Protein 2Z86 (pdb70)

Structure (mmCIF, N/CA/C/O backbone):
data_2Z86
#
_entry.id   2Z86
#
_cell.length_a   84.092
_cell.length_b   219.829
_cell.length_c   85.856
_cell.angle_alpha   90.00
_cell.angle_beta   103.07
_cell.angle_gamma   90.00
#
_symmetry.space_group_name_H-M   'P 1 21 1'
#
loop_
_entity.id
_entity.type
_entity.pdbx_description
1 polymer 'Chondroitin synthase'
2 non-polymer "URIDINE-5'-DIPHOSPHATE-GLUCURONIC ACID"
3 non-polymer 'MANGANESE (II) ION'
4 non-polymer "URIDINE-5'-DIPHOSPHATE"
5 water water
#
loop_
_atom_site.group_PDB
_atom_site.id
_atom_site.type_symbol
_atom_site.label_atom_id
_atom_site.label_alt_id
_atom_site.label_comp_id
_atom_site.label_asym_id
_atom_site.label_entity_id
_atom_site.label_seq_id
_atom_site.pdbx_PDB_ins_code
_atom_site.Cartn_x
_atom_site.Cartn_y
_atom_site.Cartn_z
_atom_site.occupancy
_atom_site.B_iso_or_equiv
_atom_site.auth_seq_id
_atom_site.auth_comp_id
_atom_site.auth_asym_id
_atom_site.auth_atom_id
_atom_site.pdbx_PDB_model_num
ATOM 1 N N . ILE A 1 4 ? -38.561 9.292 -8.785 1.00 78.16 61 ILE A N 1
ATOM 2 C CA . ILE A 1 4 ? -37.326 9.984 -9.253 1.00 78.30 61 ILE A CA 1
ATOM 3 C C . ILE A 1 4 ? -37.589 10.575 -10.633 1.00 77.14 61 ILE A C 1
ATOM 4 O O . ILE A 1 4 ? -36.726 11.221 -11.223 1.00 77.30 61 ILE A O 1
ATOM 9 N N . ASP A 1 5 ? -38.797 10.350 -11.134 1.00 75.45 62 ASP A N 1
ATOM 10 C CA . ASP A 1 5 ? -39.193 10.826 -12.452 1.00 75.05 62 ASP A CA 1
ATOM 11 C C . ASP A 1 5 ? -39.499 12.328 -12.459 1.00 73.04 62 ASP A C 1
ATOM 12 O O . ASP A 1 5 ? -39.590 12.952 -11.401 1.00 73.80 62 ASP A O 1
ATOM 17 N N . ILE A 1 6 ? -39.641 12.903 -13.655 1.00 68.91 63 ILE A N 1
ATOM 18 C CA . ILE A 1 6 ? -39.965 14.323 -13.799 1.00 64.70 63 ILE A CA 1
ATOM 19 C C . ILE A 1 6 ? -41.424 14.450 -14.215 1.00 62.48 63 ILE A C 1
ATOM 20 O O . ILE A 1 6 ? -42.046 13.463 -14.616 1.00 62.21 63 ILE A O 1
ATOM 25 N N . ASP A 1 7 ? -41.959 15.665 -14.128 1.00 59.40 64 ASP A N 1
ATOM 26 C CA . ASP A 1 7 ? -43.354 15.923 -14.477 1.00 56.70 64 ASP A CA 1
ATOM 27 C C . ASP A 1 7 ? -43.679 15.533 -15.910 1.00 53.45 64 ASP A C 1
ATOM 28 O O . ASP A 1 7 ? -42.805 15.527 -16.770 1.00 52.35 64 ASP A O 1
ATOM 33 N N . ALA A 1 8 ? -44.948 15.209 -16.151 1.00 52.27 65 ALA A N 1
ATOM 34 C CA . ALA A 1 8 ? -45.419 14.791 -17.469 1.00 49.84 65 ALA A CA 1
ATOM 35 C C . ALA A 1 8 ? -45.147 15.815 -18.558 1.00 48.28 65 ALA A C 1
ATOM 36 O O . ALA A 1 8 ? -44.601 15.480 -19.606 1.00 46.82 65 ALA A O 1
ATOM 38 N N . ALA A 1 9 ? -45.530 17.062 -18.303 1.00 47.82 66 ALA A N 1
ATOM 39 C CA . ALA A 1 9 ? -45.347 18.131 -19.278 1.00 49.06 66 ALA A CA 1
ATOM 40 C C . ALA A 1 9 ? -43.924 18.200 -19.815 1.00 49.57 66 ALA A C 1
ATOM 41 O O . ALA A 1 9 ? -43.680 17.943 -20.998 1.00 50.57 66 ALA A O 1
ATOM 43 N N . THR A 1 10 ? -42.987 18.547 -18.942 1.00 48.49 67 THR A N 1
ATOM 44 C CA . THR A 1 10 ? -41.593 18.675 -19.338 1.00 49.34 67 THR A CA 1
ATOM 45 C C . THR A 1 10 ? -41.121 17.467 -20.162 1.00 47.82 67 THR A C 1
ATOM 46 O O . THR A 1 10 ? -40.335 17.602 -21.100 1.00 45.66 67 THR A O 1
ATOM 50 N N . LYS A 1 11 ? -41.626 16.287 -19.828 1.00 49.72 68 LYS A N 1
ATOM 51 C CA . LYS A 1 11 ? -41.243 15.077 -20.545 1.00 50.43 68 LYS A CA 1
ATOM 52 C C . LYS A 1 11 ? -41.772 15.128 -21.976 1.00 48.45 68 LYS A C 1
ATOM 53 O O . LYS A 1 11 ? -41.059 14.814 -22.933 1.00 48.18 68 LYS A O 1
ATOM 59 N N . ILE A 1 12 ? -43.030 15.533 -22.111 1.00 47.72 69 ILE A N 1
ATOM 60 C CA . ILE A 1 12 ? -43.669 15.640 -23.417 1.00 46.71 69 ILE A CA 1
ATOM 61 C C . ILE A 1 12 ? -42.902 16.623 -24.290 1.00 46.28 69 ILE A C 1
ATOM 62 O O . ILE A 1 12 ? -42.499 16.295 -25.402 1.00 48.42 69 ILE A O 1
ATOM 67 N N . MET A 1 13 ? -42.697 17.828 -23.769 1.00 46.43 70 MET A N 1
ATOM 68 C CA . MET A 1 13 ? -41.997 18.877 -24.502 1.00 45.50 70 MET A CA 1
ATOM 69 C C . MET A 1 13 ? -40.648 18.429 -25.044 1.00 45.15 70 MET A C 1
ATOM 70 O O . MET A 1 13 ? -40.296 18.761 -26.175 1.00 43.90 70 MET A O 1
ATOM 75 N N . CYS A 1 14 ? -39.896 17.679 -24.241 1.00 47.11 71 CYS A N 1
ATOM 76 C CA . CYS A 1 14 ? -38.588 17.181 -24.671 1.00 49.67 71 CYS A CA 1
ATOM 77 C C . CYS A 1 14 ? -38.770 16.232 -25.853 1.00 51.44 71 CYS A C 1
ATOM 78 O O . CYS A 1 14 ? -38.040 16.304 -26.844 1.00 53.68 71 CYS A O 1
ATOM 81 N N . SER A 1 15 ? -39.756 15.349 -25.751 1.00 51.87 72 SER A N 1
ATOM 82 C CA . SER A 1 15 ? -40.022 14.399 -26.821 1.00 53.33 72 SER A CA 1
ATOM 83 C C . SER A 1 15 ? -40.386 15.144 -28.107 1.00 52.54 72 SER A C 1
ATOM 84 O O . SER A 1 15 ? -39.854 14.847 -29.176 1.00 49.58 72 SER A O 1
ATOM 87 N N . ASN A 1 16 ? -41.301 16.106 -27.992 1.00 53.08 73 ASN A N 1
ATOM 88 C CA . ASN A 1 16 ? -41.725 16.905 -29.137 1.00 52.59 73 ASN A CA 1
ATOM 89 C C . ASN A 1 16 ? -40.496 17.440 -29.855 1.00 52.46 73 ASN A C 1
ATOM 90 O O . ASN A 1 16 ? -40.390 17.358 -31.078 1.00 52.47 73 ASN A O 1
ATOM 95 N N . ALA A 1 17 ? -39.569 17.995 -29.081 1.00 54.04 74 ALA A N 1
ATOM 96 C CA . ALA A 1 17 ? -38.341 18.555 -29.632 1.00 57.00 74 ALA A CA 1
ATOM 97 C C . ALA A 1 17 ? -37.382 17.448 -30.049 1.00 59.31 74 ALA A C 1
ATOM 98 O O . ALA A 1 17 ? -36.244 17.711 -30.442 1.00 60.36 74 ALA A O 1
ATOM 100 N N . LYS A 1 18 ? -37.855 16.209 -29.962 1.00 61.05 75 LYS A N 1
ATOM 101 C CA . LYS A 1 18 ? -37.063 15.043 -30.332 1.00 61.20 75 LYS A CA 1
ATOM 102 C C . LYS A 1 18 ? -35.685 15.020 -29.701 1.00 60.46 75 LYS A C 1
ATOM 103 O O . LYS A 1 18 ? -34.678 14.979 -30.403 1.00 58.65 75 LYS A O 1
ATOM 109 N N . ALA A 1 19 ? -35.655 15.041 -28.370 1.00 60.19 76 ALA A N 1
ATOM 110 C CA . ALA A 1 19 ? -34.407 15.013 -27.616 1.00 61.88 76 ALA A CA 1
ATOM 111 C C . ALA A 1 19 ? -34.415 13.816 -26.675 1.00 64.66 76 ALA A C 1
ATOM 112 O O . ALA A 1 19 ? -33.476 13.607 -25.908 1.00 66.35 76 ALA A O 1
ATOM 114 N N . ILE A 1 20 ? -35.499 13.050 -26.731 1.00 66.06 77 ILE A N 1
ATOM 115 C CA . ILE A 1 20 ? -35.666 11.834 -25.935 1.00 67.12 77 ILE A CA 1
ATOM 116 C C . ILE A 1 20 ? -36.646 10.966 -26.720 1.00 68.21 77 ILE A C 1
ATOM 117 O O . ILE A 1 20 ? -37.640 11.467 -27.247 1.00 70.11 77 ILE A O 1
ATOM 122 N N . SER A 1 21 ? -36.374 9.673 -26.818 1.00 67.80 78 SER A N 1
ATOM 123 C CA . SER A 1 21 ? -37.269 8.816 -27.575 1.00 67.82 78 SER A CA 1
ATOM 124 C C . SER A 1 21 ? -38.497 8.370 -26.799 1.00 66.67 78 SER A C 1
ATOM 125 O O . SER A 1 21 ? -38.405 7.962 -25.645 1.00 67.09 78 SER A O 1
ATOM 128 N N . LEU A 1 22 ? -39.647 8.458 -27.455 1.00 66.69 79 LEU A N 1
ATOM 129 C CA . LEU A 1 22 ? -40.921 8.050 -26.880 1.00 66.82 79 LEU A CA 1
ATOM 130 C C . LEU A 1 22 ? -41.844 7.606 -28.011 1.00 68.43 79 LEU A C 1
ATOM 131 O O . LEU A 1 22 ? -42.210 8.416 -28.865 1.00 68.61 79 LEU A O 1
ATOM 136 N N . ASN A 1 23 ? -42.217 6.328 -28.028 1.00 69.32 80 ASN A N 1
ATOM 137 C CA . ASN A 1 23 ? -43.099 5.830 -29.078 1.00 69.97 80 ASN A CA 1
ATOM 138 C C . ASN A 1 23 ? -44.506 6.372 -28.900 1.00 70.48 80 ASN A C 1
ATOM 139 O O . ASN A 1 23 ? -44.910 6.717 -27.792 1.00 71.04 80 ASN A O 1
ATOM 144 N N . GLU A 1 24 ? -45.244 6.447 -30.001 1.00 72.49 81 GLU A N 1
ATOM 145 C CA . GLU A 1 24 ? -46.606 6.966 -29.986 1.00 75.97 81 GLU A CA 1
ATOM 146 C C . GLU A 1 24 ? -47.487 6.401 -28.875 1.00 75.68 81 GLU A C 1
ATOM 147 O O . GLU A 1 24 ? -48.531 6.967 -28.577 1.00 77.29 81 GLU A O 1
ATOM 153 N N . VAL A 1 25 ? -47.075 5.300 -28.252 1.00 74.66 82 VAL A N 1
ATOM 154 C CA . VAL A 1 25 ? -47.877 4.726 -27.177 1.00 73.39 82 VAL A CA 1
ATOM 155 C C . VAL A 1 25 ? -47.540 5.375 -25.845 1.00 73.87 82 VAL A C 1
ATOM 156 O O . VAL A 1 25 ? -48.432 5.671 -25.052 1.00 73.06 82 VAL A O 1
ATOM 160 N N . GLU A 1 26 ? -46.252 5.583 -25.592 1.00 75.04 83 GLU A N 1
ATOM 161 C CA . GLU A 1 26 ? -45.830 6.210 -24.348 1.00 77.46 83 GLU A CA 1
ATOM 162 C C . GLU A 1 26 ? -46.081 7.706 -24.441 1.00 75.77 83 GLU A C 1
ATOM 163 O O . GLU A 1 26 ? -46.572 8.324 -23.497 1.00 76.18 83 GLU A O 1
ATOM 169 N N . LYS A 1 27 ? -45.737 8.279 -25.586 1.00 74.12 84 LYS A N 1
ATOM 170 C CA . LYS A 1 27 ? -45.941 9.700 -25.820 1.00 73.98 84 LYS A CA 1
ATOM 171 C C . LYS A 1 27 ? -47.341 10.092 -25.363 1.00 74.52 84 LYS A C 1
ATOM 172 O O . LYS A 1 27 ? -47.516 11.044 -24.598 1.00 76.74 84 LYS A O 1
ATOM 178 N N . ASN A 1 28 ? -48.338 9.343 -25.822 1.00 73.70 85 ASN A N 1
ATOM 179 C CA . ASN A 1 28 ? -49.716 9.642 -25.459 1.00 72.64 85 ASN A CA 1
ATOM 180 C C . ASN A 1 28 ? -50.219 8.996 -24.168 1.00 68.15 85 ASN A C 1
ATOM 181 O O . ASN A 1 28 ? -51.374 9.182 -23.793 1.00 67.83 85 ASN A O 1
ATOM 186 N N . GLU A 1 29 ? -49.372 8.232 -23.488 1.00 63.71 86 GLU A N 1
ATOM 187 C CA . GLU A 1 29 ? -49.793 7.661 -22.219 1.00 61.14 86 GLU A CA 1
ATOM 188 C C . GLU A 1 29 ? -49.353 8.699 -21.205 1.00 59.00 86 GLU A C 1
ATOM 189 O O . GLU A 1 29 ? -49.927 8.834 -20.127 1.00 59.66 86 GLU A O 1
ATOM 195 N N . ILE A 1 30 ? -48.318 9.437 -21.578 1.00 57.56 87 ILE A N 1
ATOM 196 C CA . ILE A 1 30 ? -47.787 10.497 -20.744 1.00 57.58 87 ILE A CA 1
ATOM 197 C C . ILE A 1 30 ? -48.649 11.731 -20.959 1.00 56.01 87 ILE A C 1
ATOM 198 O O . ILE A 1 30 ? -48.873 12.502 -20.032 1.00 59.11 87 ILE A O 1
ATOM 203 N N . ILE A 1 31 ? -49.136 11.911 -22.183 1.00 52.60 88 ILE A N 1
ATOM 204 C CA . ILE A 1 31 ? -49.999 13.044 -22.492 1.00 49.62 88 ILE A CA 1
ATOM 205 C C . ILE A 1 31 ? -51.315 12.884 -21.736 1.00 49.94 88 ILE A C 1
ATOM 206 O O . ILE A 1 31 ? -51.833 13.829 -21.142 1.00 46.79 88 ILE A O 1
ATOM 211 N N . SER A 1 32 ? -51.852 11.672 -21.763 1.00 51.67 89 SER A N 1
ATOM 212 C CA . SER A 1 32 ? -53.099 11.387 -21.075 1.00 53.61 89 SER A CA 1
ATOM 213 C C . SER A 1 32 ? -52.913 11.683 -19.590 1.00 53.09 89 SER A C 1
ATOM 214 O O . SER A 1 32 ? -53.772 12.306 -18.960 1.00 54.76 89 SER A O 1
ATOM 217 N N . LYS A 1 33 ? -51.784 11.239 -19.043 1.00 52.95 90 LYS A N 1
ATOM 218 C CA . LYS A 1 33 ? -51.468 11.446 -17.632 1.00 54.58 90 LYS A CA 1
ATOM 219 C C . LYS A 1 33 ? -51.362 12.935 -17.295 1.00 52.25 90 LYS A C 1
ATOM 220 O O . LYS A 1 33 ? -51.787 13.359 -16.220 1.00 49.01 90 LYS A O 1
ATOM 226 N N . TYR A 1 34 ? -50.797 13.723 -18.214 1.00 49.99 91 TYR A N 1
ATOM 227 C CA . TYR A 1 34 ? -50.653 15.167 -18.008 1.00 47.76 91 TYR A CA 1
ATOM 228 C C . TYR A 1 34 ? -52.015 15.860 -17.984 1.00 47.24 91 TYR A C 1
ATOM 229 O O . TYR A 1 34 ? -52.223 16.829 -17.256 1.00 46.35 91 TYR A O 1
ATOM 238 N N . ARG A 1 35 ? -52.929 15.357 -18.801 1.00 48.88 92 ARG A N 1
ATOM 239 C CA . ARG A 1 35 ? -54.279 15.882 -18.885 1.00 50.01 92 ARG A CA 1
ATOM 240 C C . ARG A 1 35 ? -55.059 15.666 -17.589 1.00 48.75 92 ARG A C 1
ATOM 241 O O . ARG A 1 35 ? -55.670 16.596 -17.058 1.00 48.20 92 ARG A O 1
ATOM 249 N N . GLU A 1 36 ? -55.042 14.448 -17.064 1.00 47.24 93 GLU A N 1
ATOM 250 C CA . GLU A 1 36 ? -55.800 14.196 -15.848 1.00 48.55 93 GLU A CA 1
ATOM 251 C C . GLU A 1 36 ? -55.271 15.004 -14.673 1.00 46.77 93 GLU A C 1
ATOM 252 O O . GLU A 1 36 ? -56.039 15.507 -13.864 1.00 43.47 93 GLU A O 1
ATOM 258 N N . ILE A 1 37 ? -53.953 15.143 -14.603 1.00 48.95 94 ILE A N 1
ATOM 259 C CA . ILE A 1 37 ? -53.291 15.864 -13.514 1.00 48.53 94 ILE A CA 1
ATOM 260 C C . ILE A 1 37 ? -53.474 17.383 -13.523 1.00 44.20 94 ILE A C 1
ATOM 261 O O . ILE A 1 37 ? -53.207 18.042 -12.527 1.00 43.27 94 ILE A O 1
ATOM 266 N N . THR A 1 38 ? -53.922 17.946 -14.638 1.00 41.48 95 THR A N 1
ATOM 267 C CA . THR A 1 38 ? -54.137 19.388 -14.700 1.00 40.95 95 THR A CA 1
ATOM 268 C C . THR A 1 38 ? -55.592 19.691 -15.019 1.00 42.69 95 THR A C 1
ATOM 269 O O . THR A 1 38 ? -55.938 20.806 -15.403 1.00 40.92 95 THR A O 1
ATOM 273 N N . ALA A 1 39 ? -56.442 18.690 -14.820 1.00 43.82 96 ALA A N 1
ATOM 274 C CA . ALA A 1 39 ? -57.861 18.802 -15.112 1.00 42.40 96 ALA A CA 1
ATOM 275 C C . ALA A 1 39 ? -58.699 19.581 -14.112 1.00 42.97 96 ALA A C 1
ATOM 276 O O . ALA A 1 39 ? -59.622 20.284 -14.511 1.00 41.05 96 ALA A O 1
ATOM 278 N N . LYS A 1 40 ? -58.400 19.467 -12.818 1.00 46.87 97 LYS A N 1
ATOM 279 C CA . LYS A 1 40 ? -59.200 20.185 -11.833 0.50 46.72 97 LYS A CA 1
ATOM 280 C C . LYS A 1 40 ? -59.139 21.685 -12.020 1.00 48.83 97 LYS A C 1
ATOM 281 O O . LYS A 1 40 ? -58.072 22.268 -12.197 1.00 48.64 97 LYS A O 1
ATOM 287 N N . LYS A 1 41 ? -60.304 22.314 -11.980 1.00 51.71 98 LYS A N 1
ATOM 288 C CA . LYS A 1 41 ? -60.384 23.754 -12.136 1.00 51.11 98 LYS A CA 1
ATOM 289 C C . LYS A 1 41 ? -60.454 24.398 -10.762 1.00 50.07 98 LYS A C 1
ATOM 290 O O . LYS A 1 41 ? -60.651 23.713 -9.754 1.00 50.48 98 LYS A O 1
ATOM 296 N N . SER A 1 42 ? -60.257 25.708 -10.708 1.00 48.51 99 SER A N 1
ATOM 297 C CA . SER A 1 42 ? -60.296 26.394 -9.433 1.00 45.49 99 SER A CA 1
ATOM 298 C C . SER A 1 42 ? -61.710 26.648 -8.953 1.00 46.55 99 SER A C 1
ATOM 299 O O . SER A 1 42 ? -62.621 26.901 -9.740 1.00 45.37 99 SER A O 1
ATOM 302 N N . GLU A 1 43 ? -61.876 26.552 -7.643 1.00 46.93 100 GLU A N 1
ATOM 303 C CA . GLU A 1 43 ? -63.151 26.790 -6.998 1.00 52.80 100 GLU A CA 1
ATOM 304 C C . GLU A 1 43 ? -63.283 28.307 -6.798 1.00 55.58 100 GLU A C 1
ATOM 305 O O . GLU A 1 43 ? -62.317 28.983 -6.428 1.00 56.93 100 GLU A O 1
ATOM 311 N N . ARG A 1 44 ? -64.463 28.850 -7.069 1.00 55.39 101 ARG A N 1
ATOM 312 C CA . ARG A 1 44 ? -64.654 30.273 -6.886 1.00 56.88 101 ARG A CA 1
ATOM 313 C C . ARG A 1 44 ? -64.936 30.566 -5.429 1.00 56.76 101 ARG A C 1
ATOM 314 O O . ARG A 1 44 ? -65.681 29.836 -4.770 1.00 57.48 101 ARG A O 1
ATOM 322 N N . ALA A 1 45 ? -64.302 31.620 -4.925 1.00 57.62 102 ALA A N 1
ATOM 323 C CA . ALA A 1 45 ? -64.464 32.042 -3.540 1.00 57.55 102 ALA A CA 1
ATOM 324 C C . ALA A 1 45 ? -65.804 32.728 -3.425 1.00 59.05 102 ALA A C 1
ATOM 325 O O . ALA A 1 45 ? -66.541 32.811 -4.407 1.00 58.21 102 ALA A O 1
ATOM 327 N N . GLU A 1 46 ? -66.133 33.220 -2.236 1.00 62.60 103 GLU A N 1
ATOM 328 C CA . GLU A 1 46 ? -67.407 33.910 -2.075 1.00 64.77 103 GLU A CA 1
ATOM 329 C C . GLU A 1 46 ? -67.226 35.419 -1.998 1.00 62.85 103 GLU A C 1
ATOM 330 O O . GLU A 1 46 ? -66.244 35.908 -1.440 1.00 60.98 103 GLU A O 1
ATOM 336 N N . LEU A 1 47 ? -68.182 36.146 -2.570 1.00 63.72 104 LEU A N 1
ATOM 337 C CA . LEU A 1 47 ? -68.142 37.604 -2.606 1.00 63.50 104 LEU A CA 1
ATOM 338 C C . LEU A 1 47 ? -69.077 38.232 -1.580 1.00 63.55 104 LEU A C 1
ATOM 339 O O . LEU A 1 47 ? -69.824 37.531 -0.900 1.00 62.73 104 LEU A O 1
ATOM 344 N N . LYS A 1 48 ? -69.027 39.557 -1.479 1.00 64.63 105 LYS A N 1
ATOM 345 C CA . LYS A 1 48 ? -69.876 40.292 -0.551 1.00 68.94 105 LYS A CA 1
ATOM 346 C C . LYS A 1 48 ? -69.978 41.750 -0.984 1.00 71.67 105 LYS A C 1
ATOM 347 O O . LYS A 1 48 ? -69.151 42.215 -1.771 1.00 72.90 105 LYS A O 1
ATOM 353 N N . GLU A 1 49 ? -70.990 42.460 -0.478 1.00 74.03 106 GLU A N 1
ATOM 354 C CA . GLU A 1 49 ? -71.214 43.874 -0.822 1.00 75.30 106 GLU A CA 1
ATOM 355 C C . GLU A 1 49 ? -70.132 44.796 -0.275 1.00 73.48 106 GLU A C 1
ATOM 356 O O . GLU A 1 49 ? -70.386 45.560 0.662 1.00 74.16 106 GLU A O 1
ATOM 362 N N . VAL A 1 50 ? -68.938 44.748 -0.850 1.00 69.90 107 VAL A N 1
ATOM 363 C CA . VAL A 1 50 ? -67.872 45.609 -0.368 1.00 68.66 107 VAL A CA 1
ATOM 364 C C . VAL A 1 50 ? -67.864 46.927 -1.118 1.00 69.09 107 VAL A C 1
ATOM 365 O O . VAL A 1 50 ? -68.413 47.037 -2.215 1.00 68.26 107 VAL A O 1
ATOM 369 N N . GLU A 1 51 ? -67.247 47.928 -0.507 1.00 69.61 108 GLU A N 1
ATOM 370 C CA . GLU A 1 51 ? -67.139 49.242 -1.107 1.00 70.95 108 GLU A CA 1
ATOM 371 C C . GLU A 1 51 ? -65.672 49.349 -1.517 1.00 71.90 108 GLU A C 1
ATOM 372 O O . GLU A 1 51 ? -64.783 48.995 -0.745 1.00 70.43 108 GLU A O 1
ATOM 378 N N . PRO A 1 52 ? -65.399 49.814 -2.748 1.00 73.92 109 PRO A N 1
ATOM 379 C CA . PRO A 1 52 ? -64.018 49.953 -3.234 1.00 75.24 109 PRO A CA 1
ATOM 380 C C . PRO A 1 52 ? -63.103 50.675 -2.238 1.00 74.96 109 PRO A C 1
ATOM 381 O O . PRO A 1 52 ? -62.269 50.052 -1.572 1.00 73.58 109 PRO A O 1
ATOM 385 N N . ILE A 1 53 ? -63.268 51.992 -2.151 1.00 74.10 110 ILE A N 1
ATOM 386 C CA . ILE A 1 53 ? -62.478 52.806 -1.238 1.00 73.19 110 ILE A CA 1
ATOM 387 C C . ILE A 1 53 ? -62.998 52.653 0.186 1.00 72.57 110 ILE A C 1
ATOM 388 O O . ILE A 1 53 ? -64.201 52.747 0.432 1.00 71.98 110 ILE A O 1
ATOM 393 N N . PRO A 1 54 ? -62.092 52.415 1.147 1.00 71.82 111 PRO A N 1
ATOM 394 C CA . PRO A 1 54 ? -62.520 52.261 2.537 1.00 72.17 111 PRO A CA 1
ATOM 395 C C . PRO A 1 54 ? -63.378 53.459 2.928 1.00 73.48 111 PRO A C 1
ATOM 396 O O . PRO A 1 54 ? -63.272 54.525 2.321 1.00 73.23 111 PRO A O 1
ATOM 400 N N . LEU A 1 55 ? -64.228 53.288 3.933 1.00 74.78 112 LEU A N 1
ATOM 401 C CA . LEU A 1 55 ? -65.081 54.382 4.370 1.00 76.05 112 LEU A CA 1
ATOM 402 C C . LEU A 1 55 ? -64.288 55.515 5.013 1.00 75.31 112 LEU A C 1
ATOM 403 O O . LEU A 1 55 ? -64.405 56.668 4.606 1.00 75.64 112 LEU A O 1
ATOM 408 N N . ASP A 1 56 ? -63.469 55.185 6.005 1.00 75.14 113 ASP A N 1
ATOM 409 C CA . ASP A 1 56 ? -62.687 56.200 6.697 1.00 75.32 113 ASP A CA 1
ATOM 410 C C . ASP A 1 56 ? -61.434 56.654 5.957 1.00 75.26 113 ASP A C 1
ATOM 411 O O . ASP A 1 56 ? -60.437 57.023 6.580 1.00 76.45 113 ASP A O 1
ATOM 416 N N . TRP A 1 57 ? -61.486 56.635 4.629 1.00 73.72 114 TRP A N 1
ATOM 417 C CA . TRP A 1 57 ? -60.351 57.081 3.826 1.00 72.78 114 TRP A CA 1
ATOM 418 C C . TRP A 1 57 ? -60.368 58.606 3.814 1.00 72.58 114 TRP A C 1
ATOM 419 O O . TRP A 1 57 ? -61.367 59.217 3.438 1.00 72.21 114 TRP A O 1
ATOM 430 N N . PRO A 1 58 ? -59.264 59.238 4.238 1.00 72.47 115 PRO A N 1
ATOM 431 C CA . PRO A 1 58 ? -59.158 60.697 4.276 1.00 73.31 115 PRO A CA 1
ATOM 432 C C . PRO A 1 58 ? -59.732 61.371 3.030 1.00 75.03 115 PRO A C 1
ATOM 433 O O . PRO A 1 58 ? -59.277 61.126 1.911 1.00 74.94 115 PRO A O 1
ATOM 437 N N . SER A 1 59 ? -60.732 62.224 3.246 1.00 76.65 116 SER A N 1
ATOM 438 C CA . SER A 1 59 ? -61.420 62.942 2.170 1.00 78.39 116 SER A CA 1
ATOM 439 C C . SER A 1 59 ? -60.568 63.906 1.347 1.00 76.52 116 SER A C 1
ATOM 440 O O . SER A 1 59 ? -60.935 64.241 0.222 1.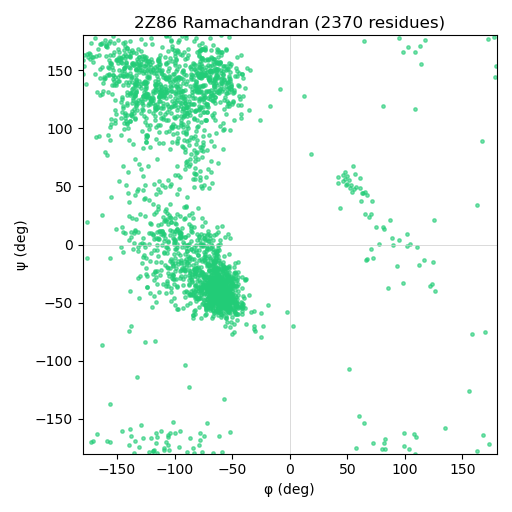00 74.84 116 SER A O 1
ATOM 443 N N . ASP A 1 60 ? -59.441 64.348 1.903 1.00 76.80 117 ASP A N 1
ATOM 444 C CA . ASP A 1 60 ? -58.548 65.278 1.207 1.00 77.16 117 ASP A CA 1
ATOM 445 C C . ASP A 1 60 ? -57.234 64.626 0.770 1.00 76.80 117 ASP A C 1
ATOM 446 O O . ASP A 1 60 ? -56.427 65.240 0.063 1.00 77.70 117 ASP A O 1
ATOM 451 N N . LEU A 1 61 ? -57.027 63.382 1.194 1.00 74.87 118 LEU A N 1
ATOM 452 C CA . LEU A 1 61 ? -55.822 62.636 0.852 1.00 73.07 118 LEU A CA 1
ATOM 453 C C . LEU A 1 61 ? -55.992 62.022 -0.538 1.00 70.18 118 LEU A C 1
ATOM 454 O O . LEU A 1 61 ? -56.967 61.319 -0.793 1.00 68.60 118 LEU A O 1
ATOM 459 N N . THR A 1 62 ? -55.048 62.296 -1.433 1.00 69.45 119 THR A N 1
ATOM 460 C CA . THR A 1 62 ? -55.124 61.779 -2.799 1.00 70.19 119 THR A CA 1
ATOM 461 C C . THR A 1 62 ? -53.881 61.033 -3.284 1.00 69.89 119 THR A C 1
ATOM 462 O O . THR A 1 62 ? -52.801 61.610 -3.434 1.00 71.00 119 THR A O 1
ATOM 466 N N . LEU A 1 63 ? -54.058 59.746 -3.553 1.00 67.61 120 LEU A N 1
ATOM 467 C CA . LEU A 1 63 ? -52.982 58.890 -4.022 1.00 62.99 120 LEU A CA 1
ATOM 468 C C . LEU A 1 63 ? -52.495 59.334 -5.385 1.00 61.07 120 LEU A C 1
ATOM 469 O O . LEU A 1 63 ? -53.285 59.491 -6.311 1.00 62.51 120 LEU A O 1
ATOM 474 N N . PRO A 1 64 ? -51.180 59.550 -5.526 1.00 59.89 121 PRO A N 1
ATOM 475 C CA . PRO A 1 64 ? -50.611 59.974 -6.806 1.00 58.36 121 PRO A CA 1
ATOM 476 C C . PRO A 1 64 ? -51.024 59.048 -7.945 1.00 58.09 121 PRO A C 1
ATOM 477 O O . PRO A 1 64 ? -50.732 57.853 -7.921 1.00 59.15 121 PRO A O 1
ATOM 481 N N . PRO A 1 65 ? -51.723 59.593 -8.954 1.00 58.22 122 PRO A N 1
ATOM 482 C CA . PRO A 1 65 ? -52.195 58.845 -10.125 1.00 57.58 122 PRO A CA 1
ATOM 483 C C . PRO A 1 65 ? -51.175 57.853 -10.690 1.00 58.60 122 PRO A C 1
ATOM 484 O O . PRO A 1 65 ? -49.968 58.090 -10.629 1.00 61.36 122 PRO A O 1
ATOM 488 N N . LEU A 1 66 ? -51.667 56.739 -11.227 1.00 57.86 123 LEU A N 1
ATOM 489 C CA . LEU A 1 66 ? -50.803 55.717 -11.819 1.00 56.23 123 LEU A CA 1
ATOM 490 C C . LEU A 1 66 ? -50.459 56.197 -13.223 1.00 55.34 123 LEU A C 1
ATOM 491 O O . LEU A 1 66 ? -50.918 57.249 -13.637 1.00 56.06 123 LEU A O 1
ATOM 496 N N . PRO A 1 67 ? -49.627 55.448 -13.967 1.00 55.60 124 PRO A N 1
ATOM 497 C CA . PRO A 1 67 ? -49.314 55.915 -15.324 1.00 54.68 124 PRO A CA 1
ATOM 498 C C . PRO A 1 67 ? -50.515 55.666 -16.224 1.00 53.78 124 PRO A C 1
ATOM 499 O O . PRO A 1 67 ? -51.436 54.957 -15.836 1.00 51.75 124 PRO A O 1
ATOM 503 N N . GLU A 1 68 ? -50.508 56.244 -17.420 1.00 56.17 125 GLU A N 1
ATOM 504 C CA . GLU A 1 68 ? -51.621 56.069 -18.349 1.00 56.65 125 GLU A CA 1
ATOM 505 C C . GLU A 1 68 ? -51.498 54.695 -19.017 1.00 56.51 125 GLU A C 1
ATOM 506 O O . GLU A 1 68 ? -52.480 54.130 -19.506 1.00 56.47 125 GLU A O 1
ATOM 512 N N . SER A 1 69 ? -50.278 54.166 -19.032 1.00 55.07 126 SER A N 1
ATOM 513 C CA . SER A 1 69 ? -49.999 52.859 -19.617 1.00 51.29 126 SER A CA 1
ATOM 514 C C . SER A 1 69 ? -48.625 52.418 -19.130 1.00 50.54 126 SER A C 1
ATOM 515 O O . SER A 1 69 ? -47.913 53.190 -18.497 1.00 50.67 126 SER A O 1
ATOM 518 N N . THR A 1 70 ? -48.249 51.181 -19.427 1.00 50.29 127 THR A N 1
ATOM 519 C CA . THR A 1 70 ? -46.950 50.666 -19.007 1.00 46.44 127 THR A CA 1
ATOM 520 C C . THR A 1 70 ? -45.817 51.566 -19.489 1.00 45.03 127 THR A C 1
ATOM 521 O O . THR A 1 70 ? -44.742 51.606 -18.891 1.00 42.24 127 THR A O 1
ATOM 525 N N . ASN A 1 71 ? -46.069 52.310 -20.559 1.00 44.44 128 ASN A N 1
ATOM 526 C CA . ASN A 1 71 ? -45.052 53.185 -21.116 1.00 44.11 128 ASN A CA 1
ATOM 527 C C . ASN A 1 71 ? -45.362 54.680 -21.029 1.00 45.90 128 ASN A C 1
ATOM 528 O O . ASN A 1 71 ? -45.211 55.394 -22.016 1.00 50.39 128 ASN A O 1
ATOM 533 N N . ASP A 1 72 ? -45.778 55.163 -19.860 1.00 46.07 129 ASP A N 1
ATOM 534 C CA . ASP A 1 72 ? -46.094 56.585 -19.697 1.00 44.56 129 ASP A CA 1
ATOM 535 C C . ASP A 1 72 ? -44.874 57.371 -19.197 1.00 44.58 129 ASP A C 1
ATOM 536 O O . ASP A 1 72 ? -44.747 57.606 -17.998 1.00 40.79 129 ASP A O 1
ATOM 541 N N . TYR A 1 73 ? -43.987 57.785 -20.105 1.00 45.51 130 TYR A N 1
ATOM 542 C CA . TYR A 1 73 ? -42.798 58.542 -19.705 1.00 46.70 130 TYR A CA 1
ATOM 543 C C . TYR A 1 73 ? -43.137 59.869 -19.047 1.00 47.17 130 TYR A C 1
ATOM 544 O O . TYR A 1 73 ? -42.348 60.398 -18.257 1.00 48.04 130 TYR A O 1
ATOM 553 N N . VAL A 1 74 ? -44.304 60.414 -19.368 1.00 46.77 131 VAL A N 1
ATOM 554 C CA . VAL A 1 74 ? -44.716 61.663 -18.746 1.00 47.09 131 VAL A CA 1
ATOM 555 C C . VAL A 1 74 ? -44.916 61.337 -17.280 1.00 47.06 131 VAL A C 1
ATOM 556 O O . VAL A 1 74 ? -44.389 62.022 -16.407 1.00 48.78 131 VAL A O 1
ATOM 560 N N . TRP A 1 75 ? -45.682 60.283 -17.017 1.00 48.16 132 TRP A N 1
ATOM 561 C CA . TRP A 1 75 ? -45.926 59.851 -15.645 1.00 49.27 132 TRP A CA 1
ATOM 562 C C . TRP A 1 75 ? -44.587 59.566 -14.976 1.00 49.35 132 TRP A C 1
ATOM 563 O O . TRP A 1 75 ? -44.397 59.855 -13.797 1.00 51.69 132 TRP A O 1
ATOM 574 N N . ALA A 1 76 ? -43.666 58.985 -15.738 1.00 50.72 133 ALA A N 1
ATOM 575 C CA . ALA A 1 76 ? -42.336 58.673 -15.230 1.00 52.29 133 ALA A CA 1
ATOM 576 C C . ALA A 1 76 ? -41.663 59.975 -14.812 1.00 54.30 133 ALA A C 1
ATOM 577 O O . ALA A 1 76 ? -41.058 60.056 -13.742 1.00 53.00 133 ALA A O 1
ATOM 579 N N . GLY A 1 77 ? -41.779 60.993 -15.659 1.00 56.25 134 GLY A N 1
ATOM 580 C CA . GLY A 1 77 ? -41.188 62.282 -15.344 1.00 59.03 134 GLY A CA 1
ATOM 581 C C . GLY A 1 77 ? -41.592 62.823 -13.981 1.00 59.56 134 GLY A C 1
ATOM 582 O O . GLY A 1 77 ? -40.729 63.111 -13.153 1.00 58.46 134 GLY A O 1
ATOM 583 N N . LYS A 1 78 ? -42.898 62.948 -13.742 1.00 62.68 135 LYS A N 1
ATOM 584 C CA . LYS A 1 78 ? -43.419 63.477 -12.479 1.00 65.22 135 LYS A CA 1
ATOM 585 C C . LYS A 1 78 ? -43.159 62.592 -11.255 1.00 66.08 135 LYS A C 1
ATOM 586 O O . LYS A 1 78 ? -43.609 62.890 -10.147 1.00 65.12 135 LYS A O 1
ATOM 592 N N . ARG A 1 79 ? -42.426 61.506 -11.460 1.00 68.50 136 ARG A N 1
ATOM 593 C CA . ARG A 1 79 ? -42.079 60.593 -10.378 1.00 71.25 136 ARG A CA 1
ATOM 594 C C . ARG A 1 79 ? -40.699 61.076 -9.923 1.00 74.13 136 ARG A C 1
ATOM 595 O O . ARG A 1 79 ? -39.892 61.504 -10.752 1.00 72.87 136 ARG A O 1
ATOM 603 N N . LYS A 1 80 ? -40.421 61.030 -8.622 1.00 77.64 137 LYS A N 1
ATOM 604 C CA . LYS A 1 80 ? -39.129 61.515 -8.116 1.00 80.58 137 LYS A CA 1
ATOM 605 C C . LYS A 1 80 ? -38.782 60.889 -6.761 1.00 82.80 137 LYS A C 1
ATOM 606 O O . LYS A 1 80 ? -39.610 60.180 -6.175 1.00 83.39 137 LYS A O 1
ATOM 612 N N . GLU A 1 81 ? -37.561 61.154 -6.278 1.00 83.53 138 GLU A N 1
ATOM 613 C CA . GLU A 1 81 ? -37.112 60.665 -4.967 1.00 84.16 138 GLU A CA 1
ATOM 614 C C . GLU A 1 81 ? -35.631 60.819 -4.618 1.00 83.53 138 GLU A C 1
ATOM 615 O O . GLU A 1 81 ? -35.255 61.672 -3.806 1.00 86.57 138 GLU A O 1
ATOM 621 N N . LEU A 1 82 ? -34.803 59.968 -5.225 1.00 78.63 139 LEU A N 1
ATOM 622 C CA . LEU A 1 82 ? -33.351 59.919 -4.965 1.00 73.82 139 LEU A CA 1
ATOM 623 C C . LEU A 1 82 ? -33.085 59.674 -3.476 1.00 70.72 139 LEU A C 1
ATOM 624 O O . LEU A 1 82 ? -33.820 58.906 -2.810 1.00 66.00 139 LEU A O 1
ATOM 629 N N . LEU A 1 90 ? -24.309 62.271 -13.958 1.00 90.42 147 LEU A N 1
ATOM 630 C CA . LEU A 1 90 ? -25.252 63.298 -14.386 1.00 90.72 147 LEU A CA 1
ATOM 631 C C . LEU A 1 90 ? -24.592 64.277 -15.359 1.00 89.41 147 LEU A C 1
ATOM 632 O O . LEU A 1 90 ? -24.912 65.468 -15.372 1.00 89.62 147 LEU A O 1
ATOM 637 N N . ILE A 1 91 ? -23.675 63.772 -16.180 1.00 86.99 148 ILE A N 1
ATOM 638 C CA . ILE A 1 91 ? -22.979 64.628 -17.137 1.00 83.54 148 ILE A CA 1
ATOM 639 C C . ILE A 1 91 ? -23.292 64.323 -18.597 1.00 79.25 148 ILE A C 1
ATOM 640 O O . ILE A 1 91 ? -23.170 63.186 -19.057 1.00 78.32 148 ILE A O 1
ATOM 645 N N . ILE A 1 92 ? -23.689 65.368 -19.316 1.00 74.25 149 ILE A N 1
ATOM 646 C CA . ILE A 1 92 ? -24.031 65.268 -20.726 1.00 70.23 149 ILE A CA 1
ATOM 647 C C . ILE A 1 92 ? -22.831 65.696 -21.567 1.00 67.29 149 ILE A C 1
ATOM 648 O O . ILE A 1 92 ? -22.711 66.863 -21.938 1.00 67.68 149 ILE A O 1
ATOM 653 N N . ASP A 1 93 ? -21.952 64.745 -21.866 1.00 63.78 150 ASP A N 1
ATOM 654 C CA . ASP A 1 93 ? -20.742 65.006 -22.644 1.00 60.35 150 ASP A CA 1
ATOM 655 C C . ASP A 1 93 ? -20.942 65.023 -24.162 1.00 57.28 150 ASP A C 1
ATOM 656 O O . ASP A 1 93 ? -20.364 65.850 -24.866 1.00 57.66 150 ASP A O 1
ATOM 661 N N . GLY A 1 94 ? -21.760 64.106 -24.661 1.00 54.53 151 GLY A N 1
ATOM 662 C CA . GLY A 1 94 ? -22.015 64.040 -26.085 1.00 50.86 151 GLY A CA 1
ATOM 663 C C . GLY A 1 94 ? -22.848 62.833 -26.479 1.00 51.21 151 GLY A C 1
ATOM 664 O O . GLY A 1 94 ? -23.374 62.098 -25.632 1.00 49.20 151 GLY A O 1
ATOM 665 N N . LEU A 1 95 ? -22.967 62.636 -27.787 1.00 50.63 152 LEU A N 1
ATOM 666 C CA . LEU A 1 95 ? -23.719 61.520 -28.352 1.00 48.05 152 LEU A CA 1
ATOM 667 C C . LEU A 1 95 ? -22.771 60.746 -29.269 1.00 46.09 152 LEU A C 1
ATOM 668 O O . LEU A 1 95 ? -22.090 61.334 -30.108 1.00 47.11 152 LEU A O 1
ATOM 673 N N . SER A 1 96 ? -22.700 59.433 -29.085 1.00 46.84 153 SER A N 1
ATOM 674 C CA . SER A 1 96 ? -21.854 58.598 -29.935 1.00 45.64 153 SER A CA 1
ATOM 675 C C . SER A 1 96 ? -22.756 58.014 -31.021 1.00 46.05 153 SER A C 1
ATOM 676 O O . SER A 1 96 ? -23.699 57.279 -30.734 1.00 46.87 153 SER A O 1
ATOM 679 N N . ILE A 1 97 ? -22.462 58.349 -32.270 1.00 46.85 154 ILE A N 1
ATOM 680 C CA . ILE A 1 97 ? -23.274 57.904 -33.391 1.00 47.27 154 ILE A CA 1
ATOM 681 C C . ILE A 1 97 ? -22.694 56.710 -34.135 1.00 47.46 154 ILE A C 1
ATOM 682 O O . ILE A 1 97 ? -21.778 56.849 -34.946 1.00 49.40 154 ILE A O 1
ATOM 687 N N . VAL A 1 98 ? -23.251 55.536 -33.857 1.00 45.78 155 VAL A N 1
ATOM 688 C CA . VAL A 1 98 ? -22.811 54.289 -34.470 1.00 45.33 155 VAL A CA 1
ATOM 689 C C . VAL A 1 98 ? -23.525 54.081 -35.805 1.00 47.02 155 VAL A C 1
ATOM 690 O O . VAL A 1 98 ? -24.753 54.020 -35.865 1.00 49.99 155 VAL A O 1
ATOM 694 N N . ILE A 1 99 ? -22.748 53.974 -36.877 1.00 46.35 156 ILE A N 1
ATOM 695 C CA . ILE A 1 99 ? -23.311 53.803 -38.208 1.00 44.93 156 ILE A CA 1
ATOM 696 C C . ILE A 1 99 ? -22.941 52.464 -38.854 1.00 45.22 156 ILE A C 1
ATOM 697 O O . ILE A 1 99 ? -21.911 52.346 -39.523 1.00 42.06 156 ILE A O 1
ATOM 702 N N . PRO A 1 100 ? -23.784 51.435 -38.651 1.00 45.57 157 PRO A N 1
ATOM 703 C CA . PRO A 1 100 ? -23.567 50.098 -39.206 1.00 47.15 157 PRO A CA 1
ATOM 704 C C . PRO A 1 100 ? -23.546 50.262 -40.708 1.00 49.34 157 PRO A C 1
ATOM 705 O O . PRO A 1 100 ? -24.506 50.762 -41.291 1.00 50.54 157 PRO A O 1
ATOM 709 N N . THR A 1 101 ? -22.456 49.847 -41.338 1.00 51.22 158 THR A N 1
ATOM 710 C CA . THR A 1 101 ? -22.330 50.002 -42.776 1.00 52.70 158 THR A CA 1
ATOM 711 C C . THR A 1 101 ? -21.840 48.763 -43.508 1.00 55.24 158 THR A C 1
ATOM 712 O O . THR A 1 101 ? -20.850 48.144 -43.110 1.00 57.34 158 THR A O 1
ATOM 716 N N . TYR A 1 102 ? -22.544 48.396 -44.573 1.00 55.60 159 TYR A N 1
ATOM 717 C CA . TYR A 1 102 ? -22.130 47.271 -45.393 1.00 56.73 159 TYR A CA 1
ATOM 718 C C . TYR A 1 102 ? -22.035 47.854 -46.781 1.00 56.96 159 TYR A C 1
ATOM 719 O O . TYR A 1 102 ? -23.013 47.891 -47.523 1.00 55.91 159 TYR A O 1
ATOM 728 N N . ASN A 1 103 ? -20.830 48.314 -47.093 1.00 58.09 160 ASN A N 1
ATOM 729 C CA . ASN A 1 103 ? -20.454 48.965 -48.345 1.00 57.74 160 ASN A CA 1
ATOM 730 C C . ASN A 1 103 ? -21.487 49.565 -49.287 1.00 57.68 160 ASN A C 1
ATOM 731 O O . ASN A 1 103 ? -21.831 48.981 -50.312 1.00 60.56 160 ASN A O 1
ATOM 736 N N . ARG A 1 104 ? -21.965 50.748 -48.927 1.00 55.88 161 ARG A N 1
ATOM 737 C CA . ARG A 1 104 ? -22.895 51.495 -49.754 1.00 56.92 161 ARG A CA 1
ATOM 738 C C . ARG A 1 104 ? -22.258 52.868 -49.748 1.00 57.00 161 ARG A C 1
ATOM 739 O O . ARG A 1 104 ? -22.904 53.887 -49.504 1.00 58.72 161 ARG A O 1
ATOM 747 N N . ALA A 1 105 ? -20.951 52.841 -50.002 1.00 56.01 162 ALA A N 1
ATOM 748 C CA . ALA A 1 105 ? -20.059 53.999 -50.042 1.00 55.55 162 ALA A CA 1
ATOM 749 C C . ALA A 1 105 ? -20.668 55.360 -50.345 1.00 54.91 162 ALA A C 1
ATOM 750 O O . ALA A 1 105 ? -20.882 56.163 -49.438 1.00 54.85 162 ALA A O 1
ATOM 752 N N . LYS A 1 106 ? -20.925 55.627 -51.620 1.00 55.26 163 LYS A N 1
ATOM 753 C CA . LYS A 1 106 ? -21.491 56.908 -52.025 1.00 56.50 163 LYS A CA 1
ATOM 754 C C . LYS A 1 106 ? -22.652 57.345 -51.133 1.00 56.75 163 LYS A C 1
ATOM 755 O O . LYS A 1 106 ? -22.726 58.512 -50.736 1.00 55.71 163 LYS A O 1
ATOM 761 N N . ILE A 1 107 ? -23.544 56.406 -50.811 1.00 57.80 164 ILE A N 1
ATOM 762 C CA . ILE A 1 107 ? -24.696 56.686 -49.944 1.00 56.60 164 ILE A CA 1
ATOM 763 C C . ILE A 1 107 ? -24.231 57.022 -48.528 1.00 54.12 164 ILE A C 1
ATOM 764 O O . ILE A 1 107 ? -24.766 57.925 -47.891 1.00 52.44 164 ILE A O 1
ATOM 769 N N . LEU A 1 108 ? -23.242 56.284 -48.036 1.00 52.22 165 LEU A N 1
ATOM 770 C CA . LEU A 1 108 ? -22.714 56.545 -46.706 1.00 53.00 165 LEU A CA 1
ATOM 771 C C . LEU A 1 108 ? -22.224 57.983 -46.658 1.00 53.19 165 LEU A C 1
ATOM 772 O O . LEU A 1 108 ? -22.595 58.750 -45.766 1.00 53.40 165 LEU A O 1
ATOM 777 N N . ALA A 1 109 ? -21.394 58.344 -47.632 1.00 52.13 166 ALA A N 1
ATOM 778 C CA . ALA A 1 109 ? -20.840 59.690 -47.707 1.00 53.87 166 ALA A CA 1
ATOM 779 C C . ALA A 1 109 ? -21.942 60.733 -47.598 1.00 55.15 166 ALA A C 1
ATOM 780 O O . ALA A 1 109 ? -21.751 61.800 -47.009 1.00 54.99 166 ALA A O 1
ATOM 782 N N . ILE A 1 110 ? -23.097 60.409 -48.171 1.00 56.32 167 ILE A N 1
ATOM 783 C CA . ILE A 1 110 ? -24.244 61.304 -48.168 1.00 57.05 167 ILE A CA 1
ATOM 784 C C . ILE A 1 110 ? -24.766 61.534 -46.766 1.00 55.77 167 ILE A C 1
ATOM 785 O O . ILE A 1 110 ? -25.051 62.671 -46.382 1.00 55.39 167 ILE A O 1
ATOM 790 N N . THR A 1 111 ? -24.897 60.453 -46.004 1.00 55.99 168 THR A N 1
ATOM 791 C CA . THR A 1 111 ? -25.369 60.552 -44.630 1.00 54.95 168 THR A CA 1
ATOM 792 C C . THR A 1 111 ? -24.331 61.354 -43.843 1.00 55.45 168 THR A C 1
ATOM 793 O O . THR A 1 111 ? -24.672 62.303 -43.125 1.00 54.95 168 THR A O 1
ATOM 797 N N . LEU A 1 112 ? -23.063 60.963 -43.989 1.00 55.46 169 LEU A N 1
ATOM 798 C CA . LEU A 1 112 ? -21.963 61.645 -43.318 1.00 56.43 169 LEU A CA 1
ATOM 799 C C . LEU A 1 112 ? -22.071 63.124 -43.633 1.00 58.34 169 LEU A C 1
ATOM 800 O O . LEU A 1 112 ? -21.981 63.967 -42.743 1.00 57.79 169 LEU A O 1
ATOM 805 N N . ALA A 1 113 ? -22.275 63.435 -44.907 1.00 59.94 170 ALA A N 1
ATOM 806 C CA . ALA A 1 113 ? -22.418 64.817 -45.325 1.00 62.54 170 ALA A CA 1
ATOM 807 C C . ALA A 1 113 ? -23.511 65.468 -44.473 1.00 64.06 170 ALA A C 1
ATOM 808 O O . ALA A 1 113 ? -23.278 66.483 -43.815 1.00 61.76 170 ALA A O 1
ATOM 810 N N . CYS A 1 114 ? -24.698 64.864 -44.471 1.00 65.92 171 CYS A N 1
ATOM 811 C CA . CYS A 1 114 ? -25.822 65.389 -43.700 1.00 67.14 171 CYS A CA 1
ATOM 812 C C . CYS A 1 114 ? -25.503 65.540 -42.226 1.00 67.14 171 CYS A C 1
ATOM 813 O O . CYS A 1 114 ? -26.154 66.318 -41.527 1.00 69.49 171 CYS A O 1
ATOM 816 N N . LEU A 1 115 ? -24.513 64.795 -41.746 1.00 65.04 172 LEU A N 1
ATOM 817 C CA . LEU A 1 115 ? -24.132 64.883 -40.341 1.00 63.79 172 LEU A CA 1
ATOM 818 C C . LEU A 1 115 ? -23.269 66.107 -40.062 1.00 63.74 172 LEU A C 1
ATOM 819 O O . LEU A 1 115 ? -23.259 66.624 -38.943 1.00 63.43 172 LEU A O 1
ATOM 824 N N . CYS A 1 116 ? -22.550 66.574 -41.079 1.00 62.75 173 CYS A N 1
ATOM 825 C CA . CYS A 1 116 ? -21.700 67.749 -40.923 1.00 63.67 173 CYS A CA 1
ATOM 826 C C . CYS A 1 116 ? -22.566 68.982 -40.701 1.00 64.01 173 CYS A C 1
ATOM 827 O O . CYS A 1 116 ? -22.183 69.904 -39.984 1.00 61.62 173 CYS A O 1
ATOM 830 N N . ASN A 1 117 ? -23.745 68.977 -41.316 1.00 66.26 174 ASN A N 1
ATOM 831 C CA . ASN A 1 117 ? -24.670 70.103 -41.241 1.00 68.79 174 ASN A CA 1
ATOM 832 C C . ASN A 1 117 ? -25.611 70.071 -40.044 1.00 68.56 174 ASN A C 1
ATOM 833 O O . ASN A 1 117 ? -26.694 70.658 -40.076 1.00 70.20 174 ASN A O 1
ATOM 838 N N . GLN A 1 118 ? -25.199 69.397 -38.983 1.00 67.75 175 GLN A N 1
ATOM 839 C CA . GLN A 1 118 ? -26.035 69.318 -37.801 1.00 67.66 175 GLN A CA 1
ATOM 840 C C . GLN A 1 118 ? -26.057 70.634 -37.049 1.00 67.14 175 GLN A C 1
ATOM 841 O O . GLN A 1 118 ? -25.028 71.285 -36.891 1.00 67.93 175 GLN A O 1
ATOM 847 N N . LYS A 1 119 ? -27.241 71.028 -36.597 1.00 66.45 176 LYS A N 1
ATOM 848 C CA . LYS A 1 119 ? -27.391 72.268 -35.850 1.00 66.32 176 LYS A CA 1
ATOM 849 C C . LYS A 1 119 ? -27.709 71.910 -34.418 1.00 65.37 176 LYS A C 1
ATOM 850 O O . LYS A 1 119 ? -28.876 71.814 -34.037 1.00 66.91 176 LYS A O 1
ATOM 856 N N . THR A 1 120 ? -26.667 71.711 -33.622 1.00 65.14 177 THR A N 1
ATOM 857 C CA . THR A 1 120 ? -26.845 71.344 -32.223 1.00 62.66 177 THR A CA 1
ATOM 858 C C . THR A 1 120 ? -25.842 72.026 -31.309 1.00 61.51 177 THR A C 1
ATOM 859 O O . THR A 1 120 ? -24.869 72.629 -31.763 1.00 61.76 177 THR A O 1
ATOM 863 N N . ILE A 1 121 ? -26.092 71.915 -30.011 1.00 61.10 178 ILE A N 1
ATOM 864 C CA . ILE A 1 121 ? -25.228 72.503 -29.001 1.00 61.46 178 ILE A CA 1
ATOM 865 C C . ILE A 1 121 ? -24.376 71.415 -28.351 1.00 62.56 178 ILE A C 1
ATOM 866 O O . ILE A 1 121 ? -23.400 71.716 -27.662 1.00 62.98 178 ILE A O 1
ATOM 871 N N . TYR A 1 122 ? -24.747 70.153 -28.578 1.00 61.81 179 TYR A N 1
ATOM 872 C CA . TYR A 1 122 ? -24.013 69.024 -28.006 1.00 60.46 179 TYR A CA 1
ATOM 873 C C . TYR A 1 122 ? -22.930 68.466 -28.934 1.00 58.86 179 TYR A C 1
ATOM 874 O O . TYR A 1 122 ? -23.058 68.506 -30.157 1.00 57.23 179 TYR A O 1
ATOM 883 N N . ASP A 1 123 ? -21.867 67.939 -28.338 1.00 58.36 180 ASP A N 1
ATOM 884 C CA . ASP A 1 123 ? -20.786 67.347 -29.110 1.00 60.12 180 ASP A CA 1
ATOM 885 C C . ASP A 1 123 ? -21.295 65.997 -29.577 1.00 58.49 180 ASP A C 1
ATOM 886 O O . ASP A 1 123 ? -22.227 65.444 -28.993 1.00 56.69 180 ASP A O 1
ATOM 891 N N . TYR A 1 124 ? -20.687 65.461 -30.626 1.00 56.85 181 TYR A N 1
ATOM 892 C CA . TYR A 1 124 ? -21.101 64.162 -31.119 1.00 55.78 181 TYR A CA 1
ATOM 893 C C . TYR A 1 124 ? -20.056 63.567 -32.023 1.00 54.75 181 TYR A C 1
ATOM 894 O O . TYR A 1 124 ? -19.577 64.220 -32.950 1.00 55.28 181 TYR A O 1
ATOM 903 N N . GLU A 1 125 ? -19.691 62.324 -31.746 1.00 53.47 182 GLU A N 1
ATOM 904 C CA . GLU A 1 125 ? -18.709 61.647 -32.577 1.00 52.09 182 GLU A CA 1
ATOM 905 C C . GLU A 1 125 ? -19.451 60.744 -33.545 1.00 49.51 182 GLU A C 1
ATOM 906 O O . GLU A 1 125 ? -20.638 60.461 -33.366 1.00 48.42 182 GLU A O 1
ATOM 912 N N . VAL A 1 126 ? -18.744 60.297 -34.571 1.00 45.71 183 VAL A N 1
ATOM 913 C CA . VAL A 1 126 ? -19.341 59.431 -35.556 1.00 44.40 183 VAL A CA 1
ATOM 914 C C . VAL A 1 126 ? -18.473 58.204 -35.736 1.00 42.57 183 VAL A C 1
ATOM 915 O O . VAL A 1 126 ? -17.320 58.306 -36.151 1.00 40.74 183 VAL A O 1
ATOM 919 N N . ILE A 1 127 ? -19.030 57.048 -35.394 1.00 39.70 184 ILE A N 1
ATOM 920 C CA . ILE A 1 127 ? -18.323 55.790 -35.540 1.00 40.75 184 ILE A CA 1
ATOM 921 C C . ILE A 1 127 ? -18.948 55.011 -36.685 1.00 41.81 184 ILE A C 1
ATOM 922 O O . ILE A 1 127 ? -20.091 54.577 -36.594 1.00 42.97 184 ILE A O 1
ATOM 927 N N . VAL A 1 128 ? -18.206 54.850 -37.772 1.00 42.76 185 VAL A N 1
ATOM 928 C CA . VAL A 1 128 ? -18.708 54.101 -38.906 1.00 43.10 185 VAL A CA 1
ATOM 929 C C . VAL A 1 128 ? -18.393 52.641 -38.616 1.00 43.68 185 VAL A C 1
ATOM 930 O O . VAL A 1 128 ? -17.229 52.255 -38.503 1.00 41.72 185 VAL A O 1
ATOM 934 N N . ALA A 1 129 ? -19.445 51.844 -38.468 1.00 44.28 186 ALA A N 1
ATOM 935 C CA . ALA A 1 129 ? -19.305 50.431 -38.157 1.00 44.81 186 ALA A CA 1
ATOM 936 C C . ALA A 1 129 ? -19.390 49.583 -39.410 1.00 45.68 186 ALA A C 1
ATOM 937 O O . ALA A 1 129 ? -20.467 49.159 -39.817 1.00 45.54 186 ALA A O 1
ATOM 939 N N . ASP A 1 130 ? -18.235 49.324 -39.998 1.00 44.58 187 ASP A N 1
ATOM 940 C CA . ASP A 1 130 ? -18.129 48.546 -41.217 1.00 48.18 187 ASP A CA 1
ATOM 941 C C . ASP A 1 130 ? -18.133 47.023 -40.960 1.00 50.77 187 ASP A C 1
ATOM 942 O O . ASP A 1 130 ? -17.158 46.461 -40.435 1.00 50.00 187 ASP A O 1
ATOM 947 N N . ASP A 1 131 ? -19.232 46.365 -41.342 1.00 49.45 188 ASP A N 1
ATOM 948 C CA . ASP A 1 131 ? -19.376 44.917 -41.178 1.00 51.54 188 ASP A CA 1
ATOM 949 C C . ASP A 1 131 ? -18.692 44.142 -42.304 1.00 53.40 188 ASP A C 1
ATOM 950 O O . ASP A 1 131 ? -19.346 43.406 -43.045 1.00 55.49 188 ASP A O 1
ATOM 955 N N . GLY A 1 132 ? -17.376 44.312 -42.429 1.00 53.49 189 GLY A N 1
ATOM 956 C CA . GLY A 1 132 ? -16.628 43.620 -43.467 1.00 53.04 189 GLY A CA 1
ATOM 957 C C . GLY A 1 132 ? -16.992 43.959 -44.907 1.00 52.56 189 GLY A C 1
ATOM 958 O O . GLY A 1 132 ? -17.110 43.063 -45.746 1.00 50.68 189 GLY A O 1
ATOM 959 N N . SER A 1 133 ? -17.153 45.247 -45.201 1.00 52.14 190 SER A N 1
ATOM 960 C CA . SER A 1 133 ? -17.504 45.702 -46.548 1.00 52.63 190 SER A CA 1
ATOM 961 C C . SER A 1 133 ? -16.416 45.360 -47.558 1.00 53.16 190 SER A C 1
ATOM 962 O O . SER A 1 133 ? -15.245 45.283 -47.200 1.00 53.48 190 SER A O 1
ATOM 965 N N . LYS A 1 134 ? -16.794 45.153 -48.817 1.00 55.00 191 LYS A N 1
ATOM 966 C CA . LYS A 1 134 ? -15.797 44.835 -49.831 1.00 56.99 191 LYS A CA 1
ATOM 967 C C . LYS A 1 134 ? -15.348 46.137 -50.495 1.00 57.91 191 LYS A C 1
ATOM 968 O O . LYS A 1 134 ? -14.211 46.251 -50.954 1.00 57.34 191 LYS A O 1
ATOM 974 N N . GLU A 1 135 ? -16.247 47.116 -50.543 1.00 57.86 192 GLU A N 1
ATOM 975 C CA . GLU A 1 135 ? -15.922 48.417 -51.110 1.00 59.66 192 GLU A CA 1
ATOM 976 C C . GLU A 1 135 ? -15.048 49.103 -50.067 1.00 63.06 192 GLU A C 1
ATOM 977 O O . GLU A 1 135 ? -15.252 48.903 -48.867 1.00 65.76 192 GLU A O 1
ATOM 983 N N . ASN A 1 136 ? -14.086 49.913 -50.500 1.00 62.54 193 ASN A N 1
ATOM 984 C CA . ASN A 1 136 ? -13.217 50.572 -49.537 1.00 61.88 193 ASN A CA 1
ATOM 985 C C . ASN A 1 136 ? -13.899 51.732 -48.812 1.00 59.79 193 ASN A C 1
ATOM 986 O O . ASN A 1 136 ? -13.892 52.868 -49.282 1.00 57.05 193 ASN A O 1
ATOM 991 N N . ILE A 1 137 ? -14.476 51.419 -47.653 1.00 58.26 194 ILE A N 1
ATOM 992 C CA . ILE A 1 137 ? -15.184 52.388 -46.820 1.00 56.90 194 ILE A CA 1
ATOM 993 C C . ILE A 1 137 ? -14.230 53.312 -46.075 1.00 58.89 194 ILE A C 1
ATOM 994 O O . ILE A 1 137 ? -14.527 54.487 -45.860 1.00 56.56 194 ILE A O 1
ATOM 999 N N . GLU A 1 138 ? -13.089 52.768 -45.669 1.00 60.74 195 GLU A N 1
ATOM 1000 C CA . GLU A 1 138 ? -12.089 53.551 -44.958 1.00 63.75 195 GLU A CA 1
ATOM 1001 C C . GLU A 1 138 ? -11.764 54.803 -45.763 1.00 63.73 195 GLU A C 1
ATOM 1002 O O . GLU A 1 138 ? -11.540 55.885 -45.215 1.00 61.57 195 GLU A O 1
ATOM 1008 N N . GLU A 1 139 ? -11.757 54.633 -47.079 1.00 63.96 196 GLU A N 1
ATOM 1009 C CA . GLU A 1 139 ? -11.442 55.700 -48.009 1.00 63.43 196 GLU A CA 1
ATOM 1010 C C . GLU A 1 139 ? -12.277 56.971 -47.894 1.00 63.19 196 GLU A C 1
ATOM 1011 O O . GLU A 1 139 ? -11.732 58.075 -47.905 1.00 62.74 196 GLU A O 1
ATOM 1017 N N . ILE A 1 140 ? -13.594 56.829 -47.793 1.00 62.76 197 ILE A N 1
ATOM 1018 C CA . ILE A 1 140 ? -14.448 58.006 -47.702 1.00 61.23 197 ILE A CA 1
ATOM 1019 C C . ILE A 1 140 ? -14.538 58.589 -46.309 1.00 60.76 197 ILE A C 1
ATOM 1020 O O . ILE A 1 140 ? -14.985 59.720 -46.145 1.00 61.49 197 ILE A O 1
ATOM 1025 N N . VAL A 1 141 ? -14.134 57.821 -45.302 1.00 61.24 198 VAL A N 1
ATOM 1026 C CA . VAL A 1 141 ? -14.166 58.325 -43.934 1.00 60.44 198 VAL A CA 1
ATOM 1027 C C . VAL A 1 141 ? -13.030 59.334 -43.797 1.00 61.55 198 VAL A C 1
ATOM 1028 O O . VAL A 1 141 ? -13.191 60.397 -43.196 1.00 62.56 198 VAL A O 1
ATOM 1032 N N . ARG A 1 142 ? -11.881 59.001 -44.372 1.00 61.96 199 ARG A N 1
ATOM 1033 C CA . ARG A 1 142 ? -10.737 59.895 -44.319 1.00 63.32 199 ARG A CA 1
ATOM 1034 C C . ARG A 1 142 ? -11.134 61.171 -45.053 1.00 64.18 199 ARG A C 1
ATOM 1035 O O . ARG A 1 142 ? -10.723 62.276 -44.686 1.00 63.31 199 ARG A O 1
ATOM 1043 N N . GLU A 1 143 ? -11.965 61.003 -46.076 1.00 65.03 200 GLU A N 1
ATOM 1044 C CA . GLU A 1 143 ? -12.455 62.114 -46.883 1.00 67.81 200 GLU A CA 1
ATOM 1045 C C . GLU A 1 143 ? -13.261 63.115 -46.041 1.00 67.73 200 GLU A C 1
ATOM 1046 O O . GLU A 1 143 ? -13.674 64.155 -46.541 1.00 68.17 200 GLU A O 1
ATOM 1052 N N . PHE A 1 144 ? -13.475 62.802 -44.765 1.00 68.50 201 PHE A N 1
ATOM 1053 C CA . PHE A 1 144 ? -14.236 63.679 -43.873 1.00 70.25 201 PHE A CA 1
ATOM 1054 C C . PHE A 1 144 ? -13.502 64.049 -42.582 1.00 70.71 201 PHE A C 1
ATOM 1055 O O . PHE A 1 144 ? -13.963 64.909 -41.829 1.00 70.25 201 PHE A O 1
ATOM 1063 N N . GLU A 1 145 ? -12.372 63.406 -42.317 1.00 70.65 202 GLU A N 1
ATOM 1064 C CA . GLU A 1 145 ? -11.639 63.658 -41.081 1.00 70.74 202 GLU A CA 1
ATOM 1065 C C . GLU A 1 145 ? -11.594 65.100 -40.573 1.00 70.83 202 GLU A C 1
ATOM 1066 O O . GLU A 1 145 ? -11.517 65.324 -39.363 1.00 70.51 202 GLU A O 1
ATOM 1072 N N . SER A 1 146 ? -11.649 66.076 -41.474 1.00 71.41 203 SER A N 1
ATOM 1073 C CA . SER A 1 146 ? -11.598 67.480 -41.054 1.00 71.44 203 SER A CA 1
ATOM 1074 C C . SER A 1 146 ? -12.964 68.042 -40.665 1.00 70.09 203 SER A C 1
ATOM 1075 O O . SER A 1 146 ? -13.074 68.904 -39.783 1.00 69.61 203 SER A O 1
ATOM 1078 N N . LEU A 1 147 ? -14.004 67.545 -41.323 1.00 66.34 204 LEU A N 1
ATOM 1079 C CA . LEU A 1 147 ? -15.359 68.005 -41.065 1.00 63.20 204 LEU A CA 1
ATOM 1080 C C . LEU A 1 147 ? -16.047 67.324 -39.891 1.00 61.53 204 LEU A C 1
ATOM 1081 O O . LEU A 1 147 ? -17.043 67.831 -39.378 1.00 62.76 204 LEU A O 1
ATOM 1086 N N . LEU A 1 148 ? -15.531 66.181 -39.458 1.00 59.90 205 LEU A N 1
ATOM 1087 C CA . LEU A 1 148 ? -16.172 65.468 -38.363 1.00 57.88 205 LEU A CA 1
ATOM 1088 C C . LEU A 1 148 ? -15.270 64.777 -37.368 1.00 56.18 205 LEU A C 1
ATOM 1089 O O . LEU A 1 148 ? -14.151 64.380 -37.684 1.00 56.12 205 LEU A O 1
ATOM 1094 N N . ASN A 1 149 ? -15.774 64.644 -36.147 1.00 54.13 206 ASN A N 1
ATOM 1095 C CA . ASN A 1 149 ? -15.049 63.929 -35.116 1.00 53.59 206 ASN A CA 1
ATOM 1096 C C . ASN A 1 149 ? -15.399 62.478 -35.436 1.00 51.65 206 ASN A C 1
ATOM 1097 O O . ASN A 1 149 ? -16.078 61.799 -34.672 1.00 54.94 206 ASN A O 1
ATOM 1102 N N . ILE A 1 150 ? -14.933 62.018 -36.589 1.00 47.37 207 ILE A N 1
ATOM 1103 C CA . ILE A 1 150 ? -15.236 60.681 -37.052 1.00 46.11 207 ILE A CA 1
ATOM 1104 C C . ILE A 1 150 ? -14.179 59.620 -36.768 1.00 45.88 207 ILE A C 1
ATOM 1105 O O . ILE A 1 150 ? -12.981 59.822 -36.954 1.00 46.34 207 ILE A O 1
ATOM 1110 N N . LYS A 1 151 ? -14.656 58.481 -36.295 1.00 45.96 208 LYS A N 1
ATOM 1111 C CA . LYS A 1 151 ? -13.806 57.353 -35.990 1.00 45.12 208 LYS A CA 1
ATOM 1112 C C . LYS A 1 151 ? -14.211 56.258 -36.971 1.00 44.93 208 LYS A C 1
ATOM 1113 O O . LYS A 1 151 ? -15.313 56.290 -37.514 1.00 45.45 208 LYS A O 1
ATOM 1119 N N . TYR A 1 152 ? -13.323 55.301 -37.214 1.00 45.05 209 TYR A N 1
ATOM 1120 C CA . TYR A 1 152 ? -13.630 54.214 -38.131 1.00 42.84 209 TYR A CA 1
ATOM 1121 C C . TYR A 1 152 ? -13.399 52.863 -37.468 1.00 43.44 209 TYR A C 1
ATOM 1122 O O . TYR A 1 152 ? -12.330 52.596 -36.911 1.00 43.82 209 TYR A O 1
ATOM 1131 N N . VAL A 1 153 ? -14.412 52.009 -37.539 1.00 41.89 210 VAL A N 1
ATOM 1132 C CA . VAL A 1 153 ? -14.334 50.694 -36.940 1.00 40.68 210 VAL A CA 1
ATOM 1133 C C . VAL A 1 153 ? -14.737 49.625 -37.950 1.00 40.91 210 VAL A C 1
ATOM 1134 O O . VAL A 1 153 ? -15.704 49.786 -38.683 1.00 39.04 210 VAL A O 1
ATOM 1138 N N . ARG A 1 154 ? -13.999 48.523 -37.977 1.00 41.95 211 ARG A N 1
ATOM 1139 C CA . ARG A 1 154 ? -14.272 47.458 -38.928 1.00 42.88 211 ARG A CA 1
ATOM 1140 C C . ARG A 1 154 ? -14.003 46.054 -38.397 1.00 44.24 211 ARG A C 1
ATOM 1141 O O . ARG A 1 154 ? -13.088 45.835 -37.599 1.00 44.58 211 ARG A O 1
ATOM 1149 N N . GLN A 1 155 ? -14.814 45.104 -38.850 1.00 46.24 212 GLN A N 1
ATOM 1150 C CA . GLN A 1 155 ? -14.653 43.702 -38.475 1.00 48.41 212 GLN A CA 1
ATOM 1151 C C . GLN A 1 155 ? -14.682 42.903 -39.776 1.00 48.34 212 GLN A C 1
ATOM 1152 O O . GLN A 1 155 ? -15.258 43.356 -40.767 1.00 47.11 212 GLN A O 1
ATOM 1158 N N . LYS A 1 156 ? -14.059 41.728 -39.779 1.00 50.38 213 LYS A N 1
ATOM 1159 C CA . LYS A 1 156 ? -14.018 40.910 -40.985 1.00 53.74 213 LYS A CA 1
ATOM 1160 C C . LYS A 1 156 ? -15.422 40.517 -41.422 1.00 55.01 213 LYS A C 1
ATOM 1161 O O . LYS A 1 156 ? -16.379 40.647 -40.660 1.00 53.90 213 LYS A O 1
ATOM 1167 N N . ASP A 1 157 ? -15.533 40.037 -42.657 1.00 57.94 214 ASP A N 1
ATOM 1168 C CA . ASP A 1 157 ? -16.812 39.624 -43.221 1.00 59.69 214 ASP A CA 1
ATOM 1169 C C . ASP A 1 157 ? -17.106 38.157 -42.956 1.00 59.84 214 ASP A C 1
ATOM 1170 O O . ASP A 1 157 ? -16.391 37.273 -43.426 1.00 61.72 214 ASP A O 1
ATOM 1175 N N . TYR A 1 158 ? -18.154 37.894 -42.191 1.00 57.96 215 TYR A N 1
ATOM 1176 C CA . TYR A 1 158 ? -18.517 36.518 -41.904 1.00 57.19 215 TYR A CA 1
ATOM 1177 C C . TYR A 1 158 ? -20.023 36.354 -41.948 1.00 57.85 215 TYR A C 1
ATOM 1178 O O . TYR A 1 158 ? -20.607 35.608 -41.160 1.00 59.21 215 TYR A O 1
ATOM 1187 N N . GLY A 1 159 ? -20.644 37.069 -42.879 1.00 56.50 216 GLY A N 1
ATOM 1188 C CA . GLY A 1 159 ? -22.077 36.982 -43.035 1.00 57.11 216 GLY A CA 1
ATOM 1189 C C . GLY A 1 159 ? -22.817 38.228 -42.607 1.00 58.79 216 GLY A C 1
ATOM 1190 O O . GLY A 1 159 ? -22.227 39.296 -42.427 1.00 61.49 216 GLY A O 1
ATOM 1191 N N . TYR A 1 160 ? -24.127 38.086 -42.450 1.00 58.90 217 TYR A N 1
ATOM 1192 C CA . TYR A 1 160 ? -24.972 39.195 -42.046 1.00 58.93 217 TYR A CA 1
ATOM 1193 C C . TYR A 1 160 ? -24.766 39.402 -40.557 1.00 55.78 217 TYR A C 1
ATOM 1194 O O . TYR A 1 160 ? -25.537 38.902 -39.742 1.00 58.86 217 TYR A O 1
ATOM 1203 N N . GLN A 1 161 ? -23.726 40.139 -40.200 1.00 49.77 218 GLN A N 1
ATOM 1204 C CA . GLN A 1 161 ? -23.438 40.370 -38.801 1.00 48.25 218 GLN A CA 1
ATOM 1205 C C . GLN A 1 161 ? -23.812 41.755 -38.322 1.00 48.08 218 GLN A C 1
ATOM 1206 O O . GLN A 1 161 ? -23.009 42.444 -37.697 1.00 48.45 218 GLN A O 1
ATOM 1212 N N . LEU A 1 162 ? -25.046 42.152 -38.608 1.00 47.17 219 LEU A N 1
ATOM 1213 C CA . LEU A 1 162 ? -25.544 43.461 -38.216 1.00 45.14 219 LEU A CA 1
ATOM 1214 C C . LEU A 1 162 ? -25.391 43.667 -36.711 1.00 46.87 219 LEU A C 1
ATOM 1215 O O . LEU A 1 162 ? -24.976 44.737 -36.254 1.00 48.42 219 LEU A O 1
ATOM 1220 N N . CYS A 1 163 ? -25.729 42.635 -35.943 1.00 45.78 220 CYS A N 1
ATOM 1221 C CA . CYS A 1 163 ? -25.654 42.706 -34.488 1.00 46.57 220 CYS A CA 1
ATOM 1222 C C . CYS A 1 163 ? -24.244 42.828 -33.950 1.00 44.05 220 CYS A C 1
ATOM 1223 O O . CYS A 1 163 ? -23.977 43.622 -33.057 1.00 43.98 220 CYS A O 1
ATOM 1226 N N . ALA A 1 164 ? -23.345 42.026 -34.493 1.00 42.09 221 ALA A N 1
ATOM 1227 C CA . ALA A 1 164 ? -21.966 42.055 -34.067 1.00 40.19 221 ALA A CA 1
ATOM 1228 C C . ALA A 1 164 ? -21.383 43.452 -34.238 1.00 39.50 221 ALA A C 1
ATOM 1229 O O . ALA A 1 164 ? -20.793 43.992 -33.313 1.00 38.34 221 ALA A O 1
ATOM 1231 N N . VAL A 1 165 ? -21.565 44.034 -35.421 1.00 41.77 222 VAL A N 1
ATOM 1232 C CA . VAL A 1 165 ? -21.019 45.359 -35.726 1.00 44.27 222 VAL A CA 1
ATOM 1233 C C . VAL A 1 165 ? -21.610 46.463 -34.841 1.00 44.98 222 VAL A C 1
ATOM 1234 O O . VAL A 1 165 ? -20.876 47.297 -34.310 1.00 45.10 222 VAL A O 1
ATOM 1238 N N . ARG A 1 166 ? -22.926 46.468 -34.673 1.00 44.82 223 ARG A N 1
ATOM 1239 C CA . ARG A 1 166 ? -23.553 47.464 -33.820 1.00 46.63 223 ARG A CA 1
ATOM 1240 C C . ARG A 1 166 ? -22.914 47.444 -32.427 1.00 45.67 223 ARG A C 1
ATOM 1241 O O . ARG A 1 166 ? -22.720 48.499 -31.807 1.00 46.38 223 ARG A O 1
ATOM 1249 N N . ASN A 1 167 ? -22.587 46.245 -31.943 1.00 43.13 224 ASN A N 1
ATOM 1250 C CA . ASN A 1 167 ? -21.988 46.086 -30.619 1.00 41.31 224 ASN A CA 1
ATOM 1251 C C . ASN A 1 167 ? -20.524 46.519 -30.569 1.00 40.67 224 ASN A C 1
ATOM 1252 O O . ASN A 1 167 ? -20.020 46.913 -29.513 1.00 39.04 224 ASN A O 1
ATOM 1257 N N . LEU A 1 168 ? -19.851 46.441 -31.713 1.00 39.36 225 LEU A N 1
ATOM 1258 C CA . LEU A 1 168 ? -18.447 46.839 -31.831 1.00 41.64 225 LEU A CA 1
ATOM 1259 C C . LEU A 1 168 ? -18.401 48.366 -31.759 1.00 40.60 225 LEU A C 1
ATOM 1260 O O . LEU A 1 168 ? -17.628 48.954 -31.002 0.00 40.81 225 LEU A O 1
ATOM 1265 N N . GLY A 1 169 ? -19.253 48.985 -32.571 1.00 40.53 226 GLY A N 1
ATOM 1266 C CA . GLY A 1 169 ? -19.347 50.426 -32.615 1.00 40.24 226 GLY A CA 1
ATOM 1267 C C . GLY A 1 169 ? -19.808 50.960 -31.283 1.00 41.47 226 GLY A C 1
ATOM 1268 O O . GLY A 1 169 ? -19.328 51.999 -30.831 1.00 42.75 226 GLY A O 1
ATOM 1269 N N . LEU A 1 170 ? -20.745 50.256 -30.652 1.00 40.14 227 LEU A N 1
ATOM 1270 C CA . LEU A 1 170 ? -21.244 50.675 -29.350 1.00 39.75 227 LEU A CA 1
ATOM 1271 C C . LEU A 1 170 ? -20.154 50.536 -28.283 1.00 39.87 227 LEU A C 1
ATOM 1272 O O . LEU A 1 170 ? -20.090 51.334 -27.349 1.00 42.93 227 LEU A O 1
ATOM 1277 N N . ARG A 1 171 ? -19.296 49.529 -28.415 1.00 40.06 228 ARG A N 1
ATOM 1278 C CA . ARG A 1 171 ? -18.195 49.351 -27.472 1.00 37.68 228 ARG A CA 1
ATOM 1279 C C . ARG A 1 171 ? -17.211 50.499 -27.668 1.00 38.62 228 ARG A C 1
ATOM 1280 O O . ARG A 1 171 ? -16.663 51.031 -26.704 1.00 37.81 228 ARG A O 1
ATOM 1288 N N . ALA A 1 172 ? -16.997 50.870 -28.931 1.00 36.90 229 ALA A N 1
ATOM 1289 C CA . ALA A 1 172 ? -16.082 51.947 -29.295 1.00 36.93 229 ALA A CA 1
ATOM 1290 C C . ALA A 1 172 ? -16.550 53.332 -28.816 1.00 39.13 229 ALA A C 1
ATOM 1291 O O . ALA A 1 172 ? -15.724 54.212 -28.532 1.00 35.48 229 ALA A O 1
ATOM 1293 N N . ALA A 1 173 ? -17.870 53.511 -28.730 1.00 36.59 230 ALA A N 1
ATOM 1294 C CA . ALA A 1 173 ? -18.473 54.769 -28.305 1.00 38.54 230 ALA A CA 1
ATOM 1295 C C . ALA A 1 173 ? -17.884 55.264 -26.992 1.00 40.84 230 ALA A C 1
ATOM 1296 O O . ALA A 1 173 ? -17.749 54.495 -26.039 1.00 41.41 230 ALA A O 1
ATOM 1298 N N . LYS A 1 174 ? -17.546 56.551 -26.932 1.00 44.27 231 LYS A N 1
ATOM 1299 C CA . LYS A 1 174 ? -16.942 57.118 -25.721 1.00 46.53 231 LYS A CA 1
ATOM 1300 C C . LYS A 1 174 ? -17.854 57.936 -24.811 1.00 45.41 231 LYS A C 1
ATOM 1301 O O . LYS A 1 174 ? -17.507 58.184 -23.659 1.00 47.22 231 LYS A O 1
ATOM 1307 N N . TYR A 1 175 ? -19.015 58.344 -25.309 1.00 44.40 232 TYR A N 1
ATOM 1308 C CA . TYR A 1 175 ? -19.936 59.157 -24.514 1.00 44.72 232 TYR A CA 1
ATOM 1309 C C . TYR A 1 175 ? -21.029 58.352 -23.790 1.00 45.66 232 TYR A C 1
ATOM 1310 O O . TYR A 1 175 ? -21.281 57.197 -24.126 1.00 46.76 232 TYR A O 1
ATOM 1319 N N . ASN A 1 176 ? -21.679 58.966 -22.800 1.00 46.13 233 ASN A N 1
ATOM 1320 C CA . ASN A 1 176 ? -22.731 58.303 -22.019 1.00 46.43 233 ASN A CA 1
ATOM 1321 C C . ASN A 1 176 ? -24.037 58.079 -22.788 1.00 46.43 233 ASN A C 1
ATOM 1322 O O . ASN A 1 176 ? -24.991 57.477 -22.278 1.00 45.86 233 ASN A O 1
ATOM 1327 N N . TYR A 1 177 ? -24.077 58.571 -24.018 1.00 46.26 234 TYR A N 1
ATOM 1328 C CA . TYR A 1 177 ? -25.265 58.451 -24.849 1.00 45.76 234 TYR A CA 1
ATOM 1329 C C . TYR A 1 177 ? -24.885 57.982 -26.243 1.00 44.10 234 TYR A C 1
ATOM 1330 O O . TYR A 1 177 ? -23.911 58.453 -26.830 1.00 46.55 234 TYR A O 1
ATOM 1339 N N . VAL A 1 178 ? -25.670 57.057 -26.774 1.00 44.25 235 VAL A N 1
ATOM 1340 C CA . VAL A 1 178 ? -25.412 56.498 -28.094 1.00 42.26 235 VAL A CA 1
ATOM 1341 C C . VAL A 1 178 ? -26.643 56.587 -28.989 1.00 40.21 235 VAL A C 1
ATOM 1342 O O . VAL A 1 178 ? -27.764 56.738 -28.511 1.00 44.39 235 VAL A O 1
ATOM 1346 N N . ALA A 1 179 ? -26.425 56.508 -30.293 1.00 41.21 236 ALA A N 1
ATOM 1347 C CA . ALA A 1 179 ? -27.515 56.547 -31.259 1.00 42.59 236 ALA A CA 1
ATOM 1348 C C . ALA A 1 179 ? -27.114 55.619 -32.387 1.00 43.28 236 ALA A C 1
ATOM 1349 O O . ALA A 1 179 ? -25.956 55.609 -32.797 1.00 43.76 236 ALA A O 1
ATOM 1351 N N . ILE A 1 180 ? -28.054 54.813 -32.862 1.00 46.58 237 ILE A N 1
ATOM 1352 C CA . ILE A 1 180 ? -27.764 53.894 -33.959 1.00 49.85 237 ILE A CA 1
ATOM 1353 C C . ILE A 1 180 ? -28.388 54.513 -35.193 1.00 50.57 237 ILE A C 1
ATOM 1354 O O . ILE A 1 180 ? -29.512 55.011 -35.144 1.00 52.14 237 ILE A O 1
ATOM 1359 N N . LEU A 1 181 ? -27.650 54.484 -36.296 1.00 53.55 238 LEU A N 1
ATOM 1360 C CA . LEU A 1 181 ? -28.107 55.082 -37.545 1.00 54.14 238 LEU A CA 1
ATOM 1361 C C . LEU A 1 181 ? -27.512 54.381 -38.768 1.00 54.92 238 LEU A C 1
ATOM 1362 O O . LEU A 1 181 ? -26.325 54.535 -39.056 1.00 58.21 238 LEU A O 1
ATOM 1367 N N . ASP A 1 182 ? -28.328 53.617 -39.487 1.00 54.16 239 ASP A N 1
ATOM 1368 C CA . ASP A 1 182 ? -27.849 52.918 -40.678 1.00 54.17 239 ASP A CA 1
ATOM 1369 C C . ASP A 1 182 ? -27.146 53.890 -41.619 1.00 54.60 239 ASP A C 1
ATOM 1370 O O . ASP A 1 182 ? -27.442 55.091 -41.616 1.00 54.57 239 ASP A O 1
ATOM 1375 N N . CYS A 1 183 ? -26.223 53.365 -42.424 1.00 54.78 240 CYS A N 1
ATOM 1376 C CA . CYS A 1 183 ? -25.451 54.169 -43.375 1.00 54.71 240 CYS A CA 1
ATOM 1377 C C . CYS A 1 183 ? -26.318 54.828 -44.434 1.00 54.87 240 CYS A C 1
ATOM 1378 O O . CYS A 1 183 ? -25.921 55.825 -45.041 1.00 51.93 240 CYS A O 1
ATOM 1381 N N . ASP A 1 184 ? -27.500 54.262 -44.654 1.00 54.65 241 ASP A N 1
ATOM 1382 C CA . ASP A 1 184 ? -28.430 54.778 -45.652 1.00 55.91 241 ASP A CA 1
ATOM 1383 C C . ASP A 1 184 ? -29.459 55.719 -45.046 1.00 55.97 241 ASP A C 1
ATOM 1384 O O . ASP A 1 184 ? -30.384 56.153 -45.727 1.00 57.19 241 ASP A O 1
ATOM 1389 N N . MET A 1 185 ? -29.297 56.035 -43.769 1.00 56.18 242 MET A N 1
ATOM 1390 C CA . MET A 1 185 ? -30.243 56.896 -43.081 1.00 57.18 242 MET A CA 1
ATOM 1391 C C . MET A 1 185 ? -29.737 58.318 -42.908 1.00 56.19 242 MET A C 1
ATOM 1392 O O . MET A 1 185 ? -29.125 58.656 -41.894 1.00 54.92 242 MET A O 1
ATOM 1397 N N . ALA A 1 186 ? -30.007 59.153 -43.904 1.00 55.91 243 ALA A N 1
ATOM 1398 C CA . ALA A 1 186 ? -29.574 60.543 -43.871 1.00 54.37 243 ALA A CA 1
ATOM 1399 C C . ALA A 1 186 ? -30.394 61.330 -42.862 1.00 52.90 243 ALA A C 1
ATOM 1400 O O . ALA A 1 186 ? -31.614 61.442 -42.988 1.00 52.92 243 ALA A O 1
ATOM 1402 N N . PRO A 1 187 ? -29.727 61.887 -41.840 1.00 51.81 244 PRO A N 1
ATOM 1403 C CA . PRO A 1 187 ? -30.380 62.671 -40.787 1.00 52.57 244 PRO A CA 1
ATOM 1404 C C . PRO A 1 187 ? -30.645 64.125 -41.155 1.00 54.29 244 PRO A C 1
ATOM 1405 O O . PRO A 1 187 ? -29.861 64.742 -41.881 1.00 54.18 244 PRO A O 1
ATOM 1409 N N . ASN A 1 188 ? -31.752 64.669 -40.657 1.00 54.81 245 ASN A N 1
ATOM 1410 C CA . ASN A 1 188 ? -32.072 66.062 -40.926 1.00 59.82 245 ASN A CA 1
ATOM 1411 C C . ASN A 1 188 ? -31.157 66.881 -40.014 1.00 63.32 245 ASN A C 1
ATOM 1412 O O . ASN A 1 188 ? -30.513 66.326 -39.125 1.00 67.05 245 ASN A O 1
ATOM 1417 N N . PRO A 1 189 ? -31.082 68.205 -40.228 1.00 63.01 246 PRO A N 1
ATOM 1418 C CA . PRO A 1 189 ? -30.252 69.136 -39.453 1.00 62.02 246 PRO A CA 1
ATOM 1419 C C . PRO A 1 189 ? -30.506 69.274 -37.944 1.00 62.27 246 PRO A C 1
ATOM 1420 O O . PRO A 1 189 ? -29.667 69.822 -37.218 1.00 60.24 246 PRO A O 1
ATOM 1424 N N . LEU A 1 190 ? -31.649 68.796 -37.465 1.00 62.82 247 LEU A N 1
ATOM 1425 C CA . LEU A 1 190 ? -31.944 68.890 -36.037 1.00 62.85 247 LEU A CA 1
ATOM 1426 C C . LEU A 1 190 ? -32.103 67.517 -35.386 1.00 62.59 247 LEU A C 1
ATOM 1427 O O . LEU A 1 190 ? -32.772 67.365 -34.361 1.00 62.19 247 LEU A O 1
ATOM 1432 N N . TRP A 1 191 ? -31.454 66.527 -35.991 1.00 62.22 248 TRP A N 1
ATOM 1433 C CA . TRP A 1 191 ? -31.482 65.144 -35.529 1.00 61.50 248 TRP A CA 1
ATOM 1434 C C . TRP A 1 191 ? -30.761 65.011 -34.182 1.00 60.16 248 TRP A C 1
ATOM 1435 O O . TRP A 1 191 ? -31.366 64.655 -33.171 1.00 58.85 248 TRP A O 1
ATOM 1446 N N . VAL A 1 192 ? -29.465 65.307 -34.182 1.00 60.08 249 VAL A N 1
ATOM 1447 C CA . VAL A 1 192 ? -28.641 65.237 -32.977 1.00 56.29 249 VAL A CA 1
ATOM 1448 C C . VAL A 1 192 ? -29.271 66.020 -31.832 1.00 54.27 249 VAL A C 1
ATOM 1449 O O . VAL A 1 192 ? -29.393 65.526 -30.704 1.00 52.40 249 VAL A O 1
ATOM 1453 N N . GLN A 1 193 ? -29.667 67.249 -32.143 1.00 53.30 250 GLN A N 1
ATOM 1454 C CA . GLN A 1 193 ? -30.279 68.143 -31.172 1.00 50.26 250 GLN A CA 1
ATOM 1455 C C . GLN A 1 193 ? -31.561 67.590 -30.585 1.00 48.73 250 GLN A C 1
ATOM 1456 O O . GLN A 1 193 ? -31.778 67.650 -29.377 1.00 48.86 250 GLN A O 1
ATOM 1462 N N . SER A 1 194 ? -32.421 67.059 -31.441 1.00 50.50 251 SER A N 1
ATOM 1463 C CA . SER A 1 194 ? -33.682 66.508 -30.968 1.00 53.82 251 SER A CA 1
ATOM 1464 C C . SER A 1 194 ? -33.492 65.339 -29.999 1.00 54.79 251 SER A C 1
ATOM 1465 O O . SER A 1 194 ? -34.315 65.135 -29.105 1.00 57.00 251 SER A O 1
ATOM 1468 N N . TYR A 1 195 ? -32.417 64.570 -30.162 1.00 53.82 252 TYR A N 1
ATOM 1469 C CA . TYR A 1 195 ? -32.169 63.460 -29.246 1.00 53.09 252 TYR A CA 1
ATOM 1470 C C . TYR A 1 195 ? -31.611 63.959 -27.921 1.00 53.82 252 TYR A C 1
ATOM 1471 O O . TYR A 1 195 ? -32.244 63.810 -26.877 1.00 53.68 252 TYR A O 1
ATOM 1480 N N . MET A 1 196 ? -30.427 64.562 -27.963 1.00 54.74 253 MET A N 1
ATOM 1481 C CA . MET A 1 196 ? -29.799 65.070 -26.748 1.00 54.86 253 MET A CA 1
ATOM 1482 C C . MET A 1 196 ? -30.721 65.976 -25.941 1.00 56.41 253 MET A C 1
ATOM 1483 O O . MET A 1 196 ? -30.624 66.038 -24.713 1.00 58.40 253 MET A O 1
ATOM 1488 N N . GLU A 1 197 ? -31.612 66.686 -26.621 1.00 55.64 254 GLU A N 1
ATOM 1489 C CA . GLU A 1 197 ? -32.538 67.561 -25.922 1.00 56.77 254 GLU A CA 1
ATOM 1490 C C . GLU A 1 197 ? -33.366 66.751 -24.936 1.00 55.06 254 GLU A C 1
ATOM 1491 O O . GLU A 1 197 ? -33.578 67.170 -23.795 1.00 54.51 254 GLU A O 1
ATOM 1497 N N . LEU A 1 198 ? -33.823 65.586 -25.392 1.00 52.95 255 LEU A N 1
ATOM 1498 C CA . LEU A 1 198 ? -34.658 64.683 -24.598 1.00 50.34 255 LEU A CA 1
ATOM 1499 C C . LEU A 1 198 ? -33.908 63.812 -23.598 1.00 49.13 255 LEU A C 1
ATOM 1500 O O . LEU A 1 198 ? -34.321 63.679 -22.447 1.00 45.39 255 LEU A O 1
ATOM 1505 N N . LEU A 1 199 ? -32.817 63.204 -24.044 1.00 48.56 256 LEU A N 1
ATOM 1506 C CA . LEU A 1 199 ? -32.038 62.336 -23.174 1.00 49.29 256 LEU A CA 1
ATOM 1507 C C . LEU A 1 199 ? -31.525 63.135 -21.987 1.00 50.31 256 LEU A C 1
ATOM 1508 O O . LEU A 1 199 ? -31.400 62.619 -20.874 1.00 50.12 256 LEU A O 1
ATOM 1513 N N . ALA A 1 200 ? -31.238 64.408 -22.231 1.00 52.89 257 ALA A N 1
ATOM 1514 C CA . ALA A 1 200 ? -30.741 65.285 -21.178 1.00 54.84 257 ALA A CA 1
ATOM 1515 C C . ALA A 1 200 ? -31.746 65.371 -20.044 1.00 52.55 257 ALA A C 1
ATOM 1516 O O . ALA A 1 200 ? -31.374 65.406 -18.878 1.00 52.63 257 ALA A O 1
ATOM 1518 N N . VAL A 1 201 ? -33.026 65.390 -20.388 1.00 54.75 258 VAL A N 1
ATOM 1519 C CA . VAL A 1 201 ? -34.066 65.483 -19.369 1.00 58.75 258 VAL A CA 1
ATOM 1520 C C . VAL A 1 201 ? -34.329 64.156 -18.653 1.00 59.23 258 VAL A C 1
ATOM 1521 O O . VAL A 1 201 ? -34.620 64.143 -17.459 1.00 60.62 258 VAL A O 1
ATOM 1525 N N . ASP A 1 202 ? -34.229 63.044 -19.379 1.00 59.49 259 ASP A N 1
ATOM 1526 C CA . ASP A 1 202 ? -34.470 61.728 -18.789 1.00 60.02 259 ASP A CA 1
ATOM 1527 C C . ASP A 1 202 ? -33.749 60.635 -19.548 1.00 57.69 259 ASP A C 1
ATOM 1528 O O . ASP A 1 202 ? -34.147 60.271 -20.654 1.00 57.46 259 ASP A O 1
ATOM 1533 N N . ASP A 1 203 ? -32.700 60.098 -18.946 1.00 55.03 260 ASP A N 1
ATOM 1534 C CA . ASP A 1 203 ? -31.943 59.043 -19.592 1.00 54.57 260 ASP A CA 1
ATOM 1535 C C . ASP A 1 203 ? -32.612 57.687 -19.350 1.00 51.00 260 ASP A C 1
ATOM 1536 O O . ASP A 1 203 ? -31.998 56.644 -19.566 1.00 50.54 260 ASP A O 1
ATOM 1541 N N . ASN A 1 204 ? -33.867 57.715 -18.899 1.00 46.81 261 ASN A N 1
ATOM 1542 C CA . ASN A 1 204 ? -34.630 56.498 -18.632 1.00 43.20 261 ASN A CA 1
ATOM 1543 C C . ASN A 1 204 ? -35.626 56.162 -19.732 1.00 43.16 261 ASN A C 1
ATOM 1544 O O . ASN A 1 204 ? -36.420 55.230 -19.602 1.00 41.69 261 ASN A O 1
ATOM 1549 N N . VAL A 1 205 ? -35.591 56.923 -20.815 1.00 45.52 262 VAL A N 1
ATOM 1550 C CA . VAL A 1 205 ? -36.495 56.678 -21.927 1.00 48.25 262 VAL A CA 1
ATOM 1551 C C . VAL A 1 205 ? -35.725 56.593 -23.248 1.00 49.16 262 VAL A C 1
ATOM 1552 O O . VAL A 1 205 ? -34.959 57.489 -23.587 1.00 52.41 262 VAL A O 1
ATOM 1556 N N . ALA A 1 206 ? -35.911 55.490 -23.973 1.00 48.51 263 ALA A N 1
ATOM 1557 C CA . ALA A 1 206 ? -35.253 55.294 -25.260 1.00 45.88 263 ALA A CA 1
ATOM 1558 C C . ALA A 1 206 ? -36.000 56.137 -26.272 1.00 47.17 263 ALA A C 1
ATOM 1559 O O . ALA A 1 206 ? -37.209 56.326 -26.149 1.00 46.57 263 ALA A O 1
ATOM 1561 N N . LEU A 1 207 ? -35.292 56.631 -27.283 1.00 47.97 264 LEU A N 1
ATOM 1562 C CA . LEU A 1 207 ? -35.924 57.479 -28.283 1.00 47.41 264 LEU A CA 1
ATOM 1563 C C . LEU A 1 207 ? -35.912 56.882 -29.690 1.00 48.17 264 LEU A C 1
ATOM 1564 O O . LEU A 1 207 ? -34.888 56.378 -30.158 1.00 48.65 264 LEU A O 1
ATOM 1569 N N . ILE A 1 208 ? -37.070 56.944 -30.349 1.00 48.62 265 ILE A N 1
ATOM 1570 C CA . ILE A 1 208 ? -37.254 56.410 -31.702 1.00 48.72 265 ILE A CA 1
ATOM 1571 C C . ILE A 1 208 ? -37.483 57.515 -32.736 1.00 50.20 265 ILE A C 1
ATOM 1572 O O . ILE A 1 208 ? -38.316 58.400 -32.537 1.00 49.36 265 ILE A O 1
ATOM 1577 N N . GLY A 1 209 ? -36.744 57.451 -33.841 1.00 52.78 266 GLY A N 1
ATOM 1578 C CA . GLY A 1 209 ? -36.873 58.453 -34.886 1.00 53.31 266 GLY A CA 1
ATOM 1579 C C . GLY A 1 209 ? -37.601 57.963 -36.128 1.00 55.51 266 GLY A C 1
ATOM 1580 O O . GLY A 1 209 ? -37.292 56.890 -36.640 1.00 52.89 266 GLY A O 1
ATOM 1581 N N . PRO A 1 210 ? -38.571 58.741 -36.647 1.00 58.84 267 PRO A N 1
ATOM 1582 C CA . PRO A 1 210 ? -39.340 58.376 -37.838 1.00 57.85 267 PRO A CA 1
ATOM 1583 C C . PRO A 1 210 ? -38.462 58.468 -39.070 1.00 58.13 267 PRO A C 1
ATOM 1584 O O . PRO A 1 210 ? -37.445 59.158 -39.064 1.00 55.03 267 PRO A O 1
ATOM 1588 N N . ARG A 1 211 ? -38.862 57.775 -40.125 1.00 59.73 268 ARG A N 1
ATOM 1589 C CA . ARG A 1 211 ? -38.106 57.791 -41.359 1.00 63.81 268 ARG A CA 1
ATOM 1590 C C . ARG A 1 211 ? -39.015 58.116 -42.529 1.00 67.42 268 ARG A C 1
ATOM 1591 O O . ARG A 1 211 ? -40.233 57.944 -42.453 1.00 69.48 268 ARG A O 1
ATOM 1599 N N . LYS A 1 212 ? -38.408 58.601 -43.606 1.00 70.81 269 LYS A N 1
ATOM 1600 C CA . LYS A 1 212 ? -39.120 58.920 -44.838 1.00 72.56 269 LYS A CA 1
ATOM 1601 C C . LYS A 1 212 ? -38.332 58.220 -45.934 1.00 73.00 269 LYS A C 1
ATOM 1602 O O . LYS A 1 212 ? -37.299 57.614 -45.660 1.00 72.82 269 LYS A O 1
ATOM 1608 N N . TYR A 1 213 ? -38.810 58.291 -47.167 1.00 74.48 270 TYR A N 1
ATOM 1609 C CA . TYR A 1 213 ? -38.108 57.638 -48.258 1.00 76.72 270 TYR A CA 1
ATOM 1610 C C . TYR A 1 213 ? -37.739 58.637 -49.345 1.00 76.90 270 TYR A C 1
ATOM 1611 O O . TYR A 1 213 ? -38.493 59.571 -49.622 1.00 76.91 270 TYR A O 1
ATOM 1620 N N . ILE A 1 214 ? -36.565 58.443 -49.942 1.00 76.94 271 ILE A N 1
ATOM 1621 C CA . ILE A 1 214 ? -36.068 59.338 -50.982 1.00 76.63 271 ILE A CA 1
ATOM 1622 C C . ILE A 1 214 ? -35.062 58.653 -51.908 1.00 77.79 271 ILE A C 1
ATOM 1623 O O . ILE A 1 214 ? -34.428 57.660 -51.539 1.00 77.78 271 ILE A O 1
ATOM 1628 N N . ASP A 1 215 ? -34.932 59.190 -53.119 1.00 78.52 272 ASP A N 1
ATOM 1629 C CA . ASP A 1 215 ? -33.983 58.677 -54.099 1.00 78.36 272 ASP A CA 1
ATOM 1630 C C . ASP A 1 215 ? -32.848 59.680 -54.119 1.00 79.06 272 ASP A C 1
ATOM 1631 O O . ASP A 1 215 ? -33.035 60.843 -54.482 1.00 78.18 272 ASP A O 1
ATOM 1636 N N . THR A 1 216 ? -31.669 59.229 -53.723 1.00 80.74 273 THR A N 1
ATOM 1637 C CA . THR A 1 216 ? -30.515 60.105 -53.683 1.00 82.51 273 THR A CA 1
ATOM 1638 C C . THR A 1 216 ? -29.629 59.885 -54.917 1.00 83.23 273 THR A C 1
ATOM 1639 O O . THR A 1 216 ? -28.527 60.427 -55.011 1.00 83.77 273 THR A O 1
ATOM 1643 N N . SER A 1 217 ? -30.131 59.101 -55.868 1.00 82.85 274 SER A N 1
ATOM 1644 C CA . SER A 1 217 ? -29.397 58.789 -57.091 1.00 82.54 274 SER A CA 1
ATOM 1645 C C . SER A 1 217 ? -28.863 59.993 -57.846 1.00 84.29 274 SER A C 1
ATOM 1646 O O . SER A 1 217 ? -27.743 59.964 -58.355 1.00 83.88 274 SER A O 1
ATOM 1649 N N . LYS A 1 218 ? -29.662 61.051 -57.921 1.00 86.96 275 LYS A N 1
ATOM 1650 C CA . LYS A 1 218 ? -29.258 62.249 -58.647 1.00 89.88 275 LYS A CA 1
ATOM 1651 C C . LYS A 1 218 ? -28.528 63.260 -57.771 1.00 90.31 275 LYS A C 1
ATOM 1652 O O . LYS A 1 218 ? -28.627 64.470 -57.985 1.00 91.66 275 LYS A O 1
ATOM 1658 N N . HIS A 1 219 ? -27.783 62.760 -56.791 1.00 89.37 276 HIS A N 1
ATOM 1659 C CA . HIS A 1 219 ? -27.039 63.626 -55.887 1.00 87.86 276 HIS A CA 1
ATOM 1660 C C . HIS A 1 219 ? -25.829 62.914 -55.306 1.00 85.86 276 HIS A C 1
ATOM 1661 O O . HIS A 1 219 ? -25.936 61.799 -54.796 1.00 85.23 276 HIS A O 1
ATOM 1668 N N . THR A 1 220 ? -24.671 63.555 -55.397 1.00 84.49 277 THR A N 1
ATOM 1669 C CA . THR A 1 220 ? -23.454 62.987 -54.843 1.00 82.83 277 THR A CA 1
ATOM 1670 C C . THR A 1 220 ? -23.386 63.605 -53.460 1.00 81.76 277 THR A C 1
ATOM 1671 O O . THR A 1 220 ? -24.253 64.396 -53.093 1.00 81.20 277 THR A O 1
ATOM 1675 N N . TYR A 1 221 ? -22.365 63.266 -52.690 1.00 81.02 278 TYR A N 1
ATOM 1676 C CA . TYR A 1 221 ? -22.266 63.832 -51.360 1.00 80.37 278 TYR A CA 1
ATOM 1677 C C . TYR A 1 221 ? -21.966 65.330 -51.432 1.00 81.38 278 TYR A C 1
ATOM 1678 O O . TYR A 1 221 ? -22.396 66.105 -50.568 1.00 79.95 278 TYR A O 1
ATOM 1687 N N . LEU A 1 222 ? -21.251 65.728 -52.484 1.00 81.33 279 LEU A N 1
ATOM 1688 C CA . LEU A 1 222 ? -20.875 67.127 -52.695 1.00 82.17 279 LEU A CA 1
ATOM 1689 C C . LEU A 1 222 ? -22.083 68.058 -52.668 1.00 81.56 279 LEU A C 1
ATOM 1690 O O . LEU A 1 222 ? -22.009 69.177 -52.160 1.00 80.23 279 LEU A O 1
ATOM 1695 N N . ASP A 1 223 ? -23.194 67.582 -53.219 1.00 82.89 280 ASP A N 1
ATOM 1696 C CA . ASP A 1 223 ? -24.429 68.357 -53.287 1.00 84.44 280 ASP A CA 1
ATOM 1697 C C . ASP A 1 223 ? -24.941 68.763 -51.905 1.00 84.85 280 ASP A C 1
ATOM 1698 O O . ASP A 1 223 ? -25.267 69.927 -51.663 1.00 85.32 280 ASP A O 1
ATOM 1703 N N . PHE A 1 224 ? -25.008 67.790 -51.004 1.00 84.48 281 PHE A N 1
ATOM 1704 C CA . PHE A 1 224 ? -25.508 68.015 -49.657 1.00 84.01 281 PHE A CA 1
ATOM 1705 C C . PHE A 1 224 ? -24.606 68.868 -48.784 1.00 85.11 281 PHE A C 1
ATOM 1706 O O . PHE A 1 224 ? -25.080 69.560 -47.880 1.00 85.78 281 PHE A O 1
ATOM 1714 N N . LEU A 1 225 ? -23.309 68.828 -49.057 1.00 85.65 282 LEU A N 1
ATOM 1715 C CA . LEU A 1 225 ? -22.355 69.600 -48.274 1.00 85.91 282 LEU A CA 1
ATOM 1716 C C . LEU A 1 225 ? -22.509 71.118 -48.407 1.00 86.18 282 LEU A C 1
ATOM 1717 O O . LEU A 1 225 ? -22.452 71.836 -47.407 1.00 85.85 282 LEU A O 1
ATOM 1722 N N . SER A 1 226 ? -22.708 71.608 -49.629 1.00 86.67 283 SER A N 1
ATOM 1723 C CA . SER A 1 226 ? -22.853 73.047 -49.851 1.00 86.42 283 SER A CA 1
ATOM 1724 C C . SER A 1 226 ? -24.295 73.515 -49.674 1.00 85.35 283 SER A C 1
ATOM 1725 O O . SER A 1 226 ? -24.549 74.690 -49.409 1.00 83.71 283 SER A O 1
ATOM 1728 N N . GLN A 1 227 ? -25.234 72.588 -49.823 1.00 85.21 284 GLN A N 1
ATOM 1729 C CA . GLN A 1 227 ? -26.650 72.899 -49.689 1.00 85.32 284 GLN A CA 1
ATOM 1730 C C . GLN A 1 227 ? -27.212 72.145 -48.493 1.00 85.60 284 GLN A C 1
ATOM 1731 O O . GLN A 1 227 ? -27.945 71.167 -48.646 1.00 85.33 284 GLN A O 1
ATOM 1737 N N . LYS A 1 228 ? -26.862 72.611 -47.300 1.00 85.94 285 LYS A N 1
ATOM 1738 C CA . LYS A 1 228 ? -27.308 71.978 -46.067 1.00 85.93 285 LYS A CA 1
ATOM 1739 C C . LYS A 1 228 ? -28.785 72.176 -45.766 1.00 85.65 285 LYS A C 1
ATOM 1740 O O . LYS A 1 228 ? -29.150 72.813 -44.774 1.00 86.94 285 LYS A O 1
ATOM 1746 N N . SER A 1 229 ? -29.626 71.609 -46.626 1.00 84.48 286 SER A N 1
ATOM 1747 C CA . SER A 1 229 ? -31.074 71.690 -46.481 1.00 82.44 286 SER A CA 1
ATOM 1748 C C . SER A 1 229 ? -31.707 70.863 -47.583 1.00 79.99 286 SER A C 1
ATOM 1749 O O . SER A 1 229 ? -32.908 70.590 -47.565 0.00 79.96 286 SER A O 1
ATOM 1752 N N . LEU A 1 230 ? -30.883 70.470 -48.546 1.00 77.44 287 LEU A N 1
ATOM 1753 C CA . LEU A 1 230 ? -31.346 69.674 -49.669 1.00 76.44 287 LEU A CA 1
ATOM 1754 C C . LEU A 1 230 ? -32.062 68.411 -49.201 1.00 76.42 287 LEU A C 1
ATOM 1755 O O . LEU A 1 230 ? -32.893 67.859 -49.923 1.00 76.45 287 LEU A O 1
ATOM 1760 N N . ILE A 1 231 ? -31.744 67.971 -47.986 1.00 75.98 288 ILE A N 1
ATOM 1761 C CA . ILE A 1 231 ? -32.335 66.760 -47.414 1.00 75.41 288 ILE A CA 1
ATOM 1762 C C . ILE A 1 231 ? -33.814 66.936 -47.060 1.00 76.90 288 ILE A C 1
ATOM 1763 O O . ILE A 1 231 ? -34.610 66.004 -47.182 1.00 76.92 288 ILE A O 1
ATOM 1768 N N . ASN A 1 232 ? -34.179 68.137 -46.627 1.00 78.73 289 ASN A N 1
ATOM 1769 C CA . ASN A 1 232 ? -35.557 68.422 -46.257 1.00 80.73 289 ASN A CA 1
ATOM 1770 C C . ASN A 1 232 ? -36.372 68.811 -47.481 1.00 82.18 289 ASN A C 1
ATOM 1771 O O . ASN A 1 232 ? -37.510 69.265 -47.350 1.00 82.77 289 ASN A O 1
ATOM 1776 N N . GLU A 1 233 ? -35.800 68.619 -48.668 1.00 83.88 290 GLU A N 1
ATOM 1777 C CA . GLU A 1 233 ? -36.480 69.004 -49.903 1.00 85.33 290 GLU A CA 1
ATOM 1778 C C . GLU A 1 233 ? -36.848 67.896 -50.891 1.00 84.84 290 GLU A C 1
ATOM 1779 O O . GLU A 1 233 ? -37.991 67.837 -51.351 1.00 85.41 290 GLU A O 1
ATOM 1785 N N . ILE A 1 234 ? -35.893 67.031 -51.227 1.00 83.09 291 ILE A N 1
ATOM 1786 C CA . ILE A 1 234 ? -36.152 65.938 -52.165 1.00 82.90 291 ILE A CA 1
ATOM 1787 C C . ILE A 1 234 ? -37.478 65.235 -51.832 1.00 84.37 291 ILE A C 1
ATOM 1788 O O . ILE A 1 234 ? -37.783 64.981 -50.666 1.00 84.43 291 ILE A O 1
ATOM 1793 N N . PRO A 1 235 ? -38.283 64.916 -52.859 1.00 85.41 292 PRO A N 1
ATOM 1794 C CA . PRO A 1 235 ? -39.587 64.246 -52.722 1.00 86.28 292 PRO A CA 1
ATOM 1795 C C . PRO A 1 235 ? -39.570 62.898 -51.997 1.00 85.14 292 PRO A C 1
ATOM 1796 O O . PRO A 1 235 ? -38.980 62.777 -50.925 1.00 85.37 292 PRO A O 1
ATOM 1800 N N . GLU A 1 236 ? -40.237 61.899 -52.578 1.00 83.58 293 GLU A N 1
ATOM 1801 C CA . GLU A 1 236 ? -40.298 60.555 -51.998 1.00 83.31 293 GLU A CA 1
ATOM 1802 C C . GLU A 1 236 ? -40.587 59.473 -53.037 1.00 80.59 293 GLU A C 1
ATOM 1803 O O . GLU A 1 236 ? -39.965 58.409 -53.034 1.00 76.81 293 GLU A O 1
ATOM 1809 N N . SER A 1 252 ? -44.695 55.764 -50.375 1.00 82.03 309 SER A N 1
ATOM 1810 C CA . SER A 1 252 ? -44.123 55.000 -49.271 1.00 82.20 309 SER A CA 1
ATOM 1811 C C . SER A 1 252 ? -44.044 55.816 -47.981 1.00 82.16 309 SER A C 1
ATOM 1812 O O . SER A 1 252 ? -43.375 56.855 -47.916 1.00 81.15 309 SER A O 1
ATOM 1815 N N . VAL A 1 253 ? -44.736 55.333 -46.954 1.00 81.66 310 VAL A N 1
ATOM 1816 C CA . VAL A 1 253 ? -44.754 55.995 -45.657 1.00 81.24 310 VAL A CA 1
ATOM 1817 C C . VAL A 1 253 ? -44.330 55.043 -44.542 1.00 80.95 310 VAL A C 1
ATOM 1818 O O . VAL A 1 253 ? -44.716 53.872 -44.536 1.00 80.42 310 VAL A O 1
ATOM 1822 N N . ASP A 1 254 ? -43.525 55.556 -43.611 1.00 80.52 311 ASP A N 1
ATOM 1823 C CA . ASP A 1 254 ? -43.040 54.776 -42.473 1.00 78.39 311 ASP A CA 1
ATOM 1824 C C . ASP A 1 254 ? -44.260 54.272 -41.704 1.00 77.46 311 ASP A C 1
ATOM 1825 O O . ASP A 1 254 ? -44.849 55.003 -40.902 1.00 77.98 311 ASP A O 1
ATOM 1830 N N . TRP A 1 255 ? -44.632 53.021 -41.951 1.00 73.36 312 TRP A N 1
ATOM 1831 C CA . TRP A 1 255 ? -45.806 52.432 -41.323 1.00 70.56 312 TRP A CA 1
ATOM 1832 C C . TRP A 1 255 ? -46.022 52.809 -39.864 1.00 68.11 312 TRP A C 1
ATOM 1833 O O . TRP A 1 255 ? -47.159 52.880 -39.396 1.00 68.77 312 TRP A O 1
ATOM 1844 N N . ARG A 1 256 ? -44.935 53.056 -39.146 1.00 65.29 313 ARG A N 1
ATOM 1845 C CA . ARG A 1 256 ? -45.028 53.412 -37.738 1.00 63.34 313 ARG A CA 1
ATOM 1846 C C . ARG A 1 256 ? -45.609 54.798 -37.488 1.00 63.87 313 ARG A C 1
ATOM 1847 O O . ARG A 1 256 ? -46.357 54.992 -36.533 1.00 64.32 313 ARG A O 1
ATOM 1855 N N . ILE A 1 257 ? -45.265 55.759 -38.340 1.00 64.64 314 ILE A N 1
ATOM 1856 C CA . ILE A 1 257 ? -45.723 57.138 -38.166 1.00 66.86 314 ILE A CA 1
ATOM 1857 C C . ILE A 1 257 ? -47.168 57.334 -37.714 1.00 68.60 314 ILE A C 1
ATOM 1858 O O . ILE A 1 257 ? -47.433 58.146 -36.832 1.00 68.06 314 ILE A O 1
ATOM 1863 N N . GLU A 1 258 ? -48.110 56.607 -38.298 1.00 72.70 315 GLU A N 1
ATOM 1864 C CA . GLU A 1 258 ? -49.488 56.771 -37.864 1.00 75.69 315 GLU A CA 1
ATOM 1865 C C . GLU A 1 258 ? -49.594 56.252 -36.434 1.00 76.11 315 GLU A C 1
ATOM 1866 O O . GLU A 1 258 ? -50.039 56.968 -35.538 1.00 78.42 315 GLU A O 1
ATOM 1872 N N . HIS A 1 259 ? -49.168 55.013 -36.218 1.00 75.84 316 HIS A N 1
ATOM 1873 C CA . HIS A 1 259 ? -49.199 54.427 -34.883 1.00 75.44 316 HIS A CA 1
ATOM 1874 C C . HIS A 1 259 ? -48.637 55.415 -33.861 1.00 73.40 316 HIS A C 1
ATOM 1875 O O . HIS A 1 259 ? -49.061 55.428 -32.709 1.00 71.83 316 HIS A O 1
ATOM 1882 N N . PHE A 1 260 ? -47.689 56.247 -34.294 1.00 74.10 317 PHE A N 1
ATOM 1883 C CA . PHE A 1 260 ? -47.048 57.227 -33.416 1.00 73.97 317 PHE A CA 1
ATOM 1884 C C . PHE A 1 260 ? -47.932 58.348 -32.898 1.00 73.16 317 PHE A C 1
ATOM 1885 O O . PHE A 1 260 ? -48.027 58.545 -31.687 1.00 73.90 317 PHE A O 1
ATOM 1893 N N . LYS A 1 261 ? -48.567 59.094 -33.795 1.00 71.55 318 LYS A N 1
ATOM 1894 C CA . LYS A 1 261 ? -49.419 60.198 -33.361 1.00 73.46 318 LYS A CA 1
ATOM 1895 C C . LYS A 1 261 ? -50.672 59.730 -32.618 1.00 73.77 318 LYS A C 1
ATOM 1896 O O . LYS A 1 261 ? -51.157 60.426 -31.721 1.00 73.00 318 LYS A O 1
ATOM 1902 N N . ASN A 1 262 ? -51.185 58.554 -32.979 1.00 72.33 319 ASN A N 1
ATOM 1903 C CA . ASN A 1 262 ? -52.379 58.006 -32.332 1.00 70.94 319 ASN A CA 1
ATOM 1904 C C . ASN A 1 262 ? -52.150 57.592 -30.884 1.00 69.15 319 ASN A C 1
ATOM 1905 O O . ASN A 1 262 ? -53.091 57.516 -30.095 1.00 67.59 319 ASN A O 1
ATOM 1910 N N . THR A 1 263 ? -50.899 57.318 -30.541 1.00 67.69 320 THR A N 1
ATOM 1911 C CA . THR A 1 263 ? -50.554 56.909 -29.189 1.00 64.79 320 THR A CA 1
ATOM 1912 C C . THR A 1 263 ? -49.765 58.003 -28.472 1.00 64.01 320 THR A C 1
ATOM 1913 O O . THR A 1 263 ? -49.028 57.722 -27.531 1.00 65.94 320 THR A O 1
ATOM 1917 N N . ASP A 1 264 ? -49.927 59.246 -28.919 1.00 60.68 321 ASP A N 1
ATOM 1918 C CA . ASP A 1 264 ? -49.232 60.383 -28.325 1.00 56.74 321 ASP A CA 1
ATOM 1919 C C . ASP A 1 264 ? -47.749 60.093 -28.204 1.00 56.98 321 ASP A C 1
ATOM 1920 O O . ASP A 1 264 ? -47.160 60.241 -27.130 1.00 53.80 321 ASP A O 1
ATOM 1925 N N . ASN A 1 265 ? -47.155 59.673 -29.318 1.00 60.31 322 ASN A N 1
ATOM 1926 C CA . ASN A 1 265 ? -45.735 59.347 -29.381 1.00 61.70 322 ASN A CA 1
ATOM 1927 C C . ASN A 1 265 ? -45.382 58.204 -28.427 1.00 61.77 322 ASN A C 1
ATOM 1928 O O . ASN A 1 265 ? -44.528 58.352 -27.544 1.00 63.57 322 ASN A O 1
ATOM 1933 N N . LEU A 1 266 ? -46.067 57.075 -28.619 1.00 58.47 323 LEU A N 1
ATOM 1934 C CA . LEU A 1 266 ? -45.883 55.854 -27.832 1.00 56.06 323 LEU A CA 1
ATOM 1935 C C . LEU A 1 266 ? -46.300 55.940 -26.363 1.00 56.21 323 LEU A C 1
ATOM 1936 O O . LEU A 1 266 ? -46.420 54.922 -25.673 1.00 58.12 323 LEU A O 1
ATOM 1941 N N . ARG A 1 267 ? -46.539 57.153 -25.889 1.00 53.90 324 ARG A N 1
ATOM 1942 C CA . ARG A 1 267 ? -46.932 57.365 -24.504 1.00 53.13 324 ARG A CA 1
ATOM 1943 C C . ARG A 1 267 ? -48.053 56.438 -24.033 1.00 53.17 324 ARG A C 1
ATOM 1944 O O . ARG A 1 267 ? -48.196 56.186 -22.838 1.00 53.12 324 ARG A O 1
ATOM 1952 N N . LEU A 1 268 ? -48.850 55.939 -24.972 1.00 54.04 325 LEU A N 1
ATOM 1953 C CA . LEU A 1 268 ? -49.974 55.070 -24.642 1.00 55.13 325 LEU A CA 1
ATOM 1954 C C . LEU A 1 268 ? -49.776 53.673 -25.184 1.00 56.46 325 LEU A C 1
ATOM 1955 O O . LEU A 1 268 ? -50.723 52.896 -25.278 1.00 55.39 325 LEU A O 1
ATOM 1960 N N . CYS A 1 269 ? -48.542 53.354 -25.544 1.00 57.63 326 CYS A N 1
ATOM 1961 C CA . CYS A 1 269 ? -48.237 52.039 -26.088 1.00 58.32 326 CYS A CA 1
ATOM 1962 C C . CYS A 1 269 ? -47.792 51.092 -24.973 1.00 58.47 326 CYS A C 1
ATOM 1963 O O . CYS A 1 269 ? -47.112 51.512 -24.032 1.00 62.05 326 CYS A O 1
ATOM 1966 N N . ASN A 1 270 ? -48.200 49.828 -25.062 1.00 55.17 327 ASN A N 1
ATOM 1967 C CA . ASN A 1 270 ? -47.809 48.821 -24.076 1.00 52.35 327 ASN A CA 1
ATOM 1968 C C . ASN A 1 270 ? -46.855 47.828 -24.755 1.00 51.46 327 ASN A C 1
ATOM 1969 O O . ASN A 1 270 ? -46.364 46.878 -24.142 1.00 50.50 327 ASN A O 1
ATOM 1974 N N . THR A 1 271 ? -46.591 48.070 -26.034 1.00 50.13 328 THR A N 1
ATOM 1975 C CA . THR A 1 271 ? -45.698 47.217 -26.796 1.00 49.81 328 THR A CA 1
ATOM 1976 C C . THR A 1 271 ? -44.720 48.054 -27.623 1.00 49.86 328 THR A C 1
ATOM 1977 O O . THR A 1 271 ? -44.434 47.713 -28.771 1.00 52.48 328 THR A O 1
ATOM 1981 N N . PRO A 1 272 ? -44.153 49.128 -27.028 1.00 48.88 329 PRO A N 1
ATOM 1982 C CA . PRO A 1 272 ? -43.206 50.053 -27.666 1.00 49.59 329 PRO A CA 1
ATOM 1983 C C . PRO A 1 272 ? -42.010 49.461 -28.425 1.00 48.75 329 PRO A C 1
ATOM 1984 O O . PRO A 1 272 ? -41.506 50.078 -29.368 1.00 48.72 329 PRO A O 1
ATOM 1988 N N . PHE A 1 273 ? -41.554 48.281 -28.018 1.00 48.57 330 PHE A N 1
ATOM 1989 C CA . PHE A 1 273 ? -40.429 47.634 -28.689 1.00 47.98 330 PHE A CA 1
ATOM 1990 C C . PHE A 1 273 ? -40.780 47.216 -30.127 1.00 48.39 330 PHE A C 1
ATOM 1991 O O . PHE A 1 273 ? -39.897 46.939 -30.950 1.00 45.62 330 PHE A O 1
ATOM 1999 N N . ARG A 1 274 ? -42.070 47.161 -30.431 1.00 49.80 331 ARG A N 1
ATOM 2000 C CA . ARG A 1 274 ? -42.489 46.793 -31.775 1.00 52.87 331 ARG A CA 1
ATOM 2001 C C . ARG A 1 274 ? -42.157 47.902 -32.758 1.00 53.09 331 ARG A C 1
ATOM 2002 O O . ARG A 1 274 ? -42.119 47.673 -33.968 1.00 52.43 331 ARG A O 1
ATOM 2010 N N . PHE A 1 275 ? -41.920 49.101 -32.229 1.00 53.62 332 PHE A N 1
ATOM 2011 C CA . PHE A 1 275 ? -41.602 50.268 -33.048 1.00 54.83 332 PHE A CA 1
ATOM 2012 C C . PHE A 1 275 ? -40.146 50.738 -32.917 1.00 55.34 332 PHE A C 1
ATOM 2013 O O . PHE A 1 275 ? -39.784 51.808 -33.411 1.00 52.94 332 PHE A O 1
ATOM 2021 N N . PHE A 1 276 ? -39.317 49.925 -32.263 1.00 55.35 333 PHE A N 1
ATOM 2022 C CA . PHE A 1 276 ? -37.905 50.248 -32.061 1.00 55.55 333 PHE A CA 1
ATOM 2023 C C . PHE A 1 276 ? -37.031 49.798 -33.229 1.00 55.04 333 PHE A C 1
ATOM 2024 O O . PHE A 1 276 ? -36.234 48.872 -33.095 1.00 54.60 333 PHE A O 1
ATOM 2032 N N . SER A 1 277 ? -37.182 50.449 -34.376 1.00 56.51 334 SER A N 1
ATOM 2033 C CA . SER A 1 277 ? -36.376 50.109 -35.541 1.00 58.02 334 SER A CA 1
ATOM 2034 C C . SER A 1 277 ? -34.916 50.498 -35.307 1.00 58.06 334 SER A C 1
ATOM 2035 O O . SER A 1 277 ? -34.611 51.626 -34.915 1.00 54.99 334 SER A O 1
ATOM 2038 N N . GLY A 1 278 ? -34.019 49.553 -35.568 1.00 59.02 335 GLY A N 1
ATOM 2039 C CA . GLY A 1 278 ? -32.604 49.781 -35.341 1.00 60.72 335 GLY A CA 1
ATOM 2040 C C . GLY A 1 278 ? -31.865 50.664 -36.317 1.00 60.30 335 GLY A C 1
ATOM 2041 O O . GLY A 1 278 ? -30.642 50.763 -36.248 1.00 61.94 335 GLY A O 1
ATOM 2042 N N . GLY A 1 279 ? -32.593 51.313 -37.218 1.00 60.83 336 GLY A N 1
ATOM 2043 C CA . GLY A 1 279 ? -31.951 52.172 -38.201 1.00 58.52 336 GLY A CA 1
ATOM 2044 C C . GLY A 1 279 ? -31.783 53.605 -37.739 1.00 56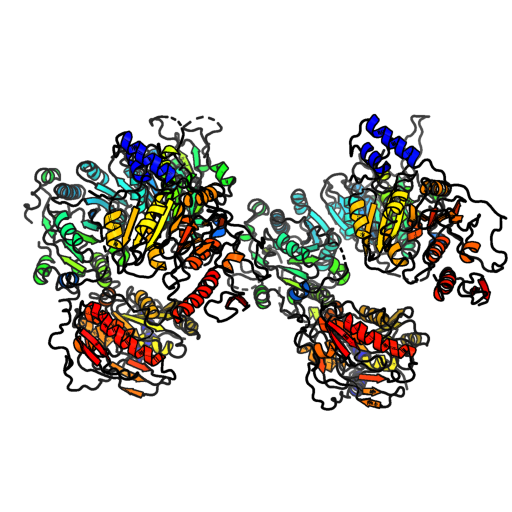.01 336 GLY A C 1
ATOM 2045 O O . GLY A 1 279 ? -31.009 54.370 -38.321 1.00 55.95 336 GLY A O 1
ATOM 2046 N N . ASN A 1 280 ? -32.508 53.962 -36.683 1.00 53.79 337 ASN A N 1
ATOM 2047 C CA . ASN A 1 280 ? -32.459 55.307 -36.142 1.00 50.41 337 ASN A CA 1
ATOM 2048 C C . ASN A 1 280 ? -33.088 55.384 -34.763 1.00 50.65 337 ASN A C 1
ATOM 2049 O O . ASN A 1 280 ? -34.294 55.560 -34.636 1.00 51.62 337 ASN A O 1
ATOM 2054 N N . VAL A 1 281 ? -32.260 55.236 -33.733 1.00 50.43 338 VAL A N 1
ATOM 2055 C CA . VAL A 1 281 ? -32.708 55.315 -32.342 1.00 50.74 338 VAL A CA 1
ATOM 2056 C C . VAL A 1 281 ? -31.566 55.853 -31.476 1.00 51.97 338 VAL A C 1
ATOM 2057 O O . VAL A 1 281 ? -30.394 55.789 -31.866 1.00 52.11 338 VAL A O 1
ATOM 2061 N N . ALA A 1 282 ? -31.912 56.396 -30.311 1.00 51.66 339 ALA A N 1
ATOM 2062 C CA . ALA A 1 282 ? -30.918 56.951 -29.389 1.00 50.98 339 ALA A CA 1
ATOM 2063 C C . ALA A 1 282 ? -31.293 56.565 -27.974 1.00 49.82 339 ALA A C 1
ATOM 2064 O O . ALA A 1 282 ? -32.478 56.442 -27.662 1.00 53.15 339 ALA A O 1
ATOM 2066 N N . PHE A 1 283 ? -30.289 56.368 -27.122 1.00 47.39 340 PHE A N 1
ATOM 2067 C CA . PHE A 1 283 ? -30.542 56.004 -25.730 1.00 44.47 340 PHE A CA 1
ATOM 2068 C C . PHE A 1 283 ? -29.302 56.097 -24.853 1.00 43.54 340 PHE A C 1
ATOM 2069 O O . PHE A 1 283 ? -28.183 56.150 -25.353 1.00 44.75 340 PHE A O 1
ATOM 2077 N N . ALA A 1 284 ? -29.519 56.144 -23.541 1.00 43.69 341 ALA A N 1
ATOM 2078 C CA . ALA A 1 284 ? -28.432 56.224 -22.568 1.00 44.34 341 ALA A CA 1
ATOM 2079 C C . ALA A 1 284 ? -27.640 54.913 -22.568 1.00 45.31 341 ALA A C 1
ATOM 2080 O O . ALA A 1 284 ? -28.223 53.829 -22.436 1.00 42.78 341 ALA A O 1
ATOM 2082 N N . LYS A 1 285 ? -26.316 55.018 -22.700 1.00 45.82 342 LYS A N 1
ATOM 2083 C CA . LYS A 1 285 ? -25.453 53.836 -22.743 1.00 47.90 342 LYS A CA 1
ATOM 2084 C C . LYS A 1 285 ? -25.551 52.932 -21.522 1.00 47.67 342 LYS A C 1
ATOM 2085 O O . LYS A 1 285 ? -25.146 51.774 -21.577 1.00 50.98 342 LYS A O 1
ATOM 2091 N N . LYS A 1 286 ? -26.096 53.446 -20.427 1.00 48.44 343 LYS A N 1
ATOM 2092 C CA . LYS A 1 286 ? -26.240 52.650 -19.206 1.00 49.59 343 LYS A CA 1
ATOM 2093 C C . LYS A 1 286 ? -27.207 51.465 -19.388 1.00 48.35 343 LYS A C 1
ATOM 2094 O O . LYS A 1 286 ? -27.199 50.516 -18.604 0.00 48.81 343 LYS A O 1
ATOM 2100 N N . TRP A 1 287 ? -28.031 51.540 -20.431 1.00 48.79 344 TRP A N 1
ATOM 2101 C CA . TRP A 1 287 ? -29.014 50.506 -20.734 1.00 48.77 344 TRP A CA 1
ATOM 2102 C C . TRP A 1 287 ? -28.417 49.262 -21.379 1.00 47.65 344 TRP A C 1
ATOM 2103 O O . TRP A 1 287 ? -28.987 48.168 -21.297 1.00 44.34 344 TRP A O 1
ATOM 2114 N N . LEU A 1 288 ? -27.280 49.431 -22.041 1.00 46.56 345 LEU A N 1
ATOM 2115 C CA . LEU A 1 288 ? -26.627 48.305 -22.676 1.00 45.32 345 LEU A CA 1
ATOM 2116 C C . LEU A 1 288 ? -26.210 47.344 -21.575 1.00 47.37 345 LEU A C 1
ATOM 2117 O O . LEU A 1 288 ? -26.351 46.128 -21.697 1.00 46.54 345 LEU A O 1
ATOM 2122 N N . PHE A 1 289 ? -25.716 47.902 -20.480 1.00 45.58 346 PHE A N 1
ATOM 2123 C CA . PHE A 1 289 ? -25.264 47.082 -19.379 1.00 46.12 346 PHE A CA 1
ATOM 2124 C C . PHE A 1 289 ? -26.399 46.553 -18.513 1.00 45.00 346 PHE A C 1
ATOM 2125 O O . PHE A 1 289 ? -26.299 45.459 -17.971 1.00 44.84 346 PHE A O 1
ATOM 2133 N N . ARG A 1 290 ? -27.493 47.302 -18.415 1.00 44.67 347 ARG A N 1
ATOM 2134 C CA . ARG A 1 290 ? -28.646 46.865 -17.632 1.00 44.08 347 ARG A CA 1
ATOM 2135 C C . ARG A 1 290 ? -29.460 45.800 -18.369 1.00 43.40 347 ARG A C 1
ATOM 2136 O O . ARG A 1 290 ? -29.949 44.848 -17.762 1.00 41.63 347 ARG A O 1
ATOM 2144 N N . ALA A 1 291 ? -29.604 45.970 -19.679 1.00 41.18 348 ALA A N 1
ATOM 2145 C CA . ALA A 1 291 ? -30.394 45.051 -20.490 1.00 41.64 348 ALA A CA 1
ATOM 2146 C C . ALA A 1 291 ? -29.600 44.149 -21.426 1.00 41.85 348 ALA A C 1
ATOM 2147 O O . ALA A 1 291 ? -30.124 43.152 -21.922 1.00 43.69 348 ALA A O 1
ATOM 2149 N N . GLY A 1 292 ? -28.349 44.494 -21.689 1.00 40.97 349 GLY A N 1
ATOM 2150 C CA . GLY A 1 292 ? -27.563 43.670 -22.585 1.00 39.78 349 GLY A CA 1
ATOM 2151 C C . GLY A 1 292 ? -27.422 44.302 -23.952 1.00 41.91 349 GLY A C 1
ATOM 2152 O O . GLY A 1 292 ? -27.891 45.423 -24.181 1.00 41.62 349 GLY A O 1
ATOM 2153 N N . TRP A 1 293 ? -26.788 43.575 -24.868 1.00 41.37 350 TRP A N 1
ATOM 2154 C CA . TRP A 1 293 ? -26.558 44.077 -26.210 1.00 40.00 350 TRP A CA 1
ATOM 2155 C C . TRP A 1 293 ? -27.407 43.352 -27.236 1.00 41.79 350 TRP A C 1
ATOM 2156 O O . TRP A 1 293 ? -28.229 42.506 -26.881 1.00 43.03 350 TRP A O 1
ATOM 2167 N N . PHE A 1 294 ? -27.212 43.700 -28.507 1.00 39.88 351 PHE A N 1
ATOM 2168 C CA . PHE A 1 294 ? -27.953 43.085 -29.595 1.00 39.82 351 PHE A CA 1
ATOM 2169 C C . PHE A 1 294 ? -27.578 41.626 -29.701 1.00 42.71 351 PHE A C 1
ATOM 2170 O O . PHE A 1 294 ? -26.394 41.287 -29.729 1.00 41.07 351 PHE A O 1
ATOM 2178 N N . ASP A 1 295 ? -28.598 40.773 -29.775 1.00 44.35 352 ASP A N 1
ATOM 2179 C CA . ASP A 1 295 ? -28.410 39.332 -29.864 1.00 44.21 352 ASP A CA 1
ATOM 2180 C C . ASP A 1 295 ? -27.711 38.929 -31.153 1.00 46.31 352 ASP A C 1
ATOM 2181 O O . ASP A 1 295 ? -28.308 38.959 -32.228 1.00 46.98 352 ASP A O 1
ATOM 2186 N N . GLU A 1 296 ? -26.445 38.535 -31.042 1.00 49.22 353 GLU A N 1
ATOM 2187 C CA . GLU A 1 296 ? -25.673 38.140 -32.218 1.00 50.54 353 GLU A CA 1
ATOM 2188 C C . GLU A 1 296 ? -26.112 36.830 -32.871 1.00 50.39 353 GLU A C 1
ATOM 2189 O O . GLU A 1 296 ? -25.459 36.329 -33.792 1.00 50.25 353 GLU A O 1
ATOM 2195 N N . GLU A 1 297 ? -27.234 36.289 -32.407 1.00 49.48 354 GLU A N 1
ATOM 2196 C CA . GLU A 1 297 ? -27.763 35.064 -32.979 1.00 50.37 354 GLU A CA 1
ATOM 2197 C C . GLU A 1 297 ? -28.639 35.407 -34.179 1.00 50.89 354 GLU A C 1
ATOM 2198 O O . GLU A 1 297 ? -28.833 34.576 -35.066 1.00 49.38 354 GLU A O 1
ATOM 2204 N N . PHE A 1 298 ? -29.166 36.633 -34.194 1.00 50.99 355 PHE A N 1
ATOM 2205 C CA . PHE A 1 298 ? -30.039 37.102 -35.268 1.00 50.36 355 PHE A CA 1
ATOM 2206 C C . PHE A 1 298 ? -29.310 37.272 -36.600 1.00 53.99 355 PHE A C 1
ATOM 2207 O O . PHE A 1 298 ? -29.228 38.375 -37.152 1.00 55.42 355 PHE A O 1
ATOM 2215 N N . THR A 1 299 ? -28.791 36.165 -37.122 1.00 55.75 356 THR A N 1
ATOM 2216 C CA . THR A 1 299 ? -28.071 36.179 -38.388 1.00 58.27 356 THR A CA 1
ATOM 2217 C C . THR A 1 299 ? -29.013 36.112 -39.605 1.00 58.69 356 THR A C 1
ATOM 2218 O O . THR A 1 299 ? -28.992 37.000 -40.452 1.00 59.45 356 THR A O 1
ATOM 2222 N N . HIS A 1 300 ? -29.848 35.083 -39.693 1.00 58.29 357 HIS A N 1
ATOM 2223 C CA . HIS A 1 300 ? -30.762 34.976 -40.827 1.00 59.91 357 HIS A CA 1
ATOM 2224 C C . HIS A 1 300 ? -32.163 35.482 -40.502 1.00 62.22 357 HIS A C 1
ATOM 2225 O O . HIS A 1 300 ? -33.132 35.051 -41.137 1.00 62.65 357 HIS A O 1
ATOM 2232 N N . TRP A 1 301 ? -32.300 36.390 -39.541 1.00 61.31 358 TRP A N 1
ATOM 2233 C CA . TRP A 1 301 ? -33.645 36.819 -39.209 1.00 62.33 358 TRP A CA 1
ATOM 2234 C C . TRP A 1 301 ? -34.008 38.280 -39.214 1.00 62.34 358 TRP A C 1
ATOM 2235 O O . TRP A 1 301 ? -34.548 38.791 -40.193 1.00 64.82 358 TRP A O 1
ATOM 2246 N N . GLY A 1 302 ? -33.725 38.949 -38.111 1.00 60.44 359 GLY A N 1
ATOM 2247 C CA . GLY A 1 302 ? -34.098 40.341 -37.991 1.00 57.90 359 GLY A CA 1
ATOM 2248 C C . GLY A 1 302 ? -35.064 40.310 -36.827 1.00 56.60 359 GLY A C 1
ATOM 2249 O O . GLY A 1 302 ? -35.378 39.232 -36.332 1.00 55.63 359 GLY A O 1
ATOM 2250 N N . GLY A 1 303 ? -35.554 41.460 -36.389 1.00 56.11 360 GLY A N 1
ATOM 2251 C CA . GLY A 1 303 ? -36.449 41.449 -35.250 1.00 54.67 360 GLY A CA 1
ATOM 2252 C C . GLY A 1 303 ? -35.567 41.584 -34.028 1.00 55.45 360 GLY A C 1
ATOM 2253 O O . GLY A 1 303 ? -36.036 41.607 -32.885 1.00 52.07 360 GLY A O 1
ATOM 2254 N N . GLU A 1 304 ? -34.263 41.659 -34.286 1.00 56.38 361 GLU A N 1
ATOM 2255 C CA . GLU A 1 304 ? -33.286 41.833 -33.230 1.00 57.58 361 GLU A CA 1
ATOM 2256 C C . GLU A 1 304 ? -33.550 43.189 -32.568 1.00 60.23 361 GLU A C 1
ATOM 2257 O O . GLU A 1 304 ? -33.147 43.422 -31.423 1.00 62.85 361 GLU A O 1
ATOM 2263 N N . ASP A 1 305 ? -34.238 44.074 -33.292 1.00 60.12 362 ASP A N 1
ATOM 2264 C CA . ASP A 1 305 ? -34.594 45.395 -32.779 1.00 61.08 362 ASP A CA 1
ATOM 2265 C C . ASP A 1 305 ? -35.651 45.200 -31.727 1.00 58.99 362 ASP A C 1
ATOM 2266 O O . ASP A 1 305 ? -35.546 45.681 -30.602 1.00 60.59 362 ASP A O 1
ATOM 2271 N N . ASN A 1 306 ? -36.699 44.504 -32.136 1.00 57.25 363 ASN A N 1
ATOM 2272 C CA . ASN A 1 306 ? -37.815 44.230 -31.264 1.00 56.28 363 ASN A CA 1
ATOM 2273 C C . ASN A 1 306 ? -37.372 43.381 -30.087 1.00 53.83 363 ASN A C 1
ATOM 2274 O O . ASN A 1 306 ? -37.964 43.463 -29.013 1.00 56.05 363 ASN A O 1
ATOM 2279 N N . GLU A 1 307 ? -36.327 42.577 -30.278 1.00 50.03 364 GLU A N 1
ATOM 2280 C CA . GLU A 1 307 ? -35.842 41.732 -29.193 1.00 47.91 364 GLU A CA 1
ATOM 2281 C C . GLU A 1 307 ? -34.959 42.543 -28.249 1.00 46.45 364 GLU A C 1
ATOM 2282 O O . GLU A 1 307 ? -35.046 42.403 -27.026 1.00 42.62 364 GLU A O 1
ATOM 2288 N N . PHE A 1 308 ? -34.110 43.396 -28.815 1.00 46.52 365 PHE A N 1
ATOM 2289 C CA . PHE A 1 308 ? -33.251 44.230 -27.992 1.00 44.83 365 PHE A CA 1
ATOM 2290 C C . PHE A 1 308 ? -34.131 45.176 -27.195 1.00 44.93 365 PHE A C 1
ATOM 2291 O O . PHE A 1 308 ? -33.943 45.349 -25.989 1.00 49.42 365 PHE A O 1
ATOM 2299 N N . GLY A 1 309 ? -35.095 45.788 -27.873 1.00 43.39 366 GLY A N 1
ATOM 2300 C CA . GLY A 1 309 ? -35.993 46.712 -27.203 1.00 42.11 366 GLY A CA 1
ATOM 2301 C C . GLY A 1 309 ? -36.945 46.010 -26.255 1.00 41.54 366 GLY A C 1
ATOM 2302 O O . GLY A 1 309 ? -37.498 46.634 -25.342 1.00 40.79 366 GLY A O 1
ATOM 2303 N N . TYR A 1 310 ? -37.158 44.713 -26.476 1.00 40.57 367 TYR A N 1
ATOM 2304 C CA . TYR A 1 310 ? -38.044 43.950 -25.607 1.00 40.05 367 TYR A CA 1
ATOM 2305 C C . TYR A 1 310 ? -37.331 43.788 -24.282 1.00 39.75 367 TYR A C 1
ATOM 2306 O O . TYR A 1 310 ? -37.955 43.749 -23.226 1.00 40.47 367 TYR A O 1
ATOM 2315 N N . ARG A 1 311 ? -36.012 43.677 -24.349 1.00 40.34 368 ARG A N 1
ATOM 2316 C CA . ARG A 1 311 ? -35.222 43.522 -23.142 1.00 42.54 368 ARG A CA 1
ATOM 2317 C C . ARG A 1 311 ? -35.121 44.850 -22.387 1.00 42.46 368 ARG A C 1
ATOM 2318 O O . ARG A 1 311 ? -35.151 44.871 -21.154 1.00 38.94 368 ARG A O 1
ATOM 2326 N N . LEU A 1 312 ? -35.026 45.957 -23.125 1.00 44.61 369 LEU A N 1
ATOM 2327 C CA . LEU A 1 312 ? -34.977 47.274 -22.496 1.00 45.08 369 LEU A CA 1
ATOM 2328 C C . LEU A 1 312 ? -36.318 47.450 -21.806 1.00 47.76 369 LEU A C 1
ATOM 2329 O O . LEU A 1 312 ? -36.400 47.918 -20.661 1.00 49.40 369 LEU A O 1
ATOM 2334 N N . TYR A 1 313 ? -37.375 47.067 -22.516 1.00 46.13 370 TYR A N 1
ATOM 2335 C CA . TYR A 1 313 ? -38.715 47.178 -21.978 1.00 43.84 370 TYR A CA 1
ATOM 2336 C C . TYR A 1 313 ? -38.818 46.456 -20.642 1.00 43.12 370 TYR A C 1
ATOM 2337 O O . TYR A 1 313 ? -39.042 47.085 -19.609 1.00 42.81 370 TYR A O 1
ATOM 2346 N N . ARG A 1 314 ? -38.630 45.143 -20.638 1.00 42.93 371 ARG A N 1
ATOM 2347 C CA . ARG A 1 314 ? -38.760 44.436 -19.378 1.00 44.89 371 ARG A CA 1
ATOM 2348 C C . ARG A 1 314 ? -37.828 44.924 -18.277 1.00 43.68 371 ARG A C 1
ATOM 2349 O O . ARG A 1 314 ? -38.142 44.771 -17.106 1.00 41.85 371 ARG A O 1
ATOM 2357 N N . GLU A 1 315 ? -36.698 45.531 -18.627 1.00 44.03 372 GLU A N 1
ATOM 2358 C CA . GLU A 1 315 ? -35.790 46.002 -17.582 1.00 44.52 372 GLU A CA 1
ATOM 2359 C C . GLU A 1 315 ? -36.140 47.399 -17.070 1.00 41.62 372 GLU A C 1
ATOM 2360 O O . GLU A 1 315 ? -35.360 48.024 -16.350 0.00 42.40 372 GLU A O 1
ATOM 2366 N N . GLY A 1 316 ? -37.321 47.876 -17.451 1.00 41.87 373 GLY A N 1
ATOM 2367 C CA . GLY A 1 316 ? -37.784 49.178 -17.004 1.00 43.50 373 GLY A CA 1
ATOM 2368 C C . GLY A 1 316 ? -37.533 50.370 -17.914 1.00 44.69 373 GLY A C 1
ATOM 2369 O O . GLY A 1 316 ? -37.839 51.502 -17.544 1.00 48.47 373 GLY A O 1
ATOM 2370 N N . CYS A 1 317 ? -36.982 50.140 -19.098 1.00 43.69 374 CYS A N 1
ATOM 2371 C CA . CYS A 1 317 ? -36.718 51.242 -20.007 1.00 43.37 374 CYS A CA 1
ATOM 2372 C C . CYS A 1 317 ? -38.007 51.692 -20.663 1.00 41.67 374 CYS A C 1
ATOM 2373 O O . CYS A 1 317 ? -38.948 50.915 -20.797 1.00 39.51 374 CYS A O 1
ATOM 2376 N N . TYR A 1 318 ? -38.034 52.957 -21.064 1.00 43.05 375 TYR A N 1
ATOM 2377 C CA . TYR A 1 318 ? -39.198 53.555 -21.714 1.00 44.79 375 TYR A CA 1
ATOM 2378 C C . TYR A 1 318 ? -38.930 53.861 -23.177 1.00 45.54 375 TYR A C 1
ATOM 2379 O O . TYR A 1 318 ? -37.797 53.797 -23.638 1.00 46.74 375 TYR A O 1
ATOM 2388 N N . PHE A 1 319 ? -39.984 54.210 -23.901 1.00 48.15 376 PHE A N 1
ATOM 2389 C CA . PHE A 1 319 ? -39.866 54.526 -25.315 1.00 49.37 376 PHE A CA 1
ATOM 2390 C C . PHE A 1 319 ? -40.678 55.769 -25.665 1.00 52.12 376 PHE A C 1
ATOM 2391 O O . PHE A 1 319 ? -41.827 55.922 -25.239 1.00 50.74 376 PHE A O 1
ATOM 2399 N N . ARG A 1 320 ? -40.053 56.662 -26.431 1.00 54.02 377 ARG A N 1
ATOM 2400 C CA . ARG A 1 320 ? -40.674 57.908 -26.883 1.00 53.71 377 ARG A CA 1
ATOM 2401 C C . ARG A 1 320 ? -40.286 58.158 -28.341 1.00 55.69 377 ARG A C 1
ATOM 2402 O O . ARG A 1 320 ? -39.103 58.098 -28.683 1.00 57.31 377 ARG A O 1
ATOM 2410 N N . SER A 1 321 ? -41.269 58.416 -29.203 1.00 57.05 378 SER A N 1
ATOM 2411 C CA . SER A 1 321 ? -40.972 58.682 -30.612 1.00 60.48 378 SER A CA 1
ATOM 2412 C C . SER A 1 321 ? -40.635 60.165 -30.774 1.00 62.18 378 SER A C 1
ATOM 2413 O O . SER A 1 321 ? -41.362 61.036 -30.286 1.00 62.72 378 SER A O 1
ATOM 2416 N N . VAL A 1 322 ? -39.529 60.447 -31.457 1.00 63.20 379 VAL A N 1
ATOM 2417 C CA . VAL A 1 322 ? -39.076 61.821 -31.650 1.00 63.26 379 VAL A CA 1
ATOM 2418 C C . VAL A 1 322 ? -39.358 62.388 -33.032 1.00 64.27 379 VAL A C 1
ATOM 2419 O O . VAL A 1 322 ? -38.851 61.888 -34.036 1.00 63.27 379 VAL A O 1
ATOM 2423 N N . GLU A 1 323 ? -40.152 63.453 -33.067 1.00 66.58 380 GLU A N 1
ATOM 2424 C CA . GLU A 1 323 ? -40.522 64.112 -34.315 1.00 68.43 380 GLU A CA 1
ATOM 2425 C C . GLU A 1 323 ? -39.288 64.686 -35.026 1.00 65.87 380 GLU A C 1
ATOM 2426 O O . GLU A 1 323 ? -39.029 64.370 -36.191 1.00 63.75 380 GLU A O 1
ATOM 2432 N N . GLY A 1 324 ? -38.524 65.514 -34.319 1.00 63.21 381 GLY A N 1
ATOM 2433 C CA . GLY A 1 324 ? -37.336 66.109 -34.903 1.00 63.74 381 GLY A CA 1
ATOM 2434 C C . GLY A 1 324 ? -36.215 65.131 -35.225 1.00 65.30 381 GLY A C 1
ATOM 2435 O O . GLY A 1 324 ? -35.187 65.518 -35.793 1.00 64.20 381 GLY A O 1
ATOM 2436 N N . ALA A 1 325 ? -36.405 63.863 -34.865 1.00 66.24 382 ALA A N 1
ATOM 2437 C CA . ALA A 1 325 ? -35.402 62.829 -35.113 1.00 65.82 382 ALA A CA 1
ATOM 2438 C C . ALA A 1 325 ? -35.589 62.216 -36.488 1.00 65.78 382 ALA A C 1
ATOM 2439 O O . ALA A 1 325 ? -35.077 61.131 -36.765 1.00 66.14 382 ALA A O 1
ATOM 2441 N N . MET A 1 326 ? -36.324 62.921 -37.342 1.00 66.12 383 MET A N 1
ATOM 2442 C CA . MET A 1 326 ? -36.608 62.472 -38.703 1.00 64.75 383 MET A CA 1
ATOM 2443 C C . MET A 1 326 ? -35.364 62.236 -39.556 1.00 62.65 383 MET A C 1
ATOM 2444 O O . MET A 1 326 ? -34.465 63.074 -39.617 1.00 62.01 383 MET A O 1
ATOM 2449 N N . ALA A 1 327 ? -35.332 61.085 -40.217 1.00 60.02 384 ALA A N 1
ATOM 2450 C CA . ALA A 1 327 ? -34.228 60.717 -41.086 1.00 60.04 384 ALA A CA 1
ATOM 2451 C C . ALA A 1 327 ? -34.816 60.208 -42.400 1.00 60.61 384 ALA A C 1
ATOM 2452 O O . ALA A 1 327 ? -35.980 59.815 -42.449 1.00 58.51 384 ALA A O 1
ATOM 2454 N N . TYR A 1 328 ? -34.009 60.217 -43.459 1.00 62.05 385 TYR A N 1
ATOM 2455 C CA . TYR A 1 328 ? -34.460 59.785 -44.780 1.00 63.52 385 TYR A CA 1
ATOM 2456 C C . TYR A 1 328 ? -33.761 58.526 -45.267 1.00 64.12 385 TYR A C 1
ATOM 2457 O O . TYR A 1 328 ? -32.547 58.508 -45.459 1.00 65.61 385 TYR A O 1
ATOM 2466 N N . HIS A 1 329 ? -34.550 57.480 -45.478 1.00 63.36 386 HIS A N 1
ATOM 2467 C CA . HIS A 1 329 ? -34.049 56.190 -45.928 1.00 65.13 386 HIS A CA 1
ATOM 2468 C C . HIS A 1 329 ? -33.803 56.187 -47.431 1.00 67.85 386 HIS A C 1
ATOM 2469 O O . HIS A 1 329 ? -34.738 56.071 -48.226 1.00 67.60 386 HIS A O 1
ATOM 2476 N N . GLN A 1 330 ? -32.534 56.319 -47.807 1.00 71.89 387 GLN A N 1
ATOM 2477 C CA . GLN A 1 330 ? -32.119 56.330 -49.208 1.00 76.70 387 GLN A CA 1
ATOM 2478 C C . GLN A 1 330 ? -32.282 54.932 -49.807 1.00 81.44 387 GLN A C 1
ATOM 2479 O O . GLN A 1 330 ? -31.853 53.945 -49.211 1.00 83.32 387 GLN A O 1
ATOM 2485 N N . GLU A 1 331 ? -32.893 54.838 -50.984 1.00 85.80 388 GLU A N 1
ATOM 2486 C CA . GLU A 1 331 ? -33.086 53.532 -51.606 1.00 89.62 388 GLU A CA 1
ATOM 2487 C C . GLU A 1 331 ? -31.783 52.852 -52.025 1.00 93.65 388 GLU A C 1
ATOM 2488 O O . GLU A 1 331 ? -30.848 53.502 -52.502 1.00 94.06 388 GLU A O 1
ATOM 2494 N N . PRO A 1 332 ? -31.712 51.521 -51.846 1.00 96.67 389 PRO A N 1
ATOM 2495 C CA . PRO A 1 332 ? -30.557 50.680 -52.175 1.00 99.42 389 PRO A CA 1
ATOM 2496 C C . PRO A 1 332 ? -30.262 50.518 -53.671 1.00 102.79 389 PRO A C 1
ATOM 2497 O O . PRO A 1 332 ? -31.126 50.102 -54.451 1.00 103.75 389 PRO A O 1
ATOM 2501 N N . PRO A 1 333 ? -29.025 50.839 -54.086 1.00 104.47 390 PRO A N 1
ATOM 2502 C CA . PRO A 1 333 ? -28.609 50.728 -55.488 1.00 104.78 390 PRO A CA 1
ATOM 2503 C C . PRO A 1 333 ? -28.614 49.286 -55.997 1.00 104.54 390 PRO A C 1
ATOM 2504 O O . PRO A 1 333 ? -29.153 48.997 -57.066 1.00 103.70 390 PRO A O 1
ATOM 2508 N N . GLN A 1 350 ? -39.890 33.815 -38.058 1.00 74.35 407 GLN A N 1
ATOM 2509 C CA . GLN A 1 350 ? -40.067 34.894 -37.086 1.00 73.83 407 GLN A CA 1
ATOM 2510 C C . GLN A 1 350 ? -39.778 34.352 -35.691 1.00 71.38 407 GLN A C 1
ATOM 2511 O O . GLN A 1 350 ? -40.645 34.345 -34.820 1.00 69.96 407 GLN A O 1
ATOM 2517 N N . LEU A 1 351 ? -38.542 33.907 -35.490 1.00 70.45 408 LEU A N 1
ATOM 2518 C CA . LEU A 1 351 ? -38.121 33.332 -34.221 1.00 67.90 408 LEU A CA 1
ATOM 2519 C C . LEU A 1 351 ? -37.836 34.319 -33.070 1.00 68.39 408 LEU A C 1
ATOM 2520 O O . LEU A 1 351 ? -36.781 34.292 -32.424 1.00 68.13 408 LEU A O 1
ATOM 2525 N N . LEU A 1 352 ? -38.798 35.212 -32.852 1.00 65.49 409 LEU A N 1
ATOM 2526 C CA . LEU A 1 352 ? -38.766 36.150 -31.744 1.00 60.76 409 LEU A CA 1
ATOM 2527 C C . LEU A 1 352 ? -39.550 35.273 -30.779 1.00 59.71 409 LEU A C 1
ATOM 2528 O O . LEU A 1 352 ? -39.509 35.444 -29.561 1.00 61.24 409 LEU A O 1
ATOM 2533 N N . GLN A 1 353 ? -40.283 34.335 -31.379 1.00 56.20 410 GLN A N 1
ATOM 2534 C CA . GLN A 1 353 ? -41.096 33.358 -30.668 1.00 53.74 410 GLN A CA 1
ATOM 2535 C C . GLN A 1 353 ? -40.253 32.726 -29.579 1.00 52.07 410 GLN A C 1
ATOM 2536 O O . GLN A 1 353 ? -40.745 32.398 -28.497 1.00 52.42 410 GLN A O 1
ATOM 2542 N N . GLN A 1 354 ? -38.975 32.549 -29.896 1.00 49.69 411 GLN A N 1
ATOM 2543 C CA . GLN A 1 354 ? -38.022 31.960 -28.981 1.00 47.60 411 GLN A CA 1
ATOM 2544 C C . GLN A 1 354 ? -37.494 32.944 -27.941 1.00 46.15 411 GLN A C 1
ATOM 2545 O O . GLN A 1 354 ? -37.146 32.538 -26.839 1.00 46.40 411 GLN A O 1
ATOM 2551 N N . LYS A 1 355 ? -37.456 34.234 -28.256 1.00 44.12 412 LYS A N 1
ATOM 2552 C CA . LYS A 1 355 ? -36.901 35.172 -27.288 1.00 43.81 412 LYS A CA 1
ATOM 2553 C C . LYS A 1 355 ? -37.760 36.262 -26.655 1.00 44.40 412 LYS A C 1
ATOM 2554 O O . LYS A 1 355 ? -37.360 36.852 -25.650 1.00 44.38 412 LYS A O 1
ATOM 2560 N N . VAL A 1 356 ? -38.933 36.528 -27.215 1.00 44.92 413 VAL A N 1
ATOM 2561 C CA . VAL A 1 356 ? -39.811 37.553 -26.654 1.00 45.72 413 VAL A CA 1
ATOM 2562 C C . VAL A 1 356 ? -41.146 36.912 -26.284 1.00 47.06 413 VAL A C 1
ATOM 2563 O O . VAL A 1 356 ? -41.976 36.645 -27.150 1.00 51.04 413 VAL A O 1
ATOM 2567 N N . PRO A 1 357 ? -41.369 36.656 -24.989 1.00 45.76 414 PRO A N 1
ATOM 2568 C CA . PRO A 1 357 ? -42.627 36.038 -24.578 1.00 48.89 414 PRO A CA 1
ATOM 2569 C C . PRO A 1 357 ? -43.795 37.013 -24.441 1.00 52.62 414 PRO A C 1
ATOM 2570 O O . PRO A 1 357 ? -44.926 36.693 -24.797 1.00 53.16 414 PRO A O 1
ATOM 2574 N N . TYR A 1 358 ? -43.507 38.205 -23.932 1.00 55.82 415 TYR A N 1
ATOM 2575 C CA . TYR A 1 358 ? -44.526 39.217 -23.689 1.00 58.65 415 TYR A CA 1
ATOM 2576 C C . TYR A 1 358 ? -45.642 39.448 -24.700 1.00 60.69 415 TYR A C 1
ATOM 2577 O O . TYR A 1 358 ? -46.812 39.457 -24.315 1.00 65.64 415 TYR A O 1
ATOM 2586 N N . PHE A 1 359 ? -45.322 39.634 -25.974 1.00 57.41 416 PHE A N 1
ATOM 2587 C CA . PHE A 1 359 ? -46.386 39.924 -26.931 1.00 58.17 416 PHE A CA 1
ATOM 2588 C C . PHE A 1 359 ? -46.487 38.995 -28.131 1.00 59.68 416 PHE A C 1
ATOM 2589 O O . PHE A 1 359 ? -47.584 38.673 -28.587 1.00 58.74 416 PHE A O 1
ATOM 2597 N N . TYR A 1 360 ? -45.337 38.565 -28.633 1.00 60.51 417 TYR A N 1
ATOM 2598 C CA . TYR A 1 360 ? -45.280 37.713 -29.810 1.00 61.88 417 TYR A CA 1
ATOM 2599 C C . TYR A 1 360 ? -45.699 36.271 -29.607 1.00 63.26 417 TYR A C 1
ATOM 2600 O O . TYR A 1 360 ? -46.644 35.793 -30.232 1.00 65.09 417 TYR A O 1
ATOM 2609 N N . ARG A 1 361 ? -44.985 35.575 -28.735 1.00 63.22 418 ARG A N 1
ATOM 2610 C CA . ARG A 1 361 ? -45.256 34.170 -28.496 1.00 62.60 418 ARG A CA 1
ATOM 2611 C C . ARG A 1 361 ? -46.722 33.813 -28.345 1.00 63.65 418 ARG A C 1
ATOM 2612 O O . ARG A 1 361 ? -47.421 34.316 -27.458 1.00 62.54 418 ARG A O 1
ATOM 2620 N N . LYS A 1 362 ? -47.176 32.941 -29.239 1.00 64.58 419 LYS A N 1
ATOM 2621 C CA . LYS A 1 362 ? -48.545 32.450 -29.232 1.00 66.09 419 LYS A CA 1
ATOM 2622 C C . LYS A 1 362 ? -48.522 31.073 -28.553 1.00 65.07 419 LYS A C 1
ATOM 2623 O O . LYS A 1 362 ? -47.628 30.259 -28.808 1.00 62.81 419 LYS A O 1
ATOM 2629 N N . LYS A 1 363 ? -49.490 30.827 -27.675 1.00 64.74 420 LYS A N 1
ATOM 2630 C CA . LYS A 1 363 ? -49.565 29.556 -26.961 1.00 67.96 420 LYS A CA 1
ATOM 2631 C C . LYS A 1 363 ? -49.702 28.353 -27.902 1.00 67.58 420 LYS A C 1
ATOM 2632 O O . LYS A 1 363 ? -50.475 28.376 -28.863 1.00 67.00 420 LYS A O 1
ATOM 2638 N N . GLU A 1 364 ? -48.946 27.301 -27.611 0.00 67.15 421 GLU A N 1
ATOM 2639 C CA . GLU A 1 364 ? -48.965 26.091 -28.423 1.00 66.40 421 GLU A CA 1
ATOM 2640 C C . GLU A 1 364 ? -49.507 24.893 -27.655 1.00 66.27 421 GLU A C 1
ATOM 2641 O O . GLU A 1 364 ? -49.367 24.813 -26.437 1.00 66.02 421 GLU A O 1
ATOM 2647 N N . LYS A 1 365 ? -50.127 23.960 -28.370 1.00 65.50 422 LYS A N 1
ATOM 2648 C CA . LYS A 1 365 ? -50.666 22.757 -27.745 1.00 63.49 422 LYS A CA 1
ATOM 2649 C C . LYS A 1 365 ? -49.530 21.960 -27.121 1.00 60.05 422 LYS A C 1
ATOM 2650 O O . LYS A 1 365 ? -48.369 22.150 -27.468 0.00 60.75 422 LYS A O 1
ATOM 2656 N N . ILE A 1 366 ? -49.875 21.071 -26.200 1.00 59.18 423 ILE A N 1
ATOM 2657 C CA . ILE A 1 366 ? -48.889 20.257 -25.503 1.00 58.45 423 ILE A CA 1
ATOM 2658 C C . ILE A 1 366 ? -48.165 19.315 -26.454 1.00 59.57 423 ILE A C 1
ATOM 2659 O O . ILE A 1 366 ? -46.938 19.224 -26.439 0.00 59.80 423 ILE A O 1
ATOM 2664 N N . GLU A 1 367 ? -48.935 18.616 -27.282 1.00 61.61 424 GLU A N 1
ATOM 2665 C CA . GLU A 1 367 ? -48.377 17.675 -28.247 1.00 62.65 424 GLU A CA 1
ATOM 2666 C C . GLU A 1 367 ? -47.516 18.374 -29.274 1.00 62.16 424 GLU A C 1
ATOM 2667 O O . GLU A 1 367 ? -46.846 17.725 -30.073 1.00 64.00 424 GLU A O 1
ATOM 2673 N N . SER A 1 368 ? -47.547 19.701 -29.259 1.00 62.02 425 SER A N 1
ATOM 2674 C CA . SER A 1 368 ? -46.750 20.498 -30.185 1.00 61.24 425 SER A CA 1
ATOM 2675 C C . SER A 1 368 ? -45.761 21.320 -29.374 1.00 59.94 425 SER A C 1
ATOM 2676 O O . SER A 1 368 ? -44.715 21.728 -29.875 1.00 60.50 425 SER A O 1
ATOM 2679 N N . ALA A 1 369 ? -46.112 21.551 -28.112 1.00 57.98 426 ALA A N 1
ATOM 2680 C CA . ALA A 1 369 ? -45.301 22.340 -27.195 1.00 54.87 426 ALA A CA 1
ATOM 2681 C C . ALA A 1 369 ? -43.872 21.863 -27.051 1.00 53.56 426 ALA A C 1
ATOM 2682 O O . ALA A 1 369 ? -43.593 20.668 -26.966 1.00 53.85 426 ALA A O 1
ATOM 2684 N N . THR A 1 370 ? -42.970 22.830 -27.010 1.00 52.32 427 THR A N 1
ATOM 2685 C CA . THR A 1 370 ? -41.554 22.567 -26.873 1.00 53.30 427 THR A CA 1
ATOM 2686 C C . THR A 1 370 ? -40.993 23.688 -25.998 1.00 52.77 427 THR A C 1
ATOM 2687 O O . THR A 1 370 ? -41.473 24.823 -26.060 1.00 52.79 427 THR A O 1
ATOM 2691 N N . LEU A 1 371 ? -40.003 23.372 -25.168 1.00 51.64 428 LEU A N 1
ATOM 2692 C CA . LEU A 1 371 ? -39.423 24.378 -24.281 1.00 51.71 428 LEU A CA 1
ATOM 2693 C C . LEU A 1 371 ? -38.991 25.588 -25.078 1.00 53.46 428 LEU A C 1
ATOM 2694 O O . LEU A 1 371 ? -38.655 25.479 -26.261 1.00 51.46 428 LEU A O 1
ATOM 2699 N N . LYS A 1 372 ? -39.012 26.745 -24.429 1.00 54.60 429 LYS A N 1
ATOM 2700 C CA . LYS A 1 372 ? -38.623 27.976 -25.090 1.00 55.58 429 LYS A CA 1
ATOM 2701 C C . LYS A 1 372 ? -37.329 28.503 -24.513 1.00 56.71 429 LYS A C 1
ATOM 2702 O O . LYS A 1 372 ? -37.027 28.287 -23.334 1.00 56.53 429 LYS A O 1
ATOM 2708 N N . ARG A 1 373 ? -36.560 29.180 -25.361 1.00 56.29 430 ARG A N 1
ATOM 2709 C CA . ARG A 1 373 ? -35.283 29.750 -24.957 1.00 57.98 430 ARG A CA 1
ATOM 2710 C C . ARG A 1 373 ? -35.508 30.647 -23.741 1.00 57.16 430 ARG A C 1
ATOM 2711 O O . ARG A 1 373 ? -34.836 30.515 -22.712 1.00 56.05 430 ARG A O 1
ATOM 2719 N N . VAL A 1 374 ? -36.468 31.559 -23.880 1.00 54.05 431 VAL A N 1
ATOM 2720 C CA . VAL A 1 374 ? -36.837 32.482 -22.821 1.00 48.30 431 VAL A CA 1
ATOM 2721 C C . VAL A 1 374 ? -38.276 32.135 -22.491 1.00 50.10 431 VAL A C 1
ATOM 2722 O O . VAL A 1 374 ? -39.172 32.371 -23.292 1.00 52.23 431 VAL A O 1
ATOM 2726 N N . PRO A 1 375 ? -38.520 31.556 -21.310 1.00 49.42 432 PRO A N 1
ATOM 2727 C CA . PRO A 1 375 ? -39.884 31.190 -20.921 1.00 49.60 432 PRO A CA 1
ATOM 2728 C C . PRO A 1 375 ? -40.818 32.382 -20.721 1.00 47.89 432 PRO A C 1
ATOM 2729 O O . PRO A 1 375 ? -40.378 33.509 -20.507 1.00 50.00 432 PRO A O 1
ATOM 2733 N N . LEU A 1 376 ? -42.115 32.111 -20.783 1.00 45.98 433 LEU A N 1
ATOM 2734 C CA . LEU A 1 376 ? -43.143 33.127 -20.612 1.00 42.62 433 LEU A CA 1
ATOM 2735 C C . LEU A 1 376 ? -43.393 33.421 -19.126 1.00 45.04 433 LEU A C 1
ATOM 2736 O O . LEU A 1 376 ? -43.414 34.581 -18.705 1.00 44.30 433 LEU A O 1
ATOM 2741 N N . VAL A 1 377 ? -43.567 32.359 -18.338 1.00 43.10 434 VAL A N 1
ATOM 2742 C CA . VAL A 1 377 ? -43.822 32.471 -16.907 1.00 36.88 434 VAL A CA 1
ATOM 2743 C C . VAL A 1 377 ? -42.643 31.987 -16.065 1.00 37.57 434 VAL A C 1
ATOM 2744 O O . VAL A 1 377 ? -41.963 31.034 -16.428 1.00 36.84 434 VAL A O 1
ATOM 2748 N N . SER A 1 378 ? -42.418 32.650 -14.933 1.00 37.37 435 SER A N 1
ATOM 2749 C CA . SER A 1 378 ? -41.337 32.299 -14.016 1.00 34.11 435 SER A CA 1
ATOM 2750 C C . SER A 1 378 ? -41.874 32.371 -12.605 1.00 34.59 435 SER A C 1
ATOM 2751 O O . SER A 1 378 ? -42.245 33.447 -12.142 1.00 31.88 435 SER A O 1
ATOM 2754 N N . ILE A 1 379 ? -41.920 31.230 -11.924 1.00 35.04 436 ILE A N 1
ATOM 2755 C CA . ILE A 1 379 ? -42.398 31.186 -10.545 1.00 39.78 436 ILE A CA 1
ATOM 2756 C C . ILE A 1 379 ? -41.173 31.283 -9.640 1.00 42.05 436 ILE A C 1
ATOM 2757 O O . ILE A 1 379 ? -40.285 30.433 -9.711 1.00 44.13 436 ILE A O 1
ATOM 2762 N N . TYR A 1 380 ? -41.114 32.322 -8.810 1.00 42.85 437 TYR A N 1
ATOM 2763 C CA . TYR A 1 380 ? -39.977 32.496 -7.919 1.00 41.80 437 TYR A CA 1
ATOM 2764 C C . TYR A 1 380 ? -40.285 31.914 -6.548 1.00 44.48 437 TYR A C 1
ATOM 2765 O O . TYR A 1 380 ? -41.349 32.178 -5.972 1.00 46.64 437 TYR A O 1
ATOM 2774 N N . ILE A 1 381 ? -39.362 31.109 -6.027 1.00 44.44 438 ILE A N 1
ATOM 2775 C CA . ILE A 1 381 ? -39.558 30.512 -4.713 1.00 43.90 438 ILE A CA 1
ATOM 2776 C C . ILE A 1 381 ? -38.411 30.819 -3.755 1.00 44.92 438 ILE A C 1
ATOM 2777 O O . ILE A 1 381 ? -37.240 30.603 -4.092 1.00 44.86 438 ILE A O 1
ATOM 2782 N N . PRO A 1 382 ? -38.737 31.356 -2.563 1.00 44.25 439 PRO A N 1
ATOM 2783 C CA . PRO A 1 382 ? -37.809 31.713 -1.477 1.00 44.92 439 PRO A CA 1
ATOM 2784 C C . PRO A 1 382 ? -37.920 30.594 -0.422 1.00 42.64 439 PRO A C 1
ATOM 2785 O O . PRO A 1 382 ? -38.852 30.575 0.376 0.00 43.52 439 PRO A O 1
ATOM 2789 N N . ALA A 1 383 ? -36.966 29.671 -0.430 1.00 43.82 440 ALA A N 1
ATOM 2790 C CA . ALA A 1 383 ? -37.006 28.536 0.487 1.00 45.77 440 ALA A CA 1
ATOM 2791 C C . ALA A 1 383 ? -35.994 28.503 1.634 1.00 46.96 440 ALA A C 1
ATOM 2792 O O . ALA A 1 383 ? -34.809 28.784 1.461 1.00 50.99 440 ALA A O 1
ATOM 2794 N N . TYR A 1 384 ? -36.488 28.140 2.810 1.00 46.98 441 TYR A N 1
ATOM 2795 C CA . TYR A 1 384 ? -35.665 28.018 3.999 1.00 48.19 441 TYR A CA 1
ATOM 2796 C C . TYR A 1 384 ? -36.309 26.974 4.898 1.00 47.26 441 TYR A C 1
ATOM 2797 O O . TYR A 1 384 ? -37.484 27.092 5.248 1.00 43.97 441 TYR A O 1
ATOM 2806 N N . ASN A 1 385 ? -35.538 25.951 5.258 1.00 46.77 442 ASN A N 1
ATOM 2807 C CA . ASN A 1 385 ? -36.038 24.880 6.113 1.00 46.59 442 ASN A CA 1
ATOM 2808 C C . ASN A 1 385 ? -37.415 24.411 5.638 1.00 46.37 442 ASN A C 1
ATOM 2809 O O . ASN A 1 385 ? -38.402 24.473 6.375 1.00 44.82 442 ASN A O 1
ATOM 2814 N N . CYS A 1 386 ? -37.464 23.945 4.395 1.00 47.12 443 CYS A N 1
ATOM 2815 C CA . CYS A 1 386 ? -38.702 23.476 3.788 1.00 49.46 443 CYS A CA 1
ATOM 2816 C C . CYS A 1 386 ? -38.510 22.077 3.234 1.00 48.97 443 CYS A C 1
ATOM 2817 O O . CYS A 1 386 ? -39.007 21.741 2.169 1.00 49.90 443 CYS A O 1
ATOM 2820 N N . SER A 1 387 ? -37.775 21.268 3.981 1.00 52.26 444 SER A N 1
ATOM 2821 C CA . SER A 1 387 ? -37.486 19.895 3.613 1.00 53.39 444 SER A CA 1
ATOM 2822 C C . SER A 1 387 ? -38.706 19.088 3.177 1.00 52.92 444 SER A C 1
ATOM 2823 O O . SER A 1 387 ? -38.751 18.554 2.071 1.00 51.09 444 SER A O 1
ATOM 2826 N N . LYS A 1 388 ? -39.697 18.998 4.050 1.00 53.25 445 LYS A N 1
ATOM 2827 C CA . LYS A 1 388 ? -40.881 18.208 3.747 1.00 54.04 445 LYS A CA 1
ATOM 2828 C C . LYS A 1 388 ? -41.879 18.773 2.745 1.00 51.92 445 LYS A C 1
ATOM 2829 O O . LYS A 1 388 ? -42.761 18.055 2.285 1.00 54.05 445 LYS A O 1
ATOM 2835 N N . TYR A 1 389 ? -41.742 20.037 2.372 1.00 50.04 446 TYR A N 1
ATOM 2836 C CA . TYR A 1 389 ? -42.724 20.625 1.471 1.00 46.02 446 TYR A CA 1
ATOM 2837 C C . TYR A 1 389 ? -42.248 21.061 0.084 1.00 44.95 446 TYR A C 1
ATOM 2838 O O . TYR A 1 389 ? -43.050 21.154 -0.848 1.00 47.35 446 TYR A O 1
ATOM 2847 N N . ILE A 1 390 ? -40.955 21.316 -0.070 1.00 42.33 447 ILE A N 1
ATOM 2848 C CA . ILE A 1 390 ? -40.447 21.822 -1.341 1.00 40.03 447 ILE A CA 1
ATOM 2849 C C . ILE A 1 390 ? -40.865 21.062 -2.598 1.00 40.00 447 ILE A C 1
ATOM 2850 O O . ILE A 1 390 ? -41.243 21.673 -3.588 1.00 41.04 447 ILE A O 1
ATOM 2855 N N . VAL A 1 391 ? -40.816 19.738 -2.565 1.00 41.51 448 VAL A N 1
ATOM 2856 C CA . VAL A 1 391 ? -41.194 18.950 -3.733 1.00 38.97 448 VAL A CA 1
ATOM 2857 C C . VAL A 1 391 ? -42.652 19.183 -4.126 1.00 36.91 448 VAL A C 1
ATOM 2858 O O . VAL A 1 391 ? -42.941 19.558 -5.258 1.00 35.33 448 VAL A O 1
ATOM 2862 N N . ARG A 1 392 ? -43.569 18.949 -3.195 1.00 34.95 449 ARG A N 1
ATOM 2863 C CA . ARG A 1 392 ? -44.982 19.156 -3.474 1.00 35.72 449 ARG A CA 1
ATOM 2864 C C . ARG A 1 392 ? -45.132 20.568 -4.033 1.00 40.75 449 ARG A C 1
ATOM 2865 O O . ARG A 1 392 ? -45.872 20.796 -5.001 1.00 42.56 449 ARG A O 1
ATOM 2873 N N . CYS A 1 393 ? -44.389 21.504 -3.441 1.00 42.77 450 CYS A N 1
ATOM 2874 C CA . CYS A 1 393 ? -44.430 22.904 -3.854 1.00 42.55 450 CYS A CA 1
ATOM 2875 C C . CYS A 1 393 ? -44.026 23.104 -5.304 1.00 40.41 450 CYS A C 1
ATOM 2876 O O . CYS A 1 393 ? -44.781 23.653 -6.099 1.00 41.21 450 CYS A O 1
ATOM 2879 N N . VAL A 1 394 ? -42.826 22.656 -5.644 1.00 39.75 451 VAL A N 1
ATOM 2880 C CA . VAL A 1 394 ? -42.315 22.812 -6.998 1.00 37.20 451 VAL A CA 1
ATOM 2881 C C . VAL A 1 394 ? -43.129 22.028 -8.020 1.00 38.82 451 VAL A C 1
ATOM 2882 O O . VAL A 1 394 ? -43.365 22.507 -9.136 1.00 40.08 451 VAL A O 1
ATOM 2886 N N . GLU A 1 395 ? -43.568 20.831 -7.647 1.00 37.84 452 GLU A N 1
ATOM 2887 C CA . GLU A 1 395 ? -44.355 20.018 -8.567 1.00 40.40 452 GLU A CA 1
ATOM 2888 C C . GLU A 1 395 ? -45.709 20.674 -8.828 1.00 39.44 452 GLU A C 1
ATOM 2889 O O . GLU A 1 395 ? -46.225 20.612 -9.936 1.00 40.44 452 GLU A O 1
ATOM 2895 N N . SER A 1 396 ? -46.282 21.317 -7.818 1.00 39.74 453 SER A N 1
ATOM 2896 C CA . SER A 1 396 ? -47.569 21.965 -8.015 1.00 43.06 453 SER A CA 1
ATOM 2897 C C . SER A 1 396 ? -47.440 23.051 -9.073 1.00 44.39 453 SER A C 1
ATOM 2898 O O . SER A 1 396 ? -48.434 23.468 -9.659 1.00 44.73 453 SER A O 1
ATOM 2901 N N . ALA A 1 397 ? -46.209 23.498 -9.311 1.00 44.67 454 ALA A N 1
ATOM 2902 C CA . ALA A 1 397 ? -45.938 24.536 -10.296 1.00 45.56 454 ALA A CA 1
ATOM 2903 C C . ALA A 1 397 ? -45.625 23.951 -11.679 1.00 45.93 454 ALA A C 1
ATOM 2904 O O . ALA A 1 397 ? -46.063 24.483 -12.710 1.00 44.92 454 ALA A O 1
ATOM 2906 N N . LEU A 1 398 ? -44.858 22.868 -11.713 1.00 43.14 455 LEU A N 1
ATOM 2907 C CA . LEU A 1 398 ? -44.527 22.262 -12.992 1.00 42.50 455 LEU A CA 1
ATOM 2908 C C . LEU A 1 398 ? -45.766 21.648 -13.627 1.00 40.91 455 LEU A C 1
ATOM 2909 O O . LEU A 1 398 ? -45.856 21.522 -14.847 1.00 42.57 455 LEU A O 1
ATOM 2914 N N . ASN A 1 399 ? -46.726 21.276 -12.793 1.00 40.12 456 ASN A N 1
ATOM 2915 C CA . ASN A 1 399 ? -47.956 20.673 -13.277 1.00 38.68 456 ASN A CA 1
ATOM 2916 C C . ASN A 1 399 ? -49.048 21.698 -13.452 1.00 37.81 456 ASN A C 1
ATOM 2917 O O . ASN A 1 399 ? -50.121 21.591 -12.865 1.00 37.04 456 ASN A O 1
ATOM 2922 N N . GLN A 1 400 ? -48.766 22.699 -14.270 1.00 41.09 457 GLN A N 1
ATOM 2923 C CA . GLN A 1 400 ? -49.732 23.754 -14.533 1.00 43.01 457 GLN A CA 1
ATOM 2924 C C . GLN A 1 400 ? -50.289 23.635 -15.942 1.00 43.89 457 GLN A C 1
ATOM 2925 O O . GLN A 1 400 ? -49.719 22.982 -16.816 1.00 42.53 457 GLN A O 1
ATOM 2931 N N . THR A 1 401 ? -51.426 24.280 -16.141 1.00 46.34 458 THR A N 1
ATOM 2932 C CA . THR A 1 401 ? -52.076 24.322 -17.428 1.00 43.78 458 THR A CA 1
ATOM 2933 C C . THR A 1 401 ? -51.078 24.969 -18.380 1.00 43.53 458 THR A C 1
ATOM 2934 O O . THR A 1 401 ? -50.946 24.566 -19.530 1.00 42.64 458 THR A O 1
ATOM 2938 N N . ILE A 1 402 ? -50.372 25.982 -17.894 1.00 40.75 459 ILE A N 1
ATOM 2939 C CA . ILE A 1 402 ? -49.376 26.644 -18.719 1.00 40.16 459 ILE A CA 1
ATOM 2940 C C . ILE A 1 402 ? -48.049 25.936 -18.503 1.00 39.88 459 ILE A C 1
ATOM 2941 O O . ILE A 1 402 ? -47.528 25.913 -17.396 1.00 43.10 459 ILE A O 1
ATOM 2946 N N . THR A 1 403 ? -47.496 25.361 -19.559 1.00 40.02 460 THR A N 1
ATOM 2947 C CA . THR A 1 403 ? -46.228 24.652 -19.449 1.00 38.05 460 THR A CA 1
ATOM 2948 C C . THR A 1 403 ? -45.042 25.498 -19.892 1.00 38.56 460 THR A C 1
ATOM 2949 O O . THR A 1 403 ? -43.894 25.064 -19.804 1.00 38.48 460 THR A O 1
ATOM 2953 N N . ASP A 1 404 ? -45.331 26.700 -20.379 1.00 38.92 461 ASP A N 1
ATOM 2954 C CA . ASP A 1 404 ? -44.297 27.613 -20.824 1.00 40.40 461 ASP A CA 1
ATOM 2955 C C . ASP A 1 404 ? -43.882 28.459 -19.631 1.00 42.30 461 ASP A C 1
ATOM 2956 O O . ASP A 1 404 ? -44.200 29.648 -19.555 1.00 46.57 461 ASP A O 1
ATOM 2961 N N . LEU A 1 405 ? -43.190 27.835 -18.684 1.00 42.16 462 LEU A N 1
ATOM 2962 C CA . LEU A 1 405 ? -42.734 28.540 -17.498 1.00 39.83 462 LEU A CA 1
ATOM 2963 C C . LEU A 1 405 ? -41.529 27.839 -16.906 1.00 41.33 462 LEU A C 1
ATOM 2964 O O . LEU A 1 405 ? -41.121 26.771 -17.377 1.00 39.38 462 LEU A O 1
ATOM 2969 N N . GLU A 1 406 ? -40.965 28.457 -15.872 1.00 41.54 463 GLU A N 1
ATOM 2970 C CA . GLU A 1 406 ? -39.808 27.917 -15.176 1.00 42.25 463 GLU A CA 1
ATOM 2971 C C . GLU A 1 406 ? -39.953 28.226 -13.687 1.00 41.74 463 GLU A C 1
ATOM 2972 O O . GLU A 1 406 ? -40.731 29.101 -13.295 1.00 42.13 463 GLU A O 1
ATOM 2978 N N . VAL A 1 407 ? -39.216 27.486 -12.863 1.00 42.51 464 VAL A N 1
ATOM 2979 C CA . VAL A 1 407 ? -39.243 27.679 -11.422 1.00 42.42 464 VAL A CA 1
ATOM 2980 C C . VAL A 1 407 ? -37.837 27.995 -10.954 1.00 43.00 464 VAL A C 1
ATOM 2981 O O . VAL A 1 407 ? -36.898 27.254 -11.237 1.00 45.25 464 VAL A O 1
ATOM 2985 N N . CYS A 1 408 ? -37.700 29.102 -10.237 1.00 43.20 465 CYS A N 1
ATOM 2986 C CA . CYS A 1 408 ? -36.410 29.535 -9.736 1.00 43.06 465 CYS A CA 1
ATOM 2987 C C . CYS A 1 408 ? -36.452 29.580 -8.230 1.00 43.97 465 CYS A C 1
ATOM 2988 O O . CYS A 1 408 ? -37.290 30.260 -7.642 1.00 48.32 465 CYS A O 1
ATOM 2991 N N . ILE A 1 409 ? -35.538 28.868 -7.591 1.00 45.74 466 ILE A N 1
ATOM 2992 C CA . ILE A 1 409 ? -35.540 28.833 -6.136 1.00 47.06 466 ILE A CA 1
ATOM 2993 C C . ILE A 1 409 ? -34.266 29.373 -5.511 1.00 44.63 466 ILE A C 1
ATOM 2994 O O . ILE A 1 409 ? -33.191 29.297 -6.098 1.00 43.25 466 ILE A O 1
ATOM 2999 N N . CYS A 1 410 ? -34.398 29.931 -4.316 1.00 44.43 467 CYS A N 1
ATOM 3000 C CA . CYS A 1 410 ? -33.243 30.438 -3.599 1.00 45.82 467 CYS A CA 1
ATOM 3001 C C . CYS A 1 410 ? -33.143 29.754 -2.251 1.00 46.65 467 CYS A C 1
ATOM 3002 O O . CYS A 1 410 ? -34.030 29.920 -1.404 1.00 46.54 467 CYS A O 1
ATOM 3005 N N . ASP A 1 411 ? -32.079 28.976 -2.055 1.00 47.24 468 ASP A N 1
ATOM 3006 C CA . ASP A 1 411 ? -31.868 28.312 -0.772 1.00 49.70 468 ASP A CA 1
ATOM 3007 C C . ASP A 1 411 ? -31.227 29.330 0.170 1.00 51.34 468 ASP A C 1
ATOM 3008 O O . ASP A 1 411 ? -30.010 29.550 0.147 1.00 51.33 468 ASP A O 1
ATOM 3013 N N . ASP A 1 412 ? -32.070 29.945 0.994 1.00 50.58 469 ASP A N 1
ATOM 3014 C CA . ASP A 1 412 ? -31.664 30.976 1.933 1.00 49.17 469 ASP A CA 1
ATOM 3015 C C . ASP A 1 412 ? -30.915 30.451 3.163 1.00 49.74 469 ASP A C 1
ATOM 3016 O O . ASP A 1 412 ? -31.254 30.778 4.293 1.00 49.70 469 ASP A O 1
ATOM 3021 N N . GLY A 1 413 ? -29.881 29.651 2.936 1.00 50.71 470 GLY A N 1
ATOM 3022 C CA . GLY A 1 413 ? -29.115 29.107 4.036 0.00 52.88 470 GLY A CA 1
ATOM 3023 C C . GLY A 1 413 ? -29.948 28.164 4.875 1.00 53.86 470 GLY A C 1
ATOM 3024 O O . GLY A 1 413 ? -29.921 28.226 6.103 1.00 55.54 470 GLY A O 1
ATOM 3025 N N . SER A 1 414 ? -30.696 27.283 4.221 1.00 55.58 471 SER A N 1
ATOM 3026 C CA . SER A 1 414 ? -31.528 26.324 4.941 1.00 54.98 471 SER A CA 1
ATOM 3027 C C . SER A 1 414 ? -30.677 25.452 5.860 1.00 55.40 471 SER A C 1
ATOM 3028 O O . SER A 1 414 ? -29.587 25.021 5.481 1.00 54.53 471 SER A O 1
ATOM 3031 N N . THR A 1 415 ? -31.171 25.188 7.065 1.00 54.63 472 THR A N 1
ATOM 3032 C CA . THR A 1 415 ? -30.419 24.367 8.001 1.00 56.02 472 THR A CA 1
ATOM 3033 C C . THR A 1 415 ? -30.708 22.893 7.811 1.00 56.65 472 THR A C 1
ATOM 3034 O O . THR A 1 415 ? -29.829 22.066 8.015 1.00 58.15 472 THR A O 1
ATOM 3038 N N . ASP A 1 416 ? -31.937 22.553 7.438 1.00 58.91 473 ASP A N 1
ATOM 3039 C CA . ASP A 1 416 ? -32.262 21.147 7.209 1.00 59.49 473 ASP A CA 1
ATOM 3040 C C . ASP A 1 416 ? -31.693 20.787 5.842 1.00 60.14 473 ASP A C 1
ATOM 3041 O O . ASP A 1 416 ? -30.917 21.556 5.272 1.00 60.83 473 ASP A O 1
ATOM 3046 N N . ASP A 1 417 ? -32.069 19.637 5.301 1.00 59.97 474 ASP A N 1
ATOM 3047 C CA . ASP A 1 417 ? -31.504 19.245 4.026 1.00 58.98 474 ASP A CA 1
ATOM 3048 C C . ASP A 1 417 ? -32.342 19.576 2.810 1.00 57.77 474 ASP A C 1
ATOM 3049 O O . ASP A 1 417 ? -32.552 18.750 1.925 1.00 59.33 474 ASP A O 1
ATOM 3054 N N . THR A 1 418 ? -32.801 20.820 2.776 1.00 55.51 475 THR A N 1
ATOM 3055 C CA . THR A 1 418 ? -33.581 21.333 1.665 1.00 51.07 475 THR A CA 1
ATOM 3056 C C . THR A 1 418 ? -32.709 21.264 0.414 1.00 49.85 475 THR A C 1
ATOM 3057 O O . THR A 1 418 ? -33.100 20.706 -0.604 1.00 50.78 475 THR A O 1
ATOM 3061 N N . LEU A 1 419 ? -31.512 21.828 0.509 1.00 47.09 476 LEU A N 1
ATOM 3062 C CA . LEU A 1 419 ? -30.595 21.847 -0.611 1.00 47.16 476 LEU A CA 1
ATOM 3063 C C . LEU A 1 419 ? -30.311 20.473 -1.213 1.00 47.83 476 LEU A C 1
ATOM 3064 O O . LEU A 1 419 ? -30.139 20.349 -2.425 1.00 47.84 476 LEU A O 1
ATOM 3069 N N . ARG A 1 420 ? -30.253 19.444 -0.370 1.00 51.49 477 ARG A N 1
ATOM 3070 C CA . ARG A 1 420 ? -29.982 18.081 -0.838 1.00 52.61 477 ARG A CA 1
ATOM 3071 C C . ARG A 1 420 ? -31.170 17.554 -1.638 1.00 53.81 477 ARG A C 1
ATOM 3072 O O . ARG A 1 420 ? -30.998 16.903 -2.678 1.00 50.58 477 ARG A O 1
ATOM 3080 N N . ILE A 1 421 ? -32.372 17.834 -1.130 1.00 52.78 478 ILE A N 1
ATOM 3081 C CA . ILE A 1 421 ? -33.612 17.441 -1.787 1.00 51.14 478 ILE A CA 1
ATOM 3082 C C . ILE A 1 421 ? -33.623 18.148 -3.145 1.00 50.91 478 ILE A C 1
ATOM 3083 O O . ILE A 1 421 ? -33.818 17.518 -4.186 1.00 50.12 478 ILE A O 1
ATOM 3088 N N . LEU A 1 422 ? -33.400 19.462 -3.120 1.00 48.27 479 LEU A N 1
ATOM 3089 C CA . LEU A 1 422 ? -33.370 20.267 -4.337 1.00 48.87 479 LEU A CA 1
ATOM 3090 C C . LEU A 1 422 ? -32.390 19.722 -5.358 1.00 48.85 479 LEU A C 1
ATOM 3091 O O . LEU A 1 422 ? -32.666 19.741 -6.554 1.00 49.70 479 LEU A O 1
ATOM 3096 N N . GLN A 1 423 ? -31.243 19.248 -4.881 1.00 51.03 480 GLN A N 1
ATOM 3097 C CA . GLN A 1 423 ? -30.207 18.702 -5.759 1.00 52.93 480 GLN A CA 1
ATOM 3098 C C . GLN A 1 423 ? -30.548 17.349 -6.372 1.00 52.98 480 GLN A C 1
ATOM 3099 O O . GLN A 1 423 ? -30.363 17.150 -7.572 1.00 50.45 480 GLN A O 1
ATOM 3105 N N . GLU A 1 424 ? -31.041 16.414 -5.562 1.00 54.23 481 GLU A N 1
ATOM 3106 C CA . GLU A 1 424 ? -31.366 15.100 -6.098 1.00 56.12 481 GLU A CA 1
ATOM 3107 C C . GLU A 1 424 ? -32.700 15.046 -6.835 1.00 56.55 481 GLU A C 1
ATOM 3108 O O . GLU A 1 424 ? -33.010 14.053 -7.489 1.00 57.08 481 GLU A O 1
ATOM 3114 N N . HIS A 1 425 ? -33.478 16.121 -6.749 1.00 55.69 482 HIS A N 1
ATOM 3115 C CA . HIS A 1 425 ? -34.769 16.182 -7.430 1.00 55.11 482 HIS A CA 1
ATOM 3116 C C . HIS A 1 425 ? -34.731 17.043 -8.698 1.00 56.27 482 HIS A C 1
ATOM 3117 O O . HIS A 1 425 ? -35.191 16.615 -9.760 1.00 55.06 482 HIS A O 1
ATOM 3124 N N . TYR A 1 426 ? -34.166 18.246 -8.579 1.00 55.77 483 TYR A N 1
ATOM 3125 C CA . TYR A 1 426 ? -34.121 19.196 -9.686 1.00 55.23 483 TYR A CA 1
ATOM 3126 C C . TYR A 1 426 ? -32.765 19.636 -10.211 1.00 57.29 483 TYR A C 1
ATOM 3127 O O . TYR A 1 426 ? -32.699 20.557 -11.027 1.00 58.38 483 TYR A O 1
ATOM 3136 N N . ALA A 1 427 ? -31.684 19.009 -9.763 1.00 58.77 484 ALA A N 1
ATOM 3137 C CA . ALA A 1 427 ? -30.369 19.419 -10.244 1.00 60.21 484 ALA A CA 1
ATOM 3138 C C . ALA A 1 427 ? -30.358 19.541 -11.769 1.00 62.22 484 ALA A C 1
ATOM 3139 O O . ALA A 1 427 ? -30.275 20.649 -12.309 1.00 62.77 484 ALA A O 1
ATOM 3141 N N . ASN A 1 428 ? -30.468 18.406 -12.457 1.00 62.30 485 ASN A N 1
ATOM 3142 C CA . ASN A 1 428 ? -30.455 18.380 -13.921 1.00 64.45 485 ASN A CA 1
ATOM 3143 C C . ASN A 1 428 ? -31.819 18.515 -14.583 1.00 63.14 485 ASN A C 1
ATOM 3144 O O . ASN A 1 428 ? -32.048 17.929 -15.641 1.00 61.94 485 ASN A O 1
ATOM 3149 N N . HIS A 1 429 ? -32.717 19.279 -13.964 1.00 61.71 4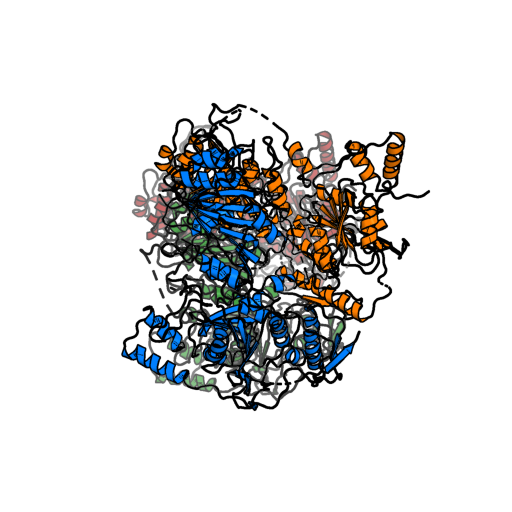86 HIS A N 1
ATOM 3150 C CA . HIS A 1 429 ? -34.057 19.493 -14.509 1.00 57.70 486 HIS A CA 1
ATOM 3151 C C . HIS A 1 429 ? -33.995 20.740 -15.394 1.00 56.90 486 HIS A C 1
ATOM 3152 O O . HIS A 1 429 ? -33.435 21.763 -14.988 1.00 60.15 486 HIS A O 1
ATOM 3159 N N . PRO A 1 430 ? -34.562 20.668 -16.617 1.00 54.04 487 PRO A N 1
ATOM 3160 C CA . PRO A 1 430 ? -34.575 21.779 -17.578 1.00 51.95 487 PRO A CA 1
ATOM 3161 C C . PRO A 1 430 ? -35.522 22.960 -17.329 1.00 51.38 487 PRO A C 1
ATOM 3162 O O . PRO A 1 430 ? -35.380 24.004 -17.973 1.00 51.59 487 PRO A O 1
ATOM 3166 N N . ARG A 1 431 ? -36.472 22.808 -16.406 1.00 48.83 488 ARG A N 1
ATOM 3167 C CA . ARG A 1 431 ? -37.420 23.880 -16.110 1.00 46.97 488 ARG A CA 1
ATOM 3168 C C . ARG A 1 431 ? -37.364 24.387 -14.676 1.00 48.85 488 ARG A C 1
ATOM 3169 O O . ARG A 1 431 ? -38.227 25.172 -14.269 1.00 49.60 488 ARG A O 1
ATOM 3177 N N . VAL A 1 432 ? -36.372 23.932 -13.909 1.00 49.75 489 VAL A N 1
ATOM 3178 C CA . VAL A 1 432 ? -36.214 24.349 -12.506 1.00 48.69 489 VAL A CA 1
ATOM 3179 C C . VAL A 1 432 ? -34.772 24.729 -12.208 1.00 49.20 489 VAL A C 1
ATOM 3180 O O . VAL A 1 432 ? -33.851 23.994 -12.564 1.00 49.36 489 VAL A O 1
ATOM 3184 N N . ARG A 1 433 ? -34.582 25.871 -11.546 1.00 51.78 490 ARG A N 1
ATOM 3185 C CA . ARG A 1 433 ? -33.244 26.357 -11.198 1.00 50.55 490 ARG A CA 1
ATOM 3186 C C . ARG A 1 433 ? -33.197 26.904 -9.775 1.00 48.83 490 ARG A C 1
ATOM 3187 O O . ARG A 1 433 ? -34.069 27.672 -9.361 1.00 46.07 490 ARG A O 1
ATOM 3195 N N . PHE A 1 434 ? -32.173 26.504 -9.029 1.00 47.72 491 PHE A N 1
ATOM 3196 C CA . PHE A 1 434 ? -32.001 26.977 -7.660 1.00 47.57 491 PHE A CA 1
ATOM 3197 C C . PHE A 1 434 ? -30.594 27.513 -7.457 1.00 46.30 491 PHE A C 1
ATOM 3198 O O . PHE A 1 434 ? -29.695 27.231 -8.242 1.00 50.49 491 PHE A O 1
ATOM 3206 N N . ILE A 1 435 ? -30.414 28.297 -6.406 1.00 46.03 492 ILE A N 1
ATOM 3207 C CA . ILE A 1 435 ? -29.120 28.883 -6.084 1.00 49.99 492 ILE A CA 1
ATOM 3208 C C . ILE A 1 435 ? -29.114 29.038 -4.580 1.00 50.68 492 ILE A C 1
ATOM 3209 O O . ILE A 1 435 ? -30.120 29.460 -4.002 1.00 53.96 492 ILE A O 1
ATOM 3214 N N . SER A 1 436 ? -28.000 28.705 -3.938 1.00 49.09 493 SER A N 1
ATOM 3215 C CA . SER A 1 436 ? -27.946 28.815 -2.488 1.00 49.76 493 SER A CA 1
ATOM 3216 C C . SER A 1 436 ? -27.185 30.044 -2.002 1.00 48.91 493 SER A C 1
ATOM 3217 O O . SER A 1 436 ? -26.373 30.613 -2.727 1.00 49.47 493 SER A O 1
ATOM 3220 N N . GLN A 1 437 ? -27.470 30.457 -0.774 1.00 48.09 494 GLN A N 1
ATOM 3221 C CA . GLN A 1 437 ? -26.812 31.612 -0.174 1.00 50.36 494 GLN A CA 1
ATOM 3222 C C . GLN A 1 437 ? -26.989 31.524 1.335 1.00 52.33 494 GLN A C 1
ATOM 3223 O O . GLN A 1 437 ? -27.671 30.632 1.828 1.00 53.85 494 GLN A O 1
ATOM 3229 N N . LYS A 1 438 ? -26.375 32.451 2.062 1.00 55.68 495 LYS A N 1
ATOM 3230 C CA . LYS A 1 438 ? -26.489 32.475 3.513 1.00 57.42 495 LYS A CA 1
ATOM 3231 C C . LYS A 1 438 ? -27.844 33.063 3.863 1.00 57.63 495 LYS A C 1
ATOM 3232 O O . LYS A 1 438 ? -28.327 33.961 3.176 1.00 59.06 495 LYS A O 1
ATOM 3238 N N . ASN A 1 439 ? -28.459 32.570 4.929 1.00 56.47 496 ASN A N 1
ATOM 3239 C CA . ASN A 1 439 ? -29.764 33.083 5.318 1.00 58.51 496 ASN A CA 1
ATOM 3240 C C . ASN A 1 439 ? -29.704 34.587 5.561 1.00 58.85 496 ASN A C 1
ATOM 3241 O O . ASN A 1 439 ? -29.264 35.036 6.617 1.00 59.61 496 ASN A O 1
ATOM 3246 N N . LYS A 1 440 ? -30.135 35.364 4.573 1.00 59.24 497 LYS A N 1
ATOM 3247 C CA . LYS A 1 440 ? -30.147 36.816 4.703 1.00 59.99 497 LYS A CA 1
ATOM 3248 C C . LYS A 1 440 ? -31.578 37.294 4.945 1.00 59.11 497 LYS A C 1
ATOM 3249 O O . LYS A 1 440 ? -31.860 38.494 4.941 1.00 61.07 497 LYS A O 1
ATOM 3255 N N . GLY A 1 441 ? -32.486 36.351 5.157 1.00 57.62 498 GLY A N 1
ATOM 3256 C CA . GLY A 1 441 ? -33.864 36.725 5.394 1.00 55.76 498 GLY A CA 1
ATOM 3257 C C . GLY A 1 441 ? -34.719 36.507 4.166 1.00 55.93 498 GLY A C 1
ATOM 3258 O O . GLY A 1 441 ? -34.214 36.244 3.070 1.00 54.22 498 GLY A O 1
ATOM 3259 N N . ILE A 1 442 ? -36.024 36.634 4.360 1.00 54.43 499 ILE A N 1
ATOM 3260 C CA . ILE A 1 442 ? -37.012 36.440 3.310 1.00 53.94 499 ILE A CA 1
ATOM 3261 C C . ILE A 1 442 ? -36.918 37.430 2.132 1.00 54.88 499 ILE A C 1
ATOM 3262 O O . ILE A 1 442 ? -36.943 37.017 0.966 1.00 56.08 499 ILE A O 1
ATOM 3267 N N . GLY A 1 443 ? -36.794 38.724 2.423 1.00 53.93 500 GLY A N 1
ATOM 3268 C CA . GLY A 1 443 ? -36.687 39.710 1.355 1.00 49.11 500 GLY A CA 1
ATOM 3269 C C . GLY A 1 443 ? -35.533 39.399 0.417 1.00 48.40 500 GLY A C 1
ATOM 3270 O O . GLY A 1 443 ? -35.702 39.358 -0.805 1.00 48.05 500 GLY A O 1
ATOM 3271 N N . SER A 1 444 ? -34.355 39.184 0.998 1.00 47.22 501 SER A N 1
ATOM 3272 C CA . SER A 1 444 ? -33.144 38.857 0.247 1.00 45.09 501 SER A CA 1
ATOM 3273 C C . SER A 1 444 ? -33.312 37.582 -0.580 1.00 44.60 501 SER A C 1
ATOM 3274 O O . SER A 1 444 ? -32.881 37.510 -1.729 1.00 44.97 501 SER A O 1
ATOM 3277 N N . ALA A 1 445 ? -33.928 36.569 0.013 1.00 44.58 502 ALA A N 1
ATOM 3278 C CA . ALA A 1 445 ? -34.153 35.314 -0.692 1.00 45.34 502 ALA A CA 1
ATOM 3279 C C . ALA A 1 445 ? -35.000 35.598 -1.931 1.00 43.61 502 ALA A C 1
ATOM 3280 O O . ALA A 1 445 ? -34.736 35.071 -3.022 1.00 42.41 502 ALA A O 1
ATOM 3282 N N . SER A 1 446 ? -36.016 36.441 -1.744 1.00 42.17 503 SER A N 1
ATOM 3283 C CA . SER A 1 446 ? -36.915 36.834 -2.822 1.00 40.52 503 SER A CA 1
ATOM 3284 C C . SER A 1 446 ? -36.167 37.529 -3.954 1.00 40.72 503 SER A C 1
ATOM 3285 O O . SER A 1 446 ? -36.294 37.128 -5.108 1.00 41.42 503 SER A O 1
ATOM 3288 N N . ASN A 1 447 ? -35.392 38.564 -3.632 1.00 40.12 504 ASN A N 1
ATOM 3289 C CA . ASN A 1 447 ? -34.636 39.275 -4.653 1.00 40.29 504 ASN A CA 1
ATOM 3290 C C . ASN A 1 447 ? -33.770 38.309 -5.441 1.00 42.44 504 ASN A C 1
ATOM 3291 O O . ASN A 1 447 ? -33.811 38.284 -6.669 1.00 46.13 504 ASN A O 1
ATOM 3296 N N . THR A 1 448 ? -32.980 37.512 -4.734 1.00 45.38 505 THR A N 1
ATOM 3297 C CA . THR A 1 448 ? -32.113 36.538 -5.390 1.00 46.19 505 THR A CA 1
ATOM 3298 C C . THR A 1 448 ? -32.972 35.639 -6.281 1.00 46.25 505 THR A C 1
ATOM 3299 O O . THR A 1 448 ? -32.582 35.281 -7.399 1.00 43.54 505 THR A O 1
ATOM 3303 N N . ALA A 1 449 ? -34.149 35.285 -5.767 1.00 45.76 506 ALA A N 1
ATOM 3304 C CA . ALA A 1 449 ? -35.087 34.418 -6.477 1.00 45.55 506 ALA A CA 1
ATOM 3305 C C . ALA A 1 449 ? -35.620 35.056 -7.754 1.00 44.03 506 ALA A C 1
ATOM 3306 O O . ALA A 1 449 ? -35.722 34.401 -8.798 1.00 37.71 506 ALA A O 1
ATOM 3308 N N . VAL A 1 450 ? -35.957 36.339 -7.657 1.00 43.99 507 VAL A N 1
ATOM 3309 C CA . VAL A 1 450 ? -36.491 37.081 -8.788 1.00 44.49 507 VAL A CA 1
ATOM 3310 C C . VAL A 1 450 ? -35.444 37.518 -9.813 1.00 47.37 507 VAL A C 1
ATOM 3311 O O . VAL A 1 450 ? -35.744 37.580 -11.005 1.00 51.42 507 VAL A O 1
ATOM 3315 N N . ARG A 1 451 ? -34.222 37.814 -9.376 1.00 49.22 508 ARG A N 1
ATOM 3316 C CA . ARG A 1 451 ? -33.193 38.229 -10.332 1.00 51.74 508 ARG A CA 1
ATOM 3317 C C . ARG A 1 451 ? -32.704 37.031 -11.137 1.00 51.52 508 ARG A C 1
ATOM 3318 O O . ARG A 1 451 ? -32.057 37.173 -12.180 1.00 50.79 508 ARG A O 1
ATOM 3326 N N . LEU A 1 452 ? -33.040 35.847 -10.637 1.00 53.29 509 LEU A N 1
ATOM 3327 C CA . LEU A 1 452 ? -32.665 34.578 -11.253 1.00 52.02 509 LEU A CA 1
ATOM 3328 C C . LEU A 1 452 ? -33.654 34.244 -12.378 1.00 51.14 509 LEU A C 1
ATOM 3329 O O . LEU A 1 452 ? -33.315 33.550 -13.342 1.00 48.93 509 LEU A O 1
ATOM 3334 N N . CYS A 1 453 ? -34.874 34.762 -12.242 1.00 50.75 510 CYS A N 1
ATOM 3335 C CA . CYS A 1 453 ? -35.928 34.542 -13.222 1.00 50.72 510 CYS A CA 1
ATOM 3336 C C . CYS A 1 453 ? -35.529 35.136 -14.547 1.00 49.37 510 CYS A C 1
ATOM 3337 O O . CYS A 1 453 ? -34.819 36.139 -14.594 1.00 51.71 510 CYS A O 1
ATOM 3340 N N . ARG A 1 454 ? -36.004 34.513 -15.620 1.00 47.74 511 ARG A N 1
ATOM 3341 C CA . ARG A 1 454 ? -35.715 34.960 -16.972 1.00 43.98 511 ARG A CA 1
ATOM 3342 C C . ARG A 1 454 ? -36.994 35.351 -17.705 1.00 42.63 511 ARG A C 1
ATOM 3343 O O . ARG A 1 454 ? -36.959 36.159 -18.632 1.00 43.25 511 ARG A O 1
ATOM 3351 N N . GLY A 1 455 ? -38.117 34.778 -17.285 1.00 42.28 512 GLY A N 1
ATOM 3352 C CA . GLY A 1 455 ? -39.389 35.069 -17.926 1.00 43.99 512 GLY A CA 1
ATOM 3353 C C . GLY A 1 455 ? -39.901 36.488 -17.752 1.00 41.84 512 GLY A C 1
ATOM 3354 O O . GLY A 1 455 ? -39.258 37.320 -17.110 1.00 42.35 512 GLY A O 1
ATOM 3355 N N . PHE A 1 456 ? -41.064 36.770 -18.328 1.00 41.03 513 PHE A N 1
ATOM 3356 C CA . PHE A 1 456 ? -41.649 38.102 -18.223 1.00 42.97 513 PHE A CA 1
ATOM 3357 C C . PHE A 1 456 ? -42.700 38.202 -17.120 1.00 42.16 513 PHE A C 1
ATOM 3358 O O . PHE A 1 456 ? -42.828 39.234 -16.458 1.00 46.05 513 PHE A O 1
ATOM 3366 N N . TYR A 1 457 ? -43.470 37.141 -16.938 1.00 39.00 514 TYR A N 1
ATOM 3367 C CA . TYR A 1 457 ? -44.487 37.134 -15.904 1.00 38.71 514 TYR A CA 1
ATOM 3368 C C . TYR A 1 457 ? -43.968 36.319 -14.722 1.00 39.29 514 TYR A C 1
ATOM 3369 O O . TYR A 1 457 ? -43.669 35.133 -14.862 1.00 39.34 514 TYR A O 1
ATOM 3378 N N . ILE A 1 458 ? -43.853 36.959 -13.565 1.00 36.29 515 ILE A N 1
ATOM 3379 C CA . ILE A 1 458 ? -43.349 36.285 -12.387 1.00 35.49 515 ILE A CA 1
ATOM 3380 C C . ILE A 1 458 ? -44.464 35.959 -11.415 1.00 37.56 515 ILE A C 1
ATOM 3381 O O . ILE A 1 458 ? -45.376 36.757 -11.212 1.00 39.42 515 ILE A O 1
ATOM 3386 N N . GLY A 1 459 ? -44.367 34.783 -10.803 1.00 37.00 516 GLY A N 1
ATOM 3387 C CA . GLY A 1 459 ? -45.346 34.359 -9.830 1.00 34.59 516 GLY A CA 1
ATOM 3388 C C . GLY A 1 459 ? -44.629 34.058 -8.531 1.00 36.30 516 GLY A C 1
ATOM 3389 O O . GLY A 1 459 ? -43.457 33.679 -8.539 1.00 37.84 516 GLY A O 1
ATOM 3390 N N . GLN A 1 460 ? -45.325 34.236 -7.414 1.00 34.64 517 GLN A N 1
ATOM 3391 C CA . GLN A 1 460 ? -44.751 33.970 -6.103 1.00 35.76 517 GLN A CA 1
ATOM 3392 C C . GLN A 1 460 ? -45.353 32.696 -5.502 1.00 36.16 517 GLN A C 1
ATOM 3393 O O . GLN A 1 460 ? -46.573 32.554 -5.390 1.00 34.35 517 GLN A O 1
ATOM 3399 N N . LEU A 1 461 ? -44.490 31.774 -5.111 1.00 34.30 518 LEU A N 1
ATOM 3400 C CA . LEU A 1 461 ? -44.949 30.534 -4.519 1.00 37.43 518 LEU A CA 1
ATOM 3401 C C . LEU A 1 461 ? -44.005 30.249 -3.355 1.00 36.81 518 LEU A C 1
ATOM 3402 O O . LEU A 1 461 ? -42.857 29.873 -3.568 1.00 39.35 518 LEU A O 1
ATOM 3407 N N . ASP A 1 462 ? -44.458 30.442 -2.127 1.00 34.51 519 ASP A N 1
ATOM 3408 C CA . ASP A 1 462 ? -43.566 30.166 -1.014 1.00 38.96 519 ASP A CA 1
ATOM 3409 C C . ASP A 1 462 ? -43.314 28.662 -0.862 1.00 41.62 519 ASP A C 1
ATOM 3410 O O . ASP A 1 462 ? -44.202 27.831 -1.093 1.00 41.00 519 ASP A O 1
ATOM 3415 N N . SER A 1 463 ? -42.090 28.327 -0.465 1.00 42.82 520 SER A N 1
ATOM 3416 C CA . SER A 1 463 ? -41.650 26.937 -0.336 1.00 43.71 520 SER A CA 1
ATOM 3417 C C . SER A 1 463 ? -42.488 25.984 0.504 1.00 44.49 520 SER A C 1
ATOM 3418 O O . SER A 1 463 ? -42.235 24.781 0.498 1.00 45.42 520 SER A O 1
ATOM 3421 N N . ASP A 1 464 ? -43.479 26.493 1.219 1.00 45.66 521 ASP A N 1
ATOM 3422 C CA . ASP A 1 464 ? -44.282 25.619 2.063 1.00 47.63 521 ASP A CA 1
ATOM 3423 C C . ASP A 1 464 ? -45.742 25.512 1.643 1.00 47.84 521 ASP A C 1
ATOM 3424 O O . ASP A 1 464 ? -46.508 24.744 2.233 1.00 49.73 521 ASP A O 1
ATOM 3429 N N . ASP A 1 465 ? -46.120 26.290 0.632 1.00 46.50 522 ASP A N 1
ATOM 3430 C CA . ASP A 1 465 ? -47.487 26.297 0.113 1.00 45.00 522 ASP A CA 1
ATOM 3431 C C . ASP A 1 465 ? -47.477 25.585 -1.258 1.00 46.95 522 ASP A C 1
ATOM 3432 O O . ASP A 1 465 ? -46.428 25.124 -1.721 1.00 48.36 522 ASP A O 1
ATOM 3437 N N . PHE A 1 466 ? -48.634 25.479 -1.907 1.00 44.84 523 PHE A N 1
ATOM 3438 C CA . PHE A 1 466 ? -48.671 24.863 -3.235 1.00 43.62 523 PHE A CA 1
ATOM 3439 C C . PHE A 1 466 ? -49.843 25.388 -4.074 1.00 42.22 523 PHE A C 1
ATOM 3440 O O . PHE A 1 466 ? -50.881 25.784 -3.528 1.00 43.04 523 PHE A O 1
ATOM 3448 N N . LEU A 1 467 ? -49.648 25.408 -5.395 1.00 38.60 524 LEU A N 1
ATOM 3449 C CA . LEU A 1 467 ? -50.646 25.898 -6.350 1.00 36.35 524 LEU A CA 1
ATOM 3450 C C . LEU A 1 467 ? -51.645 24.872 -6.862 1.00 35.75 524 LEU A C 1
ATOM 3451 O O . LEU A 1 467 ? -51.490 23.669 -6.656 1.00 33.44 524 LEU A O 1
ATOM 3456 N N . GLU A 1 468 ? -52.677 25.381 -7.530 1.00 38.06 525 GLU A N 1
ATOM 3457 C CA . GLU A 1 468 ? -53.717 24.559 -8.152 1.00 38.73 525 GLU A CA 1
ATOM 3458 C C . GLU A 1 468 ? -53.306 24.499 -9.631 1.00 38.19 525 GLU A C 1
ATOM 3459 O O . GLU A 1 468 ? -52.721 25.448 -10.148 1.00 37.88 525 GLU A O 1
ATOM 3465 N N . PRO A 1 469 ? -53.624 23.396 -10.333 1.00 38.15 526 PRO A N 1
ATOM 3466 C CA . PRO A 1 469 ? -53.281 23.196 -11.749 1.00 37.62 526 PRO A CA 1
ATOM 3467 C C . PRO A 1 469 ? -53.729 24.215 -12.800 1.00 38.87 526 PRO A C 1
ATOM 3468 O O . PRO A 1 469 ? -53.543 23.988 -13.996 0.00 39.53 526 PRO A O 1
ATOM 3472 N N . ASP A 1 470 ? -54.312 25.328 -12.372 1.00 42.44 527 ASP A N 1
ATOM 3473 C CA . ASP A 1 470 ? -54.758 26.336 -13.331 1.00 45.19 527 ASP A CA 1
ATOM 3474 C C . ASP A 1 470 ? -54.625 27.770 -12.835 1.00 45.59 527 ASP A C 1
ATOM 3475 O O . ASP A 1 470 ? -55.201 28.686 -13.419 1.00 46.04 527 ASP A O 1
ATOM 3480 N N . ALA A 1 471 ? -53.852 27.956 -11.767 1.00 46.58 528 ALA A N 1
ATOM 3481 C CA . ALA A 1 471 ? -53.621 29.279 -11.187 1.00 45.77 528 ALA A CA 1
ATOM 3482 C C . ALA A 1 471 ? -52.884 30.188 -12.157 1.00 44.06 528 ALA A C 1
ATOM 3483 O O . ALA A 1 471 ? -53.321 31.300 -12.416 1.00 43.73 528 ALA A O 1
ATOM 3485 N N . VAL A 1 472 ? -51.764 29.716 -12.689 1.00 43.13 529 VAL A N 1
ATOM 3486 C CA . VAL A 1 472 ? -50.986 30.511 -13.633 1.00 43.85 529 VAL A CA 1
ATOM 3487 C C . VAL A 1 472 ? -51.848 30.941 -14.814 1.00 46.63 529 VAL A C 1
ATOM 3488 O O . VAL A 1 472 ? -51.833 32.108 -15.223 1.00 45.44 529 VAL A O 1
ATOM 3492 N N . GLU A 1 473 ? -52.593 29.983 -15.357 1.00 47.50 530 GLU A N 1
ATOM 3493 C CA . GLU A 1 473 ? -53.463 30.233 -16.492 1.00 46.45 530 GLU A CA 1
ATOM 3494 C C . GLU A 1 473 ? -54.478 31.334 -16.221 1.00 45.64 530 GLU A C 1
ATOM 3495 O O . GLU A 1 473 ? -54.640 32.243 -17.037 1.00 44.40 530 GLU A O 1
ATOM 3501 N N . LEU A 1 474 ? -55.158 31.258 -15.083 1.00 42.55 531 LEU A N 1
ATOM 3502 C CA . LEU A 1 474 ? -56.151 32.267 -14.742 1.00 45.04 531 LEU A CA 1
ATOM 3503 C C . LEU A 1 474 ? -55.539 33.671 -14.719 1.00 45.56 531 LEU A C 1
ATOM 3504 O O . LEU A 1 474 ? -56.044 34.582 -15.372 1.00 49.99 531 LEU A O 1
ATOM 3509 N N . CYS A 1 475 ? -54.446 33.842 -13.983 1.00 44.31 532 CYS A N 1
ATOM 3510 C CA . CYS A 1 475 ? -53.778 35.134 -13.898 1.00 43.13 532 CYS A CA 1
ATOM 3511 C C . CYS A 1 475 ? -53.317 35.592 -15.276 1.00 48.08 532 CYS A C 1
ATOM 3512 O O . CYS A 1 475 ? -53.384 36.776 -15.611 1.00 50.84 532 CYS A O 1
ATOM 3515 N N . LEU A 1 476 ? -52.837 34.644 -16.071 1.00 48.18 533 LEU A N 1
ATOM 3516 C CA . LEU A 1 476 ? -52.355 34.938 -17.413 1.00 47.20 533 LEU A CA 1
ATOM 3517 C C . LEU A 1 476 ? -53.468 35.544 -18.248 1.00 48.43 533 LEU A C 1
ATOM 3518 O O . LEU A 1 476 ? -53.248 36.474 -19.033 1.00 46.64 533 LEU A O 1
ATOM 3523 N N . ASP A 1 477 ? -54.670 35.009 -18.073 1.00 50.15 534 ASP A N 1
ATOM 3524 C CA . ASP A 1 477 ? -55.811 35.491 -18.820 1.00 50.52 534 ASP A CA 1
ATOM 3525 C C . ASP A 1 477 ? -56.074 36.966 -18.530 1.00 51.48 534 ASP A C 1
ATOM 3526 O O . ASP A 1 477 ? -56.346 37.736 -19.449 1.00 53.75 534 ASP A O 1
ATOM 3531 N N . GLU A 1 478 ? -55.986 37.369 -17.267 1.00 49.33 535 GLU A N 1
ATOM 3532 C CA . GLU A 1 478 ? -56.220 38.769 -16.936 1.00 47.81 535 GLU A CA 1
ATOM 3533 C C . GLU A 1 478 ? -55.128 39.651 -17.525 1.00 47.40 535 GLU A C 1
ATOM 3534 O O . GLU A 1 478 ? -55.402 40.761 -17.970 1.00 48.43 535 GLU A O 1
ATOM 3540 N N . PHE A 1 479 ? -53.897 39.148 -17.542 1.00 47.46 536 PHE A N 1
ATOM 3541 C CA . PHE A 1 479 ? -52.760 39.895 -18.084 1.00 49.75 536 PHE A CA 1
ATOM 3542 C C . PHE A 1 479 ? -52.905 40.121 -19.579 1.00 50.72 536 PHE A C 1
ATOM 3543 O O . PHE A 1 479 ? -52.620 41.203 -20.088 1.00 50.31 536 PHE A O 1
ATOM 3551 N N . ARG A 1 480 ? -53.326 39.078 -20.283 1.00 52.39 537 ARG A N 1
ATOM 3552 C CA . ARG A 1 480 ? -53.517 39.167 -21.719 1.00 53.74 537 ARG A CA 1
ATOM 3553 C C . ARG A 1 480 ? -54.690 40.103 -22.034 1.00 55.45 537 ARG A C 1
ATOM 3554 O O . ARG A 1 480 ? -54.780 40.630 -23.138 1.00 56.21 537 ARG A O 1
ATOM 3562 N N . LYS A 1 481 ? -55.573 40.322 -21.058 1.00 55.70 538 LYS A N 1
ATOM 3563 C CA . LYS A 1 481 ? -56.739 41.182 -21.262 1.00 55.51 538 LYS A CA 1
ATOM 3564 C C . LYS A 1 481 ? -56.504 42.678 -21.029 1.00 55.93 538 LYS A C 1
ATOM 3565 O O . LYS A 1 481 ? -57.174 43.513 -21.633 1.00 55.72 538 LYS A O 1
ATOM 3571 N N . ASP A 1 482 ? -55.574 43.015 -20.144 1.00 56.36 539 ASP A N 1
ATOM 3572 C CA . ASP A 1 482 ? -55.248 44.413 -19.877 1.00 56.09 539 ASP A CA 1
ATOM 3573 C C . ASP A 1 482 ? -53.739 44.515 -19.823 1.00 54.32 539 ASP A C 1
ATOM 3574 O O . ASP A 1 482 ? -53.147 44.420 -18.753 1.00 53.73 539 ASP A O 1
ATOM 3579 N N . LEU A 1 483 ? -53.118 44.699 -20.981 1.00 51.87 540 LEU A N 1
ATOM 3580 C CA . LEU A 1 483 ? -51.671 44.790 -21.047 1.00 51.03 540 LEU A CA 1
ATOM 3581 C C . LEU A 1 483 ? -51.089 45.964 -20.270 1.00 49.82 540 LEU A C 1
ATOM 3582 O O . LEU A 1 483 ? -49.907 46.264 -20.401 1.00 51.04 540 LEU A O 1
ATOM 3587 N N . SER A 1 484 ? -51.919 46.614 -19.457 1.00 47.70 541 SER A N 1
ATOM 3588 C CA . SER A 1 484 ? -51.489 47.747 -18.643 1.00 46.06 541 SER A CA 1
ATOM 3589 C C . SER A 1 484 ? -51.203 47.263 -17.219 1.00 43.82 541 SER A C 1
ATOM 3590 O O . SER A 1 484 ? -50.487 47.911 -16.456 1.00 44.76 541 SER A O 1
ATOM 3593 N N . LEU A 1 485 ? -51.770 46.108 -16.883 1.00 41.07 542 LEU A N 1
ATOM 3594 C CA . LEU A 1 485 ? -51.624 45.482 -15.570 1.00 37.70 542 LEU A CA 1
ATOM 3595 C C . LEU A 1 485 ? -50.192 45.214 -15.080 1.00 38.47 542 LEU A C 1
ATOM 3596 O O . LEU A 1 485 ? -49.334 44.720 -15.823 1.00 35.31 542 LEU A O 1
ATOM 3601 N N . ALA A 1 486 ? -49.974 45.533 -13.805 1.00 37.59 543 ALA A N 1
ATOM 3602 C CA . ALA A 1 486 ? -48.699 45.334 -13.128 1.00 39.97 543 ALA A CA 1
ATOM 3603 C C . ALA A 1 486 ? -48.790 44.079 -12.262 1.00 41.47 543 ALA A C 1
ATOM 3604 O O . ALA A 1 486 ? -47.780 43.425 -11.989 1.00 41.47 543 ALA A O 1
ATOM 3606 N N . CYS A 1 487 ? -50.008 43.746 -11.837 1.00 43.12 544 CYS A N 1
ATOM 3607 C CA . CYS A 1 487 ? -50.229 42.579 -10.990 1.00 44.21 544 CYS A CA 1
ATOM 3608 C C . CYS A 1 487 ? -51.661 42.062 -10.962 1.00 43.13 544 CYS A C 1
ATOM 3609 O O . CYS A 1 487 ? -52.619 42.832 -11.012 1.00 42.12 544 CYS A O 1
ATOM 3612 N N . VAL A 1 488 ? -51.797 40.742 -10.893 1.00 41.21 545 VAL A N 1
ATOM 3613 C CA . VAL A 1 488 ? -53.106 40.126 -10.791 1.00 39.30 545 VAL A CA 1
ATOM 3614 C C . VAL A 1 488 ? -52.931 39.040 -9.746 1.00 40.79 545 VAL A C 1
ATOM 3615 O O . VAL A 1 488 ? -51.979 38.258 -9.791 1.00 40.35 545 VAL A O 1
ATOM 3619 N N . TYR A 1 489 ? -53.841 39.013 -8.785 1.00 40.96 546 TYR A N 1
ATOM 3620 C CA . TYR A 1 489 ? -53.768 38.041 -7.718 1.00 42.63 546 TYR A CA 1
ATOM 3621 C C . TYR A 1 489 ? -55.110 37.341 -7.513 1.00 45.34 546 TYR A C 1
ATOM 3622 O O . TYR A 1 489 ? -56.169 37.928 -7.747 1.00 44.65 546 TYR A O 1
ATOM 3631 N N . THR A 1 490 ? -55.054 36.077 -7.101 1.00 44.64 547 THR A N 1
ATOM 3632 C CA . THR A 1 490 ? -56.258 35.300 -6.855 1.00 45.30 547 THR A CA 1
ATOM 3633 C C . THR A 1 490 ? -56.403 35.249 -5.348 1.00 48.38 547 THR A C 1
ATOM 3634 O O . THR A 1 490 ? -55.815 36.074 -4.639 1.00 47.52 547 THR A O 1
ATOM 3638 N N . THR A 1 491 ? -57.199 34.302 -4.856 1.00 49.52 548 THR A N 1
ATOM 3639 C CA . THR A 1 491 ? -57.347 34.141 -3.417 1.00 48.27 548 THR A CA 1
ATOM 3640 C C . THR A 1 491 ? -56.772 32.762 -3.110 1.00 46.77 548 THR A C 1
ATOM 3641 O O . THR A 1 491 ? -56.113 32.162 -3.966 1.00 43.62 548 THR A O 1
ATOM 3645 N N . ASN A 1 492 ? -57.054 32.241 -1.922 1.00 45.15 549 ASN A N 1
ATOM 3646 C CA . ASN A 1 492 ? -56.474 30.974 -1.504 1.00 43.91 549 ASN A CA 1
ATOM 3647 C C . ASN A 1 492 ? -57.313 30.278 -0.448 1.00 44.08 549 ASN A C 1
ATOM 3648 O O . ASN A 1 492 ? -58.427 30.686 -0.146 1.00 45.10 549 ASN A O 1
ATOM 3653 N N . ARG A 1 493 ? -56.753 29.223 0.126 1.00 42.69 550 ARG A N 1
ATOM 3654 C CA . ARG A 1 493 ? -57.425 28.515 1.202 1.00 44.05 550 ARG A CA 1
ATOM 3655 C C . ARG A 1 493 ? -56.352 28.220 2.252 1.00 41.50 550 ARG A C 1
ATOM 3656 O O . ARG A 1 493 ? -55.163 28.180 1.932 1.00 35.65 550 ARG A O 1
ATOM 3664 N N . ASN A 1 494 ? -56.765 28.053 3.503 1.00 40.71 551 ASN A N 1
ATOM 3665 C CA . ASN A 1 494 ? -55.818 27.773 4.571 1.00 43.29 551 ASN A CA 1
ATOM 3666 C C . ASN A 1 494 ? -55.666 26.285 4.772 1.00 46.34 551 ASN A C 1
ATOM 3667 O O . ASN A 1 494 ? -56.649 25.570 4.982 1.00 48.19 551 ASN A O 1
ATOM 3672 N N . ILE A 1 495 ? -54.415 25.841 4.720 1.00 48.66 552 ILE A N 1
ATOM 3673 C CA . ILE A 1 495 ? -54.062 24.444 4.865 1.00 50.54 552 ILE A CA 1
ATOM 3674 C C . ILE A 1 495 ? -53.262 24.119 6.115 1.00 53.89 552 ILE A C 1
ATOM 3675 O O . ILE A 1 495 ? -52.616 24.971 6.711 1.00 54.83 552 ILE A O 1
ATOM 3680 N N . ASP A 1 496 ? -53.335 22.851 6.491 1.00 58.30 553 ASP A N 1
ATOM 3681 C CA . ASP A 1 496 ? -52.659 22.280 7.642 1.00 58.94 553 ASP A CA 1
ATOM 3682 C C . ASP A 1 496 ? -51.230 21.907 7.233 1.00 59.03 553 ASP A C 1
ATOM 3683 O O . ASP A 1 496 ? -50.957 21.686 6.049 1.00 54.65 553 ASP A O 1
ATOM 3688 N N . ARG A 1 497 ? -50.321 21.832 8.204 1.00 60.05 554 ARG A N 1
ATOM 3689 C CA . ARG A 1 497 ? -48.937 21.454 7.910 1.00 62.09 554 ARG A CA 1
ATOM 3690 C C . ARG A 1 497 ? -48.902 19.964 7.573 1.00 62.26 554 ARG A C 1
ATOM 3691 O O . ARG A 1 497 ? -47.852 19.414 7.246 1.00 62.07 554 ARG A O 1
ATOM 3699 N N . GLU A 1 498 ? -50.067 19.324 7.663 1.00 64.24 555 GLU A N 1
ATOM 3700 C CA . GLU A 1 498 ? -50.220 17.902 7.360 1.00 64.66 555 GLU A CA 1
ATOM 3701 C C . GLU A 1 498 ? -51.065 17.744 6.089 1.00 62.02 555 GLU A C 1
ATOM 3702 O O . GLU A 1 498 ? -51.101 16.674 5.485 1.00 61.69 555 GLU A O 1
ATOM 3708 N N . GLY A 1 499 ? -51.745 18.816 5.691 1.00 60.99 556 GLY A N 1
ATOM 3709 C CA . GLY A 1 499 ? -52.575 18.771 4.498 1.00 57.43 556 GLY A CA 1
ATOM 3710 C C . GLY A 1 499 ? -54.028 19.113 4.774 1.00 54.58 556 GLY A C 1
ATOM 3711 O O . GLY A 1 499 ? -54.691 19.741 3.949 1.00 54.93 556 GLY A O 1
ATOM 3712 N N . ASN A 1 500 ? -54.515 18.700 5.941 1.00 51.53 557 ASN A N 1
ATOM 3713 C CA . ASN A 1 500 ? -55.895 18.939 6.368 1.00 49.19 557 ASN A CA 1
ATOM 3714 C C . ASN A 1 500 ? -56.399 20.356 6.021 1.00 48.80 557 ASN A C 1
ATOM 3715 O O . ASN A 1 500 ? -55.637 21.320 6.032 1.00 49.77 557 ASN A O 1
ATOM 3720 N N . LEU A 1 501 ? -57.688 20.486 5.725 1.00 44.85 558 LEU A N 1
ATOM 3721 C CA . LEU A 1 501 ? -58.246 21.789 5.391 1.00 40.65 558 LEU A CA 1
ATOM 3722 C C . LEU A 1 501 ? -58.599 22.611 6.632 1.00 40.32 558 LEU A C 1
ATOM 3723 O O . LEU A 1 501 ? -59.408 22.189 7.456 1.00 41.66 558 LEU A O 1
ATOM 3728 N N . ILE A 1 502 ? -57.996 23.786 6.776 1.00 40.05 559 ILE A N 1
ATOM 3729 C CA . ILE A 1 502 ? -58.317 24.625 7.928 1.00 39.06 559 ILE A CA 1
ATOM 3730 C C . ILE A 1 502 ? -59.485 25.569 7.640 1.00 38.80 559 ILE A C 1
ATOM 3731 O O . ILE A 1 502 ? -60.447 25.610 8.393 1.00 40.26 559 ILE A O 1
ATOM 3736 N N . SER A 1 503 ? -59.404 26.324 6.548 1.00 41.03 560 SER A N 1
ATOM 3737 C CA . SER A 1 503 ? -60.462 27.277 6.218 1.00 39.47 560 SER A CA 1
ATOM 3738 C C . SER A 1 503 ? -60.177 28.007 4.907 1.00 41.93 560 SER A C 1
ATOM 3739 O O . SER A 1 503 ? -59.044 28.017 4.429 1.00 42.84 560 SER A O 1
ATOM 3742 N N . ASN A 1 504 ? -61.199 28.628 4.325 1.00 44.19 561 ASN A N 1
ATOM 3743 C CA . ASN A 1 504 ? -60.972 29.382 3.098 1.00 45.67 561 ASN A CA 1
ATOM 3744 C C . ASN A 1 504 ? -60.227 30.633 3.504 1.00 46.08 561 ASN A C 1
ATOM 3745 O O . ASN A 1 504 ? -60.355 31.090 4.636 1.00 48.02 561 ASN A O 1
ATOM 3750 N N . GLY A 1 505 ? -59.440 31.180 2.585 1.00 48.47 562 GLY A N 1
ATOM 3751 C CA . GLY A 1 505 ? -58.682 32.376 2.891 1.00 44.14 562 GLY A CA 1
ATOM 3752 C C . GLY A 1 505 ? -59.514 33.643 2.878 1.00 44.29 562 GLY A C 1
ATOM 3753 O O . GLY A 1 505 ? -60.669 33.662 2.435 1.00 41.06 562 GLY A O 1
ATOM 3754 N N . TYR A 1 506 ? -58.910 34.706 3.394 1.00 46.11 563 TYR A N 1
ATOM 3755 C CA . TYR A 1 506 ? -59.530 36.021 3.451 1.00 45.37 563 TYR A CA 1
ATOM 3756 C C . TYR A 1 506 ? -59.692 36.470 2.008 1.00 43.69 563 TYR A C 1
ATOM 3757 O O . TYR A 1 506 ? -58.797 36.278 1.192 1.00 44.45 563 TYR A O 1
ATOM 3766 N N . ASN A 1 507 ? -60.834 37.049 1.677 1.00 41.63 564 ASN A N 1
ATOM 3767 C CA . ASN A 1 507 ? -61.027 37.486 0.313 1.00 41.38 564 ASN A CA 1
ATOM 3768 C C . ASN A 1 507 ? -61.763 38.807 0.185 1.00 42.04 564 ASN A C 1
ATOM 3769 O O . ASN A 1 507 ? -62.940 38.910 0.505 1.00 43.35 564 ASN A O 1
ATOM 3774 N N . TRP A 1 508 ? -61.051 39.829 -0.266 1.00 44.29 565 TRP A N 1
ATOM 3775 C CA . TRP A 1 508 ? -61.669 41.126 -0.492 1.00 43.82 565 TRP A CA 1
ATOM 3776 C C . TRP A 1 508 ? -61.876 41.123 -2.003 1.00 44.66 565 TRP A C 1
ATOM 3777 O O . TRP A 1 508 ? -60.917 41.176 -2.765 1.00 41.39 565 TRP A O 1
ATOM 3788 N N . PRO A 1 509 ? -63.145 41.033 -2.445 1.00 48.07 566 PRO A N 1
ATOM 3789 C CA . PRO A 1 509 ? -63.637 40.992 -3.832 1.00 48.55 566 PRO A CA 1
ATOM 3790 C C . PRO A 1 509 ? -63.100 41.963 -4.898 1.00 47.89 566 PRO A C 1
ATOM 3791 O O . PRO A 1 509 ? -62.775 41.540 -6.005 1.00 46.20 566 PRO A O 1
ATOM 3795 N N . ILE A 1 510 ? -63.015 43.252 -4.578 1.00 48.81 567 ILE A N 1
ATOM 3796 C CA . ILE A 1 510 ? -62.566 44.250 -5.552 1.00 49.91 567 ILE A CA 1
ATOM 3797 C C . ILE A 1 510 ? -61.294 44.969 -5.130 1.00 47.93 567 ILE A C 1
ATOM 3798 O O . ILE A 1 510 ? -61.207 45.478 -4.018 1.00 49.37 567 ILE A O 1
ATOM 3803 N N . TYR A 1 511 ? -60.314 45.036 -6.018 0.00 47.29 568 TYR A N 1
ATOM 3804 C CA . TYR A 1 511 ? -59.080 45.717 -5.675 1.00 45.65 568 TYR A CA 1
ATOM 3805 C C . TYR A 1 511 ? -59.175 47.232 -5.830 1.00 46.80 568 TYR A C 1
ATOM 3806 O O . TYR A 1 511 ? -59.913 47.741 -6.673 0.00 46.50 568 TYR A O 1
ATOM 3815 N N . SER A 1 512 ? -58.413 47.941 -5.000 1.00 46.74 569 SER A N 1
ATOM 3816 C CA . SER A 1 512 ? -58.334 49.400 -5.050 1.00 49.32 569 SER A CA 1
ATOM 3817 C C . SER A 1 512 ? -57.060 49.807 -4.316 1.00 49.90 569 SER A C 1
ATOM 3818 O O . SER A 1 512 ? -56.684 49.178 -3.324 1.00 50.98 569 SER A O 1
ATOM 3821 N N . ARG A 1 513 ? -56.381 50.836 -4.817 1.00 49.89 570 ARG A N 1
ATOM 3822 C CA . ARG A 1 513 ? -55.150 51.299 -4.193 1.00 48.00 570 ARG A CA 1
ATOM 3823 C C . ARG A 1 513 ? -55.428 51.748 -2.773 1.00 48.83 570 ARG A C 1
ATOM 3824 O O . ARG A 1 513 ? -54.614 51.539 -1.874 1.00 49.88 570 ARG A O 1
ATOM 3832 N N . GLU A 1 514 ? -56.588 52.361 -2.572 1.00 49.85 571 GLU A N 1
ATOM 3833 C CA . GLU A 1 514 ? -56.965 52.837 -1.250 1.00 52.93 571 GLU A CA 1
ATOM 3834 C C . GLU A 1 514 ? -57.238 51.691 -0.266 1.00 54.60 571 GLU A C 1
ATOM 3835 O O . GLU A 1 514 ? -56.975 51.814 0.934 1.00 55.18 571 GLU A O 1
ATOM 3841 N N . LYS A 1 515 ? -57.761 50.573 -0.757 1.00 55.12 572 LYS A N 1
ATOM 3842 C CA . LYS A 1 515 ? -58.035 49.451 0.136 1.00 54.32 572 LYS A CA 1
ATOM 3843 C C . LYS A 1 515 ? -56.734 48.739 0.515 1.00 53.52 572 LYS A C 1
ATOM 3844 O O . LYS A 1 515 ? -56.601 48.249 1.630 1.00 53.28 572 LYS A O 1
ATOM 3850 N N . LEU A 1 516 ? -55.774 48.694 -0.405 1.00 52.81 573 LEU A N 1
ATOM 3851 C CA . LEU A 1 516 ? -54.496 48.043 -0.128 1.00 53.34 573 LEU A CA 1
ATOM 3852 C C . LEU A 1 516 ? -53.682 48.888 0.845 1.00 55.71 573 LEU A C 1
ATOM 3853 O O . LEU A 1 516 ? -52.984 48.350 1.709 1.00 55.35 573 LEU A O 1
ATOM 3858 N N . THR A 1 517 ? -53.772 50.210 0.706 1.00 57.25 574 THR A N 1
ATOM 3859 C CA . THR A 1 517 ? -53.036 51.106 1.595 1.00 59.78 574 THR A CA 1
ATOM 3860 C C . THR A 1 517 ? -53.676 51.134 2.985 1.00 59.35 574 THR A C 1
ATOM 3861 O O . THR A 1 517 ? -53.237 51.868 3.872 1.00 61.38 574 THR A O 1
ATOM 3865 N N . SER A 1 518 ? -54.706 50.313 3.173 1.00 58.12 575 SER A N 1
ATOM 3866 C CA . SER A 1 518 ? -55.403 50.232 4.450 1.00 56.71 575 SER A CA 1
ATOM 3867 C C . SER A 1 518 ? -55.238 48.860 5.086 1.00 57.00 575 SER A C 1
ATOM 3868 O O . SER A 1 518 ? -55.188 48.734 6.306 1.00 58.80 575 SER A O 1
ATOM 3871 N N . ALA A 1 519 ? -55.165 47.831 4.251 1.00 56.72 576 ALA A N 1
ATOM 3872 C CA . ALA A 1 519 ? -55.026 46.459 4.734 1.00 55.55 576 ALA A CA 1
ATOM 3873 C C . ALA A 1 519 ? -54.519 45.542 3.625 1.00 53.70 576 ALA A C 1
ATOM 3874 O O . ALA A 1 519 ? -54.866 45.719 2.456 1.00 51.36 576 ALA A O 1
ATOM 3876 N N . MET A 1 520 ? -53.695 44.565 3.995 1.00 51.75 577 MET A N 1
ATOM 3877 C CA . MET A 1 520 ? -53.148 43.635 3.020 1.00 51.28 577 MET A CA 1
ATOM 3878 C C . MET A 1 520 ? -54.272 42.833 2.404 1.00 49.22 577 MET A C 1
ATOM 3879 O O . MET A 1 520 ? -54.700 41.831 2.964 1.00 51.22 577 MET A O 1
ATOM 3884 N N . ILE A 1 521 ? -54.749 43.277 1.248 1.00 48.21 578 ILE A N 1
ATOM 3885 C CA . ILE A 1 521 ? -55.846 42.604 0.561 1.00 49.05 578 ILE A CA 1
ATOM 3886 C C . ILE A 1 521 ? -55.348 41.843 -0.664 1.00 50.56 578 ILE A C 1
ATOM 3887 O O . ILE A 1 521 ? -56.116 41.188 -1.368 1.00 49.31 578 ILE A O 1
ATOM 3892 N N . CYS A 1 522 ? -54.055 41.945 -0.920 1.00 51.38 579 CYS A N 1
ATOM 3893 C CA . CYS A 1 522 ? -53.468 41.256 -2.046 1.00 53.64 579 CYS A CA 1
ATOM 3894 C C . CYS A 1 522 ? -53.199 39.810 -1.613 1.00 53.14 579 CYS A C 1
ATOM 3895 O O . CYS A 1 522 ? -52.055 39.419 -1.346 1.00 51.23 579 CYS A O 1
ATOM 3898 N N . HIS A 1 523 ? -54.281 39.039 -1.537 1.00 51.57 580 HIS A N 1
ATOM 3899 C CA . HIS A 1 523 ? -54.254 37.634 -1.141 1.00 49.34 580 HIS A CA 1
ATOM 3900 C C . HIS A 1 523 ? -53.291 36.880 -2.030 1.00 47.32 580 HIS A C 1
ATOM 3901 O O . HIS A 1 523 ? -52.854 37.410 -3.048 1.00 43.40 580 HIS A O 1
ATOM 3908 N N . HIS A 1 524 ? -52.958 35.641 -1.678 1.00 47.74 581 HIS A N 1
ATOM 3909 C CA . HIS A 1 524 ? -52.014 34.945 -2.543 1.00 48.55 581 HIS A CA 1
ATOM 3910 C C . HIS A 1 524 ? -52.632 34.176 -3.518 1.00 48.35 581 HIS A C 1
ATOM 3911 O O . HIS A 1 524 ? -53.488 33.829 -3.221 1.00 47.68 581 HIS A O 1
ATOM 3918 N N . PHE A 1 525 ? -52.346 34.010 -4.749 1.00 48.18 582 PHE A N 1
ATOM 3919 C CA . PHE A 1 525 ? -51.189 33.772 -5.405 1.00 48.81 582 PHE A CA 1
ATOM 3920 C C . PHE A 1 525 ? -50.919 35.054 -6.177 1.00 48.03 582 PHE A C 1
ATOM 3921 O O . PHE A 1 525 ? -51.773 35.425 -6.807 1.00 45.34 582 PHE A O 1
ATOM 3929 N N . ARG A 1 526 ? -49.743 35.692 -6.109 1.00 46.88 583 ARG A N 1
ATOM 3930 C CA . ARG A 1 526 ? -49.652 36.914 -6.844 1.00 47.37 583 ARG A CA 1
ATOM 3931 C C . ARG A 1 526 ? -48.798 36.588 -8.042 1.00 50.11 583 ARG A C 1
ATOM 3932 O O . ARG A 1 526 ? -47.929 35.719 -7.977 1.00 47.78 583 ARG A O 1
ATOM 3940 N N . MET A 1 527 ? -49.070 37.285 -9.134 1.00 53.15 584 MET A N 1
ATOM 3941 C CA . MET A 1 527 ? -48.341 37.118 -10.369 1.00 52.91 584 MET A CA 1
ATOM 3942 C C . MET A 1 527 ? -48.150 38.550 -10.861 1.00 54.48 584 MET A C 1
ATOM 3943 O O . MET A 1 527 ? -49.117 39.235 -11.192 1.00 57.92 584 MET A O 1
ATOM 3948 N N . PHE A 1 528 ? -46.908 39.019 -10.856 1.00 52.36 585 PHE A N 1
ATOM 3949 C CA . PHE A 1 528 ? -46.624 40.376 -11.294 1.00 48.53 585 PHE A CA 1
ATOM 3950 C C . PHE A 1 528 ? -45.654 40.368 -12.451 1.00 48.65 585 PHE A C 1
ATOM 3951 O O . PHE A 1 528 ? -44.797 39.489 -12.567 1.00 48.56 585 PHE A O 1
ATOM 3959 N N . THR A 1 529 ? -45.799 41.370 -13.305 1.00 46.16 586 THR A N 1
ATOM 3960 C CA . THR A 1 529 ? -44.973 41.506 -14.480 1.00 47.38 586 THR A CA 1
ATOM 3961 C C . THR A 1 529 ? -43.531 41.877 -14.140 1.00 47.36 586 THR A C 1
ATOM 3962 O O . THR A 1 529 ? -43.276 42.656 -13.216 1.00 45.83 586 THR A O 1
ATOM 3966 N N . ALA A 1 530 ? -42.591 41.319 -14.896 1.00 44.93 587 ALA A N 1
ATOM 3967 C CA . ALA A 1 530 ? -41.179 41.599 -14.673 1.00 47.14 587 ALA A CA 1
ATOM 3968 C C . ALA A 1 530 ? -40.900 43.101 -14.737 1.00 46.33 587 ALA A C 1
ATOM 3969 O O . ALA A 1 530 ? -40.247 43.651 -13.849 1.00 43.72 587 ALA A O 1
ATOM 3971 N N . ARG A 1 531 ? -41.404 43.755 -15.782 1.00 44.95 588 ARG A N 1
ATOM 3972 C CA . ARG A 1 531 ? -41.206 45.190 -15.958 1.00 45.46 588 ARG A CA 1
ATOM 3973 C C . ARG A 1 531 ? -41.634 46.015 -14.741 1.00 46.55 588 ARG A C 1
ATOM 3974 O O . ARG A 1 531 ? -40.885 46.874 -14.275 1.00 48.72 588 ARG A O 1
ATOM 3982 N N . ALA A 1 532 ? -42.831 45.753 -14.226 1.00 48.62 589 ALA A N 1
ATOM 3983 C CA . ALA A 1 532 ? -43.343 46.490 -13.068 1.00 51.10 589 ALA A CA 1
ATOM 3984 C C . ALA A 1 532 ? -42.377 46.409 -11.894 1.00 51.85 589 ALA A C 1
ATOM 3985 O O . ALA A 1 532 ? -42.097 47.407 -11.223 1.00 51.06 589 ALA A O 1
ATOM 3987 N N . TRP A 1 533 ? -41.881 45.203 -11.648 1.00 51.76 590 TRP A N 1
ATOM 3988 C CA . TRP A 1 533 ? -40.945 44.955 -10.565 1.00 49.56 590 TRP A CA 1
ATOM 3989 C C . TRP A 1 533 ? -39.689 45.805 -10.754 1.00 48.19 590 TRP A C 1
ATOM 3990 O O . TRP A 1 533 ? -39.198 46.412 -9.802 1.00 49.28 590 TRP A O 1
ATOM 4001 N N . ASN A 1 534 ? -39.181 45.853 -11.983 1.00 46.16 591 ASN A N 1
ATOM 4002 C CA . ASN A 1 534 ? -37.979 46.632 -12.278 1.00 48.61 591 ASN A CA 1
ATOM 4003 C C . ASN A 1 534 ? -38.192 48.146 -12.214 1.00 48.64 591 ASN A C 1
ATOM 4004 O O . ASN A 1 534 ? -37.285 48.928 -12.507 1.00 51.34 591 ASN A O 1
ATOM 4009 N N . LEU A 1 535 ? -39.396 48.557 -11.846 1.00 47.62 592 LEU A N 1
ATOM 4010 C CA . LEU A 1 535 ? -39.689 49.969 -11.714 1.00 46.35 592 LEU A CA 1
ATOM 4011 C C . LEU A 1 535 ? -39.753 50.260 -10.230 1.00 47.43 592 LEU A C 1
ATOM 4012 O O . LEU A 1 535 ? -40.031 51.380 -9.819 1.00 52.71 592 LEU A O 1
ATOM 4017 N N . THR A 1 536 ? -39.488 49.237 -9.428 0.00 47.34 593 THR A N 1
ATOM 4018 C CA . THR A 1 536 ? -39.507 49.390 -7.984 1.00 44.94 593 THR A CA 1
ATOM 4019 C C . THR A 1 536 ? -38.133 49.092 -7.411 1.00 46.74 593 THR A C 1
ATOM 4020 O O . THR A 1 536 ? -37.198 48.800 -8.142 1.00 46.73 593 THR A O 1
ATOM 4024 N N . GLU A 1 537 ? -38.029 49.149 -6.091 1.00 50.58 594 GLU A N 1
ATOM 4025 C CA . GLU A 1 537 ? -36.775 48.907 -5.382 1.00 53.41 594 GLU A CA 1
ATOM 4026 C C . GLU A 1 537 ? -36.644 47.461 -4.906 1.00 52.26 594 GLU A C 1
ATOM 4027 O O . GLU A 1 537 ? -35.929 47.171 -3.942 1.00 52.38 594 GLU A O 1
ATOM 4033 N N . GLY A 1 538 ? -37.350 46.558 -5.579 1.00 52.28 595 GLY A N 1
ATOM 4034 C CA . GLY A 1 538 ? -37.292 45.153 -5.221 1.00 48.65 595 GLY A CA 1
ATOM 4035 C C . GLY A 1 538 ? -37.843 44.870 -3.840 1.00 49.24 595 GLY A C 1
ATOM 4036 O O . GLY A 1 538 ? -38.697 45.604 -3.343 1.00 48.38 595 GLY A O 1
ATOM 4037 N N . PHE A 1 539 ? -37.362 43.792 -3.222 1.00 47.84 596 PHE A N 1
ATOM 4038 C CA . PHE A 1 539 ? -37.812 43.410 -1.890 1.00 44.42 596 PHE A CA 1
ATOM 4039 C C . PHE A 1 539 ? -37.013 44.101 -0.800 1.00 44.62 596 PHE A C 1
ATOM 4040 O O . PHE A 1 539 ? -35.854 44.465 -0.993 1.00 46.99 596 PHE A O 1
ATOM 4048 N N . ASN A 1 540 ? -37.660 44.279 0.346 1.00 48.31 597 ASN A N 1
ATOM 4049 C CA . ASN A 1 540 ? -37.063 44.902 1.523 1.00 48.34 597 ASN A CA 1
ATOM 4050 C C . ASN A 1 540 ? -36.254 43.828 2.247 1.00 48.26 597 ASN A C 1
ATOM 4051 O O . ASN A 1 540 ? -36.800 42.843 2.753 1.00 43.57 597 ASN A O 1
ATOM 4056 N N . GLU A 1 541 ? -34.946 44.019 2.291 1.00 49.55 598 GLU A N 1
ATOM 4057 C CA . GLU A 1 541 ? -34.082 43.052 2.944 1.00 53.71 598 GLU A CA 1
ATOM 4058 C C . GLU A 1 541 ? -33.781 43.380 4.412 1.00 54.87 598 GLU A C 1
ATOM 4059 O O . GLU A 1 541 ? -32.884 42.789 5.018 1.00 55.69 598 GLU A O 1
ATOM 4065 N N . SER A 1 542 ? -34.542 44.303 4.992 1.00 54.37 599 SER A N 1
ATOM 4066 C CA . SER A 1 542 ? -34.315 44.672 6.380 1.00 55.97 599 SER A CA 1
ATOM 4067 C C . SER A 1 542 ? -35.447 44.280 7.334 1.00 56.12 599 SER A C 1
ATOM 4068 O O . SER A 1 542 ? -35.203 44.076 8.518 1.00 56.10 599 SER A O 1
ATOM 4071 N N . ILE A 1 543 ? -36.676 44.170 6.830 1.00 56.90 600 ILE A N 1
ATOM 4072 C CA . ILE A 1 543 ? -37.816 43.793 7.676 1.00 56.59 600 ILE A CA 1
ATOM 4073 C C . ILE A 1 543 ? -37.944 42.268 7.805 1.00 57.68 600 ILE A C 1
ATOM 4074 O O . ILE A 1 543 ? -37.678 41.534 6.853 1.00 58.70 600 ILE A O 1
ATOM 4079 N N . SER A 1 544 ? -38.350 41.795 8.981 1.00 57.58 601 SER A N 1
ATOM 4080 C CA . SER A 1 544 ? -38.490 40.360 9.218 1.00 59.60 601 SER A CA 1
ATOM 4081 C C . SER A 1 544 ? -39.829 39.761 8.795 1.00 59.02 601 SER A C 1
ATOM 4082 O O . SER A 1 544 ? -40.043 38.548 8.880 1.00 57.57 601 SER A O 1
ATOM 4085 N N . ASN A 1 545 ? -40.726 40.626 8.348 1.00 57.55 602 ASN A N 1
ATOM 4086 C CA . ASN A 1 545 ? -42.037 40.222 7.878 1.00 54.09 602 ASN A CA 1
ATOM 4087 C C . ASN A 1 545 ? -42.742 41.468 7.365 1.00 53.42 602 ASN A C 1
ATOM 4088 O O . ASN A 1 545 ? -42.334 42.595 7.667 1.00 52.22 602 ASN A O 1
ATOM 4093 N N . ALA A 1 546 ? -43.799 41.239 6.595 1.00 51.32 603 ALA A N 1
ATOM 4094 C CA . ALA A 1 546 ? -44.592 42.267 5.931 1.00 49.94 603 ALA A CA 1
ATOM 4095 C C . ALA A 1 546 ? -43.878 42.459 4.591 1.00 48.17 603 ALA A C 1
ATOM 4096 O O . ALA A 1 546 ? -44.222 43.339 3.807 1.00 48.88 603 ALA A O 1
ATOM 4098 N N . VAL A 1 547 ? -42.878 41.611 4.344 1.00 46.17 604 VAL A N 1
ATOM 4099 C CA . VAL A 1 547 ? -42.099 41.662 3.114 1.00 46.98 604 VAL A CA 1
ATOM 4100 C C . VAL A 1 547 ? -43.004 41.595 1.898 1.00 48.64 604 VAL A C 1
ATOM 4101 O O . VAL A 1 547 ? -42.691 42.169 0.855 1.00 50.67 604 VAL A O 1
ATOM 4105 N N . ASP A 1 548 ? -44.126 40.896 2.032 1.00 48.30 605 ASP A N 1
ATOM 4106 C CA . ASP A 1 548 ? -45.076 40.782 0.931 1.00 51.25 605 ASP A CA 1
ATOM 4107 C C . ASP A 1 548 ? -45.963 42.032 0.811 1.00 49.06 605 ASP A C 1
ATOM 4108 O O . ASP A 1 548 ? -46.152 42.569 -0.281 1.00 48.72 605 ASP A O 1
ATOM 4113 N N . TYR A 1 549 ? -46.499 42.486 1.938 1.00 48.32 606 TYR A N 1
ATOM 4114 C CA . TYR A 1 549 ? -47.343 43.672 1.968 1.00 49.46 606 TYR A CA 1
ATOM 4115 C C . TYR A 1 549 ? -46.520 44.844 1.434 1.00 51.30 606 TYR A C 1
ATOM 4116 O O . TYR A 1 549 ? -47.047 45.748 0.785 1.00 52.70 606 TYR A O 1
ATOM 4125 N N . ASP A 1 550 ? -45.218 44.803 1.701 1.00 52.02 607 ASP A N 1
ATOM 4126 C CA . ASP A 1 550 ? -44.282 45.835 1.257 1.00 50.69 607 ASP A CA 1
ATOM 4127 C C . ASP A 1 550 ? -44.081 45.845 -0.261 1.00 48.78 607 ASP A C 1
ATOM 4128 O O . ASP A 1 550 ? -44.109 46.904 -0.896 1.00 50.42 607 ASP A O 1
ATOM 4133 N N . MET A 1 551 ? -43.869 44.663 -0.834 1.00 44.94 608 MET A N 1
ATOM 4134 C CA . MET A 1 551 ? -43.657 44.518 -2.273 1.00 44.43 608 MET A CA 1
ATOM 4135 C C . MET A 1 551 ? -44.834 45.009 -3.109 1.00 41.29 608 MET A C 1
ATOM 4136 O O . MET A 1 551 ? -44.689 45.884 -3.962 0.00 43.31 608 MET A O 1
ATOM 4141 N N . TYR A 1 552 ? -45.998 44.428 -2.848 1.00 45.75 609 TYR A N 1
ATOM 4142 C CA . TYR A 1 552 ? -47.221 44.773 -3.558 1.00 47.65 609 TYR A CA 1
ATOM 4143 C C . TYR A 1 552 ? -47.636 46.212 -3.300 1.00 46.25 609 TYR A C 1
ATOM 4144 O O . TYR A 1 552 ? -48.467 46.770 -4.014 1.00 45.30 609 TYR A O 1
ATOM 4153 N N . LEU A 1 553 ? -47.046 46.815 -2.279 1.00 46.87 610 LEU A N 1
ATOM 4154 C CA . LEU A 1 553 ? -47.315 48.214 -1.989 1.00 46.19 610 LEU A CA 1
ATOM 4155 C C . LEU A 1 553 ? -46.438 48.977 -3.003 1.00 45.80 610 LEU A C 1
ATOM 4156 O O . LEU A 1 553 ? -46.911 49.895 -3.677 1.00 44.41 610 LEU A O 1
ATOM 4161 N N . LYS A 1 554 ? -45.177 48.559 -3.144 1.00 44.85 611 LYS A N 1
ATOM 4162 C CA . LYS A 1 554 ? -44.262 49.189 -4.108 1.00 46.50 611 LYS A CA 1
ATOM 4163 C C . LYS A 1 554 ? -44.756 48.959 -5.539 1.00 47.20 611 LYS A C 1
ATOM 4164 O O . LYS A 1 554 ? -44.522 49.778 -6.427 1.00 44.59 611 LYS A O 1
ATOM 4170 N N . LEU A 1 555 ? -45.430 47.831 -5.754 1.00 48.63 612 LEU A N 1
ATOM 4171 C CA . LEU A 1 555 ? -45.951 47.496 -7.073 1.00 49.19 612 LEU A CA 1
ATOM 4172 C C . LEU A 1 555 ? -47.295 48.155 -7.385 1.00 48.79 612 LEU A C 1
ATOM 4173 O O . LEU A 1 555 ? -47.665 48.296 -8.557 1.00 48.13 612 LEU A O 1
ATOM 4178 N N . SER A 1 556 ? -48.013 48.555 -6.339 1.00 47.18 613 SER A N 1
ATOM 4179 C CA . SER A 1 556 ? -49.319 49.197 -6.483 1.00 47.15 613 SER A CA 1
ATOM 4180 C C . SER A 1 556 ? -49.202 50.674 -6.865 1.00 45.47 613 SER A C 1
ATOM 4181 O O . SER A 1 556 ? -50.200 51.353 -7.110 1.00 40.67 613 SER A O 1
ATOM 4184 N N . GLU A 1 557 ? -47.971 51.159 -6.910 1.00 45.57 614 GLU A N 1
ATOM 4185 C CA . GLU A 1 557 ? -47.699 52.543 -7.257 1.00 48.52 614 GLU A CA 1
ATOM 4186 C C . GLU A 1 557 ? -47.371 52.670 -8.741 1.00 50.88 614 GLU A C 1
ATOM 4187 O O . GLU A 1 557 ? -47.617 53.714 -9.365 1.00 50.96 614 GLU A O 1
ATOM 4193 N N . VAL A 1 558 ? -46.814 51.593 -9.295 1.00 49.81 615 VAL A N 1
ATOM 4194 C CA . VAL A 1 558 ? -46.395 51.550 -10.689 1.00 44.18 615 VAL A CA 1
ATOM 4195 C C . VAL A 1 558 ? -47.493 51.184 -11.668 1.00 42.75 615 VAL A C 1
ATOM 4196 O O . VAL A 1 558 ? -47.452 51.589 -12.829 1.00 40.60 615 VAL A O 1
ATOM 4200 N N . GLY A 1 559 ? -48.474 50.418 -11.209 1.00 41.45 616 GLY A N 1
ATOM 4201 C CA . GLY A 1 559 ? -49.541 50.031 -12.109 1.00 44.44 616 GLY A CA 1
ATOM 4202 C C . GLY A 1 559 ? -50.803 49.430 -11.509 1.00 45.87 616 GLY A C 1
ATOM 4203 O O . GLY A 1 559 ? -50.858 49.075 -10.325 1.00 46.21 616 GLY A O 1
ATOM 4204 N N . PRO A 1 560 ? -51.851 49.304 -12.333 1.00 44.29 617 PRO A N 1
ATOM 4205 C CA . PRO A 1 560 ? -53.151 48.752 -11.947 1.00 44.97 617 PRO A CA 1
ATOM 4206 C C . PRO A 1 560 ? -53.146 47.246 -11.690 1.00 45.67 617 PRO A C 1
ATOM 4207 O O . PRO A 1 560 ? -52.628 46.474 -12.489 1.00 47.02 617 PRO A O 1
ATOM 4211 N N . PHE A 1 561 ? -53.735 46.839 -10.572 1.00 46.95 618 PHE A N 1
ATOM 4212 C CA . PHE A 1 561 ? -53.824 45.424 -10.200 1.00 48.40 618 PHE A CA 1
ATOM 4213 C C . PHE A 1 561 ? -55.199 44.894 -10.582 1.00 48.75 618 PHE A C 1
ATOM 4214 O O . PHE A 1 561 ? -56.137 45.670 -10.760 1.00 51.36 618 PHE A O 1
ATOM 4222 N N . LYS A 1 562 ? -55.317 43.575 -10.703 1.00 48.21 619 LYS A N 1
ATOM 4223 C CA . LYS A 1 562 ? -56.597 42.952 -11.024 1.00 46.56 619 LYS A CA 1
ATOM 4224 C C . LYS A 1 562 ? -56.802 41.744 -10.131 1.00 44.54 619 LYS A C 1
ATOM 4225 O O . LYS A 1 562 ? -55.947 40.867 -10.068 1.00 44.59 619 LYS A O 1
ATOM 4231 N N . HIS A 1 563 ? -57.931 41.700 -9.437 1.00 41.98 620 HIS A N 1
ATOM 4232 C CA . HIS A 1 563 ? -58.213 40.576 -8.567 1.00 43.82 620 HIS A CA 1
ATOM 4233 C C . HIS A 1 563 ? -59.133 39.553 -9.237 1.00 43.61 620 HIS A C 1
ATOM 4234 O O . HIS A 1 563 ? -60.035 39.909 -9.997 1.00 41.97 620 HIS A O 1
ATOM 4241 N N . ILE A 1 564 ? -58.870 38.282 -8.947 1.00 44.72 621 ILE A N 1
ATOM 4242 C CA . ILE A 1 564 ? -59.634 37.146 -9.453 0.00 44.89 621 ILE A CA 1
ATOM 4243 C C . ILE A 1 564 ? -60.181 36.427 -8.234 1.00 44.14 621 ILE A C 1
ATOM 4244 O O . ILE A 1 564 ? -59.421 36.012 -7.362 1.00 42.48 621 ILE A O 1
ATOM 4249 N N . ASN A 1 565 ? -61.495 36.258 -8.174 1.00 44.60 622 ASN A N 1
ATOM 4250 C CA . ASN A 1 565 ? -62.092 35.615 -7.021 1.00 43.21 622 ASN A CA 1
ATOM 4251 C C . ASN A 1 565 ? -62.197 34.121 -7.124 1.00 43.19 622 ASN A C 1
ATOM 4252 O O . ASN A 1 565 ? -63.280 33.573 -7.282 1.00 43.36 622 ASN A O 1
ATOM 4257 N N . LYS A 1 566 ? -61.051 33.466 -7.027 1.00 43.85 623 LYS A N 1
ATOM 4258 C CA . LYS A 1 566 ? -60.989 32.016 -7.080 1.00 44.86 623 LYS A CA 1
ATOM 4259 C C . LYS A 1 566 ? -59.833 31.542 -6.205 1.00 43.99 623 LYS A C 1
ATOM 4260 O O . LYS A 1 566 ? -58.835 32.254 -6.037 1.00 43.35 623 LYS A O 1
ATOM 4266 N N . ILE A 1 567 ? -59.986 30.343 -5.643 1.00 42.65 624 ILE A N 1
ATOM 4267 C CA . ILE A 1 567 ? -58.978 29.745 -4.774 1.00 38.91 624 ILE A CA 1
ATOM 4268 C C . ILE A 1 567 ? -57.989 28.944 -5.613 1.00 39.80 624 ILE A C 1
ATOM 4269 O O . ILE A 1 567 ? -58.282 27.832 -6.050 1.00 39.77 624 ILE A O 1
ATOM 4274 N N . CYS A 1 568 ? -56.817 29.521 -5.844 1.00 37.94 625 CYS A N 1
ATOM 4275 C CA . CYS A 1 568 ? -55.807 28.871 -6.658 1.00 38.97 625 CYS A CA 1
ATOM 4276 C C . CYS A 1 568 ? -54.566 28.542 -5.852 1.00 41.93 625 CYS A C 1
ATOM 4277 O O . CYS A 1 568 ? -53.604 27.970 -6.373 1.00 43.64 625 CYS A O 1
ATOM 4280 N N . TYR A 1 569 ? -54.603 28.892 -4.572 1.00 44.28 626 TYR A N 1
ATOM 4281 C CA . TYR A 1 569 ? -53.463 28.711 -3.686 1.00 42.82 626 TYR A CA 1
ATOM 4282 C C . TYR A 1 569 ? -53.852 28.012 -2.383 1.00 42.39 626 TYR A C 1
ATOM 4283 O O . TYR A 1 569 ? -54.988 28.098 -1.917 0.00 43.04 626 TYR A O 1
ATOM 4292 N N . ASN A 1 570 ? -52.870 27.320 -1.817 1.00 44.28 627 ASN A N 1
ATOM 4293 C CA . ASN A 1 570 ? -53.013 26.575 -0.577 1.00 43.24 627 ASN A CA 1
ATOM 4294 C C . ASN A 1 570 ? -51.904 27.048 0.340 1.00 43.45 627 ASN A C 1
ATOM 4295 O O . ASN A 1 570 ? -50.743 26.769 0.075 1.00 43.71 627 ASN A O 1
ATOM 4300 N N . ARG A 1 571 ? -52.256 27.770 1.402 1.00 45.59 628 ARG A N 1
ATOM 4301 C CA . ARG A 1 571 ? -51.261 28.274 2.344 1.00 49.13 628 ARG A CA 1
ATOM 4302 C C . ARG A 1 571 ? -51.301 27.588 3.704 1.00 48.89 628 ARG A C 1
ATOM 4303 O O . ARG A 1 571 ? -52.345 27.526 4.355 1.00 46.70 628 ARG A O 1
ATOM 4311 N N . VAL A 1 572 ? -50.144 27.091 4.130 1.00 50.21 629 VAL A N 1
ATOM 4312 C CA . VAL A 1 572 ? -50.024 26.404 5.409 1.00 51.93 629 VAL A CA 1
ATOM 4313 C C . VAL A 1 572 ? -49.820 27.408 6.547 1.00 53.21 629 VAL A C 1
ATOM 4314 O O . VAL A 1 572 ? -49.130 28.423 6.389 1.00 52.43 629 VAL A O 1
ATOM 4318 N N . LEU A 1 573 ? -50.438 27.113 7.686 1.00 55.17 630 LEU A N 1
ATOM 4319 C CA . LEU A 1 573 ? -50.335 27.941 8.882 1.00 57.71 630 LEU A CA 1
ATOM 4320 C C . LEU A 1 573 ? -49.730 27.054 9.963 1.00 61.60 630 LEU A C 1
ATOM 4321 O O . LEU A 1 573 ? -49.825 25.826 9.881 1.00 62.56 630 LEU A O 1
ATOM 4326 N N . HIS A 1 574 ? -49.104 27.667 10.968 1.00 66.00 631 HIS A N 1
ATOM 4327 C CA . HIS A 1 574 ? -48.483 26.902 12.052 1.00 70.18 631 HIS A CA 1
ATOM 4328 C C . HIS A 1 574 ? -48.857 27.464 13.429 1.00 71.32 631 HIS A C 1
ATOM 4329 O O . HIS A 1 574 ? -48.599 26.841 14.463 1.00 70.25 631 HIS A O 1
ATOM 4336 N N . SER A 1 579 ? -44.572 31.196 19.683 1.00 91.84 636 SER A N 1
ATOM 4337 C CA . SER A 1 579 ? -44.561 31.242 21.140 1.00 93.65 636 SER A CA 1
ATOM 4338 C C . SER A 1 579 ? -44.054 32.572 21.700 1.00 92.17 636 SER A C 1
ATOM 4339 O O . SER A 1 579 ? -43.765 32.676 22.899 1.00 91.78 636 SER A O 1
ATOM 4342 N N . ILE A 1 580 ? -43.945 33.588 20.851 1.00 90.51 637 ILE A N 1
ATOM 4343 C CA . ILE A 1 580 ? -43.461 34.881 21.329 1.00 89.50 637 ILE A CA 1
ATOM 4344 C C . ILE A 1 580 ? -44.584 35.897 21.520 1.00 89.16 637 ILE A C 1
ATOM 4345 O O . ILE A 1 580 ? -45.750 35.619 21.229 1.00 89.17 637 ILE A O 1
ATOM 4350 N N . LYS A 1 581 ? -44.214 37.063 22.040 1.00 88.42 638 LYS A N 1
ATOM 4351 C CA . LYS A 1 581 ? -45.139 38.164 22.281 1.00 87.03 638 LYS A CA 1
ATOM 4352 C C . LYS A 1 581 ? -44.376 39.455 22.014 1.00 85.80 638 LYS A C 1
ATOM 4353 O O . LYS A 1 581 ? -44.944 40.547 22.029 1.00 84.55 638 LYS A O 1
ATOM 4359 N N . LYS A 1 582 ? -43.075 39.299 21.775 1.00 85.54 639 LYS A N 1
ATOM 4360 C CA . LYS A 1 582 ? -42.184 40.409 21.451 1.00 85.28 639 LYS A CA 1
ATOM 4361 C C . LYS A 1 582 ? -41.983 40.351 19.934 1.00 85.55 639 LYS A C 1
ATOM 4362 O O . LYS A 1 582 ? -41.754 41.376 19.277 1.00 84.34 639 LYS A O 1
ATOM 4368 N N . LEU A 1 583 ? -42.068 39.136 19.390 1.00 85.61 640 LEU A N 1
ATOM 4369 C CA . LEU A 1 583 ? -41.919 38.924 17.954 1.00 84.93 640 LEU A CA 1
ATOM 4370 C C . LEU A 1 583 ? -43.205 39.353 17.268 1.00 84.08 640 LEU A C 1
ATOM 4371 O O . LEU A 1 583 ? -43.206 39.689 16.084 1.00 84.85 640 LEU A O 1
ATOM 4376 N N . ASP A 1 584 ? -44.297 39.344 18.023 1.00 82.37 641 ASP A N 1
ATOM 4377 C CA . ASP A 1 584 ? -45.585 39.762 17.492 1.00 82.68 641 ASP A CA 1
ATOM 4378 C C . ASP A 1 584 ? -45.625 41.277 17.597 1.00 82.51 641 ASP A C 1
ATOM 4379 O O . ASP A 1 584 ? -46.391 41.949 16.904 1.00 82.82 641 ASP A O 1
ATOM 4384 N N . ILE A 1 585 ? -44.793 41.805 18.486 1.00 81.73 642 ILE A N 1
ATOM 4385 C CA . ILE A 1 585 ? -44.696 43.241 18.674 1.00 80.93 642 ILE A CA 1
ATOM 4386 C C . ILE A 1 585 ? -44.110 43.806 17.378 1.00 80.05 642 ILE A C 1
ATOM 4387 O O . ILE A 1 585 ? -44.730 44.648 16.724 1.00 79.29 642 ILE A O 1
ATOM 4392 N N . GLN A 1 586 ? -42.927 43.317 17.003 1.00 79.52 643 GLN A N 1
ATOM 4393 C CA . GLN A 1 586 ? -42.252 43.766 15.789 1.00 77.95 643 GLN A CA 1
ATOM 4394 C C . GLN A 1 586 ? -43.071 43.453 14.541 1.00 76.88 643 GLN A C 1
ATOM 4395 O O . GLN A 1 586 ? -42.868 44.066 13.494 1.00 76.67 643 GLN A O 1
ATOM 4401 N N . LYS A 1 587 ? -43.991 42.497 14.654 1.00 75.69 644 LYS A N 1
ATOM 4402 C CA . LYS A 1 587 ? -44.849 42.119 13.531 1.00 74.46 644 LYS A CA 1
ATOM 4403 C C . LYS A 1 587 ? -45.843 43.232 13.198 1.00 74.89 644 LYS A C 1
ATOM 4404 O O . LYS A 1 587 ? -46.030 43.571 12.032 1.00 73.82 644 LYS A O 1
ATOM 4410 N N . GLU A 1 588 ? -46.481 43.801 14.217 1.00 76.67 645 GLU A N 1
ATOM 4411 C CA . GLU A 1 588 ? -47.426 44.888 13.986 1.00 78.68 645 GLU A CA 1
ATOM 4412 C C . GLU A 1 588 ? -46.666 46.176 13.693 1.00 79.69 645 GLU A C 1
ATOM 4413 O O . GLU A 1 588 ? -47.240 47.153 13.215 1.00 80.57 645 GLU A O 1
ATOM 4419 N N . ASN A 1 589 ? -45.370 46.173 13.987 1.00 80.40 646 ASN A N 1
ATOM 4420 C CA . ASN A 1 589 ? -44.528 47.335 13.735 1.00 80.08 646 ASN A CA 1
ATOM 4421 C C . ASN A 1 589 ? -44.315 47.422 12.231 1.00 78.47 646 ASN A C 1
ATOM 4422 O O . ASN A 1 589 ? -44.605 48.441 11.602 1.00 79.14 646 ASN A O 1
ATOM 4427 N N . HIS A 1 590 ? -43.813 46.327 11.668 1.00 75.42 647 HIS A N 1
ATOM 4428 C CA . HIS A 1 590 ? -43.538 46.227 10.240 1.00 72.66 647 HIS A CA 1
ATOM 4429 C C . HIS A 1 590 ? -44.768 46.479 9.374 1.00 69.16 647 HIS A C 1
ATOM 4430 O O . HIS A 1 590 ? -44.667 47.080 8.302 1.00 68.57 647 HIS A O 1
ATOM 4437 N N . PHE A 1 591 ? -45.926 46.015 9.830 1.00 65.54 648 PHE A N 1
ATOM 4438 C CA . PHE A 1 591 ? -47.157 46.215 9.079 1.00 65.28 648 PHE A CA 1
ATOM 4439 C C . PHE A 1 591 ? -47.378 47.714 8.901 1.00 64.96 648 PHE A C 1
ATOM 4440 O O . PHE A 1 591 ? -47.769 48.176 7.827 1.00 65.89 648 PHE A O 1
ATOM 4448 N N . LYS A 1 592 ? -47.125 48.463 9.972 1.00 63.01 649 LYS A N 1
ATOM 4449 C CA . LYS A 1 592 ? -47.279 49.913 9.976 1.00 58.48 649 LYS A CA 1
ATOM 4450 C C . LYS A 1 592 ? -46.154 50.604 9.218 1.00 56.38 649 LYS A C 1
ATOM 4451 O O . LYS A 1 592 ? -46.409 51.476 8.391 1.00 56.48 649 LYS A O 1
ATOM 4457 N N . VAL A 1 593 ? -44.916 50.209 9.501 1.00 53.50 650 VAL A N 1
ATOM 4458 C CA . VAL A 1 593 ? -43.755 50.784 8.834 1.00 52.88 650 VAL A CA 1
ATOM 4459 C C . VAL A 1 593 ? -43.966 50.750 7.327 1.00 54.54 650 VAL A C 1
ATOM 4460 O O . VAL A 1 593 ? -43.890 51.776 6.650 1.00 56.93 650 VAL A O 1
ATOM 4464 N N . VAL A 1 594 ? -44.238 49.554 6.818 1.00 54.83 651 VAL A N 1
ATOM 4465 C CA . VAL A 1 594 ? -44.470 49.315 5.395 1.00 53.89 651 VAL A CA 1
ATOM 4466 C C . VAL A 1 594 ? -45.490 50.254 4.749 1.00 52.52 651 VAL A C 1
ATOM 4467 O O . VAL A 1 594 ? -45.262 50.790 3.663 1.00 49.35 651 VAL A O 1
ATOM 4471 N N . ASN A 1 595 ? -46.620 50.440 5.417 1.00 52.84 652 ASN A N 1
ATOM 4472 C CA . ASN A 1 595 ? -47.667 51.290 4.891 1.00 55.05 652 ASN A CA 1
ATOM 4473 C C . ASN A 1 595 ? -47.256 52.753 4.745 1.00 56.88 652 ASN A C 1
ATOM 4474 O O . ASN A 1 595 ? -47.704 53.426 3.823 1.00 55.18 652 ASN A O 1
ATOM 4479 N N . GLU A 1 596 ? -46.421 53.258 5.648 1.00 58.20 653 GLU A N 1
ATOM 4480 C CA . GLU A 1 596 ? -45.989 54.649 5.540 1.00 59.57 653 GLU A CA 1
ATOM 4481 C C . GLU A 1 596 ? -44.722 54.801 4.701 1.00 61.65 653 GLU A C 1
ATOM 4482 O O . GLU A 1 596 ? -44.424 55.899 4.230 1.00 59.95 653 GLU A O 1
ATOM 4488 N N . SER A 1 597 ? -43.965 53.715 4.528 1.00 62.34 654 SER A N 1
ATOM 4489 C CA . SER A 1 597 ? -42.772 53.777 3.689 1.00 62.54 654 SER A CA 1
ATOM 4490 C C . SER A 1 597 ? -43.353 54.068 2.322 1.00 61.96 654 SER A C 1
ATOM 4491 O O . SER A 1 597 ? -42.707 54.646 1.456 1.00 61.12 654 SER A O 1
ATOM 4494 N N . LEU A 1 598 ? -44.603 53.654 2.156 1.00 64.18 655 LEU A N 1
ATOM 4495 C CA . LEU A 1 598 ? -45.342 53.854 0.921 1.00 67.33 655 LEU A CA 1
ATOM 4496 C C . LEU A 1 598 ? -45.507 55.353 0.687 1.00 67.06 655 LEU A C 1
ATOM 4497 O O . LEU A 1 598 ? -45.978 55.780 -0.366 1.00 64.02 655 LEU A O 1
ATOM 4502 N N . SER A 1 599 ? -45.120 56.138 1.692 1.00 68.79 656 SER A N 1
ATOM 4503 C CA . SER A 1 599 ? -45.179 57.594 1.625 1.00 67.45 656 SER A CA 1
ATOM 4504 C C . SER A 1 599 ? -44.259 58.049 0.505 1.00 67.51 656 SER A C 1
ATOM 4505 O O . SER A 1 599 ? -44.258 59.227 0.155 1.00 70.86 656 SER A O 1
ATOM 4508 N N . ARG A 1 600 ? -43.460 57.122 -0.031 1.00 63.57 657 ARG A N 1
ATOM 4509 C CA . ARG A 1 600 ? -42.541 57.424 -1.125 1.00 60.58 657 ARG A CA 1
ATOM 4510 C C . ARG A 1 600 ? -43.342 57.957 -2.307 1.00 59.66 657 ARG A C 1
ATOM 4511 O O . ARG A 1 600 ? -42.866 58.007 -3.438 1.00 58.99 657 ARG A O 1
ATOM 4519 N N . LEU A 1 601 ? -44.575 58.343 -2.018 1.00 58.43 658 LEU A N 1
ATOM 4520 C CA . LEU A 1 601 ? -45.476 58.907 -2.999 1.00 61.19 658 LEU A CA 1
ATOM 4521 C C . LEU A 1 601 ? -45.616 60.393 -2.670 1.00 63.32 658 LEU A C 1
ATOM 4522 O O . LEU A 1 601 ? -46.589 61.043 -3.061 1.00 64.51 658 LEU A O 1
ATOM 4527 N N . GLY A 1 602 ? -44.641 60.918 -1.934 1.00 63.55 659 GLY A N 1
ATOM 4528 C CA . GLY A 1 602 ? -44.662 62.321 -1.562 1.00 66.00 659 GLY A CA 1
ATOM 4529 C C . GLY A 1 602 ? -45.840 62.758 -0.702 1.00 68.11 659 GLY A C 1
ATOM 4530 O O . GLY A 1 602 ? -46.359 63.866 -0.874 1.00 68.27 659 GLY A O 1
ATOM 4531 N N . ILE A 1 603 ? -46.269 61.905 0.226 1.00 67.74 660 ILE A N 1
ATOM 4532 C CA . ILE A 1 603 ? -47.383 62.251 1.102 1.00 67.86 660 ILE A CA 1
ATOM 4533 C C . ILE A 1 603 ? -46.890 62.469 2.533 1.00 68.75 660 ILE A C 1
ATOM 4534 O O . ILE A 1 603 ? -46.371 61.548 3.169 1.00 69.06 660 ILE A O 1
ATOM 4539 N N . LYS A 1 604 ? -47.050 63.690 3.041 1.00 68.96 661 LYS A N 1
ATOM 4540 C CA . LYS A 1 604 ? -46.601 64.010 4.396 1.00 68.50 661 LYS A CA 1
ATOM 4541 C C . LYS A 1 604 ? -47.732 64.386 5.354 1.00 66.94 661 LYS A C 1
ATOM 4542 O O . LYS A 1 604 ? -47.614 64.173 6.560 1.00 65.03 661 LYS A O 1
ATOM 4548 N N . LYS A 1 605 ? -48.825 64.928 4.823 1.00 66.44 662 LYS A N 1
ATOM 4549 C CA . LYS A 1 605 ? -49.946 65.350 5.662 1.00 65.75 662 LYS A CA 1
ATOM 4550 C C . LYS A 1 605 ? -50.653 64.251 6.436 1.00 65.34 662 LYS A C 1
ATOM 4551 O O . LYS A 1 605 ? -51.530 64.549 7.243 1.00 64.53 662 LYS A O 1
ATOM 4557 N N . TYR A 1 606 ? -50.284 62.993 6.202 1.00 63.90 663 TYR A N 1
ATOM 4558 C CA . TYR A 1 606 ? -50.915 61.889 6.921 1.00 64.25 663 TYR A CA 1
ATOM 4559 C C . TYR A 1 606 ? -49.981 60.792 7.417 1.00 64.56 663 TYR A C 1
ATOM 4560 O O . TYR A 1 606 ? -48.888 60.587 6.890 1.00 62.33 663 TYR A O 1
ATOM 4569 N N . LYS A 1 607 ? -50.441 60.087 8.445 1.00 66.02 664 LYS A N 1
ATOM 4570 C CA . LYS A 1 607 ? -49.689 59.000 9.056 1.00 68.43 664 LYS A CA 1
ATOM 4571 C C . LYS A 1 607 ? -50.652 57.845 9.305 1.00 69.22 664 LYS A C 1
ATOM 4572 O O . LYS A 1 607 ? -51.681 58.024 9.955 1.00 70.67 664 LYS A O 1
ATOM 4578 N N . TYR A 1 608 ? -50.328 56.670 8.777 1.00 69.13 665 TYR A N 1
ATOM 4579 C CA . TYR A 1 608 ? -51.169 55.495 8.961 1.00 69.14 665 TYR A CA 1
ATOM 4580 C C . TYR A 1 608 ? -50.816 54.921 10.335 1.00 70.07 665 TYR A C 1
ATOM 4581 O O . TYR A 1 608 ? -49.973 54.036 10.459 1.00 73.31 665 TYR A O 1
ATOM 4590 N N . SER A 1 609 ? -51.470 55.442 11.369 1.00 70.28 666 SER A N 1
ATOM 4591 C CA . SER A 1 609 ? -51.201 55.027 12.743 1.00 71.30 666 SER A CA 1
ATOM 4592 C C . SER A 1 609 ? -52.144 53.986 13.326 1.00 72.89 666 SER A C 1
ATOM 4593 O O . SER A 1 609 ? -53.317 53.910 12.959 1.00 74.17 666 SER A O 1
ATOM 4596 N N . PRO A 1 610 ? -51.634 53.168 14.263 1.00 74.31 667 PRO A N 1
ATOM 4597 C CA . PRO A 1 610 ? -52.435 52.123 14.908 1.00 74.87 667 PRO A CA 1
ATOM 4598 C C . PRO A 1 610 ? -53.582 52.706 15.731 1.00 76.39 667 PRO A C 1
ATOM 4599 O O . PRO A 1 610 ? -53.458 53.782 16.318 1.00 78.01 667 PRO A O 1
ATOM 4603 N N . LEU A 1 611 ? -54.700 51.991 15.762 1.00 77.85 668 LEU A N 1
ATOM 4604 C CA . LEU A 1 611 ? -55.864 52.411 16.532 1.00 77.69 668 LEU A CA 1
ATOM 4605 C C . LEU A 1 611 ? -55.690 51.879 17.956 1.00 79.93 668 LEU A C 1
ATOM 4606 O O . LEU A 1 611 ? -56.429 52.250 18.867 1.00 81.61 668 LEU A O 1
ATOM 4611 N N . THR A 1 612 ? -54.700 51.006 18.136 1.00 81.19 669 THR A N 1
ATOM 4612 C CA . THR A 1 612 ? -54.414 50.401 19.434 1.00 81.40 669 THR A CA 1
ATOM 4613 C C . THR A 1 612 ? -52.985 49.873 19.431 1.00 84.16 669 THR A C 1
ATOM 4614 O O . THR A 1 612 ? -52.324 49.847 18.392 1.00 84.84 669 THR A O 1
ATOM 4618 N N . ASN A 1 613 ? -52.506 49.458 20.597 1.00 86.91 670 ASN A N 1
ATOM 4619 C CA . ASN A 1 613 ? -51.173 48.883 20.692 1.00 89.93 670 ASN A CA 1
ATOM 4620 C C . ASN A 1 613 ? -51.366 47.416 21.054 1.00 88.57 670 ASN A C 1
ATOM 4621 O O . ASN A 1 613 ? -50.693 46.877 21.932 1.00 86.18 670 ASN A O 1
ATOM 4626 N N . LEU A 1 614 ? -52.308 46.782 20.362 1.00 88.57 671 LEU A N 1
ATOM 4627 C CA . LEU A 1 614 ? -52.621 45.379 20.586 1.00 89.78 671 LEU A CA 1
ATOM 4628 C C . LEU A 1 614 ? -52.066 44.521 19.445 1.00 91.13 671 LEU A C 1
ATOM 4629 O O . LEU A 1 614 ? -52.590 44.539 18.329 1.00 91.72 671 LEU A O 1
ATOM 4634 N N . ASN A 1 615 ? -51.000 43.780 19.747 1.00 91.10 672 ASN A N 1
ATOM 4635 C CA . ASN A 1 615 ? -50.322 42.889 18.803 1.00 91.32 672 ASN A CA 1
ATOM 4636 C C . ASN A 1 615 ? -51.147 42.391 17.617 1.00 91.42 672 ASN A C 1
ATOM 4637 O O . ASN A 1 615 ? -50.898 42.771 16.473 1.00 90.95 672 ASN A O 1
ATOM 4642 N N . GLU A 1 616 ? -52.118 41.529 17.901 1.00 91.76 673 GLU A N 1
ATOM 4643 C CA . GLU A 1 616 ? -52.974 40.934 16.876 1.00 90.67 673 GLU A CA 1
ATOM 4644 C C . GLU A 1 616 ? -53.842 41.908 16.077 1.00 88.86 673 GLU A C 1
ATOM 4645 O O . GLU A 1 616 ? -54.202 41.614 14.937 1.00 88.82 673 GLU A O 1
ATOM 4651 N N . CYS A 1 617 ? -54.186 43.052 16.668 1.00 86.76 674 CYS A N 1
ATOM 4652 C CA . CYS A 1 617 ? -55.027 44.043 15.990 1.00 83.73 674 CYS A CA 1
ATOM 4653 C C . CYS A 1 617 ? -54.308 44.847 14.920 1.00 81.88 674 CYS A C 1
ATOM 4654 O O . CYS A 1 617 ? -53.184 45.303 15.111 1.00 81.60 674 CYS A O 1
ATOM 4657 N N . ARG A 1 618 ? -54.977 45.027 13.791 1.00 80.00 675 ARG A N 1
ATOM 4658 C CA . ARG A 1 618 ? -54.406 45.787 12.699 1.00 79.94 675 ARG A CA 1
ATOM 4659 C C . ARG A 1 618 ? -55.295 46.969 12.353 1.00 81.49 675 ARG A C 1
ATOM 4660 O O . ARG A 1 618 ? -55.193 47.537 11.263 1.00 82.99 675 ARG A O 1
ATOM 4668 N N . LYS A 1 619 ? -56.170 47.336 13.286 1.00 81.72 676 LYS A N 1
ATOM 4669 C CA . LYS A 1 619 ? -57.059 48.470 13.074 1.00 80.67 676 LYS A CA 1
ATOM 4670 C C . LYS A 1 619 ? -56.205 49.723 12.983 1.00 79.32 676 LYS A C 1
ATOM 4671 O O . LYS A 1 619 ? -55.196 49.859 13.678 1.00 78.56 676 LYS A O 1
ATOM 4677 N N . TYR A 1 620 ? -56.616 50.637 12.116 1.00 77.63 677 TYR A N 1
ATOM 4678 C CA . TYR A 1 620 ? -55.864 51.853 11.888 1.00 75.67 677 TYR A CA 1
ATOM 4679 C C . TYR A 1 620 ? -56.630 53.136 12.136 1.00 75.58 677 TYR A C 1
ATOM 4680 O O . TYR A 1 620 ? -57.801 53.133 12.514 1.00 75.24 677 TYR A O 1
ATOM 4689 N N . THR A 1 621 ? -55.936 54.238 11.889 1.00 75.01 678 THR A N 1
ATOM 4690 C CA . THR A 1 621 ? -56.477 55.570 12.055 1.00 73.78 678 THR A CA 1
ATOM 4691 C C . THR A 1 621 ? -55.508 56.526 11.379 1.00 72.38 678 THR A C 1
ATOM 4692 O O . THR A 1 621 ? -54.301 56.439 11.587 1.00 70.70 678 THR A O 1
ATOM 4696 N N . TRP A 1 622 ? -56.027 57.423 10.550 1.00 72.65 679 TRP A N 1
ATOM 4697 C CA . TRP A 1 622 ? -55.168 58.382 9.871 1.00 74.34 679 TRP A CA 1
ATOM 4698 C C . TRP A 1 622 ? -55.000 59.631 10.725 1.00 74.32 679 TRP A C 1
ATOM 4699 O O . TRP A 1 622 ? -55.958 60.363 10.955 1.00 72.52 679 TRP A O 1
ATOM 4710 N N . GLU A 1 623 ? -53.787 59.870 11.208 1.00 76.18 680 GLU A N 1
ATOM 4711 C CA . GLU A 1 623 ? -53.550 61.057 12.011 1.00 80.27 680 GLU A CA 1
ATOM 4712 C C . GLU A 1 623 ? -52.837 62.120 11.186 1.00 81.32 680 GLU A C 1
ATOM 4713 O O . GLU A 1 623 ? -51.862 61.838 10.489 1.00 80.65 680 GLU A O 1
ATOM 4719 N N . LYS A 1 624 ? -53.357 63.342 11.262 1.00 82.91 681 LYS A N 1
ATOM 4720 C CA . LYS A 1 624 ? -52.818 64.480 10.527 1.00 84.13 681 LYS A CA 1
ATOM 4721 C C . LYS A 1 624 ? -51.505 64.996 11.117 1.00 84.40 681 LYS A C 1
ATOM 4722 O O . LYS A 1 624 ? -51.112 64.610 12.220 1.00 83.80 681 LYS A O 1
ATOM 4728 N N . ILE A 1 625 ? -50.830 65.865 10.369 1.00 85.47 682 ILE A N 1
ATOM 4729 C CA . ILE A 1 625 ? -49.569 66.458 10.810 1.00 87.40 682 ILE A CA 1
ATOM 4730 C C . ILE A 1 625 ? -49.463 67.902 10.320 1.00 87.28 682 ILE A C 1
ATOM 4731 O O . ILE A 1 625 ? -50.184 68.248 9.358 1.00 86.81 682 ILE A O 1
ATOM 4737 N N . LYS B 1 1 ? -13.491 96.979 10.939 1.00 62.92 58 LYS B N 1
ATOM 4738 C CA . LYS B 1 1 ? -13.549 96.388 9.572 1.00 63.90 58 LYS B CA 1
ATOM 4739 C C . LYS B 1 1 ? -12.887 95.009 9.589 1.00 65.65 58 LYS B C 1
ATOM 4740 O O . LYS B 1 1 ? -11.661 94.909 9.559 1.00 66.00 58 LYS B O 1
ATOM 4742 N N . ALA B 1 2 ? -13.702 93.952 9.627 1.00 67.29 59 ALA B N 1
ATOM 4743 C CA . ALA B 1 2 ? -13.198 92.569 9.685 1.00 70.33 59 ALA B CA 1
ATOM 4744 C C . ALA B 1 2 ? -12.893 91.907 8.343 1.00 71.51 59 ALA B C 1
ATOM 4745 O O . ALA B 1 2 ? -12.823 92.582 7.309 1.00 71.83 59 ALA B O 1
ATOM 4747 N N . VAL B 1 3 ? -12.715 90.581 8.377 1.00 71.38 60 VAL B N 1
ATOM 4748 C CA . VAL B 1 3 ? -12.410 89.786 7.180 1.00 73.96 60 VAL B CA 1
ATOM 4749 C C . VAL B 1 3 ? -12.186 88.300 7.512 1.00 74.74 60 VAL B C 1
ATOM 4750 O O . VAL B 1 3 ? -12.240 87.904 8.678 1.00 76.61 60 VAL B O 1
ATOM 4754 N N . ILE B 1 4 ? -11.940 87.488 6.480 1.00 73.82 61 ILE B N 1
ATOM 4755 C CA . ILE B 1 4 ? -11.695 86.049 6.626 1.00 72.37 61 ILE B CA 1
ATOM 4756 C C . ILE B 1 4 ? -10.606 85.602 5.645 1.00 72.99 61 ILE B C 1
ATOM 4757 O O . ILE B 1 4 ? -10.669 85.913 4.453 1.00 74.63 61 ILE B O 1
ATOM 4762 N N . ASP B 1 5 ? -9.619 84.862 6.148 1.00 70.82 62 ASP B N 1
ATOM 4763 C CA . ASP B 1 5 ? -8.495 84.401 5.330 1.00 67.51 62 ASP B CA 1
ATOM 4764 C C . ASP B 1 5 ? -8.498 82.918 5.001 1.00 63.83 62 ASP B C 1
ATOM 4765 O O . ASP B 1 5 ? -9.390 82.171 5.396 1.00 63.13 62 ASP B O 1
ATOM 4770 N N . ILE B 1 6 ? -7.483 82.514 4.247 1.00 59.62 63 ILE B N 1
ATOM 4771 C CA . ILE B 1 6 ? -7.277 81.122 3.898 1.00 56.46 63 ILE B CA 1
ATOM 4772 C C . ILE B 1 6 ? -5.840 80.869 4.357 1.00 53.64 63 ILE B C 1
ATOM 4773 O O . ILE B 1 6 ? -4.990 81.749 4.214 1.00 50.85 63 ILE B O 1
ATOM 4778 N N . ASP B 1 7 ? -5.579 79.689 4.920 1.00 49.72 64 ASP B N 1
ATOM 4779 C CA . ASP B 1 7 ? -4.253 79.355 5.446 1.00 46.98 64 ASP B CA 1
ATOM 4780 C C . ASP B 1 7 ? -3.078 79.929 4.679 1.00 46.86 64 ASP B C 1
ATOM 4781 O O . ASP B 1 7 ? -3.137 80.136 3.466 1.00 48.32 64 ASP B O 1
ATOM 4786 N N . ALA B 1 8 ? -1.996 80.170 5.412 1.00 46.67 65 ALA B N 1
ATOM 4787 C CA . ALA B 1 8 ? -0.768 80.745 4.870 1.00 45.10 65 ALA B CA 1
ATOM 4788 C C . ALA B 1 8 ? -0.135 79.916 3.764 1.00 43.17 65 ALA B C 1
ATOM 4789 O O . ALA B 1 8 ? 0.133 80.421 2.678 1.00 43.58 65 ALA B O 1
ATOM 4791 N N . ALA B 1 9 ? 0.110 78.643 4.046 1.00 43.49 66 ALA B N 1
ATOM 4792 C CA . ALA B 1 9 ? 0.731 77.748 3.072 1.00 42.73 66 ALA B CA 1
ATOM 4793 C C . ALA B 1 9 ? 0.083 77.842 1.699 1.00 41.00 66 ALA B C 1
ATOM 4794 O O . ALA B 1 9 ? 0.767 78.047 0.686 1.00 35.33 66 ALA B O 1
ATOM 4796 N N . THR B 1 10 ? -1.238 77.690 1.683 1.00 40.81 67 THR B N 1
ATOM 4797 C CA . THR B 1 10 ? -2.010 77.730 0.452 1.00 43.72 67 THR B CA 1
ATOM 4798 C C . THR B 1 10 ? -1.931 79.083 -0.252 1.00 42.67 67 THR B C 1
ATOM 4799 O O . THR B 1 10 ? -1.983 79.154 -1.475 1.00 45.14 67 THR B O 1
ATOM 4803 N N . LYS B 1 11 ? -1.787 80.155 0.522 1.00 48.38 68 LYS B N 1
ATOM 4804 C CA . LYS B 1 11 ? -1.685 81.502 -0.037 1.00 45.96 68 LYS B CA 1
ATOM 4805 C C . LYS B 1 11 ? -0.297 81.642 -0.646 1.00 45.66 68 LYS B C 1
ATOM 4806 O O . LYS B 1 11 ? -0.112 82.259 -1.692 1.00 44.87 68 LYS B O 1
ATOM 4812 N N . ILE B 1 12 ? 0.674 81.038 0.026 1.00 47.28 69 ILE B N 1
ATOM 4813 C CA . ILE B 1 12 ? 2.073 81.077 -0.393 1.00 48.99 69 ILE B CA 1
ATOM 4814 C C . ILE B 1 12 ? 2.401 80.235 -1.637 1.00 47.76 69 ILE B C 1
ATOM 4815 O O . ILE B 1 12 ? 3.239 80.633 -2.458 1.00 47.24 69 ILE B O 1
ATOM 4820 N N . MET B 1 13 ? 1.748 79.082 -1.778 1.00 44.20 70 MET B N 1
ATOM 4821 C CA . MET B 1 13 ? 1.999 78.214 -2.929 1.00 42.11 70 MET B CA 1
ATOM 4822 C C . MET B 1 13 ? 1.425 78.810 -4.200 1.00 39.30 70 MET B C 1
ATOM 4823 O O . MET B 1 13 ? 2.024 78.701 -5.275 1.00 37.83 70 MET B O 1
ATOM 4828 N N . CYS B 1 14 ? 0.264 79.445 -4.064 1.00 38.22 71 CYS B N 1
ATOM 4829 C CA . CYS B 1 14 ? -0.401 80.083 -5.188 1.00 36.18 71 CYS B CA 1
ATOM 4830 C C . CYS B 1 14 ? 0.424 81.269 -5.640 1.00 35.73 71 CYS B C 1
ATOM 4831 O O . CYS B 1 14 ? 0.410 81.630 -6.818 1.00 33.90 71 CYS B O 1
ATOM 4834 N N . SER B 1 15 ? 1.150 81.864 -4.696 1.00 38.15 72 SER B N 1
ATOM 4835 C CA . SER B 1 15 ? 2.006 83.005 -4.993 1.00 39.60 72 SER B CA 1
ATOM 4836 C C . SER B 1 15 ? 3.267 82.538 -5.696 1.00 37.86 72 SER B C 1
ATOM 4837 O O . SER B 1 15 ? 3.627 83.074 -6.736 1.00 40.24 72 SER B O 1
ATOM 4840 N N . ASN B 1 16 ? 3.940 81.548 -5.119 1.00 41.37 73 ASN B N 1
ATOM 4841 C CA . ASN B 1 16 ? 5.153 80.987 -5.716 1.00 44.65 73 ASN B CA 1
ATOM 4842 C C . ASN B 1 16 ? 4.851 80.454 -7.106 1.00 44.27 73 ASN B C 1
ATOM 4843 O O . ASN B 1 16 ? 5.766 80.225 -7.893 1.00 45.13 73 ASN B O 1
ATOM 4848 N N . ALA B 1 17 ? 3.571 80.228 -7.391 1.00 45.51 74 ALA B N 1
ATOM 4849 C CA . ALA B 1 17 ? 3.145 79.700 -8.688 1.00 46.44 74 ALA B CA 1
ATOM 4850 C C . ALA B 1 17 ? 2.814 80.783 -9.720 1.00 48.25 74 ALA B C 1
ATOM 4851 O O . ALA B 1 17 ? 2.597 80.477 -10.899 1.00 50.48 74 ALA B O 1
ATOM 4853 N N . LYS B 1 18 ? 2.787 82.040 -9.281 1.00 48.79 75 LYS B N 1
ATOM 4854 C CA . LYS B 1 18 ? 2.459 83.158 -10.163 1.00 48.70 75 LYS B CA 1
ATOM 4855 C C . LYS B 1 18 ? 1.007 83.050 -10.627 1.00 47.38 75 LYS B C 1
ATOM 4856 O O . LYS B 1 18 ? 0.642 83.543 -11.688 1.00 49.60 75 LYS B O 1
ATOM 4862 N N . ALA B 1 19 ? 0.187 82.392 -9.820 1.00 45.86 76 ALA B N 1
ATOM 4863 C CA . ALA B 1 19 ? -1.224 82.214 -10.120 1.00 46.16 76 ALA B CA 1
ATOM 4864 C C . ALA B 1 19 ? -1.932 83.301 -9.347 1.00 47.49 76 ALA B C 1
ATOM 4865 O O . ALA B 1 19 ? -3.104 83.605 -9.566 1.00 46.37 76 ALA B O 1
ATOM 4867 N N . ILE B 1 20 ? -1.179 83.875 -8.425 1.00 48.88 77 ILE B N 1
ATOM 4868 C CA . ILE B 1 20 ? -1.651 84.931 -7.558 1.00 50.05 77 ILE B CA 1
ATOM 4869 C C . ILE B 1 20 ? -0.429 85.808 -7.290 1.00 55.20 77 ILE B C 1
ATOM 4870 O O . ILE B 1 20 ? 0.704 85.365 -7.475 1.00 59.64 77 ILE B O 1
ATOM 4875 N N . SER B 1 21 ? -0.640 87.057 -6.898 1.00 58.02 78 SER B N 1
ATOM 4876 C CA . SER B 1 21 ? 0.498 87.914 -6.615 1.00 60.94 78 SER B CA 1
ATOM 4877 C C . SER B 1 21 ? 0.390 88.599 -5.259 1.00 61.02 78 SER B C 1
ATOM 4878 O O . SER B 1 21 ? -0.665 89.114 -4.877 1.00 60.09 78 SER B O 1
ATOM 4881 N N . LEU B 1 22 ? 1.497 88.578 -4.529 1.00 60.63 79 LEU B N 1
ATOM 4882 C CA . LEU B 1 22 ? 1.576 89.197 -3.217 1.00 58.33 79 LEU B CA 1
ATOM 4883 C C . LEU B 1 22 ? 2.720 90.191 -3.279 1.00 58.23 79 LEU B C 1
ATOM 4884 O O . LEU B 1 22 ? 3.717 89.954 -3.969 1.00 57.00 79 LEU B O 1
ATOM 4889 N N . ASN B 1 23 ? 2.577 91.319 -2.593 1.00 55.65 80 ASN B N 1
ATOM 4890 C CA . ASN B 1 23 ? 3.672 92.268 -2.577 1.00 52.41 80 ASN B CA 1
ATOM 4891 C C . ASN B 1 23 ? 4.641 91.653 -1.572 1.00 50.42 80 ASN B C 1
ATOM 4892 O O . ASN B 1 23 ? 4.236 90.840 -0.735 1.00 46.69 80 ASN B O 1
ATOM 4897 N N . GLU B 1 24 ? 5.913 92.016 -1.656 1.00 49.56 81 GLU B N 1
ATOM 4898 C CA . GLU B 1 24 ? 6.899 91.441 -0.760 1.00 49.75 81 GLU B CA 1
ATOM 4899 C C . GLU B 1 24 ? 6.531 91.570 0.718 1.00 47.83 81 GLU B C 1
ATOM 4900 O O . GLU B 1 24 ? 6.741 90.639 1.496 1.00 47.74 81 GLU B O 1
ATOM 4906 N N . VAL B 1 25 ? 5.967 92.710 1.106 1.00 45.72 82 VAL B N 1
ATOM 4907 C CA . VAL B 1 25 ? 5.575 92.930 2.497 1.00 41.13 82 VAL B CA 1
ATOM 4908 C C . VAL B 1 25 ? 4.559 91.886 2.963 1.00 43.41 82 VAL B C 1
ATOM 4909 O O . VAL B 1 25 ? 4.808 91.129 3.903 1.00 46.27 82 VAL B O 1
ATOM 4913 N N . GLU B 1 26 ? 3.417 91.845 2.291 1.00 44.66 83 GLU B N 1
ATOM 4914 C CA . GLU B 1 26 ? 2.348 90.909 2.621 1.00 45.76 83 GLU B CA 1
ATOM 4915 C C . GLU B 1 26 ? 2.797 89.451 2.606 1.00 45.84 83 GLU B C 1
ATOM 4916 O O . GLU B 1 26 ? 2.379 88.650 3.448 1.00 44.37 83 GLU B O 1
ATOM 4922 N N . LYS B 1 27 ? 3.647 89.108 1.644 1.00 46.94 84 LYS B N 1
ATOM 4923 C CA . LYS B 1 27 ? 4.137 87.744 1.530 1.00 48.33 84 LYS B CA 1
ATOM 4924 C C . LYS B 1 27 ? 5.035 87.399 2.704 1.00 48.08 84 LYS B C 1
ATOM 4925 O O . LYS B 1 27 ? 4.886 86.341 3.300 1.00 49.53 84 LYS B O 1
ATOM 4931 N N . ASN B 1 28 ? 5.961 88.288 3.046 1.00 49.04 85 ASN B N 1
ATOM 4932 C CA . ASN B 1 28 ? 6.854 88.033 4.174 1.00 48.79 85 ASN B CA 1
ATOM 4933 C C . ASN B 1 28 ? 6.037 87.831 5.450 1.00 49.00 85 ASN B C 1
ATOM 4934 O O . ASN B 1 28 ? 6.415 87.058 6.333 1.00 48.48 85 ASN B O 1
ATOM 4939 N N . GLU B 1 29 ? 4.912 88.535 5.530 1.00 49.73 86 GLU B N 1
ATOM 4940 C CA . GLU B 1 29 ? 4.003 88.454 6.671 1.00 50.91 86 GLU B CA 1
ATOM 4941 C C . GLU B 1 29 ? 3.469 87.028 6.821 1.00 51.96 86 GLU B C 1
ATOM 4942 O O . GLU B 1 29 ? 3.524 86.425 7.895 1.00 52.18 86 GLU B O 1
ATOM 4948 N N . ILE B 1 30 ? 2.948 86.499 5.722 1.00 50.25 87 ILE B N 1
ATOM 4949 C CA . ILE B 1 30 ? 2.368 85.171 5.709 1.00 47.99 87 ILE B CA 1
ATOM 4950 C C . ILE B 1 30 ? 3.394 84.057 5.873 1.00 46.15 87 ILE B C 1
ATOM 4951 O O . ILE B 1 30 ? 3.078 83.006 6.425 1.00 46.82 87 ILE B O 1
ATOM 4956 N N . ILE B 1 31 ? 4.617 84.272 5.399 1.00 42.27 88 ILE B N 1
ATOM 4957 C CA . ILE B 1 31 ? 5.641 83.244 5.524 1.00 41.22 88 ILE B CA 1
ATOM 4958 C C . ILE B 1 31 ? 6.035 83.048 6.979 1.00 44.15 88 ILE B C 1
ATOM 4959 O O . ILE B 1 31 ? 6.037 81.922 7.482 1.00 43.91 88 ILE B O 1
ATOM 4964 N N . SER B 1 32 ? 6.368 84.151 7.651 1.00 44.49 89 SER B N 1
ATOM 4965 C CA . SER B 1 32 ? 6.784 84.093 9.040 1.00 42.94 89 SER B CA 1
ATOM 4966 C C . SER B 1 32 ? 5.626 83.601 9.887 1.00 44.68 89 SER B C 1
ATOM 4967 O O . SER B 1 32 ? 5.830 82.974 10.927 1.00 44.61 89 SER B O 1
ATOM 4970 N N . LYS B 1 33 ? 4.404 83.878 9.441 1.00 45.60 90 LYS B N 1
ATOM 4971 C CA . LYS B 1 33 ? 3.236 83.427 10.178 1.00 47.43 90 LYS B CA 1
ATOM 4972 C C . LYS B 1 33 ? 3.240 81.911 10.140 1.00 49.22 90 LYS B C 1
ATOM 4973 O O . LYS B 1 33 ? 3.064 81.251 11.164 1.00 47.02 90 LYS B O 1
ATOM 4979 N N . TYR B 1 34 ? 3.440 81.381 8.932 1.00 50.83 91 TYR B N 1
ATOM 4980 C CA . TYR B 1 34 ? 3.493 79.944 8.688 1.00 52.55 91 TYR B CA 1
ATOM 4981 C C . TYR B 1 34 ? 4.659 79.357 9.467 1.00 55.00 91 TYR B C 1
ATOM 4982 O O . TYR B 1 34 ? 4.566 78.264 10.020 1.00 55.74 91 TYR B O 1
ATOM 4991 N N . ARG B 1 35 ? 5.758 80.098 9.497 1.00 57.01 92 ARG B N 1
ATOM 4992 C CA . ARG B 1 35 ? 6.953 79.675 10.200 1.00 59.20 92 ARG B CA 1
ATOM 4993 C C . ARG B 1 35 ? 6.702 79.442 11.687 1.00 60.22 92 ARG B C 1
ATOM 4994 O O . ARG B 1 35 ? 7.231 78.490 12.263 1.00 61.73 92 ARG B O 1
ATOM 5002 N N . GLU B 1 36 ? 5.899 80.297 12.312 1.00 59.36 93 GLU B N 1
ATOM 5003 C CA . GLU B 1 36 ? 5.634 80.148 13.740 1.00 62.09 93 GLU B CA 1
ATOM 5004 C C . GLU B 1 36 ? 4.439 79.247 14.016 1.00 61.47 93 GLU B C 1
ATOM 5005 O O . GLU B 1 36 ? 4.455 78.437 14.947 1.00 61.46 93 GLU B O 1
ATOM 5011 N N . ILE B 1 37 ? 3.400 79.402 13.207 1.00 61.05 94 ILE B N 1
ATOM 5012 C CA . ILE B 1 37 ? 2.193 78.610 13.350 1.00 59.11 94 ILE B CA 1
ATOM 5013 C C . ILE B 1 37 ? 2.559 77.121 13.265 1.00 59.31 94 ILE B C 1
ATOM 5014 O O . ILE B 1 37 ? 1.811 76.264 13.738 1.00 59.86 94 ILE B O 1
ATOM 5019 N N . THR B 1 38 ? 3.715 76.824 12.669 1.00 58.05 95 THR B N 1
ATOM 5020 C CA . THR B 1 38 ? 4.206 75.449 12.539 1.00 59.06 95 THR B CA 1
ATOM 5021 C C . THR B 1 38 ? 5.635 75.339 13.072 1.00 59.50 95 THR B C 1
ATOM 5022 O O . THR B 1 38 ? 6.505 74.759 12.422 1.00 60.01 95 THR B O 1
ATOM 5026 N N . ALA B 1 39 ? 5.876 75.896 14.253 1.00 59.87 96 ALA B N 1
ATOM 5027 C CA . ALA B 1 39 ? 7.205 75.853 14.850 1.00 58.81 96 ALA B CA 1
ATOM 5028 C C . ALA B 1 39 ? 7.263 74.797 15.947 1.00 58.43 96 ALA B C 1
ATOM 5029 O O . ALA B 1 39 ? 8.314 74.212 16.222 1.00 57.33 96 ALA B O 1
ATOM 5031 N N . LYS B 1 40 ? 6.120 74.560 16.573 1.00 58.81 97 LYS B N 1
ATOM 5032 C CA . LYS B 1 40 ? 6.020 73.571 17.634 0.50 59.96 97 LYS B CA 1
ATOM 5033 C C . LYS B 1 40 ? 6.566 72.220 17.152 1.00 60.89 97 LYS B C 1
ATOM 5034 O O . LYS B 1 40 ? 7.001 72.078 16.013 1.00 61.82 97 LYS B O 1
ATOM 5040 N N . LYS B 1 41 ? 6.564 71.240 18.043 1.00 63.42 98 LYS B N 1
ATOM 5041 C CA . LYS B 1 41 ? 7.010 69.884 17.735 1.00 64.59 98 LYS B CA 1
ATOM 5042 C C . LYS B 1 41 ? 6.248 68.959 18.667 1.00 65.89 98 LYS B C 1
ATOM 5043 O O . LYS B 1 41 ? 5.969 69.314 19.812 1.00 66.80 98 LYS B O 1
ATOM 5049 N N . SER B 1 42 ? 5.894 67.781 18.176 1.00 66.88 99 SER B N 1
ATOM 5050 C CA . SER B 1 42 ? 5.149 66.853 18.998 1.00 68.79 99 SER B CA 1
ATOM 5051 C C . SER B 1 42 ? 5.992 66.385 20.172 1.00 70.73 99 SER B C 1
ATOM 5052 O O . SER B 1 42 ? 7.174 66.079 20.020 1.00 71.19 99 SER B O 1
ATOM 5055 N N . GLU B 1 43 ? 5.375 66.361 21.349 1.00 72.62 100 GLU B N 1
ATOM 5056 C CA . GLU B 1 43 ? 6.036 65.915 22.568 1.00 74.41 100 GLU B CA 1
ATOM 5057 C C . GLU B 1 43 ? 5.985 64.398 22.585 1.00 74.00 100 GLU B C 1
ATOM 5058 O O . GLU B 1 43 ? 4.930 63.813 22.341 1.00 73.86 100 GLU B O 1
ATOM 5064 N N . ARG B 1 44 ? 7.110 63.754 22.868 1.00 73.96 101 ARG B N 1
ATOM 5065 C CA . ARG B 1 44 ? 7.121 62.299 22.893 1.00 76.89 101 ARG B CA 1
ATOM 5066 C C . ARG B 1 44 ? 6.572 61.741 24.194 1.00 76.22 101 ARG B C 1
ATOM 5067 O O . ARG B 1 44 ? 6.938 62.193 25.270 1.00 77.37 101 ARG B O 1
ATOM 5075 N N . ALA B 1 45 ? 5.675 60.767 24.087 1.00 75.68 102 ALA B N 1
ATOM 5076 C CA . ALA B 1 45 ? 5.093 60.138 25.263 1.00 76.51 102 ALA B CA 1
ATOM 5077 C C . ALA B 1 45 ? 6.159 59.244 25.868 1.00 77.30 102 ALA B C 1
ATOM 5078 O O . ALA B 1 45 ? 7.206 59.021 25.257 1.00 74.24 102 ALA B O 1
ATOM 5080 N N . GLU B 1 46 ? 5.908 58.731 27.067 1.00 80.03 103 GLU B N 1
ATOM 5081 C CA . GLU B 1 46 ? 6.897 57.863 27.686 1.00 83.94 103 GLU B CA 1
ATOM 5082 C C . GLU B 1 46 ? 6.541 56.382 27.595 1.00 85.43 103 GLU B C 1
ATOM 5083 O O . GLU B 1 46 ? 5.414 55.969 27.891 1.00 84.57 103 GLU B O 1
ATOM 5089 N N . LEU B 1 47 ? 7.530 55.599 27.173 1.00 86.30 104 LEU B N 1
ATOM 5090 C CA . LEU B 1 47 ? 7.395 54.161 27.007 1.00 87.43 104 LEU B CA 1
ATOM 5091 C C . LEU B 1 47 ? 7.217 53.463 28.352 1.00 87.63 104 LEU B C 1
ATOM 5092 O O . LEU B 1 47 ? 7.548 54.016 29.401 1.00 88.09 104 LEU B O 1
ATOM 5097 N N . LYS B 1 48 ? 6.690 52.245 28.310 1.00 87.68 105 LYS B N 1
ATOM 5098 C CA . LYS B 1 48 ? 6.469 51.468 29.517 1.00 88.69 105 LYS B CA 1
ATOM 5099 C C . LYS B 1 48 ? 7.040 50.074 29.305 1.00 89.90 105 LYS B C 1
ATOM 5100 O O . LYS B 1 48 ? 7.683 49.813 28.286 1.00 89.28 105 LYS B O 1
ATOM 5106 N N . GLU B 1 49 ? 6.808 49.189 30.273 1.00 91.66 106 GLU B N 1
ATOM 5107 C CA . GLU B 1 49 ? 7.293 47.814 30.203 1.00 92.82 106 GLU B CA 1
ATOM 5108 C C . GLU B 1 49 ? 7.099 47.251 28.805 1.00 92.66 106 GLU B C 1
ATOM 5109 O O . GLU B 1 49 ? 5.975 46.975 28.384 1.00 91.77 106 GLU B O 1
ATOM 5115 N N . VAL B 1 50 ? 8.201 47.084 28.086 1.00 93.77 107 VAL B N 1
ATOM 5116 C CA . VAL B 1 50 ? 8.143 46.555 26.731 1.00 94.81 107 VAL B CA 1
ATOM 5117 C C . VAL B 1 50 ? 7.661 45.097 26.690 1.00 95.37 107 VAL B C 1
ATOM 5118 O O . VAL B 1 50 ? 8.468 44.163 26.675 1.00 96.77 107 VAL B O 1
ATOM 5122 N N . GLU B 1 51 ? 6.341 44.912 26.681 1.00 93.80 108 GLU B N 1
ATOM 5123 C CA . GLU B 1 51 ? 5.741 43.579 26.621 1.00 91.96 108 GLU B CA 1
ATOM 5124 C C . GLU B 1 51 ? 5.223 43.355 25.195 1.00 91.14 108 GLU B C 1
ATOM 5125 O O . GLU B 1 51 ? 4.038 43.531 24.917 1.00 91.60 108 GLU B O 1
ATOM 5131 N N . PRO B 1 52 ? 6.117 42.958 24.275 1.00 89.83 109 PRO B N 1
ATOM 5132 C CA . PRO B 1 52 ? 5.819 42.699 22.864 1.00 89.25 109 PRO B CA 1
ATOM 5133 C C . PRO B 1 52 ? 4.485 42.035 22.565 1.00 88.02 109 PRO B C 1
ATOM 5134 O O . PRO B 1 52 ? 3.594 42.652 21.989 1.00 87.95 109 PRO B O 1
ATOM 5138 N N . ILE B 1 53 ? 4.349 40.774 22.953 1.00 87.70 110 ILE B N 1
ATOM 5139 C CA . ILE B 1 53 ? 3.116 40.045 22.695 1.00 86.89 110 ILE B CA 1
ATOM 5140 C C . ILE B 1 53 ? 2.389 39.607 23.961 1.00 85.40 110 ILE B C 1
ATOM 5141 O O . ILE B 1 53 ? 3.009 39.206 24.945 1.00 86.55 110 ILE B O 1
ATOM 5146 N N . PRO B 1 54 ? 1.053 39.690 23.951 1.00 83.64 111 PRO B N 1
ATOM 5147 C CA . PRO B 1 54 ? 0.227 39.301 25.094 1.00 82.96 111 PRO B CA 1
ATOM 5148 C C . PRO B 1 54 ? 0.493 37.873 25.576 1.00 82.15 111 PRO B C 1
ATOM 5149 O O . PRO B 1 54 ? 0.391 36.916 24.809 1.00 81.33 111 PRO B O 1
ATOM 5153 N N . LEU B 1 55 ? 0.836 37.743 26.854 1.00 81.00 112 LEU B N 1
ATOM 5154 C CA . LEU B 1 55 ? 1.111 36.442 27.449 1.00 77.40 112 LEU B CA 1
ATOM 5155 C C . LEU B 1 55 ? -0.111 35.544 27.346 1.00 75.55 112 LEU B C 1
ATOM 5156 O O . LEU B 1 55 ? 0.010 34.324 27.221 1.00 75.96 112 LEU B O 1
ATOM 5161 N N . ASP B 1 56 ? -1.289 36.156 27.390 1.00 72.88 113 ASP B N 1
ATOM 5162 C CA . ASP B 1 56 ? -2.543 35.419 27.301 1.00 72.37 113 ASP B CA 1
ATOM 5163 C C . ASP B 1 56 ? -2.868 35.011 25.869 1.00 71.28 113 ASP B C 1
ATOM 5164 O O . ASP B 1 56 ? -3.903 34.387 25.612 1.00 69.99 113 ASP B O 1
ATOM 5169 N N . TRP B 1 57 ? -1.982 35.369 24.944 1.00 70.00 114 TRP B N 1
ATOM 5170 C CA . TRP B 1 57 ? -2.161 35.034 23.537 1.00 69.19 114 TRP B CA 1
ATOM 5171 C C . TRP B 1 57 ? -1.934 33.538 23.348 1.00 69.56 114 TRP B C 1
ATOM 5172 O O . TRP B 1 57 ? -0.857 33.027 23.650 1.00 68.16 114 TRP B O 1
ATOM 5183 N N . PRO B 1 58 ? -2.948 32.817 22.837 1.00 70.96 115 PRO B N 1
ATOM 5184 C CA . PRO B 1 58 ? -2.861 31.371 22.609 1.00 71.35 115 PRO B CA 1
ATOM 5185 C C . PRO B 1 58 ? -1.493 30.875 22.133 1.00 72.84 115 PRO B C 1
ATOM 5186 O O . PRO B 1 58 ? -0.734 31.600 21.489 1.00 73.24 115 PRO B O 1
ATOM 5190 N N . SER B 1 59 ? -1.189 29.625 22.459 1.00 74.88 116 SER B N 1
ATOM 5191 C CA . SER B 1 59 ? 0.089 29.024 22.099 1.00 75.48 116 SER B CA 1
ATOM 5192 C C . SER B 1 59 ? -0.028 28.278 20.777 1.00 74.33 116 SER B C 1
ATOM 5193 O O . SER B 1 59 ? 0.967 28.019 20.102 1.00 73.74 116 SER B O 1
ATOM 5196 N N . ASP B 1 60 ? -1.258 27.936 20.418 1.00 73.40 117 ASP B N 1
ATOM 5197 C CA . ASP B 1 60 ? -1.529 27.229 19.174 1.00 74.21 117 ASP B CA 1
ATOM 5198 C C . ASP B 1 60 ? -2.161 28.206 18.181 1.00 74.56 117 ASP B C 1
ATOM 5199 O O . ASP B 1 60 ? -2.830 27.789 17.233 1.00 74.78 117 ASP B O 1
ATOM 5204 N N . LEU B 1 61 ? -1.944 29.503 18.396 1.00 72.86 118 LEU B N 1
ATOM 5205 C CA . LEU B 1 61 ? -2.536 30.522 17.531 1.00 70.89 118 LEU B CA 1
ATOM 5206 C C . LEU B 1 61 ? -1.528 31.340 16.727 1.00 69.75 118 LEU B C 1
ATOM 5207 O O . LEU B 1 61 ? -0.644 32.000 17.288 1.00 68.47 118 LEU B O 1
ATOM 5212 N N . THR B 1 62 ? -1.670 31.285 15.405 1.00 67.63 119 THR B N 1
ATOM 5213 C CA . THR B 1 62 ? -0.808 32.044 14.508 1.00 66.43 119 THR B CA 1
ATOM 5214 C C . THR B 1 62 ? -1.633 32.733 13.437 1.00 64.17 119 THR B C 1
ATOM 5215 O O . THR B 1 62 ? -2.448 32.116 12.760 1.00 63.65 119 THR B O 1
ATOM 5219 N N . LEU B 1 63 ? -1.414 34.029 13.294 1.00 63.21 120 LEU B N 1
ATOM 5220 C CA . LEU B 1 63 ? -2.123 34.811 12.301 1.00 60.05 120 LEU B CA 1
ATOM 5221 C C . LEU B 1 63 ? -1.444 34.627 10.952 1.00 56.71 120 LEU B C 1
ATOM 5222 O O . LEU B 1 63 ? -0.213 34.572 10.874 1.00 55.47 120 LEU B O 1
ATOM 5227 N N . PRO B 1 64 ? -2.236 34.501 9.874 1.00 55.01 121 PRO B N 1
ATOM 5228 C CA . PRO B 1 64 ? -1.666 34.331 8.532 1.00 54.70 121 PRO B CA 1
ATOM 5229 C C . PRO B 1 64 ? -0.588 35.401 8.311 1.00 54.52 121 PRO B C 1
ATOM 5230 O O . PRO B 1 64 ? -0.829 36.580 8.563 1.00 55.81 121 PRO B O 1
ATOM 5234 N N . PRO B 1 65 ? 0.612 34.999 7.846 1.00 53.53 122 PRO B N 1
ATOM 5235 C CA . PRO B 1 65 ? 1.739 35.912 7.599 1.00 53.01 122 PRO B CA 1
ATOM 5236 C C . PRO B 1 65 ? 1.413 37.121 6.719 1.00 53.74 122 PRO B C 1
ATOM 5237 O O . PRO B 1 65 ? 0.559 37.048 5.828 1.00 56.68 122 PRO B O 1
ATOM 5241 N N . LEU B 1 66 ? 2.093 38.234 6.965 1.00 50.39 123 LEU B N 1
ATOM 5242 C CA . LEU B 1 66 ? 1.858 39.420 6.157 1.00 50.23 123 LEU B CA 1
ATOM 5243 C C . LEU B 1 66 ? 2.576 39.222 4.829 1.00 50.58 123 LEU B C 1
ATOM 5244 O O . LEU B 1 66 ? 3.482 38.391 4.729 1.00 54.22 123 LEU B O 1
ATOM 5249 N N . PRO B 1 67 ? 2.183 39.974 3.787 1.00 48.60 124 PRO B N 1
ATOM 5250 C CA . PRO B 1 67 ? 2.868 39.805 2.504 1.00 47.62 124 PRO B CA 1
ATOM 5251 C C . PRO B 1 67 ? 4.324 40.219 2.674 1.00 48.29 124 PRO B C 1
ATOM 5252 O O . PRO B 1 67 ? 4.635 41.077 3.499 1.00 50.53 124 PRO B O 1
ATOM 5256 N N . GLU B 1 68 ? 5.218 39.613 1.906 1.00 49.53 125 GLU B N 1
ATOM 5257 C CA . GLU B 1 68 ? 6.626 39.964 2.007 1.00 48.53 125 GLU B CA 1
ATOM 5258 C C . GLU B 1 68 ? 6.864 41.245 1.218 1.00 49.30 125 GLU B C 1
ATOM 5259 O O . GLU B 1 68 ? 7.996 41.705 1.101 1.00 49.97 125 GLU B O 1
ATOM 5265 N N . SER B 1 69 ? 5.790 41.824 0.688 1.00 49.32 126 SER B N 1
ATOM 5266 C CA . SER B 1 69 ? 5.897 43.044 -0.108 1.00 48.69 126 SER B CA 1
ATOM 5267 C C . SER B 1 69 ? 4.536 43.642 -0.451 1.00 47.47 126 SER B C 1
ATOM 5268 O O . SER B 1 69 ? 3.510 42.960 -0.389 1.00 44.05 126 SER B O 1
ATOM 5271 N N . THR B 1 70 ? 4.532 44.922 -0.818 1.00 46.04 127 THR B N 1
ATOM 5272 C CA . THR B 1 70 ? 3.291 45.593 -1.182 1.00 43.49 127 THR B CA 1
ATOM 5273 C C . THR B 1 70 ? 2.761 44.936 -2.454 1.00 43.44 127 THR B C 1
ATOM 5274 O O . THR B 1 70 ? 1.565 44.987 -2.748 1.00 41.40 127 THR B O 1
ATOM 5278 N N . ASN B 1 71 ? 3.669 44.286 -3.179 1.00 41.70 128 ASN B N 1
ATOM 5279 C CA . ASN B 1 71 ? 3.352 43.634 -4.441 1.00 43.75 128 ASN B CA 1
ATOM 5280 C C . ASN B 1 71 ? 3.417 42.087 -4.419 1.00 47.02 128 ASN B C 1
ATOM 5281 O O . ASN B 1 71 ? 3.315 41.443 -5.471 1.00 47.55 128 ASN B O 1
ATOM 5286 N N . ASP B 1 72 ? 3.562 41.503 -3.224 1.00 46.04 129 ASP B N 1
ATOM 5287 C CA . ASP B 1 72 ? 3.624 40.047 -3.052 1.00 46.05 129 ASP B CA 1
ATOM 5288 C C . ASP B 1 72 ? 2.365 39.368 -3.610 1.00 45.84 129 ASP B C 1
ATOM 5289 O O . ASP B 1 72 ? 1.441 39.042 -2.860 1.00 42.23 129 ASP B O 1
ATOM 5294 N N . TYR B 1 73 ? 2.327 39.149 -4.924 1.00 47.36 130 TYR B N 1
ATOM 5295 C CA . TYR B 1 73 ? 1.161 38.512 -5.539 1.00 46.83 130 TYR B CA 1
ATOM 5296 C C . TYR B 1 73 ? 0.977 37.069 -5.073 1.00 47.84 130 TYR B C 1
ATOM 5297 O O . TYR B 1 73 ? -0.086 36.469 -5.275 1.00 46.66 130 TYR B O 1
ATOM 5306 N N . VAL B 1 74 ? 2.014 36.515 -4.450 1.00 46.82 131 VAL B N 1
ATOM 5307 C CA . VAL B 1 74 ? 1.939 35.159 -3.927 1.00 45.76 131 VAL B CA 1
ATOM 5308 C C . VAL B 1 74 ? 1.062 35.228 -2.688 1.00 46.08 131 VAL B C 1
ATOM 5309 O O . VAL B 1 74 ? 0.090 34.484 -2.563 1.00 46.56 131 VAL B O 1
ATOM 5313 N N . TRP B 1 75 ? 1.408 36.140 -1.784 1.00 43.99 132 TRP B N 1
ATOM 5314 C CA . TRP B 1 75 ? 0.654 36.327 -0.561 1.00 42.65 132 TRP B CA 1
ATOM 5315 C C . TRP B 1 75 ? -0.780 36.693 -0.877 1.00 43.18 132 TRP B C 1
ATOM 5316 O O . TRP B 1 75 ? -1.694 36.344 -0.140 1.00 41.21 132 TRP B O 1
ATOM 5327 N N . ALA B 1 76 ? -0.975 37.422 -1.969 1.00 42.93 133 ALA B N 1
ATOM 5328 C CA . ALA B 1 76 ? -2.313 37.840 -2.340 1.00 41.53 133 ALA B CA 1
ATOM 5329 C C . ALA B 1 76 ? -3.135 36.635 -2.766 1.00 41.91 133 ALA B C 1
ATOM 5330 O O . ALA B 1 76 ? -4.315 36.534 -2.438 1.00 38.99 133 ALA B O 1
ATOM 5332 N N . GLY B 1 77 ? -2.489 35.720 -3.486 1.00 45.12 134 GLY B N 1
ATOM 5333 C CA . GLY B 1 77 ? -3.152 34.523 -3.974 1.00 48.28 134 GLY B CA 1
ATOM 5334 C C . GLY B 1 77 ? -3.834 33.707 -2.898 1.00 51.57 134 GLY B C 1
ATOM 5335 O O . GLY B 1 77 ? -5.009 33.359 -3.016 1.00 52.49 134 GLY B O 1
ATOM 5336 N N . LYS B 1 78 ? -3.091 33.378 -1.851 1.00 55.29 135 LYS B N 1
ATOM 5337 C CA . LYS B 1 78 ? -3.646 32.613 -0.742 1.00 58.61 135 LYS B CA 1
ATOM 5338 C C . LYS B 1 78 ? -4.562 33.552 0.030 1.00 60.48 135 LYS B C 1
ATOM 5339 O O . LYS B 1 78 ? -4.087 34.456 0.713 1.00 61.06 135 LYS B O 1
ATOM 5345 N N . ARG B 1 79 ? -5.873 33.355 -0.082 1.00 63.43 136 ARG B N 1
ATOM 5346 C CA . ARG B 1 79 ? -6.792 34.248 0.610 1.00 65.74 136 ARG B CA 1
ATOM 5347 C C . ARG B 1 79 ? -8.267 33.893 0.425 1.00 70.30 136 ARG B C 1
ATOM 5348 O O . ARG B 1 79 ? -8.657 33.302 -0.586 1.00 71.67 136 ARG B O 1
ATOM 5356 N N . LYS B 1 80 ? -9.085 34.272 1.407 1.00 72.88 137 LYS B N 1
ATOM 5357 C CA . LYS B 1 80 ? -10.523 33.991 1.378 1.00 74.61 137 LYS B CA 1
ATOM 5358 C C . LYS B 1 80 ? -11.340 35.101 0.722 1.00 74.44 137 LYS B C 1
ATOM 5359 O O . LYS B 1 80 ? -12.567 35.134 0.846 1.00 74.69 137 LYS B O 1
ATOM 5365 N N . LYS B 1 88 ? -17.782 32.455 -6.797 1.00 94.84 145 LYS B N 1
ATOM 5366 C CA . LYS B 1 88 ? -16.959 33.584 -7.217 1.00 95.78 145 LYS B CA 1
ATOM 5367 C C . LYS B 1 88 ? -16.228 33.314 -8.529 1.00 95.53 145 LYS B C 1
ATOM 5368 O O . LYS B 1 88 ? -15.228 33.967 -8.837 1.00 95.78 145 LYS B O 1
ATOM 5374 N N . GLN B 1 89 ? -16.728 32.355 -9.301 1.00 94.10 146 GLN B N 1
ATOM 5375 C CA . GLN B 1 89 ? -16.104 32.018 -10.574 1.00 92.50 146 GLN B CA 1
ATOM 5376 C C . GLN B 1 89 ? -16.298 33.150 -11.579 1.00 91.33 146 GLN B C 1
ATOM 5377 O O . GLN B 1 89 ? -17.366 33.764 -11.642 1.00 92.20 146 GLN B O 1
ATOM 5383 N N . LEU B 1 90 ? -15.254 33.420 -12.358 1.00 88.66 147 LEU B N 1
ATOM 5384 C CA . LEU B 1 90 ? -15.283 34.465 -13.378 1.00 84.46 147 LEU B CA 1
ATOM 5385 C C . LEU B 1 90 ? -15.459 33.780 -14.731 1.00 82.93 147 LEU B C 1
ATOM 5386 O O . LEU B 1 90 ? -15.376 32.550 -14.826 1.00 84.22 147 LEU B O 1
ATOM 5391 N N . ILE B 1 91 ? -15.705 34.566 -15.774 1.00 79.00 148 ILE B N 1
ATOM 5392 C CA . ILE B 1 91 ? -15.872 34.004 -17.110 1.00 74.02 148 ILE B CA 1
ATOM 5393 C C . ILE B 1 91 ? -14.629 34.262 -17.947 1.00 70.86 148 ILE B C 1
ATOM 5394 O O . ILE B 1 91 ? -14.464 35.348 -18.505 1.00 71.70 148 ILE B O 1
ATOM 5399 N N . ILE B 1 92 ? -13.746 33.274 -18.024 1.00 65.38 149 ILE B N 1
ATOM 5400 C CA . ILE B 1 92 ? -12.549 33.428 -18.837 1.00 61.21 149 ILE B CA 1
ATOM 5401 C C . ILE B 1 92 ? -13.011 33.278 -20.288 1.00 58.52 149 ILE B C 1
ATOM 5402 O O . ILE B 1 92 ? -13.013 32.174 -20.834 1.00 54.66 149 ILE B O 1
ATOM 5407 N N . ASP B 1 93 ? -13.421 34.393 -20.893 1.00 55.62 150 ASP B N 1
ATOM 5408 C CA . ASP B 1 93 ? -13.909 34.390 -22.269 1.00 54.20 150 ASP B CA 1
ATOM 5409 C C . ASP B 1 93 ? -12.813 34.439 -23.327 1.00 53.26 150 ASP B C 1
ATOM 5410 O O . ASP B 1 93 ? -12.737 33.555 -24.187 1.00 53.07 150 ASP B O 1
ATOM 5415 N N . GLY B 1 94 ? -11.962 35.460 -23.266 1.00 53.10 151 GLY B N 1
ATOM 5416 C CA . GLY B 1 94 ? -10.889 35.582 -24.239 1.00 50.94 151 GLY B CA 1
ATOM 5417 C C . GLY B 1 94 ? -9.840 36.615 -23.870 1.00 49.15 151 GLY B C 1
ATOM 5418 O O . GLY B 1 94 ? -9.750 37.034 -22.717 1.00 49.85 151 GLY B O 1
ATOM 5419 N N . LEU B 1 95 ? -9.038 37.022 -24.849 1.00 45.75 152 LEU B N 1
ATOM 5420 C CA . LEU B 1 95 ? -8.009 38.023 -24.612 1.00 42.22 152 LEU B CA 1
ATOM 5421 C C . LEU B 1 95 ? -7.992 38.998 -25.784 1.00 39.31 152 LEU B C 1
ATOM 5422 O O . LEU B 1 95 ? -7.638 38.628 -26.898 1.00 41.35 152 LEU B O 1
ATOM 5427 N N . SER B 1 96 ? -8.411 40.235 -25.531 1.00 37.14 153 SER B N 1
ATOM 5428 C CA . SER B 1 96 ? -8.446 41.269 -26.563 1.00 35.72 153 SER B CA 1
ATOM 5429 C C . SER B 1 96 ? -7.119 41.994 -26.601 1.00 33.49 153 SER B C 1
ATOM 5430 O O . SER B 1 96 ? -6.764 42.736 -25.679 1.00 33.88 153 SER B O 1
ATOM 5433 N N . ILE B 1 97 ? -6.388 41.770 -27.678 1.00 32.12 154 ILE B N 1
ATOM 5434 C CA . ILE B 1 97 ? -5.091 42.383 -27.855 1.00 34.30 154 ILE B CA 1
ATOM 5435 C C . ILE B 1 97 ? -5.261 43.673 -28.623 1.00 35.33 154 ILE B C 1
ATOM 5436 O O . ILE B 1 97 ? -5.724 43.676 -29.762 1.00 35.46 154 ILE B O 1
ATOM 5441 N N . VAL B 1 98 ? -4.912 44.779 -27.979 1.00 37.38 155 VAL B N 1
ATOM 5442 C CA . VAL B 1 98 ? -5.009 46.084 -28.607 1.00 34.56 155 VAL B CA 1
ATOM 5443 C C . VAL B 1 98 ? -3.606 46.450 -29.053 1.00 36.69 155 VAL B C 1
ATOM 5444 O O . VAL B 1 98 ? -2.680 46.480 -28.245 1.00 40.94 155 VAL B O 1
ATOM 5448 N N . ILE B 1 99 ? -3.452 46.699 -30.347 1.00 37.44 156 ILE B N 1
ATOM 5449 C CA . ILE B 1 99 ? -2.162 47.051 -30.916 1.00 36.58 156 ILE B CA 1
ATOM 5450 C C . ILE B 1 99 ? -2.150 48.495 -31.427 1.00 38.81 156 ILE B C 1
ATOM 5451 O O . ILE B 1 99 ? -2.701 48.783 -32.487 1.00 37.24 156 ILE B O 1
ATOM 5456 N N . PRO B 1 100 ? -1.527 49.422 -30.672 1.00 39.84 157 PRO B N 1
ATOM 5457 C CA . PRO B 1 100 ? -1.461 50.831 -31.080 1.00 39.85 157 PRO B CA 1
ATOM 5458 C C . PRO B 1 100 ? -0.604 50.882 -32.323 1.00 41.96 157 PRO B C 1
ATOM 5459 O O . PRO B 1 100 ? 0.507 50.352 -32.321 1.00 42.74 157 PRO B O 1
ATOM 5463 N N . THR B 1 101 ? -1.102 51.517 -33.378 1.00 41.33 158 THR B N 1
ATOM 5464 C CA . THR B 1 101 ? -0.346 51.578 -34.613 1.00 42.44 158 THR B CA 1
ATOM 5465 C C . THR B 1 101 ? -0.275 52.948 -35.272 1.00 43.13 158 THR B C 1
ATOM 5466 O O . THR B 1 101 ? -1.218 53.742 -35.206 1.00 40.37 158 THR B O 1
ATOM 5470 N N . TYR B 1 102 ? 0.873 53.207 -35.899 1.00 43.51 159 TYR B N 1
ATOM 5471 C CA . TYR B 1 102 ? 1.129 54.457 -36.604 1.00 45.71 159 TYR B CA 1
ATOM 5472 C C . TYR B 1 102 ? 2.210 54.312 -37.689 1.00 45.91 159 TYR B C 1
ATOM 5473 O O . TYR B 1 102 ? 3.400 54.276 -37.387 1.00 44.12 159 TYR B O 1
ATOM 5482 N N . ASN B 1 103 ? 1.782 54.203 -38.946 1.00 48.14 160 ASN B N 1
ATOM 5483 C CA . ASN B 1 103 ? 2.690 54.115 -40.093 1.00 51.28 160 ASN B CA 1
ATOM 5484 C C . ASN B 1 103 ? 3.808 53.069 -40.121 1.00 52.26 160 ASN B C 1
ATOM 5485 O O . ASN B 1 103 ? 4.954 53.405 -40.425 1.00 57.82 160 ASN B O 1
ATOM 5490 N N . ARG B 1 104 ? 3.521 51.812 -39.837 1.00 49.26 161 ARG B N 1
ATOM 5491 C CA . ARG B 1 104 ? 4.600 50.832 -39.900 1.00 47.37 161 ARG B CA 1
ATOM 5492 C C . ARG B 1 104 ? 4.020 49.567 -40.502 1.00 46.07 161 ARG B C 1
ATOM 5493 O O . ARG B 1 104 ? 4.267 48.455 -40.027 1.00 45.70 161 ARG B O 1
ATOM 5501 N N . ALA B 1 105 ? 3.238 49.767 -41.557 1.00 41.44 162 ALA B N 1
ATOM 5502 C CA . ALA B 1 105 ? 2.553 48.691 -42.262 1.00 41.84 162 ALA B CA 1
ATOM 5503 C C . ALA B 1 105 ? 3.305 47.365 -42.320 1.00 40.66 162 ALA B C 1
ATOM 5504 O O . ALA B 1 105 ? 2.801 46.335 -41.872 1.00 38.15 162 ALA B O 1
ATOM 5506 N N . LYS B 1 106 ? 4.508 47.399 -42.881 1.00 42.36 163 LYS B N 1
ATOM 5507 C CA . LYS B 1 106 ? 5.321 46.206 -43.023 1.00 42.93 163 LYS B CA 1
ATOM 5508 C C . LYS B 1 106 ? 5.686 45.634 -41.665 1.00 40.94 163 LYS B C 1
ATOM 5509 O O . LYS B 1 106 ? 5.691 44.417 -41.489 1.00 45.59 163 LYS B O 1
ATOM 5515 N N . ILE B 1 107 ? 5.978 46.499 -40.701 1.00 37.91 164 ILE B N 1
ATOM 5516 C CA . ILE B 1 107 ? 6.316 46.034 -39.357 1.00 36.05 164 ILE B CA 1
ATOM 5517 C C . ILE B 1 107 ? 5.086 45.484 -38.637 1.00 37.23 164 ILE B C 1
ATOM 5518 O O . ILE B 1 107 ? 5.172 44.491 -37.904 1.00 38.69 164 ILE B O 1
ATOM 5523 N N . LEU B 1 108 ? 3.943 46.136 -38.837 1.00 35.35 165 LEU B N 1
ATOM 5524 C CA . LEU B 1 108 ? 2.699 45.683 -38.230 1.00 32.80 165 LEU B CA 1
ATOM 5525 C C . LEU B 1 108 ? 2.372 44.325 -38.812 1.00 33.51 165 LEU B C 1
ATOM 5526 O O . LEU B 1 108 ? 1.896 43.446 -38.112 1.00 36.54 165 LEU B O 1
ATOM 5531 N N . ALA B 1 109 ? 2.631 44.162 -40.104 1.00 33.56 166 ALA B N 1
ATOM 5532 C CA . ALA B 1 109 ? 2.349 42.908 -40.782 1.00 35.18 166 ALA B CA 1
ATOM 5533 C C . ALA B 1 109 ? 3.054 41.748 -40.102 1.00 38.58 166 ALA B C 1
ATOM 5534 O O . ALA B 1 109 ? 2.449 40.709 -39.833 1.00 40.28 166 ALA B O 1
ATOM 5536 N N . ILE B 1 110 ? 4.342 41.919 -39.825 1.00 41.19 167 ILE B N 1
ATOM 5537 C CA . ILE B 1 110 ? 5.106 40.865 -39.163 1.00 40.81 167 ILE B CA 1
ATOM 5538 C C . ILE B 1 110 ? 4.515 40.540 -37.787 1.00 43.65 167 ILE B C 1
ATOM 5539 O O . ILE B 1 110 ? 4.419 39.372 -37.404 1.00 45.10 167 ILE B O 1
ATOM 5544 N N . THR B 1 111 ? 4.128 41.574 -37.042 1.00 44.28 168 THR B N 1
ATOM 5545 C CA . THR B 1 111 ? 3.524 41.382 -35.732 1.00 41.96 168 THR B CA 1
ATOM 5546 C C . THR B 1 111 ? 2.309 40.484 -35.871 1.00 40.00 168 THR B C 1
ATOM 5547 O O . THR B 1 111 ? 2.210 39.455 -35.214 1.00 38.34 168 THR B O 1
ATOM 5551 N N . LEU B 1 112 ? 1.382 40.892 -36.731 1.00 36.81 169 LEU B N 1
ATOM 5552 C CA . LEU B 1 112 ? 0.160 40.138 -36.963 1.00 36.59 169 LEU B CA 1
ATOM 5553 C C . LEU B 1 112 ? 0.450 38.699 -37.358 1.00 36.45 169 LEU B C 1
ATOM 5554 O O . LEU B 1 112 ? -0.253 37.783 -36.941 1.00 35.42 169 LEU B O 1
ATOM 5559 N N . ALA B 1 113 ? 1.495 38.510 -38.159 1.00 37.62 170 ALA B N 1
ATOM 5560 C CA . ALA B 1 113 ? 1.887 37.187 -38.613 1.00 38.29 170 ALA B CA 1
ATOM 5561 C C . ALA B 1 113 ? 2.268 36.312 -37.427 1.00 40.65 170 ALA B C 1
ATOM 5562 O O . ALA B 1 113 ? 1.853 35.151 -37.345 1.00 43.11 170 ALA B O 1
ATOM 5564 N N . CYS B 1 114 ? 3.056 36.863 -36.504 1.00 39.42 171 CYS B N 1
ATOM 5565 C CA . CYS B 1 114 ? 3.470 36.113 -35.322 1.00 36.77 171 CYS B CA 1
ATOM 5566 C C . CYS B 1 114 ? 2.272 35.836 -34.436 1.00 39.00 171 CYS B C 1
ATOM 5567 O O . CYS B 1 114 ? 2.244 34.830 -33.728 1.00 42.88 171 CYS B O 1
ATOM 5570 N N . LEU B 1 115 ? 1.284 36.727 -34.465 1.00 40.68 172 LEU B N 1
ATOM 5571 C CA . LEU B 1 115 ? 0.083 36.526 -33.668 1.00 41.84 172 LEU B CA 1
ATOM 5572 C C . LEU B 1 115 ? -0.705 35.398 -34.309 1.00 44.98 172 LEU B C 1
ATOM 5573 O O . LEU B 1 115 ? -1.589 34.823 -33.685 1.00 49.70 172 LEU B O 1
ATOM 5578 N N . CYS B 1 116 ? -0.375 35.082 -35.559 1.00 47.35 173 CYS B N 1
ATOM 5579 C CA . CYS B 1 116 ? -1.032 33.989 -36.274 1.00 49.56 173 CYS B CA 1
ATOM 5580 C C . CYS B 1 116 ? -0.443 32.664 -35.775 1.00 51.40 173 CYS B C 1
ATOM 5581 O O . CYS B 1 116 ? -1.102 31.622 -35.809 1.00 53.40 173 CYS B O 1
ATOM 5584 N N . ASN B 1 117 ? 0.796 32.714 -35.292 1.00 51.01 174 ASN B N 1
ATOM 5585 C CA . ASN B 1 117 ? 1.494 31.518 -34.818 1.00 49.52 174 ASN B CA 1
ATOM 5586 C C . ASN B 1 117 ? 1.338 31.233 -33.335 1.00 49.29 174 ASN B C 1
ATOM 5587 O O . ASN B 1 117 ? 2.161 30.538 -32.748 1.00 53.38 174 ASN B O 1
ATOM 5592 N N . GLN B 1 118 ? 0.291 31.760 -32.723 1.00 47.41 175 GLN B N 1
ATOM 5593 C CA . GLN B 1 118 ? 0.094 31.540 -31.305 1.00 47.14 175 GLN B CA 1
ATOM 5594 C C . GLN B 1 118 ? -0.399 30.137 -30.947 1.00 49.69 175 GLN B C 1
ATOM 5595 O O . GLN B 1 118 ? -1.404 29.672 -31.482 1.00 50.88 175 GLN B O 1
ATOM 5601 N N . LYS B 1 119 ? 0.323 29.469 -30.049 1.00 50.73 176 LYS B N 1
ATOM 5602 C CA . LYS B 1 119 ? -0.061 28.148 -29.558 1.00 51.68 176 LYS B CA 1
ATOM 5603 C C . LYS B 1 119 ? -0.658 28.414 -28.178 1.00 52.73 176 LYS B C 1
ATOM 5604 O O . LYS B 1 119 ? 0.070 28.613 -27.204 1.00 54.50 176 LYS B O 1
ATOM 5610 N N . THR B 1 120 ? -1.984 28.425 -28.101 1.00 49.65 177 THR B N 1
ATOM 5611 C CA . THR B 1 120 ? -2.678 28.694 -26.853 1.00 46.75 177 THR B CA 1
ATOM 5612 C C . THR B 1 120 ? -4.047 28.041 -26.957 1.00 48.64 177 THR B C 1
ATOM 5613 O O . THR B 1 120 ? -4.549 27.847 -28.061 1.00 49.47 177 THR B O 1
ATOM 5617 N N . ILE B 1 121 ? -4.653 27.707 -25.821 1.00 49.55 178 ILE B N 1
ATOM 5618 C CA . ILE B 1 121 ? -5.976 27.079 -25.831 1.00 48.31 178 ILE B CA 1
ATOM 5619 C C . ILE B 1 121 ? -7.073 28.110 -25.633 1.00 47.78 178 ILE B C 1
ATOM 5620 O O . ILE B 1 121 ? -8.237 27.747 -25.507 1.00 48.25 178 ILE B O 1
ATOM 5625 N N . TYR B 1 122 ? -6.708 29.389 -25.602 1.00 48.69 179 TYR B N 1
ATOM 5626 C CA . TYR B 1 122 ? -7.693 30.445 -25.394 1.00 45.82 179 TYR B CA 1
ATOM 5627 C C . TYR B 1 122 ? -8.048 31.234 -26.646 1.00 43.73 179 TYR B C 1
ATOM 5628 O O . TYR B 1 122 ? -7.235 31.373 -27.555 1.00 44.43 179 TYR B O 1
ATOM 5637 N N . ASP B 1 123 ? -9.272 31.753 -26.670 1.00 43.94 180 ASP B N 1
ATOM 5638 C CA . ASP B 1 123 ? -9.776 32.566 -27.782 1.00 47.07 180 ASP B CA 1
ATOM 5639 C C . ASP B 1 123 ? -9.267 34.000 -27.650 1.00 44.34 180 ASP B C 1
ATOM 5640 O O . ASP B 1 123 ? -9.389 34.591 -26.585 1.00 47.43 180 ASP B O 1
ATOM 5645 N N . TYR B 1 124 ? -8.721 34.567 -28.722 1.00 43.82 181 TYR B N 1
ATOM 5646 C CA . TYR B 1 124 ? -8.235 35.950 -28.682 1.00 42.25 181 TYR B CA 1
ATOM 5647 C C . TYR B 1 124 ? -8.579 36.748 -29.927 1.00 42.04 181 TYR B C 1
ATOM 5648 O O . TYR B 1 124 ? -8.608 36.208 -31.032 1.00 42.87 181 TYR B O 1
ATOM 5657 N N . GLU B 1 125 ? -8.846 38.039 -29.740 1.00 41.49 182 GLU B N 1
ATOM 5658 C CA . GLU B 1 125 ? -9.146 38.923 -30.860 1.00 40.07 182 GLU B CA 1
ATOM 5659 C C . GLU B 1 125 ? -8.018 39.938 -30.982 1.00 40.70 182 GLU B C 1
ATOM 5660 O O . GLU B 1 125 ? -7.342 40.258 -30.000 1.00 39.79 182 GLU B O 1
ATOM 5666 N N . VAL B 1 126 ? -7.800 40.429 -32.194 1.00 40.55 183 VAL B N 1
ATOM 5667 C CA . VAL B 1 126 ? -6.764 41.421 -32.414 1.00 40.12 183 VAL B CA 1
ATOM 5668 C C . VAL B 1 126 ? -7.383 42.721 -32.898 1.00 40.78 183 VAL B C 1
ATOM 5669 O O . VAL B 1 126 ? -8.008 42.752 -33.949 1.00 42.88 183 VAL B O 1
ATOM 5673 N N . ILE B 1 127 ? -7.231 43.783 -32.110 1.00 42.00 184 ILE B N 1
ATOM 5674 C CA . ILE B 1 127 ? -7.757 45.089 -32.478 1.00 42.52 184 ILE B CA 1
ATOM 5675 C C . ILE B 1 127 ? -6.602 46.006 -32.891 1.00 44.25 184 ILE B C 1
ATOM 5676 O O . ILE B 1 127 ? -5.754 46.352 -32.063 1.00 44.74 184 ILE B O 1
ATOM 5681 N N . VAL B 1 128 ? -6.558 46.395 -34.163 1.00 41.44 185 VAL B N 1
ATOM 5682 C CA . VAL B 1 128 ? -5.504 47.286 -34.621 1.00 39.32 185 VAL B CA 1
ATOM 5683 C C . VAL B 1 128 ? -5.983 48.735 -34.522 1.00 39.42 185 VAL B C 1
ATOM 5684 O O . VAL B 1 128 ? -6.780 49.206 -35.335 1.00 39.38 185 VAL B O 1
ATOM 5688 N N . ALA B 1 129 ? -5.493 49.423 -33.493 1.00 39.95 186 ALA B N 1
ATOM 5689 C CA . ALA B 1 129 ? -5.827 50.816 -33.222 1.00 37.43 186 ALA B CA 1
ATOM 5690 C C . ALA B 1 129 ? -4.855 51.727 -33.961 1.00 37.83 186 ALA B C 1
ATOM 5691 O O . ALA B 1 129 ? -3.699 51.886 -33.559 1.00 37.73 186 ALA B O 1
ATOM 5693 N N . ASP B 1 130 ? -5.349 52.335 -35.032 1.00 37.09 187 ASP B N 1
ATOM 5694 C CA . ASP B 1 130 ? -4.561 53.214 -35.891 1.00 36.45 187 ASP B CA 1
ATOM 5695 C C . ASP B 1 130 ? -4.682 54.675 -35.490 1.00 36.75 187 ASP B C 1
ATOM 5696 O O . ASP B 1 130 ? -5.762 55.255 -35.581 1.00 36.83 187 ASP B O 1
ATOM 5701 N N . ASP B 1 131 ? -3.567 55.260 -35.051 1.00 35.43 188 ASP B N 1
ATOM 5702 C CA . ASP B 1 131 ? -3.530 56.662 -34.643 1.00 36.03 188 ASP B CA 1
ATOM 5703 C C . ASP B 1 131 ? -3.278 57.538 -35.868 1.00 38.77 188 ASP B C 1
ATOM 5704 O O . ASP B 1 131 ? -2.177 58.066 -36.073 1.00 34.41 188 ASP B O 1
ATOM 5709 N N . GLY B 1 132 ? -4.314 57.660 -36.692 1.00 40.48 189 GLY B N 1
ATOM 5710 C CA . GLY B 1 132 ? -4.235 58.459 -37.898 1.00 43.63 189 GLY B CA 1
ATOM 5711 C C . GLY B 1 132 ? -3.010 58.265 -38.770 1.00 43.26 189 GLY B C 1
ATOM 5712 O O . GLY B 1 132 ? -2.324 59.233 -39.077 1.00 47.85 189 GLY B O 1
ATOM 5713 N N . SER B 1 133 ? -2.728 57.035 -39.185 1.00 43.16 190 SER B N 1
ATOM 5714 C CA . SER B 1 133 ? -1.567 56.785 -40.039 1.00 42.31 190 SER B CA 1
ATOM 5715 C C . SER B 1 133 ? -1.921 57.141 -41.472 1.00 43.68 190 SER B C 1
ATOM 5716 O O . SER B 1 133 ? -3.072 57.002 -41.874 1.00 45.83 190 SER B O 1
ATOM 5719 N N . LYS B 1 134 ? -0.945 57.612 -42.242 1.00 44.16 191 LYS B N 1
ATOM 5720 C CA . LYS B 1 134 ? -1.210 57.932 -43.635 1.00 45.03 191 LYS B CA 1
ATOM 5721 C C . LYS B 1 134 ? -1.081 56.647 -44.451 1.00 42.98 191 LYS B C 1
ATOM 5722 O O . LYS B 1 134 ? -1.854 56.413 -45.375 1.00 43.35 191 LYS B O 1
ATOM 5728 N N . GLU B 1 135 ? -0.100 55.817 -44.111 1.00 41.99 192 GLU B N 1
ATOM 5729 C CA . GLU B 1 135 ? 0.078 54.548 -44.804 1.00 43.89 192 GLU B CA 1
ATOM 5730 C C . GLU B 1 135 ? -1.234 53.759 -44.733 1.00 46.01 192 GLU B C 1
ATOM 5731 O O . GLU B 1 135 ? -1.990 53.888 -43.770 1.00 46.85 192 GLU B O 1
ATOM 5737 N N . ASN B 1 136 ? -1.493 52.932 -45.741 1.00 47.47 193 ASN B N 1
ATOM 5738 C CA . ASN B 1 136 ? -2.718 52.136 -45.778 1.00 49.56 193 ASN B CA 1
ATOM 5739 C C . ASN B 1 136 ? -2.715 50.991 -44.768 1.00 48.98 193 ASN B C 1
ATOM 5740 O O . ASN B 1 136 ? -2.438 49.845 -45.130 1.00 45.20 193 ASN B O 1
ATOM 5745 N N . ILE B 1 137 ? -3.040 51.294 -43.511 1.00 48.29 194 ILE B N 1
ATOM 5746 C CA . ILE B 1 137 ? -3.050 50.274 -42.467 1.00 46.85 194 ILE B CA 1
ATOM 5747 C C . ILE B 1 137 ? -4.186 49.283 -42.687 1.00 48.27 194 ILE B C 1
ATOM 5748 O O . ILE B 1 137 ? -4.044 48.086 -42.411 1.00 44.58 194 ILE B O 1
ATOM 5753 N N . GLU B 1 138 ? -5.306 49.793 -43.201 1.00 49.95 195 GLU B N 1
ATOM 5754 C CA . GLU B 1 138 ? -6.468 48.959 -43.476 1.00 50.57 195 GLU B CA 1
ATOM 5755 C C . GLU B 1 138 ? -6.097 47.798 -44.383 1.00 48.27 195 GLU B C 1
ATOM 5756 O O . GLU B 1 138 ? -6.508 46.664 -44.146 1.00 49.19 195 GLU B O 1
ATOM 5762 N N . GLU B 1 139 ? -5.327 48.073 -45.427 1.00 47.31 196 GLU B N 1
ATOM 5763 C CA . GLU B 1 139 ? -4.948 47.002 -46.339 1.00 50.91 196 GLU B CA 1
ATOM 5764 C C . GLU B 1 139 ? -4.269 45.846 -45.603 1.00 49.53 196 GLU B C 1
ATOM 5765 O O . GLU B 1 139 ? -4.423 44.678 -45.973 1.00 48.84 196 GLU B O 1
ATOM 5771 N N . ILE B 1 140 ? -3.527 46.172 -44.553 1.00 47.53 197 ILE B N 1
ATOM 5772 C CA . ILE B 1 140 ? -2.845 45.149 -43.788 1.00 45.86 197 ILE B CA 1
ATOM 5773 C C . ILE B 1 140 ? -3.882 44.305 -43.062 1.00 45.35 197 ILE B C 1
ATOM 5774 O O . ILE B 1 140 ? -3.863 43.075 -43.128 1.00 44.94 197 ILE B O 1
ATOM 5779 N N . VAL B 1 141 ? -4.793 44.974 -42.373 1.00 43.40 198 VAL B N 1
ATOM 5780 C CA . VAL B 1 141 ? -5.835 44.278 -41.637 1.00 43.58 198 VAL B CA 1
ATOM 5781 C C . VAL B 1 141 ? -6.549 43.283 -42.543 1.00 45.16 198 VAL B C 1
ATOM 5782 O O . VAL B 1 141 ? -6.622 42.094 -42.242 1.00 44.63 198 VAL B O 1
ATOM 5786 N N . ARG B 1 142 ? -7.060 43.786 -43.661 1.00 46.54 199 ARG B N 1
ATOM 5787 C CA . ARG B 1 142 ? -7.792 42.981 -44.627 1.00 46.93 199 ARG B CA 1
ATOM 5788 C C . ARG B 1 142 ? -6.991 41.781 -45.118 1.00 48.23 199 ARG B C 1
ATOM 5789 O O . ARG B 1 142 ? -7.547 40.723 -45.427 1.00 47.10 199 ARG B O 1
ATOM 5797 N N . GLU B 1 143 ? -5.677 41.946 -45.175 1.00 48.41 200 GLU B N 1
ATOM 5798 C CA . GLU B 1 143 ? -4.810 40.876 -45.634 1.00 48.83 200 GLU B CA 1
ATOM 5799 C C . GLU B 1 143 ? -4.631 39.824 -44.546 1.00 48.97 200 GLU B C 1
ATOM 5800 O O . GLU B 1 143 ? -3.952 38.825 -44.755 1.00 53.11 200 GLU B O 1
ATOM 5806 N N . PHE B 1 144 ? -5.247 40.041 -43.386 1.00 47.13 201 PHE B N 1
ATOM 5807 C CA . PHE B 1 144 ? -5.137 39.086 -42.288 1.00 44.66 201 PHE B CA 1
ATOM 5808 C C . PHE B 1 144 ? -6.463 38.618 -41.722 1.00 43.84 201 PHE B C 1
ATOM 5809 O O . PHE B 1 144 ? -6.480 37.814 -40.797 1.00 46.62 201 PHE B O 1
ATOM 5817 N N . GLU B 1 145 ? -7.567 39.106 -42.271 1.00 44.05 202 GLU B N 1
ATOM 5818 C CA . GLU B 1 145 ? -8.887 38.734 -41.770 1.00 46.92 202 GLU B CA 1
ATOM 5819 C C . GLU B 1 145 ? -9.228 37.256 -41.918 1.00 49.86 202 GLU B C 1
ATOM 5820 O O . GLU B 1 145 ? -10.118 36.753 -41.239 1.00 50.69 202 GLU B O 1
ATOM 5826 N N . SER B 1 146 ? -8.531 36.553 -42.802 1.00 53.64 203 SER B N 1
ATOM 5827 C CA . SER B 1 146 ? -8.819 35.140 -43.001 1.00 56.66 203 SER B CA 1
ATOM 5828 C C . SER B 1 146 ? -7.910 34.252 -42.170 1.00 54.57 203 SER B C 1
ATOM 5829 O O . SER B 1 146 ? -7.906 33.031 -42.325 1.00 56.76 203 SER B O 1
ATOM 5832 N N . LEU B 1 147 ? -7.151 34.870 -41.275 1.00 52.14 204 LEU B N 1
ATOM 5833 C CA . LEU B 1 147 ? -6.241 34.127 -40.419 1.00 50.99 204 LEU B CA 1
ATOM 5834 C C . LEU B 1 147 ? -6.386 34.480 -38.939 1.00 50.89 204 LEU B C 1
ATOM 5835 O O . LEU B 1 147 ? -6.093 33.658 -38.075 1.00 54.54 204 LEU B O 1
ATOM 5840 N N . LEU B 1 148 ? -6.838 35.695 -38.645 1.00 48.99 205 LEU B N 1
ATOM 5841 C CA . LEU B 1 148 ? -7.005 36.138 -37.261 1.00 45.30 205 LEU B CA 1
ATOM 5842 C C . LEU B 1 148 ? -8.369 36.750 -37.089 1.00 45.55 205 LEU B C 1
ATOM 5843 O O . LEU B 1 148 ? -8.943 37.231 -38.057 1.00 47.69 205 LEU B O 1
ATOM 5848 N N . ASN B 1 149 ? -8.900 36.727 -35.869 1.00 49.10 206 ASN B N 1
ATOM 5849 C CA . ASN B 1 149 ? -10.185 37.377 -35.615 1.00 50.66 206 ASN B CA 1
ATOM 5850 C C . ASN B 1 149 ? -9.780 38.821 -35.335 1.00 48.97 206 ASN B C 1
ATOM 5851 O O . ASN B 1 149 ? -9.714 39.278 -34.197 1.00 45.38 206 ASN B O 1
ATOM 5856 N N . ILE B 1 150 ? -9.486 39.518 -36.425 1.00 46.21 207 ILE B N 1
ATOM 5857 C CA . ILE B 1 150 ? -9.009 40.880 -36.390 1.00 43.92 207 ILE B CA 1
ATOM 5858 C C . ILE B 1 150 ? -10.065 41.947 -36.609 1.00 43.53 207 ILE B C 1
ATOM 5859 O O . ILE B 1 150 ? -11.003 41.772 -37.379 1.00 43.80 207 ILE B O 1
ATOM 5864 N N . LYS B 1 151 ? -9.879 43.053 -35.898 1.00 44.18 208 LYS B N 1
ATOM 5865 C CA . LYS B 1 151 ? -10.744 44.225 -35.929 1.00 42.39 208 LYS B CA 1
ATOM 5866 C C . LYS B 1 151 ? -9.827 45.401 -36.228 1.00 40.42 208 LYS B C 1
ATOM 5867 O O . LYS B 1 151 ? -8.644 45.352 -35.906 1.00 37.32 208 LYS B O 1
ATOM 5873 N N . TYR B 1 152 ? -10.385 46.452 -36.824 1.00 39.35 209 TYR B N 1
ATOM 5874 C CA . TYR B 1 152 ? -9.630 47.655 -37.152 1.00 40.52 209 TYR B CA 1
ATOM 5875 C C . TYR B 1 152 ? -10.341 48.887 -36.622 1.00 42.36 209 TYR B C 1
ATOM 5876 O O . TYR B 1 152 ? -11.499 49.145 -36.955 1.00 40.99 209 TYR B O 1
ATOM 5885 N N . VAL B 1 153 ? -9.631 49.662 -35.814 1.00 41.38 210 VAL B N 1
ATOM 5886 C CA . VAL B 1 153 ? -10.193 50.860 -35.228 1.00 40.20 210 VAL B CA 1
ATOM 5887 C C . VAL B 1 153 ? -9.272 52.013 -35.601 1.00 42.90 210 VAL B C 1
ATOM 5888 O O . VAL B 1 153 ? -8.055 51.912 -35.423 1.00 44.24 210 VAL B O 1
ATOM 5892 N N . ARG B 1 154 ? -9.843 53.100 -36.124 1.00 42.07 211 ARG B N 1
ATOM 5893 C CA . ARG B 1 154 ? -9.040 54.250 -36.545 1.00 40.05 211 ARG B CA 1
ATOM 5894 C C . ARG B 1 154 ? -9.577 55.629 -36.174 1.00 37.98 211 ARG B C 1
ATOM 5895 O O . ARG B 1 154 ? -10.778 55.861 -36.178 1.00 38.32 211 ARG B O 1
ATOM 5903 N N . GLN B 1 155 ? -8.669 56.544 -35.861 1.00 36.45 212 GLN B N 1
ATOM 5904 C CA . GLN B 1 155 ? -9.039 57.912 -35.513 1.00 39.40 212 GLN B CA 1
ATOM 5905 C C . GLN B 1 155 ? -8.205 58.890 -36.347 1.00 40.52 212 GLN B C 1
ATOM 5906 O O . GLN B 1 155 ? -7.107 58.550 -36.802 1.00 40.06 212 GLN B O 1
ATOM 5912 N N . LYS B 1 156 ? -8.724 60.100 -36.549 1.00 43.93 213 LYS B N 1
ATOM 5913 C CA . LYS B 1 156 ? -8.023 61.103 -37.351 1.00 47.47 213 LYS B CA 1
ATOM 5914 C C . LYS B 1 156 ? -6.678 61.525 -36.774 1.00 48.12 213 LYS B C 1
ATOM 5915 O O . LYS B 1 156 ? -6.439 61.401 -35.573 1.00 49.30 213 LYS B O 1
ATOM 5921 N N . ASP B 1 157 ? -5.798 62.013 -37.640 1.00 46.44 214 ASP B N 1
ATOM 5922 C CA . ASP B 1 157 ? -4.482 62.447 -37.208 1.00 45.41 214 ASP B CA 1
ATOM 5923 C C . ASP B 1 157 ? -4.554 63.814 -36.536 1.00 45.23 214 ASP B C 1
ATOM 5924 O O . ASP B 1 157 ? -4.961 64.808 -37.143 1.00 43.90 214 ASP B O 1
ATOM 5929 N N . TYR B 1 158 ? -4.176 63.857 -35.268 1.00 44.44 215 TYR B N 1
ATOM 5930 C CA . TYR B 1 158 ? -4.149 65.113 -34.547 1.00 47.13 215 TYR B CA 1
ATOM 5931 C C . TYR B 1 158 ? -3.032 65.056 -33.532 1.00 45.88 215 TYR B C 1
ATOM 5932 O O . TYR B 1 158 ? -3.235 65.273 -32.341 1.00 44.09 215 TYR B O 1
ATOM 5941 N N . GLY B 1 159 ? -1.839 64.759 -34.039 1.00 46.17 216 GLY B N 1
ATOM 5942 C CA . GLY B 1 159 ? -0.664 64.691 -33.197 1.00 46.47 216 GLY B CA 1
ATOM 5943 C C . GLY B 1 159 ? -0.506 63.373 -32.478 1.00 48.69 216 GLY B C 1
ATOM 5944 O O . GLY B 1 159 ? -1.284 62.437 -32.679 1.00 51.45 216 GLY B O 1
ATOM 5945 N N . TYR B 1 160 ? 0.511 63.310 -31.629 1.00 46.59 217 TYR B N 1
ATOM 5946 C CA . TYR B 1 160 ? 0.818 62.119 -30.857 1.00 44.11 217 TYR B CA 1
ATOM 5947 C C . TYR B 1 160 ? -0.372 61.773 -29.967 1.00 42.95 217 TYR B C 1
ATOM 5948 O O . TYR B 1 160 ? -0.563 62.405 -28.935 1.00 47.24 217 TYR B O 1
ATOM 5957 N N . GLN B 1 161 ? -1.171 60.779 -30.350 1.00 41.72 218 GLN B N 1
ATOM 5958 C CA . GLN B 1 161 ? -2.345 60.403 -29.547 1.00 42.93 218 GLN B CA 1
ATOM 5959 C C . GLN B 1 161 ? -2.322 58.974 -29.013 1.00 43.01 218 GLN B C 1
ATOM 5960 O O . GLN B 1 161 ? -3.371 58.332 -28.904 1.00 40.45 218 GLN B O 1
ATOM 5966 N N . LEU B 1 162 ? -1.125 58.492 -28.680 1.00 42.79 219 LEU B N 1
ATOM 5967 C CA . LEU B 1 162 ? -0.926 57.138 -28.164 1.00 42.77 219 LEU B CA 1
ATOM 5968 C C . LEU B 1 162 ? -1.987 56.740 -27.143 1.00 41.45 219 LEU B C 1
ATOM 5969 O O . LEU B 1 162 ? -2.642 55.704 -27.286 1.00 39.65 219 LEU B O 1
ATOM 5974 N N . CYS B 1 163 ? -2.148 57.563 -26.111 1.00 40.32 220 CYS B N 1
ATOM 5975 C CA . CYS B 1 163 ? -3.121 57.280 -25.069 1.00 41.09 220 CYS B CA 1
ATOM 5976 C C . CYS B 1 163 ? -4.523 57.193 -25.636 1.00 40.09 220 CYS B C 1
ATOM 5977 O O . CYS B 1 163 ? -5.291 56.311 -25.268 1.00 39.28 220 CYS B O 1
ATOM 5980 N N . ALA B 1 164 ? -4.860 58.101 -26.540 1.00 37.62 221 ALA B N 1
ATOM 5981 C CA . ALA B 1 164 ? -6.193 58.091 -27.121 1.00 37.40 221 ALA B CA 1
ATOM 5982 C C . ALA B 1 164 ? -6.457 56.840 -27.960 1.00 36.29 221 ALA B C 1
ATOM 5983 O O . ALA B 1 164 ? -7.546 56.264 -27.910 1.00 35.26 221 ALA B O 1
ATOM 5985 N N . VAL B 1 165 ? -5.467 56.417 -28.733 1.00 36.11 222 VAL B N 1
ATOM 5986 C CA . VAL B 1 165 ? -5.643 55.243 -29.575 1.00 35.88 222 VAL B CA 1
ATOM 5987 C C . VAL B 1 165 ? -5.673 53.965 -28.732 1.00 36.73 222 VAL B C 1
ATOM 5988 O O . VAL B 1 165 ? -6.315 52.988 -29.113 1.00 37.74 222 VAL B O 1
ATOM 5992 N N . ARG B 1 166 ? -5.003 53.981 -27.579 1.00 34.28 223 ARG B N 1
ATOM 5993 C CA . ARG B 1 166 ? -5.000 52.817 -26.697 1.00 33.81 223 ARG B CA 1
ATOM 5994 C C . ARG B 1 166 ? -6.396 52.662 -26.127 1.00 36.07 223 ARG B C 1
ATOM 5995 O O . ARG B 1 166 ? -6.974 51.575 -26.134 1.00 37.43 223 ARG B O 1
ATOM 6003 N N . ASN B 1 167 ? -6.941 53.771 -25.643 1.00 36.11 224 ASN B N 1
ATOM 6004 C CA . ASN B 1 167 ? -8.262 53.760 -25.052 1.00 35.94 224 ASN B CA 1
ATOM 6005 C C . ASN B 1 167 ? -9.298 53.276 -26.051 1.00 36.04 224 ASN B C 1
ATOM 6006 O O . ASN B 1 167 ? -10.108 52.396 -25.735 1.00 38.18 224 ASN B O 1
ATOM 6011 N N . LEU B 1 168 ? -9.261 53.845 -27.254 1.00 32.79 225 LEU B N 1
ATOM 6012 C CA . LEU B 1 168 ? -10.193 53.489 -28.321 1.00 32.17 225 LEU B CA 1
ATOM 6013 C C . LEU B 1 168 ? -10.293 51.968 -28.457 1.00 29.36 225 LEU B C 1
ATOM 6014 O O . LEU B 1 168 ? -11.363 51.375 -28.314 0.00 31.06 225 LEU B O 1
ATOM 6019 N N . GLY B 1 169 ? -9.141 51.364 -28.737 1.00 33.00 226 GLY B N 1
ATOM 6020 C CA . GLY B 1 169 ? -9.047 49.928 -28.907 1.00 33.88 226 GLY B CA 1
ATOM 6021 C C . GLY B 1 169 ? -9.580 49.188 -27.708 1.00 35.22 226 GLY B C 1
ATOM 6022 O O . GLY B 1 169 ? -10.290 48.184 -27.851 1.00 35.54 226 GLY B O 1
ATOM 6023 N N . LEU B 1 170 ? -9.240 49.681 -26.522 1.00 35.18 227 LEU B N 1
ATOM 6024 C CA . LEU B 1 170 ? -9.707 49.059 -25.287 1.00 39.06 227 LEU B CA 1
ATOM 6025 C C . LEU B 1 170 ? -11.240 49.132 -25.111 1.00 38.71 227 LEU B C 1
ATOM 6026 O O . LEU B 1 170 ? -11.864 48.164 -24.669 1.00 41.06 227 LEU B O 1
ATOM 6031 N N . ARG B 1 171 ? -11.844 50.259 -25.463 1.00 34.95 228 ARG B N 1
ATOM 6032 C CA . ARG B 1 171 ? -13.291 50.392 -25.359 1.00 36.34 228 ARG B CA 1
ATOM 6033 C C . ARG B 1 171 ? -13.953 49.368 -26.270 1.00 38.76 228 ARG B C 1
ATOM 6034 O O . ARG B 1 171 ? -15.021 48.827 -25.963 1.00 40.34 228 ARG B O 1
ATOM 6042 N N . ALA B 1 172 ? -13.307 49.112 -27.403 1.00 37.97 229 ALA B N 1
ATOM 6043 C CA . ALA B 1 172 ? -13.835 48.185 -28.393 1.00 37.45 229 ALA B CA 1
ATOM 6044 C C . ALA B 1 172 ? -13.529 46.724 -28.099 1.00 37.43 229 ALA B C 1
ATOM 6045 O O . ALA B 1 172 ? -14.098 45.838 -28.730 1.00 33.26 229 ALA B O 1
ATOM 6047 N N . ALA B 1 173 ? -12.623 46.476 -27.156 1.00 38.68 230 ALA B N 1
ATOM 6048 C CA . ALA B 1 173 ? -12.258 45.110 -26.785 1.00 42.54 230 ALA B CA 1
ATOM 6049 C C . ALA B 1 173 ? -13.506 44.400 -26.245 1.00 45.70 230 ALA B C 1
ATOM 6050 O O . ALA B 1 173 ? -14.218 44.946 -25.392 1.00 45.93 230 ALA B O 1
ATOM 6052 N N . LYS B 1 174 ? -13.770 43.185 -26.727 1.00 46.74 231 LYS B N 1
ATOM 6053 C CA . LYS B 1 174 ? -14.968 42.471 -26.290 1.00 47.06 231 LYS B CA 1
ATOM 6054 C C . LYS B 1 174 ? -14.808 41.542 -25.100 1.00 44.43 231 LYS B C 1
ATOM 6055 O O . LYS B 1 174 ? -15.796 41.183 -24.460 1.00 44.96 231 LYS B O 1
ATOM 6061 N N . TYR B 1 175 ? -13.578 41.162 -24.780 1.00 42.97 232 TYR B N 1
ATOM 6062 C CA . TYR B 1 175 ? -13.376 40.261 -23.654 1.00 41.04 232 TYR B CA 1
ATOM 6063 C C . TYR B 1 175 ? -13.172 40.936 -22.302 1.00 43.14 232 TYR B C 1
ATOM 6064 O O . TYR B 1 175 ? -13.151 42.173 -22.183 1.00 42.43 232 TYR B O 1
ATOM 6073 N N . ASN B 1 176 ? -13.042 40.102 -21.276 1.00 42.37 233 ASN B N 1
ATOM 6074 C CA . ASN B 1 176 ? -12.851 40.586 -19.923 1.00 42.91 233 ASN B CA 1
ATOM 6075 C C . ASN B 1 176 ? -11.365 40.748 -19.662 1.00 42.06 233 ASN B C 1
ATOM 6076 O O . ASN B 1 176 ? -10.951 41.258 -18.624 1.00 46.07 233 ASN B O 1
ATOM 6081 N N . TYR B 1 177 ? -10.557 40.322 -20.618 1.00 39.90 234 TYR B N 1
ATOM 6082 C CA . TYR B 1 177 ? -9.120 40.424 -20.463 1.00 39.46 234 TYR B CA 1
ATOM 6083 C C . TYR B 1 177 ? -8.528 41.155 -21.652 1.00 39.52 234 TYR B C 1
ATOM 6084 O O . TYR B 1 177 ? -8.960 40.971 -22.789 1.00 40.71 234 TYR B O 1
ATOM 6093 N N . VAL B 1 178 ? -7.551 42.011 -21.389 1.00 40.01 235 VAL B N 1
ATOM 6094 C CA . VAL B 1 178 ? -6.945 42.772 -22.464 1.00 36.79 235 VAL B CA 1
ATOM 6095 C C . VAL B 1 178 ? -5.425 42.764 -22.416 1.00 36.42 235 VAL B C 1
ATOM 6096 O O . VAL B 1 178 ? -4.817 42.560 -21.366 1.00 33.33 235 VAL B O 1
ATOM 6100 N N . ALA B 1 179 ? -4.821 42.971 -23.578 1.00 36.32 236 ALA B N 1
ATOM 6101 C CA . ALA B 1 179 ? -3.374 43.027 -23.693 1.00 34.88 236 ALA B CA 1
ATOM 6102 C C . ALA B 1 179 ? -3.035 44.248 -24.535 1.00 35.78 236 ALA B C 1
ATOM 6103 O O . ALA B 1 179 ? -3.860 44.728 -25.310 1.00 38.12 236 ALA B O 1
ATOM 6105 N N . ILE B 1 180 ? -1.830 44.769 -24.368 1.00 34.96 237 ILE B N 1
ATOM 6106 C CA . ILE B 1 180 ? -1.410 45.908 -25.162 1.00 33.94 237 ILE B CA 1
ATOM 6107 C C . ILE B 1 180 ? -0.038 45.572 -25.699 1.00 35.42 237 ILE B C 1
ATOM 6108 O O . ILE B 1 180 ? 0.900 45.303 -24.937 1.00 35.56 237 ILE B O 1
ATOM 6113 N N . LEU B 1 181 ? 0.065 45.586 -27.021 1.00 37.29 238 LEU B N 1
ATOM 6114 C CA . LEU B 1 181 ? 1.294 45.257 -27.712 1.00 37.88 238 LEU B CA 1
ATOM 6115 C C . LEU B 1 181 ? 1.549 46.318 -28.784 1.00 39.48 238 LEU B C 1
ATOM 6116 O O . LEU B 1 181 ? 0.704 46.528 -29.648 1.00 42.69 238 LEU B O 1
ATOM 6121 N N . ASP B 1 182 ? 2.691 47.001 -28.725 1.00 39.87 239 ASP B N 1
ATOM 6122 C CA . ASP B 1 182 ? 3.003 48.020 -29.731 1.00 42.69 239 ASP B CA 1
ATOM 6123 C C . ASP B 1 182 ? 3.140 47.319 -31.086 1.00 44.52 239 ASP B C 1
ATOM 6124 O O . ASP B 1 182 ? 3.578 46.170 -31.151 1.00 46.90 239 ASP B O 1
ATOM 6129 N N . CYS B 1 183 ? 2.782 48.002 -32.168 1.00 44.71 240 CYS B N 1
ATOM 6130 C CA . CYS B 1 183 ? 2.867 47.388 -33.491 1.00 43.54 240 CYS B CA 1
ATOM 6131 C C . CYS B 1 183 ? 4.252 46.840 -33.832 1.00 41.71 240 CYS B C 1
ATOM 6132 O O . CYS B 1 183 ? 4.371 46.004 -34.718 1.00 43.07 240 CYS B O 1
ATOM 6135 N N . ASP B 1 184 ? 5.302 47.296 -33.154 1.00 38.14 241 ASP B N 1
ATOM 6136 C CA . ASP B 1 184 ? 6.621 46.759 -33.464 1.00 37.69 241 ASP B CA 1
ATOM 6137 C C . ASP B 1 184 ? 7.037 45.626 -32.537 1.00 37.42 241 ASP B C 1
ATOM 6138 O O . ASP B 1 184 ? 8.179 45.187 -32.566 1.00 37.68 241 ASP B O 1
ATOM 6143 N N . MET B 1 185 ? 6.098 45.142 -31.731 1.00 39.48 242 MET B N 1
ATOM 6144 C CA . MET B 1 185 ? 6.360 44.052 -30.789 1.00 43.45 242 MET B CA 1
ATOM 6145 C C . MET B 1 185 ? 5.848 42.698 -31.306 1.00 42.89 242 MET B C 1
ATOM 6146 O O . MET B 1 185 ? 4.673 42.366 -31.146 1.00 42.80 242 MET B O 1
ATOM 6151 N N . ALA B 1 186 ? 6.732 41.931 -31.935 1.00 41.28 243 ALA B N 1
ATOM 6152 C CA . ALA B 1 186 ? 6.370 40.625 -32.473 1.00 40.66 243 ALA B CA 1
ATOM 6153 C C . ALA B 1 186 ? 6.447 39.622 -31.338 1.00 38.10 243 ALA B C 1
ATOM 6154 O O . ALA B 1 186 ? 7.522 39.262 -30.887 1.00 40.26 243 ALA B O 1
ATOM 6156 N N . PRO B 1 187 ? 5.293 39.147 -30.871 1.00 35.69 244 PRO B N 1
ATOM 6157 C CA . PRO B 1 187 ? 5.212 38.191 -29.772 1.00 34.64 244 PRO B CA 1
ATOM 6158 C C . PRO B 1 187 ? 5.727 36.798 -30.099 1.00 38.43 244 PRO B C 1
ATOM 6159 O O . PRO B 1 187 ? 5.641 36.355 -31.238 1.00 40.78 244 PRO B O 1
ATOM 6163 N N . ASN B 1 188 ? 6.270 36.108 -29.102 1.00 39.38 245 ASN B N 1
ATOM 6164 C CA . ASN B 1 188 ? 6.745 34.751 -29.324 1.00 41.21 245 ASN B CA 1
ATOM 6165 C C . ASN B 1 188 ? 5.469 33.906 -29.434 1.00 43.26 245 ASN B C 1
ATOM 6166 O O . ASN B 1 188 ? 4.382 34.383 -29.113 1.00 44.08 245 ASN B O 1
ATOM 6171 N N . PRO B 1 189 ? 5.579 32.653 -29.897 1.00 44.22 246 PRO B N 1
ATOM 6172 C CA . PRO B 1 189 ? 4.424 31.759 -30.052 1.00 41.95 246 PRO B CA 1
ATOM 6173 C C . PRO B 1 189 ? 3.627 31.440 -28.796 1.00 43.04 246 PRO B C 1
ATOM 6174 O O . PRO B 1 189 ? 2.471 31.039 -28.897 1.00 46.65 246 PRO B O 1
ATOM 6178 N N . LEU B 1 190 ? 4.229 31.600 -27.618 1.00 42.65 247 LEU B N 1
ATOM 6179 C CA . LEU B 1 190 ? 3.533 31.278 -26.370 1.00 41.95 247 LEU B CA 1
ATOM 6180 C C . LEU B 1 190 ? 2.942 32.484 -25.645 1.00 43.36 247 LEU B C 1
ATOM 6181 O O . LEU B 1 190 ? 2.364 32.352 -24.561 1.00 41.98 247 LEU B O 1
ATOM 6186 N N . TRP B 1 191 ? 3.084 33.649 -26.267 1.00 43.90 248 TRP B N 1
ATOM 6187 C CA . TRP B 1 191 ? 2.607 34.920 -25.735 1.00 43.32 248 TRP B CA 1
ATOM 6188 C C . TRP B 1 191 ? 1.186 34.903 -25.160 1.00 43.02 248 TRP B C 1
ATOM 6189 O O . TRP B 1 191 ? 0.981 35.201 -23.979 1.00 46.30 248 TRP B O 1
ATOM 6200 N N . VAL B 1 192 ? 0.201 34.569 -25.980 1.00 41.49 249 VAL B N 1
ATOM 6201 C CA . VAL B 1 192 ? -1.167 34.556 -25.493 1.00 39.15 249 VAL B CA 1
ATOM 6202 C C . VAL B 1 192 ? -1.357 33.564 -24.365 1.00 39.69 249 VAL B C 1
ATOM 6203 O O . VAL B 1 192 ? -2.006 33.884 -23.372 1.00 42.10 249 VAL B O 1
ATOM 6207 N N . GLN B 1 193 ? -0.781 32.370 -24.497 1.00 40.69 250 GLN B N 1
ATOM 6208 C CA . GLN B 1 193 ? -0.925 31.350 -23.454 1.00 38.26 250 GLN B CA 1
ATOM 6209 C C . GLN B 1 193 ? -0.225 31.729 -22.143 1.00 34.46 250 GLN B C 1
ATOM 6210 O O . GLN B 1 193 ? -0.780 31.548 -21.050 1.00 35.67 250 GLN B O 1
ATOM 6216 N N . SER B 1 194 ? 0.984 32.264 -22.232 1.00 30.37 251 SER B N 1
ATOM 6217 C CA . SER B 1 194 ? 1.692 32.651 -21.016 1.00 31.37 251 SER B CA 1
ATOM 6218 C C . SER B 1 194 ? 0.910 33.684 -20.193 1.00 33.32 251 SER B C 1
ATOM 6219 O O . SER B 1 194 ? 1.062 33.745 -18.977 1.00 33.49 251 SER B O 1
ATOM 6222 N N . TYR B 1 195 ? 0.075 34.491 -20.853 1.00 34.52 252 TYR B N 1
ATOM 6223 C CA . TYR B 1 195 ? -0.730 35.499 -20.152 1.00 34.06 252 TYR B CA 1
ATOM 6224 C C . TYR B 1 195 ? -2.027 34.928 -19.585 1.00 35.35 252 TYR B C 1
ATOM 6225 O O . TYR B 1 195 ? -2.258 34.979 -18.376 1.00 38.54 252 TYR B O 1
ATOM 6234 N N . MET B 1 196 ? -2.886 34.409 -20.456 1.00 33.56 253 MET B N 1
ATOM 6235 C CA . MET B 1 196 ? -4.156 33.854 -20.011 1.00 32.36 253 MET B CA 1
ATOM 6236 C C . MET B 1 196 ? -3.987 32.787 -18.932 1.00 33.65 253 MET B C 1
ATOM 6237 O O . MET B 1 196 ? -4.800 32.694 -18.016 1.00 35.04 253 MET B O 1
ATOM 6242 N N . GLU B 1 197 ? -2.955 31.962 -19.036 1.00 37.30 254 GLU B N 1
ATOM 6243 C CA . GLU B 1 197 ? -2.742 30.940 -18.009 1.00 43.65 254 GLU B CA 1
ATOM 6244 C C . GLU B 1 197 ? -2.793 31.598 -16.627 1.00 44.48 254 GLU B C 1
ATOM 6245 O O . GLU B 1 197 ? -3.453 31.094 -15.708 1.00 46.65 254 GLU B O 1
ATOM 6251 N N . LEU B 1 198 ? -2.095 32.727 -16.499 1.00 41.00 255 LEU B N 1
ATOM 6252 C CA . LEU B 1 198 ? -2.019 33.475 -15.249 1.00 39.02 255 LEU B CA 1
ATOM 6253 C C . LEU B 1 198 ? -3.230 34.339 -14.973 1.00 41.62 255 LEU B C 1
ATOM 6254 O O . LEU B 1 198 ? -3.666 34.437 -13.826 1.00 46.65 255 LEU B O 1
ATOM 6259 N N . LEU B 1 199 ? -3.769 34.983 -16.003 1.00 40.22 256 LEU B N 1
ATOM 6260 C CA . LEU B 1 199 ? -4.939 35.819 -15.790 1.00 41.53 256 LEU B CA 1
ATOM 6261 C C . LEU B 1 199 ? -6.122 34.987 -15.311 1.00 44.41 256 LEU B C 1
ATOM 6262 O O . LEU B 1 199 ? -6.955 35.469 -14.535 1.00 45.00 256 LEU B O 1
ATOM 6267 N N . ALA B 1 200 ? -6.173 33.726 -15.741 1.00 46.39 257 ALA B N 1
ATOM 6268 C CA . ALA B 1 200 ? -7.253 32.822 -15.346 1.00 46.97 257 ALA B CA 1
ATOM 6269 C C . ALA B 1 200 ? -7.174 32.485 -13.861 1.00 48.22 257 ALA B C 1
ATOM 6270 O O . ALA B 1 200 ? -8.200 32.249 -13.220 1.00 48.22 257 ALA B O 1
ATOM 6272 N N . VAL B 1 201 ? -5.962 32.470 -13.309 1.00 50.63 258 VAL B N 1
ATOM 6273 C CA . VAL B 1 201 ? -5.790 32.162 -11.891 1.00 51.49 258 VAL B CA 1
ATOM 6274 C C . VAL B 1 201 ? -6.029 33.366 -10.970 1.00 49.00 258 VAL B C 1
ATOM 6275 O O . VAL B 1 201 ? -6.687 33.222 -9.946 1.00 50.17 258 VAL B O 1
ATOM 6279 N N . ASP B 1 202 ? -5.503 34.542 -11.307 1.00 46.53 259 ASP B N 1
ATOM 6280 C CA . ASP B 1 202 ? -5.749 35.721 -10.463 1.00 48.97 259 ASP B CA 1
ATOM 6281 C C . ASP B 1 202 ? -5.839 36.993 -11.297 1.00 47.71 259 ASP B C 1
ATOM 6282 O O . ASP B 1 202 ? -4.834 37.490 -11.813 1.00 46.76 259 ASP B O 1
ATOM 6287 N N . ASP B 1 203 ? -7.054 37.525 -11.401 1.00 45.93 260 ASP B N 1
ATOM 6288 C CA . ASP B 1 203 ? -7.299 38.712 -12.198 1.00 47.58 260 ASP B CA 1
ATOM 6289 C C . ASP B 1 203 ? -7.060 40.032 -11.474 1.00 46.09 260 ASP B C 1
ATOM 6290 O O . ASP B 1 203 ? -7.491 41.085 -11.950 1.00 46.85 260 ASP B O 1
ATOM 6295 N N . ASN B 1 204 ? -6.382 39.977 -10.328 1.00 43.66 261 ASN B N 1
ATOM 6296 C CA . ASN B 1 204 ? -6.066 41.190 -9.572 1.00 39.90 261 ASN B CA 1
ATOM 6297 C C . ASN B 1 204 ? -4.583 41.496 -9.690 1.00 39.27 261 ASN B C 1
ATOM 6298 O O . ASN B 1 204 ? -4.009 42.213 -8.870 1.00 38.77 261 ASN B O 1
ATOM 6303 N N . VAL B 1 205 ? -3.964 40.936 -10.722 1.00 40.06 262 VAL B N 1
ATOM 6304 C CA . VAL B 1 205 ? -2.550 41.154 -10.971 1.00 38.99 262 VAL B CA 1
ATOM 6305 C C . VAL B 1 205 ? -2.310 41.385 -12.462 1.00 39.32 262 VAL B C 1
ATOM 6306 O O . VAL B 1 205 ? -2.649 40.542 -13.303 1.00 39.51 262 VAL B O 1
ATOM 6310 N N . ALA B 1 206 ? -1.734 42.544 -12.774 1.00 37.56 263 ALA B N 1
ATOM 6311 C CA . ALA B 1 206 ? -1.424 42.921 -14.140 1.00 37.94 263 ALA B CA 1
ATOM 6312 C C . ALA B 1 206 ? -0.152 42.186 -14.549 1.00 40.62 263 ALA B C 1
ATOM 6313 O O . ALA B 1 206 ? 0.688 41.866 -13.704 1.00 42.50 263 ALA B O 1
ATOM 6315 N N . LEU B 1 207 ? 0.000 41.920 -15.840 1.00 38.39 264 LEU B N 1
ATOM 6316 C CA . LEU B 1 207 ? 1.174 41.205 -16.298 1.00 38.93 264 LEU B CA 1
ATOM 6317 C C . LEU B 1 207 ? 2.031 42.042 -17.235 1.00 40.88 264 LEU B C 1
ATOM 6318 O O . LEU B 1 207 ? 1.526 42.743 -18.104 1.00 42.70 264 LEU B O 1
ATOM 6323 N N . ILE B 1 208 ? 3.340 41.970 -17.030 1.00 40.80 265 ILE B N 1
ATOM 6324 C CA . ILE B 1 208 ? 4.287 42.711 -17.835 1.00 37.69 265 ILE B CA 1
ATOM 6325 C C . ILE B 1 208 ? 5.175 41.693 -18.528 1.00 36.91 265 ILE B C 1
ATOM 6326 O O . ILE B 1 208 ? 5.660 40.764 -17.883 1.00 33.74 265 ILE B O 1
ATOM 6331 N N . GLY B 1 209 ? 5.365 41.867 -19.839 1.00 35.02 266 GLY B N 1
ATOM 6332 C CA . GLY B 1 209 ? 6.198 40.973 -20.625 1.00 33.33 266 GLY B CA 1
ATOM 6333 C C . GLY B 1 209 ? 7.518 41.623 -21.022 1.00 35.22 266 GLY B C 1
ATOM 6334 O O . GLY B 1 209 ? 7.567 42.828 -21.299 1.00 32.32 266 GLY B O 1
ATOM 6335 N N . PRO B 1 210 ? 8.620 40.851 -21.040 1.00 35.00 267 PRO B N 1
ATOM 6336 C CA . PRO B 1 210 ? 9.943 41.359 -21.407 1.00 35.28 267 PRO B CA 1
ATOM 6337 C C . PRO B 1 210 ? 10.079 41.469 -22.915 1.00 39.04 267 PRO B C 1
ATOM 6338 O O . PRO B 1 210 ? 9.303 40.875 -23.668 1.00 42.06 267 PRO B O 1
ATOM 6342 N N . ARG B 1 211 ? 11.075 42.222 -23.359 1.00 41.67 268 ARG B N 1
ATOM 6343 C CA . ARG B 1 211 ? 11.279 42.403 -24.784 1.00 44.93 268 ARG B CA 1
ATOM 6344 C C . ARG B 1 211 ? 12.718 42.170 -25.227 1.00 46.92 268 ARG B C 1
ATOM 6345 O O . ARG B 1 211 ? 13.651 42.176 -24.418 1.00 47.95 268 ARG B O 1
ATOM 6353 N N . LYS B 1 212 ? 12.874 41.945 -26.526 1.00 47.92 269 LYS B N 1
ATOM 6354 C CA . LYS B 1 212 ? 14.176 41.751 -27.132 1.00 49.30 269 LYS B CA 1
ATOM 6355 C C . LYS B 1 212 ? 14.242 42.645 -28.359 1.00 50.41 269 LYS B C 1
ATOM 6356 O O . LYS B 1 212 ? 13.218 42.967 -28.968 1.00 49.31 269 LYS B O 1
ATOM 6362 N N . TYR B 1 213 ? 15.458 43.055 -28.701 1.00 51.84 270 TYR B N 1
ATOM 6363 C CA . TYR B 1 213 ? 15.693 43.940 -29.828 1.00 52.96 270 TYR B CA 1
ATOM 6364 C C . TYR B 1 213 ? 16.316 43.202 -31.004 1.00 54.65 270 TYR B C 1
ATOM 6365 O O . TYR B 1 213 ? 17.394 42.620 -30.893 1.00 52.99 270 TYR B O 1
ATOM 6374 N N . ILE B 1 214 ? 15.617 43.244 -32.133 1.00 55.75 271 ILE B N 1
ATOM 6375 C CA . ILE B 1 214 ? 16.050 42.584 -33.354 1.00 54.92 271 ILE B CA 1
ATOM 6376 C C . ILE B 1 214 ? 15.596 43.404 -34.561 1.00 55.37 271 ILE B C 1
ATOM 6377 O O . ILE B 1 214 ? 14.700 44.242 -34.449 1.00 54.43 271 ILE B O 1
ATOM 6382 N N . ASP B 1 215 ? 16.227 43.188 -35.709 1.00 58.10 272 ASP B N 1
ATOM 6383 C CA . ASP B 1 215 ? 15.805 43.908 -36.903 1.00 61.39 272 ASP B CA 1
ATOM 6384 C C . ASP B 1 215 ? 15.217 42.912 -37.889 1.00 59.34 272 ASP B C 1
ATOM 6385 O O . ASP B 1 215 ? 15.848 41.928 -38.258 1.00 55.36 272 ASP B O 1
ATOM 6390 N N . THR B 1 216 ? 13.978 43.172 -38.277 1.00 61.38 273 THR B N 1
ATOM 6391 C CA . THR B 1 216 ? 13.253 42.327 -39.208 1.00 63.32 273 THR B CA 1
ATOM 6392 C C . THR B 1 216 ? 13.333 42.974 -40.597 1.00 63.82 273 THR B C 1
ATOM 6393 O O . THR B 1 216 ? 12.636 42.584 -41.539 1.00 62.61 273 THR B O 1
ATOM 6397 N N . SER B 1 217 ? 14.213 43.965 -40.690 1.00 64.91 274 SER B N 1
ATOM 6398 C CA . SER B 1 217 ? 14.452 44.750 -41.893 1.00 65.01 274 SER B CA 1
ATOM 6399 C C . SER B 1 217 ? 14.498 43.960 -43.203 1.00 66.24 274 SER B C 1
ATOM 6400 O O . SER B 1 217 ? 13.826 44.321 -44.173 1.00 67.76 274 SER B O 1
ATOM 6403 N N . LYS B 1 218 ? 15.287 42.889 -43.235 1.00 64.64 275 LYS B N 1
ATOM 6404 C CA . LYS B 1 218 ? 15.415 42.076 -44.443 1.00 64.03 275 LYS B CA 1
ATOM 6405 C C . LYS B 1 218 ? 14.526 40.831 -44.409 1.00 62.63 275 LYS B C 1
ATOM 6406 O O . LYS B 1 218 ? 14.945 39.735 -44.791 1.00 62.58 275 LYS B O 1
ATOM 6412 N N . HIS B 1 219 ? 13.289 41.021 -43.956 1.00 61.14 276 HIS B N 1
ATOM 6413 C CA . HIS B 1 219 ? 12.302 39.948 -43.857 1.00 58.59 276 HIS B CA 1
ATOM 6414 C C . HIS B 1 219 ? 10.924 40.492 -44.205 1.00 55.85 276 HIS B C 1
ATOM 6415 O O . HIS B 1 219 ? 10.749 41.697 -44.358 1.00 56.78 276 HIS B O 1
ATOM 6422 N N . THR B 1 220 ? 9.948 39.605 -44.340 1.00 52.78 277 THR B N 1
ATOM 6423 C CA . THR B 1 220 ? 8.592 40.030 -44.646 1.00 53.55 277 THR B CA 1
ATOM 6424 C C . THR B 1 220 ? 7.683 39.158 -43.807 1.00 53.53 277 THR B C 1
ATOM 6425 O O . THR B 1 220 ? 8.124 38.148 -43.276 1.00 53.74 277 THR B O 1
ATOM 6429 N N . TYR B 1 221 ? 6.414 39.534 -43.703 1.00 55.32 278 TYR B N 1
ATOM 6430 C CA . TYR B 1 221 ? 5.460 38.785 -42.888 1.00 55.09 278 TYR B CA 1
ATOM 6431 C C . TYR B 1 221 ? 5.214 37.337 -43.297 1.00 56.41 278 TYR B C 1
ATOM 6432 O O . TYR B 1 221 ? 4.838 36.510 -42.456 1.00 56.44 278 TYR B O 1
ATOM 6441 N N . LEU B 1 222 ? 5.418 37.032 -44.579 1.00 56.89 279 LEU B N 1
ATOM 6442 C CA . LEU B 1 222 ? 5.209 35.674 -45.098 1.00 55.84 279 LEU B CA 1
ATOM 6443 C C . LEU B 1 222 ? 6.312 34.739 -44.627 1.00 55.08 279 LEU B C 1
ATOM 6444 O O . LEU B 1 222 ? 6.084 33.545 -44.420 1.00 54.04 279 LEU B O 1
ATOM 6449 N N . ASP B 1 223 ? 7.510 35.287 -44.458 1.00 52.45 280 ASP B N 1
ATOM 6450 C CA . ASP B 1 223 ? 8.626 34.492 -43.997 1.00 52.01 280 ASP B CA 1
ATOM 6451 C C . ASP B 1 223 ? 8.322 33.985 -42.608 1.00 52.51 280 ASP B C 1
ATOM 6452 O O . ASP B 1 223 ? 8.836 32.948 -42.200 1.00 55.06 280 ASP B O 1
ATOM 6457 N N . PHE B 1 224 ? 7.471 34.723 -41.893 1.00 52.95 281 PHE B N 1
ATOM 6458 C CA . PHE B 1 224 ? 7.085 34.385 -40.524 1.00 49.91 281 PHE B CA 1
ATOM 6459 C C . PHE B 1 224 ? 5.896 33.452 -40.436 1.00 48.81 281 PHE B C 1
ATOM 6460 O O . PHE B 1 224 ? 5.820 32.626 -39.534 1.00 50.02 281 PHE B O 1
ATOM 6468 N N . LEU B 1 225 ? 4.951 33.586 -41.352 1.00 47.41 282 LEU B N 1
ATOM 6469 C CA . LEU B 1 225 ? 3.814 32.690 -41.321 1.00 49.22 282 LEU B CA 1
ATOM 6470 C C . LEU B 1 225 ? 4.272 31.310 -41.785 1.00 50.88 282 LEU B C 1
ATOM 6471 O O . LEU B 1 225 ? 3.688 30.292 -41.414 1.00 50.24 282 LEU B O 1
ATOM 6476 N N . SER B 1 226 ? 5.338 31.290 -42.584 1.00 55.43 283 SER B N 1
ATOM 6477 C CA . SER B 1 226 ? 5.889 30.053 -43.144 1.00 59.46 283 SER B CA 1
ATOM 6478 C C . SER B 1 226 ? 6.596 29.141 -42.151 1.00 61.86 283 SER B C 1
ATOM 6479 O O . SER B 1 226 ? 6.498 27.920 -42.247 1.00 64.10 283 SER B O 1
ATOM 6482 N N . GLN B 1 227 ? 7.317 29.738 -41.209 1.00 63.81 284 GLN B N 1
ATOM 6483 C CA . GLN B 1 227 ? 8.060 28.986 -40.205 1.00 62.89 284 GLN B CA 1
ATOM 6484 C C . GLN B 1 227 ? 7.917 29.686 -38.854 1.00 62.51 284 GLN B C 1
ATOM 6485 O O . GLN B 1 227 ? 8.712 30.559 -38.497 1.00 63.86 284 GLN B O 1
ATOM 6491 N N . LYS B 1 228 ? 6.889 29.296 -38.108 1.00 60.44 285 LYS B N 1
ATOM 6492 C CA . LYS B 1 228 ? 6.598 29.892 -36.806 1.00 59.36 285 LYS B CA 1
ATOM 6493 C C . LYS B 1 228 ? 7.597 29.628 -35.682 1.00 55.61 285 LYS B C 1
ATOM 6494 O O . LYS B 1 228 ? 7.222 29.188 -34.600 1.00 55.31 285 LYS B O 1
ATOM 6500 N N . SER B 1 229 ? 8.865 29.912 -35.936 1.00 53.64 286 SER B N 1
ATOM 6501 C CA . SER B 1 229 ? 9.917 29.717 -34.945 1.00 55.31 286 SER B CA 1
ATOM 6502 C C . SER B 1 229 ? 11.019 30.672 -35.352 1.00 53.35 286 SER B C 1
ATOM 6503 O O . SER B 1 229 ? 11.972 30.919 -34.614 0.00 53.78 286 SER B O 1
ATOM 6506 N N . LEU B 1 230 ? 10.855 31.201 -36.558 1.00 53.15 287 LEU B N 1
ATOM 6507 C CA . LEU B 1 230 ? 11.794 32.140 -37.138 1.00 52.91 287 LEU B CA 1
ATOM 6508 C C . LEU B 1 230 ? 11.965 33.326 -36.210 1.00 53.64 287 LEU B C 1
ATOM 6509 O O . LEU B 1 230 ? 13.076 33.841 -36.045 1.00 54.04 287 LEU B O 1
ATOM 6514 N N . ILE B 1 231 ? 10.861 33.744 -35.592 1.00 52.06 288 ILE B N 1
ATOM 6515 C CA . ILE B 1 231 ? 10.872 34.889 -34.694 1.00 50.69 288 ILE B CA 1
ATOM 6516 C C . ILE B 1 231 ? 11.811 34.712 -33.505 1.00 51.09 288 ILE B C 1
ATOM 6517 O O . ILE B 1 231 ? 12.457 35.665 -33.073 1.00 51.83 288 ILE B O 1
ATOM 6522 N N . ASN B 1 232 ? 11.894 33.497 -32.978 1.00 51.02 289 ASN B N 1
ATOM 6523 C CA . ASN B 1 232 ? 12.775 33.233 -31.850 1.00 52.12 289 ASN B CA 1
ATOM 6524 C C . ASN B 1 232 ? 14.200 32.977 -32.339 1.00 52.90 289 ASN B C 1
ATOM 6525 O O . ASN B 1 232 ? 15.112 32.777 -31.538 1.00 54.27 289 ASN B O 1
ATOM 6530 N N . GLU B 1 233 ? 14.393 32.996 -33.654 1.00 55.65 290 GLU B N 1
ATOM 6531 C CA . GLU B 1 233 ? 15.709 32.738 -34.236 1.00 57.47 290 GLU B CA 1
ATOM 6532 C C . GLU B 1 233 ? 16.430 33.971 -34.778 1.00 57.71 290 GLU B C 1
ATOM 6533 O O . GLU B 1 233 ? 17.653 33.954 -34.950 1.00 56.94 290 GLU B O 1
ATOM 6539 N N . ILE B 1 234 ? 15.683 35.033 -35.061 1.00 57.40 291 ILE B N 1
ATOM 6540 C CA . ILE B 1 234 ? 16.304 36.246 -35.565 1.00 57.69 291 ILE B CA 1
ATOM 6541 C C . ILE B 1 234 ? 17.206 36.821 -34.487 1.00 58.77 291 ILE B C 1
ATOM 6542 O O . ILE B 1 234 ? 16.757 37.128 -33.389 1.00 58.39 291 ILE B O 1
ATOM 6547 N N . PRO B 1 235 ? 18.498 36.980 -34.795 1.00 61.44 292 PRO B N 1
ATOM 6548 C CA . PRO B 1 235 ? 19.500 37.515 -33.867 1.00 62.48 292 PRO B CA 1
ATOM 6549 C C . PRO B 1 235 ? 19.202 38.922 -33.365 1.00 63.70 292 PRO B C 1
ATOM 6550 O O . PRO B 1 235 ? 18.708 39.769 -34.111 1.00 63.97 292 PRO B O 1
ATOM 6554 N N . GLU B 1 236 ? 19.513 39.169 -32.097 1.00 64.74 293 GLU B N 1
ATOM 6555 C CA . GLU B 1 236 ? 19.287 40.482 -31.508 1.00 66.92 293 GLU B CA 1
ATOM 6556 C C . GLU B 1 236 ? 20.230 41.531 -32.097 1.00 67.78 293 GLU B C 1
ATOM 6557 O O . GLU B 1 236 ? 21.312 41.198 -32.573 1.00 69.90 293 GLU B O 1
ATOM 6563 N N . ILE B 1 237 ? 19.813 42.793 -32.072 1.00 68.24 294 ILE B N 1
ATOM 6564 C CA . ILE B 1 237 ? 20.644 43.875 -32.593 1.00 71.50 294 ILE B CA 1
ATOM 6565 C C . ILE B 1 237 ? 20.763 45.004 -31.583 1.00 73.31 294 ILE B C 1
ATOM 6566 O O . ILE B 1 237 ? 20.029 45.047 -30.600 1.00 74.18 294 ILE B O 1
ATOM 6571 N N . ILE B 1 238 ? 21.703 45.912 -31.827 1.00 75.75 295 ILE B N 1
ATOM 6572 C CA . ILE B 1 238 ? 21.905 47.063 -30.956 1.00 76.92 295 ILE B CA 1
ATOM 6573 C C . ILE B 1 238 ? 20.977 48.181 -31.443 1.00 78.81 295 ILE B C 1
ATOM 6574 O O . ILE B 1 238 ? 21.037 48.575 -32.607 1.00 78.14 295 ILE B O 1
ATOM 6579 N N . THR B 1 239 ? 20.117 48.682 -30.557 1.00 81.92 296 THR B N 1
ATOM 6580 C CA . THR B 1 239 ? 19.159 49.736 -30.913 1.00 84.44 296 THR B CA 1
ATOM 6581 C C . THR B 1 239 ? 19.518 51.133 -30.389 1.00 86.32 296 THR B C 1
ATOM 6582 O O . THR B 1 239 ? 20.530 51.316 -29.710 1.00 87.40 296 THR B O 1
ATOM 6586 N N . ASN B 1 240 ? 18.671 52.111 -30.717 1.00 87.93 297 ASN B N 1
ATOM 6587 C CA . ASN B 1 240 ? 18.849 53.502 -30.293 1.00 87.26 297 ASN B CA 1
ATOM 6588 C C . ASN B 1 240 ? 17.770 53.892 -29.287 1.00 86.92 297 ASN B C 1
ATOM 6589 O O . ASN B 1 240 ? 16.720 54.421 -29.660 1.00 85.63 297 ASN B O 1
ATOM 6594 N N . ASN B 1 250 ? 27.309 41.595 -29.323 1.00 78.91 307 ASN B N 1
ATOM 6595 C CA . ASN B 1 250 ? 26.730 42.438 -28.281 1.00 80.23 307 ASN B CA 1
ATOM 6596 C C . ASN B 1 250 ? 25.624 43.322 -28.853 1.00 80.95 307 ASN B C 1
ATOM 6597 O O . ASN B 1 250 ? 25.825 44.029 -29.842 1.00 82.25 307 ASN B O 1
ATOM 6602 N N . LYS B 1 251 ? 24.454 43.276 -28.223 1.00 80.62 308 LYS B N 1
ATOM 6603 C CA . LYS B 1 251 ? 23.313 44.074 -28.658 1.00 78.40 308 LYS B CA 1
ATOM 6604 C C . LYS B 1 251 ? 22.598 44.768 -27.493 1.00 76.31 308 LYS B C 1
ATOM 6605 O O . LYS B 1 251 ? 23.112 44.805 -26.369 1.00 75.69 308 LYS B O 1
ATOM 6611 N N . SER B 1 252 ? 21.423 45.332 -27.776 1.00 72.65 309 SER B N 1
ATOM 6612 C CA . SER B 1 252 ? 20.626 46.023 -26.764 1.00 68.57 309 SER B CA 1
ATOM 6613 C C . SER B 1 252 ? 19.769 45.055 -25.947 1.00 65.99 309 SER B C 1
ATOM 6614 O O . SER B 1 252 ? 19.423 43.960 -26.402 1.00 64.28 309 SER B O 1
ATOM 6617 N N . VAL B 1 253 ? 19.424 45.469 -24.734 1.00 64.72 310 VAL B N 1
ATOM 6618 C CA . VAL B 1 253 ? 18.627 44.626 -23.853 1.00 63.37 310 VAL B CA 1
ATOM 6619 C C . VAL B 1 253 ? 17.596 45.395 -23.029 1.00 59.88 310 VAL B C 1
ATOM 6620 O O . VAL B 1 253 ? 17.745 46.586 -22.764 1.00 59.78 310 VAL B O 1
ATOM 6624 N N . ASP B 1 254 ? 16.545 44.690 -22.637 1.00 55.74 311 ASP B N 1
ATOM 6625 C CA . ASP B 1 254 ? 15.488 45.261 -21.825 1.00 53.49 311 ASP B CA 1
ATOM 6626 C C . ASP B 1 254 ? 16.123 45.589 -20.469 1.00 51.91 311 ASP B C 1
ATOM 6627 O O . ASP B 1 254 ? 16.526 44.684 -19.735 1.00 53.10 311 ASP B O 1
ATOM 6632 N N . TRP B 1 255 ? 16.226 46.878 -20.143 1.00 48.86 312 TRP B N 1
ATOM 6633 C CA . TRP B 1 255 ? 16.840 47.303 -18.879 1.00 45.01 312 TRP B CA 1
ATOM 6634 C C . TRP B 1 255 ? 16.144 46.713 -17.672 1.00 45.52 312 TRP B C 1
ATOM 6635 O O . TRP B 1 255 ? 16.683 46.741 -16.570 1.00 44.34 312 TRP B O 1
ATOM 6646 N N . ARG B 1 256 ? 14.949 46.175 -17.885 1.00 47.33 313 ARG B N 1
ATOM 6647 C CA . ARG B 1 256 ? 14.153 45.626 -16.795 1.00 45.85 313 ARG B CA 1
ATOM 6648 C C . ARG B 1 256 ? 14.363 44.163 -16.454 1.00 47.85 313 ARG B C 1
ATOM 6649 O O . ARG B 1 256 ? 13.930 43.722 -15.391 1.00 51.95 313 ARG B O 1
ATOM 6657 N N . ILE B 1 257 ? 15.007 43.397 -17.328 1.00 49.25 314 ILE B N 1
ATOM 6658 C CA . ILE B 1 257 ? 15.189 41.972 -17.049 1.00 49.94 314 ILE B CA 1
ATOM 6659 C C . ILE B 1 257 ? 16.029 41.626 -15.815 1.00 49.33 314 ILE B C 1
ATOM 6660 O O . ILE B 1 257 ? 15.720 40.665 -15.110 1.00 48.14 314 ILE B O 1
ATOM 6665 N N . GLU B 1 258 ? 17.079 42.398 -15.545 1.00 52.36 315 GLU B N 1
ATOM 6666 C CA . GLU B 1 258 ? 17.917 42.126 -14.375 1.00 54.66 315 GLU B CA 1
ATOM 6667 C C . GLU B 1 258 ? 17.176 42.545 -13.119 1.00 54.67 315 GLU B C 1
ATOM 6668 O O . GLU B 1 258 ? 17.609 42.261 -12.009 1.00 55.47 315 GLU B O 1
ATOM 6674 N N . HIS B 1 259 ? 16.055 43.232 -13.305 1.00 55.22 316 HIS B N 1
ATOM 6675 C CA . HIS B 1 259 ? 15.233 43.673 -12.189 1.00 53.31 316 HIS B CA 1
ATOM 6676 C C . HIS B 1 259 ? 14.169 42.633 -11.918 1.00 50.33 316 HIS B C 1
ATOM 6677 O O . HIS B 1 259 ? 13.791 42.401 -10.776 1.00 51.66 316 HIS B O 1
ATOM 6684 N N . PHE B 1 260 ? 13.688 41.996 -12.974 1.00 48.19 317 PHE B N 1
ATOM 6685 C CA . PHE B 1 260 ? 12.674 40.976 -12.805 1.00 50.85 317 PHE B CA 1
ATOM 6686 C C . PHE B 1 260 ? 13.226 39.765 -12.039 1.00 52.96 317 PHE B C 1
ATOM 6687 O O . PHE B 1 260 ? 12.527 39.167 -11.217 1.00 50.63 317 PHE B O 1
ATOM 6695 N N . LYS B 1 261 ? 14.479 39.401 -12.297 1.00 52.37 318 LYS B N 1
ATOM 6696 C CA . LYS B 1 261 ? 15.041 38.258 -11.598 1.00 52.42 318 LYS B CA 1
ATOM 6697 C C . LYS B 1 261 ? 15.582 38.625 -10.214 1.00 50.91 318 LYS B C 1
ATOM 6698 O O . LYS B 1 261 ? 15.704 37.768 -9.338 1.00 50.63 318 LYS B O 1
ATOM 6704 N N . ASN B 1 262 ? 15.876 39.902 -10.007 1.00 49.05 319 ASN B N 1
ATOM 6705 C CA . ASN B 1 262 ? 16.373 40.356 -8.712 1.00 49.61 319 ASN B CA 1
ATOM 6706 C C . ASN B 1 262 ? 15.249 40.468 -7.691 1.00 46.85 319 ASN B C 1
ATOM 6707 O O . ASN B 1 262 ? 15.501 40.479 -6.495 1.00 46.76 319 ASN B O 1
ATOM 6712 N N . THR B 1 263 ? 14.011 40.548 -8.165 1.00 45.38 320 THR B N 1
ATOM 6713 C CA . THR B 1 263 ? 12.866 40.678 -7.274 1.00 44.68 320 THR B CA 1
ATOM 6714 C C . THR B 1 263 ? 11.793 39.621 -7.499 1.00 44.16 320 THR B C 1
ATOM 6715 O O . THR B 1 263 ? 10.602 39.919 -7.435 1.00 43.49 320 THR B O 1
ATOM 6719 N N . ASP B 1 264 ? 12.218 38.386 -7.746 1.00 46.11 321 ASP B N 1
ATOM 6720 C CA . ASP B 1 264 ? 11.290 37.273 -7.983 1.00 46.90 321 ASP B CA 1
ATOM 6721 C C . ASP B 1 264 ? 10.131 37.702 -8.876 1.00 45.89 321 ASP B C 1
ATOM 6722 O O . ASP B 1 264 ? 8.965 37.505 -8.530 1.00 42.76 321 ASP B O 1
ATOM 6727 N N . ASN B 1 265 ? 10.472 38.279 -10.029 1.00 46.41 322 ASN B N 1
ATOM 6728 C CA . ASN B 1 265 ? 9.496 38.777 -10.991 1.00 45.77 322 ASN B CA 1
ATOM 6729 C C . ASN B 1 265 ? 8.571 39.789 -10.315 1.00 44.77 322 ASN B C 1
ATOM 6730 O O . ASN B 1 265 ? 7.361 39.587 -10.228 1.00 43.80 322 ASN B O 1
ATOM 6735 N N . LEU B 1 266 ? 9.179 40.867 -9.819 1.00 45.21 323 LEU B N 1
ATOM 6736 C CA . LEU B 1 266 ? 8.487 41.979 -9.156 1.00 44.72 323 LEU B CA 1
ATOM 6737 C C . LEU B 1 266 ? 7.817 41.665 -7.827 1.00 47.58 323 LEU B C 1
ATOM 6738 O O . LEU B 1 266 ? 7.436 42.579 -7.092 1.00 49.72 323 LEU B O 1
ATOM 6743 N N . ARG B 1 267 ? 7.684 40.382 -7.512 1.00 48.68 324 ARG B N 1
ATOM 6744 C CA . ARG B 1 267 ? 7.038 39.968 -6.276 1.00 47.96 324 ARG B CA 1
ATOM 6745 C C . ARG B 1 267 ? 7.587 40.702 -5.054 1.00 46.68 324 ARG B C 1
ATOM 6746 O O . ARG B 1 267 ? 6.856 41.000 -4.106 1.00 46.61 324 ARG B O 1
ATOM 6754 N N . LEU B 1 268 ? 8.882 40.986 -5.080 1.00 45.89 325 LEU B N 1
ATOM 6755 C CA . LEU B 1 268 ? 9.527 41.685 -3.980 1.00 48.85 325 LEU B CA 1
ATOM 6756 C C . LEU B 1 268 ? 9.778 43.165 -4.282 1.00 48.99 325 LEU B C 1
ATOM 6757 O O . LEU B 1 268 ? 10.501 43.830 -3.542 1.00 49.39 325 LEU B O 1
ATOM 6762 N N . CYS B 1 269 ? 9.195 43.680 -5.362 1.00 49.17 326 CYS B N 1
ATOM 6763 C CA . CYS B 1 269 ? 9.389 45.085 -5.712 1.00 50.50 326 CYS B CA 1
ATOM 6764 C C . CYS B 1 269 ? 8.291 45.966 -5.114 1.00 50.75 326 CYS B C 1
ATOM 6765 O O . CYS B 1 269 ? 7.099 45.653 -5.219 1.00 50.54 326 CYS B O 1
ATOM 6768 N N . ASN B 1 270 ? 8.703 47.069 -4.490 1.00 50.36 327 ASN B N 1
ATOM 6769 C CA . ASN B 1 270 ? 7.756 47.995 -3.869 1.00 49.87 327 ASN B CA 1
ATOM 6770 C C . ASN B 1 270 ? 7.259 49.128 -4.766 1.00 48.52 327 ASN B C 1
ATOM 6771 O O . ASN B 1 270 ? 6.294 49.808 -4.426 1.00 50.66 327 ASN B O 1
ATOM 6776 N N . THR B 1 271 ? 7.921 49.344 -5.893 1.00 44.87 328 THR B N 1
ATOM 6777 C CA . THR B 1 271 ? 7.484 50.363 -6.823 1.00 42.10 328 THR B CA 1
ATOM 6778 C C . THR B 1 271 ? 7.409 49.678 -8.174 1.00 41.52 328 THR B C 1
ATOM 6779 O O . THR B 1 271 ? 8.160 50.010 -9.076 1.00 44.86 328 THR B O 1
ATOM 6783 N N . PRO B 1 272 ? 6.502 48.697 -8.322 1.00 41.41 329 PRO B N 1
ATOM 6784 C CA . PRO B 1 272 ? 6.271 47.905 -9.537 1.00 39.77 329 PRO B CA 1
ATOM 6785 C C . PRO B 1 272 ? 5.818 48.621 -10.814 1.00 41.55 329 PRO B C 1
ATOM 6786 O O . PRO B 1 272 ? 6.057 48.127 -11.919 1.00 40.75 329 PRO B O 1
ATOM 6790 N N . PHE B 1 273 ? 5.163 49.768 -10.683 1.00 41.66 330 PHE B N 1
ATOM 6791 C CA . PHE B 1 273 ? 4.713 50.490 -11.870 1.00 41.08 330 PHE B CA 1
ATOM 6792 C C . PHE B 1 273 ? 5.870 51.088 -12.695 1.00 40.88 330 PHE B C 1
ATOM 6793 O O . PHE B 1 273 ? 5.683 51.523 -13.834 1.00 39.88 330 PHE B O 1
ATOM 6801 N N . ARG B 1 274 ? 7.072 51.099 -12.134 1.00 41.79 331 ARG B N 1
ATOM 6802 C CA . ARG B 1 274 ? 8.213 51.651 -12.856 1.00 43.61 331 ARG B CA 1
ATOM 6803 C C . ARG B 1 274 ? 8.545 50.772 -14.056 1.00 42.35 331 ARG B C 1
ATOM 6804 O O . ARG B 1 274 ? 9.228 51.209 -14.980 1.00 43.62 331 ARG B O 1
ATOM 6812 N N . PHE B 1 275 ? 8.050 49.538 -14.046 1.00 40.86 332 PHE B N 1
ATOM 6813 C CA . PHE B 1 275 ? 8.321 48.608 -15.140 1.00 43.71 332 PHE B CA 1
ATOM 6814 C C . PHE B 1 275 ? 7.104 48.316 -16.001 1.00 43.83 332 PHE B C 1
ATOM 6815 O O . PHE B 1 275 ? 7.147 47.436 -16.855 1.00 47.00 332 PHE B O 1
ATOM 6823 N N . PHE B 1 276 ? 6.017 49.041 -15.785 1.00 42.90 333 PHE B N 1
ATOM 6824 C CA . PHE B 1 276 ? 4.817 48.807 -16.569 1.00 45.17 333 PHE B CA 1
ATOM 6825 C C . PHE B 1 276 ? 4.896 49.479 -17.945 1.00 48.41 333 PHE B C 1
ATOM 6826 O O . PHE B 1 276 ? 4.319 50.548 -18.159 1.00 47.95 333 PHE B O 1
ATOM 6834 N N . SER B 1 277 ? 5.608 48.841 -18.876 1.00 48.63 334 SER B N 1
ATOM 6835 C CA . SER B 1 277 ? 5.764 49.369 -20.232 1.00 50.59 334 SER B CA 1
ATOM 6836 C C . SER B 1 277 ? 4.518 49.078 -21.066 1.00 49.20 334 SER B C 1
ATOM 6837 O O . SER B 1 277 ? 4.194 47.922 -21.331 1.00 51.70 334 SER B O 1
ATOM 6840 N N . GLY B 1 278 ? 3.827 50.130 -21.484 1.00 48.03 335 GLY B N 1
ATOM 6841 C CA . GLY B 1 278 ? 2.611 49.965 -22.265 1.00 47.28 335 GLY B CA 1
ATOM 6842 C C . GLY B 1 278 ? 2.752 49.182 -23.556 1.00 46.33 335 GLY B C 1
ATOM 6843 O O . GLY B 1 278 ? 1.756 48.818 -24.182 1.00 43.17 335 GLY B O 1
ATOM 6844 N N . GLY B 1 279 ? 3.991 48.903 -23.943 1.00 47.07 336 GLY B N 1
ATOM 6845 C CA . GLY B 1 279 ? 4.235 48.180 -25.178 1.00 47.96 336 GLY B CA 1
ATOM 6846 C C . GLY B 1 279 ? 4.030 46.680 -25.132 1.00 46.98 336 GLY B C 1
ATOM 6847 O O . GLY B 1 279 ? 3.967 46.035 -26.175 1.00 47.52 336 GLY B O 1
ATOM 6848 N N . ASN B 1 280 ? 3.922 46.115 -23.936 1.00 45.17 337 ASN B N 1
ATOM 6849 C CA . ASN B 1 280 ? 3.736 44.678 -23.815 1.00 42.16 337 ASN B CA 1
ATOM 6850 C C . ASN B 1 280 ? 3.172 44.313 -22.449 1.00 39.27 337 ASN B C 1
ATOM 6851 O O . ASN B 1 280 ? 3.904 43.892 -21.567 1.00 37.10 337 ASN B O 1
ATOM 6856 N N . VAL B 1 281 ? 1.870 44.475 -22.271 1.00 36.43 338 VAL B N 1
ATOM 6857 C CA . VAL B 1 281 ? 1.266 44.152 -20.989 1.00 33.88 338 VAL B CA 1
ATOM 6858 C C . VAL B 1 281 ? -0.070 43.442 -21.140 1.00 32.11 338 VAL B C 1
ATOM 6859 O O . VAL B 1 281 ? -0.575 43.285 -22.245 1.00 35.72 338 VAL B O 1
ATOM 6863 N N . ALA B 1 282 ? -0.644 43.020 -20.021 1.00 30.30 339 ALA B N 1
ATOM 6864 C CA . ALA B 1 282 ? -1.919 42.323 -20.033 1.00 29.47 339 ALA B CA 1
ATOM 6865 C C . ALA B 1 282 ? -2.574 42.434 -18.661 1.00 30.43 339 ALA B C 1
ATOM 6866 O O . ALA B 1 282 ? -1.890 42.470 -17.646 1.00 34.31 339 ALA B O 1
ATOM 6868 N N . PHE B 1 283 ? -3.899 42.505 -18.634 1.00 28.86 340 PHE B N 1
ATOM 6869 C CA . PHE B 1 283 ? -4.620 42.630 -17.382 1.00 28.60 340 PHE B CA 1
ATOM 6870 C C . PHE B 1 283 ? -6.129 42.572 -17.570 1.00 31.44 340 PHE B C 1
ATOM 6871 O O . PHE B 1 283 ? -6.635 42.765 -18.670 1.00 36.04 340 PHE B O 1
ATOM 6879 N N . ALA B 1 284 ? -6.852 42.300 -16.494 1.00 33.19 341 ALA B N 1
ATOM 6880 C CA . ALA B 1 284 ? -8.305 42.225 -16.564 1.00 35.18 341 ALA B CA 1
ATOM 6881 C C . ALA B 1 284 ? -8.854 43.594 -16.951 1.00 36.55 341 ALA B C 1
ATOM 6882 O O . ALA B 1 284 ? -8.336 44.619 -16.518 1.00 38.32 341 ALA B O 1
ATOM 6884 N N . LYS B 1 285 ? -9.909 43.612 -17.760 1.00 37.60 342 LYS B N 1
ATOM 6885 C CA . LYS B 1 285 ? -10.497 44.868 -18.209 1.00 36.74 342 LYS B CA 1
ATOM 6886 C C . LYS B 1 285 ? -11.216 45.640 -17.109 1.00 34.62 342 LYS B C 1
ATOM 6887 O O . LYS B 1 285 ? -11.453 46.832 -17.246 1.00 34.51 342 LYS B O 1
ATOM 6893 N N . LYS B 1 286 ? -11.547 44.968 -16.014 1.00 33.85 343 LYS B N 1
ATOM 6894 C CA . LYS B 1 286 ? -12.254 45.606 -14.899 1.00 36.95 343 LYS B CA 1
ATOM 6895 C C . LYS B 1 286 ? -11.488 46.765 -14.243 1.00 36.44 343 LYS B C 1
ATOM 6896 O O . LYS B 1 286 ? -12.082 47.691 -13.691 0.00 36.86 343 LYS B O 1
ATOM 6902 N N . TRP B 1 287 ? -10.165 46.687 -14.319 1.00 37.70 344 TRP B N 1
ATOM 6903 C CA . TRP B 1 287 ? -9.280 47.685 -13.748 1.00 36.13 344 TRP B CA 1
ATOM 6904 C C . TRP B 1 287 ? -9.419 49.054 -14.381 1.00 36.28 344 TRP B C 1
ATOM 6905 O O . TRP B 1 287 ? -9.137 50.064 -13.738 1.00 33.29 344 TRP B O 1
ATOM 6916 N N . LEU B 1 288 ? -9.838 49.097 -15.643 1.00 36.81 345 LEU B N 1
ATOM 6917 C CA . LEU B 1 288 ? -10.017 50.377 -16.320 1.00 35.03 345 LEU B CA 1
ATOM 6918 C C . LEU B 1 288 ? -11.131 51.151 -15.625 1.00 39.61 345 LEU B C 1
ATOM 6919 O O . LEU B 1 288 ? -11.127 52.384 -15.610 1.00 40.63 345 LEU B O 1
ATOM 6924 N N . PHE B 1 289 ? -12.075 50.424 -15.032 1.00 42.22 346 PHE B N 1
ATOM 6925 C CA . PHE B 1 289 ? -13.185 51.050 -14.320 1.00 46.65 346 PHE B CA 1
ATOM 6926 C C . PHE B 1 289 ? -12.757 51.441 -12.907 1.00 46.14 346 PHE B C 1
ATOM 6927 O O . PHE B 1 289 ? -13.354 52.316 -12.288 1.00 45.32 346 PHE B O 1
ATOM 6935 N N . ARG B 1 290 ? -11.715 50.799 -12.397 1.00 45.09 347 ARG B N 1
ATOM 6936 C CA . ARG B 1 290 ? -11.241 51.120 -11.055 1.00 45.59 347 ARG B CA 1
ATOM 6937 C C . ARG B 1 290 ? -10.143 52.165 -11.020 1.00 43.34 347 ARG B C 1
ATOM 6938 O O . ARG B 1 290 ? -10.268 53.168 -10.330 1.00 46.92 347 ARG B O 1
ATOM 6946 N N . ALA B 1 291 ? -9.064 51.925 -11.753 1.00 37.85 348 ALA B N 1
ATOM 6947 C CA . ALA B 1 291 ? -7.941 52.848 -11.759 1.00 35.19 348 ALA B CA 1
ATOM 6948 C C . ALA B 1 291 ? -8.093 53.943 -12.799 1.00 35.08 348 ALA B C 1
ATOM 6949 O O . ALA B 1 291 ? -7.408 54.964 -12.732 1.00 33.56 348 ALA B O 1
ATOM 6951 N N . GLY B 1 292 ? -8.984 53.724 -13.762 1.00 36.34 349 GLY B N 1
ATOM 6952 C CA . GLY B 1 292 ? -9.202 54.713 -14.802 1.00 37.23 349 GLY B CA 1
ATOM 6953 C C . GLY B 1 292 ? -8.635 54.268 -16.132 1.00 37.31 349 GLY B C 1
ATOM 6954 O O . GLY B 1 292 ? -8.360 53.086 -16.327 1.00 39.29 349 GLY B O 1
ATOM 6955 N N . TRP B 1 293 ? -8.466 55.208 -17.055 1.00 37.45 350 TRP B N 1
ATOM 6956 C CA . TRP B 1 293 ? -7.927 54.886 -18.370 1.00 35.60 350 TRP B CA 1
ATOM 6957 C C . TRP B 1 293 ? -6.589 55.591 -18.562 1.00 34.73 350 TRP B C 1
ATOM 6958 O O . TRP B 1 293 ? -6.041 56.138 -17.610 1.00 32.94 350 TRP B O 1
ATOM 6969 N N . PHE B 1 294 ? -6.061 55.555 -19.780 1.00 33.23 351 PHE B N 1
ATOM 6970 C CA . PHE B 1 294 ? -4.780 56.184 -20.093 1.00 36.52 351 PHE B CA 1
ATOM 6971 C C . PHE B 1 294 ? -4.920 57.689 -20.184 1.00 36.30 351 PHE B C 1
ATOM 6972 O O . PHE B 1 294 ? -5.643 58.183 -21.039 1.00 39.80 351 PHE B O 1
ATOM 6980 N N . ASP B 1 295 ? -4.211 58.407 -19.313 1.00 37.03 352 ASP B N 1
ATOM 6981 C CA . ASP B 1 295 ? -4.261 59.871 -19.273 1.00 36.65 352 ASP B CA 1
ATOM 6982 C C . ASP B 1 295 ? -3.863 60.469 -20.617 1.00 36.28 352 ASP B C 1
ATOM 6983 O O . ASP B 1 295 ? -2.681 60.503 -20.970 1.00 35.21 352 ASP B O 1
ATOM 6988 N N . GLU B 1 296 ? -4.862 60.949 -21.349 1.00 35.88 353 GLU B N 1
ATOM 6989 C CA . GLU B 1 296 ? -4.648 61.550 -22.655 1.00 39.14 353 GLU B CA 1
ATOM 6990 C C . GLU B 1 296 ? -3.964 62.924 -22.610 1.00 38.50 353 GLU B C 1
ATOM 6991 O O . GLU B 1 296 ? -3.922 63.630 -23.614 1.00 42.44 353 GLU B O 1
ATOM 6997 N N . GLU B 1 297 ? -3.433 63.300 -21.450 1.00 38.79 354 GLU B N 1
ATOM 6998 C CA . GLU B 1 297 ? -2.721 64.568 -21.314 1.00 40.03 354 GLU B CA 1
ATOM 6999 C C . GLU B 1 297 ? -1.241 64.354 -21.590 1.00 39.94 354 GLU B C 1
ATOM 7000 O O . GLU B 1 297 ? -0.531 65.298 -21.937 1.00 41.12 354 GLU B O 1
ATOM 7006 N N . PHE B 1 298 ? -0.771 63.121 -21.426 1.00 37.14 355 PHE B N 1
ATOM 7007 C CA . PHE B 1 298 ? 0.632 62.830 -21.691 1.00 36.56 355 PHE B CA 1
ATOM 7008 C C . PHE B 1 298 ? 1.028 63.158 -23.119 1.00 36.57 355 PHE B C 1
ATOM 7009 O O . PHE B 1 298 ? 0.175 63.351 -23.984 1.00 36.59 355 PHE B O 1
ATOM 7017 N N . THR B 1 299 ? 2.329 63.208 -23.364 1.00 34.05 356 THR B N 1
ATOM 7018 C CA . THR B 1 299 ? 2.815 63.593 -24.664 1.00 34.65 356 THR B CA 1
ATOM 7019 C C . THR B 1 299 ? 3.804 62.635 -25.315 1.00 38.08 356 THR B C 1
ATOM 7020 O O . THR B 1 299 ? 3.976 61.483 -24.887 1.00 39.14 356 THR B O 1
ATOM 7024 N N . HIS B 1 300 ? 4.447 63.130 -26.369 1.00 34.27 357 HIS B N 1
ATOM 7025 C CA . HIS B 1 300 ? 5.429 62.357 -27.097 1.00 37.38 357 HIS B CA 1
ATOM 7026 C C . HIS B 1 300 ? 6.662 62.180 -26.230 1.00 38.30 357 HIS B C 1
ATOM 7027 O O . HIS B 1 300 ? 7.614 61.510 -26.615 1.00 39.45 357 HIS B O 1
ATOM 7034 N N . TRP B 1 301 ? 6.646 62.797 -25.055 1.00 39.27 358 TRP B N 1
ATOM 7035 C CA . TRP B 1 301 ? 7.767 62.681 -24.139 1.00 40.64 358 TRP B CA 1
ATOM 7036 C C . TRP B 1 301 ? 7.669 61.391 -23.352 1.00 42.36 358 TRP B C 1
ATOM 7037 O O . TRP B 1 301 ? 8.675 60.872 -22.878 1.00 43.47 358 TRP B O 1
ATOM 7048 N N . GLY B 1 302 ? 6.447 60.884 -23.216 1.00 43.53 359 GLY B N 1
ATOM 7049 C CA . GLY B 1 302 ? 6.229 59.641 -22.504 1.00 42.36 359 GLY B CA 1
ATOM 7050 C C . GLY B 1 302 ? 5.852 59.800 -21.047 1.00 43.29 359 GLY B C 1
ATOM 7051 O O . GLY B 1 302 ? 5.781 60.913 -20.525 1.00 42.72 359 GLY B O 1
ATOM 7052 N N . GLY B 1 303 ? 5.601 58.673 -20.390 1.00 42.30 360 GLY B N 1
ATOM 7053 C CA . GLY B 1 303 ? 5.242 58.700 -18.987 1.00 42.48 360 GLY B CA 1
ATOM 7054 C C . GLY B 1 303 ? 3.922 58.019 -18.711 1.00 43.76 360 GLY B C 1
ATOM 7055 O O . GLY B 1 303 ? 3.749 57.400 -17.665 1.00 48.62 360 GLY B O 1
ATOM 7056 N N . GLU B 1 304 ? 2.996 58.133 -19.655 1.00 42.40 361 GLU B N 1
ATOM 7057 C CA . GLU B 1 304 ? 1.667 57.546 -19.531 1.00 42.06 361 GLU B CA 1
ATOM 7058 C C . GLU B 1 304 ? 1.681 56.117 -19.008 1.00 41.57 361 GLU B C 1
ATOM 7059 O O . GLU B 1 304 ? 0.772 55.708 -18.298 1.00 37.07 361 GLU B O 1
ATOM 7065 N N . ASP B 1 305 ? 2.720 55.372 -19.380 1.00 44.97 362 ASP B N 1
ATOM 7066 C CA . ASP B 1 305 ? 2.922 53.978 -18.970 1.00 45.10 362 ASP B CA 1
ATOM 7067 C C . ASP B 1 305 ? 2.823 53.842 -17.465 1.00 42.13 362 ASP B C 1
ATOM 7068 O O . ASP B 1 305 ? 1.878 53.267 -16.910 1.00 40.67 362 ASP B O 1
ATOM 7073 N N . ASN B 1 306 ? 3.857 54.376 -16.830 1.00 39.92 363 ASN B N 1
ATOM 7074 C CA . ASN B 1 306 ? 4.013 54.383 -15.390 1.00 38.48 363 ASN B CA 1
ATOM 7075 C C . ASN B 1 306 ? 2.868 55.045 -14.669 1.00 34.74 363 ASN B C 1
ATOM 7076 O O . ASN B 1 306 ? 2.386 54.513 -13.685 1.00 36.36 363 ASN B O 1
ATOM 7081 N N . GLU B 1 307 ? 2.423 56.205 -15.144 1.00 33.19 364 GLU B N 1
ATOM 7082 C CA . GLU B 1 307 ? 1.342 56.894 -14.449 1.00 32.28 364 GLU B CA 1
ATOM 7083 C C . GLU B 1 307 ? 0.078 56.027 -14.403 1.00 30.04 364 GLU B C 1
ATOM 7084 O O . GLU B 1 307 ? -0.601 55.967 -13.395 1.00 31.90 364 GLU B O 1
ATOM 7090 N N . PHE B 1 308 ? -0.224 55.337 -15.488 1.00 32.22 365 PHE B N 1
ATOM 7091 C CA . PHE B 1 308 ? -1.381 54.458 -15.521 1.00 33.35 365 PHE B CA 1
ATOM 7092 C C . PHE B 1 308 ? -1.071 53.346 -14.526 1.00 35.32 365 PHE B C 1
ATOM 7093 O O . PHE B 1 308 ? -1.908 52.991 -13.697 1.00 39.41 365 PHE B O 1
ATOM 7101 N N . GLY B 1 309 ? 0.145 52.807 -14.614 1.00 35.10 366 GLY B N 1
ATOM 7102 C CA . GLY B 1 309 ? 0.560 51.748 -13.716 1.00 30.80 366 GLY B CA 1
ATOM 7103 C C . GLY B 1 309 ? 0.458 52.198 -12.274 1.00 34.36 366 GLY B C 1
ATOM 7104 O O . GLY B 1 309 ? 0.065 51.422 -11.389 1.00 34.95 366 GLY B O 1
ATOM 7105 N N . TYR B 1 310 ? 0.804 53.459 -12.026 1.00 31.87 367 TYR B N 1
ATOM 7106 C CA . TYR B 1 310 ? 0.752 53.996 -10.680 1.00 29.06 367 TYR B CA 1
ATOM 7107 C C . TYR B 1 310 ? -0.670 54.048 -10.138 1.00 30.00 367 TYR B C 1
ATOM 7108 O O . TYR B 1 310 ? -0.878 53.884 -8.935 1.00 29.20 367 TYR B O 1
ATOM 7117 N N . ARG B 1 311 ? -1.651 54.295 -11.006 1.00 31.99 368 ARG B N 1
ATOM 7118 C CA . ARG B 1 311 ? -3.040 54.355 -10.537 1.00 31.97 368 ARG B CA 1
ATOM 7119 C C . ARG B 1 311 ? -3.485 52.955 -10.275 1.00 31.07 368 ARG B C 1
ATOM 7120 O O . ARG B 1 311 ? -4.125 52.677 -9.270 1.00 36.06 368 ARG B O 1
ATOM 7128 N N . LEU B 1 312 ? -3.126 52.070 -11.188 1.00 31.38 369 LEU B N 1
ATOM 7129 C CA . LEU B 1 312 ? -3.455 50.669 -11.056 1.00 33.40 369 LEU B CA 1
ATOM 7130 C C . LEU B 1 312 ? -2.959 50.236 -9.671 1.00 35.44 369 LEU B C 1
ATOM 7131 O O . LEU B 1 312 ? -3.641 49.513 -8.944 1.00 39.73 369 LEU B O 1
ATOM 7136 N N . TYR B 1 313 ? -1.788 50.728 -9.286 1.00 37.62 370 TYR B N 1
ATOM 7137 C CA . TYR B 1 313 ? -1.203 50.371 -7.999 1.00 38.46 370 TYR B CA 1
ATOM 7138 C C . TYR B 1 313 ? -1.966 50.924 -6.812 1.00 39.57 370 TYR B C 1
ATOM 7139 O O . TYR B 1 313 ? -2.268 50.186 -5.872 1.00 41.98 370 TYR B O 1
ATOM 7148 N N . ARG B 1 314 ? -2.303 52.209 -6.844 1.00 38.58 371 ARG B N 1
ATOM 7149 C CA . ARG B 1 314 ? -3.016 52.788 -5.710 1.00 37.79 371 ARG B CA 1
ATOM 7150 C C . ARG B 1 314 ? -4.428 52.202 -5.481 1.00 36.37 371 ARG B C 1
ATOM 7151 O O . ARG B 1 314 ? -5.001 52.375 -4.406 1.00 36.45 371 ARG B O 1
ATOM 7159 N N . GLU B 1 315 ? -4.980 51.488 -6.459 1.00 33.00 372 GLU B N 1
ATOM 7160 C CA . GLU B 1 315 ? -6.305 50.898 -6.283 1.00 33.12 372 GLU B CA 1
ATOM 7161 C C . GLU B 1 315 ? -6.293 49.419 -5.876 1.00 32.96 372 GLU B C 1
ATOM 7162 O O . GLU B 1 315 ? -7.347 48.807 -5.701 0.00 33.71 372 GLU B O 1
ATOM 7168 N N . GLY B 1 316 ? -5.093 48.853 -5.728 1.00 35.91 373 GLY B N 1
ATOM 7169 C CA . GLY B 1 316 ? -4.964 47.467 -5.288 1.00 36.33 373 GLY B CA 1
ATOM 7170 C C . GLY B 1 316 ? -4.349 46.432 -6.215 1.00 36.24 373 GLY B C 1
ATOM 7171 O O . GLY B 1 316 ? -3.999 45.333 -5.784 1.00 33.90 373 GLY B O 1
ATOM 7172 N N . CYS B 1 317 ? -4.196 46.780 -7.485 1.00 36.39 374 CYS B N 1
ATOM 7173 C CA . CYS B 1 317 ? -3.655 45.849 -8.461 1.00 38.40 374 CYS B CA 1
ATOM 7174 C C . CYS B 1 317 ? -2.191 45.473 -8.222 1.00 41.49 374 CYS B C 1
ATOM 7175 O O . CYS B 1 317 ? -1.368 46.319 -7.848 1.00 40.60 374 CYS B O 1
ATOM 7178 N N . TYR B 1 318 ? -1.882 44.194 -8.433 1.00 40.49 375 TYR B N 1
ATOM 7179 C CA . TYR B 1 318 ? -0.525 43.689 -8.277 1.00 40.91 375 TYR B CA 1
ATOM 7180 C C . TYR B 1 318 ? 0.126 43.576 -9.652 1.00 42.75 375 TYR B C 1
ATOM 7181 O O . TYR B 1 318 ? -0.560 43.439 -10.659 1.00 41.91 375 TYR B O 1
ATOM 7190 N N . PHE B 1 319 ? 1.456 43.615 -9.672 1.00 45.12 376 PHE B N 1
ATOM 7191 C CA . PHE B 1 319 ? 2.242 43.534 -10.903 1.00 44.46 376 PHE B CA 1
ATOM 7192 C C . PHE B 1 319 ? 3.121 42.278 -10.942 1.00 43.31 376 PHE B C 1
ATOM 7193 O O . PHE B 1 319 ? 3.742 41.915 -9.940 1.00 42.09 376 PHE B O 1
ATOM 7201 N N . ARG B 1 320 ? 3.167 41.623 -12.102 1.00 42.03 377 ARG B N 1
ATOM 7202 C CA . ARG B 1 320 ? 3.955 40.406 -12.276 1.00 39.88 377 ARG B CA 1
ATOM 7203 C C . ARG B 1 320 ? 4.535 40.288 -13.679 1.00 40.77 377 ARG B C 1
ATOM 7204 O O . ARG B 1 320 ? 3.800 40.300 -14.666 1.00 42.54 377 ARG B O 1
ATOM 7212 N N . SER B 1 321 ? 5.856 40.174 -13.762 1.00 38.78 378 SER B N 1
ATOM 7213 C CA . SER B 1 321 ? 6.525 40.028 -15.044 1.00 38.45 378 SER B CA 1
ATOM 7214 C C . SER B 1 321 ? 6.441 38.561 -15.477 1.00 39.29 378 SER B C 1
ATOM 7215 O O . SER B 1 321 ? 6.623 37.655 -14.662 1.00 38.04 378 SER B O 1
ATOM 7218 N N . VAL B 1 322 ? 6.163 38.344 -16.762 1.00 40.53 379 VAL B N 1
ATOM 7219 C CA . VAL B 1 322 ? 6.003 37.011 -17.341 1.00 40.87 379 VAL B CA 1
ATOM 7220 C C . VAL B 1 322 ? 7.037 36.670 -18.407 1.00 40.64 379 VAL B C 1
ATOM 7221 O O . VAL B 1 322 ? 6.980 37.175 -19.528 1.00 38.61 379 VAL B O 1
ATOM 7225 N N . GLU B 1 323 ? 7.964 35.787 -18.056 1.00 44.62 380 GLU B N 1
ATOM 7226 C CA . GLU B 1 323 ? 9.024 35.354 -18.968 1.00 48.12 380 GLU B CA 1
ATOM 7227 C C . GLU B 1 323 ? 8.451 34.774 -20.268 1.00 45.69 380 GLU B C 1
ATOM 7228 O O . GLU B 1 323 ? 9.059 34.887 -21.331 1.00 47.63 380 GLU B O 1
ATOM 7234 N N . GLY B 1 324 ? 7.269 34.175 -20.187 1.00 44.19 381 GLY B N 1
ATOM 7235 C CA . GLY B 1 324 ? 6.672 33.588 -21.372 1.00 42.82 381 GLY B CA 1
ATOM 7236 C C . GLY B 1 324 ? 5.939 34.539 -22.300 1.00 43.12 381 GLY B C 1
ATOM 7237 O O . GLY B 1 324 ? 5.491 34.128 -23.369 1.00 42.12 381 GLY B O 1
ATOM 7238 N N . ALA B 1 325 ? 5.815 35.807 -21.914 1.00 44.03 382 ALA B N 1
ATOM 7239 C CA . ALA B 1 325 ? 5.097 36.773 -22.746 1.00 41.08 382 ALA B CA 1
ATOM 7240 C C . ALA B 1 325 ? 6.048 37.701 -23.481 1.00 41.76 382 ALA B C 1
ATOM 7241 O O . ALA B 1 325 ? 5.680 38.808 -23.874 1.00 41.37 382 ALA B O 1
ATOM 7243 N N . MET B 1 326 ? 7.273 37.213 -23.667 1.00 42.60 383 MET B N 1
ATOM 7244 C CA . MET B 1 326 ? 8.343 37.919 -24.360 1.00 38.92 383 MET B CA 1
ATOM 7245 C C . MET B 1 326 ? 7.930 38.325 -25.774 1.00 39.07 383 MET B C 1
ATOM 7246 O O . MET B 1 326 ? 7.272 37.560 -26.487 1.00 37.18 383 MET B O 1
ATOM 7251 N N . ALA B 1 327 ? 8.321 39.529 -26.177 1.00 36.99 384 ALA B N 1
ATOM 7252 C CA . ALA B 1 327 ? 8.008 40.020 -27.514 1.00 36.63 384 ALA B CA 1
ATOM 7253 C C . ALA B 1 327 ? 9.272 40.569 -28.140 1.00 38.19 384 ALA B C 1
ATOM 7254 O O . ALA B 1 327 ? 10.236 40.892 -27.449 1.00 38.53 384 ALA B O 1
ATOM 7256 N N . TYR B 1 328 ? 9.259 40.692 -29.456 1.00 39.96 385 TYR B N 1
ATOM 7257 C CA . TYR B 1 328 ? 10.425 41.156 -30.177 1.00 41.58 385 TYR B CA 1
ATOM 7258 C C . TYR B 1 328 ? 10.220 42.528 -30.789 1.00 43.58 385 TYR B C 1
ATOM 7259 O O . TYR B 1 328 ? 9.356 42.718 -31.644 1.00 43.27 385 TYR B O 1
ATOM 7268 N N . HIS B 1 329 ? 11.020 43.487 -30.337 1.00 45.49 386 HIS B N 1
ATOM 7269 C CA . HIS B 1 329 ? 10.926 44.853 -30.828 1.00 46.58 386 HIS B CA 1
ATOM 7270 C C . HIS B 1 329 ? 11.633 45.019 -32.169 1.00 48.15 386 HIS B C 1
ATOM 7271 O O . HIS B 1 329 ? 12.859 45.006 -32.252 1.00 49.46 386 HIS B O 1
ATOM 7278 N N . GLN B 1 330 ? 10.841 45.167 -33.222 1.00 49.02 387 GLN B N 1
ATOM 7279 C CA . GLN B 1 330 ? 11.374 45.323 -34.565 1.00 50.71 387 GLN B CA 1
ATOM 7280 C C . GLN B 1 330 ? 11.896 46.738 -34.758 1.00 53.72 387 GLN B C 1
ATOM 7281 O O . GLN B 1 330 ? 11.164 47.709 -34.543 1.00 53.24 387 GLN B O 1
ATOM 7287 N N . GLU B 1 331 ? 13.160 46.856 -35.158 1.00 56.54 388 GLU B N 1
ATOM 7288 C CA . GLU B 1 331 ? 13.745 48.169 -35.391 1.00 58.07 388 GLU B CA 1
ATOM 7289 C C . GLU B 1 331 ? 12.835 48.975 -36.307 1.00 60.15 388 GLU B C 1
ATOM 7290 O O . GLU B 1 331 ? 12.322 48.461 -37.301 1.00 59.09 388 GLU B O 1
ATOM 7296 N N . PRO B 1 332 ? 12.627 50.257 -35.986 1.00 62.27 389 PRO B N 1
ATOM 7297 C CA . PRO B 1 332 ? 11.764 51.114 -36.795 1.00 64.51 389 PRO B CA 1
ATOM 7298 C C . PRO B 1 332 ? 12.296 51.269 -38.211 1.00 69.32 389 PRO B C 1
ATOM 7299 O O . PRO B 1 332 ? 13.440 50.911 -38.496 1.00 70.63 389 PRO B O 1
ATOM 7303 N N . PRO B 1 333 ? 11.470 51.814 -39.117 1.00 72.95 390 PRO B N 1
ATOM 7304 C CA . PRO B 1 333 ? 11.824 52.031 -40.519 1.00 74.48 390 PRO B CA 1
ATOM 7305 C C . PRO B 1 333 ? 13.292 52.305 -40.784 1.00 76.32 390 PRO B C 1
ATOM 7306 O O . PRO B 1 333 ? 14.001 51.462 -41.333 1.00 79.27 390 PRO B O 1
ATOM 7310 N N . GLY B 1 334 ? 13.749 53.477 -40.370 1.00 75.57 391 GLY B N 1
ATOM 7311 C CA . GLY B 1 334 ? 15.124 53.858 -40.623 1.00 78.78 391 GLY B CA 1
ATOM 7312 C C . GLY B 1 334 ? 14.953 55.187 -41.316 1.00 80.62 391 GLY B C 1
ATOM 7313 O O . GLY B 1 334 ? 15.704 56.131 -41.087 1.00 81.96 391 GLY B O 1
ATOM 7314 N N . LYS B 1 335 ? 13.941 55.250 -42.178 1.00 81.52 392 LYS B N 1
ATOM 7315 C CA . LYS B 1 335 ? 13.602 56.488 -42.863 1.00 81.50 392 LYS B CA 1
ATOM 7316 C C . LYS B 1 335 ? 13.056 57.309 -41.693 1.00 82.52 392 LYS B C 1
ATOM 7317 O O . LYS B 1 335 ? 12.863 58.521 -41.777 1.00 82.73 392 LYS B O 1
ATOM 7323 N N . GLU B 1 336 ? 12.805 56.597 -40.599 1.00 84.30 393 GLU B N 1
ATOM 7324 C CA . GLU B 1 336 ? 12.278 57.159 -39.370 1.00 85.18 393 GLU B CA 1
ATOM 7325 C C . GLU B 1 336 ? 13.272 58.150 -38.782 1.00 86.80 393 GLU B C 1
ATOM 7326 O O . GLU B 1 336 ? 14.473 58.072 -39.047 1.00 86.87 393 GLU B O 1
ATOM 7332 N N . ASN B 1 337 ? 12.767 59.075 -37.973 1.00 88.29 394 ASN B N 1
ATOM 7333 C CA . ASN B 1 337 ? 13.616 60.071 -37.329 1.00 90.94 394 ASN B CA 1
ATOM 7334 C C . ASN B 1 337 ? 14.572 59.418 -36.325 1.00 92.29 394 ASN B C 1
ATOM 7335 O O . ASN B 1 337 ? 14.302 58.331 -35.809 1.00 92.23 394 ASN B O 1
ATOM 7340 N N . GLU B 1 338 ? 15.692 60.083 -36.058 1.00 93.58 395 GLU B N 1
ATOM 7341 C CA . GLU B 1 338 ? 16.669 59.575 -35.104 1.00 94.26 395 GLU B CA 1
ATOM 7342 C C . GLU B 1 338 ? 17.343 60.716 -34.348 1.00 93.62 395 GLU B C 1
ATOM 7343 O O . GLU B 1 338 ? 16.705 61.399 -33.543 1.00 92.64 395 GLU B O 1
ATOM 7349 N N . ASN B 1 346 ? 16.829 60.021 -20.641 1.00 76.14 403 ASN B N 1
ATOM 7350 C CA . ASN B 1 346 ? 17.293 60.770 -19.480 1.00 77.36 403 ASN B CA 1
ATOM 7351 C C . ASN B 1 346 ? 16.437 60.509 -18.231 1.00 77.36 403 ASN B C 1
ATOM 7352 O O . ASN B 1 346 ? 16.240 59.357 -17.831 1.00 76.93 403 ASN B O 1
ATOM 7357 N N . ILE B 1 347 ? 15.935 61.585 -17.623 1.00 77.40 404 ILE B N 1
ATOM 7358 C CA . ILE B 1 347 ? 15.112 61.497 -16.414 1.00 76.23 404 ILE B CA 1
ATOM 7359 C C . ILE B 1 347 ? 13.594 61.439 -16.658 1.00 73.57 404 ILE B C 1
ATOM 7360 O O . ILE B 1 347 ? 13.011 62.274 -17.355 1.00 71.24 404 ILE B O 1
ATOM 7365 N N . THR B 1 348 ? 12.971 60.433 -16.054 1.00 69.92 405 THR B N 1
ATOM 7366 C CA . THR B 1 348 ? 11.538 60.213 -16.164 1.00 63.50 405 THR B CA 1
ATOM 7367 C C . THR B 1 348 ? 10.867 60.881 -14.969 1.00 60.52 405 THR B C 1
ATOM 7368 O O . THR B 1 348 ? 9.683 61.191 -15.000 1.00 60.25 405 THR B O 1
ATOM 7372 N N . VAL B 1 349 ? 11.639 61.094 -13.911 1.00 56.35 406 VAL B N 1
ATOM 7373 C CA . VAL B 1 349 ? 11.120 61.723 -12.707 1.00 52.88 406 VAL B CA 1
ATOM 7374 C C . VAL B 1 349 ? 10.308 62.980 -13.013 1.00 50.57 406 VAL B C 1
ATOM 7375 O O . VAL B 1 349 ? 9.189 63.125 -12.534 1.00 48.76 406 VAL B O 1
ATOM 7379 N N . GLN B 1 350 ? 10.873 63.884 -13.810 1.00 47.23 407 GLN B N 1
ATOM 7380 C CA . GLN B 1 350 ? 10.193 65.127 -14.168 0.50 42.60 407 GLN B CA 1
ATOM 7381 C C . GLN B 1 350 ? 8.776 64.911 -14.675 1.00 42.04 407 GLN B C 1
ATOM 7382 O O . GLN B 1 350 ? 7.845 65.574 -14.225 1.00 43.60 407 GLN B O 1
ATOM 7388 N N . LEU B 1 351 ? 8.623 63.987 -15.617 1.00 40.40 408 LEU B N 1
ATOM 7389 C CA . LEU B 1 351 ? 7.328 63.691 -16.220 1.00 42.03 408 LEU B CA 1
ATOM 7390 C C . LEU B 1 351 ? 6.261 63.124 -15.276 1.00 44.31 408 LEU B C 1
ATOM 7391 O O . LEU B 1 351 ? 5.082 63.461 -15.391 1.00 47.51 408 LEU B O 1
ATOM 7396 N N . LEU B 1 352 ? 6.669 62.267 -14.348 1.00 44.97 409 LEU B N 1
ATOM 7397 C CA . LEU B 1 352 ? 5.730 61.654 -13.415 1.00 46.97 409 LEU B CA 1
ATOM 7398 C C . LEU B 1 352 ? 5.466 62.486 -12.151 1.00 46.74 409 LEU B C 1
ATOM 7399 O O . LEU B 1 352 ? 4.393 62.408 -11.550 1.00 48.09 409 LEU B O 1
ATOM 7404 N N . GLN B 1 353 ? 6.461 63.278 -11.767 1.00 46.01 410 GLN B N 1
ATOM 7405 C CA . GLN B 1 353 ? 6.439 64.124 -10.577 1.00 43.27 410 GLN B CA 1
ATOM 7406 C C . GLN B 1 353 ? 5.079 64.664 -10.144 1.00 40.72 410 GLN B C 1
ATOM 7407 O O . GLN B 1 353 ? 4.658 64.430 -9.018 1.00 39.64 410 GLN B O 1
ATOM 7413 N N . GLN B 1 354 ? 4.394 65.377 -11.032 1.00 37.76 411 GLN B N 1
ATOM 7414 C CA . GLN B 1 354 ? 3.090 65.951 -10.721 1.00 36.17 411 GLN B CA 1
ATOM 7415 C C . GLN B 1 354 ? 1.962 64.944 -10.503 1.00 36.17 411 GLN B C 1
ATOM 7416 O O . GLN B 1 354 ? 1.070 65.170 -9.683 1.00 34.66 411 GLN B O 1
ATOM 7422 N N . LYS B 1 355 ? 1.999 63.831 -11.226 1.00 36.15 412 LYS B N 1
ATOM 7423 C CA . LYS B 1 355 ? 0.926 62.856 -11.125 1.00 37.52 412 LYS B CA 1
ATOM 7424 C C . LYS B 1 355 ? 1.180 61.551 -10.393 1.00 38.10 412 LYS B C 1
ATOM 7425 O O . LYS B 1 355 ? 0.254 60.773 -10.198 1.00 38.26 412 LYS B O 1
ATOM 7431 N N . VAL B 1 356 ? 2.422 61.294 -10.008 1.00 37.03 413 VAL B N 1
ATOM 7432 C CA . VAL B 1 356 ? 2.740 60.084 -9.258 1.00 36.61 413 VAL B CA 1
ATOM 7433 C C . VAL B 1 356 ? 3.437 60.562 -7.980 1.00 36.54 413 VAL B C 1
ATOM 7434 O O . VAL B 1 356 ? 4.662 60.682 -7.922 1.00 35.39 413 VAL B O 1
ATOM 7438 N N . PRO B 1 357 ? 2.659 60.851 -6.935 1.00 34.48 414 PRO B N 1
ATOM 7439 C CA . PRO B 1 357 ? 3.270 61.323 -5.689 1.00 37.96 414 PRO B CA 1
ATOM 7440 C C . PRO B 1 357 ? 4.049 60.251 -4.936 1.00 41.60 414 PRO B C 1
ATOM 7441 O O . PRO B 1 357 ? 5.133 60.508 -4.413 1.00 42.79 414 PRO B O 1
ATOM 7445 N N . TYR B 1 358 ? 3.496 59.046 -4.907 1.00 41.78 415 TYR B N 1
ATOM 7446 C CA . TYR B 1 358 ? 4.096 57.937 -4.188 1.00 46.45 415 TYR B CA 1
ATOM 7447 C C . TYR B 1 358 ? 5.615 57.871 -4.062 1.00 48.35 415 TYR B C 1
ATOM 7448 O O . TYR B 1 358 ? 6.153 58.119 -2.983 1.00 54.00 415 TYR B O 1
ATOM 7457 N N . PHE B 1 359 ? 6.317 57.556 -5.138 1.00 49.23 416 PHE B N 1
ATOM 7458 C CA . PHE B 1 359 ? 7.765 57.412 -5.035 1.00 52.92 416 PHE B CA 1
ATOM 7459 C C . PHE B 1 359 ? 8.634 58.557 -5.571 1.00 55.57 416 PHE B C 1
ATOM 7460 O O . PHE B 1 359 ? 9.666 58.895 -4.990 1.00 55.77 416 PHE B O 1
ATOM 7468 N N . TYR B 1 360 ? 8.211 59.153 -6.677 1.00 55.20 417 TYR B N 1
ATOM 7469 C CA . TYR B 1 360 ? 8.968 60.215 -7.314 1.00 54.98 417 TYR B CA 1
ATOM 7470 C C . TYR B 1 360 ? 8.896 61.575 -6.649 1.00 56.44 417 TYR B C 1
ATOM 7471 O O . TYR B 1 360 ? 9.855 62.347 -6.695 1.00 57.96 417 TYR B O 1
ATOM 7480 N N . ARG B 1 361 ? 7.763 61.877 -6.037 1.00 55.36 418 ARG B N 1
ATOM 7481 C CA . ARG B 1 361 ? 7.582 63.171 -5.407 1.00 57.47 418 ARG B CA 1
ATOM 7482 C C . ARG B 1 361 ? 8.488 63.452 -4.220 1.00 59.59 418 ARG B C 1
ATOM 7483 O O . ARG B 1 361 ? 8.628 62.612 -3.335 1.00 62.20 418 ARG B O 1
ATOM 7491 N N . LYS B 1 362 ? 9.086 64.639 -4.190 1.00 60.93 419 LYS B N 1
ATOM 7492 C CA . LYS B 1 362 ? 9.929 65.018 -3.064 1.00 63.74 419 LYS B CA 1
ATOM 7493 C C . LYS B 1 362 ? 9.505 66.364 -2.466 1.00 64.33 419 LYS B C 1
ATOM 7494 O O . LYS B 1 362 ? 9.001 67.234 -3.174 1.00 65.16 419 LYS B O 1
ATOM 7500 N N . LYS B 1 363 ? 9.716 66.524 -1.160 1.00 64.96 420 LYS B N 1
ATOM 7501 C CA . LYS B 1 363 ? 9.330 67.741 -0.448 1.00 66.45 420 LYS B CA 1
ATOM 7502 C C . LYS B 1 363 ? 10.041 68.990 -0.919 1.00 63.96 420 LYS B C 1
ATOM 7503 O O . LYS B 1 363 ? 11.037 68.921 -1.628 1.00 65.85 420 LYS B O 1
ATOM 7509 N N . GLU B 1 364 ? 9.519 70.137 -0.512 0.00 62.84 421 GLU B N 1
ATOM 7510 C CA . GLU B 1 364 ? 10.100 71.411 -0.889 1.00 60.21 421 GLU B CA 1
ATOM 7511 C C . GLU B 1 364 ? 9.821 72.427 0.205 1.00 59.30 421 GLU B C 1
ATOM 7512 O O . GLU B 1 364 ? 8.904 72.243 1.004 1.00 60.36 421 GLU B O 1
ATOM 7518 N N . LYS B 1 365 ? 10.610 73.495 0.249 1.00 55.59 422 LYS B N 1
ATOM 7519 C CA . LYS B 1 365 ? 10.415 74.511 1.265 1.00 51.34 422 LYS B CA 1
ATOM 7520 C C . LYS B 1 365 ? 9.316 75.474 0.862 1.00 48.95 422 LYS B C 1
ATOM 7521 O O . LYS B 1 365 ? 9.039 75.668 -0.320 0.00 48.95 422 LYS B O 1
ATOM 7527 N N . ILE B 1 366 ? 8.698 76.076 1.866 1.00 46.83 423 ILE B N 1
ATOM 7528 C CA . ILE B 1 366 ? 7.594 77.007 1.675 1.00 50.18 423 ILE B CA 1
ATOM 7529 C C . ILE B 1 366 ? 7.801 78.071 0.606 1.00 49.48 423 ILE B C 1
ATOM 7530 O O . ILE B 1 366 ? 6.972 78.229 -0.290 0.00 50.31 423 ILE B O 1
ATOM 7535 N N . GLU B 1 367 ? 8.907 78.801 0.702 1.00 51.98 424 GLU B N 1
ATOM 7536 C CA . GLU B 1 367 ? 9.182 79.860 -0.255 1.00 53.92 424 GLU B CA 1
ATOM 7537 C C . GLU B 1 367 ? 9.357 79.348 -1.680 1.00 55.59 424 GLU B C 1
ATOM 7538 O O . GLU B 1 367 ? 9.478 80.143 -2.613 1.00 57.01 424 GLU B O 1
ATOM 7544 N N . SER B 1 368 ? 9.351 78.024 -1.850 1.00 53.33 425 SER B N 1
ATOM 7545 C CA . SER B 1 368 ? 9.493 77.421 -3.173 1.00 50.41 425 SER B CA 1
ATOM 7546 C C . SER B 1 368 ? 8.338 76.478 -3.468 1.00 47.14 425 SER B C 1
ATOM 7547 O O . SER B 1 368 ? 8.015 76.232 -4.619 1.00 47.61 425 SER B O 1
ATOM 7550 N N . ALA B 1 369 ? 7.726 75.951 -2.415 1.00 46.71 426 ALA B N 1
ATOM 7551 C CA . ALA B 1 369 ? 6.626 74.997 -2.532 1.00 43.92 426 ALA B CA 1
ATOM 7552 C C . ALA B 1 369 ? 5.489 75.464 -3.423 1.00 43.24 426 ALA B C 1
ATOM 7553 O O . ALA B 1 369 ? 5.132 76.648 -3.435 1.00 44.05 426 ALA B O 1
ATOM 7555 N N . THR B 1 370 ? 4.914 74.511 -4.153 1.00 41.13 427 THR B N 1
ATOM 7556 C CA . THR B 1 370 ? 3.816 74.778 -5.074 1.00 40.31 427 THR B CA 1
ATOM 7557 C C . THR B 1 370 ? 2.803 73.623 -5.088 1.00 40.21 427 THR B C 1
ATOM 7558 O O . THR B 1 370 ? 3.162 72.469 -4.834 1.00 37.83 427 THR B O 1
ATOM 7562 N N . LEU B 1 371 ? 1.541 73.940 -5.382 1.00 39.46 428 LEU B N 1
ATOM 7563 C CA . LEU B 1 371 ? 0.482 72.929 -5.437 1.00 38.64 428 LEU B CA 1
ATOM 7564 C C . LEU B 1 371 ? 0.782 71.853 -6.477 1.00 39.25 428 LEU B C 1
ATOM 7565 O O . LEU B 1 371 ? 1.395 72.121 -7.514 1.00 38.72 428 LEU B O 1
ATOM 7570 N N . LYS B 1 372 ? 0.336 70.635 -6.204 1.00 39.78 429 LYS B N 1
ATOM 7571 C CA . LYS B 1 372 ? 0.560 69.538 -7.125 1.00 40.22 429 LYS B CA 1
ATOM 7572 C C . LYS B 1 372 ? -0.762 68.974 -7.639 1.00 40.78 429 LYS B C 1
ATOM 7573 O O . LYS B 1 372 ? -1.781 68.981 -6.932 1.00 39.08 429 LYS B O 1
ATOM 7579 N N . ARG B 1 373 ? -0.731 68.499 -8.883 1.00 39.18 430 ARG B N 1
ATOM 7580 C CA . ARG B 1 373 ? -1.906 67.935 -9.535 1.00 38.64 430 ARG B CA 1
ATOM 7581 C C . ARG B 1 373 ? -2.520 66.884 -8.641 1.00 35.97 430 ARG B C 1
ATOM 7582 O O . ARG B 1 373 ? -3.711 66.910 -8.355 1.00 37.17 430 ARG B O 1
ATOM 7590 N N . VAL B 1 374 ? -1.696 65.945 -8.200 1.00 37.16 431 VAL B N 1
ATOM 7591 C CA . VAL B 1 374 ? -2.164 64.884 -7.313 1.00 38.00 431 VAL B CA 1
ATOM 7592 C C . VAL B 1 374 ? -1.471 65.125 -5.983 1.00 41.26 431 VAL B C 1
ATOM 7593 O O . VAL B 1 374 ? -0.254 64.998 -5.881 1.00 48.51 431 VAL B O 1
ATOM 7597 N N . PRO B 1 375 ? -2.228 65.477 -4.942 1.00 40.30 432 PRO B N 1
ATOM 7598 C CA . PRO B 1 375 ? -1.546 65.714 -3.667 1.00 42.84 432 PRO B CA 1
ATOM 7599 C C . PRO B 1 375 ? -0.844 64.470 -3.113 1.00 43.74 432 PRO B C 1
ATOM 7600 O O . PRO B 1 375 ? -1.192 63.335 -3.453 1.00 44.27 432 PRO B O 1
ATOM 7604 N N . LEU B 1 376 ? 0.152 64.693 -2.264 1.00 42.89 433 LEU B N 1
ATOM 7605 C CA . LEU B 1 376 ? 0.875 63.591 -1.652 1.00 40.40 433 LEU B CA 1
ATOM 7606 C C . LEU B 1 376 ? -0.006 62.999 -0.563 1.00 39.03 433 LEU B C 1
ATOM 7607 O O . LEU B 1 376 ? -0.231 61.792 -0.516 1.00 39.83 433 LEU B O 1
ATOM 7612 N N . VAL B 1 377 ? -0.512 63.871 0.301 1.00 37.99 434 VAL B N 1
ATOM 7613 C CA . VAL B 1 377 ? -1.344 63.459 1.418 1.00 36.99 434 VAL B CA 1
ATOM 7614 C C . VAL B 1 377 ? -2.777 63.958 1.344 1.00 38.45 434 VAL B C 1
ATOM 7615 O O . VAL B 1 377 ? -3.020 65.111 0.996 1.00 42.16 434 VAL B O 1
ATOM 7619 N N . SER B 1 378 ? -3.719 63.080 1.687 1.00 38.58 435 SER B N 1
ATOM 7620 C CA . SER B 1 378 ? -5.137 63.416 1.719 1.00 34.81 435 SER B CA 1
ATOM 7621 C C . SER B 1 378 ? -5.609 63.115 3.121 1.00 37.64 435 SER B C 1
ATOM 7622 O O . SER B 1 378 ? -5.492 61.978 3.574 1.00 39.47 435 SER B O 1
ATOM 7625 N N . ILE B 1 379 ? -6.119 64.131 3.814 1.00 37.62 436 ILE B N 1
ATOM 7626 C CA . ILE B 1 379 ? -6.634 63.960 5.172 1.00 37.77 436 ILE B CA 1
ATOM 7627 C C . ILE B 1 379 ? -8.150 63.841 5.045 1.00 37.67 436 ILE B C 1
ATOM 7628 O O . ILE B 1 379 ? -8.795 64.741 4.497 1.00 37.61 436 ILE B O 1
ATOM 7633 N N . TYR B 1 380 ? -8.720 62.741 5.533 1.00 35.21 437 TYR B N 1
ATOM 7634 C CA . TYR B 1 380 ? -10.164 62.565 5.429 1.00 34.88 437 TYR B CA 1
ATOM 7635 C C . TYR B 1 380 ? -10.873 62.892 6.730 1.00 37.06 437 TYR B C 1
ATOM 7636 O O . TYR B 1 380 ? -10.371 62.592 7.817 1.00 37.82 437 TYR B O 1
ATOM 7645 N N . ILE B 1 381 ? -12.051 63.500 6.606 1.00 38.98 438 ILE B N 1
ATOM 7646 C CA . ILE B 1 381 ? -12.840 63.907 7.758 1.00 37.93 438 ILE B CA 1
ATOM 7647 C C . ILE B 1 381 ? -14.317 63.538 7.693 1.00 39.75 438 ILE B C 1
ATOM 7648 O O . ILE B 1 381 ? -15.034 63.963 6.787 1.00 40.42 438 ILE B O 1
ATOM 7653 N N . PRO B 1 382 ? -14.786 62.729 8.650 1.00 39.10 439 PRO B N 1
ATOM 7654 C CA . PRO B 1 382 ? -16.185 62.301 8.743 1.00 40.72 439 PRO B CA 1
ATOM 7655 C C . PRO B 1 382 ? -16.810 63.319 9.703 1.00 42.38 439 PRO B C 1
ATOM 7656 O O . PRO B 1 382 ? -16.601 63.252 10.912 0.00 42.74 439 PRO B O 1
ATOM 7660 N N . ALA B 1 383 ? -17.551 64.277 9.156 1.00 45.28 440 ALA B N 1
ATOM 7661 C CA . ALA B 1 383 ? -18.140 65.332 9.977 1.00 48.00 440 ALA B CA 1
ATOM 7662 C C . ALA B 1 383 ? -19.656 65.290 10.159 1.00 48.36 440 ALA B C 1
ATOM 7663 O O . ALA B 1 383 ? -20.409 65.228 9.186 1.00 49.72 440 ALA B O 1
ATOM 7665 N N . TYR B 1 384 ? -20.087 65.351 11.419 1.00 50.81 441 TYR B N 1
ATOM 7666 C CA . TYR B 1 384 ? -21.507 65.328 11.780 1.00 52.28 441 TYR B CA 1
ATOM 7667 C C . TYR B 1 384 ? -21.794 66.248 12.963 1.00 52.27 441 TYR B C 1
ATOM 7668 O O . TYR B 1 384 ? -21.417 65.945 14.091 1.00 51.33 441 TYR B O 1
ATOM 7677 N N . ASN B 1 385 ? -22.475 67.361 12.701 1.00 52.10 442 ASN B N 1
ATOM 7678 C CA . ASN B 1 385 ? -22.811 68.335 13.741 1.00 52.63 442 ASN B CA 1
ATOM 7679 C C . ASN B 1 385 ? -21.569 68.765 14.522 1.00 52.60 442 ASN B C 1
ATOM 7680 O O . ASN B 1 385 ? -21.550 68.732 15.749 1.00 53.36 442 ASN B O 1
ATOM 7685 N N . CYS B 1 386 ? -20.537 69.176 13.795 1.00 52.55 443 CYS B N 1
ATOM 7686 C CA . CYS B 1 386 ? -19.276 69.598 14.389 1.00 53.53 443 CYS B CA 1
ATOM 7687 C C . CYS B 1 386 ? -19.072 71.083 14.126 1.00 55.31 443 CYS B C 1
ATOM 7688 O O . CYS B 1 386 ? -17.943 71.560 13.967 1.00 54.19 443 CYS B O 1
ATOM 7691 N N . SER B 1 387 ? -20.191 71.799 14.097 1.00 58.41 444 SER B N 1
ATOM 7692 C CA . SER B 1 387 ? -20.229 73.233 13.831 1.00 60.43 444 SER B CA 1
ATOM 7693 C C . SER B 1 387 ? -19.134 74.082 14.464 1.00 60.56 444 SER B C 1
ATOM 7694 O O . SER B 1 387 ? -18.453 74.825 13.764 1.00 63.11 444 SER B O 1
ATOM 7697 N N . LYS B 1 388 ? -18.955 73.985 15.775 1.00 58.50 445 LYS B N 1
ATOM 7698 C CA . LYS B 1 388 ? -17.946 74.808 16.425 1.00 59.33 445 LYS B CA 1
ATOM 7699 C C . LYS B 1 388 ? -16.539 74.222 16.502 1.00 59.40 445 LYS B C 1
ATOM 7700 O O . LYS B 1 388 ? -15.673 74.790 17.163 1.00 60.85 445 LYS B O 1
ATOM 7706 N N . TYR B 1 389 ? -16.295 73.102 15.832 1.00 59.54 446 TYR B N 1
ATOM 7707 C CA . TYR B 1 389 ? -14.961 72.507 15.865 1.00 59.70 446 TYR B CA 1
ATOM 7708 C C . TYR B 1 389 ? -14.384 72.330 14.474 1.00 56.67 446 TYR B C 1
ATOM 7709 O O . TYR B 1 389 ? -13.165 72.340 14.294 1.00 57.18 446 TYR B O 1
ATOM 7718 N N . ILE B 1 390 ? -15.268 72.176 13.493 1.00 52.06 447 ILE B N 1
ATOM 7719 C CA . ILE B 1 390 ? -14.850 71.933 12.123 1.00 48.22 447 ILE B CA 1
ATOM 7720 C C . ILE B 1 390 ? -13.762 72.822 11.527 1.00 45.88 447 ILE B C 1
ATOM 7721 O O . ILE B 1 390 ? -12.833 72.313 10.912 1.00 46.03 447 ILE B O 1
ATOM 7726 N N . VAL B 1 391 ? -13.865 74.136 11.696 1.00 44.23 448 VAL B N 1
ATOM 7727 C CA . VAL B 1 391 ? -12.870 75.036 11.124 1.00 39.92 448 VAL B CA 1
ATOM 7728 C C . VAL B 1 391 ? -11.508 74.847 11.775 1.00 42.38 448 VAL B C 1
ATOM 7729 O O . VAL B 1 391 ? -10.475 74.860 11.101 1.00 38.63 448 VAL B O 1
ATOM 7733 N N . ARG B 1 392 ? -11.515 74.684 13.094 1.00 45.65 449 ARG B N 1
ATOM 7734 C CA . ARG B 1 392 ? -10.286 74.464 13.846 1.00 46.31 449 ARG B CA 1
ATOM 7735 C C . ARG B 1 392 ? -9.687 73.168 13.311 1.00 45.96 449 ARG B C 1
ATOM 7736 O O . ARG B 1 392 ? -8.493 73.088 13.022 1.00 46.59 449 ARG B O 1
ATOM 7744 N N . CYS B 1 393 ? -10.555 72.168 13.171 1.00 45.14 450 CYS B N 1
ATOM 7745 C CA . CYS B 1 393 ? -10.198 70.850 12.673 1.00 42.29 450 CYS B CA 1
ATOM 7746 C C . CYS B 1 393 ? -9.489 70.931 11.341 1.00 42.37 450 CYS B C 1
ATOM 7747 O O . CYS B 1 393 ? -8.367 70.455 11.189 1.00 41.99 450 CYS B O 1
ATOM 7750 N N . VAL B 1 394 ? -10.149 71.546 10.368 1.00 44.57 451 VAL B N 1
ATOM 7751 C CA . VAL B 1 394 ? -9.588 71.673 9.028 1.00 39.92 451 VAL B CA 1
ATOM 7752 C C . VAL B 1 394 ? -8.299 72.474 8.997 1.00 39.40 451 VAL B C 1
ATOM 7753 O O . VAL B 1 394 ? -7.338 72.068 8.355 1.00 38.73 451 VAL B O 1
ATOM 7757 N N . GLU B 1 395 ? -8.269 73.607 9.694 1.00 40.42 452 GLU B N 1
ATOM 7758 C CA . GLU B 1 395 ? -7.067 74.442 9.707 1.00 41.91 452 GLU B CA 1
ATOM 7759 C C . GLU B 1 395 ? -5.856 73.722 10.277 1.00 42.61 452 GLU B C 1
ATOM 7760 O O . GLU B 1 395 ? -4.726 74.002 9.880 1.00 40.84 452 GLU B O 1
ATOM 7766 N N . SER B 1 396 ? -6.085 72.800 11.211 1.00 44.04 453 SER B N 1
ATOM 7767 C CA . SER B 1 396 ? -4.972 72.070 11.810 1.00 44.13 453 SER B CA 1
ATOM 7768 C C . SER B 1 396 ? -4.297 71.191 10.764 1.00 43.07 453 SER B C 1
ATOM 7769 O O . SER B 1 396 ? -3.085 70.957 10.827 1.00 45.44 453 SER B O 1
ATOM 7772 N N . ALA B 1 397 ? -5.074 70.717 9.795 1.00 39.35 454 ALA B N 1
ATOM 7773 C CA . ALA B 1 397 ? -4.517 69.891 8.733 1.00 36.61 454 ALA B CA 1
ATOM 7774 C C . ALA B 1 397 ? -3.779 70.771 7.726 1.00 36.27 454 ALA B C 1
ATOM 7775 O O . ALA B 1 397 ? -2.701 70.409 7.242 1.00 35.30 454 ALA B O 1
ATOM 7777 N N . LEU B 1 398 ? -4.360 71.931 7.417 1.00 36.40 455 LEU B N 1
ATOM 7778 C CA . LEU B 1 398 ? -3.761 72.872 6.466 1.00 35.66 455 LEU B CA 1
ATOM 7779 C C . LEU B 1 398 ? -2.477 73.506 7.001 1.00 36.66 455 LEU B C 1
ATOM 7780 O O . LEU B 1 398 ? -1.597 73.910 6.236 1.00 34.32 455 LEU B O 1
ATOM 7785 N N . ASN B 1 399 ? -2.371 73.610 8.316 1.00 37.76 456 ASN B N 1
ATOM 7786 C CA . ASN B 1 399 ? -1.167 74.186 8.891 1.00 43.09 456 ASN B CA 1
ATOM 7787 C C . ASN B 1 399 ? -0.203 73.067 9.306 1.00 44.34 456 ASN B C 1
ATOM 7788 O O . ASN B 1 399 ? 0.156 72.922 10.482 1.00 45.91 456 ASN B O 1
ATOM 7793 N N . GLN B 1 400 ? 0.200 72.270 8.324 1.00 39.69 457 GLN B N 1
ATOM 7794 C CA . GLN B 1 400 ? 1.127 71.181 8.562 1.00 39.02 457 GLN B CA 1
ATOM 7795 C C . GLN B 1 400 ? 2.505 71.560 8.048 1.00 37.78 457 GLN B C 1
ATOM 7796 O O . GLN B 1 400 ? 2.644 72.471 7.235 1.00 34.14 457 GLN B O 1
ATOM 7802 N N . THR B 1 401 ? 3.516 70.855 8.542 1.00 40.88 458 THR B N 1
ATOM 7803 C CA . THR B 1 401 ? 4.901 71.054 8.126 1.00 44.13 458 THR B CA 1
ATOM 7804 C C . THR B 1 401 ? 4.979 70.582 6.673 1.00 44.13 458 THR B C 1
ATOM 7805 O O . THR B 1 401 ? 5.775 71.084 5.880 1.00 42.48 458 THR B O 1
ATOM 7809 N N . ILE B 1 402 ? 4.142 69.592 6.360 1.00 45.24 459 ILE B N 1
ATOM 7810 C CA . ILE B 1 402 ? 4.019 69.006 5.032 1.00 41.99 459 ILE B CA 1
ATOM 7811 C C . ILE B 1 402 ? 2.937 69.822 4.351 1.00 43.90 459 ILE B C 1
ATOM 7812 O O . ILE B 1 402 ? 1.777 69.774 4.745 1.00 44.02 459 ILE B O 1
ATOM 7817 N N . THR B 1 403 ? 3.318 70.566 3.325 1.00 46.74 460 THR B N 1
ATOM 7818 C CA . THR B 1 403 ? 2.381 71.426 2.628 1.00 45.61 460 THR B CA 1
ATOM 7819 C C . THR B 1 403 ? 1.694 70.761 1.438 1.00 44.33 460 THR B C 1
ATOM 7820 O O . THR B 1 403 ? 0.625 71.200 1.014 1.00 43.63 460 THR B O 1
ATOM 7824 N N . ASP B 1 404 ? 2.307 69.710 0.902 1.00 42.99 461 ASP B N 1
ATOM 7825 C CA . ASP B 1 404 ? 1.741 68.976 -0.229 1.00 41.38 461 ASP B CA 1
ATOM 7826 C C . ASP B 1 404 ? 0.621 68.103 0.316 1.00 41.34 461 ASP B C 1
ATOM 7827 O O . ASP B 1 404 ? 0.765 66.884 0.433 1.00 43.40 461 ASP B O 1
ATOM 7832 N N . LEU B 1 405 ? -0.505 68.731 0.633 1.00 40.45 462 LEU B N 1
ATOM 7833 C CA . LEU B 1 405 ? -1.620 68.014 1.227 1.00 39.50 462 LEU B CA 1
ATOM 7834 C C . LEU B 1 405 ? -2.987 68.580 0.901 1.00 37.85 462 LEU B C 1
ATOM 7835 O O . LEU B 1 405 ? -3.118 69.739 0.530 1.00 37.37 462 LEU B O 1
ATOM 7840 N N . GLU B 1 406 ? -4.010 67.751 1.062 1.00 36.81 463 GLU B N 1
ATOM 7841 C CA . GLU B 1 406 ? -5.373 68.174 0.790 1.00 36.98 463 GLU B CA 1
ATOM 7842 C C . GLU B 1 406 ? -6.290 67.630 1.874 1.00 37.33 463 GLU B C 1
ATOM 7843 O O . GLU B 1 406 ? -5.931 66.693 2.585 1.00 36.21 463 GLU B O 1
ATOM 7849 N N . VAL B 1 407 ? -7.478 68.216 1.986 1.00 33.53 464 VAL B N 1
ATOM 7850 C CA . VAL B 1 407 ? -8.448 67.772 2.967 1.00 36.18 464 VAL B CA 1
ATOM 7851 C C . VAL B 1 407 ? -9.771 67.486 2.249 1.00 38.24 464 VAL B C 1
ATOM 7852 O O . VAL B 1 407 ? -10.240 68.285 1.443 1.00 36.93 464 VAL B O 1
ATOM 7856 N N . CYS B 1 408 ? -10.347 66.320 2.522 1.00 39.37 465 CYS B N 1
ATOM 7857 C CA . CYS B 1 408 ? -11.607 65.911 1.912 1.00 40.65 465 CYS B CA 1
ATOM 7858 C C . CYS B 1 408 ? -12.581 65.641 3.042 1.00 39.15 465 CYS B C 1
ATOM 7859 O O . CYS B 1 408 ? -12.325 64.808 3.904 1.00 37.43 465 CYS B O 1
ATOM 7862 N N . ILE B 1 409 ? -13.699 66.347 3.032 1.00 39.06 466 ILE B N 1
ATOM 7863 C CA . ILE B 1 409 ? -14.682 66.196 4.089 1.00 41.39 466 ILE B CA 1
ATOM 7864 C C . ILE B 1 409 ? -16.015 65.673 3.600 1.00 42.43 466 ILE B C 1
ATOM 7865 O O . ILE B 1 409 ? -16.498 66.084 2.552 1.00 42.70 466 ILE B O 1
ATOM 7870 N N . CYS B 1 410 ? -16.602 64.753 4.354 1.00 44.21 467 CYS B N 1
ATOM 7871 C CA . CYS B 1 410 ? -17.928 64.274 4.017 1.00 45.67 467 CYS B CA 1
ATOM 7872 C C . CYS B 1 410 ? -18.830 64.653 5.174 1.00 47.30 467 CYS B C 1
ATOM 7873 O O . CYS B 1 410 ? -18.598 64.246 6.315 1.00 46.66 467 CYS B O 1
ATOM 7876 N N . ASP B 1 411 ? -19.848 65.450 4.877 1.00 49.02 468 ASP B N 1
ATOM 7877 C CA . ASP B 1 411 ? -20.813 65.863 5.883 1.00 50.03 468 ASP B CA 1
ATOM 7878 C C . ASP B 1 411 ? -21.961 64.863 5.871 1.00 49.51 468 ASP B C 1
ATOM 7879 O O . ASP B 1 411 ? -22.729 64.808 4.911 1.00 48.57 468 ASP B O 1
ATOM 7884 N N . ASP B 1 412 ? -22.071 64.077 6.938 1.00 49.32 469 ASP B N 1
ATOM 7885 C CA . ASP B 1 412 ? -23.120 63.068 7.054 1.00 50.89 469 ASP B CA 1
ATOM 7886 C C . ASP B 1 412 ? -24.505 63.709 7.244 1.00 50.64 469 ASP B C 1
ATOM 7887 O O . ASP B 1 412 ? -25.261 63.328 8.140 1.00 47.38 469 ASP B O 1
ATOM 7892 N N . GLY B 1 413 ? -24.827 64.683 6.395 1.00 51.93 470 GLY B N 1
ATOM 7893 C CA . GLY B 1 413 ? -26.104 65.364 6.488 0.00 53.15 470 GLY B CA 1
ATOM 7894 C C . GLY B 1 413 ? -26.363 65.875 7.889 1.00 53.91 470 GLY B C 1
ATOM 7895 O O . GLY B 1 413 ? -27.386 65.552 8.492 1.00 55.68 470 GLY B O 1
ATOM 7896 N N . SER B 1 414 ? -25.439 66.673 8.414 1.00 53.92 471 SER B N 1
ATOM 7897 C CA . SER B 1 414 ? -25.572 67.221 9.764 1.00 53.57 471 SER B CA 1
ATOM 7898 C C . SER B 1 414 ? -26.872 67.994 9.966 1.00 53.52 471 SER B C 1
ATOM 7899 O O . SER B 1 414 ? -27.568 68.317 9.005 1.00 52.22 471 SER B O 1
ATOM 7902 N N . THR B 1 415 ? -27.189 68.289 11.225 1.00 55.74 472 THR B N 1
ATOM 7903 C CA . THR B 1 415 ? -28.393 69.041 11.568 1.00 58.02 472 THR B CA 1
ATOM 7904 C C . THR B 1 415 ? -28.067 70.520 11.862 1.00 60.17 472 THR B C 1
ATOM 7905 O O . THR B 1 415 ? -28.867 71.412 11.573 1.00 60.43 472 THR B O 1
ATOM 7909 N N . ASP B 1 416 ? -26.899 70.784 12.442 1.00 60.66 473 ASP B N 1
ATOM 7910 C CA . ASP B 1 416 ? -26.507 72.159 12.726 1.00 61.03 473 ASP B CA 1
ATOM 7911 C C . ASP B 1 416 ? -26.174 72.843 11.403 1.00 61.39 473 ASP B C 1
ATOM 7912 O O . ASP B 1 416 ? -26.668 72.438 10.351 1.00 59.79 473 ASP B O 1
ATOM 7917 N N . ASP B 1 417 ? -25.321 73.860 11.449 1.00 60.93 474 ASP B N 1
ATOM 7918 C CA . ASP B 1 417 ? -24.954 74.586 10.238 1.00 63.23 474 ASP B CA 1
ATOM 7919 C C . ASP B 1 417 ? -23.567 74.225 9.710 1.00 62.61 474 ASP B C 1
ATOM 7920 O O . ASP B 1 417 ? -22.857 75.070 9.163 1.00 61.01 474 ASP B O 1
ATOM 7925 N N . THR B 1 418 ? -23.194 72.958 9.862 1.00 63.43 475 THR B N 1
ATOM 7926 C CA . THR B 1 418 ? -21.895 72.468 9.400 1.00 61.86 475 THR B CA 1
ATOM 7927 C C . THR B 1 418 ? -21.649 72.805 7.923 1.00 61.68 475 THR B C 1
ATOM 7928 O O . THR B 1 418 ? -20.677 73.480 7.585 1.00 62.07 475 THR B O 1
ATOM 7932 N N . LEU B 1 419 ? -22.540 72.339 7.054 1.00 60.21 476 LEU B N 1
ATOM 7933 C CA . LEU B 1 419 ? -22.412 72.565 5.618 1.00 60.08 476 LEU B CA 1
ATOM 7934 C C . LEU B 1 419 ? -22.161 74.019 5.214 1.00 60.38 476 LEU B C 1
ATOM 7935 O O . LEU B 1 419 ? -21.329 74.291 4.346 1.00 60.65 476 LEU B O 1
ATOM 7940 N N . ARG B 1 420 ? -22.875 74.949 5.841 1.00 60.27 477 ARG B N 1
ATOM 7941 C CA . ARG B 1 420 ? -22.721 76.364 5.525 1.00 60.19 477 ARG B CA 1
ATOM 7942 C C . ARG B 1 420 ? -21.323 76.863 5.858 1.00 59.27 477 ARG B C 1
ATOM 7943 O O . ARG B 1 420 ? -20.749 77.682 5.139 1.00 59.57 477 ARG B O 1
ATOM 7951 N N . ILE B 1 421 ? -20.787 76.372 6.966 1.00 58.67 478 ILE B N 1
ATOM 7952 C CA . ILE B 1 421 ? -19.452 76.747 7.398 1.00 56.46 478 ILE B CA 1
ATOM 7953 C C . ILE B 1 421 ? -18.466 76.281 6.335 1.00 53.98 478 ILE B C 1
ATOM 7954 O O . ILE B 1 421 ? -17.623 77.051 5.864 1.00 52.49 478 ILE B O 1
ATOM 7959 N N . LEU B 1 422 ? -18.586 75.007 5.967 1.00 53.54 479 LEU B N 1
ATOM 7960 C CA . LEU B 1 422 ? -17.717 74.401 4.967 1.00 52.20 479 LEU B CA 1
ATOM 7961 C C . LEU B 1 422 ? -17.776 75.244 3.720 1.00 53.52 479 LEU B C 1
ATOM 7962 O O . LEU B 1 422 ? -16.755 75.516 3.088 1.00 53.48 479 LEU B O 1
ATOM 7967 N N . GLN B 1 423 ? -18.984 75.673 3.378 1.00 54.83 480 GLN B N 1
ATOM 7968 C CA . GLN B 1 423 ? -19.175 76.494 2.200 1.00 57.17 480 GLN B CA 1
ATOM 7969 C C . GLN B 1 423 ? -18.602 77.899 2.389 1.00 57.55 480 GLN B C 1
ATOM 7970 O O . GLN B 1 423 ? -17.827 78.364 1.559 1.00 58.21 480 GLN B O 1
ATOM 7976 N N . GLU B 1 424 ? -18.952 78.572 3.479 1.00 58.89 481 GLU B N 1
ATOM 7977 C CA . GLU B 1 424 ? -18.429 79.917 3.669 1.00 62.51 481 GLU B CA 1
ATOM 7978 C C . GLU B 1 424 ? -16.919 79.915 3.862 1.00 59.23 481 GLU B C 1
ATOM 7979 O O . GLU B 1 424 ? -16.278 80.954 3.755 1.00 60.17 481 GLU B O 1
ATOM 7985 N N . HIS B 1 425 ? -16.340 78.749 4.119 1.00 55.26 482 HIS B N 1
ATOM 7986 C CA . HIS B 1 425 ? -14.899 78.684 4.330 1.00 52.11 482 HIS B CA 1
ATOM 7987 C C . HIS B 1 425 ? -14.024 78.009 3.288 1.00 49.72 482 HIS B C 1
ATOM 7988 O O . HIS B 1 425 ? -12.884 78.431 3.085 1.00 46.68 482 HIS B O 1
ATOM 7995 N N . TYR B 1 426 ? -14.535 76.966 2.636 1.00 49.33 483 TYR B N 1
ATOM 7996 C CA . TYR B 1 426 ? -13.717 76.212 1.683 1.00 50.40 483 TYR B CA 1
ATOM 7997 C C . TYR B 1 426 ? -14.256 75.958 0.273 1.00 51.65 483 TYR B C 1
ATOM 7998 O O . TYR B 1 426 ? -13.587 75.305 -0.531 1.00 52.46 483 TYR B O 1
ATOM 8007 N N . ALA B 1 427 ? -15.445 76.463 -0.037 1.00 52.61 484 ALA B N 1
ATOM 8008 C CA . ALA B 1 427 ? -16.029 76.249 -1.361 1.00 53.02 484 ALA B CA 1
ATOM 8009 C C . ALA B 1 427 ? -15.049 76.543 -2.502 1.00 51.82 484 ALA B C 1
ATOM 8010 O O . ALA B 1 427 ? -15.185 76.007 -3.601 1.00 52.45 484 ALA B O 1
ATOM 8012 N N . ASN B 1 428 ? -14.058 77.388 -2.240 1.00 50.27 485 ASN B N 1
ATOM 8013 C CA . ASN B 1 428 ? -13.087 77.747 -3.264 1.00 49.57 485 ASN B CA 1
ATOM 8014 C C . ASN B 1 428 ? -11.676 77.434 -2.859 1.00 46.86 485 ASN B C 1
ATOM 8015 O O . ASN B 1 428 ? -10.732 77.848 -3.522 1.00 47.08 485 ASN B O 1
ATOM 8020 N N . HIS B 1 429 ? -11.517 76.713 -1.761 1.00 46.11 486 HIS B N 1
ATOM 8021 C CA . HIS B 1 429 ? -10.178 76.385 -1.312 1.00 42.36 486 HIS B CA 1
ATOM 8022 C C . HIS B 1 429 ? -9.544 75.356 -2.255 1.00 40.24 486 HIS B C 1
ATOM 8023 O O . HIS B 1 429 ? -10.125 74.300 -2.535 1.00 38.70 486 HIS B O 1
ATOM 8030 N N . PRO B 1 430 ? -8.350 75.670 -2.781 1.00 38.00 487 PRO B N 1
ATOM 8031 C CA . PRO B 1 430 ? -7.633 74.776 -3.695 1.00 38.89 487 PRO B CA 1
ATOM 8032 C C . PRO B 1 430 ? -7.100 73.497 -3.032 1.00 41.25 487 PRO B C 1
ATOM 8033 O O . PRO B 1 430 ? -6.779 72.523 -3.720 1.00 41.01 487 PRO B O 1
ATOM 8037 N N . ARG B 1 431 ? -7.008 73.498 -1.701 1.00 41.37 488 ARG B N 1
ATOM 8038 C CA . ARG B 1 431 ? -6.515 72.328 -0.978 1.00 40.18 488 ARG B CA 1
ATOM 8039 C C . ARG B 1 431 ? -7.557 71.668 -0.080 1.00 38.81 488 ARG B C 1
ATOM 8040 O O . ARG B 1 431 ? -7.215 70.813 0.734 1.00 39.59 488 ARG B O 1
ATOM 8048 N N . VAL B 1 432 ? -8.818 72.061 -0.212 1.00 37.12 489 VAL B N 1
ATOM 8049 C CA . VAL B 1 432 ? -9.873 71.454 0.592 1.00 39.06 489 VAL B CA 1
ATOM 8050 C C . VAL B 1 432 ? -11.064 71.118 -0.288 1.00 41.42 489 VAL B C 1
ATOM 8051 O O . VAL B 1 432 ? -11.452 71.902 -1.157 1.00 44.39 489 VAL B O 1
ATOM 8055 N N . ARG B 1 433 ? -11.649 69.951 -0.062 1.00 42.64 490 ARG B N 1
ATOM 8056 C CA . ARG B 1 433 ? -12.788 69.513 -0.849 1.00 44.06 490 ARG B CA 1
ATOM 8057 C C . ARG B 1 433 ? -13.791 68.801 0.046 1.00 47.09 490 ARG B C 1
ATOM 8058 O O . ARG B 1 433 ? -13.403 68.116 0.996 1.00 49.21 490 ARG B O 1
ATOM 8066 N N . PHE B 1 434 ? -15.078 68.967 -0.239 1.00 46.78 491 PHE B N 1
ATOM 8067 C CA . PHE B 1 434 ? -16.096 68.323 0.580 1.00 47.98 491 PHE B CA 1
ATOM 8068 C C . PHE B 1 434 ? -17.352 67.932 -0.186 1.00 47.47 491 PHE B C 1
ATOM 8069 O O . PHE B 1 434 ? -17.623 68.438 -1.271 1.00 47.69 491 PHE B O 1
ATOM 8077 N N . ILE B 1 435 ? -18.115 67.022 0.403 1.00 47.94 492 ILE B N 1
ATOM 8078 C CA . ILE B 1 435 ? -19.352 66.532 -0.188 1.00 49.65 492 ILE B CA 1
ATOM 8079 C C . ILE B 1 435 ? -20.310 66.190 0.941 1.00 49.84 492 ILE B C 1
ATOM 8080 O O . ILE B 1 435 ? -19.908 65.651 1.976 1.00 50.29 492 ILE B O 1
ATOM 8085 N N . SER B 1 436 ? -21.582 66.494 0.744 1.00 50.87 493 SER B N 1
ATOM 8086 C CA . SER B 1 436 ? -22.562 66.235 1.779 1.00 52.10 493 SER B CA 1
ATOM 8087 C C . SER B 1 436 ? -23.599 65.222 1.329 1.00 53.09 493 SER B C 1
ATOM 8088 O O . SER B 1 436 ? -24.145 65.323 0.235 1.00 57.08 493 SER B O 1
ATOM 8091 N N . GLN B 1 437 ? -23.844 64.235 2.180 1.00 53.27 494 GLN B N 1
ATOM 8092 C CA . GLN B 1 437 ? -24.827 63.187 1.925 1.00 53.60 494 GLN B CA 1
ATOM 8093 C C . GLN B 1 437 ? -25.846 63.250 3.058 1.00 56.01 494 GLN B C 1
ATOM 8094 O O . GLN B 1 437 ? -25.895 64.232 3.806 1.00 58.97 494 GLN B O 1
ATOM 8100 N N . LYS B 1 438 ? -26.675 62.222 3.179 1.00 55.44 495 LYS B N 1
ATOM 8101 C CA . LYS B 1 438 ? -27.637 62.190 4.268 1.00 56.53 495 LYS B CA 1
ATOM 8102 C C . LYS B 1 438 ? -27.036 61.243 5.284 1.00 55.00 495 LYS B C 1
ATOM 8103 O O . LYS B 1 438 ? -26.348 60.298 4.917 1.00 57.06 495 LYS B O 1
ATOM 8109 N N . ASN B 1 439 ? -27.274 61.511 6.558 1.00 54.91 496 ASN B N 1
ATOM 8110 C CA . ASN B 1 439 ? -26.730 60.684 7.624 1.00 55.46 496 ASN B CA 1
ATOM 8111 C C . ASN B 1 439 ? -26.864 59.186 7.344 1.00 56.62 496 ASN B C 1
ATOM 8112 O O . ASN B 1 439 ? -27.950 58.696 7.022 1.00 55.12 496 ASN B O 1
ATOM 8117 N N . LYS B 1 440 ? -25.748 58.472 7.455 1.00 55.97 497 LYS B N 1
ATOM 8118 C CA . LYS B 1 440 ? -25.717 57.030 7.244 1.00 57.02 497 LYS B CA 1
ATOM 8119 C C . LYS B 1 440 ? -24.738 56.418 8.236 1.00 56.87 497 LYS B C 1
ATOM 8120 O O . LYS B 1 440 ? -24.378 55.240 8.138 1.00 56.99 497 LYS B O 1
ATOM 8126 N N . GLY B 1 441 ? -24.297 57.234 9.187 1.00 55.92 498 GLY B N 1
ATOM 8127 C CA . GLY B 1 441 ? -23.373 56.754 10.194 1.00 55.29 498 GLY B CA 1
ATOM 8128 C C . GLY B 1 441 ? -21.940 57.113 9.888 1.00 54.10 498 GLY B C 1
ATOM 8129 O O . GLY B 1 441 ? -21.614 57.510 8.778 1.00 55.51 498 GLY B O 1
ATOM 8130 N N . ILE B 1 442 ? -21.082 56.969 10.887 1.00 54.02 499 ILE B N 1
ATOM 8131 C CA . ILE B 1 442 ? -19.669 57.270 10.744 1.00 53.58 499 ILE B CA 1
ATOM 8132 C C . ILE B 1 442 ? -19.009 56.390 9.687 1.00 52.45 499 ILE B C 1
ATOM 8133 O O . ILE B 1 442 ? -18.229 56.879 8.869 1.00 54.46 499 ILE B O 1
ATOM 8138 N N . GLY B 1 443 ? -19.325 55.100 9.690 1.00 51.51 500 GLY B N 1
ATOM 8139 C CA . GLY B 1 443 ? -18.733 54.198 8.713 1.00 49.24 500 GLY B CA 1
ATOM 8140 C C . GLY B 1 443 ? -18.979 54.622 7.274 1.00 48.52 500 GLY B C 1
ATOM 8141 O O . GLY B 1 443 ? -18.085 54.568 6.426 1.00 45.32 500 GLY B O 1
ATOM 8142 N N . SER B 1 444 ? -20.205 55.038 6.990 1.00 49.07 501 SER B N 1
ATOM 8143 C CA . SER B 1 444 ? -20.550 55.476 5.653 1.00 50.22 501 SER B CA 1
ATOM 8144 C C . SER B 1 444 ? -19.744 56.698 5.250 1.00 50.83 501 SER B C 1
ATOM 8145 O O . SER B 1 444 ? -19.091 56.707 4.208 1.00 54.81 501 SER B O 1
ATOM 8148 N N . ALA B 1 445 ? -19.808 57.737 6.074 1.00 49.29 502 ALA B N 1
ATOM 8149 C CA . ALA B 1 445 ? -19.090 58.971 5.800 1.00 48.47 502 ALA B CA 1
ATOM 8150 C C . ALA B 1 445 ? -17.594 58.740 5.610 1.00 47.50 502 ALA B C 1
ATOM 8151 O O . ALA B 1 445 ? -16.941 59.454 4.851 1.00 47.58 502 ALA B O 1
ATOM 8153 N N . SER B 1 446 ? -17.040 57.752 6.299 1.00 46.87 503 SER B N 1
ATOM 8154 C CA . SER B 1 446 ? -15.617 57.487 6.150 1.00 45.33 503 SER B CA 1
ATOM 8155 C C . SER B 1 446 ? -15.343 57.011 4.734 1.00 45.19 503 SER B C 1
ATOM 8156 O O . SER B 1 446 ? -14.438 57.513 4.062 1.00 45.62 503 SER B O 1
ATOM 8159 N N . ASN B 1 447 ? -16.118 56.043 4.269 1.00 44.22 504 ASN B N 1
ATOM 8160 C CA . ASN B 1 447 ? -15.907 55.571 2.918 1.00 44.51 504 ASN B CA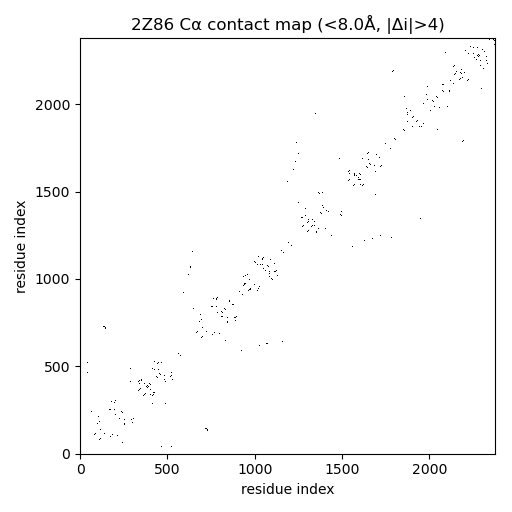 1
ATOM 8161 C C . ASN B 1 447 ? -15.988 56.776 1.982 1.00 44.33 504 ASN B C 1
ATOM 8162 O O . ASN B 1 447 ? -15.015 57.124 1.317 1.00 46.25 504 ASN B O 1
ATOM 8167 N N . THR B 1 448 ? -17.145 57.426 1.960 1.00 43.32 505 THR B N 1
ATOM 8168 C CA . THR B 1 448 ? -17.370 58.597 1.114 1.00 42.07 505 THR B CA 1
ATOM 8169 C C . THR B 1 448 ? -16.245 59.627 1.125 1.00 39.98 505 THR B C 1
ATOM 8170 O O . THR B 1 448 ? -15.904 60.195 0.087 1.00 43.23 505 THR B O 1
ATOM 8174 N N . ALA B 1 449 ? -15.672 59.870 2.294 1.00 37.87 506 ALA B N 1
ATOM 8175 C CA . ALA B 1 449 ? -14.587 60.828 2.407 1.00 38.88 506 ALA B CA 1
ATOM 8176 C C . ALA B 1 449 ? -13.310 60.262 1.777 1.00 41.37 506 ALA B C 1
ATOM 8177 O O . ALA B 1 449 ? -12.569 60.982 1.100 1.00 43.23 506 ALA B O 1
ATOM 8179 N N . VAL B 1 450 ? -13.057 58.972 1.985 1.00 40.62 507 VAL B N 1
ATOM 8180 C CA . VAL B 1 450 ? -11.864 58.344 1.433 1.00 38.14 507 VAL B CA 1
ATOM 8181 C C . VAL B 1 450 ? -11.971 58.257 -0.075 1.00 37.11 507 VAL B C 1
ATOM 8182 O O . VAL B 1 450 ? -11.001 58.505 -0.786 1.00 36.09 507 VAL B O 1
ATOM 8186 N N . ARG B 1 451 ? -13.158 57.910 -0.559 1.00 38.17 508 ARG B N 1
ATOM 8187 C CA . ARG B 1 451 ? -13.399 57.811 -1.993 1.00 40.07 508 ARG B CA 1
ATOM 8188 C C . ARG B 1 451 ? -13.089 59.179 -2.612 1.00 41.58 508 ARG B C 1
ATOM 8189 O O . ARG B 1 451 ? -12.692 59.276 -3.776 1.00 43.85 508 ARG B O 1
ATOM 8197 N N . LEU B 1 452 ? -13.278 60.234 -1.823 1.00 40.51 509 LEU B N 1
ATOM 8198 C CA . LEU B 1 452 ? -13.025 61.593 -2.282 1.00 38.70 509 LEU B CA 1
ATOM 8199 C C . LEU B 1 452 ? -11.533 61.909 -2.373 1.00 37.86 509 LEU B C 1
ATOM 8200 O O . LEU B 1 452 ? -11.114 62.685 -3.218 1.00 39.43 509 LEU B O 1
ATOM 8205 N N . CYS B 1 453 ? -10.731 61.320 -1.495 1.00 38.36 510 CYS B N 1
ATOM 8206 C CA . CYS B 1 453 ? -9.296 61.575 -1.496 1.00 39.21 510 CYS B CA 1
ATOM 8207 C C . CYS B 1 453 ? -8.637 61.239 -2.823 1.00 40.74 510 CYS B C 1
ATOM 8208 O O . CYS B 1 453 ? -9.028 60.291 -3.509 1.00 44.39 510 CYS B O 1
ATOM 8211 N N . ARG B 1 454 ? -7.621 62.015 -3.176 1.00 39.76 511 ARG B N 1
ATOM 8212 C CA . ARG B 1 454 ? -6.905 61.804 -4.418 1.00 37.95 511 ARG B CA 1
ATOM 8213 C C . ARG B 1 454 ? -5.429 61.527 -4.170 1.00 36.15 511 ARG B C 1
ATOM 8214 O O . ARG B 1 454 ? -4.699 61.184 -5.096 1.00 39.36 511 ARG B O 1
ATOM 8222 N N . GLY B 1 455 ? -4.995 61.665 -2.919 1.00 36.53 512 GLY B N 1
ATOM 8223 C CA . GLY B 1 455 ? -3.600 61.425 -2.577 1.00 38.52 512 GLY B CA 1
ATOM 8224 C C . GLY B 1 455 ? -3.267 59.956 -2.345 1.00 41.32 512 GLY B C 1
ATOM 8225 O O . GLY B 1 455 ? -4.139 59.090 -2.461 1.00 38.87 512 GLY B O 1
ATOM 8226 N N . PHE B 1 456 ? -2.004 59.671 -2.022 1.00 42.19 513 PHE B N 1
ATOM 8227 C CA . PHE B 1 456 ? -1.563 58.296 -1.777 1.00 39.98 513 PHE B CA 1
ATOM 8228 C C . PHE B 1 456 ? -1.528 57.988 -0.292 1.00 39.68 513 PHE B C 1
ATOM 8229 O O . PHE B 1 456 ? -2.140 57.022 0.160 1.00 42.08 513 PHE B O 1
ATOM 8237 N N . TYR B 1 457 ? -0.793 58.799 0.467 1.00 41.35 514 TYR B N 1
ATOM 8238 C CA . TYR B 1 457 ? -0.709 58.628 1.925 1.00 39.27 514 TYR B CA 1
ATOM 8239 C C . TYR B 1 457 ? -1.859 59.380 2.566 1.00 39.16 514 TYR B C 1
ATOM 8240 O O . TYR B 1 457 ? -1.884 60.610 2.548 1.00 43.03 514 TYR B O 1
ATOM 8249 N N . ILE B 1 458 ? -2.801 58.644 3.145 1.00 38.62 515 ILE B N 1
ATOM 8250 C CA . ILE B 1 458 ? -3.974 59.258 3.752 1.00 37.92 515 ILE B CA 1
ATOM 8251 C C . ILE B 1 458 ? -4.090 59.154 5.267 1.00 40.13 515 ILE B C 1
ATOM 8252 O O . ILE B 1 458 ? -3.988 58.068 5.839 1.00 41.81 515 ILE B O 1
ATOM 8257 N N . GLY B 1 459 ? -4.326 60.297 5.909 1.00 40.07 516 GLY B N 1
ATOM 8258 C CA . GLY B 1 459 ? -4.457 60.338 7.354 1.00 38.95 516 GLY B CA 1
ATOM 8259 C C . GLY B 1 459 ? -5.888 60.559 7.803 1.00 40.82 516 GLY B C 1
ATOM 8260 O O . GLY B 1 459 ? -6.695 61.109 7.050 1.00 42.06 516 GLY B O 1
ATOM 8261 N N . GLN B 1 460 ? -6.200 60.135 9.030 1.00 40.81 517 GLN B N 1
ATOM 8262 C CA . GLN B 1 460 ? -7.544 60.274 9.597 1.00 40.90 517 GLN B CA 1
ATOM 8263 C C . GLN B 1 460 ? -7.655 61.443 10.573 1.00 41.78 517 GLN B C 1
ATOM 8264 O O . GLN B 1 460 ? -6.741 61.693 11.358 1.00 45.06 517 GLN B O 1
ATOM 8270 N N . LEU B 1 461 ? -8.777 62.155 10.524 1.00 38.15 518 LEU B N 1
ATOM 8271 C CA . LEU B 1 461 ? -8.982 63.292 11.410 1.00 38.73 518 LEU B CA 1
ATOM 8272 C C . LEU B 1 461 ? -10.471 63.478 11.670 1.00 40.33 518 LEU B C 1
ATOM 8273 O O . LEU B 1 461 ? -11.196 63.961 10.805 1.00 41.39 518 LEU B O 1
ATOM 8278 N N . ASP B 1 462 ? -10.934 63.100 12.859 1.00 41.29 519 ASP B N 1
ATOM 8279 C CA . ASP B 1 462 ? -12.349 63.241 13.168 1.00 41.43 519 ASP B CA 1
ATOM 8280 C C . ASP B 1 462 ? -12.667 64.721 13.331 1.00 40.11 519 ASP B C 1
ATOM 8281 O O . ASP B 1 462 ? -11.853 65.469 13.856 1.00 41.12 519 ASP B O 1
ATOM 8286 N N . SER B 1 463 ? -13.852 65.130 12.879 1.00 39.50 520 SER B N 1
ATOM 8287 C CA . SER B 1 463 ? -14.256 66.535 12.867 1.00 38.57 520 SER B CA 1
ATOM 8288 C C . SER B 1 463 ? -14.226 67.338 14.140 1.00 39.47 520 SER B C 1
ATOM 8289 O O . SER B 1 463 ? -14.194 68.563 14.089 1.00 40.57 520 SER B O 1
ATOM 8292 N N . ASP B 1 464 ? -14.230 66.676 15.285 1.00 43.19 521 ASP B N 1
ATOM 8293 C CA . ASP B 1 464 ? -14.190 67.414 16.538 1.00 43.83 521 ASP B CA 1
ATOM 8294 C C . ASP B 1 464 ? -12.800 67.445 17.161 1.00 43.70 521 ASP B C 1
ATOM 8295 O O . ASP B 1 464 ? -12.624 67.993 18.239 1.00 45.61 521 ASP B O 1
ATOM 8300 N N . ASP B 1 465 ? -11.817 66.860 16.481 1.00 43.83 522 ASP B N 1
ATOM 8301 C CA . ASP B 1 465 ? -10.443 66.822 16.983 1.00 44.04 522 ASP B CA 1
ATOM 8302 C C . ASP B 1 465 ? -9.553 67.765 16.176 1.00 43.10 522 ASP B C 1
ATOM 8303 O O . ASP B 1 465 ? -10.050 68.572 15.395 1.00 43.72 522 ASP B O 1
ATOM 8308 N N . PHE B 1 466 ? -8.240 67.678 16.376 1.00 41.72 523 PHE B N 1
ATOM 8309 C CA . PHE B 1 466 ? -7.312 68.510 15.619 1.00 39.35 523 PHE B CA 1
ATOM 8310 C C . PHE B 1 466 ? -5.849 68.083 15.792 1.00 37.85 523 PHE B C 1
ATOM 8311 O O . PHE B 1 466 ? -5.445 67.601 16.847 1.00 39.33 523 PHE B O 1
ATOM 8319 N N . LEU B 1 467 ? -5.062 68.254 14.740 1.00 40.11 524 LEU B N 1
ATOM 8320 C CA . LEU B 1 467 ? -3.656 67.837 14.729 1.00 45.87 524 LEU B CA 1
ATOM 8321 C C . LEU B 1 467 ? -2.616 68.877 15.119 1.00 48.01 524 LEU B C 1
ATOM 8322 O O . LEU B 1 467 ? -2.877 70.078 15.095 1.00 50.60 524 LEU B O 1
ATOM 8327 N N . GLU B 1 468 ? -1.421 68.375 15.440 1.00 48.47 525 GLU B N 1
ATOM 8328 C CA . GLU B 1 468 ? -0.259 69.190 15.778 1.00 47.92 525 GLU B CA 1
ATOM 8329 C C . GLU B 1 468 ? 0.380 69.511 14.422 1.00 47.61 525 GLU B C 1
ATOM 8330 O O . GLU B 1 468 ? 0.267 68.721 13.487 1.00 50.51 525 GLU B O 1
ATOM 8336 N N . PRO B 1 469 ? 1.061 70.664 14.294 1.00 48.02 526 PRO B N 1
ATOM 8337 C CA . PRO B 1 469 ? 1.695 71.077 13.030 1.00 47.67 526 PRO B CA 1
ATOM 8338 C C . PRO B 1 469 ? 2.788 70.213 12.395 1.00 45.78 526 PRO B C 1
ATOM 8339 O O . PRO B 1 469 ? 3.322 70.562 11.342 0.00 46.37 526 PRO B O 1
ATOM 8343 N N . ASP B 1 470 ? 3.118 69.093 13.027 1.00 46.04 527 ASP B N 1
ATOM 8344 C CA . ASP B 1 470 ? 4.156 68.213 12.503 1.00 44.81 527 ASP B CA 1
ATOM 8345 C C . ASP B 1 470 ? 3.712 66.759 12.533 1.00 44.41 527 ASP B C 1
ATOM 8346 O O . ASP B 1 470 ? 4.524 65.851 12.360 1.00 43.64 527 ASP B O 1
ATOM 8351 N N . ALA B 1 471 ? 2.418 66.546 12.759 1.00 43.00 528 ALA B N 1
ATOM 8352 C CA . ALA B 1 471 ? 1.854 65.201 12.797 1.00 41.21 528 ALA B CA 1
ATOM 8353 C C . ALA B 1 471 ? 2.154 64.476 11.481 1.00 42.91 528 ALA B C 1
ATOM 8354 O O . ALA B 1 471 ? 2.967 63.540 11.443 1.00 45.14 528 ALA B O 1
ATOM 8356 N N . VAL B 1 472 ? 1.502 64.930 10.411 1.00 38.14 529 VAL B N 1
ATOM 8357 C CA . VAL B 1 472 ? 1.655 64.356 9.078 1.00 36.54 529 VAL B CA 1
ATOM 8358 C C . VAL B 1 472 ? 3.088 63.999 8.705 1.00 36.70 529 VAL B C 1
ATOM 8359 O O . VAL B 1 472 ? 3.373 62.862 8.328 1.00 35.47 529 VAL B O 1
ATOM 8363 N N . GLU B 1 473 ? 3.981 64.978 8.800 1.00 38.03 530 GLU B N 1
ATOM 8364 C CA . GLU B 1 473 ? 5.384 64.769 8.485 1.00 37.85 530 GLU B CA 1
ATOM 8365 C C . GLU B 1 473 ? 5.939 63.576 9.238 1.00 40.19 530 GLU B C 1
ATOM 8366 O O . GLU B 1 473 ? 6.420 62.627 8.626 1.00 41.35 530 GLU B O 1
ATOM 8372 N N . LEU B 1 474 ? 5.871 63.615 10.566 1.00 40.82 531 LEU B N 1
ATOM 8373 C CA . LEU B 1 474 ? 6.398 62.514 11.361 1.00 41.23 531 LEU B CA 1
ATOM 8374 C C . LEU B 1 474 ? 5.950 61.184 10.776 1.00 39.16 531 LEU B C 1
ATOM 8375 O O . LEU B 1 474 ? 6.763 60.315 10.502 1.00 42.05 531 LEU B O 1
ATOM 8380 N N . CYS B 1 475 ? 4.655 61.031 10.566 1.00 40.65 532 CYS B N 1
ATOM 8381 C CA . CYS B 1 475 ? 4.147 59.801 9.995 1.00 40.17 532 CYS B CA 1
ATOM 8382 C C . CYS B 1 475 ? 4.830 59.542 8.662 1.00 41.63 532 CYS B C 1
ATOM 8383 O O . CYS B 1 475 ? 5.274 58.432 8.376 1.00 41.33 532 CYS B O 1
ATOM 8386 N N . LEU B 1 476 ? 4.927 60.582 7.846 1.00 44.92 533 LEU B N 1
ATOM 8387 C CA . LEU B 1 476 ? 5.550 60.440 6.543 1.00 48.34 533 LEU B CA 1
ATOM 8388 C C . LEU B 1 476 ? 6.990 59.936 6.618 1.00 49.18 533 LEU B C 1
ATOM 8389 O O . LEU B 1 476 ? 7.365 59.022 5.883 1.00 51.90 533 LEU B O 1
ATOM 8394 N N . ASP B 1 477 ? 7.793 60.505 7.512 1.00 51.76 534 ASP B N 1
ATOM 8395 C CA . ASP B 1 477 ? 9.187 60.072 7.640 1.00 53.73 534 ASP B CA 1
ATOM 8396 C C . ASP B 1 477 ? 9.327 58.564 7.857 1.00 52.40 534 ASP B C 1
ATOM 8397 O O . ASP B 1 477 ? 10.332 57.967 7.469 1.00 49.37 534 ASP B O 1
ATOM 8402 N N . GLU B 1 478 ? 8.321 57.953 8.477 1.00 50.96 535 GLU B N 1
ATOM 8403 C CA . GLU B 1 478 ? 8.359 56.520 8.725 1.00 51.32 535 GLU B CA 1
ATOM 8404 C C . GLU B 1 478 ? 8.027 55.773 7.443 1.00 51.48 535 GLU B C 1
ATOM 8405 O O . GLU B 1 478 ? 8.636 54.745 7.136 1.00 53.28 535 GLU B O 1
ATOM 8411 N N . PHE B 1 479 ? 7.067 56.293 6.687 1.00 47.90 536 PHE B N 1
ATOM 8412 C CA . PHE B 1 479 ? 6.697 55.646 5.442 1.00 46.29 536 PHE B CA 1
ATOM 8413 C C . PHE B 1 479 ? 7.907 55.540 4.515 1.00 46.15 536 PHE B C 1
ATOM 8414 O O . PHE B 1 479 ? 8.198 54.471 3.983 1.00 50.07 536 PHE B O 1
ATOM 8422 N N . ARG B 1 480 ? 8.621 56.645 4.334 1.00 46.74 537 ARG B N 1
ATOM 8423 C CA . ARG B 1 480 ? 9.797 56.660 3.471 1.00 46.72 537 ARG B CA 1
ATOM 8424 C C . ARG B 1 480 ? 10.756 55.567 3.892 1.00 48.74 537 ARG B C 1
ATOM 8425 O O . ARG B 1 480 ? 11.136 54.728 3.085 1.00 48.78 537 ARG B O 1
ATOM 8433 N N . LYS B 1 481 ? 11.132 55.566 5.168 1.00 50.54 538 LYS B N 1
ATOM 8434 C CA . LYS B 1 481 ? 12.067 54.572 5.685 1.00 49.62 538 LYS B CA 1
ATOM 8435 C C . LYS B 1 481 ? 11.664 53.128 5.386 1.00 48.97 538 LYS B C 1
ATOM 8436 O O . LYS B 1 481 ? 12.519 52.253 5.273 1.00 47.06 538 LYS B O 1
ATOM 8442 N N . ASP B 1 482 ? 10.368 52.873 5.254 1.00 47.28 539 ASP B N 1
ATOM 8443 C CA . ASP B 1 482 ? 9.921 51.528 4.914 1.00 48.11 539 ASP B CA 1
ATOM 8444 C C . ASP B 1 482 ? 8.703 51.551 3.997 1.00 48.33 539 ASP B C 1
ATOM 8445 O O . ASP B 1 482 ? 7.570 51.709 4.461 1.00 46.70 539 ASP B O 1
ATOM 8450 N N . LEU B 1 483 ? 8.950 51.361 2.698 1.00 45.76 540 LEU B N 1
ATOM 8451 C CA . LEU B 1 483 ? 7.896 51.373 1.694 1.00 44.05 540 LEU B CA 1
ATOM 8452 C C . LEU B 1 483 ? 6.865 50.252 1.815 1.00 45.33 540 LEU B C 1
ATOM 8453 O O . LEU B 1 483 ? 5.811 50.318 1.180 1.00 47.10 540 LEU B O 1
ATOM 8458 N N . SER B 1 484 ? 7.157 49.239 2.631 1.00 42.97 541 SER B N 1
ATOM 8459 C CA . SER B 1 484 ? 6.247 48.112 2.816 1.00 41.15 541 SER B CA 1
ATOM 8460 C C . SER B 1 484 ? 5.130 48.387 3.790 1.00 39.30 541 SER B C 1
ATOM 8461 O O . SER B 1 484 ? 4.129 47.680 3.776 1.00 36.06 541 SER B O 1
ATOM 8464 N N . LEU B 1 485 ? 5.314 49.395 4.643 1.00 39.55 542 LEU B N 1
ATOM 8465 C CA . LEU B 1 485 ? 4.311 49.765 5.653 1.00 41.50 542 LEU B CA 1
ATOM 8466 C C . LEU B 1 485 ? 2.929 49.986 5.078 1.00 39.46 542 LEU B C 1
ATOM 8467 O O . LEU B 1 485 ? 2.780 50.491 3.970 1.00 39.83 542 LEU B O 1
ATOM 8472 N N . ALA B 1 486 ? 1.916 49.615 5.845 1.00 41.82 543 ALA B N 1
ATOM 8473 C CA . ALA B 1 486 ? 0.528 49.795 5.426 1.00 43.13 543 ALA B CA 1
ATOM 8474 C C . ALA B 1 486 ? -0.061 50.963 6.210 1.00 44.09 543 ALA B C 1
ATOM 8475 O O . ALA B 1 486 ? -0.998 51.634 5.768 1.00 43.16 543 ALA B O 1
ATOM 8477 N N . CYS B 1 487 ? 0.528 51.217 7.371 1.00 44.72 544 CYS B N 1
ATOM 8478 C CA . CYS B 1 487 ? 0.035 52.255 8.247 1.00 45.16 544 CYS B CA 1
ATOM 8479 C C . CYS B 1 487 ? 1.031 52.650 9.324 1.00 44.49 544 CYS B C 1
ATOM 8480 O O . CYS B 1 487 ? 1.764 51.813 9.839 1.00 47.13 544 CYS B O 1
ATOM 8483 N N . VAL B 1 488 ? 1.061 53.937 9.645 1.00 44.79 545 VAL B N 1
ATOM 8484 C CA . VAL B 1 488 ? 1.926 54.457 10.694 1.00 45.99 545 VAL B CA 1
ATOM 8485 C C . VAL B 1 488 ? 0.972 55.239 11.577 1.00 47.58 545 VAL B C 1
ATOM 8486 O O . VAL B 1 488 ? 0.086 55.927 11.060 1.00 47.66 545 VAL B O 1
ATOM 8490 N N . TYR B 1 489 ? 1.137 55.134 12.895 1.00 46.96 546 TYR B N 1
ATOM 8491 C CA . TYR B 1 489 ? 0.254 55.838 13.820 1.00 46.96 546 TYR B CA 1
ATOM 8492 C C . TYR B 1 489 ? 0.995 56.315 15.067 1.00 48.46 546 TYR B C 1
ATOM 8493 O O . TYR B 1 489 ? 1.906 55.644 15.555 1.00 47.45 546 TYR B O 1
ATOM 8502 N N . THR B 1 490 ? 0.596 57.479 15.575 1.00 48.82 547 THR B N 1
ATOM 8503 C CA . THR B 1 490 ? 1.215 58.059 16.766 1.00 48.76 547 THR B CA 1
ATOM 8504 C C . THR B 1 490 ? 0.295 57.931 17.977 1.00 48.66 547 THR B C 1
ATOM 8505 O O . THR B 1 490 ? -0.657 57.150 17.976 1.00 51.10 547 THR B O 1
ATOM 8509 N N . THR B 1 491 ? 0.591 58.694 19.020 1.00 48.03 548 THR B N 1
ATOM 8510 C CA . THR B 1 491 ? -0.240 58.677 20.210 1.00 47.84 548 THR B CA 1
ATOM 8511 C C . THR B 1 491 ? -0.779 60.092 20.395 1.00 46.36 548 THR B C 1
ATOM 8512 O O . THR B 1 491 ? -0.351 61.011 19.706 1.00 46.09 548 THR B O 1
ATOM 8516 N N . ASN B 1 492 ? -1.693 60.275 21.337 1.00 47.40 549 ASN B N 1
ATOM 8517 C CA . ASN B 1 492 ? -2.325 61.575 21.519 1.00 49.51 549 ASN B CA 1
ATOM 8518 C C . ASN B 1 492 ? -2.519 62.046 22.960 1.00 51.96 549 ASN B C 1
ATOM 8519 O O . ASN B 1 492 ? -1.924 61.506 23.901 1.00 54.88 549 ASN B O 1
ATOM 8524 N N . ARG B 1 493 ? -3.377 63.062 23.101 1.00 50.75 550 ARG B N 1
ATOM 8525 C CA . ARG B 1 493 ? -3.731 63.657 24.386 1.00 49.10 550 ARG B CA 1
ATOM 8526 C C . ARG B 1 493 ? -5.233 63.947 24.353 1.00 52.70 550 ARG B C 1
ATOM 8527 O O . ARG B 1 493 ? -5.804 64.163 23.283 1.00 51.02 550 ARG B O 1
ATOM 8535 N N . ASN B 1 494 ? -5.862 63.950 25.528 1.00 56.17 551 ASN B N 1
ATOM 8536 C CA . ASN B 1 494 ? -7.302 64.176 25.657 1.00 59.84 551 ASN B CA 1
ATOM 8537 C C . ASN B 1 494 ? -7.669 65.629 25.953 1.00 63.08 551 ASN B C 1
ATOM 8538 O O . ASN B 1 494 ? -7.060 66.280 26.802 1.00 62.66 551 ASN B O 1
ATOM 8543 N N . ILE B 1 495 ? -8.695 66.115 25.261 1.00 65.40 552 ILE B N 1
ATOM 8544 C CA . ILE B 1 495 ? -9.142 67.495 25.374 1.00 66.49 552 ILE B CA 1
ATOM 8545 C C . ILE B 1 495 ? -10.582 67.681 25.841 1.00 69.67 552 ILE B C 1
ATOM 8546 O O . ILE B 1 495 ? -11.440 66.821 25.641 1.00 69.49 552 ILE B O 1
ATOM 8551 N N . ASP B 1 496 ? -10.829 68.827 26.468 1.00 75.06 553 ASP B N 1
ATOM 8552 C CA . ASP B 1 496 ? -12.154 69.194 26.963 1.00 78.08 553 ASP B CA 1
ATOM 8553 C C . ASP B 1 496 ? -12.923 69.669 25.736 1.00 77.21 553 ASP B C 1
ATOM 8554 O O . ASP B 1 496 ? -12.432 69.547 24.615 1.00 78.52 553 ASP B O 1
ATOM 8559 N N . ARG B 1 497 ? -14.117 70.214 25.926 1.00 76.64 554 ARG B N 1
ATOM 8560 C CA . ARG B 1 497 ? -14.866 70.699 24.777 1.00 76.92 554 ARG B CA 1
ATOM 8561 C C . ARG B 1 497 ? -14.433 72.114 24.427 1.00 76.99 554 ARG B C 1
ATOM 8562 O O . ARG B 1 497 ? -15.207 72.882 23.856 1.00 76.64 554 ARG B O 1
ATOM 8570 N N . GLU B 1 498 ? -13.188 72.447 24.766 1.00 77.10 555 GLU B N 1
ATOM 8571 C CA . GLU B 1 498 ? -12.644 73.769 24.478 1.00 78.48 555 GLU B CA 1
ATOM 8572 C C . GLU B 1 498 ? -11.120 73.873 24.561 1.00 77.37 555 GLU B C 1
ATOM 8573 O O . GLU B 1 498 ? -10.577 74.955 24.801 1.00 77.95 555 GLU B O 1
ATOM 8579 N N . GLY B 1 499 ? -10.433 72.753 24.359 1.00 75.86 556 GLY B N 1
ATOM 8580 C CA . GLY B 1 499 ? -8.980 72.764 24.396 1.00 72.97 556 GLY B CA 1
ATOM 8581 C C . GLY B 1 499 ? -8.361 72.576 25.767 1.00 70.25 556 GLY B C 1
ATOM 8582 O O . GLY B 1 499 ? -7.202 72.939 25.984 1.00 69.64 556 GLY B O 1
ATOM 8583 N N . ASN B 1 500 ? -9.119 72.005 26.697 1.00 67.79 557 ASN B N 1
ATOM 8584 C CA . ASN B 1 500 ? -8.608 71.783 28.039 1.00 65.03 557 ASN B CA 1
ATOM 8585 C C . ASN B 1 500 ? -7.981 70.407 28.212 1.00 63.00 557 ASN B C 1
ATOM 8586 O O . ASN B 1 500 ? -8.653 69.385 28.095 1.00 61.33 557 ASN B O 1
ATOM 8591 N N . LEU B 1 501 ? -6.681 70.401 28.492 1.00 60.23 558 LEU B N 1
ATOM 8592 C CA . LEU B 1 501 ? -5.934 69.168 28.694 1.00 59.47 558 LEU B CA 1
ATOM 8593 C C . LEU B 1 501 ? -6.576 68.306 29.773 1.00 60.22 558 LEU B C 1
ATOM 8594 O O . LEU B 1 501 ? -6.696 68.731 30.920 1.00 62.20 558 LEU B O 1
ATOM 8599 N N . ILE B 1 502 ? -6.991 67.097 29.408 1.00 59.72 559 ILE B N 1
ATOM 8600 C CA . ILE B 1 502 ? -7.590 66.181 30.373 1.00 59.21 559 ILE B CA 1
ATOM 8601 C C . ILE B 1 502 ? -6.567 65.143 30.821 1.00 57.68 559 ILE B C 1
ATOM 8602 O O . ILE B 1 502 ? -6.441 64.876 32.009 1.00 56.15 559 ILE B O 1
ATOM 8607 N N . SER B 1 503 ? -5.846 64.562 29.863 1.00 59.27 560 SER B N 1
ATOM 8608 C CA . SER B 1 503 ? -4.832 63.543 30.151 1.00 59.89 560 SER B CA 1
ATOM 8609 C C . SER B 1 503 ? -4.153 63.052 28.875 1.00 61.60 560 SER B C 1
ATOM 8610 O O . SER B 1 503 ? -4.707 63.186 27.785 1.00 64.47 560 SER B O 1
ATOM 8613 N N . ASN B 1 504 ? -2.955 62.486 29.006 1.00 61.40 561 ASN B N 1
ATOM 8614 C CA . ASN B 1 504 ? -2.247 61.962 27.843 1.00 62.39 561 ASN B CA 1
ATOM 8615 C C . ASN B 1 504 ? -2.866 60.623 27.460 1.00 64.97 561 ASN B C 1
ATOM 8616 O O . ASN B 1 504 ? -2.642 59.610 28.130 1.00 68.83 561 ASN B O 1
ATOM 8621 N N . GLY B 1 505 ? -3.644 60.630 26.381 1.00 63.59 562 GLY B N 1
ATOM 8622 C CA . GLY B 1 505 ? -4.318 59.430 25.919 1.00 59.18 562 GLY B CA 1
ATOM 8623 C C . GLY B 1 505 ? -3.523 58.139 25.943 1.00 57.43 562 GLY B C 1
ATOM 8624 O O . GLY B 1 505 ? -2.293 58.132 26.026 1.00 54.31 562 GLY B O 1
ATOM 8625 N N . TYR B 1 506 ? -4.256 57.035 25.854 1.00 58.29 563 TYR B N 1
ATOM 8626 C CA . TYR B 1 506 ? -3.680 55.699 25.860 1.00 59.74 563 TYR B CA 1
ATOM 8627 C C . TYR B 1 506 ? -2.561 55.568 24.829 1.00 58.70 563 TYR B C 1
ATOM 8628 O O . TYR B 1 506 ? -2.674 56.058 23.705 1.00 57.43 563 TYR B O 1
ATOM 8637 N N . ASN B 1 507 ? -1.481 54.905 25.231 1.00 58.73 564 ASN B N 1
ATOM 8638 C CA . ASN B 1 507 ? -0.325 54.703 24.373 1.00 59.71 564 ASN B CA 1
ATOM 8639 C C . ASN B 1 507 ? 0.370 53.357 24.597 1.00 60.82 564 ASN B C 1
ATOM 8640 O O . ASN B 1 507 ? 0.928 53.116 25.663 1.00 61.68 564 ASN B O 1
ATOM 8645 N N . TRP B 1 508 ? 0.340 52.482 23.596 1.00 60.33 565 TRP B N 1
ATOM 8646 C CA . TRP B 1 508 ? 1.001 51.186 23.716 1.00 60.80 565 TRP B CA 1
ATOM 8647 C C . TRP B 1 508 ? 2.321 51.255 22.938 1.00 60.69 565 TRP B C 1
ATOM 8648 O O . TRP B 1 508 ? 2.345 51.155 21.713 1.00 62.35 565 TRP B O 1
ATOM 8659 N N . PRO B 1 509 ? 3.442 51.409 23.664 1.00 59.72 566 PRO B N 1
ATOM 8660 C CA . PRO B 1 509 ? 4.831 51.524 23.200 1.00 57.56 566 PRO B CA 1
ATOM 8661 C C . PRO B 1 509 ? 5.209 50.912 21.852 1.00 55.86 566 PRO B C 1
ATOM 8662 O O . PRO B 1 509 ? 5.697 51.610 20.961 1.00 53.27 566 PRO B O 1
ATOM 8666 N N . ILE B 1 510 ? 5.001 49.607 21.714 1.00 53.27 567 ILE B N 1
ATOM 8667 C CA . ILE B 1 510 ? 5.371 48.911 20.493 1.00 51.36 567 ILE B CA 1
ATOM 8668 C C . ILE B 1 510 ? 4.191 48.245 19.830 1.00 48.76 567 ILE B C 1
ATOM 8669 O O . ILE B 1 510 ? 3.257 47.805 20.487 1.00 49.23 567 ILE B O 1
ATOM 8674 N N . TYR B 1 511 ? 4.242 48.175 18.512 0.00 45.90 568 TYR B N 1
ATOM 8675 C CA . TYR B 1 511 ? 3.166 47.558 17.783 1.00 42.44 568 TYR B CA 1
ATOM 8676 C C . TYR B 1 511 ? 3.409 46.078 17.527 1.00 41.80 568 TYR B C 1
ATOM 8677 O O . TYR B 1 511 ? 4.546 45.621 17.410 0.00 41.64 568 TYR B O 1
ATOM 8686 N N . SER B 1 512 ? 2.307 45.345 17.442 1.00 40.90 569 SER B N 1
ATOM 8687 C CA . SER B 1 512 ? 2.322 43.922 17.166 1.00 45.12 569 SER B CA 1
ATOM 8688 C C . SER B 1 512 ? 0.918 43.554 16.702 1.00 46.20 569 SER B C 1
ATOM 8689 O O . SER B 1 512 ? -0.066 44.035 17.259 1.00 44.25 569 SER B O 1
ATOM 8692 N N . ARG B 1 513 ? 0.828 42.702 15.688 1.00 47.26 570 ARG B N 1
ATOM 8693 C CA . ARG B 1 513 ? -0.466 42.275 15.178 1.00 49.24 570 ARG B CA 1
ATOM 8694 C C . ARG B 1 513 ? -1.259 41.563 16.267 1.00 50.72 570 ARG B C 1
ATOM 8695 O O . ARG B 1 513 ? -2.477 41.707 16.349 1.00 51.13 570 ARG B O 1
ATOM 8703 N N . GLU B 1 514 ? -0.557 40.797 17.099 1.00 53.47 571 GLU B N 1
ATOM 8704 C CA . GLU B 1 514 ? -1.188 40.048 18.193 1.00 55.81 571 GLU B CA 1
ATOM 8705 C C . GLU B 1 514 ? -1.808 40.976 19.228 1.00 52.37 571 GLU B C 1
ATOM 8706 O O . GLU B 1 514 ? -2.929 40.752 19.685 1.00 52.68 571 GLU B O 1
ATOM 8712 N N . LYS B 1 515 ? -1.078 42.021 19.600 1.00 51.51 572 LYS B N 1
ATOM 8713 C CA . LYS B 1 515 ? -1.588 42.967 20.582 1.00 52.18 572 LYS B CA 1
ATOM 8714 C C . LYS B 1 515 ? -2.843 43.682 20.063 1.00 52.18 572 LYS B C 1
ATOM 8715 O O . LYS B 1 515 ? -3.824 43.820 20.789 1.00 49.68 572 LYS B O 1
ATOM 8721 N N . LEU B 1 516 ? -2.815 44.117 18.804 1.00 52.48 573 LEU B N 1
ATOM 8722 C CA . LEU B 1 516 ? -3.953 44.820 18.214 1.00 52.58 573 LEU B CA 1
ATOM 8723 C C . LEU B 1 516 ? -5.199 43.947 18.153 1.00 53.23 573 LEU B C 1
ATOM 8724 O O . LEU B 1 516 ? -6.313 44.415 18.376 1.00 50.85 573 LEU B O 1
ATOM 8729 N N . THR B 1 517 ? -5.009 42.673 17.844 1.00 55.00 574 THR B N 1
ATOM 8730 C CA . THR B 1 517 ? -6.133 41.761 17.762 1.00 57.09 574 THR B CA 1
ATOM 8731 C C . THR B 1 517 ? -6.674 41.520 19.169 1.00 58.22 574 THR B C 1
ATOM 8732 O O . THR B 1 517 ? -7.746 40.938 19.353 1.00 58.43 574 THR B O 1
ATOM 8736 N N . SER B 1 518 ? -5.933 41.989 20.165 1.00 59.89 575 SER B N 1
ATOM 8737 C CA . SER B 1 518 ? -6.342 41.814 21.556 1.00 61.23 575 SER B CA 1
ATOM 8738 C C . SER B 1 518 ? -6.834 43.117 22.173 1.00 59.98 575 SER B C 1
ATOM 8739 O O . SER B 1 518 ? -7.712 43.122 23.042 1.00 58.90 575 SER B O 1
ATOM 8742 N N . ALA B 1 519 ? -6.263 44.221 21.706 1.00 60.31 576 ALA B N 1
ATOM 8743 C CA . ALA B 1 519 ? -6.619 45.539 22.205 1.00 57.09 576 ALA B CA 1
ATOM 8744 C C . ALA B 1 519 ? -6.446 46.626 21.149 1.00 54.63 576 ALA B C 1
ATOM 8745 O O . ALA B 1 519 ? -5.475 46.642 20.395 1.00 54.83 576 ALA B O 1
ATOM 8747 N N . MET B 1 520 ? -7.417 47.529 21.120 1.00 54.88 577 MET B N 1
ATOM 8748 C CA . MET B 1 520 ? -7.461 48.668 20.210 1.00 51.96 577 MET B CA 1
ATOM 8749 C C . MET B 1 520 ? -6.269 49.574 20.477 1.00 49.74 577 MET B C 1
ATOM 8750 O O . MET B 1 520 ? -6.428 50.677 20.986 1.00 53.58 577 MET B O 1
ATOM 8755 N N . ILE B 1 521 ? -5.075 49.110 20.130 1.00 48.28 578 ILE B N 1
ATOM 8756 C CA . ILE B 1 521 ? -3.861 49.883 20.365 1.00 47.28 578 ILE B CA 1
ATOM 8757 C C . ILE B 1 521 ? -3.435 50.804 19.235 1.00 49.38 578 ILE B C 1
ATOM 8758 O O . ILE B 1 521 ? -2.345 51.370 19.294 1.00 49.70 578 ILE B O 1
ATOM 8763 N N . CYS B 1 522 ? -4.265 50.934 18.201 1.00 52.42 579 CYS B N 1
ATOM 8764 C CA . CYS B 1 522 ? -3.943 51.806 17.069 1.00 53.97 579 CYS B CA 1
ATOM 8765 C C . CYS B 1 522 ? -4.589 53.166 17.345 1.00 53.33 579 CYS B C 1
ATOM 8766 O O . CYS B 1 522 ? -5.698 53.462 16.894 1.00 51.30 579 CYS B O 1
ATOM 8769 N N . HIS B 1 523 ? -3.870 53.981 18.106 1.00 52.93 580 HIS B N 1
ATOM 8770 C CA . HIS B 1 523 ? -4.344 55.292 18.520 1.00 51.75 580 HIS B CA 1
ATOM 8771 C C . HIS B 1 523 ? -4.239 56.346 17.436 1.00 49.57 580 HIS B C 1
ATOM 8772 O O . HIS B 1 523 ? -3.600 56.145 16.403 1.00 48.41 580 HIS B O 1
ATOM 8779 N N . HIS B 1 524 ? -4.895 57.472 17.672 1.00 45.75 581 HIS B N 1
ATOM 8780 C CA . HIS B 1 524 ? -4.767 58.539 16.759 1.00 46.89 581 HIS B CA 1
ATOM 8781 C C . HIS B 1 524 ? -3.456 59.208 16.690 1.00 46.67 581 HIS B C 1
ATOM 8782 O O . HIS B 1 524 ? -2.936 59.332 17.615 1.00 47.93 581 HIS B O 1
ATOM 8789 N N . PHE B 1 525 ? -2.808 59.500 15.622 1.00 44.88 582 PHE B N 1
ATOM 8790 C CA . PHE B 1 525 ? -3.248 59.823 14.366 1.00 44.57 582 PHE B CA 1
ATOM 8791 C C . PHE B 1 525 ? -2.788 58.686 13.681 1.00 42.80 582 PHE B C 1
ATOM 8792 O O . PHE B 1 525 ? -1.889 58.320 13.875 1.00 39.93 582 PHE B O 1
ATOM 8800 N N . ARG B 1 526 ? -3.602 58.115 12.919 1.00 43.23 583 ARG B N 1
ATOM 8801 C CA . ARG B 1 526 ? -3.316 57.100 11.950 1.00 47.07 583 ARG B CA 1
ATOM 8802 C C . ARG B 1 526 ? -3.153 57.401 10.455 1.00 47.79 583 ARG B C 1
ATOM 8803 O O . ARG B 1 526 ? -3.838 58.036 10.020 1.00 47.51 583 ARG B O 1
ATOM 8811 N N . MET B 1 527 ? -2.124 56.920 9.790 1.00 45.71 584 MET B N 1
ATOM 8812 C CA . MET B 1 527 ? -2.059 57.216 8.380 1.00 44.85 584 MET B CA 1
ATOM 8813 C C . MET B 1 527 ? -1.928 55.896 7.676 1.00 44.53 584 MET B C 1
ATOM 8814 O O . MET B 1 527 ? -1.458 54.919 8.246 1.00 43.12 584 MET B O 1
ATOM 8819 N N . PHE B 1 528 ? -2.377 55.851 6.441 1.00 42.02 585 PHE B N 1
ATOM 8820 C CA . PHE B 1 528 ? -2.283 54.622 5.728 1.00 41.28 585 PHE B CA 1
ATOM 8821 C C . PHE B 1 528 ? -2.200 54.889 4.255 1.00 42.84 585 PHE B C 1
ATOM 8822 O O . PHE B 1 528 ? -2.448 55.996 3.784 1.00 46.31 585 PHE B O 1
ATOM 8830 N N . THR B 1 529 ? -1.813 53.843 3.550 1.00 41.67 586 THR B N 1
ATOM 8831 C CA . THR B 1 529 ? -1.649 53.821 2.122 1.00 38.32 586 THR B CA 1
ATOM 8832 C C . THR B 1 529 ? -3.005 53.654 1.446 1.00 36.83 586 THR B C 1
ATOM 8833 O O . THR B 1 529 ? -3.799 52.810 1.853 1.00 35.72 586 THR B O 1
ATOM 8837 N N . ALA B 1 530 ? -3.274 54.461 0.423 1.00 36.21 587 ALA B N 1
ATOM 8838 C CA . ALA B 1 530 ? -4.543 54.362 -0.288 1.00 34.48 587 ALA B CA 1
ATOM 8839 C C . ALA B 1 530 ? -4.658 52.937 -0.807 1.00 36.87 587 ALA B C 1
ATOM 8840 O O . ALA B 1 530 ? -5.748 52.368 -0.848 1.00 40.35 587 ALA B O 1
ATOM 8842 N N . ARG B 1 531 ? -3.522 52.361 -1.190 1.00 36.16 588 ARG B N 1
ATOM 8843 C CA . ARG B 1 531 ? -3.488 50.996 -1.691 1.00 37.13 588 ARG B CA 1
ATOM 8844 C C . ARG B 1 531 ? -3.895 49.996 -0.604 1.00 37.50 588 ARG B C 1
ATOM 8845 O O . ARG B 1 531 ? -4.817 49.188 -0.785 1.00 38.51 588 ARG B O 1
ATOM 8853 N N . ALA B 1 532 ? -3.213 50.042 0.530 1.00 37.20 589 ALA B N 1
ATOM 8854 C CA . ALA B 1 532 ? -3.551 49.104 1.583 1.00 38.92 589 ALA B CA 1
ATOM 8855 C C . ALA B 1 532 ? -5.049 49.180 1.871 1.00 38.90 589 ALA B C 1
ATOM 8856 O O . ALA B 1 532 ? -5.700 48.146 2.069 1.00 40.05 589 ALA B O 1
ATOM 8858 N N . TRP B 1 533 ? -5.597 50.394 1.872 1.00 35.34 590 TRP B N 1
ATOM 8859 C CA . TRP B 1 533 ? -7.024 50.573 2.129 1.00 37.48 590 TRP B CA 1
ATOM 8860 C C . TRP B 1 533 ? -7.825 49.890 1.014 1.00 39.85 590 TRP B C 1
ATOM 8861 O O . TRP B 1 533 ? -8.897 49.322 1.247 1.00 38.34 590 TRP B O 1
ATOM 8872 N N . ASN B 1 534 ? -7.300 49.944 -0.204 1.00 40.62 591 ASN B N 1
ATOM 8873 C CA . ASN B 1 534 ? -7.995 49.326 -1.324 1.00 43.86 591 ASN B CA 1
ATOM 8874 C C . ASN B 1 534 ? -7.836 47.813 -1.354 1.00 44.82 591 ASN B C 1
ATOM 8875 O O . ASN B 1 534 ? -8.555 47.119 -2.078 1.00 43.55 591 ASN B O 1
ATOM 8880 N N . LEU B 1 535 ? -6.902 47.308 -0.550 1.00 45.27 592 LEU B N 1
ATOM 8881 C CA . LEU B 1 535 ? -6.684 45.868 -0.447 1.00 43.71 592 LEU B CA 1
ATOM 8882 C C . LEU B 1 535 ? -7.601 45.350 0.648 1.00 43.78 592 LEU B C 1
ATOM 8883 O O . LEU B 1 535 ? -7.679 44.143 0.882 1.00 47.91 592 LEU B O 1
ATOM 8888 N N . THR B 1 536 ? -8.283 46.270 1.325 0.00 43.82 593 THR B N 1
ATOM 8889 C CA . THR B 1 536 ? -9.218 45.910 2.384 1.00 42.90 593 THR B CA 1
ATOM 8890 C C . THR B 1 536 ? -10.615 46.107 1.816 1.00 40.22 593 THR B C 1
ATOM 8891 O O . THR B 1 536 ? -10.756 46.379 0.634 1.00 39.73 593 THR B O 1
ATOM 8895 N N . GLU B 1 537 ? -11.641 45.989 2.650 1.00 40.13 594 GLU B N 1
ATOM 8896 C CA . GLU B 1 537 ? -13.012 46.146 2.176 1.00 42.51 594 GLU B CA 1
ATOM 8897 C C . GLU B 1 537 ? -13.716 47.414 2.643 1.00 41.01 594 GLU B C 1
ATOM 8898 O O . GLU B 1 537 ? -14.941 47.494 2.617 1.00 39.71 594 GLU B O 1
ATOM 8904 N N . GLY B 1 538 ? -12.940 48.406 3.060 1.00 42.20 595 GLY B N 1
ATOM 8905 C CA . GLY B 1 538 ? -13.524 49.662 3.493 1.00 43.75 595 GLY B CA 1
ATOM 8906 C C . GLY B 1 538 ? -14.034 49.677 4.921 1.00 46.42 595 GLY B C 1
ATOM 8907 O O . GLY B 1 538 ? -13.786 48.743 5.686 1.00 45.28 595 GLY B O 1
ATOM 8908 N N . PHE B 1 539 ? -14.741 50.746 5.283 1.00 44.25 596 PHE B N 1
ATOM 8909 C CA . PHE B 1 539 ? -15.272 50.887 6.626 1.00 45.83 596 PHE B CA 1
ATOM 8910 C C . PHE B 1 539 ? -16.587 50.146 6.749 1.00 48.97 596 PHE B C 1
ATOM 8911 O O . PHE B 1 539 ? -17.319 50.002 5.772 1.00 51.16 596 PHE B O 1
ATOM 8919 N N . ASN B 1 540 ? -16.877 49.687 7.964 1.00 50.14 597 ASN B N 1
ATOM 8920 C CA . ASN B 1 540 ? -18.092 48.948 8.257 1.00 49.50 597 ASN B CA 1
ATOM 8921 C C . ASN B 1 540 ? -19.240 49.932 8.462 1.00 51.35 597 ASN B C 1
ATOM 8922 O O . ASN B 1 540 ? -19.224 50.723 9.399 1.00 52.14 597 ASN B O 1
ATOM 8927 N N . GLU B 1 541 ? -20.239 49.878 7.584 1.00 51.52 598 GLU B N 1
ATOM 8928 C CA . GLU B 1 541 ? -21.376 50.793 7.643 1.00 50.46 598 GLU B CA 1
ATOM 8929 C C . GLU B 1 541 ? -22.601 50.284 8.391 1.00 51.98 598 GLU B C 1
ATOM 8930 O O . GLU B 1 541 ? -23.668 50.907 8.327 1.00 52.78 598 GLU B O 1
ATOM 8936 N N . SER B 1 542 ? -22.462 49.162 9.093 1.00 50.79 599 SER B N 1
ATOM 8937 C CA . SER B 1 542 ? -23.584 48.593 9.835 1.00 52.30 599 SER B CA 1
ATOM 8938 C C . SER B 1 542 ? -23.379 48.599 11.350 1.00 52.69 599 SER B C 1
ATOM 8939 O O . SER B 1 542 ? -24.197 48.066 12.105 1.00 52.53 599 SER B O 1
ATOM 8942 N N . ILE B 1 543 ? -22.283 49.202 11.790 1.00 53.25 600 ILE B N 1
ATOM 8943 C CA . ILE B 1 543 ? -22.005 49.295 13.210 1.00 54.18 600 ILE B CA 1
ATOM 8944 C C . ILE B 1 543 ? -21.933 50.762 13.608 1.00 53.68 600 ILE B C 1
ATOM 8945 O O . ILE B 1 543 ? -21.213 51.551 12.999 1.00 52.95 600 ILE B O 1
ATOM 8950 N N . SER B 1 544 ? -22.711 51.116 14.626 1.00 54.09 601 SER B N 1
ATOM 8951 C CA . SER B 1 544 ? -22.785 52.482 15.124 1.00 54.62 601 SER B CA 1
ATOM 8952 C C . SER B 1 544 ? -21.477 52.963 15.740 1.00 53.48 601 SER B C 1
ATOM 8953 O O . SER B 1 544 ? -21.334 54.141 16.063 1.00 52.04 601 SER B O 1
ATOM 8956 N N . ASN B 1 545 ? -20.531 52.048 15.912 1.00 52.30 602 ASN B N 1
ATOM 8957 C CA . ASN B 1 545 ? -19.233 52.392 16.482 1.00 52.49 602 ASN B CA 1
ATOM 8958 C C . ASN B 1 545 ? -18.255 51.223 16.405 1.00 49.23 602 ASN B C 1
ATOM 8959 O O . ASN B 1 545 ? -18.633 50.121 16.007 1.00 49.24 602 ASN B O 1
ATOM 8964 N N . ALA B 1 546 ? -17.003 51.479 16.780 1.00 46.50 603 ALA B N 1
ATOM 8965 C CA . ALA B 1 546 ? -15.936 50.485 16.718 1.00 46.84 603 ALA B CA 1
ATOM 8966 C C . ALA B 1 546 ? -15.453 50.456 15.270 1.00 47.83 603 ALA B C 1
ATOM 8967 O O . ALA B 1 546 ? -14.750 49.538 14.841 1.00 49.35 603 ALA B O 1
ATOM 8969 N N . VAL B 1 547 ? -15.846 51.482 14.524 1.00 46.91 604 VAL B N 1
ATOM 8970 C CA . VAL B 1 547 ? -15.476 51.624 13.118 1.00 43.81 604 VAL B CA 1
ATOM 8971 C C . VAL B 1 547 ? -13.958 51.691 12.950 1.00 40.76 604 VAL B C 1
ATOM 8972 O O . VAL B 1 547 ? -13.386 51.003 12.119 1.00 42.19 604 VAL B O 1
ATOM 8976 N N . ASP B 1 548 ? -13.306 52.515 13.751 1.00 41.82 605 ASP B N 1
ATOM 8977 C CA . ASP B 1 548 ? -11.864 52.652 13.663 1.00 45.23 605 ASP B CA 1
ATOM 8978 C C . ASP B 1 548 ? -11.157 51.340 13.982 1.00 44.74 605 ASP B C 1
ATOM 8979 O O . ASP B 1 548 ? -10.236 50.937 13.271 1.00 43.73 605 ASP B O 1
ATOM 8984 N N . TYR B 1 549 ? -11.583 50.668 15.044 1.00 45.07 606 TYR B N 1
ATOM 8985 C CA . TYR B 1 549 ? -10.951 49.407 15.394 1.00 45.98 606 TYR B CA 1
ATOM 8986 C C . TYR B 1 549 ? -11.053 48.478 14.197 1.00 46.09 606 TYR B C 1
ATOM 8987 O O . TYR B 1 549 ? -10.059 47.909 13.751 1.00 46.46 606 TYR B O 1
ATOM 8996 N N . ASP B 1 550 ? -12.262 48.351 13.667 1.00 46.43 607 ASP B N 1
ATOM 8997 C CA . ASP B 1 550 ? -12.512 47.493 12.522 1.00 47.78 607 ASP B CA 1
ATOM 8998 C C . ASP B 1 550 ? -11.581 47.742 11.337 1.00 48.58 607 ASP B C 1
ATOM 8999 O O . ASP B 1 550 ? -10.939 46.813 10.836 1.00 46.75 607 ASP B O 1
ATOM 9004 N N . MET B 1 551 ? -11.527 48.999 10.898 1.00 47.92 608 MET B N 1
ATOM 9005 C CA . MET B 1 551 ? -10.710 49.430 9.760 1.00 47.79 608 MET B CA 1
ATOM 9006 C C . MET B 1 551 ? -9.229 49.104 9.903 1.00 46.16 608 MET B C 1
ATOM 9007 O O . MET B 1 551 ? -8.630 48.460 9.041 0.00 46.41 608 MET B O 1
ATOM 9012 N N . TYR B 1 552 ? -8.651 49.561 11.004 1.00 45.45 609 TYR B N 1
ATOM 9013 C CA . TYR B 1 552 ? -7.248 49.333 11.286 1.00 47.49 609 TYR B CA 1
ATOM 9014 C C . TYR B 1 552 ? -6.940 47.866 11.477 1.00 48.14 609 TYR B C 1
ATOM 9015 O O . TYR B 1 552 ? -5.790 47.441 11.346 1.00 50.20 609 TYR B O 1
ATOM 9024 N N . LEU B 1 553 ? -7.982 47.100 11.780 1.00 49.18 610 LEU B N 1
ATOM 9025 C CA . LEU B 1 553 ? -7.864 45.663 11.976 1.00 48.74 610 LEU B CA 1
ATOM 9026 C C . LEU B 1 553 ? -7.800 45.067 10.572 1.00 48.04 610 LEU B C 1
ATOM 9027 O O . LEU B 1 553 ? -7.073 44.110 10.317 1.00 50.05 610 LEU B O 1
ATOM 9032 N N . LYS B 1 554 ? -8.559 45.661 9.659 1.00 44.87 611 LYS B N 1
ATOM 9033 C CA . LYS B 1 554 ? -8.585 45.199 8.287 1.00 42.21 611 LYS B CA 1
ATOM 9034 C C . LYS B 1 554 ? -7.244 45.449 7.621 1.00 42.88 611 LYS B C 1
ATOM 9035 O O . LYS B 1 554 ? -6.824 44.688 6.749 1.00 44.75 611 LYS B O 1
ATOM 9041 N N . LEU B 1 555 ? -6.565 46.510 8.032 1.00 42.64 612 LEU B N 1
ATOM 9042 C CA . LEU B 1 555 ? -5.272 46.828 7.451 1.00 41.18 612 LEU B CA 1
ATOM 9043 C C . LEU B 1 555 ? -4.157 45.999 8.083 1.00 43.91 612 LEU B C 1
ATOM 9044 O O . LEU B 1 555 ? -3.203 45.618 7.408 1.00 43.23 612 LEU B O 1
ATOM 9049 N N . SER B 1 556 ? -4.278 45.707 9.376 1.00 45.08 613 SER B N 1
ATOM 9050 C CA . SER B 1 556 ? -3.259 44.918 10.066 1.00 44.85 613 SER B CA 1
ATOM 9051 C C . SER B 1 556 ? -3.053 43.545 9.420 1.00 46.99 613 SER B C 1
ATOM 9052 O O . SER B 1 556 ? -2.002 42.910 9.599 1.00 46.73 613 SER B O 1
ATOM 9055 N N . GLU B 1 557 ? -4.058 43.083 8.679 1.00 45.04 614 GLU B N 1
ATOM 9056 C CA . GLU B 1 557 ? -3.963 41.796 8.000 1.00 43.31 614 GLU B CA 1
ATOM 9057 C C . GLU B 1 557 ? -3.347 41.977 6.612 1.00 43.57 614 GLU B C 1
ATOM 9058 O O . GLU B 1 557 ? -2.978 41.007 5.953 1.00 47.00 614 GLU B O 1
ATOM 9064 N N . VAL B 1 558 ? -3.208 43.225 6.180 1.00 39.49 615 VAL B N 1
ATOM 9065 C CA . VAL B 1 558 ? -2.677 43.515 4.855 1.00 34.33 615 VAL B CA 1
ATOM 9066 C C . VAL B 1 558 ? -1.220 43.950 4.806 1.00 34.43 615 VAL B C 1
ATOM 9067 O O . VAL B 1 558 ? -0.550 43.753 3.798 1.00 32.11 615 VAL B O 1
ATOM 9071 N N . GLY B 1 559 ? -0.722 44.541 5.883 1.00 37.54 616 GLY B N 1
ATOM 9072 C CA . GLY B 1 559 ? 0.665 44.975 5.873 1.00 38.36 616 GLY B CA 1
ATOM 9073 C C . GLY B 1 559 ? 1.201 45.390 7.230 1.00 38.15 616 GLY B C 1
ATOM 9074 O O . GLY B 1 559 ? 0.462 45.397 8.210 1.00 35.20 616 GLY B O 1
ATOM 9075 N N . PRO B 1 560 ? 2.493 45.754 7.307 1.00 38.87 617 PRO B N 1
ATOM 9076 C CA . PRO B 1 560 ? 3.203 46.183 8.522 1.00 39.86 617 PRO B CA 1
ATOM 9077 C C . PRO B 1 560 ? 2.958 47.616 9.027 1.00 43.97 617 PRO B C 1
ATOM 9078 O O . PRO B 1 560 ? 3.042 48.587 8.263 1.00 40.22 617 PRO B O 1
ATOM 9082 N N . PHE B 1 561 ? 2.672 47.733 10.327 1.00 44.81 618 PHE B N 1
ATOM 9083 C CA . PHE B 1 561 ? 2.448 49.034 10.961 1.00 44.59 618 PHE B CA 1
ATOM 9084 C C . PHE B 1 561 ? 3.704 49.476 11.698 1.00 45.67 618 PHE B C 1
ATOM 9085 O O . PHE B 1 561 ? 4.589 48.674 11.990 1.00 44.86 618 PHE B O 1
ATOM 9093 N N . LYS B 1 562 ? 3.768 50.765 11.998 1.00 48.69 619 LYS B N 1
ATOM 9094 C CA . LYS B 1 562 ? 4.891 51.329 12.723 1.00 52.69 619 LYS B CA 1
ATOM 9095 C C . LYS B 1 562 ? 4.383 52.436 13.627 1.00 53.84 619 LYS B C 1
ATOM 9096 O O . LYS B 1 562 ? 3.840 53.434 13.149 1.00 55.27 619 LYS B O 1
ATOM 9102 N N . HIS B 1 563 ? 4.554 52.254 14.933 1.00 53.77 620 HIS B N 1
ATOM 9103 C CA . HIS B 1 563 ? 4.110 53.249 15.891 1.00 56.97 620 HIS B CA 1
ATOM 9104 C C . HIS B 1 563 ? 5.173 54.304 16.192 1.00 57.69 620 HIS B C 1
ATOM 9105 O O . HIS B 1 563 ? 6.366 54.010 16.293 1.00 58.68 620 HIS B O 1
ATOM 9112 N N . ILE B 1 564 ? 4.723 55.541 16.329 1.00 56.67 621 ILE B N 1
ATOM 9113 C CA . ILE B 1 564 ? 5.609 56.636 16.648 0.00 56.89 621 ILE B CA 1
ATOM 9114 C C . ILE B 1 564 ? 5.174 57.051 18.031 1.00 57.30 621 ILE B C 1
ATOM 9115 O O . ILE B 1 564 ? 3.985 57.266 18.266 1.00 57.74 621 ILE B O 1
ATOM 9120 N N . ASN B 1 565 ? 6.124 57.137 18.955 1.00 56.33 622 ASN B N 1
ATOM 9121 C CA . ASN B 1 565 ? 5.790 57.527 20.314 1.00 55.61 622 ASN B CA 1
ATOM 9122 C C . ASN B 1 565 ? 5.899 59.022 20.504 1.00 55.13 622 ASN B C 1
ATOM 9123 O O . ASN B 1 565 ? 6.896 59.523 21.023 1.00 55.90 622 ASN B O 1
ATOM 9128 N N . LYS B 1 566 ? 4.863 59.723 20.059 1.00 52.46 623 LYS B N 1
ATOM 9129 C CA . LYS B 1 566 ? 4.781 61.166 20.180 1.00 49.37 623 LYS B CA 1
ATOM 9130 C C . LYS B 1 566 ? 3.314 61.572 20.117 1.00 49.12 623 LYS B C 1
ATOM 9131 O O . LYS B 1 566 ? 2.488 60.874 19.527 1.00 48.22 623 LYS B O 1
ATOM 9137 N N . ILE B 1 567 ? 2.984 62.683 20.762 1.00 49.01 624 ILE B N 1
ATOM 9138 C CA . ILE B 1 567 ? 1.613 63.165 20.774 1.00 49.42 624 ILE B CA 1
ATOM 9139 C C . ILE B 1 567 ? 1.477 64.177 19.655 1.00 50.19 624 ILE B C 1
ATOM 9140 O O . ILE B 1 567 ? 1.949 65.314 19.763 1.00 49.82 624 ILE B O 1
ATOM 9145 N N . CYS B 1 568 ? 0.838 63.748 18.573 1.00 49.34 625 CYS B N 1
ATOM 9146 C CA . CYS B 1 568 ? 0.661 64.592 17.406 1.00 48.64 625 CYS B CA 1
ATOM 9147 C C . CYS B 1 568 ? -0.818 64.829 17.138 1.00 48.31 625 CYS B C 1
ATOM 9148 O O . CYS B 1 568 ? -1.185 65.463 16.149 1.00 48.91 625 CYS B O 1
ATOM 9151 N N . TYR B 1 569 ? -1.663 64.333 18.034 1.00 45.48 626 TYR B N 1
ATOM 9152 C CA . TYR B 1 569 ? -3.103 64.456 17.864 1.00 44.31 626 TYR B CA 1
ATOM 9153 C C . TYR B 1 569 ? -3.796 64.834 19.180 1.00 44.95 626 TYR B C 1
ATOM 9154 O O . TYR B 1 569 ? -3.442 64.335 20.248 0.00 44.51 626 TYR B O 1
ATOM 9163 N N . ASN B 1 570 ? -4.778 65.724 19.084 1.00 43.86 627 ASN B N 1
ATOM 9164 C CA . ASN B 1 570 ? -5.534 66.171 20.245 1.00 45.87 627 ASN B CA 1
ATOM 9165 C C . ASN B 1 570 ? -6.942 65.611 20.161 1.00 45.19 627 ASN B C 1
ATOM 9166 O O . ASN B 1 570 ? -7.742 66.028 19.330 1.00 41.56 627 ASN B O 1
ATOM 9171 N N . ARG B 1 571 ? -7.233 64.667 21.047 1.00 47.25 628 ARG B N 1
ATOM 9172 C CA . ARG B 1 571 ? -8.525 63.992 21.087 1.00 52.26 628 ARG B CA 1
ATOM 9173 C C . ARG B 1 571 ? -9.503 64.611 22.083 1.00 53.86 628 ARG B C 1
ATOM 9174 O O . ARG B 1 571 ? -9.212 64.702 23.269 1.00 56.03 628 ARG B O 1
ATOM 9182 N N . VAL B 1 572 ? -10.668 65.022 21.592 1.00 55.69 629 VAL B N 1
ATOM 9183 C CA . VAL B 1 572 ? -11.690 65.636 22.435 1.00 56.54 629 VAL B CA 1
ATOM 9184 C C . VAL B 1 572 ? -12.649 64.645 23.085 1.00 58.62 629 VAL B C 1
ATOM 9185 O O . VAL B 1 572 ? -13.382 63.933 22.399 1.00 58.31 629 VAL B O 1
ATOM 9189 N N . LEU B 1 573 ? -12.649 64.623 24.417 1.00 60.78 630 LEU B N 1
ATOM 9190 C CA . LEU B 1 573 ? -13.532 63.747 25.174 1.00 62.25 630 LEU B CA 1
ATOM 9191 C C . LEU B 1 573 ? -14.838 64.466 25.462 1.00 64.96 630 LEU B C 1
ATOM 9192 O O . LEU B 1 573 ? -14.858 65.504 26.117 1.00 65.01 630 LEU B O 1
ATOM 9197 N N . HIS B 1 574 ? -15.924 63.902 24.946 1.00 70.33 631 HIS B N 1
ATOM 9198 C CA . HIS B 1 574 ? -17.264 64.450 25.120 1.00 75.17 631 HIS B CA 1
ATOM 9199 C C . HIS B 1 574 ? -18.192 63.284 25.448 1.00 77.02 631 HIS B C 1
ATOM 9200 O O . HIS B 1 574 ? -19.381 63.463 25.711 1.00 77.77 631 HIS B O 1
ATOM 9207 N N . GLY B 1 575 ? -17.616 62.086 25.428 1.00 79.28 632 GLY B N 1
ATOM 9208 C CA . GLY B 1 575 ? -18.364 60.874 25.700 1.00 79.71 632 GLY B CA 1
ATOM 9209 C C . GLY B 1 575 ? -18.002 59.821 24.667 1.00 80.54 632 GLY B C 1
ATOM 9210 O O . GLY B 1 575 ? -17.336 60.118 23.668 1.00 79.08 632 GLY B O 1
ATOM 9211 N N . ASN B 1 577 ? -19.897 62.748 28.102 1.00 87.37 634 ASN B N 1
ATOM 9212 C CA . ASN B 1 577 ? -20.318 62.320 29.430 1.00 89.46 634 ASN B CA 1
ATOM 9213 C C . ASN B 1 577 ? -21.667 61.620 29.252 1.00 90.88 634 ASN B C 1
ATOM 9214 O O . ASN B 1 577 ? -21.963 60.623 29.921 1.00 92.27 634 ASN B O 1
ATOM 9219 N N . THR B 1 578 ? -22.475 62.156 28.342 1.00 94.71 635 THR B N 1
ATOM 9220 C CA . THR B 1 578 ? -23.793 61.603 28.065 1.00 96.90 635 THR B CA 1
ATOM 9221 C C . THR B 1 578 ? -23.724 60.254 27.353 1.00 97.35 635 THR B C 1
ATOM 9222 O O . THR B 1 578 ? -23.618 60.193 26.124 1.00 98.25 635 THR B O 1
ATOM 9226 N N . SER B 1 579 ? -23.781 59.173 28.123 1.00 94.86 636 SER B N 1
ATOM 9227 C CA . SER B 1 579 ? -23.742 57.842 27.534 1.00 92.97 636 SER B CA 1
ATOM 9228 C C . SER B 1 579 ? -24.913 57.006 28.027 1.00 92.88 636 SER B C 1
ATOM 9229 O O . SER B 1 579 ? -24.803 56.209 28.961 1.00 90.74 636 SER B O 1
ATOM 9232 N N . ILE B 1 580 ? -26.045 57.214 27.366 1.00 91.52 637 ILE B N 1
ATOM 9233 C CA . ILE B 1 580 ? -27.285 56.532 27.678 1.00 89.12 637 ILE B CA 1
ATOM 9234 C C . ILE B 1 580 ? -27.122 55.022 27.745 1.00 87.74 637 ILE B C 1
ATOM 9235 O O . ILE B 1 580 ? -27.128 54.340 26.722 1.00 87.53 637 ILE B O 1
ATOM 9240 N N . LYS B 1 581 ? -26.985 54.527 28.971 1.00 87.10 638 LYS B N 1
ATOM 9241 C CA . LYS B 1 581 ? -26.825 53.106 29.286 1.00 86.45 638 LYS B CA 1
ATOM 9242 C C . LYS B 1 581 ? -26.742 52.086 28.151 1.00 87.57 638 LYS B C 1
ATOM 9243 O O . LYS B 1 581 ? -25.687 51.489 27.934 1.00 88.17 638 LYS B O 1
ATOM 9249 N N . LYS B 1 582 ? -27.849 51.862 27.448 1.00 88.06 639 LYS B N 1
ATOM 9250 C CA . LYS B 1 582 ? -27.859 50.877 26.371 1.00 88.00 639 LYS B CA 1
ATOM 9251 C C . LYS B 1 582 ? -26.860 51.148 25.247 1.00 87.31 639 LYS B C 1
ATOM 9252 O O . LYS B 1 582 ? -26.298 50.210 24.674 1.00 86.02 639 LYS B O 1
ATOM 9258 N N . LEU B 1 583 ? -26.639 52.422 24.927 1.00 86.85 640 LEU B N 1
ATOM 9259 C CA . LEU B 1 583 ? -25.691 52.773 23.874 1.00 85.77 640 LEU B CA 1
ATOM 9260 C C . LEU B 1 583 ? -24.307 52.310 24.294 1.00 85.04 640 LEU B C 1
ATOM 9261 O O . LEU B 1 583 ? -23.439 52.064 23.458 1.00 85.34 640 LEU B O 1
ATOM 9266 N N . ASP B 1 584 ? -24.111 52.184 25.600 1.00 85.19 641 ASP B N 1
ATOM 9267 C CA . ASP B 1 584 ? -22.836 51.738 26.137 1.00 86.98 641 ASP B CA 1
ATOM 9268 C C . ASP B 1 584 ? -22.764 50.219 26.051 1.00 85.61 641 ASP B C 1
ATOM 9269 O O . ASP B 1 584 ? -21.681 49.633 26.095 1.00 84.67 641 ASP B O 1
ATOM 9274 N N . ILE B 1 585 ? -23.932 49.593 25.931 1.00 85.30 642 ILE B N 1
ATOM 9275 C CA . ILE B 1 585 ? -24.036 48.140 25.820 1.00 84.26 642 ILE B CA 1
ATOM 9276 C C . ILE B 1 585 ? -23.566 47.745 24.424 1.00 83.05 642 ILE B C 1
ATOM 9277 O O . ILE B 1 585 ? -22.691 46.888 24.264 1.00 82.72 642 ILE B O 1
ATOM 9282 N N . GLN B 1 586 ? -24.151 48.387 23.416 1.00 79.76 643 GLN B N 1
ATOM 9283 C CA . GLN B 1 586 ? -23.798 48.110 22.036 1.00 77.62 643 GLN B CA 1
ATOM 9284 C C . GLN B 1 586 ? -22.332 48.443 21.785 1.00 74.10 643 GLN B C 1
ATOM 9285 O O . GLN B 1 586 ? -21.633 47.682 21.124 1.00 73.65 643 GLN B O 1
ATOM 9291 N N . LYS B 1 587 ? -21.864 49.570 22.320 1.00 70.67 644 LYS B N 1
ATOM 9292 C CA . LYS B 1 587 ? -20.467 49.963 22.144 1.00 67.92 644 LYS B CA 1
ATOM 9293 C C . LYS B 1 587 ? -19.556 48.838 22.626 1.00 66.93 644 LYS B C 1
ATOM 9294 O O . LYS B 1 587 ? -18.423 48.695 22.171 1.00 68.17 644 LYS B O 1
ATOM 9300 N N . GLU B 1 588 ? -20.072 48.040 23.551 1.00 66.88 645 GLU B N 1
ATOM 9301 C CA . GLU B 1 588 ? -19.348 46.904 24.106 1.00 67.05 645 GLU B CA 1
ATOM 9302 C C . GLU B 1 588 ? -19.499 45.751 23.124 1.00 66.25 645 GLU B C 1
ATOM 9303 O O . GLU B 1 588 ? -18.541 45.045 22.793 1.00 66.30 645 GLU B O 1
ATOM 9309 N N . ASN B 1 589 ? -20.736 45.579 22.673 1.00 64.72 646 ASN B N 1
ATOM 9310 C CA . ASN B 1 589 ? -21.114 44.552 21.715 1.00 63.12 646 ASN B CA 1
ATOM 9311 C C . ASN B 1 589 ? -20.150 44.628 20.534 1.00 62.59 646 ASN B C 1
ATOM 9312 O O . ASN B 1 589 ? -19.221 43.824 20.406 1.00 61.98 646 ASN B O 1
ATOM 9317 N N . HIS B 1 590 ? -20.384 45.628 19.691 1.00 60.61 647 HIS B N 1
ATOM 9318 C CA . HIS B 1 590 ? -19.589 45.879 18.502 1.00 57.55 647 HIS B CA 1
ATOM 9319 C C . HIS B 1 590 ? -18.089 45.715 18.698 1.00 56.45 647 HIS B C 1
ATOM 9320 O O . HIS B 1 590 ? -17.397 45.224 17.808 1.00 53.69 647 HIS B O 1
ATOM 9327 N N . PHE B 1 591 ? -17.578 46.116 19.854 1.00 56.85 648 PHE B N 1
ATOM 9328 C CA . PHE B 1 591 ? -16.148 45.981 20.097 1.00 57.16 648 PHE B CA 1
ATOM 9329 C C . PHE B 1 591 ? -15.747 44.536 19.903 1.00 57.51 648 PHE B C 1
ATOM 9330 O O . PHE B 1 591 ? -14.758 44.246 19.232 1.00 58.59 648 PHE B O 1
ATOM 9338 N N . LYS B 1 592 ? -16.509 43.629 20.505 1.00 56.29 649 LYS B N 1
ATOM 9339 C CA . LYS B 1 592 ? -16.213 42.212 20.371 1.00 55.41 649 LYS B CA 1
ATOM 9340 C C . LYS B 1 592 ? -16.353 41.786 18.921 1.00 55.25 649 LYS B C 1
ATOM 9341 O O . LYS B 1 592 ? -15.465 41.129 18.376 1.00 57.07 649 LYS B O 1
ATOM 9347 N N . VAL B 1 593 ? -17.470 42.169 18.305 1.00 54.15 650 VAL B N 1
ATOM 9348 C CA . VAL B 1 593 ? -17.758 41.828 16.913 1.00 54.33 650 VAL B CA 1
ATOM 9349 C C . VAL B 1 593 ? -16.565 42.087 15.989 1.00 54.66 650 VAL B C 1
ATOM 9350 O O . VAL B 1 593 ? -16.112 41.202 15.268 1.00 55.76 650 VAL B O 1
ATOM 9354 N N . VAL B 1 594 ? -16.063 43.310 16.014 1.00 55.30 651 VAL B N 1
ATOM 9355 C CA . VAL B 1 594 ? -14.936 43.687 15.180 1.00 54.51 651 VAL B CA 1
ATOM 9356 C C . VAL B 1 594 ? -13.823 42.636 15.179 1.00 53.39 651 VAL B C 1
ATOM 9357 O O . VAL B 1 594 ? -13.399 42.175 14.122 1.00 52.39 651 VAL B O 1
ATOM 9361 N N . ASN B 1 595 ? -13.361 42.258 16.365 1.00 54.05 652 ASN B N 1
ATOM 9362 C CA . ASN B 1 595 ? -12.299 41.267 16.499 1.00 55.77 652 ASN B CA 1
ATOM 9363 C C . ASN B 1 595 ? -12.724 39.941 15.899 1.00 54.16 652 ASN B C 1
ATOM 9364 O O . ASN B 1 595 ? -11.933 39.273 15.238 1.00 49.71 652 ASN B O 1
ATOM 9369 N N . GLU B 1 596 ? -13.974 39.562 16.149 1.00 53.33 653 GLU B N 1
ATOM 9370 C CA . GLU B 1 596 ? -14.529 38.330 15.611 1.00 54.01 653 GLU B CA 1
ATOM 9371 C C . GLU B 1 596 ? -14.434 38.357 14.087 1.00 55.73 653 GLU B C 1
ATOM 9372 O O . GLU B 1 596 ? -13.880 37.437 13.470 1.00 53.94 653 GLU B O 1
ATOM 9378 N N . SER B 1 597 ? -14.982 39.418 13.492 1.00 54.35 654 SER B N 1
ATOM 9379 C CA . SER B 1 597 ? -14.970 39.584 12.045 1.00 53.95 654 SER B CA 1
ATOM 9380 C C . SER B 1 597 ? -13.569 39.375 11.504 1.00 53.67 654 SER B C 1
ATOM 9381 O O . SER B 1 597 ? -13.389 38.881 10.395 1.00 54.53 654 SER B O 1
ATOM 9384 N N . LEU B 1 598 ? -12.576 39.736 12.303 1.00 53.80 655 LEU B N 1
ATOM 9385 C CA . LEU B 1 598 ? -11.184 39.563 11.919 1.00 55.97 655 LEU B CA 1
ATOM 9386 C C . LEU B 1 598 ? -10.911 38.072 11.681 1.00 59.95 655 LEU B C 1
ATOM 9387 O O . LEU B 1 598 ? -9.772 37.675 11.415 1.00 61.50 655 LEU B O 1
ATOM 9392 N N . SER B 1 599 ? -11.969 37.262 11.786 1.00 61.66 656 SER B N 1
ATOM 9393 C CA . SER B 1 599 ? -11.920 35.810 11.561 1.00 59.32 656 SER B CA 1
ATOM 9394 C C . SER B 1 599 ? -11.650 35.520 10.083 1.00 62.28 656 SER B C 1
ATOM 9395 O O . SER B 1 599 ? -11.125 34.461 9.734 1.00 64.43 656 SER B O 1
ATOM 9398 N N . ARG B 1 600 ? -12.040 36.457 9.219 1.00 61.19 657 ARG B N 1
ATOM 9399 C CA . ARG B 1 600 ? -11.849 36.320 7.779 1.00 56.89 657 ARG B CA 1
ATOM 9400 C C . ARG B 1 600 ? -10.389 35.982 7.478 1.00 55.59 657 ARG B C 1
ATOM 9401 O O . ARG B 1 600 ? -9.978 35.932 6.318 1.00 55.18 657 ARG B O 1
ATOM 9409 N N . LEU B 1 601 ? -9.606 35.765 8.532 1.00 53.26 658 LEU B N 1
ATOM 9410 C CA . LEU B 1 601 ? -8.206 35.402 8.386 1.00 52.99 658 LEU B CA 1
ATOM 9411 C C . LEU B 1 601 ? -8.026 33.885 8.429 1.00 55.78 658 LEU B C 1
ATOM 9412 O O . LEU B 1 601 ? -6.900 33.382 8.464 1.00 55.28 658 LEU B O 1
ATOM 9417 N N . GLY B 1 602 ? -9.141 33.161 8.434 1.00 58.58 659 GLY B N 1
ATOM 9418 C CA . GLY B 1 602 ? -9.083 31.709 8.458 1.00 62.26 659 GLY B CA 1
ATOM 9419 C C . GLY B 1 602 ? -9.262 31.077 9.829 1.00 64.98 659 GLY B C 1
ATOM 9420 O O . GLY B 1 602 ? -9.830 29.990 9.954 1.00 64.80 659 GLY B O 1
ATOM 9421 N N . ILE B 1 603 ? -8.780 31.766 10.859 1.00 67.09 660 ILE B N 1
ATOM 9422 C CA . ILE B 1 603 ? -8.848 31.291 12.237 1.00 67.42 660 ILE B CA 1
ATOM 9423 C C . ILE B 1 603 ? -10.224 30.789 12.649 1.00 68.90 660 ILE B C 1
ATOM 9424 O O . ILE B 1 603 ? -11.142 31.583 12.854 1.00 67.79 660 ILE B O 1
ATOM 9429 N N . LYS B 1 604 ? -10.360 29.470 12.774 1.00 70.96 661 LYS B N 1
ATOM 9430 C CA . LYS B 1 604 ? -11.630 28.870 13.176 1.00 71.60 661 LYS B CA 1
ATOM 9431 C C . LYS B 1 604 ? -11.515 28.131 14.497 1.00 70.96 661 LYS B C 1
ATOM 9432 O O . LYS B 1 604 ? -12.510 27.935 15.189 1.00 68.01 661 LYS B O 1
ATOM 9438 N N . LYS B 1 605 ? -10.296 27.736 14.845 1.00 71.06 662 LYS B N 1
ATOM 9439 C CA . LYS B 1 605 ? -10.062 27.004 16.081 1.00 72.45 662 LYS B CA 1
ATOM 9440 C C . LYS B 1 605 ? -10.091 27.865 17.336 1.00 74.31 662 LYS B C 1
ATOM 9441 O O . LYS B 1 605 ? -9.527 27.480 18.363 1.00 75.92 662 LYS B O 1
ATOM 9447 N N . TYR B 1 606 ? -10.762 29.012 17.273 1.00 73.80 663 TYR B N 1
ATOM 9448 C CA . TYR B 1 606 ? -10.811 29.907 18.427 1.00 71.76 663 TYR B CA 1
ATOM 9449 C C . TYR B 1 606 ? -11.904 30.958 18.372 1.00 69.06 663 TYR B C 1
ATOM 9450 O O . TYR B 1 606 ? -12.596 31.117 17.369 1.00 69.62 663 TYR B O 1
ATOM 9459 N N . LYS B 1 607 ? -12.034 31.681 19.475 1.00 65.54 664 LYS B N 1
ATOM 9460 C CA . LYS B 1 607 ? -13.004 32.755 19.593 1.00 63.90 664 LYS B CA 1
ATOM 9461 C C . LYS B 1 607 ? -12.402 33.800 20.532 1.00 62.17 664 LYS B C 1
ATOM 9462 O O . LYS B 1 607 ? -11.399 33.536 21.205 1.00 63.28 664 LYS B O 1
ATOM 9468 N N . TYR B 1 608 ? -12.991 34.990 20.552 1.00 58.76 665 TYR B N 1
ATOM 9469 C CA . TYR B 1 608 ? -12.513 36.083 21.396 1.00 55.82 665 TYR B CA 1
ATOM 9470 C C . TYR B 1 608 ? -13.738 36.549 22.147 1.00 54.60 665 TYR B C 1
ATOM 9471 O O . TYR B 1 608 ? -14.530 37.322 21.626 1.00 54.19 665 TYR B O 1
ATOM 9480 N N . SER B 1 609 ? -13.892 36.066 23.374 1.00 56.37 666 SER B N 1
ATOM 9481 C CA . SER B 1 609 ? -15.062 36.404 24.170 1.00 57.43 666 SER B CA 1
ATOM 9482 C C . SER B 1 609 ? -14.842 37.400 25.307 1.00 58.69 666 SER B C 1
ATOM 9483 O O . SER B 1 609 ? -13.723 37.578 25.802 1.00 58.70 666 SER B O 1
ATOM 9486 N N . PRO B 1 610 ? -15.927 38.067 25.730 1.00 59.49 667 PRO B N 1
ATOM 9487 C CA . PRO B 1 610 ? -15.927 39.059 26.808 1.00 62.28 667 PRO B CA 1
ATOM 9488 C C . PRO B 1 610 ? -15.746 38.367 28.155 1.00 63.62 667 PRO B C 1
ATOM 9489 O O . PRO B 1 610 ? -16.622 37.607 28.584 1.00 61.33 667 PRO B O 1
ATOM 9493 N N . LEU B 1 611 ? -14.619 38.623 28.818 1.00 64.57 668 LEU B N 1
ATOM 9494 C CA . LEU B 1 611 ? -14.363 38.017 30.119 1.00 65.65 668 LEU B CA 1
ATOM 9495 C C . LEU B 1 611 ? -15.529 38.301 31.058 1.00 67.29 668 LEU B C 1
ATOM 9496 O O . LEU B 1 611 ? -16.160 37.385 31.588 1.00 69.07 668 LEU B O 1
ATOM 9501 N N . THR B 1 612 ? -15.814 39.580 31.252 1.00 68.75 669 THR B N 1
ATOM 9502 C CA . THR B 1 612 ? -16.909 39.992 32.114 1.00 69.65 669 THR B CA 1
ATOM 9503 C C . THR B 1 612 ? -17.960 40.618 31.237 1.00 70.79 669 THR B C 1
ATOM 9504 O O . THR B 1 612 ? -17.647 41.098 30.144 1.00 72.92 669 THR B O 1
ATOM 9508 N N . ASN B 1 613 ? -19.207 40.618 31.686 1.00 69.97 670 ASN B N 1
ATOM 9509 C CA . ASN B 1 613 ? -20.215 41.266 30.876 1.00 70.40 670 ASN B CA 1
ATOM 9510 C C . ASN B 1 613 ? -20.644 42.566 31.539 1.00 68.91 670 ASN B C 1
ATOM 9511 O O . ASN B 1 613 ? -21.830 42.849 31.724 1.00 69.58 670 ASN B O 1
ATOM 9516 N N . LEU B 1 614 ? -19.622 43.340 31.902 1.00 67.40 671 LEU B N 1
ATOM 9517 C CA . LEU B 1 614 ? -19.763 44.664 32.496 1.00 65.01 671 LEU B CA 1
ATOM 9518 C C . LEU B 1 614 ? -19.519 45.614 31.327 1.00 63.80 671 LEU B C 1
ATOM 9519 O O . LEU B 1 614 ? -18.445 45.600 30.732 1.00 64.00 671 LEU B O 1
ATOM 9524 N N . ASN B 1 615 ? -20.519 46.423 31.001 1.00 65.06 672 ASN B N 1
ATOM 9525 C CA . ASN B 1 615 ? -20.458 47.383 29.893 1.00 64.31 672 ASN B CA 1
ATOM 9526 C C . ASN B 1 615 ? -19.092 47.973 29.526 1.00 62.55 672 ASN B C 1
ATOM 9527 O O . ASN B 1 615 ? -18.507 47.619 28.504 1.00 60.68 672 ASN B O 1
ATOM 9532 N N . GLU B 1 616 ? -18.591 48.884 30.346 1.00 61.45 673 GLU B N 1
ATOM 9533 C CA . GLU B 1 616 ? -17.308 49.514 30.063 1.00 60.23 673 GLU B CA 1
ATOM 9534 C C . GLU B 1 616 ? -16.094 48.573 30.150 1.00 58.22 673 GLU B C 1
ATOM 9535 O O . GLU B 1 616 ? -14.969 48.993 29.897 1.00 55.43 673 GLU B O 1
ATOM 9541 N N . CYS B 1 617 ? -16.316 47.307 30.496 1.00 56.79 674 CYS B N 1
ATOM 9542 C CA . CYS B 1 617 ? -15.210 46.354 30.608 1.00 56.04 674 CYS B CA 1
ATOM 9543 C C . CYS B 1 617 ? -14.685 45.949 29.243 1.00 57.25 674 CYS B C 1
ATOM 9544 O O . CYS B 1 617 ? -15.441 45.879 28.277 1.00 55.53 674 CYS B O 1
ATOM 9547 N N . ARG B 1 618 ? -13.384 45.678 29.169 1.00 59.27 675 ARG B N 1
ATOM 9548 C CA . ARG B 1 618 ? -12.763 45.273 27.915 1.00 58.12 675 ARG B CA 1
ATOM 9549 C C . ARG B 1 618 ? -11.870 44.034 28.020 1.00 58.91 675 ARG B C 1
ATOM 9550 O O . ARG B 1 618 ? -11.324 43.563 27.021 1.00 58.37 675 ARG B O 1
ATOM 9558 N N . LYS B 1 619 ? -11.728 43.496 29.225 1.00 59.39 676 LYS B N 1
ATOM 9559 C CA . LYS B 1 619 ? -10.927 42.297 29.398 1.00 58.77 676 LYS B CA 1
ATOM 9560 C C . LYS B 1 619 ? -11.531 41.178 28.542 1.00 57.65 676 LYS B C 1
ATOM 9561 O O . LYS B 1 619 ? -12.739 41.144 28.303 1.00 56.84 676 LYS B O 1
ATOM 9567 N N . TYR B 1 620 ? -10.686 40.263 28.080 1.00 57.27 677 TYR B N 1
ATOM 9568 C CA . TYR B 1 620 ? -11.139 39.171 27.216 1.00 58.51 677 TYR B CA 1
ATOM 9569 C C . TYR B 1 620 ? -10.560 37.824 27.614 1.00 61.06 677 TYR B C 1
ATOM 9570 O O . TYR B 1 620 ? -9.772 37.710 28.555 1.00 62.40 677 TYR B O 1
ATOM 9579 N N . THR B 1 621 ? -10.940 36.815 26.841 1.00 63.10 678 THR B N 1
ATOM 9580 C CA . THR B 1 621 ? -10.467 35.455 27.029 1.00 64.73 678 THR B CA 1
ATOM 9581 C C . THR B 1 621 ? -10.750 34.687 25.739 1.00 65.96 678 THR B C 1
ATOM 9582 O O . THR B 1 621 ? -11.853 34.780 25.191 1.00 66.64 678 THR B O 1
ATOM 9586 N N . TRP B 1 622 ? -9.753 33.954 25.243 1.00 66.29 679 TRP B N 1
ATOM 9587 C CA . TRP B 1 622 ? -9.926 33.172 24.019 1.00 67.42 679 TRP B CA 1
ATOM 9588 C C . TRP B 1 622 ? -10.570 31.839 24.358 1.00 68.19 679 TRP B C 1
ATOM 9589 O O . TRP B 1 622 ? -10.075 31.112 25.214 1.00 69.48 679 TRP B O 1
ATOM 9600 N N . GLU B 1 623 ? -11.669 31.506 23.697 1.00 70.29 680 GLU B N 1
ATOM 9601 C CA . GLU B 1 623 ? -12.312 30.233 23.971 1.00 72.79 680 GLU B CA 1
ATOM 9602 C C . GLU B 1 623 ? -12.195 29.331 22.743 1.00 75.75 680 GLU B C 1
ATOM 9603 O O . GLU B 1 623 ? -12.343 29.791 21.607 1.00 77.48 680 GLU B O 1
ATOM 9609 N N . LYS B 1 624 ? -11.909 28.052 22.970 1.00 76.65 681 LYS B N 1
ATOM 9610 C CA . LYS B 1 624 ? -11.775 27.096 21.872 1.00 77.78 681 LYS B CA 1
ATOM 9611 C C . LYS B 1 624 ? -13.142 26.665 21.338 1.00 77.90 681 LYS B C 1
ATOM 9612 O O . LYS B 1 624 ? -14.178 26.930 21.958 1.00 77.18 681 LYS B O 1
ATOM 9618 N N . ILE B 1 625 ? -13.139 26.019 20.175 1.00 77.91 682 ILE B N 1
ATOM 9619 C CA . ILE B 1 625 ? -14.372 25.534 19.551 1.00 78.57 682 ILE B CA 1
ATOM 9620 C C . ILE B 1 625 ? -14.127 24.175 18.881 1.00 78.50 682 ILE B C 1
ATOM 9621 O O . ILE B 1 625 ? -12.968 23.708 18.924 1.00 77.88 682 ILE B O 1
ATOM 9627 N N . ALA C 1 2 ? -2.356 -43.042 36.166 1.00 85.68 59 ALA C N 1
ATOM 9628 C CA . ALA C 1 2 ? -1.209 -43.177 37.107 1.00 85.69 59 ALA C CA 1
ATOM 9629 C C . ALA C 1 2 ? 0.030 -42.463 36.563 1.00 87.00 59 ALA C C 1
ATOM 9630 O O . ALA C 1 2 ? 1.123 -43.033 36.558 1.00 88.19 59 ALA C O 1
ATOM 9632 N N . VAL C 1 3 ? -0.141 -41.216 36.111 1.00 87.96 60 VAL C N 1
ATOM 9633 C CA . VAL C 1 3 ? 0.972 -40.426 35.562 1.00 87.50 60 VAL C CA 1
ATOM 9634 C C . VAL C 1 3 ? 0.868 -38.913 35.775 1.00 87.03 60 VAL C C 1
ATOM 9635 O O . VAL C 1 3 ? -0.126 -38.410 36.303 1.00 86.49 60 VAL C O 1
ATOM 9639 N N . ILE C 1 4 ? 1.917 -38.201 35.358 1.00 86.67 61 ILE C N 1
ATOM 9640 C CA . ILE C 1 4 ? 1.973 -36.742 35.447 1.00 85.71 61 ILE C CA 1
ATOM 9641 C C . ILE C 1 4 ? 1.667 -36.238 34.027 1.00 84.27 61 ILE C C 1
ATOM 9642 O O . ILE C 1 4 ? 0.980 -36.945 33.280 1.00 84.60 61 ILE C O 1
ATOM 9647 N N . ASP C 1 5 ? 2.155 -35.055 33.640 1.00 79.96 62 ASP C N 1
ATOM 9648 C CA . ASP C 1 5 ? 1.867 -34.541 32.293 1.00 75.99 62 ASP C CA 1
ATOM 9649 C C . ASP C 1 5 ? 2.227 -33.070 32.092 1.00 71.04 62 ASP C C 1
ATOM 9650 O O . ASP C 1 5 ? 2.984 -32.492 32.867 1.00 72.08 62 ASP C O 1
ATOM 9655 N N . ILE C 1 6 ? 1.686 -32.493 31.016 1.00 64.47 63 ILE C N 1
ATOM 9656 C CA . ILE C 1 6 ? 1.838 -31.075 30.698 1.00 57.94 63 ILE C CA 1
ATOM 9657 C C . ILE C 1 6 ? 0.400 -30.629 30.483 1.00 52.53 63 ILE C C 1
ATOM 9658 O O . ILE C 1 6 ? -0.432 -31.434 30.067 1.00 49.03 63 ILE C O 1
ATOM 9663 N N . ASP C 1 7 ? 0.106 -29.363 30.766 1.00 49.48 64 ASP C N 1
ATOM 9664 C CA . ASP C 1 7 ? -1.263 -28.858 30.647 1.00 44.49 64 ASP C CA 1
ATOM 9665 C C . ASP C 1 7 ? -1.973 -29.315 29.374 1.00 42.26 64 ASP C C 1
ATOM 9666 O O . ASP C 1 7 ? -1.347 -29.499 28.333 1.00 37.79 64 ASP C O 1
ATOM 9671 N N . ALA C 1 8 ? -3.286 -29.504 29.473 1.00 41.02 65 ALA C N 1
ATOM 9672 C CA . ALA C 1 8 ? -4.078 -29.977 28.343 1.00 42.84 65 ALA C CA 1
ATOM 9673 C C . ALA C 1 8 ? -4.074 -29.063 27.109 1.00 44.17 65 ALA C C 1
ATOM 9674 O O . ALA C 1 8 ? -3.779 -29.518 26.002 1.00 45.36 65 ALA C O 1
ATOM 9676 N N . ALA C 1 9 ? -4.393 -27.784 27.284 1.00 43.31 66 ALA C N 1
ATOM 9677 C CA . ALA C 1 9 ? -4.412 -26.869 26.147 1.00 43.42 66 ALA C CA 1
ATOM 9678 C C . ALA C 1 9 ? -3.150 -26.981 25.298 1.00 43.38 66 ALA C C 1
ATOM 9679 O O . ALA C 1 9 ? -3.219 -27.192 24.083 1.00 43.06 66 ALA C O 1
ATOM 9681 N N . THR C 1 10 ? -1.996 -26.837 25.934 1.00 43.78 67 THR C N 1
ATOM 9682 C CA . THR C 1 10 ? -0.737 -26.913 25.207 1.00 47.34 67 THR C CA 1
ATOM 9683 C C . THR C 1 10 ? -0.561 -28.265 24.506 1.00 47.46 67 THR C C 1
ATOM 9684 O O . THR C 1 10 ? 0.022 -28.334 23.420 1.00 48.88 67 THR C O 1
ATOM 9688 N N . LYS C 1 11 ? -1.075 -29.330 25.116 1.00 45.82 68 LYS C N 1
ATOM 9689 C CA . LYS C 1 11 ? -0.941 -30.670 24.555 1.00 45.95 68 LYS C CA 1
ATOM 9690 C C . LYS C 1 11 ? -1.828 -30.869 23.322 1.00 47.14 68 LYS C C 1
ATOM 9691 O O . LYS C 1 11 ? -1.434 -31.542 22.366 1.00 44.90 68 LYS C O 1
ATOM 9697 N N . ILE C 1 12 ? -3.018 -30.272 23.346 1.00 46.81 69 ILE C N 1
ATOM 9698 C CA . ILE C 1 12 ? -3.964 -30.372 22.235 1.00 47.47 69 ILE C CA 1
ATOM 9699 C C . ILE C 1 12 ? -3.509 -29.472 21.095 1.00 46.69 69 ILE C C 1
ATOM 9700 O O . ILE C 1 12 ? -3.625 -29.831 19.926 1.00 47.80 69 ILE C O 1
ATOM 9705 N N . MET C 1 13 ? -2.997 -28.297 21.448 1.00 47.22 70 MET C N 1
ATOM 9706 C CA . MET C 1 13 ? -2.526 -27.330 20.463 1.00 46.12 70 MET C CA 1
ATOM 9707 C C . MET C 1 13 ? -1.324 -27.835 19.677 1.00 44.90 70 MET C C 1
ATOM 9708 O O . MET C 1 13 ? -1.260 -27.681 18.459 1.00 46.31 70 MET C O 1
ATOM 9713 N N . CYS C 1 14 ? -0.354 -28.411 20.375 1.00 44.70 71 CYS C N 1
ATOM 9714 C CA . CYS C 1 14 ? 0.822 -28.924 19.695 1.00 44.33 71 CYS C CA 1
ATOM 9715 C C . CYS C 1 14 ? 0.431 -30.062 18.776 1.00 41.73 71 CYS C C 1
ATOM 9716 O O . CYS C 1 14 ? 0.990 -30.204 17.686 1.00 37.88 71 CYS C O 1
ATOM 9719 N N . SER C 1 15 ? -0.544 -30.857 19.213 1.00 40.34 72 SER C N 1
ATOM 9720 C CA . SER C 1 15 ? -1.016 -31.987 18.423 1.00 39.75 72 SER C CA 1
ATOM 9721 C C . SER C 1 15 ? -1.698 -31.516 17.137 1.00 40.50 72 SER C C 1
ATOM 9722 O O . SER C 1 15 ? -1.416 -32.035 16.050 1.00 40.85 72 SER C O 1
ATOM 9725 N N . ASN C 1 16 ? -2.585 -30.528 17.265 1.00 38.41 73 ASN C N 1
ATOM 9726 C CA . ASN C 1 16 ? -3.311 -29.990 16.118 1.00 36.98 73 ASN C CA 1
ATOM 9727 C C . ASN C 1 16 ? -2.415 -29.541 14.982 1.00 35.16 73 ASN C C 1
ATOM 9728 O O . ASN C 1 16 ? -2.781 -29.671 13.816 1.00 39.43 73 ASN C O 1
ATOM 9733 N N . ALA C 1 17 ? -1.248 -29.003 15.321 1.00 35.46 74 ALA C N 1
ATOM 9734 C CA . ALA C 1 17 ? -0.316 -28.507 14.317 1.00 30.72 74 ALA C CA 1
ATOM 9735 C C . ALA C 1 17 ? 0.541 -29.573 13.668 1.00 27.03 74 ALA C C 1
ATOM 9736 O O . ALA C 1 17 ? 1.280 -29.280 12.741 1.00 29.62 74 ALA C O 1
ATOM 9738 N N . LYS C 1 18 ? 0.466 -30.809 14.142 1.00 30.22 75 LYS C N 1
ATOM 9739 C CA . LYS C 1 18 ? 1.259 -31.872 13.516 1.00 31.72 75 LYS C CA 1
ATOM 9740 C C . LYS C 1 18 ? 0.677 -32.162 12.125 1.00 31.86 75 LYS C C 1
ATOM 9741 O O . LYS C 1 18 ? -0.533 -32.009 11.901 1.00 35.55 75 LYS C O 1
ATOM 9747 N N . ALA C 1 19 ? 1.534 -32.566 11.193 1.00 30.32 76 ALA C N 1
ATOM 9748 C CA . ALA C 1 19 ? 1.100 -32.895 9.840 1.00 29.71 76 ALA C CA 1
ATOM 9749 C C . ALA C 1 19 ? 0.130 -34.079 9.836 1.00 30.51 76 ALA C C 1
ATOM 9750 O O . ALA C 1 19 ? -0.675 -34.242 8.921 1.00 26.44 76 ALA C O 1
ATOM 9752 N N . ILE C 1 20 ? 0.213 -34.903 10.871 1.00 31.30 77 ILE C N 1
ATOM 9753 C CA . ILE C 1 20 ? -0.631 -36.078 10.972 1.00 33.79 77 ILE C CA 1
ATOM 9754 C C . ILE C 1 20 ? -1.742 -35.834 11.989 1.00 34.42 77 ILE C C 1
ATOM 9755 O O . ILE C 1 20 ? -1.521 -35.207 13.024 1.00 36.95 77 ILE C O 1
ATOM 9760 N N . SER C 1 21 ? -2.946 -36.302 11.682 1.00 35.22 78 SER C N 1
ATOM 9761 C CA . SER C 1 21 ? -4.072 -36.108 12.587 1.00 38.07 78 SER C CA 1
ATOM 9762 C C . SER C 1 21 ? -4.131 -37.135 13.707 1.00 42.42 78 SER C C 1
ATOM 9763 O O . SER C 1 21 ? -3.679 -38.281 13.565 1.00 44.66 78 SER C O 1
ATOM 9766 N N . LEU C 1 22 ? -4.700 -36.700 14.823 1.00 41.32 79 LEU C N 1
ATOM 9767 C CA . LEU C 1 22 ? -4.862 -37.523 16.002 1.00 41.23 79 LEU C CA 1
ATOM 9768 C C . LEU C 1 22 ? -6.305 -38.007 15.916 1.00 44.01 79 LEU C C 1
ATOM 9769 O O . LEU C 1 22 ? -7.215 -37.192 15.724 1.00 41.72 79 LEU C O 1
ATOM 9774 N N . ASN C 1 23 ? -6.527 -39.315 16.048 1.00 44.12 80 ASN C N 1
ATOM 9775 C CA . ASN C 1 23 ? -7.888 -39.821 15.952 1.00 45.34 80 ASN C CA 1
ATOM 9776 C C . ASN C 1 23 ? -8.809 -39.039 16.867 1.00 46.54 80 ASN C C 1
ATOM 9777 O O . ASN C 1 23 ? -8.377 -38.446 17.857 1.00 47.72 80 ASN C O 1
ATOM 9782 N N . GLU C 1 24 ? -10.086 -39.040 16.523 1.00 47.71 81 GLU C N 1
ATOM 9783 C CA . GLU C 1 24 ? -11.070 -38.315 17.287 1.00 47.89 81 GLU C CA 1
ATOM 9784 C C . GLU C 1 24 ? -11.079 -38.706 18.753 1.00 46.37 81 GLU C C 1
ATOM 9785 O O . GLU C 1 24 ? -11.152 -37.845 19.617 1.00 50.15 81 GLU C O 1
ATOM 9791 N N . VAL C 1 25 ? -10.993 -40.000 19.038 1.00 45.86 82 VAL C N 1
ATOM 9792 C CA . VAL C 1 25 ? -11.013 -40.481 20.418 1.00 45.30 82 VAL C CA 1
ATOM 9793 C C . VAL C 1 25 ? -9.961 -39.833 21.322 1.00 47.69 82 VAL C C 1
ATOM 9794 O O . VAL C 1 25 ? -10.294 -39.100 22.263 1.00 44.34 82 VAL C O 1
ATOM 9798 N N . GLU C 1 26 ? -8.694 -40.123 21.029 1.00 48.91 83 GLU C N 1
ATOM 9799 C CA . GLU C 1 26 ? -7.564 -39.608 21.791 1.00 49.14 83 GLU C CA 1
ATOM 9800 C C . GLU C 1 26 ? -7.625 -38.087 21.943 1.00 49.98 83 GLU C C 1
ATOM 9801 O O . GLU C 1 26 ? -7.192 -37.527 22.954 1.00 50.36 83 GLU C O 1
ATOM 9807 N N . LYS C 1 27 ? -8.184 -37.435 20.931 1.00 48.63 84 LYS C N 1
ATOM 9808 C CA . LYS C 1 27 ? -8.323 -35.988 20.895 1.00 46.48 84 LYS C CA 1
ATOM 9809 C C . LYS C 1 27 ? -9.438 -35.474 21.813 1.00 47.82 84 LYS C C 1
ATOM 9810 O O . LYS C 1 27 ? -9.232 -34.529 22.570 1.00 47.59 84 LYS C O 1
ATOM 9816 N N . ASN C 1 28 ? -10.614 -36.093 21.755 1.00 49.14 85 ASN C N 1
ATOM 9817 C CA . ASN C 1 28 ? -11.728 -35.658 22.598 1.00 51.80 85 ASN C CA 1
ATOM 9818 C C . ASN C 1 28 ? -11.431 -35.879 24.064 1.00 49.55 85 ASN C C 1
ATOM 9819 O O . ASN C 1 28 ? -12.019 -35.232 24.928 1.00 49.53 85 ASN C O 1
ATOM 9824 N N . GLU C 1 29 ? -10.530 -36.811 24.343 1.00 46.72 86 GLU C N 1
ATOM 9825 C CA . GLU C 1 29 ? -10.170 -37.116 25.718 1.00 45.77 86 GLU C CA 1
ATOM 9826 C C . GLU C 1 29 ? -9.378 -35.944 26.296 1.00 45.90 86 GLU C C 1
ATOM 9827 O O . GLU C 1 29 ? -9.700 -35.439 27.372 1.00 43.53 86 GLU C O 1
ATOM 9833 N N . ILE C 1 30 ? -8.355 -35.510 25.564 1.00 45.38 87 ILE C N 1
ATOM 9834 C CA . ILE C 1 30 ? -7.515 -34.407 26.000 1.00 44.01 87 ILE C CA 1
ATOM 9835 C C . ILE C 1 30 ? -8.379 -33.169 26.101 1.00 45.57 87 ILE C C 1
ATOM 9836 O O . ILE C 1 30 ? -8.404 -32.493 27.134 1.00 45.73 87 ILE C O 1
ATOM 9841 N N . ILE C 1 31 ? -9.103 -32.889 25.022 1.00 45.48 88 ILE C N 1
ATOM 9842 C CA . ILE C 1 31 ? -9.975 -31.716 24.962 1.00 45.04 88 ILE C CA 1
ATOM 9843 C C . ILE C 1 31 ? -10.956 -31.652 26.113 1.00 44.98 88 ILE C C 1
ATOM 9844 O O . ILE C 1 31 ? -11.166 -30.599 26.706 1.00 49.04 88 ILE C O 1
ATOM 9849 N N . SER C 1 32 ? -11.554 -32.788 26.431 1.00 46.92 89 SER C N 1
ATOM 9850 C CA . SER C 1 32 ? -12.515 -32.847 27.511 1.00 44.82 89 SER C CA 1
ATOM 9851 C C . SER C 1 32 ? -11.858 -32.525 28.836 1.00 42.88 89 SER C C 1
ATOM 9852 O O . SER C 1 32 ? -12.461 -31.883 29.688 1.00 42.42 89 SER C O 1
ATOM 9855 N N . LYS C 1 33 ? -10.625 -32.982 29.013 1.00 43.13 90 LYS C N 1
ATOM 9856 C CA . LYS C 1 33 ? -9.882 -32.713 30.238 1.00 44.78 90 LYS C CA 1
ATOM 9857 C C . LYS C 1 33 ? -9.786 -31.194 30.356 1.00 44.96 90 LYS C C 1
ATOM 9858 O O . LYS C 1 33 ? -10.063 -30.603 31.409 1.00 43.84 90 LYS C O 1
ATOM 9864 N N . TYR C 1 34 ? -9.401 -30.578 29.243 1.00 44.23 91 TYR C N 1
ATOM 9865 C CA . TYR C 1 34 ? -9.256 -29.137 29.145 1.00 44.73 91 TYR C CA 1
ATOM 9866 C C . TYR C 1 34 ? -10.520 -28.387 29.557 1.00 46.60 91 TYR C C 1
ATOM 9867 O O . TYR C 1 34 ? -10.456 -27.436 30.332 1.00 44.77 91 TYR C O 1
ATOM 9876 N N . ARG C 1 35 ? -11.665 -28.810 29.029 1.00 46.41 92 ARG C N 1
ATOM 9877 C CA . ARG C 1 35 ? -12.932 -28.157 29.331 1.00 46.14 92 ARG C CA 1
ATOM 9878 C C . ARG C 1 35 ? -13.261 -28.181 30.805 1.00 46.54 92 ARG C C 1
ATOM 9879 O O . ARG C 1 35 ? -13.582 -27.150 31.402 1.00 44.88 92 ARG C O 1
ATOM 9887 N N . GLU C 1 36 ? -13.185 -29.363 31.397 1.00 45.98 93 GLU C N 1
ATOM 9888 C CA . GLU C 1 36 ? -13.525 -29.483 32.795 1.00 50.54 93 GLU C CA 1
ATOM 9889 C C . GLU C 1 36 ? -12.587 -28.675 33.677 1.00 49.37 93 GLU C C 1
ATOM 9890 O O . GLU C 1 36 ? -13.028 -28.002 34.608 1.00 49.93 93 GLU C O 1
ATOM 9896 N N . ILE C 1 37 ? -11.298 -28.717 33.377 1.00 48.19 94 ILE C N 1
ATOM 9897 C CA . ILE C 1 37 ? -10.342 -27.977 34.181 1.00 47.23 94 ILE C CA 1
ATOM 9898 C C . ILE C 1 37 ? -10.522 -26.459 34.075 1.00 46.80 94 ILE C C 1
ATOM 9899 O O . ILE C 1 37 ? -10.151 -25.726 34.993 1.00 49.61 94 ILE C O 1
ATOM 9904 N N . THR C 1 38 ? -11.100 -25.986 32.972 1.00 45.30 95 THR C N 1
ATOM 9905 C CA . THR C 1 38 ? -11.313 -24.551 32.776 1.00 42.75 95 THR C CA 1
ATOM 9906 C C . THR C 1 38 ? -12.795 -24.204 32.742 1.00 43.46 95 THR C C 1
ATOM 9907 O O . THR C 1 38 ? -13.204 -23.258 32.077 1.00 39.98 95 THR C O 1
ATOM 9911 N N . ALA C 1 39 ? -13.596 -24.971 33.473 1.00 46.79 96 ALA C N 1
ATOM 9912 C CA . ALA C 1 39 ? -15.040 -24.760 33.511 1.00 47.65 96 ALA C CA 1
ATOM 9913 C C . ALA C 1 39 ? -15.505 -23.704 34.507 1.00 47.66 96 ALA C C 1
ATOM 9914 O O . ALA C 1 39 ? -16.377 -22.893 34.188 1.00 44.63 96 ALA C O 1
ATOM 9916 N N . LYS C 1 40 ? -14.934 -23.727 35.712 1.00 47.89 97 LYS C N 1
ATOM 9917 C CA . LYS C 1 40 ? -15.308 -22.782 36.756 0.50 48.33 97 LYS C CA 1
ATOM 9918 C C . LYS C 1 40 ? -15.225 -21.335 36.302 1.00 49.09 97 LYS C C 1
ATOM 9919 O O . LYS C 1 40 ? -14.299 -20.940 35.597 1.00 50.42 97 LYS C O 1
ATOM 9925 N N . LYS C 1 41 ? -16.197 -20.540 36.728 1.00 51.25 98 LYS C N 1
ATOM 9926 C CA . LYS C 1 41 ? -16.256 -19.128 36.360 1.00 51.83 98 LYS C CA 1
ATOM 9927 C C . LYS C 1 41 ? -16.041 -18.243 37.589 1.00 48.17 98 LYS C C 1
ATOM 9928 O O . LYS C 1 41 ? -16.375 -18.635 38.705 1.00 46.33 98 LYS C O 1
ATOM 9934 N N . SER C 1 42 ? -15.468 -17.063 37.388 1.00 45.02 99 SER C N 1
ATOM 9935 C CA . SER C 1 42 ? -15.213 -16.146 38.503 1.00 46.95 99 SER C CA 1
ATOM 9936 C C . SER C 1 42 ? -16.495 -15.661 39.189 1.00 45.94 99 SER C C 1
ATOM 9937 O O . SER C 1 42 ? -17.434 -15.233 38.524 1.00 47.40 99 SER C O 1
ATOM 9940 N N . GLU C 1 43 ? -16.541 -15.724 40.516 1.00 48.20 100 GLU C N 1
ATOM 9941 C CA . GLU C 1 43 ? -17.727 -15.248 41.214 1.00 51.33 100 GLU C CA 1
ATOM 9942 C C . GLU C 1 43 ? -17.656 -13.727 41.215 1.00 50.61 100 GLU C C 1
ATOM 9943 O O . GLU C 1 43 ? -16.565 -13.156 41.239 1.00 51.77 100 GLU C O 1
ATOM 9949 N N . ARG C 1 44 ? -18.800 -13.060 41.155 1.00 49.34 101 ARG C N 1
ATOM 9950 C CA . ARG C 1 44 ? -18.760 -11.609 41.157 1.00 50.15 101 ARG C CA 1
ATOM 9951 C C . ARG C 1 44 ? -18.533 -11.078 42.565 1.00 48.01 101 ARG C C 1
ATOM 9952 O O . ARG C 1 44 ? -18.840 -11.754 43.549 1.00 44.25 101 ARG C O 1
ATOM 9960 N N . ALA C 1 45 ? -17.975 -9.872 42.649 1.00 46.02 102 ALA C N 1
ATOM 9961 C CA . ALA C 1 45 ? -17.664 -9.247 43.931 1.00 44.13 102 ALA C CA 1
ATOM 9962 C C . ALA C 1 45 ? -18.892 -8.787 44.686 1.00 43.76 102 ALA C C 1
ATOM 9963 O O . ALA C 1 45 ? -19.951 -8.612 44.093 1.00 44.82 102 ALA C O 1
ATOM 9965 N N . GLU C 1 46 ? -18.728 -8.598 45.998 1.00 46.18 103 GLU C N 1
ATOM 9966 C CA . GLU C 1 46 ? -19.794 -8.138 46.891 1.00 49.70 103 GLU C CA 1
ATOM 9967 C C . GLU C 1 46 ? -20.284 -6.777 46.449 1.00 49.34 103 GLU C C 1
ATOM 9968 O O . GLU C 1 46 ? -19.480 -5.886 46.175 1.00 49.25 103 GLU C O 1
ATOM 9974 N N . LEU C 1 47 ? -21.600 -6.609 46.387 1.00 50.62 104 LEU C N 1
ATOM 9975 C CA . LEU C 1 47 ? -22.164 -5.331 45.976 1.00 52.47 104 LEU C CA 1
ATOM 9976 C C . LEU C 1 47 ? -21.560 -4.234 46.845 1.00 52.68 104 LEU C C 1
ATOM 9977 O O . LEU C 1 47 ? -21.462 -4.371 48.063 1.00 53.18 104 LEU C O 1
ATOM 9982 N N . LYS C 1 48 ? -21.153 -3.145 46.213 1.00 52.70 105 LYS C N 1
ATOM 9983 C CA . LYS C 1 48 ? -20.524 -2.051 46.936 1.00 52.26 105 LYS C CA 1
ATOM 9984 C C . LYS C 1 48 ? -20.789 -0.766 46.157 1.00 52.20 105 LYS C C 1
ATOM 9985 O O . LYS C 1 48 ? -20.697 -0.740 44.927 1.00 50.12 105 LYS C O 1
ATOM 9991 N N . GLU C 1 49 ? -21.128 0.303 46.862 1.00 52.37 106 GLU C N 1
ATOM 9992 C CA . GLU C 1 49 ? -21.398 1.549 46.174 1.00 51.97 106 GLU C CA 1
ATOM 9993 C C . GLU C 1 49 ? -20.467 2.648 46.646 1.00 52.11 106 GLU C C 1
ATOM 9994 O O . GLU C 1 49 ? -20.382 2.939 47.836 1.00 52.02 106 GLU C O 1
ATOM 10000 N N . VAL C 1 50 ? -19.763 3.262 45.706 1.00 54.06 107 VAL C N 1
ATOM 10001 C CA . VAL C 1 50 ? -18.820 4.314 46.054 1.00 55.05 107 VAL C CA 1
ATOM 10002 C C . VAL C 1 50 ? -18.777 5.439 45.025 1.00 55.64 107 VAL C C 1
ATOM 10003 O O . VAL C 1 50 ? -19.254 5.279 43.905 1.00 55.81 107 VAL C O 1
ATOM 10007 N N . GLU C 1 51 ? -18.206 6.576 45.427 1.00 58.68 108 GLU C N 1
ATOM 10008 C CA . GLU C 1 51 ? -18.028 7.743 44.555 1.00 59.70 108 GLU C CA 1
ATOM 10009 C C . GLU C 1 51 ? -16.580 7.597 44.050 1.00 59.20 108 GLU C C 1
ATOM 10010 O O . GLU C 1 51 ? -15.660 7.370 44.838 1.00 59.03 108 GLU C O 1
ATOM 10016 N N . PRO C 1 52 ? -16.357 7.717 42.733 1.00 57.80 109 PRO C N 1
ATOM 10017 C CA . PRO C 1 52 ? -14.999 7.573 42.185 1.00 56.76 109 PRO C CA 1
ATOM 10018 C C . PRO C 1 52 ? -13.907 8.466 42.773 1.00 55.69 109 PRO C C 1
ATOM 10019 O O . PRO C 1 52 ? -12.860 7.971 43.195 1.00 55.93 109 PRO C O 1
ATOM 10023 N N . ILE C 1 53 ? -14.159 9.773 42.792 1.00 52.26 110 ILE C N 1
ATOM 10024 C CA . ILE C 1 53 ? -13.196 10.752 43.290 1.00 49.15 110 ILE C CA 1
ATOM 10025 C C . ILE C 1 53 ? -13.260 10.946 44.803 1.00 47.67 110 ILE C C 1
ATOM 10026 O O . ILE C 1 53 ? -14.336 11.082 45.370 1.00 48.13 110 ILE C O 1
ATOM 10031 N N . PRO C 1 54 ? -12.103 10.954 45.480 1.00 45.38 111 PRO C N 1
ATOM 10032 C CA . PRO C 1 54 ? -12.098 11.136 46.932 1.00 46.05 111 PRO C CA 1
ATOM 10033 C C . PRO C 1 54 ? -12.564 12.529 47.327 1.00 46.20 111 PRO C C 1
ATOM 10034 O O . PRO C 1 54 ? -12.349 13.499 46.597 1.00 45.75 111 PRO C O 1
ATOM 10038 N N . LEU C 1 55 ? -13.194 12.624 48.491 1.00 45.27 112 LEU C N 1
ATOM 10039 C CA . LEU C 1 55 ? -13.708 13.903 48.970 1.00 46.61 112 LEU C CA 1
ATOM 10040 C C . LEU C 1 55 ? -12.603 14.895 49.323 1.00 44.60 112 LEU C C 1
ATOM 10041 O O . LEU C 1 55 ? -12.799 16.099 49.227 1.00 44.65 112 LEU C O 1
ATOM 10046 N N . ASP C 1 56 ? -11.446 14.389 49.726 1.00 45.21 113 ASP C N 1
ATOM 10047 C CA . ASP C 1 56 ? -10.338 15.253 50.107 1.00 46.42 113 ASP C CA 1
ATOM 10048 C C . ASP C 1 56 ? -9.469 15.706 48.946 1.00 45.56 113 ASP C C 1
ATOM 10049 O O . ASP C 1 56 ? -8.469 16.385 49.153 1.00 45.13 113 ASP C O 1
ATOM 10054 N N . TRP C 1 57 ? -9.838 15.325 47.728 1.00 44.71 114 TRP C N 1
ATOM 10055 C CA . TRP C 1 57 ? -9.082 15.742 46.555 1.00 43.03 114 TRP C CA 1
ATOM 10056 C C . TRP C 1 57 ? -9.217 17.253 46.420 1.00 43.15 114 TRP C C 1
ATOM 10057 O O . TRP C 1 57 ? -10.328 17.773 46.356 1.00 43.99 114 TRP C O 1
ATOM 10068 N N . PRO C 1 58 ? -8.087 17.978 46.375 1.00 43.11 115 PRO C N 1
ATOM 10069 C CA . PRO C 1 58 ? -8.120 19.437 46.252 1.00 43.88 115 PRO C CA 1
ATOM 10070 C C . PRO C 1 58 ? -8.997 19.911 45.102 1.00 46.04 115 PRO C C 1
ATOM 10071 O O . PRO C 1 58 ? -8.922 19.383 43.995 1.00 48.84 115 PRO C O 1
ATOM 10075 N N . SER C 1 59 ? -9.833 20.908 45.374 1.00 48.81 116 SER C N 1
ATOM 10076 C CA . SER C 1 59 ? -10.719 21.460 44.358 1.00 49.42 116 SER C CA 1
ATOM 10077 C C . SER C 1 59 ? -9.936 22.164 43.259 1.00 49.45 116 SER C C 1
ATOM 10078 O O . SER C 1 59 ? -10.451 22.379 42.159 1.00 50.02 116 SER C O 1
ATOM 10081 N N . ASP C 1 60 ? -8.689 22.514 43.554 1.00 49.46 117 ASP C N 1
ATOM 10082 C CA . ASP C 1 60 ? -7.853 23.193 42.574 1.00 50.58 117 ASP C CA 1
ATOM 10083 C C . ASP C 1 60 ? -6.676 22.369 42.056 1.00 50.94 117 ASP C C 1
ATOM 10084 O O . ASP C 1 60 ? -5.731 22.933 41.504 1.00 54.26 117 ASP C O 1
ATOM 10089 N N . LEU C 1 61 ? -6.706 21.051 42.233 1.00 49.29 118 LEU C N 1
ATOM 10090 C CA . LEU C 1 61 ? -5.613 20.225 41.725 1.00 46.54 118 LEU C CA 1
ATOM 10091 C C . LEU C 1 61 ? -6.150 19.302 40.658 1.00 46.08 118 LEU C C 1
ATOM 10092 O O . LEU C 1 61 ? -6.996 18.449 40.915 1.00 46.34 118 LEU C O 1
ATOM 10097 N N . THR C 1 62 ? -5.642 19.495 39.449 1.00 46.96 119 THR C N 1
ATOM 10098 C CA . THR C 1 62 ? -6.057 18.726 38.293 1.00 42.48 119 THR C CA 1
ATOM 10099 C C . THR C 1 62 ? -4.861 17.999 37.711 1.00 41.92 119 THR C C 1
ATOM 10100 O O . THR C 1 62 ? -3.845 18.619 37.396 1.00 43.71 119 THR C O 1
ATOM 10104 N N . LEU C 1 63 ? -4.984 16.680 37.588 1.00 39.27 120 LEU C N 1
ATOM 10105 C CA . LEU C 1 63 ? -3.930 15.841 37.039 1.00 34.82 120 LEU C CA 1
ATOM 10106 C C . LEU C 1 63 ? -3.895 16.020 35.539 1.00 35.95 120 LEU C C 1
ATOM 10107 O O . LEU C 1 63 ? -4.945 16.057 34.899 1.00 34.80 120 LEU C O 1
ATOM 10112 N N . PRO C 1 64 ? -2.686 16.140 34.960 1.00 33.79 121 PRO C N 1
ATOM 10113 C CA . PRO C 1 64 ? -2.517 16.313 33.520 1.00 34.24 121 PRO C CA 1
ATOM 10114 C C . PRO C 1 64 ? -3.317 15.280 32.748 1.00 37.71 121 PRO C C 1
ATOM 10115 O O . PRO C 1 64 ? -3.141 14.073 32.933 1.00 40.03 121 PRO C O 1
ATOM 10119 N N . PRO C 1 65 ? -4.211 15.754 31.865 1.00 37.23 122 PRO C N 1
ATOM 10120 C CA . PRO C 1 65 ? -5.117 14.998 30.998 1.00 33.72 122 PRO C CA 1
ATOM 10121 C C . PRO C 1 65 ? -4.496 13.802 30.290 1.00 31.72 122 PRO C C 1
ATOM 10122 O O . PRO C 1 65 ? -3.388 13.887 29.764 1.00 28.25 122 PRO C O 1
ATOM 10126 N N . LEU C 1 66 ? -5.222 12.690 30.276 1.00 30.14 123 LEU C N 1
ATOM 10127 C CA . LEU C 1 66 ? -4.749 11.501 29.591 1.00 31.32 123 LEU C CA 1
ATOM 10128 C C . LEU C 1 66 ? -4.736 11.815 28.114 1.00 28.99 123 LEU C C 1
ATOM 10129 O O . LEU C 1 66 ? -5.210 12.856 27.692 1.00 33.17 123 LEU C O 1
ATOM 10134 N N . PRO C 1 67 ? -4.168 10.924 27.305 1.00 30.11 124 PRO C N 1
ATOM 10135 C CA . PRO C 1 67 ? -4.142 11.177 25.866 1.00 28.73 124 PRO C CA 1
ATOM 10136 C C . PRO C 1 67 ? -5.512 10.838 25.275 1.00 28.75 124 PRO C C 1
ATOM 10137 O O . PRO C 1 67 ? -6.296 10.128 25.895 1.00 25.41 124 PRO C O 1
ATOM 10141 N N . GLU C 1 68 ? -5.805 11.334 24.077 1.00 34.39 125 GLU C N 1
ATOM 10142 C CA . GLU C 1 68 ? -7.110 11.073 23.473 1.00 39.80 125 GLU C CA 1
ATOM 10143 C C . GLU C 1 68 ? -7.237 9.757 22.717 1.00 41.97 125 GLU C C 1
ATOM 10144 O O . GLU C 1 68 ? -8.341 9.332 22.375 1.00 43.10 125 GLU C O 1
ATOM 10150 N N . SER C 1 69 ? -6.101 9.116 22.471 1.00 40.32 126 SER C N 1
ATOM 10151 C CA . SER C 1 69 ? -6.054 7.825 21.809 1.00 39.35 126 SER C CA 1
ATOM 10152 C C . SER C 1 69 ? -4.698 7.288 22.206 1.00 38.02 126 SER C C 1
ATOM 10153 O O . SER C 1 69 ? -3.909 8.008 22.813 1.00 36.18 126 SER C O 1
ATOM 10156 N N . THR C 1 70 ? -4.417 6.036 21.866 1.00 37.32 127 THR C N 1
ATOM 10157 C CA . THR C 1 70 ? -3.130 5.449 22.207 1.00 31.79 127 THR C CA 1
ATOM 10158 C C . THR C 1 70 ? -2.050 6.047 21.324 1.00 31.25 127 THR C C 1
ATOM 10159 O O . THR C 1 70 ? -0.861 5.869 21.576 1.00 32.89 127 THR C O 1
ATOM 10163 N N . ASN C 1 71 ? -2.461 6.763 20.284 1.00 31.06 128 ASN C N 1
ATOM 10164 C CA . ASN C 1 71 ? -1.498 7.369 19.378 1.00 30.13 128 ASN C CA 1
ATOM 10165 C C . ASN C 1 71 ? -1.564 8.886 19.390 1.00 31.96 128 ASN C C 1
ATOM 10166 O O . ASN C 1 71 ? -1.234 9.536 18.403 1.00 29.52 128 ASN C O 1
ATOM 10171 N N . ASP C 1 72 ? -1.976 9.456 20.516 1.00 32.62 129 ASP C N 1
ATOM 10172 C CA . ASP C 1 72 ? -2.067 10.907 20.605 1.00 35.19 129 ASP C CA 1
ATOM 10173 C C . ASP C 1 72 ? -0.680 11.505 20.796 1.00 34.94 129 ASP C C 1
ATOM 10174 O O . ASP C 1 72 ? -0.286 11.836 21.915 1.00 36.07 129 ASP C O 1
ATOM 10179 N N . TYR C 1 73 ? 0.046 11.650 19.694 1.00 32.93 130 TYR C N 1
ATOM 10180 C CA . TYR C 1 73 ? 1.392 12.183 19.725 1.00 34.11 130 TYR C CA 1
ATOM 10181 C C . TYR C 1 73 ? 1.483 13.652 20.174 1.00 35.74 130 TYR C C 1
ATOM 10182 O O . TYR C 1 73 ? 2.582 14.199 20.331 1.00 36.28 130 TYR C O 1
ATOM 10191 N N . VAL C 1 74 ? 0.345 14.303 20.373 1.00 32.72 131 VAL C N 1
ATOM 10192 C CA . VAL C 1 74 ? 0.395 15.682 20.823 1.00 30.43 131 VAL C CA 1
ATOM 10193 C C . VAL C 1 74 ? 0.545 15.662 22.327 1.00 33.29 131 VAL C C 1
ATOM 10194 O O . VAL C 1 74 ? 1.329 16.427 22.902 1.00 31.70 131 VAL C O 1
ATOM 10198 N N . TRP C 1 75 ? -0.218 14.770 22.953 1.00 33.90 132 TRP C N 1
ATOM 10199 C CA . TRP C 1 75 ? -0.168 14.590 24.389 1.00 33.67 132 TRP C CA 1
ATOM 10200 C C . TRP C 1 75 ? 1.245 14.127 24.686 1.00 33.04 132 TRP C C 1
ATOM 10201 O O . TRP C 1 75 ? 1.868 14.580 25.636 1.00 36.25 132 TRP C O 1
ATOM 10212 N N . ALA C 1 76 ? 1.749 13.222 23.858 1.00 33.07 133 ALA C N 1
ATOM 10213 C CA . ALA C 1 76 ? 3.091 12.698 24.049 1.00 34.01 133 ALA C CA 1
ATOM 10214 C C . ALA C 1 76 ? 4.108 13.830 24.061 1.00 36.18 133 ALA C C 1
ATOM 10215 O O . ALA C 1 76 ? 4.953 13.896 24.947 1.00 39.92 133 ALA C O 1
ATOM 10217 N N . GLY C 1 77 ? 4.027 14.724 23.083 1.00 37.52 134 GLY C N 1
ATOM 10218 C CA . GLY C 1 77 ? 4.953 15.838 23.033 1.00 37.37 134 GLY C CA 1
ATOM 10219 C C . GLY C 1 77 ? 4.884 16.722 24.270 1.00 38.95 134 GLY C C 1
ATOM 10220 O O . GLY C 1 77 ? 5.869 17.345 24.639 1.00 36.03 134 GLY C O 1
ATOM 10221 N N . LYS C 1 78 ? 3.725 16.779 24.915 1.00 39.99 135 LYS C N 1
ATOM 10222 C CA . LYS C 1 78 ? 3.565 17.600 26.110 1.00 44.46 135 LYS C CA 1
ATOM 10223 C C . LYS C 1 78 ? 4.205 17.026 27.366 1.00 46.35 135 LYS C C 1
ATOM 10224 O O . LYS C 1 78 ? 4.572 17.784 28.247 1.00 49.90 135 LYS C O 1
ATOM 10230 N N . ARG C 1 79 ? 4.326 15.703 27.467 1.00 48.24 136 ARG C N 1
ATOM 10231 C CA . ARG C 1 79 ? 4.905 15.090 28.663 1.00 49.94 136 ARG C CA 1
ATOM 10232 C C . ARG C 1 79 ? 6.216 15.756 29.086 1.00 55.59 136 ARG C C 1
ATOM 10233 O O . ARG C 1 79 ? 7.115 15.977 28.264 1.00 55.83 136 ARG C O 1
ATOM 10241 N N . LYS C 1 80 ? 6.306 16.084 30.377 1.00 61.00 137 LYS C N 1
ATOM 10242 C CA . LYS C 1 80 ? 7.476 16.759 30.934 1.00 66.32 137 LYS C CA 1
ATOM 10243 C C . LYS C 1 80 ? 8.761 15.980 30.694 1.00 69.82 137 LYS C C 1
ATOM 10244 O O . LYS C 1 80 ? 8.871 14.806 31.069 1.00 68.11 137 LYS C O 1
ATOM 10250 N N . GLU C 1 81 ? 9.727 16.657 30.071 1.00 73.58 138 GLU C N 1
ATOM 10251 C CA . GLU C 1 81 ? 11.026 16.076 29.730 1.00 77.24 138 GLU C CA 1
ATOM 10252 C C . GLU C 1 81 ? 11.605 15.189 30.810 1.00 77.79 138 GLU C C 1
ATOM 10253 O O . GLU C 1 81 ? 11.478 15.472 32.001 1.00 74.57 138 GLU C O 1
ATOM 10259 N N . LEU C 1 82 ? 12.267 14.124 30.376 1.00 81.09 139 LEU C N 1
ATOM 10260 C CA . LEU C 1 82 ? 12.921 13.215 31.302 1.00 84.18 139 LEU C CA 1
ATOM 10261 C C . LEU C 1 82 ? 14.357 13.698 31.459 1.00 87.54 139 LEU C C 1
ATOM 10262 O O . LEU C 1 82 ? 14.840 14.521 30.674 1.00 87.90 139 LEU C O 1
ATOM 10267 N N . ASP C 1 83 ? 15.037 13.189 32.476 1.00 91.26 140 ASP C N 1
ATOM 10268 C CA . ASP C 1 83 ? 16.413 13.582 32.737 1.00 94.32 140 ASP C CA 1
ATOM 10269 C C . ASP C 1 83 ? 17.388 12.804 31.842 1.00 95.28 140 ASP C C 1
ATOM 10270 O O . ASP C 1 83 ? 18.250 12.070 32.327 1.00 94.92 140 ASP C O 1
ATOM 10275 N N . ASP C 1 84 ? 17.232 12.977 30.530 1.00 96.94 141 ASP C N 1
ATOM 10276 C CA . ASP C 1 84 ? 18.075 12.319 29.531 1.00 97.57 141 ASP C CA 1
ATOM 10277 C C . ASP C 1 84 ? 17.925 10.806 29.547 1.00 97.33 141 ASP C C 1
ATOM 10278 O O . ASP C 1 84 ? 18.486 10.114 28.696 1.00 97.46 141 ASP C O 1
ATOM 10283 N N . GLN C 1 89 ? 23.194 16.208 23.207 1.00 89.15 146 GLN C N 1
ATOM 10284 C CA . GLN C 1 89 ? 21.769 16.521 23.170 1.00 89.03 146 GLN C CA 1
ATOM 10285 C C . GLN C 1 89 ? 21.065 15.659 22.124 1.00 87.88 146 GLN C C 1
ATOM 10286 O O . GLN C 1 89 ? 20.804 14.472 22.345 1.00 88.83 146 GLN C O 1
ATOM 10292 N N . LEU C 1 90 ? 20.764 16.277 20.986 1.00 85.66 147 LEU C N 1
ATOM 10293 C CA . LEU C 1 90 ? 20.098 15.614 19.877 1.00 80.66 147 LEU C CA 1
ATOM 10294 C C . LEU C 1 90 ? 20.820 15.996 18.601 1.00 77.99 147 LEU C C 1
ATOM 10295 O O . LEU C 1 90 ? 20.740 17.144 18.158 1.00 77.11 147 LEU C O 1
ATOM 10300 N N . ILE C 1 91 ? 21.536 15.041 18.020 1.00 75.88 148 ILE C N 1
ATOM 10301 C CA . ILE C 1 91 ? 22.258 15.303 16.781 1.00 72.92 148 ILE C CA 1
ATOM 10302 C C . ILE C 1 91 ? 21.336 15.101 15.577 1.00 69.17 148 ILE C C 1
ATOM 10303 O O . ILE C 1 91 ? 21.187 13.986 15.063 1.00 67.06 148 ILE C O 1
ATOM 10308 N N . ILE C 1 92 ? 20.704 16.192 15.152 1.00 63.44 149 ILE C N 1
ATOM 10309 C CA . ILE C 1 92 ? 19.811 16.173 14.004 1.00 56.51 149 ILE C CA 1
ATOM 10310 C C . ILE C 1 92 ? 20.742 16.277 12.807 1.00 53.51 149 ILE C C 1
ATOM 10311 O O . ILE C 1 92 ? 20.809 17.311 12.146 1.00 53.60 149 ILE C O 1
ATOM 10316 N N . ASP C 1 93 ? 21.463 15.191 12.545 1.00 49.71 150 ASP C N 1
ATOM 10317 C CA . ASP C 1 93 ? 22.448 15.145 11.470 1.00 47.49 150 ASP C CA 1
ATOM 10318 C C . ASP C 1 93 ? 21.965 15.133 10.027 1.00 44.36 150 ASP C C 1
ATOM 10319 O O . ASP C 1 93 ? 22.505 15.865 9.203 1.00 45.15 150 ASP C O 1
ATOM 10324 N N . GLY C 1 94 ? 20.979 14.303 9.710 1.00 40.56 151 GLY C N 1
ATOM 10325 C CA . GLY C 1 94 ? 20.496 14.243 8.341 1.00 36.91 151 GLY C CA 1
ATOM 10326 C C . GLY C 1 94 ? 19.503 13.121 8.140 1.00 34.79 151 GLY C C 1
ATOM 10327 O O . GLY C 1 94 ? 19.245 12.355 9.061 1.00 35.29 151 GLY C O 1
ATOM 10328 N N . LEU C 1 95 ? 18.945 13.016 6.939 1.00 32.52 152 LEU C N 1
ATOM 10329 C CA . LEU C 1 95 ? 17.976 11.970 6.636 1.00 30.92 152 LEU C CA 1
ATOM 10330 C C . LEU C 1 95 ? 18.598 10.970 5.670 1.00 30.80 152 LEU C C 1
ATOM 10331 O O . LEU C 1 95 ? 19.003 11.346 4.577 1.00 31.73 152 LEU C O 1
ATOM 10336 N N . SER C 1 96 ? 18.699 9.710 6.078 1.00 27.73 153 SER C N 1
ATOM 10337 C CA . SER C 1 96 ? 19.247 8.672 5.202 1.00 30.58 153 SER C CA 1
ATOM 10338 C C . SER C 1 96 ? 18.054 8.049 4.477 1.00 29.23 153 SER C C 1
ATOM 10339 O O . SER C 1 96 ? 17.243 7.351 5.086 1.00 28.61 153 SER C O 1
ATOM 10342 N N . ILE C 1 97 ? 17.953 8.318 3.178 1.00 29.94 154 ILE C N 1
ATOM 10343 C CA . ILE C 1 97 ? 16.858 7.824 2.346 1.00 26.95 154 ILE C CA 1
ATOM 10344 C C . ILE C 1 97 ? 17.177 6.527 1.618 1.00 24.79 154 ILE C C 1
ATOM 10345 O O . ILE C 1 97 ? 17.989 6.496 0.703 1.00 25.52 154 ILE C O 1
ATOM 10350 N N . VAL C 1 98 ? 16.523 5.454 2.027 1.00 25.35 155 VAL C N 1
ATOM 10351 C CA . VAL C 1 98 ? 16.746 4.150 1.413 1.00 28.60 155 VAL C CA 1
ATOM 10352 C C . VAL C 1 98 ? 15.703 3.986 0.325 1.00 27.30 155 VAL C C 1
ATOM 10353 O O . VAL C 1 98 ? 14.532 4.250 0.555 1.00 33.12 155 VAL C O 1
ATOM 10357 N N . ILE C 1 99 ? 16.118 3.572 -0.861 1.00 25.60 156 ILE C N 1
ATOM 10358 C CA . ILE C 1 99 ? 15.167 3.401 -1.950 1.00 26.98 156 ILE C CA 1
ATOM 10359 C C . ILE C 1 99 ? 15.251 2.001 -2.547 1.00 27.33 156 ILE C C 1
ATOM 10360 O O . ILE C 1 99 ? 16.206 1.668 -3.259 1.00 28.59 156 ILE C O 1
ATOM 10365 N N . PRO C 1 100 ? 14.263 1.149 -2.236 1.00 26.69 157 PRO C N 1
ATOM 10366 C CA . PRO C 1 100 ? 14.216 -0.224 -2.750 1.00 29.18 157 PRO C CA 1
ATOM 10367 C C . PRO C 1 100 ? 13.968 -0.165 -4.248 1.00 29.96 157 PRO C C 1
ATOM 10368 O O . PRO C 1 100 ? 13.039 0.499 -4.710 1.00 31.11 157 PRO C O 1
ATOM 10372 N N . THR C 1 101 ? 14.807 -0.856 -5.006 1.00 33.21 158 THR C N 1
ATOM 10373 C CA . THR C 1 101 ? 14.691 -0.847 -6.454 1.00 34.79 158 THR C CA 1
ATOM 10374 C C . THR C 1 101 ? 14.805 -2.229 -7.065 1.00 35.61 158 THR C C 1
ATOM 10375 O O . THR C 1 101 ? 15.642 -3.037 -6.663 1.00 35.61 158 THR C O 1
ATOM 10379 N N . TYR C 1 102 ? 13.945 -2.482 -8.040 1.00 37.57 159 TYR C N 1
ATOM 10380 C CA . TYR C 1 102 ? 13.941 -3.729 -8.792 1.00 38.10 159 TYR C CA 1
ATOM 10381 C C . TYR C 1 102 ? 13.648 -3.316 -10.232 1.00 38.57 159 TYR C C 1
ATOM 10382 O O . TYR C 1 102 ? 12.500 -3.050 -10.589 1.00 43.14 159 TYR C O 1
ATOM 10391 N N . ASN C 1 103 ? 14.689 -3.247 -11.050 1.00 35.02 160 ASN C N 1
ATOM 10392 C CA . ASN C 1 103 ? 14.539 -2.812 -12.425 1.00 33.49 160 ASN C CA 1
ATOM 10393 C C . ASN C 1 103 ? 13.983 -1.394 -12.428 1.00 34.40 160 ASN C C 1
ATOM 10394 O O . ASN C 1 103 ? 14.265 -0.601 -11.531 1.00 32.35 160 ASN C O 1
ATOM 10399 N N . ARG C 1 104 ? 13.193 -1.078 -13.444 1.00 33.48 161 ARG C N 1
ATOM 10400 C CA . ARG C 1 104 ? 12.606 0.238 -13.557 1.00 31.58 161 ARG C CA 1
ATOM 10401 C C . ARG C 1 104 ? 13.656 1.332 -13.495 1.00 32.18 161 ARG C C 1
ATOM 10402 O O . ARG C 1 104 ? 13.464 2.332 -12.802 1.00 31.87 161 ARG C O 1
ATOM 10410 N N . ALA C 1 105 ? 14.755 1.155 -14.222 1.00 27.27 162 ALA C N 1
ATOM 10411 C CA . ALA C 1 105 ? 15.813 2.154 -14.206 1.00 32.83 162 ALA C CA 1
ATOM 10412 C C . ALA C 1 105 ? 15.304 3.573 -14.511 1.00 35.20 162 ALA C C 1
ATOM 10413 O O . ALA C 1 105 ? 15.569 4.513 -13.758 1.00 37.20 162 ALA C O 1
ATOM 10415 N N . LYS C 1 106 ? 14.561 3.717 -15.604 1.00 37.71 163 LYS C N 1
ATOM 10416 C CA . LYS C 1 106 ? 14.041 5.015 -16.009 1.00 38.71 163 LYS C CA 1
ATOM 10417 C C . LYS C 1 106 ? 13.234 5.726 -14.924 1.00 40.54 163 LYS C C 1
ATOM 10418 O O . LYS C 1 106 ? 13.458 6.905 -14.648 1.00 44.19 163 LYS C O 1
ATOM 10424 N N . ILE C 1 107 ? 12.312 5.004 -14.297 1.00 41.38 164 ILE C N 1
ATOM 10425 C CA . ILE C 1 107 ? 11.458 5.562 -13.249 1.00 38.28 164 ILE C CA 1
ATOM 10426 C C . ILE C 1 107 ? 12.291 5.981 -12.041 1.00 36.18 164 ILE C C 1
ATOM 10427 O O . ILE C 1 107 ? 12.026 6.997 -11.405 1.00 32.88 164 ILE C O 1
ATOM 10432 N N . LEU C 1 108 ? 13.298 5.175 -11.729 1.00 34.86 165 LEU C N 1
ATOM 10433 C CA . LEU C 1 108 ? 14.188 5.458 -10.622 1.00 30.61 165 LEU C CA 1
ATOM 10434 C C . LEU C 1 108 ? 14.905 6.783 -10.916 1.00 31.94 165 LEU C C 1
ATOM 10435 O O . LEU C 1 108 ? 15.011 7.651 -10.052 1.00 31.48 165 LEU C O 1
ATOM 10440 N N . ALA C 1 109 ? 15.393 6.943 -12.141 1.00 30.24 166 ALA C N 1
ATOM 10441 C CA . ALA C 1 109 ? 16.083 8.169 -12.508 1.00 31.41 166 ALA C CA 1
ATOM 10442 C C . ALA C 1 109 ? 15.165 9.374 -12.292 1.00 35.82 166 ALA C C 1
ATOM 10443 O O . ALA C 1 109 ? 15.624 10.460 -11.909 1.00 37.35 166 ALA C O 1
ATOM 10445 N N . ILE C 1 110 ? 13.870 9.195 -12.540 1.00 33.82 167 ILE C N 1
ATOM 10446 C CA . ILE C 1 110 ? 12.944 10.300 -12.368 1.00 33.48 167 ILE C CA 1
ATOM 10447 C C . ILE C 1 110 ? 12.820 10.605 -10.884 1.00 35.24 167 ILE C C 1
ATOM 10448 O O . ILE C 1 110 ? 12.963 11.756 -10.477 1.00 33.76 167 ILE C O 1
ATOM 10453 N N . THR C 1 111 ? 12.576 9.567 -10.080 1.00 36.52 168 THR C N 1
ATOM 10454 C CA . THR C 1 111 ? 12.473 9.707 -8.623 1.00 33.01 168 THR C CA 1
ATOM 10455 C C . THR C 1 111 ? 13.709 10.445 -8.102 1.00 30.13 168 THR C C 1
ATOM 10456 O O . THR C 1 111 ? 13.597 11.362 -7.298 1.00 29.15 168 THR C O 1
ATOM 10460 N N . LEU C 1 112 ? 14.883 10.029 -8.570 1.00 28.07 169 LEU C N 1
ATOM 10461 C CA . LEU C 1 112 ? 16.135 10.658 -8.170 1.00 31.43 169 LEU C CA 1
ATOM 10462 C C . LEU C 1 112 ? 16.186 12.137 -8.553 1.00 34.89 169 LEU C C 1
ATOM 10463 O O . LEU C 1 112 ? 16.664 12.974 -7.783 1.00 37.22 169 LEU C O 1
ATOM 10468 N N . ALA C 1 113 ? 15.697 12.449 -9.749 1.00 37.10 170 ALA C N 1
ATOM 10469 C CA . ALA C 1 113 ? 15.676 13.819 -10.227 1.00 36.96 170 ALA C CA 1
ATOM 10470 C C . ALA C 1 113 ? 14.887 14.677 -9.257 1.00 37.37 170 ALA C C 1
ATOM 10471 O O . ALA C 1 113 ? 15.329 15.756 -8.870 1.00 37.44 170 ALA C O 1
ATOM 10473 N N . CYS C 1 114 ? 13.720 14.205 -8.850 1.00 33.91 171 CYS C N 1
ATOM 10474 C CA . CYS C 1 114 ? 12.926 14.986 -7.915 1.00 36.44 171 CYS C CA 1
ATOM 10475 C C . CYS C 1 114 ? 13.586 15.092 -6.552 1.00 35.78 171 CYS C C 1
ATOM 10476 O O . CYS C 1 114 ? 13.212 15.930 -5.734 1.00 35.52 171 CYS C O 1
ATOM 10479 N N . LEU C 1 115 ? 14.573 14.235 -6.314 1.00 35.30 172 LEU C N 1
ATOM 10480 C CA . LEU C 1 115 ? 15.298 14.257 -5.058 1.00 35.47 172 LEU C CA 1
ATOM 10481 C C . LEU C 1 115 ? 16.379 15.356 -5.083 1.00 39.27 172 LEU C C 1
ATOM 10482 O O . LEU C 1 115 ? 16.777 15.880 -4.032 1.00 40.46 172 LEU C O 1
ATOM 10487 N N . CYS C 1 116 ? 16.830 15.718 -6.283 1.00 37.19 173 CYS C N 1
ATOM 10488 C CA . CYS C 1 116 ? 17.837 16.765 -6.448 1.00 38.30 173 CYS C CA 1
ATOM 10489 C C . CYS C 1 116 ? 17.183 18.116 -6.246 1.00 38.17 173 CYS C C 1
ATOM 10490 O O . CYS C 1 116 ? 17.839 19.094 -5.885 1.00 38.66 173 CYS C O 1
ATOM 10493 N N . ASN C 1 117 ? 15.878 18.150 -6.478 1.00 35.84 174 ASN C N 1
ATOM 10494 C CA . ASN C 1 117 ? 15.110 19.376 -6.392 1.00 35.07 174 ASN C CA 1
ATOM 10495 C C . ASN C 1 117 ? 14.504 19.651 -5.032 1.00 34.94 174 ASN C C 1
ATOM 10496 O O . ASN C 1 117 ? 13.526 20.395 -4.930 1.00 38.45 174 ASN C O 1
ATOM 10501 N N . GLN C 1 118 ? 15.078 19.067 -3.986 1.00 34.10 175 GLN C N 1
ATOM 10502 C CA . GLN C 1 118 ? 14.549 19.244 -2.641 1.00 32.83 175 GLN C CA 1
ATOM 10503 C C . GLN C 1 118 ? 14.904 20.581 -2.001 1.00 34.49 175 GLN C C 1
ATOM 10504 O O . GLN C 1 118 ? 16.078 20.943 -1.933 1.00 36.88 175 GLN C O 1
ATOM 10510 N N . LYS C 1 119 ? 13.890 21.309 -1.535 1.00 33.66 176 LYS C N 1
ATOM 10511 C CA . LYS C 1 119 ? 14.102 22.586 -0.847 1.00 33.01 176 LYS C CA 1
ATOM 10512 C C . LYS C 1 119 ? 14.050 22.252 0.643 1.00 32.74 176 LYS C C 1
ATOM 10513 O O . LYS C 1 119 ? 12.980 22.162 1.240 1.00 34.11 176 LYS C O 1
ATOM 10519 N N . THR C 1 120 ? 15.212 22.047 1.244 1.00 31.36 177 THR C N 1
ATOM 10520 C CA . THR C 1 120 ? 15.262 21.680 2.653 1.00 31.26 177 THR C CA 1
ATOM 10521 C C . THR C 1 120 ? 16.520 22.268 3.282 1.00 32.74 177 THR C C 1
ATOM 10522 O O . THR C 1 120 ? 17.455 22.619 2.568 1.00 33.23 177 THR C O 1
ATOM 10526 N N . ILE C 1 121 ? 16.545 22.376 4.610 1.00 33.97 178 ILE C N 1
ATOM 10527 C CA . ILE C 1 121 ? 17.719 22.920 5.294 1.00 38.74 178 ILE C CA 1
ATOM 10528 C C . ILE C 1 121 ? 18.583 21.805 5.853 1.00 41.14 178 ILE C C 1
ATOM 10529 O O . ILE C 1 121 ? 19.651 22.066 6.405 1.00 44.05 178 ILE C O 1
ATOM 10534 N N . TYR C 1 122 ? 18.126 20.565 5.710 1.00 40.35 179 TYR C N 1
ATOM 10535 C CA . TYR C 1 122 ? 18.878 19.430 6.230 1.00 39.54 179 TYR C CA 1
ATOM 10536 C C . TYR C 1 122 ? 19.706 18.669 5.203 1.00 37.85 179 TYR C C 1
ATOM 10537 O O . TYR C 1 122 ? 19.410 18.668 4.009 1.00 38.11 179 TYR C O 1
ATOM 10546 N N . ASP C 1 123 ? 20.758 18.022 5.688 1.00 38.44 180 ASP C N 1
ATOM 10547 C CA . ASP C 1 123 ? 21.617 17.209 4.838 1.00 38.77 180 ASP C CA 1
ATOM 10548 C C . ASP C 1 123 ? 20.876 15.884 4.663 1.00 35.87 180 ASP C C 1
ATOM 10549 O O . ASP C 1 123 ? 20.151 15.462 5.563 1.00 38.59 180 ASP C O 1
ATOM 10554 N N . TYR C 1 124 ? 21.032 15.248 3.508 1.00 32.58 181 TYR C N 1
ATOM 10555 C CA . TYR C 1 124 ? 20.402 13.956 3.256 1.00 29.07 181 TYR C CA 1
ATOM 10556 C C . TYR C 1 124 ? 21.161 13.147 2.232 1.00 31.27 181 TYR C C 1
ATOM 10557 O O . TYR C 1 124 ? 21.690 13.694 1.265 1.00 33.52 181 TYR C O 1
ATOM 10566 N N . GLU C 1 125 ? 21.223 11.838 2.450 1.00 27.76 182 GLU C N 1
ATOM 10567 C CA . GLU C 1 125 ? 21.894 10.981 1.504 1.00 28.17 182 GLU C CA 1
ATOM 10568 C C . GLU C 1 125 ? 20.830 10.115 0.895 1.00 29.91 182 GLU C C 1
ATOM 10569 O O . GLU C 1 125 ? 19.739 9.964 1.456 1.00 28.24 182 GLU C O 1
ATOM 10575 N N . VAL C 1 126 ? 21.150 9.558 -0.265 1.00 28.72 183 VAL C N 1
ATOM 10576 C CA . VAL C 1 126 ? 20.235 8.678 -0.964 1.00 27.98 183 VAL C CA 1
ATOM 10577 C C . VAL C 1 126 ? 20.935 7.333 -1.074 1.00 29.64 183 VAL C C 1
ATOM 10578 O O . VAL C 1 126 ? 22.086 7.261 -1.556 1.00 25.25 183 VAL C O 1
ATOM 10582 N N . ILE C 1 127 ? 20.263 6.277 -0.612 1.00 26.16 184 ILE C N 1
ATOM 10583 C CA . ILE C 1 127 ? 20.836 4.937 -0.688 1.00 25.26 184 ILE C CA 1
ATOM 10584 C C . ILE C 1 127 ? 19.987 4.068 -1.585 1.00 28.67 184 ILE C C 1
ATOM 10585 O O . ILE C 1 127 ? 18.930 3.569 -1.177 1.00 26.84 184 ILE C O 1
ATOM 10590 N N . VAL C 1 128 ? 20.440 3.873 -2.813 1.00 28.64 185 VAL C N 1
ATOM 10591 C CA . VAL C 1 128 ? 19.679 3.047 -3.712 1.00 27.43 185 VAL C CA 1
ATOM 10592 C C . VAL C 1 128 ? 19.964 1.604 -3.350 1.00 27.75 185 VAL C C 1
ATOM 10593 O O . VAL C 1 128 ? 21.104 1.140 -3.429 1.00 28.42 185 VAL C O 1
ATOM 10597 N N . ALA C 1 129 ? 18.911 0.918 -2.917 1.00 30.88 186 ALA C N 1
ATOM 10598 C CA . ALA C 1 129 ? 18.973 -0.487 -2.524 1.00 32.49 186 ALA C CA 1
ATOM 10599 C C . ALA C 1 129 ? 18.413 -1.381 -3.646 1.00 33.73 186 ALA C C 1
ATOM 10600 O O . ALA C 1 129 ? 17.202 -1.494 -3.835 1.00 34.47 186 ALA C O 1
ATOM 10602 N N . ASP C 1 130 ? 19.314 -2.023 -4.376 1.00 35.03 187 ASP C N 1
ATOM 10603 C CA . ASP C 1 130 ? 18.954 -2.876 -5.501 1.00 35.02 187 ASP C CA 1
ATOM 10604 C C . ASP C 1 130 ? 18.709 -4.323 -5.100 1.00 36.63 187 ASP C C 1
ATOM 10605 O O . ASP C 1 130 ? 19.627 -4.976 -4.610 1.00 39.68 187 ASP C O 1
ATOM 10610 N N . ASP C 1 131 ? 17.486 -4.823 -5.306 1.00 37.28 188 ASP C N 1
ATOM 10611 C CA . ASP C 1 131 ? 17.158 -6.213 -4.966 1.00 35.77 188 ASP C CA 1
ATOM 10612 C C . ASP C 1 131 ? 17.401 -7.132 -6.151 1.00 39.27 188 ASP C C 1
ATOM 10613 O O . ASP C 1 131 ? 16.463 -7.704 -6.699 1.00 39.52 188 ASP C O 1
ATOM 10618 N N . GLY C 1 132 ? 18.665 -7.257 -6.546 1.00 39.83 189 GLY C N 1
ATOM 10619 C CA . GLY C 1 132 ? 19.034 -8.117 -7.659 1.00 42.20 189 GLY C CA 1
ATOM 10620 C C . GLY C 1 132 ? 18.383 -7.841 -9.004 1.00 43.44 189 GLY C C 1
ATOM 10621 O O . GLY C 1 132 ? 17.887 -8.766 -9.649 1.00 44.14 189 GLY C O 1
ATOM 10622 N N . SER C 1 133 ? 18.398 -6.584 -9.442 1.00 43.03 190 SER C N 1
ATOM 10623 C CA . SER C 1 133 ? 17.791 -6.192 -10.720 1.00 41.14 190 SER C CA 1
ATOM 10624 C C . SER C 1 133 ? 18.534 -6.714 -11.944 1.00 40.60 190 SER C C 1
ATOM 10625 O O . SER C 1 133 ? 19.752 -6.884 -11.918 1.00 40.99 190 SER C O 1
ATOM 10628 N N . LYS C 1 134 ? 17.800 -6.966 -13.024 1.00 39.84 191 LYS C N 1
ATOM 10629 C CA . LYS C 1 134 ? 18.443 -7.422 -14.245 1.00 39.88 191 LYS C CA 1
ATOM 10630 C C . LYS C 1 134 ? 18.878 -6.159 -14.982 1.00 37.90 191 LYS C C 1
ATOM 10631 O O . LYS C 1 134 ? 19.990 -6.083 -15.507 1.00 34.49 191 LYS C O 1
ATOM 10637 N N . GLU C 1 135 ? 17.996 -5.163 -15.008 1.00 35.54 192 GLU C N 1
ATOM 10638 C CA . GLU C 1 135 ? 18.308 -3.902 -15.663 1.00 36.83 192 GLU C CA 1
ATOM 10639 C C . GLU C 1 135 ? 19.529 -3.305 -14.963 1.00 39.32 192 GLU C C 1
ATOM 10640 O O . GLU C 1 135 ? 19.802 -3.622 -13.798 1.00 40.30 192 GLU C O 1
ATOM 10646 N N . ASN C 1 136 ? 20.263 -2.444 -15.659 1.00 37.96 193 ASN C N 1
ATOM 10647 C CA . ASN C 1 136 ? 21.448 -1.843 -15.065 1.00 39.73 193 ASN C CA 1
ATOM 10648 C C . ASN C 1 136 ? 21.108 -0.653 -14.178 1.00 39.17 193 ASN C C 1
ATOM 10649 O O . ASN C 1 136 ? 21.013 0.485 -14.655 1.00 40.67 193 ASN C O 1
ATOM 10654 N N . ILE C 1 137 ? 20.936 -0.910 -12.886 1.00 37.53 194 ILE C N 1
ATOM 10655 C CA . ILE C 1 137 ? 20.613 0.154 -11.949 1.00 32.45 194 ILE C CA 1
ATOM 10656 C C . ILE C 1 137 ? 21.831 1.000 -11.665 1.00 33.31 194 ILE C C 1
ATOM 10657 O O . ILE C 1 137 ? 21.727 2.209 -11.484 1.00 35.25 194 ILE C O 1
ATOM 10662 N N . GLU C 1 138 ? 22.993 0.367 -11.639 1.00 33.89 195 GLU C N 1
ATOM 10663 C CA . GLU C 1 138 ? 24.224 1.090 -11.378 1.00 38.79 195 GLU C CA 1
ATOM 10664 C C . GLU C 1 138 ? 24.405 2.277 -12.320 1.00 39.58 195 GLU C C 1
ATOM 10665 O O . GLU C 1 138 ? 24.895 3.324 -11.909 1.00 42.43 195 GLU C O 1
ATOM 10671 N N . GLU C 1 139 ? 24.022 2.110 -13.581 1.00 38.80 196 GLU C N 1
ATOM 10672 C CA . GLU C 1 139 ? 24.172 3.175 -14.569 1.00 37.55 196 GLU C CA 1
ATOM 10673 C C . GLU C 1 139 ? 23.443 4.452 -14.170 1.00 37.74 196 GLU C C 1
ATOM 10674 O O . GLU C 1 139 ? 23.901 5.555 -14.457 1.00 38.28 196 GLU C O 1
ATOM 10680 N N . ILE C 1 140 ? 22.306 4.299 -13.504 1.00 33.68 197 ILE C N 1
ATOM 10681 C CA . ILE C 1 140 ? 21.525 5.441 -13.075 1.00 31.64 197 ILE C CA 1
ATOM 10682 C C . ILE C 1 140 ? 22.289 6.180 -11.979 1.00 33.28 197 ILE C C 1
ATOM 10683 O O . ILE C 1 140 ? 22.497 7.391 -12.034 1.00 33.82 197 ILE C O 1
ATOM 10688 N N . VAL C 1 141 ? 22.700 5.418 -10.977 1.00 36.01 198 VAL C N 1
ATOM 10689 C CA . VAL C 1 141 ? 23.439 5.928 -9.846 1.00 35.36 198 VAL C CA 1
ATOM 10690 C C . VAL C 1 141 ? 24.670 6.715 -10.292 1.00 38.51 198 VAL C C 1
ATOM 10691 O O . VAL C 1 141 ? 24.951 7.806 -9.779 1.00 42.05 198 VAL C O 1
ATOM 10695 N N . ARG C 1 142 ? 25.394 6.162 -11.258 1.00 37.68 199 ARG C N 1
ATOM 10696 C CA . ARG C 1 142 ? 26.606 6.783 -11.767 1.00 36.29 199 ARG C CA 1
ATOM 10697 C C . ARG C 1 142 ? 26.294 8.171 -12.307 1.00 38.27 199 ARG C C 1
ATOM 10698 O O . ARG C 1 142 ? 27.035 9.134 -12.083 1.00 38.55 199 ARG C O 1
ATOM 10706 N N . GLU C 1 143 ? 25.178 8.259 -13.015 1.00 40.34 200 GLU C N 1
ATOM 10707 C CA . GLU C 1 143 ? 24.719 9.505 -13.606 1.00 42.59 200 GLU C CA 1
ATOM 10708 C C . GLU C 1 143 ? 24.465 10.561 -12.528 1.00 42.29 200 GLU C C 1
ATOM 10709 O O . GLU C 1 143 ? 24.679 11.756 -12.759 1.00 44.30 200 GLU C O 1
ATOM 10715 N N . PHE C 1 144 ? 24.038 10.126 -11.348 1.00 36.69 201 PHE C N 1
ATOM 10716 C CA . PHE C 1 144 ? 23.730 11.069 -10.280 1.00 35.30 201 PHE C CA 1
ATOM 10717 C C . PHE C 1 144 ? 24.799 11.334 -9.230 1.00 34.93 201 PHE C C 1
ATOM 10718 O O . PHE C 1 144 ? 24.635 12.229 -8.408 1.00 36.42 201 PHE C O 1
ATOM 10726 N N . GLU C 1 145 ? 25.895 10.591 -9.249 1.00 35.58 202 GLU C N 1
ATOM 10727 C CA . GLU C 1 145 ? 26.915 10.781 -8.227 1.00 36.03 202 GLU C CA 1
ATOM 10728 C C . GLU C 1 145 ? 27.356 12.218 -7.997 1.00 35.99 202 GLU C C 1
ATOM 10729 O O . GLU C 1 145 ? 27.756 12.573 -6.892 1.00 39.54 202 GLU C O 1
ATOM 10735 N N . SER C 1 146 ? 27.272 13.057 -9.019 1.00 34.67 203 SER C N 1
ATOM 10736 C CA . SER C 1 146 ? 27.680 14.446 -8.856 1.00 36.48 203 SER C CA 1
ATOM 10737 C C . SER C 1 146 ? 26.486 15.392 -8.713 1.00 35.11 203 SER C C 1
ATOM 10738 O O . SER C 1 146 ? 26.605 16.602 -8.900 1.00 34.92 203 SER C O 1
ATOM 10741 N N . LEU C 1 147 ? 25.335 14.847 -8.361 1.00 30.82 204 LEU C N 1
ATOM 10742 C CA . LEU C 1 147 ? 24.158 15.670 -8.212 1.00 28.62 204 LEU C CA 1
ATOM 10743 C C . LEU C 1 147 ? 23.525 15.413 -6.859 1.00 30.50 204 LEU C C 1
ATOM 10744 O O . LEU C 1 147 ? 22.696 16.196 -6.397 1.00 30.85 204 LEU C O 1
ATOM 10749 N N . LEU C 1 148 ? 23.926 14.311 -6.229 1.00 31.74 205 LEU C N 1
ATOM 10750 C CA . LEU C 1 148 ? 23.382 13.908 -4.935 1.00 33.59 205 LEU C CA 1
ATOM 10751 C C . LEU C 1 148 ? 24.429 13.161 -4.128 1.00 34.58 205 LEU C C 1
ATOM 10752 O O . LEU C 1 148 ? 25.361 12.596 -4.697 1.00 34.51 205 LEU C O 1
ATOM 10757 N N . ASN C 1 149 ? 24.277 13.168 -2.805 1.00 34.44 206 ASN C N 1
ATOM 10758 C CA . ASN C 1 149 ? 25.175 12.422 -1.931 1.00 36.11 206 ASN C CA 1
ATOM 10759 C C . ASN C 1 149 ? 24.520 11.054 -2.030 1.00 38.13 206 ASN C C 1
ATOM 10760 O O . ASN C 1 149 ? 23.739 10.682 -1.165 1.00 41.63 206 ASN C O 1
ATOM 10765 N N . ILE C 1 150 ? 24.817 10.313 -3.092 1.00 35.72 207 ILE C N 1
ATOM 10766 C CA . ILE C 1 150 ? 24.180 9.023 -3.288 1.00 34.77 207 ILE C CA 1
ATOM 10767 C C . ILE C 1 150 ? 25.055 7.783 -3.168 1.00 36.23 207 ILE C C 1
ATOM 10768 O O . ILE C 1 150 ? 26.177 7.740 -3.679 1.00 36.32 207 ILE C O 1
ATOM 10773 N N . LYS C 1 151 ? 24.526 6.778 -2.473 1.00 35.67 208 LYS C N 1
ATOM 10774 C CA . LYS C 1 151 ? 25.209 5.497 -2.293 1.00 38.15 208 LYS C CA 1
ATOM 10775 C C . LYS C 1 151 ? 24.397 4.418 -3.017 1.00 37.57 208 LYS C C 1
ATOM 10776 O O . LYS C 1 151 ? 23.209 4.603 -3.277 1.00 35.38 208 LYS C O 1
ATOM 10782 N N . TYR C 1 152 ? 25.033 3.294 -3.338 1.00 35.12 209 TYR C N 1
ATOM 10783 C CA . TYR C 1 152 ? 24.332 2.224 -4.028 1.00 32.52 209 TYR C CA 1
ATOM 10784 C C . TYR C 1 152 ? 24.656 0.894 -3.384 1.00 35.46 209 TYR C C 1
ATOM 10785 O O . TYR C 1 152 ? 25.828 0.562 -3.186 1.00 36.51 209 TYR C O 1
ATOM 10794 N N . VAL C 1 153 ? 23.613 0.147 -3.026 1.00 35.06 210 VAL C N 1
ATOM 10795 C CA . VAL C 1 153 ? 23.787 -1.171 -2.424 1.00 37.82 210 VAL C CA 1
ATOM 10796 C C . VAL C 1 153 ? 23.029 -2.168 -3.269 1.00 38.58 210 VAL C C 1
ATOM 10797 O O . VAL C 1 153 ? 21.919 -1.886 -3.726 1.00 37.73 210 VAL C O 1
ATOM 10801 N N . ARG C 1 154 ? 23.631 -3.336 -3.467 1.00 38.35 211 ARG C N 1
ATOM 10802 C CA . ARG C 1 154 ? 23.012 -4.376 -4.265 1.00 36.53 211 ARG C CA 1
ATOM 10803 C C . ARG C 1 154 ? 23.177 -5.751 -3.624 1.00 37.65 211 ARG C C 1
ATOM 10804 O O . ARG C 1 154 ? 24.208 -6.052 -3.015 1.00 35.65 211 ARG C O 1
ATOM 10812 N N . GLN C 1 155 ? 22.138 -6.572 -3.748 1.00 37.15 212 GLN C N 1
ATOM 10813 C CA . GLN C 1 155 ? 22.160 -7.935 -3.232 1.00 34.88 212 GLN C CA 1
ATOM 10814 C C . GLN C 1 155 ? 21.789 -8.819 -4.416 1.00 36.16 212 GLN C C 1
ATOM 10815 O O . GLN C 1 155 ? 21.196 -8.335 -5.374 1.00 36.55 212 GLN C O 1
ATOM 10821 N N . LYS C 1 156 ? 22.141 -10.099 -4.381 1.00 37.29 213 LYS C N 1
ATOM 10822 C CA . LYS C 1 156 ? 21.789 -10.955 -5.509 1.00 41.88 213 LYS C CA 1
ATOM 10823 C C . LYS C 1 156 ? 20.305 -11.305 -5.566 1.00 40.25 213 LYS C C 1
ATOM 10824 O O . LYS C 1 156 ? 19.578 -11.194 -4.588 1.00 42.95 213 LYS C O 1
ATOM 10830 N N . ASP C 1 157 ? 19.853 -11.692 -6.744 1.00 40.40 214 ASP C N 1
ATOM 10831 C CA . ASP C 1 157 ? 18.465 -12.051 -6.940 1.00 41.29 214 ASP C CA 1
ATOM 10832 C C . ASP C 1 157 ? 18.229 -13.411 -6.330 1.00 41.85 214 ASP C C 1
ATOM 10833 O O . ASP C 1 157 ? 18.962 -14.356 -6.592 1.00 42.28 214 ASP C O 1
ATOM 10838 N N . TYR C 1 158 ? 17.210 -13.504 -5.497 1.00 43.46 215 TYR C N 1
ATOM 10839 C CA . TYR C 1 158 ? 16.849 -14.772 -4.893 1.00 44.77 215 TYR C CA 1
ATOM 10840 C C . TYR C 1 158 ? 15.375 -14.658 -4.556 1.00 42.19 215 TYR C C 1
ATOM 10841 O O . TYR C 1 158 ? 14.912 -15.087 -3.499 1.00 40.65 215 TYR C O 1
ATOM 10850 N N . GLY C 1 159 ? 14.654 -14.055 -5.501 1.00 41.71 216 GLY C N 1
ATOM 10851 C CA . GLY C 1 159 ? 13.220 -13.876 -5.377 1.00 41.78 216 GLY C CA 1
ATOM 10852 C C . GLY C 1 159 ? 12.802 -12.499 -4.920 1.00 40.53 216 GLY C C 1
ATOM 10853 O O . GLY C 1 159 ? 13.574 -11.544 -4.994 1.00 41.31 216 GLY C O 1
ATOM 10854 N N . TYR C 1 160 ? 11.564 -12.400 -4.453 1.00 38.27 217 TYR C N 1
ATOM 10855 C CA . TYR C 1 160 ? 11.027 -11.151 -3.951 1.00 36.05 217 TYR C CA 1
ATOM 10856 C C . TYR C 1 160 ? 11.669 -10.954 -2.565 1.00 38.18 217 TYR C C 1
ATOM 10857 O O . TYR C 1 160 ? 11.425 -11.729 -1.642 1.00 38.92 217 TYR C O 1
ATOM 10866 N N . GLN C 1 161 ? 12.496 -9.922 -2.423 1.00 38.65 218 GLN C N 1
ATOM 10867 C CA . GLN C 1 161 ? 13.184 -9.669 -1.164 1.00 36.81 218 GLN C CA 1
ATOM 10868 C C . GLN C 1 161 ? 13.113 -8.205 -0.706 1.00 41.26 218 GLN C C 1
ATOM 10869 O O . GLN C 1 161 ? 14.133 -7.631 -0.302 1.00 41.50 218 GLN C O 1
ATOM 10875 N N . LEU C 1 162 ? 11.924 -7.606 -0.773 1.00 39.90 219 LEU C N 1
ATOM 10876 C CA . LEU C 1 162 ? 11.733 -6.219 -0.362 1.00 37.79 219 LEU C CA 1
ATOM 10877 C C . LEU C 1 162 ? 12.292 -6.017 1.049 1.00 38.30 219 LEU C C 1
ATOM 10878 O O . LEU C 1 162 ? 13.125 -5.142 1.285 1.00 36.45 219 LEU C O 1
ATOM 10883 N N . CYS C 1 163 ? 11.826 -6.833 1.985 1.00 34.26 220 CYS C N 1
ATOM 10884 C CA . CYS C 1 163 ? 12.276 -6.710 3.358 1.00 35.46 220 CYS C CA 1
ATOM 10885 C C . CYS C 1 163 ? 13.777 -6.819 3.464 1.00 34.59 220 CYS C C 1
ATOM 10886 O O . CYS C 1 163 ? 14.414 -6.035 4.159 1.00 37.48 220 CYS C O 1
ATOM 10889 N N . ALA C 1 164 ? 14.343 -7.790 2.761 1.00 33.02 221 ALA C N 1
ATOM 10890 C CA . ALA C 1 164 ? 15.775 -8.005 2.797 1.00 30.29 221 ALA C CA 1
ATOM 10891 C C . ALA C 1 164 ? 16.522 -6.752 2.363 1.00 32.36 221 ALA C C 1
ATOM 10892 O O . ALA C 1 164 ? 17.326 -6.198 3.111 1.00 29.91 221 ALA C O 1
ATOM 10894 N N . VAL C 1 165 ? 16.245 -6.312 1.140 1.00 33.32 222 VAL C N 1
ATOM 10895 C CA . VAL C 1 165 ? 16.895 -5.144 0.577 1.00 29.11 222 VAL C CA 1
ATOM 10896 C C . VAL C 1 165 ? 16.686 -3.892 1.438 1.00 31.69 222 VAL C C 1
ATOM 10897 O O . VAL C 1 165 ? 17.602 -3.083 1.594 1.00 34.32 222 VAL C O 1
ATOM 10901 N N . ARG C 1 166 ? 15.500 -3.711 1.996 1.00 27.87 223 ARG C N 1
ATOM 10902 C CA . ARG C 1 166 ? 15.301 -2.555 2.841 1.00 31.30 223 ARG C CA 1
ATOM 10903 C C . ARG C 1 166 ? 16.298 -2.620 4.007 1.00 34.42 223 ARG C C 1
ATOM 10904 O O . ARG C 1 166 ? 16.965 -1.626 4.338 1.00 34.38 223 ARG C O 1
ATOM 10912 N N . ASN C 1 167 ? 16.412 -3.790 4.631 1.00 32.49 224 ASN C N 1
ATOM 10913 C CA . ASN C 1 167 ? 17.327 -3.912 5.753 1.00 30.33 224 ASN C CA 1
ATOM 10914 C C . ASN C 1 167 ? 18.780 -3.653 5.341 1.00 30.28 224 ASN C C 1
ATOM 10915 O O . ASN C 1 167 ? 19.576 -3.185 6.141 1.00 34.80 224 ASN C O 1
ATOM 10920 N N . LEU C 1 168 ? 19.115 -3.948 4.094 1.00 25.06 225 LEU C N 1
ATOM 10921 C CA . LEU C 1 168 ? 20.465 -3.750 3.575 1.00 25.84 225 LEU C CA 1
ATOM 10922 C C . LEU C 1 168 ? 20.835 -2.265 3.595 1.00 24.12 225 LEU C C 1
ATOM 10923 O O . LEU C 1 168 ? 21.831 -1.858 4.193 0.00 25.28 225 LEU C O 1
ATOM 10928 N N . GLY C 1 169 ? 20.005 -1.475 2.926 1.00 27.42 226 GLY C N 1
ATOM 10929 C CA . GLY C 1 169 ? 20.203 -0.044 2.835 1.00 29.33 226 GLY C CA 1
ATOM 10930 C C . GLY C 1 169 ? 20.048 0.601 4.184 1.00 31.06 226 GLY C C 1
ATOM 10931 O O . GLY C 1 169 ? 20.786 1.516 4.532 1.00 30.56 226 GLY C O 1
ATOM 10932 N N . LEU C 1 170 ? 19.076 0.137 4.956 1.00 33.63 227 LEU C N 1
ATOM 10933 C CA . LEU C 1 170 ? 18.902 0.692 6.282 1.00 36.21 227 LEU C CA 1
ATOM 10934 C C . LEU C 1 170 ? 20.237 0.542 7.025 1.00 36.73 227 LEU C C 1
ATOM 10935 O O . LEU C 1 170 ? 20.737 1.503 7.596 1.00 39.55 227 LEU C O 1
ATOM 10940 N N . ARG C 1 171 ? 20.838 -0.646 6.977 1.00 37.49 228 ARG C N 1
ATOM 10941 C CA . ARG C 1 171 ? 22.129 -0.874 7.625 1.00 32.87 228 ARG C CA 1
ATOM 10942 C C . ARG C 1 171 ? 23.168 0.102 7.075 1.00 34.18 228 ARG C C 1
ATOM 10943 O O . ARG C 1 171 ? 24.001 0.640 7.813 1.00 33.13 228 ARG C O 1
ATOM 10951 N N . ALA C 1 172 ? 23.116 0.333 5.769 1.00 33.89 229 ALA C N 1
ATOM 10952 C CA . ALA C 1 172 ? 24.063 1.239 5.129 1.00 34.45 229 ALA C CA 1
ATOM 10953 C C . ALA C 1 172 ? 23.908 2.702 5.548 1.00 37.42 229 ALA C C 1
ATOM 10954 O O . ALA C 1 172 ? 24.876 3.458 5.507 1.00 41.44 229 ALA C O 1
ATOM 10956 N N . ALA C 1 173 ? 22.698 3.098 5.935 1.00 39.42 230 ALA C N 1
ATOM 10957 C CA . ALA C 1 173 ? 22.415 4.474 6.337 1.00 38.81 230 ALA C CA 1
ATOM 10958 C C . ALA C 1 173 ? 23.387 4.964 7.412 1.00 41.20 230 ALA C C 1
ATOM 10959 O O . ALA C 1 173 ? 23.678 4.242 8.369 1.00 41.30 230 ALA C O 1
ATOM 10961 N N . LYS C 1 174 ? 23.892 6.187 7.261 1.00 41.26 231 LYS C N 1
ATOM 10962 C CA . LYS C 1 174 ? 24.837 6.725 8.239 1.00 41.68 231 LYS C CA 1
ATOM 10963 C C . LYS C 1 174 ? 24.235 7.779 9.163 1.00 42.12 231 LYS C C 1
ATOM 10964 O O . LYS C 1 174 ? 24.899 8.247 10.084 1.00 45.93 231 LYS C O 1
ATOM 10970 N N . TYR C 1 175 ? 22.981 8.153 8.940 1.00 40.60 232 TYR C N 1
ATOM 10971 C CA . TYR C 1 175 ? 22.358 9.155 9.801 1.00 40.05 232 TYR C CA 1
ATOM 10972 C C . TYR C 1 175 ? 21.519 8.551 10.927 1.00 38.65 232 TYR C C 1
ATOM 10973 O O . TYR C 1 175 ? 21.354 7.334 11.002 1.00 41.30 232 TYR C O 1
ATOM 10982 N N . ASN C 1 176 ? 20.995 9.411 11.799 1.00 36.47 233 ASN C N 1
ATOM 10983 C CA . ASN C 1 176 ? 20.169 8.977 12.929 1.00 38.93 233 ASN C CA 1
ATOM 10984 C C . ASN C 1 176 ? 18.693 8.991 12.566 1.00 35.27 233 ASN C C 1
ATOM 10985 O O . ASN C 1 176 ? 17.830 8.701 13.387 1.00 34.25 233 ASN C O 1
ATOM 10990 N N . TYR C 1 177 ? 18.415 9.334 11.322 1.00 33.97 234 TYR C N 1
ATOM 10991 C CA . TYR C 1 177 ? 17.049 9.388 10.844 1.00 32.16 234 TYR C CA 1
ATOM 10992 C C . TYR C 1 177 ? 17.017 8.776 9.456 1.00 29.59 234 TYR C C 1
ATOM 10993 O O . TYR C 1 177 ? 17.838 9.123 8.601 1.00 31.56 234 TYR C O 1
ATOM 11002 N N . VAL C 1 178 ? 16.079 7.861 9.246 1.00 26.80 235 VAL C N 1
ATOM 11003 C CA . VAL C 1 178 ? 15.936 7.189 7.964 1.00 23.73 235 VAL C CA 1
ATOM 11004 C C . VAL C 1 178 ? 14.575 7.389 7.317 1.00 26.20 235 VAL C C 1
ATOM 11005 O O . VAL C 1 178 ? 13.577 7.706 7.978 1.00 26.42 235 VAL C O 1
ATOM 11009 N N . ALA C 1 179 ? 14.549 7.177 6.009 1.00 26.56 236 ALA C N 1
ATOM 11010 C CA . ALA C 1 179 ? 13.323 7.278 5.241 1.00 27.71 236 ALA C CA 1
ATOM 11011 C C . ALA C 1 179 ? 13.295 6.158 4.194 1.00 27.03 236 ALA C C 1
ATOM 11012 O O . ALA C 1 179 ? 14.311 5.865 3.558 1.00 23.94 236 ALA C O 1
ATOM 11014 N N . ILE C 1 180 ? 12.141 5.520 4.030 1.00 28.10 237 ILE C N 1
ATOM 11015 C CA . ILE C 1 180 ? 12.008 4.479 3.019 1.00 28.36 237 ILE C CA 1
ATOM 11016 C C . ILE C 1 180 ? 11.088 5.043 1.941 1.00 29.36 237 ILE C C 1
ATOM 11017 O O . ILE C 1 180 ? 10.013 5.566 2.252 1.00 31.79 237 ILE C O 1
ATOM 11022 N N . LEU C 1 181 ? 11.522 4.939 0.687 1.00 28.70 238 LEU C N 1
ATOM 11023 C CA . LEU C 1 181 ? 10.790 5.451 -0.471 1.00 29.22 238 LEU C CA 1
ATOM 11024 C C . LEU C 1 181 ? 10.908 4.477 -1.655 1.00 31.86 238 LEU C C 1
ATOM 11025 O O . LEU C 1 181 ? 12.012 4.201 -2.127 1.00 29.42 238 LEU C O 1
ATOM 11030 N N . ASP C 1 182 ? 9.782 3.962 -2.142 1.00 32.68 239 ASP C N 1
ATOM 11031 C CA . ASP C 1 182 ? 9.821 3.031 -3.273 1.00 35.75 239 ASP C CA 1
ATOM 11032 C C . ASP C 1 182 ? 10.501 3.690 -4.472 1.00 39.13 239 ASP C C 1
ATOM 11033 O O . ASP C 1 182 ? 10.427 4.917 -4.640 1.00 39.64 239 ASP C O 1
ATOM 11038 N N . CYS C 1 183 ? 11.164 2.883 -5.304 1.00 37.30 240 CYS C N 1
ATOM 11039 C CA . CYS C 1 183 ? 11.872 3.422 -6.465 1.00 37.42 240 CYS C CA 1
ATOM 11040 C C . CYS C 1 183 ? 10.985 4.228 -7.416 1.00 35.74 240 CYS C C 1
ATOM 11041 O O . CYS C 1 183 ? 11.472 5.113 -8.110 1.00 37.02 240 CYS C O 1
ATOM 11044 N N . ASP C 1 184 ? 9.688 3.937 -7.437 1.00 35.13 241 ASP C N 1
ATOM 11045 C CA . ASP C 1 184 ? 8.758 4.661 -8.301 1.00 34.43 241 ASP C CA 1
ATOM 11046 C C . ASP C 1 184 ? 7.997 5.749 -7.539 1.00 36.76 241 ASP C C 1
ATOM 11047 O O . ASP C 1 184 ? 7.018 6.304 -8.045 1.00 36.71 241 ASP C O 1
ATOM 11052 N N . MET C 1 185 ? 8.438 6.041 -6.321 1.00 34.24 242 MET C N 1
ATOM 11053 C CA . MET C 1 185 ? 7.794 7.060 -5.516 1.00 35.48 242 MET C CA 1
ATOM 11054 C C . MET C 1 185 ? 8.541 8.391 -5.598 1.00 34.81 242 MET C C 1
ATOM 11055 O O . MET C 1 185 ? 9.428 8.675 -4.798 1.00 33.05 242 MET C O 1
ATOM 11060 N N . ALA C 1 186 ? 8.166 9.200 -6.583 1.00 34.52 243 ALA C N 1
ATOM 11061 C CA . ALA C 1 186 ? 8.779 10.497 -6.808 1.00 35.04 243 ALA C CA 1
ATOM 11062 C C . ALA C 1 186 ? 8.197 11.486 -5.797 1.00 34.72 243 ALA C C 1
ATOM 11063 O O . ALA C 1 186 ? 6.988 11.727 -5.780 1.00 34.73 243 ALA C O 1
ATOM 11065 N N . PRO C 1 187 ? 9.061 12.062 -4.936 1.00 32.34 244 PRO C N 1
ATOM 11066 C CA . PRO C 1 187 ? 8.721 13.025 -3.881 1.00 31.55 244 PRO C CA 1
ATOM 11067 C C . PRO C 1 187 ? 8.655 14.484 -4.307 1.00 32.46 244 PRO C C 1
ATOM 11068 O O . PRO C 1 187 ? 9.415 14.919 -5.180 1.00 30.53 244 PRO C O 1
ATOM 11072 N N . ASN C 1 188 ? 7.756 15.245 -3.686 1.00 33.41 245 ASN C N 1
ATOM 11073 C CA . ASN C 1 188 ? 7.654 16.662 -4.017 1.00 35.42 245 ASN C CA 1
ATOM 11074 C C . ASN C 1 188 ? 8.836 17.410 -3.348 1.00 35.38 245 ASN C C 1
ATOM 11075 O O . ASN C 1 188 ? 9.454 16.903 -2.407 1.00 31.86 245 ASN C O 1
ATOM 11080 N N . PRO C 1 189 ? 9.161 18.622 -3.838 1.00 35.24 246 PRO C N 1
ATOM 11081 C CA . PRO C 1 189 ? 10.247 19.494 -3.373 1.00 33.13 246 PRO C CA 1
ATOM 11082 C C . PRO C 1 189 ? 10.395 19.723 -1.884 1.00 32.71 246 PRO C C 1
ATOM 11083 O O . PRO C 1 189 ? 11.489 20.049 -1.418 1.00 33.33 246 PRO C O 1
ATOM 11087 N N . LEU C 1 190 ? 9.296 19.573 -1.149 1.00 32.24 247 LEU C N 1
ATOM 11088 C CA . LEU C 1 190 ? 9.287 19.789 0.294 1.00 30.72 247 LEU C CA 1
ATOM 11089 C C . LEU C 1 190 ? 9.355 18.491 1.103 1.00 30.54 247 LEU C C 1
ATOM 11090 O O . LEU C 1 190 ? 9.338 18.519 2.339 1.00 30.13 247 LEU C O 1
ATOM 11095 N N . TRP C 1 191 ? 9.430 17.365 0.400 1.00 29.11 248 TRP C N 1
ATOM 11096 C CA . TRP C 1 191 ? 9.493 16.040 1.022 1.00 28.83 248 TRP C CA 1
ATOM 11097 C C . TRP C 1 191 ? 10.466 15.917 2.193 1.00 26.05 248 TRP C C 1
ATOM 11098 O O . TRP C 1 191 ? 10.062 15.671 3.320 1.00 27.60 248 TRP C O 1
ATOM 11109 N N . VAL C 1 192 ? 11.753 16.063 1.919 1.00 26.96 249 VAL C N 1
ATOM 11110 C CA . VAL C 1 192 ? 12.755 15.942 2.973 1.00 29.64 249 VAL C CA 1
ATOM 11111 C C . VAL C 1 192 ? 12.505 16.919 4.104 1.00 27.12 249 VAL C C 1
ATOM 11112 O O . VAL C 1 192 ? 12.416 16.530 5.262 1.00 29.06 249 VAL C O 1
ATOM 11116 N N . GLN C 1 193 ? 12.390 18.195 3.774 1.00 25.54 250 GLN C N 1
ATOM 11117 C CA . GLN C 1 193 ? 12.170 19.188 4.805 1.00 27.38 250 GLN C CA 1
ATOM 11118 C C . GLN C 1 193 ? 10.903 18.933 5.613 1.00 30.38 250 GLN C C 1
ATOM 11119 O O . GLN C 1 193 ? 10.856 19.235 6.809 1.00 33.11 250 GLN C O 1
ATOM 11125 N N . SER C 1 194 ? 9.868 18.381 4.988 1.00 30.14 251 SER C N 1
ATOM 11126 C CA . SER C 1 194 ? 8.629 18.144 5.735 1.00 33.32 251 SER C CA 1
ATOM 11127 C C . SER C 1 194 ? 8.753 17.049 6.790 1.00 33.35 251 SER C C 1
ATOM 11128 O O . SER C 1 194 ? 8.096 17.122 7.822 1.00 35.00 251 SER C O 1
ATOM 11131 N N . TYR C 1 195 ? 9.582 16.036 6.533 1.00 31.47 252 TYR C N 1
ATOM 11132 C CA . TYR C 1 195 ? 9.798 14.965 7.512 1.00 28.40 252 TYR C CA 1
ATOM 11133 C C . TYR C 1 195 ? 10.768 15.445 8.591 1.00 26.73 252 TYR C C 1
ATOM 11134 O O . TYR C 1 195 ? 10.480 15.371 9.775 1.00 25.97 252 TYR C O 1
ATOM 11143 N N . MET C 1 196 ? 11.932 15.922 8.164 1.00 31.04 253 MET C N 1
ATOM 11144 C CA . MET C 1 196 ? 12.948 16.389 9.090 1.00 33.24 253 MET C CA 1
ATOM 11145 C C . MET C 1 196 ? 12.465 17.423 10.090 1.00 35.99 253 MET C C 1
ATOM 11146 O O . MET C 1 196 ? 12.833 17.355 11.256 1.00 38.33 253 MET C O 1
ATOM 11151 N N . GLU C 1 197 ? 11.645 18.375 9.658 1.00 38.91 254 GLU C N 1
ATOM 11152 C CA . GLU C 1 197 ? 11.134 19.385 10.590 1.00 40.68 254 GLU C CA 1
ATOM 11153 C C . GLU C 1 197 ? 10.521 18.718 11.812 1.00 39.98 254 GLU C C 1
ATOM 11154 O O . GLU C 1 197 ? 10.762 19.123 12.949 1.00 42.35 254 GLU C O 1
ATOM 11160 N N . LEU C 1 198 ? 9.719 17.693 11.562 1.00 37.01 255 LEU C N 1
ATOM 11161 C CA . LEU C 1 198 ? 9.048 16.979 12.629 1.00 39.07 255 LEU C CA 1
ATOM 11162 C C . LEU C 1 198 ? 10.013 16.105 13.422 1.00 39.47 255 LEU C C 1
ATOM 11163 O O . LEU C 1 198 ? 10.093 16.220 14.650 1.00 42.14 255 LEU C O 1
ATOM 11168 N N . LEU C 1 199 ? 10.746 15.239 12.732 1.00 36.63 256 LEU C N 1
ATOM 11169 C CA . LEU C 1 199 ? 11.702 14.365 13.401 1.00 36.55 256 LEU C CA 1
ATOM 11170 C C . LEU C 1 199 ? 12.620 15.120 14.359 1.00 39.22 256 LEU C C 1
ATOM 11171 O O . LEU C 1 199 ? 13.075 14.560 15.352 1.00 41.47 256 LEU C O 1
ATOM 11176 N N . ALA C 1 200 ? 12.895 16.388 14.067 1.00 39.74 257 ALA C N 1
ATOM 11177 C CA . ALA C 1 200 ? 13.778 17.180 14.916 1.00 39.24 257 ALA C CA 1
ATOM 11178 C C . ALA C 1 200 ? 13.120 17.579 16.213 1.00 39.54 257 ALA C C 1
ATOM 11179 O O . ALA C 1 200 ? 13.802 17.742 17.224 1.00 39.93 257 ALA C O 1
ATOM 11181 N N . VAL C 1 201 ? 11.799 17.741 16.198 1.00 38.84 258 VAL C N 1
ATOM 11182 C CA . VAL C 1 201 ? 11.107 18.123 17.423 1.00 39.69 258 VAL C CA 1
ATOM 11183 C C . VAL C 1 201 ? 10.747 16.931 18.311 1.00 37.54 258 VAL C C 1
ATOM 11184 O O . VAL C 1 201 ? 10.870 17.013 19.530 1.00 37.64 258 VAL C O 1
ATOM 11188 N N . ASP C 1 202 ? 10.309 15.831 17.705 1.00 35.30 259 ASP C N 1
ATOM 11189 C CA . ASP C 1 202 ? 9.930 14.633 18.459 1.00 37.28 259 ASP C CA 1
ATOM 11190 C C . ASP C 1 202 ? 10.352 13.425 17.650 1.00 37.93 259 ASP C C 1
ATOM 11191 O O . ASP C 1 202 ? 9.806 13.173 16.581 1.00 38.80 259 ASP C O 1
ATOM 11196 N N . ASP C 1 203 ? 11.323 12.677 18.158 1.00 35.83 260 ASP C N 1
ATOM 11197 C CA . ASP C 1 203 ? 11.808 11.523 17.434 1.00 33.41 260 ASP C CA 1
ATOM 11198 C C . ASP C 1 203 ? 11.158 10.217 17.870 1.00 34.02 260 ASP C C 1
ATOM 11199 O O . ASP C 1 203 ? 11.597 9.139 17.471 1.00 33.29 260 ASP C O 1
ATOM 11204 N N . ASN C 1 204 ? 10.093 10.324 18.665 1.00 31.76 261 ASN C N 1
ATOM 11205 C CA . ASN C 1 204 ? 9.363 9.144 19.121 1.00 31.97 261 ASN C CA 1
ATOM 11206 C C . ASN C 1 204 ? 8.169 8.849 18.248 1.00 31.57 261 ASN C C 1
ATOM 11207 O O . ASN C 1 204 ? 7.326 8.038 18.606 1.00 33.53 261 ASN C O 1
ATOM 11212 N N . VAL C 1 205 ? 8.070 9.524 17.113 1.00 32.66 262 VAL C N 1
ATOM 11213 C CA . VAL C 1 205 ? 6.961 9.255 16.212 1.00 32.79 262 VAL C CA 1
ATOM 11214 C C . VAL C 1 205 ? 7.463 9.073 14.787 1.00 32.52 262 VAL C C 1
ATOM 11215 O O . VAL C 1 205 ? 8.187 9.911 14.263 1.00 31.60 262 VAL C O 1
ATOM 11219 N N . ALA C 1 206 ? 7.119 7.927 14.201 1.00 33.50 263 ALA C N 1
ATOM 11220 C CA . ALA C 1 206 ? 7.484 7.604 12.826 1.00 31.78 263 ALA C CA 1
ATOM 11221 C C . ALA C 1 206 ? 6.482 8.370 11.982 1.00 33.15 263 ALA C C 1
ATOM 11222 O O . ALA C 1 206 ? 5.329 8.523 12.383 1.00 33.52 263 ALA C O 1
ATOM 11224 N N . LEU C 1 207 ? 6.905 8.859 10.826 1.00 31.46 264 LEU C N 1
ATOM 11225 C CA . LEU C 1 207 ? 5.999 9.634 9.991 1.00 33.58 264 LEU C CA 1
ATOM 11226 C C . LEU C 1 207 ? 5.575 8.903 8.722 1.00 32.78 264 LEU C C 1
ATOM 11227 O O . LEU C 1 207 ? 6.360 8.144 8.140 1.00 32.09 264 LEU C O 1
ATOM 11232 N N . ILE C 1 208 ? 4.329 9.145 8.307 1.00 29.79 265 ILE C N 1
ATOM 11233 C CA . ILE C 1 208 ? 3.752 8.517 7.122 1.00 30.08 265 ILE C CA 1
ATOM 11234 C C . ILE C 1 208 ? 3.272 9.551 6.101 1.00 31.68 265 ILE C C 1
ATOM 11235 O O . ILE C 1 208 ? 2.477 10.431 6.428 1.00 29.28 265 ILE C O 1
ATOM 11240 N N . GLY C 1 209 ? 3.748 9.422 4.865 1.00 31.15 266 GLY C N 1
ATOM 11241 C CA . GLY C 1 209 ? 3.370 10.351 3.817 1.00 33.41 266 GLY C CA 1
ATOM 11242 C C . GLY C 1 209 ? 2.378 9.810 2.797 1.00 35.29 266 GLY C C 1
ATOM 11243 O O . GLY C 1 209 ? 2.406 8.625 2.453 1.00 33.21 266 GLY C O 1
ATOM 11244 N N . PRO C 1 210 ? 1.471 10.668 2.299 1.00 36.24 267 PRO C N 1
ATOM 11245 C CA . PRO C 1 210 ? 0.477 10.250 1.313 1.00 34.97 267 PRO C CA 1
ATOM 11246 C C . PRO C 1 210 ? 1.091 10.178 -0.081 1.00 34.18 267 PRO C C 1
ATOM 11247 O O . PRO C 1 210 ? 2.234 10.578 -0.285 1.00 36.61 267 PRO C O 1
ATOM 11251 N N . ARG C 1 211 ? 0.331 9.649 -1.032 1.00 35.58 268 ARG C N 1
ATOM 11252 C CA . ARG C 1 211 ? 0.796 9.556 -2.404 1.00 38.39 268 ARG C CA 1
ATOM 11253 C C . ARG C 1 211 ? -0.330 9.898 -3.363 1.00 40.19 268 ARG C C 1
ATOM 11254 O O . ARG C 1 211 ? -1.503 9.925 -2.976 1.00 36.08 268 ARG C O 1
ATOM 11262 N N . LYS C 1 212 ? 0.060 10.198 -4.603 1.00 40.64 269 LYS C N 1
ATOM 11263 C CA . LYS C 1 212 ? -0.853 10.507 -5.699 1.00 40.78 269 LYS C CA 1
ATOM 11264 C C . LYS C 1 212 ? -0.350 9.687 -6.873 1.00 42.15 269 LYS C C 1
ATOM 11265 O O . LYS C 1 212 ? 0.857 9.548 -7.059 1.00 41.92 269 LYS C O 1
ATOM 11271 N N . TYR C 1 213 ? -1.266 9.150 -7.665 1.00 44.20 270 TYR C N 1
ATOM 11272 C CA . TYR C 1 213 ? -0.887 8.338 -8.817 1.00 44.47 270 TYR C CA 1
ATOM 11273 C C . TYR C 1 213 ? -0.813 9.131 -10.112 1.00 44.39 270 TYR C C 1
ATOM 11274 O O . TYR C 1 213 ? -1.766 9.815 -10.476 1.00 44.00 270 TYR C O 1
ATOM 11283 N N . ILE C 1 214 ? 0.318 9.033 -10.809 1.00 44.07 271 ILE C N 1
ATOM 11284 C CA . ILE C 1 214 ? 0.487 9.745 -12.066 1.00 44.31 271 ILE C CA 1
ATOM 11285 C C . ILE C 1 214 ? 1.177 8.936 -13.158 1.00 47.03 271 ILE C C 1
ATOM 11286 O O . ILE C 1 214 ? 1.830 7.926 -12.894 1.00 46.71 271 ILE C O 1
ATOM 11291 N N . ASP C 1 215 ? 1.002 9.399 -14.391 1.00 51.07 272 ASP C N 1
ATOM 11292 C CA . ASP C 1 215 ? 1.598 8.795 -15.576 1.00 53.71 272 ASP C CA 1
ATOM 11293 C C . ASP C 1 215 ? 2.877 9.581 -15.799 1.00 52.61 272 ASP C C 1
ATOM 11294 O O . ASP C 1 215 ? 2.849 10.804 -15.838 1.00 56.77 272 ASP C O 1
ATOM 11299 N N . THR C 1 216 ? 3.999 8.901 -15.961 1.00 51.81 273 THR C N 1
ATOM 11300 C CA . THR C 1 216 ? 5.253 9.621 -16.132 1.00 51.39 273 THR C CA 1
ATOM 11301 C C . THR C 1 216 ? 5.984 9.299 -17.446 1.00 51.54 273 THR C C 1
ATOM 11302 O O . THR C 1 216 ? 6.890 10.025 -17.866 1.00 51.82 273 THR C O 1
ATOM 11306 N N . SER C 1 217 ? 5.557 8.226 -18.103 1.00 50.62 274 SER C N 1
ATOM 11307 C CA . SER C 1 217 ? 6.163 7.775 -19.351 1.00 50.87 274 SER C CA 1
ATOM 11308 C C . SER C 1 217 ? 6.464 8.839 -20.411 1.00 49.87 274 SER C C 1
ATOM 11309 O O . SER C 1 217 ? 7.386 8.666 -21.207 1.00 48.21 274 SER C O 1
ATOM 11312 N N . LYS C 1 218 ? 5.706 9.930 -20.432 1.00 50.44 275 LYS C N 1
ATOM 11313 C CA . LYS C 1 218 ? 5.935 10.962 -21.439 1.00 51.30 275 LYS C CA 1
ATOM 11314 C C . LYS C 1 218 ? 7.091 11.895 -21.105 1.00 51.11 275 LYS C C 1
ATOM 11315 O O . LYS C 1 218 ? 7.284 12.905 -21.775 1.00 52.03 275 LYS C O 1
ATOM 11321 N N . HIS C 1 219 ? 7.863 11.560 -20.073 1.00 50.04 276 HIS C N 1
ATOM 11322 C CA . HIS C 1 219 ? 9.009 12.384 -19.685 1.00 45.18 276 HIS C CA 1
ATOM 11323 C C . HIS C 1 219 ? 10.229 11.538 -19.363 1.00 44.19 276 HIS C C 1
ATOM 11324 O O . HIS C 1 219 ? 10.141 10.312 -19.234 1.00 41.76 276 HIS C O 1
ATOM 11331 N N . THR C 1 220 ? 11.374 12.204 -19.259 1.00 43.46 277 THR C N 1
ATOM 11332 C CA . THR C 1 220 ? 12.626 11.539 -18.925 1.00 43.09 277 THR C CA 1
ATOM 11333 C C . THR C 1 220 ? 13.169 12.248 -17.691 1.00 41.65 277 THR C C 1
ATOM 11334 O O . THR C 1 220 ? 12.805 13.390 -17.401 1.00 39.93 277 THR C O 1
ATOM 11338 N N . TYR C 1 221 ? 14.030 11.577 -16.948 1.00 39.41 278 TYR C N 1
ATOM 11339 C CA . TYR C 1 221 ? 14.543 12.189 -15.744 1.00 38.86 278 TYR C CA 1
ATOM 11340 C C . TYR C 1 221 ? 15.063 13.605 -15.983 1.00 40.80 278 TYR C C 1
ATOM 11341 O O . TYR C 1 221 ? 14.919 14.482 -15.129 1.00 41.83 278 TYR C O 1
ATOM 11350 N N . LEU C 1 222 ? 15.651 13.840 -17.150 1.00 40.44 279 LEU C N 1
ATOM 11351 C CA . LEU C 1 222 ? 16.177 15.161 -17.453 1.00 40.28 279 LEU C CA 1
ATOM 11352 C C . LEU C 1 222 ? 15.095 16.242 -17.427 1.00 40.48 279 LEU C C 1
ATOM 11353 O O . LEU C 1 222 ? 15.368 17.399 -17.109 1.00 39.66 279 LEU C O 1
ATOM 11358 N N . ASP C 1 223 ? 13.862 15.862 -17.738 1.00 40.65 280 ASP C N 1
ATOM 11359 C CA . ASP C 1 223 ? 12.762 16.817 -17.751 1.00 41.45 280 ASP C CA 1
ATOM 11360 C C . ASP C 1 223 ? 12.556 17.427 -16.369 1.00 42.61 280 ASP C C 1
ATOM 11361 O O . ASP C 1 223 ? 12.477 18.649 -16.215 1.00 42.24 280 ASP C O 1
ATOM 11366 N N . PHE C 1 224 ? 12.473 16.564 -15.363 1.00 40.46 281 PHE C N 1
ATOM 11367 C CA . PHE C 1 224 ? 12.271 17.004 -13.994 1.00 35.94 281 PHE C CA 1
ATOM 11368 C C . PHE C 1 224 ? 13.486 17.757 -13.461 1.00 36.39 281 PHE C C 1
ATOM 11369 O O . PHE C 1 224 ? 13.342 18.714 -12.708 1.00 32.53 281 PHE C O 1
ATOM 11377 N N . LEU C 1 225 ? 14.682 17.328 -13.843 1.00 38.37 282 LEU C N 1
ATOM 11378 C CA . LEU C 1 225 ? 15.870 18.022 -13.380 1.00 42.96 282 LEU C CA 1
ATOM 11379 C C . LEU C 1 225 ? 15.775 19.488 -13.764 1.00 46.51 282 LEU C C 1
ATOM 11380 O O . LEU C 1 225 ? 16.060 20.362 -12.951 1.00 49.17 282 LEU C O 1
ATOM 11385 N N . SER C 1 226 ? 15.366 19.763 -14.998 1.00 50.03 283 SER C N 1
ATOM 11386 C CA . SER C 1 226 ? 15.237 21.149 -15.445 1.00 54.96 283 SER C CA 1
ATOM 11387 C C . SER C 1 226 ? 14.019 21.842 -14.815 1.00 55.67 283 SER C C 1
ATOM 11388 O O . SER C 1 226 ? 14.154 22.881 -14.175 1.00 58.12 283 SER C O 1
ATOM 11391 N N . GLN C 1 227 ? 12.839 21.260 -14.994 1.00 56.43 284 GLN C N 1
ATOM 11392 C CA . GLN C 1 227 ? 11.605 21.807 -14.440 1.00 54.05 284 GLN C CA 1
ATOM 11393 C C . GLN C 1 227 ? 11.400 21.276 -13.033 1.00 54.54 284 GLN C C 1
ATOM 11394 O O . GLN C 1 227 ? 10.749 20.245 -12.826 1.00 55.11 284 GLN C O 1
ATOM 11400 N N . LYS C 1 228 ? 11.938 22.003 -12.064 1.00 52.68 285 LYS C N 1
ATOM 11401 C CA . LYS C 1 228 ? 11.861 21.602 -10.672 1.00 49.18 285 LYS C CA 1
ATOM 11402 C C . LYS C 1 228 ? 10.491 21.698 -9.992 1.00 47.60 285 LYS C C 1
ATOM 11403 O O . LYS C 1 228 ? 10.383 21.512 -8.786 1.00 47.90 285 LYS C O 1
ATOM 11409 N N . SER C 1 229 ? 9.437 21.959 -10.759 1.00 46.63 286 SER C N 1
ATOM 11410 C CA . SER C 1 229 ? 8.093 22.053 -10.182 1.00 42.75 286 SER C CA 1
ATOM 11411 C C . SER C 1 229 ? 7.112 21.283 -11.042 1.00 37.41 286 SER C C 1
ATOM 11412 O O . SER C 1 229 ? 5.895 21.391 -10.888 0.00 39.36 286 SER C O 1
ATOM 11415 N N . LEU C 1 230 ? 7.671 20.500 -11.954 1.00 39.33 287 LEU C N 1
ATOM 11416 C CA . LEU C 1 230 ? 6.890 19.695 -12.877 1.00 39.40 287 LEU C CA 1
ATOM 11417 C C . LEU C 1 230 ? 6.176 18.531 -12.207 1.00 40.48 287 LEU C C 1
ATOM 11418 O O . LEU C 1 230 ? 5.004 18.283 -12.491 1.00 40.64 287 LEU C O 1
ATOM 11423 N N . ILE C 1 231 ? 6.872 17.817 -11.324 1.00 38.93 288 ILE C N 1
ATOM 11424 C CA . ILE C 1 231 ? 6.268 16.665 -10.665 1.00 37.13 288 ILE C CA 1
ATOM 11425 C C . ILE C 1 231 ? 4.909 17.005 -10.040 1.00 38.26 288 ILE C C 1
ATOM 11426 O O . ILE C 1 231 ? 4.034 16.139 -9.922 1.00 35.24 288 ILE C O 1
ATOM 11431 N N . ASN C 1 232 ? 4.732 18.273 -9.674 1.00 38.31 289 ASN C N 1
ATOM 11432 C CA . ASN C 1 232 ? 3.481 18.753 -9.084 1.00 41.32 289 ASN C CA 1
ATOM 11433 C C . ASN C 1 232 ? 2.464 19.152 -10.147 1.00 42.43 289 ASN C C 1
ATOM 11434 O O . ASN C 1 232 ? 1.333 19.497 -9.826 1.00 40.62 289 ASN C O 1
ATOM 11439 N N . GLU C 1 233 ? 2.867 19.098 -11.412 1.00 45.19 290 GLU C N 1
ATOM 11440 C CA . GLU C 1 233 ? 1.987 19.478 -12.510 1.00 46.89 290 GLU C CA 1
ATOM 11441 C C . GLU C 1 233 ? 1.436 18.338 -13.369 1.00 46.14 290 GLU C C 1
ATOM 11442 O O . GLU C 1 233 ? 0.450 18.521 -14.070 1.00 49.01 290 GLU C O 1
ATOM 11448 N N . ILE C 1 234 ? 2.064 17.172 -13.341 1.00 45.02 291 ILE C N 1
ATOM 11449 C CA . ILE C 1 234 ? 1.548 16.057 -14.126 1.00 45.51 291 ILE C CA 1
ATOM 11450 C C . ILE C 1 234 ? 0.221 15.614 -13.494 1.00 48.91 291 ILE C C 1
ATOM 11451 O O . ILE C 1 234 ? 0.155 15.358 -12.292 1.00 51.16 291 ILE C O 1
ATOM 11456 N N . PRO C 1 235 ? -0.851 15.527 -14.299 1.00 50.65 292 PRO C N 1
ATOM 11457 C CA . PRO C 1 235 ? -2.207 15.129 -13.895 1.00 51.77 292 PRO C CA 1
ATOM 11458 C C . PRO C 1 235 ? -2.351 13.692 -13.406 1.00 50.84 292 PRO C C 1
ATOM 11459 O O . PRO C 1 235 ? -1.715 12.779 -13.933 1.00 52.53 292 PRO C O 1
ATOM 11463 N N . GLU C 1 236 ? -3.209 13.500 -12.410 1.00 50.48 293 GLU C N 1
ATOM 11464 C CA . GLU C 1 236 ? -3.446 12.181 -11.843 1.00 52.12 293 GLU C CA 1
ATOM 11465 C C . GLU C 1 236 ? -4.153 11.269 -12.832 1.00 52.48 293 GLU C C 1
ATOM 11466 O O . GLU C 1 236 ? -4.642 11.719 -13.861 1.00 52.85 293 GLU C O 1
ATOM 11472 N N . ILE C 1 237 ? -4.196 9.980 -12.520 1.00 53.15 294 ILE C N 1
ATOM 11473 C CA . ILE C 1 237 ? -4.814 8.997 -13.400 1.00 54.22 294 ILE C CA 1
ATOM 11474 C C . ILE C 1 237 ? -5.643 7.960 -12.636 1.00 57.55 294 ILE C C 1
ATOM 11475 O O . ILE C 1 237 ? -6.059 8.196 -11.505 1.00 59.66 294 ILE C O 1
ATOM 11480 N N . ILE C 1 238 ? -5.875 6.809 -13.265 1.00 60.88 295 ILE C N 1
ATOM 11481 C CA . ILE C 1 238 ? -6.635 5.711 -12.654 1.00 65.69 295 ILE C CA 1
ATOM 11482 C C . ILE C 1 238 ? -5.772 4.440 -12.697 1.00 70.23 295 ILE C C 1
ATOM 11483 O O . ILE C 1 238 ? -5.850 3.651 -13.640 1.00 71.57 295 ILE C O 1
ATOM 11488 N N . THR C 1 239 ? -4.956 4.251 -11.664 1.00 74.13 296 THR C N 1
ATOM 11489 C CA . THR C 1 239 ? -4.032 3.115 -11.575 1.00 78.80 296 THR C CA 1
ATOM 11490 C C . THR C 1 239 ? -4.668 1.727 -11.555 1.00 78.63 296 THR C C 1
ATOM 11491 O O . THR C 1 239 ? -5.840 1.560 -11.894 1.00 77.17 296 THR C O 1
ATOM 11495 N N . ASN C 1 240 ? -3.861 0.743 -11.155 1.00 79.98 297 ASN C N 1
ATOM 11496 C CA . ASN C 1 240 ? -4.270 -0.655 -11.058 1.00 81.31 297 ASN C CA 1
ATOM 11497 C C . ASN C 1 240 ? -4.267 -1.088 -9.596 1.00 82.40 297 ASN C C 1
ATOM 11498 O O . ASN C 1 240 ? -3.208 -1.205 -8.978 1.00 82.79 297 ASN C O 1
ATOM 11503 N N . GLN C 1 249 ? -13.020 10.339 -7.314 1.00 84.15 306 GLN C N 1
ATOM 11504 C CA . GLN C 1 249 ? -12.644 9.321 -8.292 1.00 82.49 306 GLN C CA 1
ATOM 11505 C C . GLN C 1 249 ? -12.321 9.950 -9.647 1.00 81.74 306 GLN C C 1
ATOM 11506 O O . GLN C 1 249 ? -11.957 11.132 -9.731 1.00 80.52 306 GLN C O 1
ATOM 11508 N N . ASN C 1 250 ? -12.470 9.151 -10.702 1.00 79.66 307 ASN C N 1
ATOM 11509 C CA . ASN C 1 250 ? -12.163 9.579 -12.065 1.00 78.07 307 ASN C CA 1
ATOM 11510 C C . ASN C 1 250 ? -10.638 9.688 -12.139 1.00 75.67 307 ASN C C 1
ATOM 11511 O O . ASN C 1 250 ? -10.042 9.969 -13.187 1.00 74.75 307 ASN C O 1
ATOM 11516 N N . LYS C 1 251 ? -10.035 9.454 -10.979 1.00 71.66 308 LYS C N 1
ATOM 11517 C CA . LYS C 1 251 ? -8.598 9.454 -10.778 1.00 65.79 308 LYS C CA 1
ATOM 11518 C C . LYS C 1 251 ? -8.442 8.590 -9.538 1.00 62.46 308 LYS C C 1
ATOM 11519 O O . LYS C 1 251 ? -9.325 8.583 -8.675 1.00 61.51 308 LYS C O 1
ATOM 11525 N N . SER C 1 252 ? -7.348 7.841 -9.457 1.00 58.65 309 SER C N 1
ATOM 11526 C CA . SER C 1 252 ? -7.105 6.988 -8.301 1.00 53.71 309 SER C CA 1
ATOM 11527 C C . SER C 1 252 ? -6.511 7.810 -7.166 1.00 50.29 309 SER C C 1
ATOM 11528 O O . SER C 1 252 ? -5.628 8.640 -7.382 1.00 46.21 309 SER C O 1
ATOM 11531 N N . VAL C 1 253 ? -7.003 7.594 -5.953 1.00 49.20 310 VAL C N 1
ATOM 11532 C CA . VAL C 1 253 ? -6.468 8.333 -4.820 1.00 49.11 310 VAL C CA 1
ATOM 11533 C C . VAL C 1 253 ? -6.007 7.409 -3.703 1.00 48.79 310 VAL C C 1
ATOM 11534 O O . VAL C 1 253 ? -6.390 6.234 -3.637 1.00 46.65 310 VAL C O 1
ATOM 11538 N N . ASP C 1 254 ? -5.162 7.958 -2.837 1.00 47.42 311 ASP C N 1
ATOM 11539 C CA . ASP C 1 254 ? -4.640 7.225 -1.700 1.00 44.25 311 ASP C CA 1
ATOM 11540 C C . ASP C 1 254 ? -5.836 6.970 -0.785 1.00 43.00 311 ASP C C 1
ATOM 11541 O O . ASP C 1 254 ? -6.389 7.895 -0.185 1.00 42.31 311 ASP C O 1
ATOM 11546 N N . TRP C 1 255 ? -6.247 5.708 -0.707 1.00 41.44 312 TRP C N 1
ATOM 11547 C CA . TRP C 1 255 ? -7.383 5.325 0.110 1.00 37.28 312 TRP C CA 1
ATOM 11548 C C . TRP C 1 255 ? -7.213 5.779 1.545 1.00 39.36 312 TRP C C 1
ATOM 11549 O O . TRP C 1 255 ? -8.197 6.006 2.256 1.00 38.77 312 TRP C O 1
ATOM 11560 N N . ARG C 1 256 ? -5.962 5.902 1.971 1.00 37.06 313 ARG C N 1
ATOM 11561 C CA . ARG C 1 256 ? -5.672 6.325 3.330 1.00 36.19 313 ARG C CA 1
ATOM 11562 C C . ARG C 1 256 ? -5.982 7.802 3.584 1.00 34.42 313 ARG C C 1
ATOM 11563 O O . ARG C 1 256 ? -6.293 8.197 4.712 1.00 34.20 313 ARG C O 1
ATOM 11571 N N . ILE C 1 257 ? -5.907 8.622 2.545 1.00 33.20 314 ILE C N 1
ATOM 11572 C CA . ILE C 1 257 ? -6.135 10.041 2.740 1.00 33.48 314 ILE C CA 1
ATOM 11573 C C . ILE C 1 257 ? -7.421 10.366 3.485 1.00 37.45 314 ILE C C 1
ATOM 11574 O O . ILE C 1 257 ? -7.410 11.161 4.426 1.00 36.78 314 ILE C O 1
ATOM 11579 N N . GLU C 1 258 ? -8.521 9.736 3.088 1.00 39.32 315 GLU C N 1
ATOM 11580 C CA . GLU C 1 258 ? -9.801 9.955 3.750 1.00 41.91 315 GLU C CA 1
ATOM 11581 C C . GLU C 1 258 ? -9.602 9.734 5.250 1.00 42.15 315 GLU C C 1
ATOM 11582 O O . GLU C 1 258 ? -9.996 10.563 6.070 1.00 42.74 315 GLU C O 1
ATOM 11588 N N . HIS C 1 259 ? -8.982 8.608 5.596 1.00 41.31 316 HIS C N 1
ATOM 11589 C CA . HIS C 1 259 ? -8.723 8.261 6.989 1.00 39.88 316 HIS C CA 1
ATOM 11590 C C . HIS C 1 259 ? -7.847 9.283 7.702 1.00 38.62 316 HIS C C 1
ATOM 11591 O O . HIS C 1 259 ? -8.139 9.652 8.834 1.00 34.35 316 HIS C O 1
ATOM 11598 N N . PHE C 1 260 ? -6.773 9.729 7.050 1.00 36.80 317 PHE C N 1
ATOM 11599 C CA . PHE C 1 260 ? -5.881 10.693 7.667 1.00 37.44 317 PHE C CA 1
ATOM 11600 C C . PHE C 1 260 ? -6.617 11.922 8.179 1.00 43.05 317 PHE C C 1
ATOM 11601 O O . PHE C 1 260 ? -6.409 12.340 9.317 1.00 48.00 317 PHE C O 1
ATOM 11609 N N . LYS C 1 261 ? -7.481 12.509 7.356 1.00 47.39 318 LYS C N 1
ATOM 11610 C CA . LYS C 1 261 ? -8.212 13.689 7.797 1.00 48.62 318 LYS C CA 1
ATOM 11611 C C . LYS C 1 261 ? -9.255 13.375 8.866 1.00 47.47 318 LYS C C 1
ATOM 11612 O O . LYS C 1 261 ? -9.537 14.218 9.715 1.00 46.90 318 LYS C O 1
ATOM 11618 N N . ASN C 1 262 ? -9.814 12.168 8.840 1.00 45.07 319 ASN C N 1
ATOM 11619 C CA . ASN C 1 262 ? -10.821 11.787 9.827 1.00 45.39 319 ASN C CA 1
ATOM 11620 C C . ASN C 1 262 ? -10.263 11.632 11.232 1.00 45.05 319 ASN C C 1
ATOM 11621 O O . ASN C 1 262 ? -10.958 11.888 12.213 1.00 46.16 319 ASN C O 1
ATOM 11626 N N . THR C 1 263 ? -9.003 11.224 11.326 1.00 44.75 320 THR C N 1
ATOM 11627 C CA . THR C 1 263 ? -8.352 11.018 12.616 1.00 42.39 320 THR C CA 1
ATOM 11628 C C . THR C 1 263 ? -7.334 12.106 12.951 1.00 42.01 320 THR C C 1
ATOM 11629 O O . THR C 1 263 ? -6.392 11.858 13.698 1.00 40.67 320 THR C O 1
ATOM 11633 N N . ASP C 1 264 ? -7.525 13.305 12.406 1.00 40.56 321 ASP C N 1
ATOM 11634 C CA . ASP C 1 264 ? -6.601 14.403 12.658 1.00 39.76 321 ASP C CA 1
ATOM 11635 C C . ASP C 1 264 ? -5.177 13.885 12.435 1.00 39.45 321 ASP C C 1
ATOM 11636 O O . ASP C 1 264 ? -4.298 14.034 13.288 1.00 38.99 321 ASP C O 1
ATOM 11641 N N . ASN C 1 265 ? -4.972 13.265 11.280 1.00 37.65 322 ASN C N 1
ATOM 11642 C CA . ASN C 1 265 ? -3.684 12.703 10.902 1.00 39.87 322 ASN C CA 1
ATOM 11643 C C . ASN C 1 265 ? -3.161 11.595 11.825 1.00 40.35 322 ASN C C 1
ATOM 11644 O O . ASN C 1 265 ? -2.003 11.609 12.259 1.00 38.69 322 ASN C O 1
ATOM 11649 N N . LEU C 1 266 ? -4.040 10.637 12.107 1.00 37.59 323 LEU C N 1
ATOM 11650 C CA . LEU C 1 266 ? -3.727 9.478 12.928 1.00 36.71 323 LEU C CA 1
ATOM 11651 C C . LEU C 1 266 ? -3.680 9.709 14.433 1.00 39.10 323 LEU C C 1
ATOM 11652 O O . LEU C 1 266 ? -3.435 8.770 15.191 1.00 42.01 323 LEU C O 1
ATOM 11657 N N . ARG C 1 267 ? -3.940 10.933 14.878 1.00 40.02 324 ARG C N 1
ATOM 11658 C CA . ARG C 1 267 ? -3.897 11.226 16.309 1.00 38.61 324 ARG C CA 1
ATOM 11659 C C . ARG C 1 267 ? -4.989 10.531 17.108 1.00 39.54 324 ARG C C 1
ATOM 11660 O O . ARG C 1 267 ? -4.801 10.241 18.292 1.00 42.15 324 ARG C O 1
ATOM 11668 N N . LEU C 1 268 ? -6.127 10.271 16.471 1.00 38.12 325 LEU C N 1
ATOM 11669 C CA . LEU C 1 268 ? -7.238 9.614 17.149 1.00 36.28 325 LEU C CA 1
ATOM 11670 C C . LEU C 1 268 ? -7.352 8.158 16.737 1.00 37.56 325 LEU C C 1
ATOM 11671 O O . LEU C 1 268 ? -8.355 7.506 17.017 1.00 39.48 325 LEU C O 1
ATOM 11676 N N . CYS C 1 269 ? -6.327 7.641 16.071 1.00 38.87 326 CYS C N 1
ATOM 11677 C CA . CYS C 1 269 ? -6.359 6.259 15.614 1.00 39.42 326 CYS C CA 1
ATOM 11678 C C . CYS C 1 269 ? -5.659 5.321 16.591 1.00 40.15 326 CYS C C 1
ATOM 11679 O O . CYS C 1 269 ? -4.512 5.551 16.958 1.00 41.08 326 CYS C O 1
ATOM 11682 N N . ASN C 1 270 ? -6.352 4.266 17.010 1.00 39.53 327 ASN C N 1
ATOM 11683 C CA . ASN C 1 270 ? -5.766 3.311 17.934 1.00 39.04 327 ASN C CA 1
ATOM 11684 C C . ASN C 1 270 ? -5.115 2.105 17.259 1.00 38.92 327 ASN C C 1
ATOM 11685 O O . ASN C 1 270 ? -4.675 1.178 17.940 1.00 40.76 327 ASN C O 1
ATOM 11690 N N . THR C 1 271 ? -5.060 2.117 15.928 1.00 39.31 328 THR C N 1
ATOM 11691 C CA . THR C 1 271 ? -4.418 1.041 15.161 1.00 38.28 328 THR C CA 1
ATOM 11692 C C . THR C 1 271 ? -3.693 1.673 13.978 1.00 35.66 328 THR C C 1
ATOM 11693 O O . THR C 1 271 ? -3.843 1.251 12.835 1.00 36.12 328 THR C O 1
ATOM 11697 N N . PRO C 1 272 ? -2.868 2.688 14.257 1.00 34.90 329 PRO C N 1
ATOM 11698 C CA . PRO C 1 272 ? -2.098 3.430 13.259 1.00 35.51 329 PRO C CA 1
ATOM 11699 C C . PRO C 1 272 ? -1.205 2.643 12.313 1.00 34.89 329 PRO C C 1
ATOM 11700 O O . PRO C 1 272 ? -0.917 3.101 11.215 1.00 36.71 329 PRO C O 1
ATOM 11704 N N . PHE C 1 273 ? -0.751 1.470 12.717 1.00 31.20 330 PHE C N 1
ATOM 11705 C CA . PHE C 1 273 ? 0.122 0.717 11.840 1.00 32.15 330 PHE C CA 1
ATOM 11706 C C . PHE C 1 273 ? -0.618 0.267 10.576 1.00 35.75 330 PHE C C 1
ATOM 11707 O O . PHE C 1 273 ? 0.006 -0.164 9.602 1.00 36.76 330 PHE C O 1
ATOM 11715 N N . ARG C 1 274 ? -1.948 0.352 10.593 1.00 36.98 331 ARG C N 1
ATOM 11716 C CA . ARG C 1 274 ? -2.736 -0.031 9.423 1.00 38.64 331 ARG C CA 1
ATOM 11717 C C . ARG C 1 274 ? -2.531 0.941 8.266 1.00 38.63 331 ARG C C 1
ATOM 11718 O O . ARG C 1 274 ? -3.133 0.770 7.212 1.00 40.42 331 ARG C O 1
ATOM 11726 N N . PHE C 1 275 ? -1.697 1.959 8.458 1.00 35.43 332 PHE C N 1
ATOM 11727 C CA . PHE C 1 275 ? -1.467 2.938 7.401 1.00 35.74 332 PHE C CA 1
ATOM 11728 C C . PHE C 1 275 ? 0.001 3.108 7.067 1.00 36.70 332 PHE C C 1
ATOM 11729 O O . PHE C 1 275 ? 0.362 3.871 6.177 1.00 39.03 332 PHE C O 1
ATOM 11737 N N . PHE C 1 276 ? 0.848 2.393 7.787 1.00 37.90 333 PHE C N 1
ATOM 11738 C CA . PHE C 1 276 ? 2.282 2.463 7.569 1.00 38.98 333 PHE C CA 1
ATOM 11739 C C . PHE C 1 276 ? 2.587 1.761 6.258 1.00 39.26 333 PHE C C 1
ATOM 11740 O O . PHE C 1 276 ? 2.268 0.591 6.095 1.00 43.95 333 PHE C O 1
ATOM 11748 N N . SER C 1 277 ? 3.179 2.470 5.309 1.00 41.39 334 SER C N 1
ATOM 11749 C CA . SER C 1 277 ? 3.517 1.849 4.034 1.00 43.91 334 SER C CA 1
ATOM 11750 C C . SER C 1 277 ? 4.953 2.111 3.689 1.00 43.93 334 SER C C 1
ATOM 11751 O O . SER C 1 277 ? 5.331 3.246 3.415 1.00 47.13 334 SER C O 1
ATOM 11754 N N . GLY C 1 278 ? 5.738 1.037 3.694 1.00 44.28 335 GLY C N 1
ATOM 11755 C CA . GLY C 1 278 ? 7.163 1.105 3.417 1.00 42.98 335 GLY C CA 1
ATOM 11756 C C . GLY C 1 278 ? 7.648 1.999 2.301 1.00 40.41 335 GLY C C 1
ATOM 11757 O O . GLY C 1 278 ? 8.769 2.484 2.357 1.00 41.11 335 GLY C O 1
ATOM 11758 N N . GLY C 1 279 ? 6.816 2.220 1.290 1.00 40.91 336 GLY C N 1
ATOM 11759 C CA . GLY C 1 279 ? 7.217 3.053 0.169 1.00 35.75 336 GLY C CA 1
ATOM 11760 C C . GLY C 1 279 ? 7.276 4.553 0.408 1.00 34.79 336 GLY C C 1
ATOM 11761 O O . GLY C 1 279 ? 7.756 5.278 -0.459 1.00 37.86 336 GLY C O 1
ATOM 11762 N N . ASN C 1 280 ? 6.802 5.031 1.558 1.00 31.85 337 ASN C N 1
ATOM 11763 C CA . ASN C 1 280 ? 6.827 6.464 1.846 1.00 31.15 337 ASN C CA 1
ATOM 11764 C C . ASN C 1 280 ? 6.730 6.729 3.341 1.00 30.58 337 ASN C C 1
ATOM 11765 O O . ASN C 1 280 ? 5.678 7.105 3.846 1.00 33.26 337 ASN C O 1
ATOM 11770 N N . VAL C 1 281 ? 7.838 6.538 4.048 1.00 30.32 338 VAL C N 1
ATOM 11771 C CA . VAL C 1 281 ? 7.874 6.749 5.491 1.00 26.05 338 VAL C CA 1
ATOM 11772 C C . VAL C 1 281 ? 9.215 7.332 5.965 1.00 28.53 338 VAL C C 1
ATOM 11773 O O . VAL C 1 281 ? 10.207 7.376 5.217 1.00 27.86 338 VAL C O 1
ATOM 11777 N N . ALA C 1 282 ? 9.240 7.785 7.212 1.00 25.68 339 ALA C N 1
ATOM 11778 C CA . ALA C 1 282 ? 10.452 8.338 7.792 1.00 28.59 339 ALA C CA 1
ATOM 11779 C C . ALA C 1 282 ? 10.383 8.150 9.303 1.00 32.60 339 ALA C C 1
ATOM 11780 O O . ALA C 1 282 ? 9.303 8.209 9.901 1.00 31.48 339 ALA C O 1
ATOM 11782 N N . PHE C 1 283 ? 11.532 7.913 9.924 1.00 36.06 340 PHE C N 1
ATOM 11783 C CA . PHE C 1 283 ? 11.575 7.720 11.374 1.00 34.64 340 PHE C CA 1
ATOM 11784 C C . PHE C 1 283 ? 12.997 7.620 11.902 1.00 33.71 340 PHE C C 1
ATOM 11785 O O . PHE C 1 283 ? 13.939 7.351 11.146 1.00 33.09 340 PHE C O 1
ATOM 11793 N N . ALA C 1 284 ? 13.145 7.866 13.200 1.00 34.16 341 ALA C N 1
ATOM 11794 C CA . ALA C 1 284 ? 14.442 7.788 13.860 1.00 32.68 341 ALA C CA 1
ATOM 11795 C C . ALA C 1 284 ? 14.970 6.356 13.740 1.00 31.76 341 ALA C C 1
ATOM 11796 O O . ALA C 1 284 ? 14.255 5.386 14.035 1.00 30.28 341 ALA C O 1
ATOM 11798 N N . LYS C 1 285 ? 16.224 6.234 13.305 1.00 29.81 342 LYS C N 1
ATOM 11799 C CA . LYS C 1 285 ? 16.856 4.937 13.126 1.00 32.16 342 LYS C CA 1
ATOM 11800 C C . LYS C 1 285 ? 16.818 4.094 14.404 1.00 31.61 342 LYS C C 1
ATOM 11801 O O . LYS C 1 285 ? 16.700 2.872 14.343 1.00 31.26 342 LYS C O 1
ATOM 11807 N N . LYS C 1 286 ? 16.901 4.764 15.550 1.00 30.92 343 LYS C N 1
ATOM 11808 C CA . LYS C 1 286 ? 16.888 4.120 16.861 1.00 33.44 343 LYS C CA 1
ATOM 11809 C C . LYS C 1 286 ? 15.802 3.049 17.027 1.00 35.61 343 LYS C C 1
ATOM 11810 O O . LYS C 1 286 ? 16.019 2.034 17.689 0.00 35.29 343 LYS C O 1
ATOM 11816 N N . TRP C 1 287 ? 14.639 3.283 16.425 1.00 37.11 344 TRP C N 1
ATOM 11817 C CA . TRP C 1 287 ? 13.536 2.336 16.503 1.00 36.00 344 TRP C CA 1
ATOM 11818 C C . TRP C 1 287 ? 13.877 0.946 15.959 1.00 37.89 344 TRP C C 1
ATOM 11819 O O . TRP C 1 287 ? 13.316 -0.055 16.416 1.00 35.70 344 TRP C O 1
ATOM 11830 N N . LEU C 1 288 ? 14.784 0.880 14.984 1.00 38.42 345 LEU C N 1
ATOM 11831 C CA . LEU C 1 288 ? 15.166 -0.409 14.416 1.00 40.91 345 LEU C CA 1
ATOM 11832 C C . LEU C 1 288 ? 15.830 -1.257 15.486 1.00 43.30 345 LEU C C 1
ATOM 11833 O O . LEU C 1 288 ? 15.650 -2.475 15.546 1.00 43.93 345 LEU C O 1
ATOM 11838 N N . PHE C 1 289 ? 16.586 -0.604 16.351 1.00 42.62 346 PHE C N 1
ATOM 11839 C CA . PHE C 1 289 ? 17.266 -1.327 17.393 1.00 40.54 346 PHE C CA 1
ATOM 11840 C C . PHE C 1 289 ? 16.319 -1.650 18.525 1.00 38.86 346 PHE C C 1
ATOM 11841 O O . PHE C 1 289 ? 16.568 -2.570 19.290 1.00 40.45 346 PHE C O 1
ATOM 11849 N N . ARG C 1 290 ? 15.205 -0.931 18.615 1.00 37.02 347 ARG C N 1
ATOM 11850 C CA . ARG C 1 290 ? 14.260 -1.191 19.695 1.00 36.32 347 ARG C CA 1
ATOM 11851 C C . ARG C 1 290 ? 13.084 -2.080 19.318 1.00 34.58 347 ARG C C 1
ATOM 11852 O O . ARG C 1 290 ? 12.610 -2.872 20.127 1.00 33.33 347 ARG C O 1
ATOM 11860 N N . ALA C 1 291 ? 12.611 -1.940 18.088 1.00 33.21 348 ALA C N 1
ATOM 11861 C CA . ALA C 1 291 ? 11.475 -2.707 17.627 1.00 28.35 348 ALA C CA 1
ATOM 11862 C C . ALA C 1 291 ? 11.931 -3.815 16.712 1.00 29.72 348 ALA C C 1
ATOM 11863 O O . ALA C 1 291 ? 11.220 -4.791 16.512 1.00 34.04 348 ALA C O 1
ATOM 11865 N N . GLY C 1 292 ? 13.124 -3.663 16.157 1.00 29.06 349 GLY C N 1
ATOM 11866 C CA . GLY C 1 292 ? 13.635 -4.662 15.243 1.00 32.80 349 GLY C CA 1
ATOM 11867 C C . GLY C 1 292 ? 13.634 -4.121 13.823 1.00 38.52 349 GLY C C 1
ATOM 11868 O O . GLY C 1 292 ? 13.233 -2.971 13.594 1.00 41.11 349 GLY C O 1
ATOM 11869 N N . TRP C 1 293 ? 14.080 -4.938 12.871 1.00 36.82 350 TRP C N 1
ATOM 11870 C CA . TRP C 1 293 ? 14.138 -4.544 11.466 1.00 34.80 350 TRP C CA 1
ATOM 11871 C C . TRP C 1 293 ? 12.993 -5.224 10.715 1.00 36.72 350 TRP C C 1
ATOM 11872 O O . TRP C 1 293 ? 12.171 -5.915 11.320 1.00 37.66 350 TRP C O 1
ATOM 11883 N N . PHE C 1 294 ? 12.936 -5.034 9.402 1.00 33.13 351 PHE C N 1
ATOM 11884 C CA . PHE C 1 294 ? 11.890 -5.654 8.606 1.00 34.25 351 PHE C CA 1
ATOM 11885 C C . PHE C 1 294 ? 12.012 -7.184 8.631 1.00 34.83 351 PHE C C 1
ATOM 11886 O O . PHE C 1 294 ? 13.109 -7.721 8.574 1.00 35.83 351 PHE C O 1
ATOM 11894 N N . ASP C 1 295 ? 10.881 -7.877 8.731 1.00 36.29 352 ASP C N 1
ATOM 11895 C CA . ASP C 1 295 ? 10.866 -9.337 8.794 1.00 34.87 352 ASP C CA 1
ATOM 11896 C C . ASP C 1 295 ? 11.071 -9.966 7.429 1.00 36.49 352 ASP C C 1
ATOM 11897 O O . ASP C 1 295 ? 10.197 -9.904 6.571 1.00 37.29 352 ASP C O 1
ATOM 11902 N N . GLU C 1 296 ? 12.214 -10.611 7.235 1.00 36.92 353 GLU C N 1
ATOM 11903 C CA . GLU C 1 296 ? 12.514 -11.213 5.943 1.00 33.39 353 GLU C CA 1
ATOM 11904 C C . GLU C 1 296 ? 11.827 -12.533 5.599 1.00 32.92 353 GLU C C 1
ATOM 11905 O O . GLU C 1 296 ? 12.162 -13.161 4.597 1.00 32.51 353 GLU C O 1
ATOM 11911 N N . GLU C 1 297 ? 10.872 -12.948 6.425 1.00 34.10 354 GLU C N 1
ATOM 11912 C CA . GLU C 1 297 ? 10.113 -14.163 6.163 1.00 36.18 354 GLU C CA 1
ATOM 11913 C C . GLU C 1 297 ? 8.937 -13.793 5.279 1.00 39.21 354 GLU C C 1
ATOM 11914 O O . GLU C 1 297 ? 8.415 -14.635 4.544 1.00 43.17 354 GLU C O 1
ATOM 11920 N N . PHE C 1 298 ? 8.504 -12.536 5.362 1.00 38.75 355 PHE C N 1
ATOM 11921 C CA . PHE C 1 298 ? 7.389 -12.101 4.538 1.00 39.38 355 PHE C CA 1
ATOM 11922 C C . PHE C 1 298 ? 7.703 -12.274 3.059 1.00 39.78 355 PHE C C 1
ATOM 11923 O O . PHE C 1 298 ? 8.819 -12.031 2.605 1.00 39.91 355 PHE C O 1
ATOM 11931 N N . THR C 1 299 ? 6.691 -12.721 2.327 1.00 42.36 356 THR C N 1
ATOM 11932 C CA . THR C 1 299 ? 6.806 -13.022 0.909 1.00 43.55 356 THR C CA 1
ATOM 11933 C C . THR C 1 299 ? 6.142 -11.967 0.040 1.00 43.38 356 THR C C 1
ATOM 11934 O O . THR C 1 299 ? 5.806 -10.888 0.524 1.00 41.18 356 THR C O 1
ATOM 11938 N N . HIS C 1 300 ? 5.931 -12.281 -1.236 1.00 44.74 357 HIS C N 1
ATOM 11939 C CA . HIS C 1 300 ? 5.320 -11.307 -2.138 1.00 47.20 357 HIS C CA 1
ATOM 11940 C C . HIS C 1 300 ? 3.867 -10.955 -1.806 1.00 46.66 357 HIS C C 1
ATOM 11941 O O . HIS C 1 300 ? 3.389 -9.902 -2.237 1.00 48.34 357 HIS C O 1
ATOM 11948 N N . TRP C 1 301 ? 3.164 -11.815 -1.061 1.00 42.25 358 TRP C N 1
ATOM 11949 C CA . TRP C 1 301 ? 1.776 -11.526 -0.695 1.00 38.83 358 TRP C CA 1
ATOM 11950 C C . TRP C 1 301 ? 1.713 -10.247 0.152 1.00 39.93 358 TRP C C 1
ATOM 11951 O O . TRP C 1 301 ? 0.639 -9.676 0.381 1.00 40.11 358 TRP C O 1
ATOM 11962 N N . GLY C 1 302 ? 2.873 -9.806 0.623 1.00 39.86 359 GLY C N 1
ATOM 11963 C CA . GLY C 1 302 ? 2.936 -8.598 1.428 1.00 41.36 359 GLY C CA 1
ATOM 11964 C C . GLY C 1 302 ? 2.613 -8.833 2.887 1.00 40.93 359 GLY C C 1
ATOM 11965 O O . GLY C 1 302 ? 2.558 -9.972 3.342 1.00 41.77 359 GLY C O 1
ATOM 11966 N N . GLY C 1 303 ? 2.398 -7.746 3.623 1.00 41.84 360 GLY C N 1
ATOM 11967 C CA . GLY C 1 303 ? 2.078 -7.852 5.033 1.00 38.60 360 GLY C CA 1
ATOM 11968 C C . GLY C 1 303 ? 3.177 -7.317 5.927 1.00 37.47 360 GLY C C 1
ATOM 11969 O O . GLY C 1 303 ? 2.943 -7.027 7.094 1.00 39.24 360 GLY C O 1
ATOM 11970 N N . GLU C 1 304 ? 4.376 -7.177 5.372 1.00 38.26 361 GLU C N 1
ATOM 11971 C CA . GLU C 1 304 ? 5.526 -6.684 6.115 1.00 38.05 361 GLU C CA 1
ATOM 11972 C C . GLU C 1 304 ? 5.345 -5.290 6.699 1.00 39.30 361 GLU C C 1
ATOM 11973 O O . GLU C 1 304 ? 5.901 -4.981 7.750 1.00 38.85 361 GLU C O 1
ATOM 11979 N N . ASP C 1 305 ? 4.580 -4.439 6.031 1.00 39.60 362 ASP C N 1
ATOM 11980 C CA . ASP C 1 305 ? 4.383 -3.100 6.553 1.00 41.95 362 ASP C CA 1
ATOM 11981 C C . ASP C 1 305 ? 3.665 -3.140 7.883 1.00 42.80 362 ASP C C 1
ATOM 11982 O O . ASP C 1 305 ? 4.166 -2.601 8.877 1.00 44.87 362 ASP C O 1
ATOM 11987 N N . ASN C 1 306 ? 2.493 -3.765 7.913 1.00 39.27 363 ASN C N 1
ATOM 11988 C CA . ASN C 1 306 ? 1.745 -3.856 9.159 1.00 38.94 363 ASN C CA 1
ATOM 11989 C C . ASN C 1 306 ? 2.582 -4.485 10.265 1.00 38.24 363 ASN C C 1
ATOM 11990 O O . ASN C 1 306 ? 2.748 -3.909 11.341 1.00 38.18 363 ASN C O 1
ATOM 11995 N N . GLU C 1 307 ? 3.118 -5.671 9.993 1.00 36.40 364 GLU C N 1
ATOM 11996 C CA . GLU C 1 307 ? 3.900 -6.364 10.995 1.00 34.52 364 GLU C CA 1
ATOM 11997 C C . GLU C 1 307 ? 4.973 -5.456 11.571 1.00 31.47 364 GLU C C 1
ATOM 11998 O O . GLU C 1 307 ? 5.181 -5.439 12.779 1.00 29.25 364 GLU C O 1
ATOM 12004 N N . PHE C 1 308 ? 5.638 -4.695 10.709 1.00 31.87 365 PHE C N 1
ATOM 12005 C CA . PHE C 1 308 ? 6.690 -3.775 11.149 1.00 35.82 365 PHE C CA 1
ATOM 12006 C C . PHE C 1 308 ? 6.091 -2.599 11.925 1.00 34.63 365 PHE C C 1
ATOM 12007 O O . PHE C 1 308 ? 6.614 -2.204 12.963 1.00 34.96 365 PHE C O 1
ATOM 12015 N N . GLY C 1 309 ? 5.002 -2.036 11.410 1.00 36.07 366 GLY C N 1
ATOM 12016 C CA . GLY C 1 309 ? 4.358 -0.928 12.092 1.00 33.35 366 GLY C CA 1
ATOM 12017 C C . GLY C 1 309 ? 3.881 -1.364 13.466 1.00 34.94 366 GLY C C 1
ATOM 12018 O O . GLY C 1 309 ? 3.955 -0.595 14.430 1.00 32.91 366 GLY C O 1
ATOM 12019 N N . TYR C 1 310 ? 3.385 -2.600 13.552 1.00 33.01 367 TYR C N 1
ATOM 12020 C CA . TYR C 1 310 ? 2.902 -3.161 14.813 1.00 30.98 367 TYR C CA 1
ATOM 12021 C C . TYR C 1 310 ? 4.004 -3.251 15.878 1.00 32.02 367 TYR C C 1
ATOM 12022 O O . TYR C 1 310 ? 3.772 -2.933 17.046 1.00 31.68 367 TYR C O 1
ATOM 12031 N N . ARG C 1 311 ? 5.192 -3.711 15.496 1.00 32.41 368 ARG C N 1
ATOM 12032 C CA . ARG C 1 311 ? 6.275 -3.802 16.467 1.00 34.19 368 ARG C CA 1
ATOM 12033 C C . ARG C 1 311 ? 6.647 -2.403 16.940 1.00 35.97 368 ARG C C 1
ATOM 12034 O O . ARG C 1 311 ? 6.901 -2.182 18.128 1.00 34.77 368 ARG C O 1
ATOM 12042 N N . LEU C 1 312 ? 6.661 -1.457 16.006 1.00 34.70 369 LEU C N 1
ATOM 12043 C CA . LEU C 1 312 ? 6.963 -0.071 16.336 1.00 36.21 369 LEU C CA 1
ATOM 12044 C C . LEU C 1 312 ? 5.931 0.380 17.378 1.00 36.39 369 LEU C C 1
ATOM 12045 O O . LEU C 1 312 ? 6.291 0.922 18.423 1.00 38.11 369 LEU C O 1
ATOM 12050 N N . TYR C 1 313 ? 4.652 0.124 17.100 1.00 33.89 370 TYR C N 1
ATOM 12051 C CA . TYR C 1 313 ? 3.562 0.504 18.001 1.00 31.77 370 TYR C CA 1
ATOM 12052 C C . TYR C 1 313 ? 3.754 -0.124 19.380 1.00 33.08 370 TYR C C 1
ATOM 12053 O O . TYR C 1 313 ? 3.621 0.552 20.402 1.00 35.25 370 TYR C O 1
ATOM 12062 N N . ARG C 1 314 ? 4.090 -1.410 19.405 1.00 31.69 371 ARG C N 1
ATOM 12063 C CA . ARG C 1 314 ? 4.298 -2.124 20.659 1.00 30.62 371 ARG C CA 1
ATOM 12064 C C . ARG C 1 314 ? 5.456 -1.577 21.502 1.00 30.68 371 ARG C C 1
ATOM 12065 O O . ARG C 1 314 ? 5.452 -1.715 22.721 1.00 28.27 371 ARG C O 1
ATOM 12073 N N . GLU C 1 315 ? 6.455 -0.961 20.879 1.00 29.01 372 GLU C N 1
ATOM 12074 C CA . GLU C 1 315 ? 7.548 -0.428 21.685 1.00 31.87 372 GLU C CA 1
ATOM 12075 C C . GLU C 1 315 ? 7.276 1.001 22.151 1.00 29.28 372 GLU C C 1
ATOM 12076 O O . GLU C 1 315 ? 8.090 1.608 22.847 0.00 29.58 372 GLU C O 1
ATOM 12082 N N . GLY C 1 316 ? 6.120 1.525 21.757 1.00 28.79 373 GLY C N 1
ATOM 12083 C CA . GLY C 1 316 ? 5.750 2.869 22.142 1.00 30.19 373 GLY C CA 1
ATOM 12084 C C . GLY C 1 316 ? 5.923 3.945 21.078 1.00 32.94 373 GLY C C 1
ATOM 12085 O O . GLY C 1 316 ? 5.792 5.131 21.383 1.00 35.88 373 GLY C O 1
ATOM 12086 N N . CYS C 1 317 ? 6.222 3.563 19.839 1.00 33.26 374 CYS C N 1
ATOM 12087 C CA . CYS C 1 317 ? 6.370 4.562 18.777 1.00 33.13 374 CYS C CA 1
ATOM 12088 C C . CYS C 1 317 ? 4.987 5.049 18.324 1.00 32.08 374 CYS C C 1
ATOM 12089 O O . CYS C 1 317 ? 4.014 4.281 18.309 1.00 33.96 374 CYS C O 1
ATOM 12092 N N . TYR C 1 318 ? 4.907 6.333 17.988 1.00 29.34 375 TYR C N 1
ATOM 12093 C CA . TYR C 1 318 ? 3.670 6.950 17.537 1.00 24.61 375 TYR C CA 1
ATOM 12094 C C . TYR C 1 318 ? 3.746 7.073 16.034 1.00 25.96 375 TYR C C 1
ATOM 12095 O O . TYR C 1 318 ? 4.816 6.887 15.450 1.00 22.64 375 TYR C O 1
ATOM 12104 N N . PHE C 1 319 ? 2.612 7.389 15.411 1.00 26.82 376 PHE C N 1
ATOM 12105 C CA . PHE C 1 319 ? 2.533 7.535 13.954 1.00 24.50 376 PHE C CA 1
ATOM 12106 C C . PHE C 1 319 ? 1.843 8.838 13.567 1.00 27.12 376 PHE C C 1
ATOM 12107 O O . PHE C 1 319 ? 0.848 9.255 14.179 1.00 27.52 376 PHE C O 1
ATOM 12115 N N . ARG C 1 320 ? 2.352 9.473 12.529 1.00 22.34 377 ARG C N 1
ATOM 12116 C CA . ARG C 1 320 ? 1.784 10.730 12.117 1.00 27.97 377 ARG C CA 1
ATOM 12117 C C . ARG C 1 320 ? 1.844 10.903 10.614 1.00 28.10 377 ARG C C 1
ATOM 12118 O O . ARG C 1 320 ? 2.909 10.748 10.009 1.00 28.99 377 ARG C O 1
ATOM 12126 N N . SER C 1 321 ? 0.695 11.203 10.009 1.00 29.01 378 SER C N 1
ATOM 12127 C CA . SER C 1 321 ? 0.633 11.413 8.560 1.00 31.75 378 SER C CA 1
ATOM 12128 C C . SER C 1 321 ? 1.051 12.847 8.249 1.00 28.85 378 SER C C 1
ATOM 12129 O O . SER C 1 321 ? 0.596 13.801 8.883 1.00 26.53 378 SER C O 1
ATOM 12132 N N . VAL C 1 322 ? 1.936 12.988 7.274 1.00 29.76 379 VAL C N 1
ATOM 12133 C CA . VAL C 1 322 ? 2.459 14.295 6.905 1.00 31.18 379 VAL C CA 1
ATOM 12134 C C . VAL C 1 322 ? 2.105 14.715 5.483 1.00 32.15 379 VAL C C 1
ATOM 12135 O O . VAL C 1 322 ? 2.543 14.101 4.517 1.00 29.11 379 VAL C O 1
ATOM 12139 N N . GLU C 1 323 ? 1.321 15.784 5.365 1.00 37.06 380 GLU C N 1
ATOM 12140 C CA . GLU C 1 323 ? 0.896 16.287 4.057 1.00 41.12 380 GLU C CA 1
ATOM 12141 C C . GLU C 1 323 ? 2.070 16.741 3.176 1.00 37.80 380 GLU C C 1
ATOM 12142 O O . GLU C 1 323 ? 2.091 16.483 1.975 1.00 39.41 380 GLU C O 1
ATOM 12148 N N . GLY C 1 324 ? 3.047 17.407 3.776 1.00 34.16 381 GLY C N 1
ATOM 12149 C CA . GLY C 1 324 ? 4.188 17.881 3.017 1.00 30.02 381 GLY C CA 1
ATOM 12150 C C . GLY C 1 324 ? 5.147 16.802 2.557 1.00 31.42 381 GLY C C 1
ATOM 12151 O O . GLY C 1 324 ? 6.127 17.109 1.882 1.00 31.42 381 GLY C O 1
ATOM 12152 N N . ALA C 1 325 ? 4.874 15.545 2.912 1.00 30.39 382 ALA C N 1
ATOM 12153 C CA . ALA C 1 325 ? 5.729 14.428 2.512 1.00 28.95 382 ALA C CA 1
ATOM 12154 C C . ALA C 1 325 ? 5.145 13.734 1.279 1.00 28.94 382 ALA C C 1
ATOM 12155 O O . ALA C 1 325 ? 5.544 12.623 0.927 1.00 26.87 382 ALA C O 1
ATOM 12157 N N . MET C 1 326 ? 4.185 14.394 0.644 1.00 28.14 383 MET C N 1
ATOM 12158 C CA . MET C 1 326 ? 3.543 13.870 -0.557 1.00 30.08 383 MET C CA 1
ATOM 12159 C C . MET C 1 326 ? 4.583 13.334 -1.551 1.00 29.85 383 MET C C 1
ATOM 12160 O O . MET C 1 326 ? 5.691 13.858 -1.659 1.00 30.82 383 MET C O 1
ATOM 12165 N N . ALA C 1 327 ? 4.220 12.276 -2.260 1.00 27.90 384 ALA C N 1
ATOM 12166 C CA . ALA C 1 327 ? 5.098 11.674 -3.259 1.00 33.32 384 ALA C CA 1
ATOM 12167 C C . ALA C 1 327 ? 4.211 11.152 -4.375 1.00 32.76 384 ALA C C 1
ATOM 12168 O O . ALA C 1 327 ? 3.065 10.754 -4.142 1.00 35.50 384 ALA C O 1
ATOM 12170 N N . TYR C 1 328 ? 4.737 11.144 -5.586 1.00 32.22 385 TYR C N 1
ATOM 12171 C CA . TYR C 1 328 ? 3.947 10.692 -6.703 1.00 35.05 385 TYR C CA 1
ATOM 12172 C C . TYR C 1 328 ? 4.333 9.312 -7.217 1.00 36.65 385 TYR C C 1
ATOM 12173 O O . TYR C 1 328 ? 5.467 9.080 -7.627 1.00 37.28 385 TYR C O 1
ATOM 12182 N N . HIS C 1 329 ? 3.363 8.402 -7.158 1.00 34.03 386 HIS C N 1
ATOM 12183 C CA . HIS C 1 329 ? 3.518 7.037 -7.621 1.00 32.97 386 HIS C CA 1
ATOM 12184 C C . HIS C 1 329 ? 3.513 7.061 -9.141 1.00 33.10 386 HIS C C 1
ATOM 12185 O O . HIS C 1 329 ? 2.599 7.602 -9.748 1.00 31.29 386 HIS C O 1
ATOM 12192 N N . GLN C 1 330 ? 4.531 6.462 -9.747 1.00 33.57 387 GLN C N 1
ATOM 12193 C CA . GLN C 1 330 ? 4.657 6.413 -11.192 1.00 34.92 387 GLN C CA 1
ATOM 12194 C C . GLN C 1 330 ? 4.156 5.081 -11.766 1.00 39.36 387 GLN C C 1
ATOM 12195 O O . GLN C 1 330 ? 4.622 4.011 -11.373 1.00 38.54 387 GLN C O 1
ATOM 12201 N N . GLU C 1 331 ? 3.211 5.146 -12.699 1.00 40.99 388 GLU C N 1
ATOM 12202 C CA . GLU C 1 331 ? 2.677 3.936 -13.311 1.00 43.52 388 GLU C CA 1
ATOM 12203 C C . GLU C 1 331 ? 3.754 3.006 -13.839 1.00 43.88 388 GLU C C 1
ATOM 12204 O O . GLU C 1 331 ? 4.719 3.439 -14.463 1.00 46.46 388 GLU C O 1
ATOM 12210 N N . PRO C 1 332 ? 3.603 1.702 -13.591 1.00 44.24 389 PRO C N 1
ATOM 12211 C CA . PRO C 1 332 ? 4.609 0.756 -14.076 1.00 46.48 389 PRO C CA 1
ATOM 12212 C C . PRO C 1 332 ? 4.605 0.636 -15.614 1.00 50.68 389 PRO C C 1
ATOM 12213 O O . PRO C 1 332 ? 3.631 1.005 -16.274 1.00 51.51 389 PRO C O 1
ATOM 12217 N N . PRO C 1 333 ? 5.701 0.116 -16.199 1.00 52.41 390 PRO C N 1
ATOM 12218 C CA . PRO C 1 333 ? 5.857 -0.062 -17.645 1.00 53.71 390 PRO C CA 1
ATOM 12219 C C . PRO C 1 333 ? 4.687 -0.713 -18.383 1.00 57.29 390 PRO C C 1
ATOM 12220 O O . PRO C 1 333 ? 4.514 -0.511 -19.590 1.00 58.67 390 PRO C O 1
ATOM 12224 N N . GLY C 1 334 ? 3.881 -1.492 -17.671 1.00 60.94 391 GLY C N 1
ATOM 12225 C CA . GLY C 1 334 ? 2.757 -2.144 -18.324 1.00 66.68 391 GLY C CA 1
ATOM 12226 C C . GLY C 1 334 ? 3.200 -3.453 -18.957 1.00 67.96 391 GLY C C 1
ATOM 12227 O O . GLY C 1 334 ? 2.468 -4.450 -18.953 1.00 66.65 391 GLY C O 1
ATOM 12228 N N . LYS C 1 335 ? 4.410 -3.446 -19.509 1.00 67.94 392 LYS C N 1
ATOM 12229 C CA . LYS C 1 335 ? 4.967 -4.640 -20.112 1.00 70.33 392 LYS C CA 1
ATOM 12230 C C . LYS C 1 335 ? 5.340 -5.620 -18.991 1.00 71.85 392 LYS C C 1
ATOM 12231 O O . LYS C 1 335 ? 5.962 -6.657 -19.238 1.00 71.68 392 LYS C O 1
ATOM 12237 N N . GLU C 1 336 ? 4.944 -5.278 -17.763 1.00 71.31 393 GLU C N 1
ATOM 12238 C CA . GLU C 1 336 ? 5.206 -6.112 -16.592 1.00 71.07 393 GLU C CA 1
ATOM 12239 C C . GLU C 1 336 ? 4.076 -7.133 -16.445 1.00 71.38 393 GLU C C 1
ATOM 12240 O O . GLU C 1 336 ? 2.904 -6.815 -16.663 1.00 69.77 393 GLU C O 1
ATOM 12246 N N . ASN C 1 346 ? -7.093 -9.647 -1.767 1.00 82.79 403 ASN C N 1
ATOM 12247 C CA . ASN C 1 346 ? -8.344 -9.181 -1.181 1.00 82.63 403 ASN C CA 1
ATOM 12248 C C . ASN C 1 346 ? -8.192 -9.036 0.332 1.00 81.85 403 ASN C C 1
ATOM 12249 O O . ASN C 1 346 ? -8.077 -7.929 0.877 1.00 80.78 403 ASN C O 1
ATOM 12254 N N . ILE C 1 347 ? -8.180 -10.177 1.003 1.00 80.58 404 ILE C N 1
ATOM 12255 C CA . ILE C 1 347 ? -8.056 -10.215 2.445 1.00 80.29 404 ILE C CA 1
ATOM 12256 C C . ILE C 1 347 ? -6.594 -10.224 2.928 1.00 76.85 404 ILE C C 1
ATOM 12257 O O . ILE C 1 347 ? -5.782 -11.042 2.465 1.00 73.85 404 ILE C O 1
ATOM 12262 N N . THR C 1 348 ? -6.277 -9.294 3.845 1.00 71.98 405 THR C N 1
ATOM 12263 C CA . THR C 1 348 ? -4.932 -9.158 4.421 1.00 64.18 405 THR C CA 1
ATOM 12264 C C . THR C 1 348 ? -4.913 -9.504 5.917 1.00 60.51 405 THR C C 1
ATOM 12265 O O . THR C 1 348 ? -3.935 -9.248 6.620 1.00 58.83 405 THR C O 1
ATOM 12269 N N . VAL C 1 349 ? -6.002 -10.092 6.399 1.00 56.65 406 VAL C N 1
ATOM 12270 C CA . VAL C 1 349 ? -6.093 -10.493 7.797 1.00 50.23 406 VAL C CA 1
ATOM 12271 C C . VAL C 1 349 ? -5.323 -11.795 8.050 1.00 48.37 406 VAL C C 1
ATOM 12272 O O . VAL C 1 349 ? -4.566 -11.887 9.007 1.00 49.63 406 VAL C O 1
ATOM 12276 N N . GLN C 1 350 ? -5.502 -12.791 7.188 1.00 42.69 407 GLN C N 1
ATOM 12277 C CA . GLN C 1 350 ? -4.812 -14.061 7.353 0.50 40.37 407 GLN C CA 1
ATOM 12278 C C . GLN C 1 350 ? -3.301 -13.871 7.428 1.00 40.81 407 GLN C C 1
ATOM 12279 O O . GLN C 1 350 ? -2.623 -14.547 8.200 1.00 42.78 407 GLN C O 1
ATOM 12285 N N . LEU C 1 351 ? -2.773 -12.970 6.605 1.00 39.82 408 LEU C N 1
ATOM 12286 C CA . LEU C 1 351 ? -1.331 -12.719 6.555 1.00 38.04 408 LEU C CA 1
ATOM 12287 C C . LEU C 1 351 ? -0.679 -12.319 7.884 1.00 37.49 408 LEU C C 1
ATOM 12288 O O . LEU C 1 351 ? 0.403 -12.800 8.216 1.00 40.31 408 LEU C O 1
ATOM 12293 N N . LEU C 1 352 ? -1.338 -11.459 8.646 1.00 36.18 409 LEU C N 1
ATOM 12294 C CA . LEU C 1 352 ? -0.793 -11.004 9.925 1.00 35.14 409 LEU C CA 1
ATOM 12295 C C . LEU C 1 352 ? -1.172 -11.853 11.139 1.00 35.75 409 LEU C C 1
ATOM 12296 O O . LEU C 1 352 ? -0.721 -11.596 12.257 1.00 34.98 409 LEU C O 1
ATOM 12301 N N . GLN C 1 353 ? -2.000 -12.866 10.917 1.00 36.01 410 GLN C N 1
ATOM 12302 C CA . GLN C 1 353 ? -2.470 -13.740 11.992 1.00 37.04 410 GLN C CA 1
ATOM 12303 C C . GLN C 1 353 ? -1.355 -14.281 12.895 1.00 34.13 410 GLN C C 1
ATOM 12304 O O . GLN C 1 353 ? -1.448 -14.211 14.109 1.00 34.17 410 GLN C O 1
ATOM 12310 N N . GLN C 1 354 ? -0.301 -14.822 12.304 1.00 34.49 411 GLN C N 1
ATOM 12311 C CA . GLN C 1 354 ? 0.797 -15.362 13.091 1.00 36.23 411 GLN C CA 1
ATOM 12312 C C . GLN C 1 354 ? 1.554 -14.335 13.929 1.00 38.42 411 GLN C C 1
ATOM 12313 O O . GLN C 1 354 ? 1.858 -14.584 15.095 1.00 41.33 411 GLN C O 1
ATOM 12319 N N . LYS C 1 355 ? 1.830 -13.171 13.347 1.00 37.77 412 LYS C N 1
ATOM 12320 C CA . LYS C 1 355 ? 2.637 -12.166 14.023 1.00 34.90 412 LYS C CA 1
ATOM 12321 C C . LYS C 1 355 ? 2.041 -10.857 14.547 1.00 36.43 412 LYS C C 1
ATOM 12322 O O . LYS C 1 355 ? 2.742 -10.101 15.227 1.00 38.08 412 LYS C O 1
ATOM 12328 N N . VAL C 1 356 ? 0.777 -10.576 14.247 1.00 35.94 413 VAL C N 1
ATOM 12329 C CA . VAL C 1 356 ? 0.158 -9.343 14.722 1.00 35.51 413 VAL C CA 1
ATOM 12330 C C . VAL C 1 356 ? -1.097 -9.672 15.511 1.00 36.82 413 VAL C C 1
ATOM 12331 O O . VAL C 1 356 ? -2.172 -9.817 14.948 1.00 38.09 413 VAL C O 1
ATOM 12335 N N . PRO C 1 357 ? -0.968 -9.786 16.841 1.00 39.80 414 PRO C N 1
ATOM 12336 C CA . PRO C 1 357 ? -2.052 -10.106 17.782 1.00 38.71 414 PRO C CA 1
ATOM 12337 C C . PRO C 1 357 ? -3.000 -8.981 18.189 1.00 38.49 414 PRO C C 1
ATOM 12338 O O . PRO C 1 357 ? -4.203 -9.210 18.346 1.00 38.25 414 PRO C O 1
ATOM 12342 N N . TYR C 1 358 ? -2.456 -7.776 18.356 1.00 37.89 415 TYR C N 1
ATOM 12343 C CA . TYR C 1 358 ? -3.234 -6.625 18.805 1.00 39.59 415 TYR C CA 1
ATOM 12344 C C . TYR C 1 358 ? -4.636 -6.388 18.263 1.00 41.65 415 TYR C C 1
ATOM 12345 O O . TYR C 1 358 ? -5.577 -6.214 19.030 1.00 46.86 415 TYR C O 1
ATOM 12354 N N . PHE C 1 359 ? -4.804 -6.368 16.961 1.00 41.01 416 PHE C N 1
ATOM 12355 C CA . PHE C 1 359 ? -6.132 -6.071 16.456 1.00 44.66 416 PHE C CA 1
ATOM 12356 C C . PHE C 1 359 ? -6.664 -7.195 15.584 1.00 44.93 416 PHE C C 1
ATOM 12357 O O . PHE C 1 359 ? -7.832 -7.576 15.679 1.00 39.93 416 PHE C O 1
ATOM 12365 N N . TYR C 1 360 ? -5.767 -7.724 14.757 1.00 45.78 417 TYR C N 1
ATOM 12366 C CA . TYR C 1 360 ? -6.056 -8.782 13.804 1.00 46.61 417 TYR C CA 1
ATOM 12367 C C . TYR C 1 360 ? -6.307 -10.180 14.351 1.00 47.08 417 TYR C C 1
ATOM 12368 O O . TYR C 1 360 ? -7.176 -10.888 13.849 1.00 48.14 417 TYR C O 1
ATOM 12377 N N . ARG C 1 361 ? -5.554 -10.573 15.373 1.00 47.72 418 ARG C N 1
ATOM 12378 C CA . ARG C 1 361 ? -5.675 -11.904 15.966 1.00 50.45 418 ARG C CA 1
ATOM 12379 C C . ARG C 1 361 ? -7.111 -12.339 16.307 1.00 52.02 418 ARG C C 1
ATOM 12380 O O . ARG C 1 361 ? -7.824 -11.661 17.043 1.00 50.61 418 ARG C O 1
ATOM 12388 N N . LYS C 1 362 ? -7.534 -13.478 15.764 1.00 55.22 419 LYS C N 1
ATOM 12389 C CA . LYS C 1 362 ? -8.873 -13.992 16.046 1.00 59.78 419 LYS C CA 1
ATOM 12390 C C . LYS C 1 362 ? -8.813 -15.228 16.940 1.00 59.26 419 LYS C C 1
ATOM 12391 O O . LYS C 1 362 ? -7.904 -16.047 16.805 1.00 59.99 419 LYS C O 1
ATOM 12397 N N . LYS C 1 363 ? -9.777 -15.365 17.850 1.00 58.97 420 LYS C N 1
ATOM 12398 C CA . LYS C 1 363 ? -9.799 -16.516 18.749 1.00 58.37 420 LYS C CA 1
ATOM 12399 C C . LYS C 1 363 ? -10.108 -17.797 17.993 1.00 55.91 420 LYS C C 1
ATOM 12400 O O . LYS C 1 363 ? -10.805 -17.782 16.989 1.00 53.96 420 LYS C O 1
ATOM 12406 N N . GLU C 1 364 ? -9.575 -18.909 18.472 0.00 55.46 421 GLU C N 1
ATOM 12407 C CA . GLU C 1 364 ? -9.836 -20.179 17.826 1.00 54.08 421 GLU C CA 1
ATOM 12408 C C . GLU C 1 364 ? -10.075 -21.261 18.859 1.00 55.12 421 GLU C C 1
ATOM 12409 O O . GLU C 1 364 ? -9.561 -21.203 19.974 1.00 53.19 421 GLU C O 1
ATOM 12415 N N . LYS C 1 365 ? -10.864 -22.253 18.471 1.00 55.21 422 LYS C N 1
ATOM 12416 C CA . LYS C 1 365 ? -11.217 -23.354 19.343 1.00 54.51 422 LYS C CA 1
ATOM 12417 C C . LYS C 1 365 ? -10.112 -24.395 19.477 1.00 53.08 422 LYS C C 1
ATOM 12418 O O . LYS C 1 365 ? -9.398 -24.683 18.519 0.00 53.33 422 LYS C O 1
ATOM 12424 N N . ILE C 1 366 ? -9.984 -24.957 20.680 1.00 52.35 423 ILE C N 1
ATOM 12425 C CA . ILE C 1 366 ? -8.954 -25.959 20.954 1.00 50.10 423 ILE C CA 1
ATOM 12426 C C . ILE C 1 366 ? -8.904 -27.090 19.950 1.00 46.87 423 ILE C C 1
ATOM 12427 O O . ILE C 1 366 ? -7.828 -27.602 19.645 0.00 47.66 423 ILE C O 1
ATOM 12432 N N . GLU C 1 367 ? -10.060 -27.488 19.438 1.00 46.77 424 GLU C N 1
ATOM 12433 C CA . GLU C 1 367 ? -10.074 -28.572 18.467 1.00 49.52 424 GLU C CA 1
ATOM 12434 C C . GLU C 1 367 ? -9.225 -28.211 17.256 1.00 47.89 424 GLU C C 1
ATOM 12435 O O . GLU C 1 367 ? -8.727 -29.086 16.553 1.00 48.81 424 GLU C O 1
ATOM 12441 N N . SER C 1 368 ? -9.037 -26.917 17.025 1.00 47.94 425 SER C N 1
ATOM 12442 C CA . SER C 1 368 ? -8.237 -26.478 15.890 1.00 48.56 425 SER C CA 1
ATOM 12443 C C . SER C 1 368 ? -7.265 -25.363 16.247 1.00 47.24 425 SER C C 1
ATOM 12444 O O . SER C 1 368 ? -6.654 -24.759 15.367 1.00 47.71 425 SER C O 1
ATOM 12447 N N . ALA C 1 369 ? -7.129 -25.089 17.539 1.00 47.27 426 ALA C N 1
ATOM 12448 C CA . ALA C 1 369 ? -6.222 -24.049 17.996 1.00 44.45 426 ALA C CA 1
ATOM 12449 C C . ALA C 1 369 ? -4.784 -24.530 17.846 1.00 43.33 426 ALA C C 1
ATOM 12450 O O . ALA C 1 369 ? -4.484 -25.710 18.007 1.00 44.63 426 ALA C O 1
ATOM 12452 N N . THR C 1 370 ? -3.897 -23.599 17.538 1.00 43.30 427 THR C N 1
ATOM 12453 C CA . THR C 1 370 ? -2.495 -23.909 17.349 1.00 43.66 427 THR C CA 1
ATOM 12454 C C . THR C 1 370 ? -1.655 -22.738 17.887 1.00 43.21 427 THR C C 1
ATOM 12455 O O . THR C 1 370 ? -2.093 -21.588 17.865 1.00 43.40 427 THR C O 1
ATOM 12459 N N . LEU C 1 371 ? -0.461 -23.036 18.389 1.00 42.10 428 LEU C N 1
ATOM 12460 C CA . LEU C 1 371 ? 0.416 -22.001 18.918 1.00 40.99 428 LEU C CA 1
ATOM 12461 C C . LEU C 1 371 ? 0.745 -20.969 17.841 1.00 38.95 428 LEU C C 1
ATOM 12462 O O . LEU C 1 371 ? 0.991 -21.323 16.690 1.00 39.73 428 LEU C O 1
ATOM 12467 N N . LYS C 1 372 ? 0.746 -19.695 18.222 1.00 36.82 429 LYS C N 1
ATOM 12468 C CA . LYS C 1 372 ? 1.060 -18.614 17.297 1.00 37.66 429 LYS C CA 1
ATOM 12469 C C . LYS C 1 372 ? 2.531 -18.208 17.407 1.00 37.34 429 LYS C C 1
ATOM 12470 O O . LYS C 1 372 ? 3.159 -18.387 18.453 1.00 36.34 429 LYS C O 1
ATOM 12476 N N . ARG C 1 373 ? 3.075 -17.659 16.325 1.00 38.68 430 ARG C N 1
ATOM 12477 C CA . ARG C 1 373 ? 4.468 -17.207 16.310 1.00 38.01 430 ARG C CA 1
ATOM 12478 C C . ARG C 1 373 ? 4.650 -16.177 17.429 1.00 36.41 430 ARG C C 1
ATOM 12479 O O . ARG C 1 373 ? 5.611 -16.219 18.188 1.00 37.03 430 ARG C O 1
ATOM 12487 N N . VAL C 1 374 ? 3.709 -15.248 17.512 1.00 34.00 431 VAL C N 1
ATOM 12488 C CA . VAL C 1 374 ? 3.713 -14.228 18.546 1.00 33.13 431 VAL C CA 1
ATOM 12489 C C . VAL C 1 374 ? 2.406 -14.468 19.308 1.00 35.29 431 VAL C C 1
ATOM 12490 O O . VAL C 1 374 ? 1.315 -14.444 18.724 1.00 40.28 431 VAL C O 1
ATOM 12494 N N . PRO C 1 375 ? 2.499 -14.726 20.617 1.00 32.70 432 PRO C N 1
ATOM 12495 C CA . PRO C 1 375 ? 1.323 -14.978 21.450 1.00 30.98 432 PRO C CA 1
ATOM 12496 C C . PRO C 1 375 ? 0.513 -13.720 21.748 1.00 32.72 432 PRO C C 1
ATOM 12497 O O . PRO C 1 375 ? 1.057 -12.616 21.824 1.00 35.44 432 PRO C O 1
ATOM 12501 N N . LEU C 1 376 ? -0.789 -13.897 21.936 1.00 31.38 433 LEU C N 1
ATOM 12502 C CA . LEU C 1 376 ? -1.691 -12.789 22.232 1.00 28.08 433 LEU C CA 1
ATOM 12503 C C . LEU C 1 376 ? -1.367 -12.230 23.618 1.00 29.37 433 LEU C C 1
ATOM 12504 O O . LEU C 1 376 ? -1.151 -11.024 23.784 1.00 26.35 433 LEU C O 1
ATOM 12509 N N . VAL C 1 377 ? -1.330 -13.130 24.604 1.00 30.87 434 VAL C N 1
ATOM 12510 C CA . VAL C 1 377 ? -1.066 -12.773 26.004 1.00 29.52 434 VAL C CA 1
ATOM 12511 C C . VAL C 1 377 ? 0.234 -13.325 26.587 1.00 32.10 434 VAL C C 1
ATOM 12512 O O . VAL C 1 377 ? 0.633 -14.455 26.291 1.00 33.13 434 VAL C O 1
ATOM 12516 N N . SER C 1 378 ? 0.887 -12.522 27.422 1.00 32.06 435 SER C N 1
ATOM 12517 C CA . SER C 1 378 ? 2.108 -12.950 28.108 1.00 32.96 435 SER C CA 1
ATOM 12518 C C . SER C 1 378 ? 1.835 -12.735 29.580 1.00 35.46 435 SER C C 1
ATOM 12519 O O . SER C 1 378 ? 1.286 -11.708 29.956 1.00 37.52 435 SER C O 1
ATOM 12522 N N . ILE C 1 379 ? 2.183 -13.709 30.413 1.00 39.33 436 ILE C N 1
ATOM 12523 C CA . ILE C 1 379 ? 1.969 -13.589 31.852 1.00 36.78 436 ILE C CA 1
ATOM 12524 C C . ILE C 1 379 ? 3.343 -13.587 32.491 1.00 37.40 436 ILE C C 1
ATOM 12525 O O . ILE C 1 379 ? 4.076 -14.572 32.372 1.00 37.31 436 ILE C O 1
ATOM 12530 N N . TYR C 1 380 ? 3.710 -12.492 33.154 1.00 35.16 437 TYR C N 1
ATOM 12531 C CA . TYR C 1 380 ? 5.023 -12.445 33.781 1.00 34.47 437 TYR C CA 1
ATOM 12532 C C . TYR C 1 380 ? 4.952 -12.819 35.254 1.00 36.80 437 TYR C C 1
ATOM 12533 O O . TYR C 1 380 ? 3.992 -12.485 35.950 1.00 37.06 437 TYR C O 1
ATOM 12542 N N . ILE C 1 381 ? 5.986 -13.517 35.717 1.00 38.32 438 ILE C N 1
ATOM 12543 C CA . ILE C 1 381 ? 6.056 -13.971 37.094 1.00 38.56 438 ILE C CA 1
ATOM 12544 C C . ILE C 1 381 ? 7.426 -13.742 37.717 1.00 39.34 438 ILE C C 1
ATOM 12545 O O . ILE C 1 381 ? 8.421 -14.344 37.299 1.00 40.54 438 ILE C O 1
ATOM 12550 N N . PRO C 1 382 ? 7.497 -12.848 38.711 1.00 38.62 439 PRO C N 1
ATOM 12551 C CA . PRO C 1 382 ? 8.748 -12.548 39.408 1.00 41.15 439 PRO C CA 1
ATOM 12552 C C . PRO C 1 382 ? 8.828 -13.570 40.557 1.00 40.44 439 PRO C C 1
ATOM 12553 O O . PRO C 1 382 ? 8.183 -13.413 41.590 0.00 41.11 439 PRO C O 1
ATOM 12557 N N . ALA C 1 383 ? 9.616 -14.623 40.348 1.00 42.67 440 ALA C N 1
ATOM 12558 C CA . ALA C 1 383 ? 9.743 -15.707 41.324 1.00 45.68 440 ALA C CA 1
ATOM 12559 C C . ALA C 1 383 ? 10.995 -15.742 42.206 1.00 46.23 440 ALA C C 1
ATOM 12560 O O . ALA C 1 383 ? 12.123 -15.792 41.713 1.00 47.36 440 ALA C O 1
ATOM 12562 N N . TYR C 1 384 ? 10.770 -15.735 43.519 1.00 47.12 441 TYR C N 1
ATOM 12563 C CA . TYR C 1 384 ? 11.842 -15.805 44.501 1.00 47.54 441 TYR C CA 1
ATOM 12564 C C . TYR C 1 384 ? 11.419 -16.731 45.641 1.00 49.52 441 TYR C C 1
ATOM 12565 O O . TYR C 1 384 ? 10.574 -16.368 46.462 1.00 53.14 441 TYR C O 1
ATOM 12574 N N . ASN C 1 385 ? 12.002 -17.927 45.687 1.00 51.02 442 ASN C N 1
ATOM 12575 C CA . ASN C 1 385 ? 11.685 -18.916 46.725 1.00 48.30 442 ASN C CA 1
ATOM 12576 C C . ASN C 1 385 ? 10.192 -19.212 46.798 1.00 48.29 442 ASN C C 1
ATOM 12577 O O . ASN C 1 385 ? 9.525 -18.895 47.786 1.00 46.88 442 ASN C O 1
ATOM 12582 N N . CYS C 1 386 ? 9.676 -19.836 45.749 1.00 47.56 443 CYS C N 1
ATOM 12583 C CA . CYS C 1 386 ? 8.261 -20.157 45.663 1.00 49.62 443 CYS C CA 1
ATOM 12584 C C . CYS C 1 386 ? 8.036 -21.616 45.296 1.00 52.56 443 CYS C C 1
ATOM 12585 O O . CYS C 1 386 ? 6.999 -21.962 44.729 1.00 54.17 443 CYS C O 1
ATOM 12588 N N . SER C 1 387 ? 9.012 -22.459 45.629 1.00 54.23 444 SER C N 1
ATOM 12589 C CA . SER C 1 387 ? 8.973 -23.889 45.342 1.00 56.37 444 SER C CA 1
ATOM 12590 C C . SER C 1 387 ? 7.615 -24.600 45.502 1.00 56.92 444 SER C C 1
ATOM 12591 O O . SER C 1 387 ? 7.132 -25.251 44.567 1.00 57.40 444 SER C O 1
ATOM 12594 N N . LYS C 1 388 ? 6.997 -24.488 46.672 1.00 55.15 445 LYS C N 1
ATOM 12595 C CA . LYS C 1 388 ? 5.720 -25.160 46.900 1.00 57.50 445 LYS C CA 1
ATOM 12596 C C . LYS C 1 388 ? 4.553 -24.413 46.275 1.00 56.34 445 LYS C C 1
ATOM 12597 O O . LYS C 1 388 ? 3.393 -24.785 46.474 1.00 57.22 445 LYS C O 1
ATOM 12603 N N . TYR C 1 389 ? 4.862 -23.373 45.508 1.00 53.10 446 TYR C N 1
ATOM 12604 C CA . TYR C 1 389 ? 3.826 -22.552 44.887 1.00 50.13 446 TYR C CA 1
ATOM 12605 C C . TYR C 1 389 ? 3.916 -22.416 43.376 1.00 46.86 446 TYR C C 1
ATOM 12606 O O . TYR C 1 389 ? 2.891 -22.377 42.685 1.00 44.69 446 TYR C O 1
ATOM 12615 N N . ILE C 1 390 ? 5.146 -22.343 42.879 1.00 43.37 447 ILE C N 1
ATOM 12616 C CA . ILE C 1 390 ? 5.404 -22.135 41.461 1.00 44.28 447 ILE C CA 1
ATOM 12617 C C . ILE C 1 390 ? 4.616 -22.971 40.468 1.00 42.16 447 ILE C C 1
ATOM 12618 O O . ILE C 1 390 ? 4.057 -22.424 39.524 1.00 42.99 447 ILE C O 1
ATOM 12623 N N . VAL C 1 391 ? 4.563 -24.280 40.671 1.00 40.70 448 VAL C N 1
ATOM 12624 C CA . VAL C 1 391 ? 3.841 -25.144 39.749 1.00 40.27 448 VAL C CA 1
ATOM 12625 C C . VAL C 1 391 ? 2.357 -24.815 39.704 1.00 39.33 448 VAL C C 1
ATOM 12626 O O . VAL C 1 391 ? 1.791 -24.659 38.630 1.00 41.94 448 VAL C O 1
ATOM 12630 N N . ARG C 1 392 ? 1.725 -24.695 40.865 1.00 40.99 449 ARG C N 1
ATOM 12631 C CA . ARG C 1 392 ? 0.299 -24.369 40.918 1.00 39.21 449 ARG C CA 1
ATOM 12632 C C . ARG C 1 392 ? 0.078 -22.981 40.341 1.00 38.37 449 ARG C C 1
ATOM 12633 O O . ARG C 1 392 ? -1.009 -22.645 39.884 1.00 35.21 449 ARG C O 1
ATOM 12641 N N . CYS C 1 393 ? 1.139 -22.189 40.361 1.00 38.43 450 CYS C N 1
ATOM 12642 C CA . CYS C 1 393 ? 1.107 -20.830 39.850 1.00 41.33 450 CYS C CA 1
ATOM 12643 C C . CYS C 1 393 ? 1.060 -20.810 38.332 1.00 39.77 450 CYS C C 1
ATOM 12644 O O . CYS C 1 393 ? 0.131 -20.276 37.733 1.00 39.89 450 CYS C O 1
ATOM 12647 N N . VAL C 1 394 ? 2.083 -21.392 37.721 1.00 40.90 451 VAL C N 1
ATOM 12648 C CA . VAL C 1 394 ? 2.194 -21.448 36.272 1.00 38.89 451 VAL C CA 1
ATOM 12649 C C . VAL C 1 394 ? 1.004 -22.172 35.642 1.00 38.51 451 VAL C C 1
ATOM 12650 O O . VAL C 1 394 ? 0.420 -21.690 34.676 1.00 35.45 451 VAL C O 1
ATOM 12654 N N . GLU C 1 395 ? 0.649 -23.325 36.198 1.00 37.35 452 GLU C N 1
ATOM 12655 C CA . GLU C 1 395 ? -0.476 -24.103 35.695 1.00 36.40 452 GLU C CA 1
ATOM 12656 C C . GLU C 1 395 ? -1.729 -23.245 35.761 1.00 34.81 452 GLU C C 1
ATOM 12657 O O . GLU C 1 395 ? -2.615 -23.345 34.917 1.00 37.05 452 GLU C O 1
ATOM 12663 N N . SER C 1 396 ? -1.795 -22.396 36.772 1.00 33.92 453 SER C N 1
ATOM 12664 C CA . SER C 1 396 ? -2.923 -21.495 36.928 1.00 36.44 453 SER C CA 1
ATOM 12665 C C . SER C 1 396 ? -2.987 -20.598 35.682 1.00 37.73 453 SER C C 1
ATOM 12666 O O . SER C 1 396 ? -4.063 -20.211 35.214 1.00 36.36 453 SER C O 1
ATOM 12669 N N . ALA C 1 397 ? -1.822 -20.286 35.133 1.00 37.16 454 ALA C N 1
ATOM 12670 C CA . ALA C 1 397 ? -1.763 -19.450 33.950 1.00 36.22 454 ALA C CA 1
ATOM 12671 C C . ALA C 1 397 ? -2.023 -20.311 32.716 1.00 37.41 454 ALA C C 1
ATOM 12672 O O . ALA C 1 397 ? -2.808 -19.943 31.845 1.00 39.42 454 ALA C O 1
ATOM 12674 N N . LEU C 1 398 ? -1.371 -21.466 32.650 1.00 38.69 455 LEU C N 1
ATOM 12675 C CA . LEU C 1 398 ? -1.539 -22.376 31.521 1.00 38.74 455 LEU C CA 1
ATOM 12676 C C . LEU C 1 398 ? -2.967 -22.884 31.363 1.00 36.34 455 LEU C C 1
ATOM 12677 O O . LEU C 1 398 ? -3.445 -23.041 30.254 1.00 36.64 455 LEU C O 1
ATOM 12682 N N . ASN C 1 399 ? -3.653 -23.146 32.464 1.00 36.37 456 ASN C N 1
ATOM 12683 C CA . ASN C 1 399 ? -5.018 -23.637 32.359 1.00 39.28 456 ASN C CA 1
ATOM 12684 C C . ASN C 1 399 ? -6.022 -22.507 32.280 1.00 38.49 456 ASN C C 1
ATOM 12685 O O . ASN C 1 399 ? -6.826 -22.312 33.191 1.00 40.64 456 ASN C O 1
ATOM 12690 N N . GLN C 1 400 ? -5.981 -21.770 31.180 1.00 36.01 457 GLN C N 1
ATOM 12691 C CA . GLN C 1 400 ? -6.896 -20.650 30.991 1.00 37.71 457 GLN C CA 1
ATOM 12692 C C . GLN C 1 400 ? -7.888 -20.868 29.852 1.00 36.50 457 GLN C C 1
ATOM 12693 O O . GLN C 1 400 ? -7.633 -21.626 28.909 1.00 33.81 457 GLN C O 1
ATOM 12699 N N . THR C 1 401 ? -9.018 -20.182 29.933 1.00 34.87 458 THR C N 1
ATOM 12700 C CA . THR C 1 401 ? -10.001 -20.271 28.872 1.00 33.88 458 THR C CA 1
ATOM 12701 C C . THR C 1 401 ? -9.330 -19.722 27.614 1.00 35.60 458 THR C C 1
ATOM 12702 O O . THR C 1 401 ? -9.626 -20.154 26.509 1.00 37.29 458 THR C O 1
ATOM 12706 N N . ILE C 1 402 ? -8.426 -18.758 27.787 1.00 35.01 459 ILE C N 1
ATOM 12707 C CA . ILE C 1 402 ? -7.705 -18.189 26.657 1.00 34.52 459 ILE C CA 1
ATOM 12708 C C . ILE C 1 402 ? -6.425 -19.005 26.489 1.00 37.64 459 ILE C C 1
ATOM 12709 O O . ILE C 1 402 ? -5.631 -19.126 27.423 1.00 38.23 459 ILE C O 1
ATOM 12714 N N . THR C 1 403 ? -6.225 -19.539 25.288 1.00 37.03 460 THR C N 1
ATOM 12715 C CA . THR C 1 403 ? -5.085 -20.392 24.982 1.00 37.63 460 THR C CA 1
ATOM 12716 C C . THR C 1 403 ? -3.907 -19.755 24.223 1.00 36.32 460 THR C C 1
ATOM 12717 O O . THR C 1 403 ? -2.807 -20.303 24.199 1.00 32.87 460 THR C O 1
ATOM 12721 N N . ASP C 1 404 ? -4.143 -18.617 23.586 1.00 34.70 461 ASP C N 1
ATOM 12722 C CA . ASP C 1 404 ? -3.095 -17.914 22.855 1.00 33.31 461 ASP C CA 1
ATOM 12723 C C . ASP C 1 404 ? -2.381 -17.166 23.975 1.00 36.44 461 ASP C C 1
ATOM 12724 O O . ASP C 1 404 ? -2.604 -15.968 24.185 1.00 35.65 461 ASP C O 1
ATOM 12729 N N . LEU C 1 405 ? -1.535 -17.886 24.710 1.00 36.12 462 LEU C N 1
ATOM 12730 C CA . LEU C 1 405 ? -0.842 -17.301 25.850 1.00 35.98 462 LEU C CA 1
ATOM 12731 C C . LEU C 1 405 ? 0.468 -17.993 26.196 1.00 35.65 462 LEU C C 1
ATOM 12732 O O . LEU C 1 405 ? 0.671 -19.150 25.881 1.00 33.24 462 LEU C O 1
ATOM 12737 N N . GLU C 1 406 ? 1.356 -17.262 26.858 1.00 39.95 463 GLU C N 1
ATOM 12738 C CA . GLU C 1 406 ? 2.646 -17.799 27.263 1.00 39.66 463 GLU C CA 1
ATOM 12739 C C . GLU C 1 406 ? 2.932 -17.324 28.681 1.00 40.16 463 GLU C C 1
ATOM 12740 O O . GLU C 1 406 ? 2.281 -16.401 29.172 1.00 41.90 463 GLU C O 1
ATOM 12746 N N . VAL C 1 407 ? 3.902 -17.954 29.335 1.00 40.73 464 VAL C N 1
ATOM 12747 C CA . VAL C 1 407 ? 4.286 -17.587 30.694 1.00 39.61 464 VAL C CA 1
ATOM 12748 C C . VAL C 1 407 ? 5.775 -17.275 30.725 1.00 44.72 464 VAL C C 1
ATOM 12749 O O . VAL C 1 407 ? 6.593 -18.080 30.268 1.00 47.85 464 VAL C O 1
ATOM 12753 N N . CYS C 1 408 ? 6.128 -16.105 31.253 1.00 44.06 465 CYS C N 1
ATOM 12754 C CA . CYS C 1 408 ? 7.526 -15.693 31.316 1.00 43.44 465 CYS C CA 1
ATOM 12755 C C . CYS C 1 408 ? 7.940 -15.491 32.756 1.00 43.90 465 CYS C C 1
ATOM 12756 O O . CYS C 1 408 ? 7.476 -14.566 33.422 1.00 42.83 465 CYS C O 1
ATOM 12759 N N . ILE C 1 409 ? 8.841 -16.344 33.222 1.00 44.96 466 ILE C N 1
ATOM 12760 C CA . ILE C 1 409 ? 9.283 -16.283 34.603 1.00 45.40 466 ILE C CA 1
ATOM 12761 C C . ILE C 1 409 ? 10.747 -15.942 34.810 1.00 45.59 466 ILE C C 1
ATOM 12762 O O . ILE C 1 409 ? 11.628 -16.475 34.134 1.00 48.13 466 ILE C O 1
ATOM 12767 N N . CYS C 1 410 ? 11.000 -15.053 35.757 1.00 42.78 467 CYS C N 1
ATOM 12768 C CA . CYS C 1 410 ? 12.358 -14.690 36.089 1.00 41.46 467 CYS C CA 1
ATOM 12769 C C . CYS C 1 410 ? 12.613 -15.232 37.490 1.00 41.76 467 CYS C C 1
ATOM 12770 O O . CYS C 1 410 ? 11.820 -14.995 38.405 1.00 38.84 467 CYS C O 1
ATOM 12773 N N . ASP C 1 411 ? 13.691 -15.994 37.657 1.00 42.66 468 ASP C N 1
ATOM 12774 C CA . ASP C 1 411 ? 14.029 -16.506 38.982 1.00 43.53 468 ASP C CA 1
ATOM 12775 C C . ASP C 1 411 ? 15.021 -15.522 39.591 1.00 43.05 468 ASP C C 1
ATOM 12776 O O . ASP C 1 411 ? 16.185 -15.469 39.185 1.00 41.22 468 ASP C O 1
ATOM 12781 N N . ASP C 1 412 ? 14.559 -14.740 40.559 1.00 40.40 469 ASP C N 1
ATOM 12782 C CA . ASP C 1 412 ? 15.409 -13.740 41.175 1.00 42.32 469 ASP C CA 1
ATOM 12783 C C . ASP C 1 412 ? 16.467 -14.333 42.107 1.00 43.68 469 ASP C C 1
ATOM 12784 O O . ASP C 1 412 ? 16.525 -13.988 43.282 1.00 44.99 469 ASP C O 1
ATOM 12789 N N . GLY C 1 413 ? 17.312 -15.210 41.572 1.00 45.27 470 GLY C N 1
ATOM 12790 C CA . GLY C 1 413 ? 18.347 -15.834 42.369 0.00 48.57 470 GLY C CA 1
ATOM 12791 C C . GLY C 1 413 ? 17.783 -16.537 43.583 1.00 50.94 470 GLY C C 1
ATOM 12792 O O . GLY C 1 413 ? 18.275 -16.343 44.697 1.00 52.42 470 GLY C O 1
ATOM 12793 N N . SER C 1 414 ? 16.742 -17.343 43.388 1.00 51.02 471 SER C N 1
ATOM 12794 C CA . SER C 1 414 ? 16.141 -18.067 44.505 1.00 52.25 471 SER C CA 1
ATOM 12795 C C . SER C 1 414 ? 17.206 -18.887 45.223 1.00 53.44 471 SER C C 1
ATOM 12796 O O . SER C 1 414 ? 18.219 -19.265 44.625 1.00 51.26 471 SER C O 1
ATOM 12799 N N . THR C 1 415 ? 16.971 -19.148 46.507 1.00 54.68 472 THR C N 1
ATOM 12800 C CA . THR C 1 415 ? 17.893 -19.937 47.317 1.00 56.26 472 THR C CA 1
ATOM 12801 C C . THR C 1 415 ? 17.370 -21.359 47.451 1.00 56.43 472 THR C C 1
ATOM 12802 O O . THR C 1 415 ? 18.144 -22.305 47.593 1.00 56.81 472 THR C O 1
ATOM 12806 N N . ASP C 1 416 ? 16.051 -21.511 47.413 1.00 56.57 473 ASP C N 1
ATOM 12807 C CA . ASP C 1 416 ? 15.471 -22.839 47.497 1.00 57.85 473 ASP C CA 1
ATOM 12808 C C . ASP C 1 416 ? 15.637 -23.449 46.114 1.00 59.37 473 ASP C C 1
ATOM 12809 O O . ASP C 1 416 ? 16.442 -22.961 45.316 1.00 57.58 473 ASP C O 1
ATOM 12814 N N . ASP C 1 417 ? 14.888 -24.504 45.817 1.00 59.89 474 ASP C N 1
ATOM 12815 C CA . ASP C 1 417 ? 15.018 -25.132 44.513 1.00 61.42 474 ASP C CA 1
ATOM 12816 C C . ASP C 1 417 ? 13.881 -24.768 43.567 1.00 60.18 474 ASP C C 1
ATOM 12817 O O . ASP C 1 417 ? 13.237 -25.632 42.984 1.00 63.05 474 ASP C O 1
ATOM 12822 N N . THR C 1 418 ? 13.639 -23.472 43.424 1.00 57.81 475 THR C N 1
ATOM 12823 C CA . THR C 1 418 ? 12.605 -22.982 42.522 1.00 54.05 475 THR C CA 1
ATOM 12824 C C . THR C 1 418 ? 13.070 -23.265 41.100 1.00 53.49 475 THR C C 1
ATOM 12825 O O . THR C 1 418 ? 12.324 -23.786 40.275 1.00 54.22 475 THR C O 1
ATOM 12829 N N . LEU C 1 419 ? 14.323 -22.921 40.830 1.00 52.48 476 LEU C N 1
ATOM 12830 C CA . LEU C 1 419 ? 14.906 -23.109 39.515 1.00 52.41 476 LEU C CA 1
ATOM 12831 C C . LEU C 1 419 ? 14.820 -24.562 39.077 1.00 53.94 476 LEU C C 1
ATOM 12832 O O . LEU C 1 419 ? 14.305 -24.862 37.999 1.00 54.57 476 LEU C O 1
ATOM 12837 N N . ARG C 1 420 ? 15.314 -25.464 39.918 1.00 56.47 477 ARG C N 1
ATOM 12838 C CA . ARG C 1 420 ? 15.291 -26.893 39.614 1.00 58.95 477 ARG C CA 1
ATOM 12839 C C . ARG C 1 420 ? 13.870 -27.334 39.265 1.00 58.33 477 ARG C C 1
ATOM 12840 O O . ARG C 1 420 ? 13.661 -28.048 38.282 1.00 58.55 477 ARG C O 1
ATOM 12848 N N . ILE C 1 421 ? 12.898 -26.906 40.069 1.00 56.79 478 ILE C N 1
ATOM 12849 C CA . ILE C 1 421 ? 11.499 -27.250 39.825 1.00 55.75 478 ILE C CA 1
ATOM 12850 C C . ILE C 1 421 ? 11.105 -26.769 38.435 1.00 54.37 478 ILE C C 1
ATOM 12851 O O . ILE C 1 421 ? 10.484 -27.504 37.664 1.00 52.22 478 ILE C O 1
ATOM 12856 N N . LEU C 1 422 ? 11.474 -25.528 38.126 1.00 52.55 479 LEU C N 1
ATOM 12857 C CA . LEU C 1 422 ? 11.173 -24.933 36.829 1.00 51.17 479 LEU C CA 1
ATOM 12858 C C . LEU C 1 422 ? 11.788 -25.743 35.689 1.00 53.16 479 LEU C C 1
ATOM 12859 O O . LEU C 1 422 ? 11.185 -25.897 34.627 1.00 52.93 479 LEU C O 1
ATOM 12864 N N . GLN C 1 423 ? 12.994 -26.258 35.912 1.00 56.16 480 GLN C N 1
ATOM 12865 C CA . GLN C 1 423 ? 13.686 -27.036 34.891 1.00 57.37 480 GLN C CA 1
ATOM 12866 C C . GLN C 1 423 ? 13.022 -28.384 34.641 1.00 59.01 480 GLN C C 1
ATOM 12867 O O . GLN C 1 423 ? 12.671 -28.709 33.507 1.00 57.45 480 GLN C O 1
ATOM 12873 N N . GLU C 1 424 ? 12.845 -29.168 35.697 1.00 59.49 481 GLU C N 1
ATOM 12874 C CA . GLU C 1 424 ? 12.217 -30.475 35.549 1.00 61.53 481 GLU C CA 1
ATOM 12875 C C . GLU C 1 424 ? 10.764 -30.335 35.087 1.00 59.75 481 GLU C C 1
ATOM 12876 O O . GLU C 1 424 ? 10.114 -31.325 34.759 1.00 60.33 481 GLU C O 1
ATOM 12882 N N . HIS C 1 425 ? 10.262 -29.104 35.045 1.00 57.56 482 HIS C N 1
ATOM 12883 C CA . HIS C 1 425 ? 8.877 -28.869 34.646 1.00 53.68 482 HIS C CA 1
ATOM 12884 C C . HIS C 1 425 ? 8.638 -28.121 33.331 1.00 50.70 482 HIS C C 1
ATOM 12885 O O . HIS C 1 425 ? 7.742 -28.491 32.571 1.00 48.61 482 HIS C O 1
ATOM 12892 N N . TYR C 1 426 ? 9.435 -27.085 33.062 1.00 49.49 483 TYR C N 1
ATOM 12893 C CA . TYR C 1 426 ? 9.224 -26.243 31.877 1.00 47.67 483 TYR C CA 1
ATOM 12894 C C . TYR C 1 426 ? 10.357 -26.038 30.873 1.00 49.79 483 TYR C C 1
ATOM 12895 O O . TYR C 1 426 ? 10.128 -25.496 29.782 1.00 52.07 483 TYR C O 1
ATOM 12904 N N . ALA C 1 427 ? 11.568 -26.445 31.235 1.00 50.41 484 ALA C N 1
ATOM 12905 C CA . ALA C 1 427 ? 12.721 -26.304 30.356 1.00 47.65 484 ALA C CA 1
ATOM 12906 C C . ALA C 1 427 ? 12.367 -26.507 28.879 1.00 49.25 484 ALA C C 1
ATOM 12907 O O . ALA C 1 427 ? 12.814 -25.758 28.011 1.00 49.26 484 ALA C O 1
ATOM 12909 N N . ASN C 1 428 ? 11.555 -27.513 28.590 1.00 51.16 485 ASN C N 1
ATOM 12910 C CA . ASN C 1 428 ? 11.184 -27.774 27.210 1.00 54.75 485 ASN C CA 1
ATOM 12911 C C . ASN C 1 428 ? 9.716 -27.523 26.874 1.00 53.95 485 ASN C C 1
ATOM 12912 O O . ASN C 1 428 ? 9.245 -27.903 25.801 1.00 55.47 485 ASN C O 1
ATOM 12917 N N . HIS C 1 429 ? 9.003 -26.871 27.785 1.00 52.22 486 HIS C N 1
ATOM 12918 C CA . HIS C 1 429 ? 7.593 -26.550 27.579 1.00 47.35 486 HIS C CA 1
ATOM 12919 C C . HIS C 1 429 ? 7.503 -25.422 26.547 1.00 47.86 486 HIS C C 1
ATOM 12920 O O . HIS C 1 429 ? 8.214 -24.418 26.636 1.00 48.76 486 HIS C O 1
ATOM 12927 N N . PRO C 1 430 ? 6.632 -25.576 25.547 1.00 45.67 487 PRO C N 1
ATOM 12928 C CA . PRO C 1 430 ? 6.485 -24.553 24.512 1.00 43.85 487 PRO C CA 1
ATOM 12929 C C . PRO C 1 430 ? 5.800 -23.240 24.910 1.00 42.89 487 PRO C C 1
ATOM 12930 O O . PRO C 1 430 ? 5.948 -22.235 24.214 1.00 42.30 487 PRO C O 1
ATOM 12934 N N . ARG C 1 431 ? 5.060 -23.226 26.012 1.00 38.27 488 ARG C N 1
ATOM 12935 C CA . ARG C 1 431 ? 4.392 -21.992 26.407 1.00 38.36 488 ARG C CA 1
ATOM 12936 C C . ARG C 1 431 ? 4.983 -21.385 27.684 1.00 41.17 488 ARG C C 1
ATOM 12937 O O . ARG C 1 431 ? 4.401 -20.464 28.282 1.00 38.31 488 ARG C O 1
ATOM 12945 N N . VAL C 1 432 ? 6.133 -21.908 28.101 1.00 39.67 489 VAL C N 1
ATOM 12946 C CA . VAL C 1 432 ? 6.792 -21.421 29.303 1.00 40.56 489 VAL C CA 1
ATOM 12947 C C . VAL C 1 432 ? 8.291 -21.195 29.095 1.00 43.44 489 VAL C C 1
ATOM 12948 O O . VAL C 1 432 ? 9.032 -22.109 28.712 1.00 45.14 489 VAL C O 1
ATOM 12952 N N . ARG C 1 433 ? 8.721 -19.961 29.343 1.00 43.88 490 ARG C N 1
ATOM 12953 C CA . ARG C 1 433 ? 10.119 -19.577 29.241 1.00 42.35 490 ARG C CA 1
ATOM 12954 C C . ARG C 1 433 ? 10.491 -18.942 30.575 1.00 42.11 490 ARG C C 1
ATOM 12955 O O . ARG C 1 433 ? 9.689 -18.217 31.169 1.00 42.86 490 ARG C O 1
ATOM 12963 N N . PHE C 1 434 ? 11.689 -19.245 31.061 1.00 40.98 491 PHE C N 1
ATOM 12964 C CA . PHE C 1 434 ? 12.161 -18.701 32.330 1.00 43.69 491 PHE C CA 1
ATOM 12965 C C . PHE C 1 434 ? 13.642 -18.375 32.259 1.00 44.30 491 PHE C C 1
ATOM 12966 O O . PHE C 1 434 ? 14.374 -18.930 31.438 1.00 44.24 491 PHE C O 1
ATOM 12974 N N . ILE C 1 435 ? 14.088 -17.475 33.126 1.00 43.71 492 ILE C N 1
ATOM 12975 C CA . ILE C 1 435 ? 15.495 -17.119 33.145 1.00 45.46 492 ILE C CA 1
ATOM 12976 C C . ILE C 1 435 ? 15.941 -16.916 34.578 1.00 46.66 492 ILE C C 1
ATOM 12977 O O . ILE C 1 435 ? 15.121 -16.739 35.476 1.00 47.33 492 ILE C O 1
ATOM 12982 N N . SER C 1 436 ? 17.248 -16.942 34.791 1.00 47.79 493 SER C N 1
ATOM 12983 C CA . SER C 1 436 ? 17.774 -16.765 36.128 1.00 46.46 493 SER C CA 1
ATOM 12984 C C . SER C 1 436 ? 18.753 -15.597 36.211 1.00 46.03 493 SER C C 1
ATOM 12985 O O . SER C 1 436 ? 19.368 -15.203 35.219 1.00 43.94 493 SER C O 1
ATOM 12988 N N . GLN C 1 437 ? 18.869 -15.041 37.409 1.00 46.18 494 GLN C N 1
ATOM 12989 C CA . GLN C 1 437 ? 19.764 -13.929 37.683 1.00 48.81 494 GLN C CA 1
ATOM 12990 C C . GLN C 1 437 ? 20.011 -13.913 39.181 1.00 50.23 494 GLN C C 1
ATOM 12991 O O . GLN C 1 437 ? 19.375 -14.651 39.927 1.00 51.53 494 GLN C O 1
ATOM 12997 N N . LYS C 1 438 ? 20.943 -13.089 39.629 1.00 53.24 495 LYS C N 1
ATOM 12998 C CA . LYS C 1 438 ? 21.198 -13.012 41.054 1.00 58.16 495 LYS C CA 1
ATOM 12999 C C . LYS C 1 438 ? 20.055 -12.182 41.639 1.00 57.20 495 LYS C C 1
ATOM 13000 O O . LYS C 1 438 ? 19.532 -11.286 40.979 1.00 57.96 495 LYS C O 1
ATOM 13006 N N . ASN C 1 439 ? 19.644 -12.499 42.860 1.00 56.18 496 ASN C N 1
ATOM 13007 C CA . ASN C 1 439 ? 18.562 -11.770 43.503 1.00 53.94 496 ASN C CA 1
ATOM 13008 C C . ASN C 1 439 ? 18.765 -10.266 43.400 1.00 53.66 496 ASN C C 1
ATOM 13009 O O . ASN C 1 439 ? 19.851 -9.762 43.678 1.00 54.98 496 ASN C O 1
ATOM 13014 N N . LYS C 1 440 ? 17.722 -9.545 43.010 1.00 50.85 497 LYS C N 1
ATOM 13015 C CA . LYS C 1 440 ? 17.835 -8.103 42.905 1.00 48.08 497 LYS C CA 1
ATOM 13016 C C . LYS C 1 440 ? 16.544 -7.381 43.255 1.00 46.90 497 LYS C C 1
ATOM 13017 O O . LYS C 1 440 ? 16.499 -6.153 43.255 1.00 44.38 497 LYS C O 1
ATOM 13023 N N . GLY C 1 441 ? 15.497 -8.140 43.566 1.00 44.98 498 GLY C N 1
ATOM 13024 C CA . GLY C 1 441 ? 14.245 -7.511 43.942 1.00 46.67 498 GLY C CA 1
ATOM 13025 C C . GLY C 1 441 ? 13.066 -7.707 43.013 1.00 47.07 498 GLY C C 1
ATOM 13026 O O . GLY C 1 441 ? 13.225 -7.947 41.817 1.00 45.62 498 GLY C O 1
ATOM 13027 N N . ILE C 1 442 ? 11.868 -7.584 43.579 1.00 48.89 499 ILE C N 1
ATOM 13028 C CA . ILE C 1 442 ? 10.637 -7.749 42.825 1.00 48.32 499 ILE C CA 1
ATOM 13029 C C . ILE C 1 442 ? 10.576 -6.718 41.695 1.00 47.80 499 ILE C C 1
ATOM 13030 O O . ILE C 1 442 ? 10.024 -6.990 40.623 1.00 47.03 499 ILE C O 1
ATOM 13035 N N . GLY C 1 443 ? 11.162 -5.546 41.922 1.00 45.03 500 GLY C N 1
ATOM 13036 C CA . GLY C 1 443 ? 11.172 -4.526 40.887 1.00 41.11 500 GLY C CA 1
ATOM 13037 C C . GLY C 1 443 ? 12.006 -4.940 39.686 1.00 42.05 500 GLY C C 1
ATOM 13038 O O . GLY C 1 443 ? 11.561 -4.855 38.543 1.00 40.18 500 GLY C O 1
ATOM 13039 N N . SER C 1 444 ? 13.227 -5.394 39.948 1.00 41.41 501 SER C N 1
ATOM 13040 C CA . SER C 1 444 ? 14.121 -5.818 38.886 1.00 41.22 501 SER C CA 1
ATOM 13041 C C . SER C 1 444 ? 13.628 -7.115 38.287 1.00 39.97 501 SER C C 1
ATOM 13042 O O . SER C 1 444 ? 13.520 -7.241 37.074 1.00 42.91 501 SER C O 1
ATOM 13045 N N . ALA C 1 445 ? 13.333 -8.090 39.137 1.00 42.11 502 ALA C N 1
ATOM 13046 C CA . ALA C 1 445 ? 12.841 -9.372 38.652 1.00 39.09 502 ALA C CA 1
ATOM 13047 C C . ALA C 1 445 ? 11.679 -9.133 37.698 1.00 38.70 502 ALA C C 1
ATOM 13048 O O . ALA C 1 445 ? 11.509 -9.876 36.734 1.00 38.92 502 ALA C O 1
ATOM 13050 N N . SER C 1 446 ? 10.888 -8.090 37.962 1.00 38.21 503 SER C N 1
ATOM 13051 C CA . SER C 1 446 ? 9.750 -7.764 37.108 1.00 36.20 503 SER C CA 1
ATOM 13052 C C . SER C 1 446 ? 10.206 -7.238 35.758 1.00 37.52 503 SER C C 1
ATOM 13053 O O . SER C 1 446 ? 9.666 -7.636 34.723 1.00 41.22 503 SER C O 1
ATOM 13056 N N . ASN C 1 447 ? 11.201 -6.359 35.739 1.00 35.24 504 ASN C N 1
ATOM 13057 C CA . ASN C 1 447 ? 11.668 -5.852 34.456 1.00 34.09 504 ASN C CA 1
ATOM 13058 C C . ASN C 1 447 ? 12.228 -6.972 33.610 1.00 33.03 504 ASN C C 1
ATOM 13059 O O . ASN C 1 447 ? 12.061 -7.000 32.394 1.00 32.29 504 ASN C O 1
ATOM 13064 N N . THR C 1 448 ? 12.899 -7.906 34.258 1.00 33.78 505 THR C N 1
ATOM 13065 C CA . THR C 1 448 ? 13.471 -9.021 33.533 1.00 31.67 505 THR C CA 1
ATOM 13066 C C . THR C 1 448 ? 12.379 -9.935 33.012 1.00 28.29 505 THR C C 1
ATOM 13067 O O . THR C 1 448 ? 12.431 -10.394 31.881 1.00 32.93 505 THR C O 1
ATOM 13071 N N . ALA C 1 449 ? 11.372 -10.188 33.825 1.00 29.42 506 ALA C N 1
ATOM 13072 C CA . ALA C 1 449 ? 10.295 -11.057 33.382 1.00 30.92 506 ALA C CA 1
ATOM 13073 C C . ALA C 1 449 ? 9.571 -10.458 32.196 1.00 31.75 506 ALA C C 1
ATOM 13074 O O . ALA C 1 449 ? 9.339 -11.146 31.212 1.00 34.02 506 ALA C O 1
ATOM 13076 N N . VAL C 1 450 ? 9.224 -9.176 32.287 1.00 32.72 507 VAL C N 1
ATOM 13077 C CA . VAL C 1 450 ? 8.501 -8.497 31.216 1.00 34.22 507 VAL C CA 1
ATOM 13078 C C . VAL C 1 450 ? 9.288 -8.323 29.923 1.00 33.41 507 VAL C C 1
ATOM 13079 O O . VAL C 1 450 ? 8.715 -8.412 28.842 1.00 32.71 507 VAL C O 1
ATOM 13083 N N . ARG C 1 451 ? 10.588 -8.071 30.018 1.00 34.23 508 ARG C N 1
ATOM 13084 C CA . ARG C 1 451 ? 11.386 -7.921 28.810 1.00 36.44 508 ARG C CA 1
ATOM 13085 C C . ARG C 1 451 ? 11.375 -9.250 28.073 1.00 36.84 508 ARG C C 1
ATOM 13086 O O . ARG C 1 451 ? 11.501 -9.299 26.853 1.00 36.41 508 ARG C O 1
ATOM 13094 N N . LEU C 1 452 ? 11.214 -10.326 28.833 1.00 38.42 509 LEU C N 1
ATOM 13095 C CA . LEU C 1 452 ? 11.180 -11.667 28.271 1.00 39.95 509 LEU C CA 1
ATOM 13096 C C . LEU C 1 452 ? 9.905 -11.889 27.451 1.00 38.80 509 LEU C C 1
ATOM 13097 O O . LEU C 1 452 ? 9.928 -12.585 26.447 1.00 39.35 509 LEU C O 1
ATOM 13102 N N . CYS C 1 453 ? 8.800 -11.286 27.888 1.00 38.68 510 CYS C N 1
ATOM 13103 C CA . CYS C 1 453 ? 7.503 -11.421 27.226 1.00 36.31 510 CYS C CA 1
ATOM 13104 C C . CYS C 1 453 ? 7.482 -11.006 25.772 1.00 34.65 510 CYS C C 1
ATOM 13105 O O . CYS C 1 453 ? 8.114 -10.030 25.397 1.00 37.57 510 CYS C O 1
ATOM 13108 N N . ARG C 1 454 ? 6.731 -11.738 24.957 1.00 35.06 511 ARG C N 1
ATOM 13109 C CA . ARG C 1 454 ? 6.635 -11.422 23.537 1.00 37.12 511 ARG C CA 1
ATOM 13110 C C . ARG C 1 454 ? 5.222 -11.064 23.088 1.00 34.78 511 ARG C C 1
ATOM 13111 O O . ARG C 1 454 ? 5.025 -10.684 21.938 1.00 36.35 511 ARG C O 1
ATOM 13119 N N . GLY C 1 455 ? 4.249 -11.172 23.987 1.00 32.65 512 GLY C N 1
ATOM 13120 C CA . GLY C 1 455 ? 2.872 -10.872 23.627 1.00 32.30 512 GLY C CA 1
ATOM 13121 C C . GLY C 1 455 ? 2.522 -9.402 23.702 1.00 31.40 512 GLY C C 1
ATOM 13122 O O . GLY C 1 455 ? 3.394 -8.574 23.957 1.00 31.69 512 GLY C O 1
ATOM 13123 N N . PHE C 1 456 ? 1.249 -9.071 23.476 1.00 31.11 513 PHE C N 1
ATOM 13124 C CA . PHE C 1 456 ? 0.802 -7.679 23.528 1.00 27.55 513 PHE C CA 1
ATOM 13125 C C . PHE C 1 456 ? 0.070 -7.385 24.805 1.00 28.47 513 PHE C C 1
ATOM 13126 O O . PHE C 1 456 ? 0.224 -6.319 25.383 1.00 28.37 513 PHE C O 1
ATOM 13134 N N . TYR C 1 457 ? -0.769 -8.322 25.224 1.00 30.54 514 TYR C N 1
ATOM 13135 C CA . TYR C 1 457 ? -1.494 -8.159 26.463 1.00 30.85 514 TYR C CA 1
ATOM 13136 C C . TYR C 1 457 ? -0.679 -8.860 27.532 1.00 33.10 514 TYR C C 1
ATOM 13137 O O . TYR C 1 457 ? -0.379 -10.057 27.439 1.00 32.77 514 TYR C O 1
ATOM 13146 N N . ILE C 1 458 ? -0.298 -8.087 28.539 1.00 35.15 515 ILE C N 1
ATOM 13147 C CA . ILE C 1 458 ? 0.515 -8.596 29.624 1.00 36.53 515 ILE C CA 1
ATOM 13148 C C . ILE C 1 458 ? -0.211 -8.637 30.948 1.00 36.87 515 ILE C C 1
ATOM 13149 O O . ILE C 1 458 ? -0.793 -7.643 31.367 1.00 40.13 515 ILE C O 1
ATOM 13154 N N . GLY C 1 459 ? -0.173 -9.800 31.597 1.00 39.19 516 GLY C N 1
ATOM 13155 C CA . GLY C 1 459 ? -0.833 -9.979 32.880 1.00 37.29 516 GLY C CA 1
ATOM 13156 C C . GLY C 1 459 ? 0.172 -10.272 33.981 1.00 37.67 516 GLY C C 1
ATOM 13157 O O . GLY C 1 459 ? 1.209 -10.898 33.733 1.00 36.89 516 GLY C O 1
ATOM 13158 N N . GLN C 1 460 ? -0.131 -9.821 35.196 1.00 36.63 517 GLN C N 1
ATOM 13159 C CA . GLN C 1 460 ? 0.761 -10.017 36.330 1.00 37.31 517 GLN C CA 1
ATOM 13160 C C . GLN C 1 460 ? 0.338 -11.184 37.211 1.00 35.94 517 GLN C C 1
ATOM 13161 O O . GLN C 1 460 ? -0.851 -11.398 37.452 1.00 34.93 517 GLN C O 1
ATOM 13167 N N . LEU C 1 461 ? 1.330 -11.918 37.707 1.00 34.81 518 LEU C N 1
ATOM 13168 C CA . LEU C 1 461 ? 1.079 -13.070 38.562 1.00 35.27 518 LEU C CA 1
ATOM 13169 C C . LEU C 1 461 ? 2.269 -13.364 39.474 1.00 35.75 518 LEU C C 1
ATOM 13170 O O . LEU C 1 461 ? 3.273 -13.912 39.033 1.00 36.95 518 LEU C O 1
ATOM 13175 N N . ASP C 1 462 ? 2.159 -13.005 40.746 1.00 34.88 519 ASP C N 1
ATOM 13176 C CA . ASP C 1 462 ? 3.239 -13.283 41.675 1.00 36.05 519 ASP C CA 1
ATOM 13177 C C . ASP C 1 462 ? 3.360 -14.797 41.885 1.00 36.64 519 ASP C C 1
ATOM 13178 O O . ASP C 1 462 ? 2.365 -15.518 41.954 1.00 33.52 519 ASP C O 1
ATOM 13183 N N . SER C 1 463 ? 4.601 -15.258 41.984 1.00 38.72 520 SER C N 1
ATOM 13184 C CA . SER C 1 463 ? 4.934 -16.668 42.133 1.00 40.07 520 SER C CA 1
ATOM 13185 C C . SER C 1 463 ? 4.202 -17.487 43.184 1.00 39.90 520 SER C C 1
ATOM 13186 O O . SER C 1 463 ? 4.202 -18.707 43.109 1.00 38.33 520 SER C O 1
ATOM 13189 N N . ASP C 1 464 ? 3.592 -16.829 44.165 1.00 43.78 521 ASP C N 1
ATOM 13190 C CA . ASP C 1 464 ? 2.886 -17.537 45.231 1.00 43.99 521 ASP C CA 1
ATOM 13191 C C . ASP C 1 464 ? 1.345 -17.459 45.206 1.00 43.21 521 ASP C C 1
ATOM 13192 O O . ASP C 1 464 ? 0.686 -17.948 46.121 1.00 40.25 521 ASP C O 1
ATOM 13197 N N . ASP C 1 465 ? 0.776 -16.862 44.160 1.00 41.35 522 ASP C N 1
ATOM 13198 C CA . ASP C 1 465 ? -0.677 -16.759 44.045 1.00 42.72 522 ASP C CA 1
ATOM 13199 C C . ASP C 1 465 ? -1.136 -17.576 42.831 1.00 42.28 522 ASP C C 1
ATOM 13200 O O . ASP C 1 465 ? -0.311 -18.193 42.155 1.00 43.98 522 ASP C O 1
ATOM 13205 N N . PHE C 1 466 ? -2.442 -17.589 42.557 1.00 39.88 523 PHE C N 1
ATOM 13206 C CA . PHE C 1 466 ? -2.968 -18.312 41.397 1.00 39.85 523 PHE C CA 1
ATOM 13207 C C . PHE C 1 466 ? -4.287 -17.731 40.864 1.00 41.48 523 PHE C C 1
ATOM 13208 O O . PHE C 1 466 ? -5.119 -17.237 41.634 1.00 43.20 523 PHE C O 1
ATOM 13216 N N . LEU C 1 467 ? -4.457 -17.794 39.540 1.00 39.14 524 LEU C N 1
ATOM 13217 C CA . LEU C 1 467 ? -5.628 -17.257 38.831 1.00 37.62 524 LEU C CA 1
ATOM 13218 C C . LEU C 1 467 ? -6.792 -18.227 38.625 1.00 38.79 524 LEU C C 1
ATOM 13219 O O . LEU C 1 467 ? -6.598 -19.441 38.576 1.00 39.80 524 LEU C O 1
ATOM 13224 N N . GLU C 1 468 ? -7.994 -17.663 38.483 1.00 35.44 525 GLU C N 1
ATOM 13225 C CA . GLU C 1 468 ? -9.205 -18.418 38.180 1.00 32.70 525 GLU C CA 1
ATOM 13226 C C . GLU C 1 468 ? -9.068 -18.633 36.662 1.00 32.74 525 GLU C C 1
ATOM 13227 O O . GLU C 1 468 ? -8.554 -17.768 35.960 1.00 31.72 525 GLU C O 1
ATOM 13233 N N . PRO C 1 469 ? -9.534 -19.774 36.131 1.00 33.09 526 PRO C N 1
ATOM 13234 C CA . PRO C 1 469 ? -9.423 -20.069 34.689 1.00 32.14 526 PRO C CA 1
ATOM 13235 C C . PRO C 1 469 ? -9.916 -19.088 33.608 1.00 32.58 526 PRO C C 1
ATOM 13236 O O . PRO C 1 469 ? -9.509 -19.188 32.450 0.00 33.26 526 PRO C O 1
ATOM 13240 N N . ASP C 1 470 ? -10.782 -18.150 33.982 1.00 35.73 527 ASP C N 1
ATOM 13241 C CA . ASP C 1 470 ? -11.330 -17.167 33.038 1.00 36.49 527 ASP C CA 1
ATOM 13242 C C . ASP C 1 470 ? -10.789 -15.748 33.262 1.00 36.46 527 ASP C C 1
ATOM 13243 O O . ASP C 1 470 ? -11.266 -14.785 32.661 1.00 35.66 527 ASP C O 1
ATOM 13248 N N . ALA C 1 471 ? -9.790 -15.635 34.129 1.00 39.43 528 ALA C N 1
ATOM 13249 C CA . ALA C 1 471 ? -9.174 -14.351 34.452 1.00 39.01 528 ALA C CA 1
ATOM 13250 C C . ALA C 1 471 ? -8.755 -13.593 33.206 1.00 37.74 528 ALA C C 1
ATOM 13251 O O . ALA C 1 471 ? -9.166 -12.453 33.000 1.00 39.65 528 ALA C O 1
ATOM 13253 N N . VAL C 1 472 ? -7.944 -14.232 32.367 1.00 34.04 529 VAL C N 1
ATOM 13254 C CA . VAL C 1 472 ? -7.446 -13.579 31.168 1.00 35.28 529 VAL C CA 1
ATOM 13255 C C . VAL C 1 472 ? -8.533 -13.179 30.186 1.00 35.63 529 VAL C C 1
ATOM 13256 O O . VAL C 1 472 ? -8.484 -12.085 29.642 1.00 34.74 529 VAL C O 1
ATOM 13260 N N . GLU C 1 473 ? -9.504 -14.059 29.963 1.00 34.66 530 GLU C N 1
ATOM 13261 C CA . GLU C 1 473 ? -10.603 -13.778 29.041 1.00 34.22 530 GLU C CA 1
ATOM 13262 C C . GLU C 1 473 ? -11.394 -12.552 29.489 1.00 33.66 530 GLU C C 1
ATOM 13263 O O . GLU C 1 473 ? -11.671 -11.639 28.712 1.00 32.90 530 GLU C O 1
ATOM 13269 N N . LEU C 1 474 ? -11.771 -12.546 30.754 1.00 33.70 531 LEU C N 1
ATOM 13270 C CA . LEU C 1 474 ? -12.537 -11.445 31.293 1.00 34.43 531 LEU C CA 1
ATOM 13271 C C . LEU C 1 474 ? -11.849 -10.111 31.015 1.00 36.29 531 LEU C C 1
ATOM 13272 O O . LEU C 1 474 ? -12.509 -9.103 30.753 1.00 36.44 531 LEU C O 1
ATOM 13277 N N . CYS C 1 475 ? -10.520 -10.113 31.051 1.00 36.08 532 CYS C N 1
ATOM 13278 C CA . CYS C 1 475 ? -9.757 -8.896 30.804 1.00 35.87 532 CYS C CA 1
ATOM 13279 C C . CYS C 1 475 ? -9.685 -8.559 29.329 1.00 34.83 532 CYS C C 1
ATOM 13280 O O . CYS C 1 475 ? -9.826 -7.408 28.942 1.00 39.07 532 CYS C O 1
ATOM 13283 N N . LEU C 1 476 ? -9.466 -9.567 28.501 1.00 37.01 533 LEU C N 1
ATOM 13284 C CA . LEU C 1 476 ? -9.386 -9.350 27.070 1.00 35.20 533 LEU C CA 1
ATOM 13285 C C . LEU C 1 476 ? -10.689 -8.723 26.582 1.00 33.92 533 LEU C C 1
ATOM 13286 O O . LEU C 1 476 ? -10.670 -7.747 25.841 1.00 34.36 533 LEU C O 1
ATOM 13291 N N . ASP C 1 477 ? -11.819 -9.265 27.022 1.00 35.68 534 ASP C N 1
ATOM 13292 C CA . ASP C 1 477 ? -13.112 -8.728 26.623 1.00 35.80 534 ASP C CA 1
ATOM 13293 C C . ASP C 1 477 ? -13.123 -7.205 26.734 1.00 35.64 534 ASP C C 1
ATOM 13294 O O . ASP C 1 477 ? -13.515 -6.514 25.799 1.00 31.53 534 ASP C O 1
ATOM 13299 N N . GLU C 1 478 ? -12.694 -6.689 27.884 1.00 35.79 535 GLU C N 1
ATOM 13300 C CA . GLU C 1 478 ? -12.654 -5.247 28.100 1.00 36.32 535 GLU C CA 1
ATOM 13301 C C . GLU C 1 478 ? -11.690 -4.586 27.129 1.00 39.07 535 GLU C C 1
ATOM 13302 O O . GLU C 1 478 ? -12.031 -3.596 26.480 1.00 42.54 535 GLU C O 1
ATOM 13308 N N . PHE C 1 479 ? -10.486 -5.133 27.018 1.00 39.78 536 PHE C N 1
ATOM 13309 C CA . PHE C 1 479 ? -9.508 -4.567 26.107 1.00 42.87 536 PHE C CA 1
ATOM 13310 C C . PHE C 1 479 ? -10.061 -4.491 24.699 1.00 43.96 536 PHE C C 1
ATOM 13311 O O . PHE C 1 479 ? -9.689 -3.602 23.936 1.00 46.10 536 PHE C O 1
ATOM 13319 N N . ARG C 1 480 ? -10.944 -5.427 24.358 1.00 44.31 537 ARG C N 1
ATOM 13320 C CA . ARG C 1 480 ? -11.557 -5.453 23.031 1.00 45.22 537 ARG C CA 1
ATOM 13321 C C . ARG C 1 480 ? -12.582 -4.336 22.902 1.00 44.83 537 ARG C C 1
ATOM 13322 O O . ARG C 1 480 ? -12.721 -3.733 21.847 1.00 46.76 537 ARG C O 1
ATOM 13330 N N . LYS C 1 481 ? -13.296 -4.064 23.986 1.00 43.39 538 LYS C N 1
ATOM 13331 C CA . LYS C 1 481 ? -14.328 -3.038 23.986 1.00 43.63 538 LYS C CA 1
ATOM 13332 C C . LYS C 1 481 ? -13.797 -1.615 24.018 1.00 41.92 538 LYS C C 1
ATOM 13333 O O . LYS C 1 481 ? -14.572 -0.663 23.985 1.00 43.98 538 LYS C O 1
ATOM 13339 N N . ASP C 1 482 ? -12.488 -1.450 24.070 1.00 39.43 539 ASP C N 1
ATOM 13340 C CA . ASP C 1 482 ? -11.965 -0.100 24.148 1.00 40.48 539 ASP C CA 1
ATOM 13341 C C . ASP C 1 482 ? -10.465 -0.082 23.906 1.00 40.70 539 ASP C C 1
ATOM 13342 O O . ASP C 1 482 ? -9.678 -0.238 24.834 1.00 43.35 539 ASP C O 1
ATOM 13347 N N . LEU C 1 483 ? -10.069 0.119 22.652 1.00 40.25 540 LEU C N 1
ATOM 13348 C CA . LEU C 1 483 ? -8.655 0.139 22.313 1.00 38.26 540 LEU C CA 1
ATOM 13349 C C . LEU C 1 483 ? -7.847 1.243 22.973 1.00 37.27 540 LEU C C 1
ATOM 13350 O O . LEU C 1 483 ? -6.645 1.330 22.749 1.00 40.55 540 LEU C O 1
ATOM 13355 N N . SER C 1 484 ? -8.487 2.082 23.778 1.00 35.03 541 SER C N 1
ATOM 13356 C CA . SER C 1 484 ? -7.764 3.151 24.467 1.00 38.46 541 SER C CA 1
ATOM 13357 C C . SER C 1 484 ? -7.106 2.605 25.722 1.00 35.51 541 SER C C 1
ATOM 13358 O O . SER C 1 484 ? -6.009 3.019 26.102 1.00 36.37 541 SER C O 1
ATOM 13361 N N . LEU C 1 485 ? -7.803 1.670 26.353 1.00 32.68 542 LEU C N 1
ATOM 13362 C CA . LEU C 1 485 ? -7.360 1.028 27.581 1.00 34.33 542 LEU C CA 1
ATOM 13363 C C . LEU C 1 485 ? -5.869 0.701 27.684 1.00 34.55 542 LEU C C 1
ATOM 13364 O O . LEU C 1 485 ? -5.254 0.180 26.750 1.00 34.29 542 LEU C O 1
ATOM 13369 N N . ALA C 1 486 ? -5.290 1.025 28.835 1.00 33.70 543 ALA C N 1
ATOM 13370 C CA . ALA C 1 486 ? -3.880 0.758 29.069 1.00 31.13 543 ALA C CA 1
ATOM 13371 C C . ALA C 1 486 ? -3.832 -0.403 30.027 1.00 30.76 543 ALA C C 1
ATOM 13372 O O . ALA C 1 486 ? -2.945 -1.256 29.948 1.00 28.56 543 ALA C O 1
ATOM 13374 N N . CYS C 1 487 ? -4.827 -0.446 30.906 1.00 32.70 544 CYS C N 1
ATOM 13375 C CA . CYS C 1 487 ? -4.887 -1.470 31.937 1.00 33.71 544 CYS C CA 1
ATOM 13376 C C . CYS C 1 487 ? -6.288 -1.871 32.364 1.00 35.02 544 CYS C C 1
ATOM 13377 O O . CYS C 1 487 ? -7.174 -1.022 32.472 1.00 38.92 544 CYS C O 1
ATOM 13380 N N . VAL C 1 488 ? -6.491 -3.166 32.596 1.00 33.45 545 VAL C N 1
ATOM 13381 C CA . VAL C 1 488 ? -7.775 -3.645 33.112 1.00 34.61 545 VAL C CA 1
ATOM 13382 C C . VAL C 1 488 ? -7.401 -4.600 34.250 1.00 31.91 545 VAL C C 1
ATOM 13383 O O . VAL C 1 488 ? -6.525 -5.451 34.093 1.00 33.18 545 VAL C O 1
ATOM 13387 N N . TYR C 1 489 ? -8.031 -4.424 35.406 1.00 30.70 546 TYR C N 1
ATOM 13388 C CA . TYR C 1 489 ? -7.734 -5.244 36.574 1.00 32.28 546 TYR C CA 1
ATOM 13389 C C . TYR C 1 489 ? -9.013 -5.671 37.266 1.00 34.11 546 TYR C C 1
ATOM 13390 O O . TYR C 1 489 ? -10.052 -5.019 37.138 1.00 33.04 546 TYR C O 1
ATOM 13399 N N . THR C 1 490 ? -8.931 -6.771 38.006 1.00 36.36 547 THR C N 1
ATOM 13400 C CA . THR C 1 490 ? -10.091 -7.302 38.705 1.00 37.17 547 THR C CA 1
ATOM 13401 C C . THR C 1 490 ? -9.867 -7.136 40.195 1.00 40.11 547 THR C C 1
ATOM 13402 O O . THR C 1 490 ? -9.068 -6.300 40.617 1.00 45.12 547 THR C O 1
ATOM 13406 N N . THR C 1 491 ? -10.597 -7.899 40.998 1.00 41.04 548 THR C N 1
ATOM 13407 C CA . THR C 1 491 ? -10.393 -7.864 42.435 1.00 40.09 548 THR C CA 1
ATOM 13408 C C . THR C 1 491 ? -9.907 -9.266 42.780 1.00 39.52 548 THR C C 1
ATOM 13409 O O . THR C 1 491 ? -9.483 -10.002 41.893 1.00 37.34 548 THR C O 1
ATOM 13413 N N . ASN C 1 492 ? -9.967 -9.660 44.043 1.00 40.31 549 ASN C N 1
ATOM 13414 C CA . ASN C 1 492 ? -9.471 -10.984 44.383 1.00 42.52 549 ASN C CA 1
ATOM 13415 C C . ASN C 1 492 ? -10.027 -11.523 45.680 1.00 44.22 549 ASN C C 1
ATOM 13416 O O . ASN C 1 492 ? -10.977 -10.977 46.244 1.00 45.49 549 ASN C O 1
ATOM 13421 N N . ARG C 1 493 ? -9.433 -12.619 46.139 1.00 44.64 550 ARG C N 1
ATOM 13422 C CA . ARG C 1 493 ? -9.845 -13.225 47.392 1.00 45.90 550 ARG C CA 1
ATOM 13423 C C . ARG C 1 493 ? -8.575 -13.521 48.165 1.00 48.67 550 ARG C C 1
ATOM 13424 O O . ARG C 1 493 ? -7.576 -13.938 47.580 1.00 50.40 550 ARG C O 1
ATOM 13432 N N . ASN C 1 494 ? -8.606 -13.281 49.471 1.00 51.28 551 ASN C N 1
ATOM 13433 C CA . ASN C 1 494 ? -7.452 -13.549 50.312 1.00 52.58 551 ASN C CA 1
ATOM 13434 C C . ASN C 1 494 ? -7.406 -15.041 50.596 1.00 54.63 551 ASN C C 1
ATOM 13435 O O . ASN C 1 494 ? -8.411 -15.646 50.973 1.00 57.49 551 ASN C O 1
ATOM 13440 N N . ILE C 1 495 ? -6.234 -15.633 50.402 1.00 55.94 552 ILE C N 1
ATOM 13441 C CA . ILE C 1 495 ? -6.072 -17.063 50.594 1.00 58.05 552 ILE C CA 1
ATOM 13442 C C . ILE C 1 495 ? -4.987 -17.436 51.583 1.00 57.88 552 ILE C C 1
ATOM 13443 O O . ILE C 1 495 ? -3.989 -16.738 51.752 1.00 55.13 552 ILE C O 1
ATOM 13448 N N . ASP C 1 496 ? -5.224 -18.572 52.222 1.00 60.56 553 ASP C N 1
ATOM 13449 C CA . ASP C 1 496 ? -4.355 -19.161 53.221 1.00 63.60 553 ASP C CA 1
ATOM 13450 C C . ASP C 1 496 ? -3.148 -19.808 52.554 1.00 62.90 553 ASP C C 1
ATOM 13451 O O . ASP C 1 496 ? -3.232 -20.260 51.415 1.00 61.64 553 ASP C O 1
ATOM 13456 N N . ARG C 1 497 ? -2.025 -19.850 53.262 1.00 64.28 554 ARG C N 1
ATOM 13457 C CA . ARG C 1 497 ? -0.817 -20.469 52.718 1.00 67.59 554 ARG C CA 1
ATOM 13458 C C . ARG C 1 497 ? -1.084 -21.957 52.495 1.00 66.98 554 ARG C C 1
ATOM 13459 O O . ARG C 1 497 ? -0.294 -22.660 51.865 1.00 67.12 554 ARG C O 1
ATOM 13467 N N . GLU C 1 498 ? -2.215 -22.419 53.017 1.00 67.36 555 GLU C N 1
ATOM 13468 C CA . GLU C 1 498 ? -2.638 -23.805 52.890 1.00 67.68 555 GLU C CA 1
ATOM 13469 C C . GLU C 1 498 ? -3.658 -23.839 51.751 1.00 65.43 555 GLU C C 1
ATOM 13470 O O . GLU C 1 498 ? -4.037 -24.907 51.264 1.00 61.65 555 GLU C O 1
ATOM 13476 N N . GLY C 1 499 ? -4.098 -22.652 51.337 1.00 64.56 556 GLY C N 1
ATOM 13477 C CA . GLY C 1 499 ? -5.067 -22.536 50.259 1.00 63.03 556 GLY C CA 1
ATOM 13478 C C . GLY C 1 499 ? -6.477 -22.257 50.751 1.00 61.66 556 GLY C C 1
ATOM 13479 O O . GLY C 1 499 ? -7.406 -22.099 49.953 1.00 59.76 556 GLY C O 1
ATOM 13480 N N . ASN C 1 500 ? -6.625 -22.195 52.073 1.00 61.02 557 ASN C N 1
ATOM 13481 C CA . ASN C 1 500 ? -7.910 -21.945 52.727 1.00 59.31 557 ASN C CA 1
ATOM 13482 C C . ASN C 1 500 ? -8.402 -20.521 52.476 1.00 59.27 557 ASN C C 1
ATOM 13483 O O . ASN C 1 500 ? -7.597 -19.596 52.347 1.00 59.82 557 ASN C O 1
ATOM 13488 N N . LEU C 1 501 ? -9.719 -20.342 52.407 1.00 57.36 558 LEU C N 1
ATOM 13489 C CA . LEU C 1 501 ? -10.284 -19.012 52.198 1.00 55.79 558 LEU C CA 1
ATOM 13490 C C . LEU C 1 501 ? -10.200 -18.181 53.476 1.00 56.17 558 LEU C C 1
ATOM 13491 O O . LEU C 1 501 ? -10.683 -18.602 54.529 1.00 57.20 558 LEU C O 1
ATOM 13496 N N . ILE C 1 502 ? -9.591 -17.002 53.386 1.00 54.12 559 ILE C N 1
ATOM 13497 C CA . ILE C 1 502 ? -9.487 -16.125 54.549 1.00 52.77 559 ILE C CA 1
ATOM 13498 C C . ILE C 1 502 ? -10.613 -15.096 54.497 1.00 53.32 559 ILE C C 1
ATOM 13499 O O . ILE C 1 502 ? -11.403 -14.968 55.434 1.00 54.79 559 ILE C O 1
ATOM 13504 N N . SER C 1 503 ? -10.687 -14.372 53.385 1.00 51.63 560 SER C N 1
ATOM 13505 C CA . SER C 1 503 ? -11.711 -13.355 53.198 1.00 48.61 560 SER C CA 1
ATOM 13506 C C . SER C 1 503 ? -11.609 -12.810 51.789 1.00 47.65 560 SER C C 1
ATOM 13507 O O . SER C 1 503 ? -10.606 -13.035 51.110 1.00 45.86 560 SER C O 1
ATOM 13510 N N . ASN C 1 504 ? -12.647 -12.103 51.347 1.00 47.22 561 ASN C N 1
ATOM 13511 C CA . ASN C 1 504 ? -12.614 -11.500 50.022 1.00 48.00 561 ASN C CA 1
ATOM 13512 C C . ASN C 1 504 ? -11.549 -10.427 50.072 1.00 47.79 561 ASN C C 1
ATOM 13513 O O . ASN C 1 504 ? -11.200 -9.934 51.142 1.00 51.69 561 ASN C O 1
ATOM 13518 N N . GLY C 1 505 ? -11.029 -10.055 48.918 1.00 48.07 562 GLY C N 1
ATOM 13519 C CA . GLY C 1 505 ? -10.012 -9.029 48.901 1.00 44.53 562 GLY C CA 1
ATOM 13520 C C . GLY C 1 505 ? -10.629 -7.655 48.791 1.00 41.35 562 GLY C C 1
ATOM 13521 O O . GLY C 1 505 ? -11.784 -7.501 48.399 1.00 36.92 562 GLY C O 1
ATOM 13522 N N . TYR C 1 506 ? -9.842 -6.655 49.159 1.00 41.53 563 TYR C N 1
ATOM 13523 C CA . TYR C 1 506 ? -10.256 -5.266 49.099 1.00 40.47 563 TYR C CA 1
ATOM 13524 C C . TYR C 1 506 ? -10.725 -4.971 47.685 1.00 40.43 563 TYR C C 1
ATOM 13525 O O . TYR C 1 506 ? -10.065 -5.350 46.715 1.00 39.91 563 TYR C O 1
ATOM 13534 N N . ASN C 1 507 ? -11.865 -4.302 47.560 1.00 39.09 564 ASN C N 1
ATOM 13535 C CA . ASN C 1 507 ? -12.370 -3.991 46.238 1.00 38.26 564 ASN C CA 1
ATOM 13536 C C . ASN C 1 507 ? -13.061 -2.650 46.175 1.00 38.28 564 ASN C C 1
ATOM 13537 O O . ASN C 1 507 ? -14.050 -2.418 46.869 1.00 37.50 564 ASN C O 1
ATOM 13542 N N . TRP C 1 508 ? -12.519 -1.776 45.333 1.00 37.50 565 TRP C N 1
ATOM 13543 C CA . TRP C 1 508 ? -13.050 -0.440 45.118 1.00 39.06 565 TRP C CA 1
ATOM 13544 C C . TRP C 1 508 ? -13.677 -0.541 43.734 1.00 41.24 565 TRP C C 1
ATOM 13545 O O . TRP C 1 508 ? -12.980 -0.640 42.730 1.00 42.95 565 TRP C O 1
ATOM 13556 N N . PRO C 1 509 ? -15.016 -0.556 43.680 1.00 43.19 566 PRO C N 1
ATOM 13557 C CA . PRO C 1 509 ? -15.911 -0.655 42.523 1.00 41.97 566 PRO C CA 1
ATOM 13558 C C . PRO C 1 509 ? -15.648 0.135 41.252 1.00 41.55 566 PRO C C 1
ATOM 13559 O O . PRO C 1 509 ? -15.617 -0.445 40.177 1.00 44.72 566 PRO C O 1
ATOM 13563 N N . ILE C 1 510 ? -15.480 1.448 41.366 1.00 40.89 567 ILE C N 1
ATOM 13564 C CA . ILE C 1 510 ? -15.292 2.301 40.191 1.00 36.67 567 ILE C CA 1
ATOM 13565 C C . ILE C 1 510 ? -13.906 2.916 40.145 1.00 37.90 567 ILE C C 1
ATOM 13566 O O . ILE C 1 510 ? -13.425 3.454 41.140 1.00 39.70 567 ILE C O 1
ATOM 13571 N N . TYR C 1 511 ? -13.274 2.868 38.985 0.00 36.19 568 TYR C N 1
ATOM 13572 C CA . TYR C 1 511 ? -11.947 3.430 38.868 1.00 34.26 568 TYR C CA 1
ATOM 13573 C C . TYR C 1 511 ? -11.920 4.925 38.572 1.00 34.07 568 TYR C C 1
ATOM 13574 O O . TYR C 1 511 ? -12.845 5.489 37.987 0.00 34.44 568 TYR C O 1
ATOM 13583 N N . SER C 1 512 ? -10.827 5.542 38.998 1.00 35.32 569 SER C N 1
ATOM 13584 C CA . SER C 1 512 ? -10.557 6.959 38.792 1.00 40.76 569 SER C CA 1
ATOM 13585 C C . SER C 1 512 ? -9.072 7.158 39.088 1.00 43.34 569 SER C C 1
ATOM 13586 O O . SER C 1 512 ? -8.484 6.421 39.890 1.00 42.17 569 SER C O 1
ATOM 13589 N N . ARG C 1 513 ? -8.459 8.143 38.442 1.00 44.87 570 ARG C N 1
ATOM 13590 C CA . ARG C 1 513 ? -7.043 8.407 38.676 1.00 43.11 570 ARG C CA 1
ATOM 13591 C C . ARG C 1 513 ? -6.843 9.063 40.046 1.00 41.16 570 ARG C C 1
ATOM 13592 O O . ARG C 1 513 ? -5.911 8.725 40.777 1.00 40.71 570 ARG C O 1
ATOM 13600 N N . GLU C 1 514 ? -7.729 9.999 40.381 1.00 40.45 571 GLU C N 1
ATOM 13601 C CA . GLU C 1 514 ? -7.669 10.720 41.652 1.00 40.35 571 GLU C CA 1
ATOM 13602 C C . GLU C 1 514 ? -7.618 9.757 42.836 1.00 40.45 571 GLU C C 1
ATOM 13603 O O . GLU C 1 514 ? -6.769 9.890 43.720 1.00 41.90 571 GLU C O 1
ATOM 13609 N N . LYS C 1 515 ? -8.536 8.794 42.855 1.00 38.89 572 LYS C N 1
ATOM 13610 C CA . LYS C 1 515 ? -8.575 7.793 43.913 1.00 36.91 572 LYS C CA 1
ATOM 13611 C C . LYS C 1 515 ? -7.273 6.996 43.968 1.00 38.72 572 LYS C C 1
ATOM 13612 O O . LYS C 1 515 ? -6.746 6.735 45.062 1.00 38.26 572 LYS C O 1
ATOM 13618 N N . LEU C 1 516 ? -6.768 6.599 42.796 1.00 33.98 573 LEU C N 1
ATOM 13619 C CA . LEU C 1 516 ? -5.531 5.837 42.728 1.00 34.57 573 LEU C CA 1
ATOM 13620 C C . LEU C 1 516 ? -4.349 6.607 43.272 1.00 34.34 573 LEU C C 1
ATOM 13621 O O . LEU C 1 516 ? -3.501 6.031 43.951 1.00 34.20 573 LEU C O 1
ATOM 13626 N N . THR C 1 517 ? -4.261 7.897 42.968 1.00 32.68 574 THR C N 1
ATOM 13627 C CA . THR C 1 517 ? -3.131 8.647 43.490 1.00 34.59 574 THR C CA 1
ATOM 13628 C C . THR C 1 517 ? -3.391 8.897 44.971 1.00 32.98 574 THR C C 1
ATOM 13629 O O . THR C 1 517 ? -2.574 9.486 45.666 1.00 36.39 574 THR C O 1
ATOM 13633 N N . SER C 1 518 ? -4.530 8.430 45.465 1.00 33.12 575 SER C N 1
ATOM 13634 C CA . SER C 1 518 ? -4.856 8.616 46.875 1.00 35.97 575 SER C CA 1
ATOM 13635 C C . SER C 1 518 ? -4.627 7.335 47.685 1.00 36.56 575 SER C C 1
ATOM 13636 O O . SER C 1 518 ? -4.397 7.389 48.901 1.00 37.00 575 SER C O 1
ATOM 13639 N N . ALA C 1 519 ? -4.697 6.193 47.005 1.00 34.88 576 ALA C N 1
ATOM 13640 C CA . ALA C 1 519 ? -4.505 4.886 47.630 1.00 34.11 576 ALA C CA 1
ATOM 13641 C C . ALA C 1 519 ? -4.423 3.849 46.529 1.00 36.68 576 ALA C C 1
ATOM 13642 O O . ALA C 1 519 ? -4.922 4.067 45.429 1.00 37.07 576 ALA C O 1
ATOM 13644 N N . MET C 1 520 ? -3.795 2.719 46.830 1.00 38.41 577 MET C N 1
ATOM 13645 C CA . MET C 1 520 ? -3.637 1.648 45.863 1.00 38.30 577 MET C CA 1
ATOM 13646 C C . MET C 1 520 ? -4.937 0.878 45.630 1.00 36.44 577 MET C C 1
ATOM 13647 O O . MET C 1 520 ? -5.274 -0.007 46.398 1.00 39.01 577 MET C O 1
ATOM 13652 N N . ILE C 1 521 ? -5.664 1.200 44.566 1.00 34.65 578 ILE C N 1
ATOM 13653 C CA . ILE C 1 521 ? -6.924 0.516 44.300 1.00 33.82 578 ILE C CA 1
ATOM 13654 C C . ILE C 1 521 ? -6.834 -0.402 43.091 1.00 34.00 578 ILE C C 1
ATOM 13655 O O . ILE C 1 521 ? -7.818 -1.020 42.699 1.00 37.40 578 ILE C O 1
ATOM 13660 N N . CYS C 1 522 ? -5.651 -0.492 42.505 1.00 31.79 579 CYS C N 1
ATOM 13661 C CA . CYS C 1 522 ? -5.453 -1.331 41.337 1.00 31.95 579 CYS C CA 1
ATOM 13662 C C . CYS C 1 522 ? -5.206 -2.790 41.715 1.00 31.62 579 CYS C C 1
ATOM 13663 O O . CYS C 1 522 ? -4.164 -3.364 41.409 1.00 33.51 579 CYS C O 1
ATOM 13666 N N . HIS C 1 523 ? -6.201 -3.380 42.357 1.00 31.82 580 HIS C N 1
ATOM 13667 C CA . HIS C 1 523 ? -6.159 -4.757 42.835 1.00 34.35 580 HIS C CA 1
ATOM 13668 C C . HIS C 1 523 ? -5.648 -5.834 41.876 1.00 36.52 580 HIS C C 1
ATOM 13669 O O . HIS C 1 523 ? -5.747 -5.692 40.659 1.00 37.06 580 HIS C O 1
ATOM 13676 N N . HIS C 1 524 ? -5.080 -6.907 42.426 1.00 36.82 581 HIS C N 1
ATOM 13677 C CA . HIS C 1 524 ? -4.712 -8.025 41.572 1.00 37.59 581 HIS C CA 1
ATOM 13678 C C . HIS C 1 524 ? -5.816 -8.666 40.880 1.00 39.44 581 HIS C C 1
ATOM 13679 O O . HIS C 1 524 ? -6.701 -8.772 41.423 1.00 37.90 581 HIS C O 1
ATOM 13686 N N . PHE C 1 525 ? -5.880 -8.961 39.620 1.00 38.28 582 PHE C N 1
ATOM 13687 C CA . PHE C 1 525 ? -5.017 -9.383 38.613 1.00 36.86 582 PHE C CA 1
ATOM 13688 C C . PHE C 1 525 ? -4.981 -8.223 37.764 1.00 36.63 582 PHE C C 1
ATOM 13689 O O . PHE C 1 525 ? -5.914 -7.773 37.549 1.00 32.37 582 PHE C O 1
ATOM 13697 N N . ARG C 1 526 ? -3.863 -7.755 37.320 1.00 34.67 583 ARG C N 1
ATOM 13698 C CA . ARG C 1 526 ? -3.813 -6.592 36.487 1.00 34.34 583 ARG C CA 1
ATOM 13699 C C . ARG C 1 526 ? -3.283 -7.112 35.163 1.00 32.63 583 ARG C C 1
ATOM 13700 O O . ARG C 1 526 ? -2.480 -8.046 35.123 1.00 30.96 583 ARG C O 1
ATOM 13708 N N . MET C 1 527 ? -3.774 -6.521 34.089 1.00 29.52 584 MET C N 1
ATOM 13709 C CA . MET C 1 527 ? -3.334 -6.851 32.764 1.00 30.55 584 MET C CA 1
ATOM 13710 C C . MET C 1 527 ? -3.148 -5.481 32.150 1.00 32.34 584 MET C C 1
ATOM 13711 O O . MET C 1 527 ? -4.027 -4.615 32.262 1.00 35.11 584 MET C O 1
ATOM 13716 N N . PHE C 1 528 ? -1.987 -5.261 31.548 1.00 30.88 585 PHE C N 1
ATOM 13717 C CA . PHE C 1 528 ? -1.722 -3.984 30.924 1.00 30.73 585 PHE C CA 1
ATOM 13718 C C . PHE C 1 528 ? -1.139 -4.177 29.537 1.00 33.09 585 PHE C C 1
ATOM 13719 O O . PHE C 1 528 ? -0.488 -5.180 29.247 1.00 36.64 585 PHE C O 1
ATOM 13727 N N . THR C 1 529 ? -1.411 -3.211 28.675 1.00 33.94 586 THR C N 1
ATOM 13728 C CA . THR C 1 529 ? -0.921 -3.211 27.311 1.00 34.71 586 THR C CA 1
ATOM 13729 C C . THR C 1 529 ? 0.599 -3.142 27.317 1.00 34.50 586 THR C C 1
ATOM 13730 O O . THR C 1 529 ? 1.194 -2.504 28.178 1.00 35.60 586 THR C O 1
ATOM 13734 N N . ALA C 1 530 ? 1.231 -3.792 26.350 1.00 34.13 587 ALA C N 1
ATOM 13735 C CA . ALA C 1 530 ? 2.679 -3.763 26.279 1.00 33.97 587 ALA C CA 1
ATOM 13736 C C . ALA C 1 530 ? 3.132 -2.351 25.915 1.00 34.24 587 ALA C C 1
ATOM 13737 O O . ALA C 1 530 ? 4.090 -1.827 26.475 1.00 37.09 587 ALA C O 1
ATOM 13739 N N . ARG C 1 531 ? 2.433 -1.741 24.967 1.00 33.63 588 ARG C N 1
ATOM 13740 C CA . ARG C 1 531 ? 2.734 -0.383 24.533 1.00 29.54 588 ARG C CA 1
ATOM 13741 C C . ARG C 1 531 ? 2.666 0.554 25.743 1.00 28.29 588 ARG C C 1
ATOM 13742 O O . ARG C 1 531 ? 3.542 1.379 25.960 1.00 28.18 588 ARG C O 1
ATOM 13750 N N . ALA C 1 532 ? 1.617 0.425 26.536 1.00 27.45 589 ALA C N 1
ATOM 13751 C CA . ALA C 1 532 ? 1.486 1.272 27.711 1.00 30.96 589 ALA C CA 1
ATOM 13752 C C . ALA C 1 532 ? 2.710 1.064 28.599 1.00 32.12 589 ALA C C 1
ATOM 13753 O O . ALA C 1 532 ? 3.386 2.025 28.975 1.00 32.63 589 ALA C O 1
ATOM 13755 N N . TRP C 1 533 ? 3.002 -0.187 28.936 1.00 29.66 590 TRP C N 1
ATOM 13756 C CA . TRP C 1 533 ? 4.164 -0.455 29.761 1.00 30.22 590 TRP C CA 1
ATOM 13757 C C . TRP C 1 533 ? 5.384 0.218 29.138 1.00 32.09 590 TRP C C 1
ATOM 13758 O O . TRP C 1 533 ? 6.237 0.755 29.836 1.00 36.55 590 TRP C O 1
ATOM 13769 N N . ASN C 1 534 ? 5.454 0.188 27.816 1.00 32.10 591 ASN C N 1
ATOM 13770 C CA . ASN C 1 534 ? 6.560 0.791 27.091 1.00 34.72 591 ASN C CA 1
ATOM 13771 C C . ASN C 1 534 ? 6.520 2.318 27.047 1.00 32.02 591 ASN C C 1
ATOM 13772 O O . ASN C 1 534 ? 7.444 2.954 26.566 1.00 31.31 591 ASN C O 1
ATOM 13777 N N . LEU C 1 535 ? 5.445 2.901 27.549 1.00 33.42 592 LEU C N 1
ATOM 13778 C CA . LEU C 1 535 ? 5.334 4.349 27.592 1.00 32.94 592 LEU C CA 1
ATOM 13779 C C . LEU C 1 535 ? 5.723 4.819 28.987 1.00 31.25 592 LEU C C 1
ATOM 13780 O O . LEU C 1 535 ? 5.732 6.012 29.253 1.00 34.60 592 LEU C O 1
ATOM 13785 N N . THR C 1 536 ? 6.028 3.886 29.883 0.00 31.68 593 THR C N 1
ATOM 13786 C CA . THR C 1 536 ? 6.439 4.266 31.230 1.00 29.81 593 THR C CA 1
ATOM 13787 C C . THR C 1 536 ? 7.921 3.972 31.367 1.00 35.70 593 THR C C 1
ATOM 13788 O O . THR C 1 536 ? 8.577 3.544 30.418 1.00 35.25 593 THR C O 1
ATOM 13792 N N . GLU C 1 537 ? 8.442 4.167 32.570 1.00 39.13 594 GLU C N 1
ATOM 13793 C CA . GLU C 1 537 ? 9.853 3.924 32.828 1.00 41.61 594 GLU C CA 1
ATOM 13794 C C . GLU C 1 537 ? 10.102 2.520 33.390 1.00 42.48 594 GLU C C 1
ATOM 13795 O O . GLU C 1 537 ? 11.216 2.187 33.788 1.00 43.29 594 GLU C O 1
ATOM 13801 N N . GLY C 1 538 ? 9.062 1.694 33.418 1.00 42.20 595 GLY C N 1
ATOM 13802 C CA . GLY C 1 538 ? 9.220 0.338 33.917 1.00 38.83 595 GLY C CA 1
ATOM 13803 C C . GLY C 1 538 ? 9.208 0.245 35.428 1.00 38.42 595 GLY C C 1
ATOM 13804 O O . GLY C 1 538 ? 9.013 1.251 36.115 1.00 39.14 595 GLY C O 1
ATOM 13805 N N . PHE C 1 539 ? 9.426 -0.962 35.948 1.00 35.13 596 PHE C N 1
ATOM 13806 C CA . PHE C 1 539 ? 9.412 -1.187 37.387 1.00 35.86 596 PHE C CA 1
ATOM 13807 C C . PHE C 1 539 ? 10.515 -0.482 38.127 1.00 36.37 596 PHE C C 1
ATOM 13808 O O . PHE C 1 539 ? 11.591 -0.239 37.584 1.00 37.86 596 PHE C O 1
ATOM 13816 N N . ASN C 1 540 ? 10.241 -0.169 39.385 1.00 38.48 597 ASN C N 1
ATOM 13817 C CA . ASN C 1 540 ? 11.215 0.494 40.235 1.00 42.10 597 ASN C CA 1
ATOM 13818 C C . ASN C 1 540 ? 12.163 -0.579 40.781 1.00 44.50 597 ASN C C 1
ATOM 13819 O O . ASN C 1 540 ? 11.742 -1.460 41.524 1.00 41.65 597 ASN C O 1
ATOM 13824 N N . GLU C 1 541 ? 13.439 -0.521 40.411 1.00 47.84 598 GLU C N 1
ATOM 13825 C CA . GLU C 1 541 ? 14.386 -1.532 40.882 1.00 50.76 598 GLU C CA 1
ATOM 13826 C C . GLU C 1 541 ? 15.155 -1.109 42.130 1.00 51.92 598 GLU C C 1
ATOM 13827 O O . GLU C 1 541 ? 16.092 -1.797 42.542 1.00 51.57 598 GLU C O 1
ATOM 13833 N N . SER C 1 542 ? 14.745 0.002 42.741 1.00 50.59 599 SER C N 1
ATOM 13834 C CA . SER C 1 542 ? 15.430 0.513 43.918 1.00 50.51 599 SER C CA 1
ATOM 13835 C C . SER C 1 542 ? 14.654 0.454 45.222 1.00 50.67 599 SER C C 1
ATOM 13836 O O . SER C 1 542 ? 15.259 0.493 46.282 1.00 53.65 599 SER C O 1
ATOM 13839 N N . ILE C 1 543 ? 13.328 0.377 45.165 1.00 49.71 600 ILE C N 1
ATOM 13840 C CA . ILE C 1 543 ? 12.547 0.293 46.395 1.00 45.81 600 ILE C CA 1
ATOM 13841 C C . ILE C 1 543 ? 12.161 -1.153 46.701 1.00 46.76 600 ILE C C 1
ATOM 13842 O O . ILE C 1 543 ? 11.875 -1.928 45.793 1.00 46.02 600 ILE C O 1
ATOM 13847 N N . SER C 1 544 ? 12.151 -1.494 47.989 1.00 46.42 601 SER C N 1
ATOM 13848 C CA . SER C 1 544 ? 11.849 -2.843 48.469 1.00 48.86 601 SER C CA 1
ATOM 13849 C C . SER C 1 544 ? 10.434 -3.351 48.265 1.00 46.69 601 SER C C 1
ATOM 13850 O O . SER C 1 544 ? 10.232 -4.520 47.954 1.00 49.32 601 SER C O 1
ATOM 13853 N N . ASN C 1 545 ? 9.457 -2.487 48.490 1.00 44.85 602 ASN C N 1
ATOM 13854 C CA . ASN C 1 545 ? 8.062 -2.843 48.302 1.00 40.52 602 ASN C CA 1
ATOM 13855 C C . ASN C 1 545 ? 7.328 -1.617 47.773 1.00 39.24 602 ASN C C 1
ATOM 13856 O O . ASN C 1 545 ? 7.899 -0.524 47.707 1.00 38.06 602 ASN C O 1
ATOM 13861 N N . ALA C 1 546 ? 6.063 -1.810 47.410 1.00 38.74 603 ALA C N 1
ATOM 13862 C CA . ALA C 1 546 ? 5.211 -0.773 46.821 1.00 35.97 603 ALA C CA 1
ATOM 13863 C C . ALA C 1 546 ? 5.569 -0.720 45.328 1.00 34.88 603 ALA C C 1
ATOM 13864 O O . ALA C 1 546 ? 5.204 0.214 44.619 1.00 37.97 603 ALA C O 1
ATOM 13866 N N . VAL C 1 547 ? 6.293 -1.742 44.867 1.00 33.01 604 VAL C N 1
ATOM 13867 C CA . VAL C 1 547 ? 6.716 -1.845 43.474 1.00 29.71 604 VAL C CA 1
ATOM 13868 C C . VAL C 1 547 ? 5.515 -1.909 42.550 1.00 29.82 604 VAL C C 1
ATOM 13869 O O . VAL C 1 547 ? 5.585 -1.456 41.406 1.00 31.97 604 VAL C O 1
ATOM 13873 N N . ASP C 1 548 ? 4.417 -2.465 43.046 1.00 30.39 605 ASP C N 1
ATOM 13874 C CA . ASP C 1 548 ? 3.205 -2.560 42.250 1.00 33.19 605 ASP C CA 1
ATOM 13875 C C . ASP C 1 548 ? 2.460 -1.226 42.211 1.00 31.99 605 ASP C C 1
ATOM 13876 O O . ASP C 1 548 ? 2.047 -0.776 41.148 1.00 35.14 605 ASP C O 1
ATOM 13881 N N . TYR C 1 549 ? 2.306 -0.574 43.354 1.00 33.09 606 TYR C N 1
ATOM 13882 C CA . TYR C 1 549 ? 1.609 0.712 43.390 1.00 32.64 606 TYR C CA 1
ATOM 13883 C C . TYR C 1 549 ? 2.320 1.705 42.474 1.00 34.61 606 TYR C C 1
ATOM 13884 O O . TYR C 1 549 ? 1.688 2.555 41.853 1.00 37.26 606 TYR C O 1
ATOM 13893 N N . ASP C 1 550 ? 3.637 1.574 42.367 1.00 35.06 607 ASP C N 1
ATOM 13894 C CA . ASP C 1 550 ? 4.416 2.462 41.520 1.00 32.66 607 ASP C CA 1
ATOM 13895 C C . ASP C 1 550 ? 4.126 2.205 40.041 1.00 33.57 607 ASP C C 1
ATOM 13896 O O . ASP C 1 550 ? 3.733 3.104 39.294 1.00 29.87 607 ASP C O 1
ATOM 13901 N N . MET C 1 551 ? 4.318 0.957 39.636 1.00 34.55 608 MET C N 1
ATOM 13902 C CA . MET C 1 551 ? 4.095 0.526 38.261 1.00 36.25 608 MET C CA 1
ATOM 13903 C C . MET C 1 551 ? 2.749 0.975 37.691 1.00 33.36 608 MET C C 1
ATOM 13904 O O . MET C 1 551 ? 2.666 1.485 36.573 0.00 34.40 608 MET C O 1
ATOM 13909 N N . TYR C 1 552 ? 1.702 0.773 38.483 1.00 34.57 609 TYR C N 1
ATOM 13910 C CA . TYR C 1 552 ? 0.353 1.122 38.076 1.00 35.75 609 TYR C CA 1
ATOM 13911 C C . TYR C 1 552 ? 0.114 2.615 38.117 1.00 34.20 609 TYR C C 1
ATOM 13912 O O . TYR C 1 552 ? -0.684 3.155 37.357 1.00 34.46 609 TYR C O 1
ATOM 13921 N N . LEU C 1 553 ? 0.832 3.285 38.998 1.00 35.60 610 LEU C N 1
ATOM 13922 C CA . LEU C 1 553 ? 0.733 4.727 39.108 1.00 32.63 610 LEU C CA 1
ATOM 13923 C C . LEU C 1 553 ? 1.305 5.278 37.799 1.00 30.38 610 LEU C C 1
ATOM 13924 O O . LEU C 1 553 ? 0.767 6.211 37.214 1.00 33.08 610 LEU C O 1
ATOM 13929 N N . LYS C 1 554 ? 2.394 4.681 37.336 1.00 28.55 611 LYS C N 1
ATOM 13930 C CA . LYS C 1 554 ? 3.020 5.120 36.101 1.00 27.94 611 LYS C CA 1
ATOM 13931 C C . LYS C 1 554 ? 2.105 4.843 34.917 1.00 31.84 611 LYS C C 1
ATOM 13932 O O . LYS C 1 554 ? 1.916 5.705 34.050 1.00 33.59 611 LYS C O 1
ATOM 13938 N N . LEU C 1 555 ? 1.542 3.639 34.870 1.00 30.58 612 LEU C N 1
ATOM 13939 C CA . LEU C 1 555 ? 0.644 3.298 33.779 1.00 29.05 612 LEU C CA 1
ATOM 13940 C C . LEU C 1 555 ? -0.590 4.211 33.800 1.00 31.37 612 LEU C C 1
ATOM 13941 O O . LEU C 1 555 ? -1.091 4.601 32.745 1.00 29.74 612 LEU C O 1
ATOM 13946 N N . SER C 1 556 ? -1.054 4.576 34.993 1.00 26.70 613 SER C N 1
ATOM 13947 C CA . SER C 1 556 ? -2.231 5.437 35.132 1.00 28.15 613 SER C CA 1
ATOM 13948 C C . SER C 1 556 ? -2.076 6.835 34.533 1.00 29.93 613 SER C C 1
ATOM 13949 O O . SER C 1 556 ? -3.056 7.571 34.388 1.00 28.83 613 SER C O 1
ATOM 13952 N N . GLU C 1 557 ? -0.846 7.206 34.206 1.00 30.63 614 GLU C N 1
ATOM 13953 C CA . GLU C 1 557 ? -0.584 8.520 33.651 1.00 32.95 614 GLU C CA 1
ATOM 13954 C C . GLU C 1 557 ? -0.584 8.432 32.149 1.00 34.85 614 GLU C C 1
ATOM 13955 O O . GLU C 1 557 ? -0.670 9.447 31.455 1.00 35.78 614 GLU C O 1
ATOM 13961 N N . VAL C 1 558 ? -0.497 7.204 31.655 1.00 35.96 615 VAL C N 1
ATOM 13962 C CA . VAL C 1 558 ? -0.420 6.947 30.226 1.00 35.81 615 VAL C CA 1
ATOM 13963 C C . VAL C 1 558 ? -1.696 6.521 29.491 1.00 34.70 615 VAL C C 1
ATOM 13964 O O . VAL C 1 558 ? -1.806 6.718 28.283 1.00 35.90 615 VAL C O 1
ATOM 13968 N N . GLY C 1 559 ? -2.666 5.964 30.202 1.00 32.32 616 GLY C N 1
ATOM 13969 C CA . GLY C 1 559 ? -3.885 5.559 29.533 1.00 29.97 616 GLY C CA 1
ATOM 13970 C C . GLY C 1 559 ? -5.011 5.270 30.491 1.00 31.81 616 GLY C C 1
ATOM 13971 O O . GLY C 1 559 ? -4.782 5.096 31.683 1.00 36.86 616 GLY C O 1
ATOM 13972 N N . PRO C 1 560 ? -6.255 5.225 30.006 1.00 32.79 617 PRO C N 1
ATOM 13973 C CA . PRO C 1 560 ? -7.396 4.944 30.894 1.00 31.18 617 PRO C CA 1
ATOM 13974 C C . PRO C 1 560 ? -7.391 3.513 31.453 1.00 31.26 617 PRO C C 1
ATOM 13975 O O . PRO C 1 560 ? -6.819 2.614 30.853 1.00 31.89 617 PRO C O 1
ATOM 13979 N N . PHE C 1 561 ? -8.012 3.309 32.611 1.00 32.62 618 PHE C N 1
ATOM 13980 C CA . PHE C 1 561 ? -8.068 1.978 33.210 1.00 34.46 618 PHE C CA 1
ATOM 13981 C C . PHE C 1 561 ? -9.493 1.489 33.246 1.00 35.53 618 PHE C C 1
ATOM 13982 O O . PHE C 1 561 ? -10.438 2.286 33.187 1.00 35.46 618 PHE C O 1
ATOM 13990 N N . LYS C 1 562 ? -9.636 0.173 33.349 1.00 34.17 619 LYS C N 1
ATOM 13991 C CA . LYS C 1 562 ? -10.939 -0.462 33.429 1.00 35.79 619 LYS C CA 1
ATOM 13992 C C . LYS C 1 562 ? -10.900 -1.520 34.528 1.00 36.54 619 LYS C C 1
ATOM 13993 O O . LYS C 1 562 ? -10.007 -2.370 34.535 1.00 38.45 619 LYS C O 1
ATOM 13999 N N . HIS C 1 563 ? -11.855 -1.463 35.455 1.00 34.83 620 HIS C N 1
ATOM 14000 C CA . HIS C 1 563 ? -11.927 -2.431 36.549 1.00 33.77 620 HIS C CA 1
ATOM 14001 C C . HIS C 1 563 ? -13.170 -3.302 36.431 1.00 34.75 620 HIS C C 1
ATOM 14002 O O . HIS C 1 563 ? -14.277 -2.806 36.227 1.00 33.99 620 HIS C O 1
ATOM 14009 N N . ILE C 1 564 ? -12.964 -4.606 36.553 1.00 37.15 621 ILE C N 1
ATOM 14010 C CA . ILE C 1 564 ? -14.035 -5.580 36.481 0.00 42.27 621 ILE C CA 1
ATOM 14011 C C . ILE C 1 564 ? -14.284 -6.020 37.904 1.00 42.93 621 ILE C C 1
ATOM 14012 O O . ILE C 1 564 ? -13.343 -6.418 38.601 1.00 42.99 621 ILE C O 1
ATOM 14017 N N . ASN C 1 565 ? -15.541 -5.958 38.339 1.00 42.82 622 ASN C N 1
ATOM 14018 C CA . ASN C 1 565 ? -15.888 -6.368 39.695 1.00 39.58 622 ASN C CA 1
ATOM 14019 C C . ASN C 1 565 ? -16.122 -7.892 39.820 1.00 39.99 622 ASN C C 1
ATOM 14020 O O . ASN C 1 565 ? -17.182 -8.351 40.258 1.00 34.24 622 ASN C O 1
ATOM 14025 N N . LYS C 1 566 ? -15.115 -8.668 39.426 1.00 40.78 623 LYS C N 1
ATOM 14026 C CA . LYS C 1 566 ? -15.173 -10.120 39.504 1.00 42.14 623 LYS C CA 1
ATOM 14027 C C . LYS C 1 566 ? -13.958 -10.561 40.304 1.00 42.59 623 LYS C C 1
ATOM 14028 O O . LYS C 1 566 ? -12.952 -9.862 40.349 1.00 42.66 623 LYS C O 1
ATOM 14034 N N . ILE C 1 567 ? -14.045 -11.730 40.925 1.00 42.49 624 ILE C N 1
ATOM 14035 C CA . ILE C 1 567 ? -12.934 -12.248 41.701 1.00 39.00 624 ILE C CA 1
ATOM 14036 C C . ILE C 1 567 ? -12.274 -13.326 40.867 1.00 39.77 624 ILE C C 1
ATOM 14037 O O . ILE C 1 567 ? -12.765 -14.452 40.797 1.00 40.62 624 ILE C O 1
ATOM 14042 N N . CYS C 1 568 ? -11.160 -12.967 40.235 1.00 39.21 625 CYS C N 1
ATOM 14043 C CA . CYS C 1 568 ? -10.416 -13.877 39.374 1.00 36.91 625 CYS C CA 1
ATOM 14044 C C . CYS C 1 568 ? -9.011 -14.184 39.882 1.00 38.59 625 CYS C C 1
ATOM 14045 O O . CYS C 1 568 ? -8.237 -14.842 39.190 1.00 38.41 625 CYS C O 1
ATOM 14048 N N . TYR C 1 569 ? -8.676 -13.706 41.077 1.00 39.61 626 TYR C N 1
ATOM 14049 C CA . TYR C 1 569 ? -7.343 -13.920 41.633 1.00 38.51 626 TYR C CA 1
ATOM 14050 C C . TYR C 1 569 ? -7.412 -14.528 43.027 1.00 38.73 626 TYR C C 1
ATOM 14051 O O . TYR C 1 569 ? -8.445 -14.499 43.696 0.00 39.66 626 TYR C O 1
ATOM 14060 N N . ASN C 1 570 ? -6.279 -15.080 43.441 1.00 42.14 627 ASN C N 1
ATOM 14061 C CA . ASN C 1 570 ? -6.119 -15.736 44.738 1.00 41.10 627 ASN C CA 1
ATOM 14062 C C . ASN C 1 570 ? -4.729 -15.380 45.273 1.00 40.94 627 ASN C C 1
ATOM 14063 O O . ASN C 1 570 ? -3.729 -15.914 44.789 1.00 41.11 627 ASN C O 1
ATOM 14068 N N . ARG C 1 571 ? -4.657 -14.465 46.237 1.00 40.63 628 ARG C N 1
ATOM 14069 C CA . ARG C 1 571 ? -3.367 -14.080 46.809 1.00 44.42 628 ARG C CA 1
ATOM 14070 C C . ARG C 1 571 ? -3.155 -14.715 48.177 1.00 43.41 628 ARG C C 1
ATOM 14071 O O . ARG C 1 571 ? -4.066 -14.727 48.993 1.00 42.78 628 ARG C O 1
ATOM 14079 N N . VAL C 1 572 ? -1.953 -15.241 48.420 1.00 45.22 629 VAL C N 1
ATOM 14080 C CA . VAL C 1 572 ? -1.620 -15.852 49.715 1.00 50.03 629 VAL C CA 1
ATOM 14081 C C . VAL C 1 572 ? -1.322 -14.742 50.715 1.00 52.43 629 VAL C C 1
ATOM 14082 O O . VAL C 1 572 ? -0.549 -13.831 50.426 1.00 51.57 629 VAL C O 1
ATOM 14086 N N . LEU C 1 573 ? -1.915 -14.822 51.901 1.00 58.07 630 LEU C N 1
ATOM 14087 C CA . LEU C 1 573 ? -1.683 -13.779 52.885 1.00 61.55 630 LEU C CA 1
ATOM 14088 C C . LEU C 1 573 ? -0.513 -13.956 53.832 1.00 65.26 630 LEU C C 1
ATOM 14089 O O . LEU C 1 573 ? -0.613 -13.671 55.026 1.00 70.01 630 LEU C O 1
ATOM 14094 N N . HIS C 1 574 ? 0.603 -14.436 53.295 1.00 69.24 631 HIS C N 1
ATOM 14095 C CA . HIS C 1 574 ? 1.829 -14.567 54.076 1.00 72.77 631 HIS C CA 1
ATOM 14096 C C . HIS C 1 574 ? 2.226 -13.097 54.256 1.00 74.63 631 HIS C C 1
ATOM 14097 O O . HIS C 1 574 ? 3.050 -12.742 55.108 1.00 70.58 631 HIS C O 1
ATOM 14104 N N . GLY C 1 575 ? 1.604 -12.267 53.407 1.00 76.06 632 GLY C N 1
ATOM 14105 C CA . GLY C 1 575 ? 1.820 -10.828 53.368 1.00 77.30 632 GLY C CA 1
ATOM 14106 C C . GLY C 1 575 ? 1.167 -10.167 54.561 1.00 80.00 632 GLY C C 1
ATOM 14107 O O . GLY C 1 575 ? 0.890 -8.947 54.553 1.00 80.21 632 GLY C O 1
ATOM 14108 N N . GLU C 1 576 ? 0.890 -10.979 55.586 1.00 79.80 633 GLU C N 1
ATOM 14109 C CA . GLU C 1 576 ? 0.329 -10.473 56.822 1.00 79.61 633 GLU C CA 1
ATOM 14110 C C . GLU C 1 576 ? 0.683 -11.526 57.874 1.00 80.47 633 GLU C C 1
ATOM 14111 O O . GLU C 1 576 ? -0.039 -12.559 58.019 1.00 79.81 633 GLU C O 1
ATOM 14117 N N . ASN C 1 577 ? 1.813 -11.282 58.572 1.00 79.65 634 ASN C N 1
ATOM 14118 C CA . ASN C 1 577 ? 2.299 -12.195 59.624 1.00 79.22 634 ASN C CA 1
ATOM 14119 C C . ASN C 1 577 ? 3.338 -11.622 60.597 1.00 79.36 634 ASN C C 1
ATOM 14120 O O . ASN C 1 577 ? 2.969 -11.138 61.673 1.00 79.52 634 ASN C O 1
ATOM 14125 N N . THR C 1 578 ? 4.631 -11.684 60.245 1.00 79.26 635 THR C N 1
ATOM 14126 C CA . THR C 1 578 ? 5.629 -11.099 61.159 1.00 79.04 635 THR C CA 1
ATOM 14127 C C . THR C 1 578 ? 6.642 -10.152 60.497 1.00 79.08 635 THR C C 1
ATOM 14128 O O . THR C 1 578 ? 7.830 -10.468 60.368 1.00 79.45 635 THR C O 1
ATOM 14132 N N . SER C 1 579 ? 6.150 -8.995 60.066 1.00 79.88 636 SER C N 1
ATOM 14133 C CA . SER C 1 579 ? 7.004 -7.986 59.463 1.00 79.86 636 SER C CA 1
ATOM 14134 C C . SER C 1 579 ? 7.412 -7.193 60.686 1.00 81.34 636 SER C C 1
ATOM 14135 O O . SER C 1 579 ? 6.679 -6.311 61.129 1.00 82.86 636 SER C O 1
ATOM 14138 N N . ILE C 1 580 ? 8.562 -7.514 61.258 1.00 80.36 637 ILE C N 1
ATOM 14139 C CA . ILE C 1 580 ? 8.971 -6.803 62.451 1.00 80.47 637 ILE C CA 1
ATOM 14140 C C . ILE C 1 580 ? 9.236 -5.326 62.152 1.00 77.96 637 ILE C C 1
ATOM 14141 O O . ILE C 1 580 ? 9.974 -4.979 61.235 1.00 75.24 637 ILE C O 1
ATOM 14146 N N . LYS C 1 581 ? 8.572 -4.485 62.941 1.00 77.17 638 LYS C N 1
ATOM 14147 C CA . LYS C 1 581 ? 8.601 -3.020 62.894 1.00 76.75 638 LYS C CA 1
ATOM 14148 C C . LYS C 1 581 ? 9.503 -2.267 61.906 1.00 76.48 638 LYS C C 1
ATOM 14149 O O . LYS C 1 581 ? 9.005 -1.457 61.122 1.00 78.42 638 LYS C O 1
ATOM 14155 N N . LYS C 1 582 ? 10.816 -2.493 61.962 1.00 75.18 639 LYS C N 1
ATOM 14156 C CA . LYS C 1 582 ? 11.758 -1.812 61.063 1.00 71.67 639 LYS C CA 1
ATOM 14157 C C . LYS C 1 582 ? 11.285 -1.813 59.614 1.00 68.02 639 LYS C C 1
ATOM 14158 O O . LYS C 1 582 ? 11.592 -0.897 58.850 1.00 65.55 639 LYS C O 1
ATOM 14164 N N . LEU C 1 583 ? 10.545 -2.854 59.242 1.00 64.16 640 LEU C N 1
ATOM 14165 C CA . LEU C 1 583 ? 10.011 -2.984 57.895 1.00 60.25 640 LEU C CA 1
ATOM 14166 C C . LEU C 1 583 ? 8.690 -2.240 57.748 1.00 57.53 640 LEU C C 1
ATOM 14167 O O . LEU C 1 583 ? 8.325 -1.837 56.649 1.00 56.92 640 LEU C O 1
ATOM 14172 N N . ASP C 1 584 ? 7.974 -2.062 58.853 1.00 53.89 641 ASP C N 1
ATOM 14173 C CA . ASP C 1 584 ? 6.692 -1.368 58.818 1.00 54.72 641 ASP C CA 1
ATOM 14174 C C . ASP C 1 584 ? 6.822 0.110 58.470 1.00 56.17 641 ASP C C 1
ATOM 14175 O O . ASP C 1 584 ? 5.954 0.673 57.794 1.00 56.56 641 ASP C O 1
ATOM 14180 N N . ILE C 1 585 ? 7.899 0.733 58.941 1.00 56.55 642 ILE C N 1
ATOM 14181 C CA . ILE C 1 585 ? 8.149 2.141 58.666 1.00 57.60 642 ILE C CA 1
ATOM 14182 C C . ILE C 1 585 ? 8.461 2.320 57.185 1.00 57.61 642 ILE C C 1
ATOM 14183 O O . ILE C 1 585 ? 8.026 3.294 56.574 1.00 58.36 642 ILE C O 1
ATOM 14188 N N . GLN C 1 586 ? 9.223 1.388 56.610 1.00 56.79 643 GLN C N 1
ATOM 14189 C CA . GLN C 1 586 ? 9.585 1.495 55.197 1.00 57.74 643 GLN C CA 1
ATOM 14190 C C . GLN C 1 586 ? 8.332 1.464 54.315 1.00 53.74 643 GLN C C 1
ATOM 14191 O O . GLN C 1 586 ? 8.174 2.295 53.421 1.00 53.27 643 GLN C O 1
ATOM 14197 N N . LYS C 1 587 ? 7.446 0.506 54.577 1.00 49.26 644 LYS C N 1
ATOM 14198 C CA . LYS C 1 587 ? 6.226 0.369 53.806 1.00 45.19 644 LYS C CA 1
ATOM 14199 C C . LYS C 1 587 ? 5.552 1.711 53.691 1.00 42.93 644 LYS C C 1
ATOM 14200 O O . LYS C 1 587 ? 5.286 2.186 52.593 1.00 39.48 644 LYS C O 1
ATOM 14206 N N . GLU C 1 588 ? 5.274 2.314 54.841 1.00 45.16 645 GLU C N 1
ATOM 14207 C CA . GLU C 1 588 ? 4.642 3.630 54.905 1.00 45.48 645 GLU C CA 1
ATOM 14208 C C . GLU C 1 588 ? 5.451 4.597 54.035 1.00 45.36 645 GLU C C 1
ATOM 14209 O O . GLU C 1 588 ? 4.894 5.374 53.261 1.00 45.64 645 GLU C O 1
ATOM 14215 N N . ASN C 1 589 ? 6.771 4.525 54.164 1.00 45.67 646 ASN C N 1
ATOM 14216 C CA . ASN C 1 589 ? 7.683 5.384 53.416 1.00 46.86 646 ASN C CA 1
ATOM 14217 C C . ASN C 1 589 ? 7.519 5.218 51.895 1.00 44.52 646 ASN C C 1
ATOM 14218 O O . ASN C 1 589 ? 7.187 6.171 51.186 1.00 41.79 646 ASN C O 1
ATOM 14223 N N . HIS C 1 590 ? 7.748 4.003 51.409 1.00 40.42 647 HIS C N 1
ATOM 14224 C CA . HIS C 1 590 ? 7.626 3.690 49.995 1.00 37.57 647 HIS C CA 1
ATOM 14225 C C . HIS C 1 590 ? 6.302 4.135 49.432 1.00 35.11 647 HIS C C 1
ATOM 14226 O O . HIS C 1 590 ? 6.240 4.775 48.384 1.00 31.35 647 HIS C O 1
ATOM 14233 N N . PHE C 1 591 ? 5.242 3.759 50.133 1.00 33.40 648 PHE C N 1
ATOM 14234 C CA . PHE C 1 591 ? 3.884 4.100 49.746 1.00 36.54 648 PHE C CA 1
ATOM 14235 C C . PHE C 1 591 ? 3.788 5.575 49.392 1.00 38.85 648 PHE C C 1
ATOM 14236 O O . PHE C 1 591 ? 3.375 5.923 48.286 1.00 42.38 648 PHE C O 1
ATOM 14244 N N . LYS C 1 592 ? 4.151 6.442 50.336 1.00 37.73 649 LYS C N 1
ATOM 14245 C CA . LYS C 1 592 ? 4.131 7.884 50.078 1.00 39.17 649 LYS C CA 1
ATOM 14246 C C . LYS C 1 592 ? 5.126 8.260 48.972 1.00 37.03 649 LYS C C 1
ATOM 14247 O O . LYS C 1 592 ? 4.802 9.049 48.099 1.00 35.25 649 LYS C O 1
ATOM 14253 N N . VAL C 1 593 ? 6.331 7.691 49.014 1.00 38.41 650 VAL C N 1
ATOM 14254 C CA . VAL C 1 593 ? 7.357 7.996 48.014 1.00 41.26 650 VAL C CA 1
ATOM 14255 C C . VAL C 1 593 ? 6.818 7.768 46.611 1.00 41.78 650 VAL C C 1
ATOM 14256 O O . VAL C 1 593 ? 6.814 8.670 45.775 1.00 45.83 650 VAL C O 1
ATOM 14260 N N . VAL C 1 594 ? 6.383 6.539 46.368 1.00 41.16 651 VAL C N 1
ATOM 14261 C CA . VAL C 1 594 ? 5.819 6.118 45.095 1.00 38.88 651 VAL C CA 1
ATOM 14262 C C . VAL C 1 594 ? 4.795 7.140 44.607 1.00 38.47 651 VAL C C 1
ATOM 14263 O O . VAL C 1 594 ? 4.782 7.534 43.443 1.00 38.24 651 VAL C O 1
ATOM 14267 N N . ASN C 1 595 ? 3.937 7.572 45.516 1.00 38.87 652 ASN C N 1
ATOM 14268 C CA . ASN C 1 595 ? 2.905 8.545 45.200 1.00 38.83 652 ASN C CA 1
ATOM 14269 C C . ASN C 1 595 ? 3.500 9.877 44.753 1.00 40.04 652 ASN C C 1
ATOM 14270 O O . ASN C 1 595 ? 3.013 10.519 43.826 1.00 39.18 652 ASN C O 1
ATOM 14275 N N . GLU C 1 596 ? 4.559 10.289 45.433 1.00 38.15 653 GLU C N 1
ATOM 14276 C CA . GLU C 1 596 ? 5.232 11.532 45.122 1.00 37.09 653 GLU C CA 1
ATOM 14277 C C . GLU C 1 596 ? 5.943 11.496 43.776 1.00 34.87 653 GLU C C 1
ATOM 14278 O O . GLU C 1 596 ? 5.853 12.449 43.007 1.00 38.48 653 GLU C O 1
ATOM 14284 N N . SER C 1 597 ? 6.662 10.415 43.487 1.00 35.21 654 SER C N 1
ATOM 14285 C CA . SER C 1 597 ? 7.375 10.320 42.213 1.00 37.73 654 SER C CA 1
ATOM 14286 C C . SER C 1 597 ? 6.398 10.590 41.074 1.00 38.02 654 SER C C 1
ATOM 14287 O O . SER C 1 597 ? 6.780 10.918 39.955 1.00 36.15 654 SER C O 1
ATOM 14290 N N . LEU C 1 598 ? 5.122 10.434 41.386 1.00 40.23 655 LEU C N 1
ATOM 14291 C CA . LEU C 1 598 ? 4.050 10.715 40.460 1.00 39.92 655 LEU C CA 1
ATOM 14292 C C . LEU C 1 598 ? 3.974 12.272 40.524 1.00 42.89 655 LEU C C 1
ATOM 14293 O O . LEU C 1 598 ? 2.967 12.902 40.867 1.00 37.51 655 LEU C O 1
ATOM 14298 N N . SER C 1 599 ? 5.139 12.855 40.249 1.00 46.50 656 SER C N 1
ATOM 14299 C CA . SER C 1 599 ? 5.396 14.291 40.191 1.00 42.46 656 SER C CA 1
ATOM 14300 C C . SER C 1 599 ? 6.040 14.408 38.799 1.00 44.39 656 SER C C 1
ATOM 14301 O O . SER C 1 599 ? 6.549 15.454 38.396 1.00 44.07 656 SER C O 1
ATOM 14304 N N . ARG C 1 600 ? 6.055 13.283 38.090 1.00 41.59 657 ARG C N 1
ATOM 14305 C CA . ARG C 1 600 ? 6.577 13.256 36.743 1.00 41.13 657 ARG C CA 1
ATOM 14306 C C . ARG C 1 600 ? 5.461 13.884 35.911 1.00 39.45 657 ARG C C 1
ATOM 14307 O O . ARG C 1 600 ? 5.559 14.045 34.687 1.00 40.66 657 ARG C O 1
ATOM 14315 N N . LEU C 1 601 ? 4.404 14.254 36.625 1.00 36.46 658 LEU C N 1
ATOM 14316 C CA . LEU C 1 601 ? 3.243 14.917 36.060 1.00 38.70 658 LEU C CA 1
ATOM 14317 C C . LEU C 1 601 ? 3.476 16.424 36.176 1.00 39.74 658 LEU C C 1
ATOM 14318 O O . LEU C 1 601 ? 2.647 17.238 35.776 1.00 36.74 658 LEU C O 1
ATOM 14323 N N . GLY C 1 602 ? 4.627 16.774 36.735 1.00 42.04 659 GLY C N 1
ATOM 14324 C CA . GLY C 1 602 ? 4.986 18.166 36.904 1.00 42.02 659 GLY C CA 1
ATOM 14325 C C . GLY C 1 602 ? 4.155 18.871 37.951 1.00 42.69 659 GLY C C 1
ATOM 14326 O O . GLY C 1 602 ? 3.985 20.086 37.885 1.00 46.89 659 GLY C O 1
ATOM 14327 N N . ILE C 1 603 ? 3.629 18.133 38.922 1.00 41.10 660 ILE C N 1
ATOM 14328 C CA . ILE C 1 603 ? 2.821 18.765 39.958 1.00 39.15 660 ILE C CA 1
ATOM 14329 C C . ILE C 1 603 ? 3.715 19.243 41.097 1.00 40.23 660 ILE C C 1
ATOM 14330 O O . ILE C 1 603 ? 4.324 18.445 41.812 1.00 39.32 660 ILE C O 1
ATOM 14335 N N . LYS C 1 604 ? 3.779 20.562 41.252 1.00 42.68 661 LYS C N 1
ATOM 14336 C CA . LYS C 1 604 ? 4.628 21.189 42.263 1.00 47.01 661 LYS C CA 1
ATOM 14337 C C . LYS C 1 604 ? 3.896 21.802 43.460 1.00 46.62 661 LYS C C 1
ATOM 14338 O O . LYS C 1 604 ? 4.394 21.764 44.589 1.00 45.32 661 LYS C O 1
ATOM 14344 N N . LYS C 1 605 ? 2.720 22.366 43.212 1.00 45.62 662 LYS C N 1
ATOM 14345 C CA . LYS C 1 605 ? 1.969 23.034 44.258 1.00 44.40 662 LYS C CA 1
ATOM 14346 C C . LYS C 1 605 ? 1.394 22.155 45.353 1.00 44.67 662 LYS C C 1
ATOM 14347 O O . LYS C 1 605 ? 0.786 22.667 46.295 1.00 45.76 662 LYS C O 1
ATOM 14353 N N . TYR C 1 606 ? 1.574 20.844 45.243 1.00 43.59 663 TYR C N 1
ATOM 14354 C CA . TYR C 1 606 ? 1.053 19.937 46.265 1.00 44.25 663 TYR C CA 1
ATOM 14355 C C . TYR C 1 606 ? 1.964 18.758 46.576 1.00 43.35 663 TYR C C 1
ATOM 14356 O O . TYR C 1 606 ? 2.665 18.250 45.702 1.00 43.11 663 TYR C O 1
ATOM 14365 N N . LYS C 1 607 ? 1.947 18.332 47.833 1.00 42.12 664 LYS C N 1
ATOM 14366 C CA . LYS C 1 607 ? 2.735 17.186 48.265 1.00 43.05 664 LYS C CA 1
ATOM 14367 C C . LYS C 1 607 ? 1.844 16.266 49.081 1.00 39.72 664 LYS C C 1
ATOM 14368 O O . LYS C 1 607 ? 1.357 16.642 50.137 1.00 44.66 664 LYS C O 1
ATOM 14374 N N . TYR C 1 608 ? 1.626 15.061 48.576 1.00 38.59 665 TYR C N 1
ATOM 14375 C CA . TYR C 1 608 ? 0.794 14.060 49.242 1.00 33.38 665 TYR C CA 1
ATOM 14376 C C . TYR C 1 608 ? 1.523 13.630 50.525 1.00 32.56 665 TYR C C 1
ATOM 14377 O O . TYR C 1 608 ? 2.572 13.002 50.461 1.00 31.44 665 TYR C O 1
ATOM 14386 N N . SER C 1 609 ? 0.975 13.985 51.688 1.00 31.13 666 SER C N 1
ATOM 14387 C CA . SER C 1 609 ? 1.624 13.666 52.965 1.00 36.21 666 SER C CA 1
ATOM 14388 C C . SER C 1 609 ? 0.838 12.820 53.955 1.00 37.82 666 SER C C 1
ATOM 14389 O O . SER C 1 609 ? -0.393 12.808 53.955 1.00 38.10 666 SER C O 1
ATOM 14392 N N . PRO C 1 610 ? 1.557 12.117 54.840 1.00 39.47 667 PRO C N 1
ATOM 14393 C CA . PRO C 1 610 ? 0.931 11.264 55.855 1.00 40.27 667 PRO C CA 1
ATOM 14394 C C . PRO C 1 610 ? 0.140 12.157 56.809 1.00 43.23 667 PRO C C 1
ATOM 14395 O O . PRO C 1 610 ? 0.582 13.258 57.138 1.00 44.53 667 PRO C O 1
ATOM 14399 N N . LEU C 1 611 ? -1.025 11.701 57.248 1.00 42.52 668 LEU C N 1
ATOM 14400 C CA . LEU C 1 611 ? -1.828 12.503 58.164 1.00 43.55 668 LEU C CA 1
ATOM 14401 C C . LEU C 1 611 ? -1.402 12.220 59.588 1.00 44.01 668 LEU C C 1
ATOM 14402 O O . LEU C 1 611 ? -1.762 12.941 60.507 1.00 46.67 668 LEU C O 1
ATOM 14407 N N . THR C 1 612 ? -0.603 11.176 59.748 1.00 44.16 669 THR C N 1
ATOM 14408 C CA . THR C 1 612 ? -0.161 10.723 61.056 1.00 39.81 669 THR C CA 1
ATOM 14409 C C . THR C 1 612 ? 1.288 10.242 60.970 1.00 39.06 669 THR C C 1
ATOM 14410 O O . THR C 1 612 ? 1.857 10.188 59.884 1.00 41.65 669 THR C O 1
ATOM 14414 N N . ASN C 1 613 ? 1.884 9.902 62.107 1.00 40.43 670 ASN C N 1
ATOM 14415 C CA . ASN C 1 613 ? 3.258 9.399 62.133 1.00 43.93 670 ASN C CA 1
ATOM 14416 C C . ASN C 1 613 ? 3.340 7.893 62.430 1.00 44.09 670 ASN C C 1
ATOM 14417 O O . ASN C 1 613 ? 4.432 7.320 62.451 1.00 45.61 670 ASN C O 1
ATOM 14422 N N . LEU C 1 614 ? 2.191 7.260 62.659 1.00 42.95 671 LEU C N 1
ATOM 14423 C CA . LEU C 1 614 ? 2.145 5.833 62.967 1.00 45.32 671 LEU C CA 1
ATOM 14424 C C . LEU C 1 614 ? 2.343 5.013 61.694 1.00 47.95 671 LEU C C 1
ATOM 14425 O O . LEU C 1 614 ? 1.851 5.386 60.627 1.00 49.44 671 LEU C O 1
ATOM 14430 N N . ASN C 1 615 ? 3.045 3.888 61.820 1.00 49.62 672 ASN C N 1
ATOM 14431 C CA . ASN C 1 615 ? 3.353 3.021 60.681 1.00 50.67 672 ASN C CA 1
ATOM 14432 C C . ASN C 1 615 ? 2.227 2.484 59.822 1.00 50.08 672 ASN C C 1
ATOM 14433 O O . ASN C 1 615 ? 2.164 2.783 58.634 1.00 49.38 672 ASN C O 1
ATOM 14438 N N . GLU C 1 616 ? 1.355 1.673 60.406 1.00 49.59 673 GLU C N 1
ATOM 14439 C CA . GLU C 1 616 ? 0.258 1.091 59.646 1.00 49.98 673 GLU C CA 1
ATOM 14440 C C . GLU C 1 616 ? -0.746 2.099 59.097 1.00 48.21 673 GLU C C 1
ATOM 14441 O O . GLU C 1 616 ? -1.597 1.756 58.275 1.00 46.52 673 GLU C O 1
ATOM 14447 N N . CYS C 1 617 ? -0.662 3.341 59.546 1.00 45.08 674 CYS C N 1
ATOM 14448 C CA . CYS C 1 617 ? -1.601 4.336 59.065 1.00 45.83 674 CYS C CA 1
ATOM 14449 C C . CYS C 1 617 ? -1.310 4.638 57.599 1.00 45.34 674 CYS C C 1
ATOM 14450 O O . CYS C 1 617 ? -0.178 4.527 57.152 1.00 46.25 674 CYS C O 1
ATOM 14453 N N . ARG C 1 618 ? -2.335 4.996 56.842 1.00 42.80 675 ARG C N 1
ATOM 14454 C CA . ARG C 1 618 ? -2.129 5.335 55.443 1.00 42.06 675 ARG C CA 1
ATOM 14455 C C . ARG C 1 618 ? -2.957 6.566 55.096 1.00 39.49 675 ARG C C 1
ATOM 14456 O O . ARG C 1 618 ? -3.048 6.984 53.943 1.00 40.20 675 ARG C O 1
ATOM 14464 N N . LYS C 1 619 ? -3.574 7.147 56.108 1.00 36.43 676 LYS C N 1
ATOM 14465 C CA . LYS C 1 619 ? -4.335 8.350 55.876 1.00 38.57 676 LYS C CA 1
ATOM 14466 C C . LYS C 1 619 ? -3.314 9.365 55.350 1.00 35.63 676 LYS C C 1
ATOM 14467 O O . LYS C 1 619 ? -2.109 9.240 55.582 1.00 31.09 676 LYS C O 1
ATOM 14473 N N . TYR C 1 620 ? -3.796 10.370 54.640 1.00 34.71 677 TYR C N 1
ATOM 14474 C CA . TYR C 1 620 ? -2.915 11.367 54.059 1.00 34.69 677 TYR C CA 1
ATOM 14475 C C . TYR C 1 620 ? -3.523 12.763 54.145 1.00 37.46 677 TYR C C 1
ATOM 14476 O O . TYR C 1 620 ? -4.709 12.937 54.447 1.00 38.79 677 TYR C O 1
ATOM 14485 N N . THR C 1 621 ? -2.699 13.758 53.854 1.00 36.17 678 THR C N 1
ATOM 14486 C CA . THR C 1 621 ? -3.156 15.126 53.836 1.00 36.34 678 THR C CA 1
ATOM 14487 C C . THR C 1 621 ? -2.474 15.758 52.638 1.00 40.34 678 THR C C 1
ATOM 14488 O O . THR C 1 621 ? -1.315 15.463 52.351 1.00 41.45 678 THR C O 1
ATOM 14492 N N . TRP C 1 622 ? -3.216 16.585 51.908 1.00 44.33 679 TRP C N 1
ATOM 14493 C CA . TRP C 1 622 ? -2.691 17.265 50.727 1.00 46.29 679 TRP C CA 1
ATOM 14494 C C . TRP C 1 622 ? -2.098 18.589 51.182 1.00 50.74 679 TRP C C 1
ATOM 14495 O O . TRP C 1 622 ? -2.822 19.577 51.354 1.00 47.59 679 TRP C O 1
ATOM 14506 N N . GLU C 1 623 ? -0.784 18.620 51.382 1.00 54.60 680 GLU C N 1
ATOM 14507 C CA . GLU C 1 623 ? -0.174 19.851 51.844 1.00 58.75 680 GLU C CA 1
ATOM 14508 C C . GLU C 1 623 ? 0.295 20.752 50.725 1.00 60.88 680 GLU C C 1
ATOM 14509 O O . GLU C 1 623 ? 1.109 20.364 49.885 1.00 59.53 680 GLU C O 1
ATOM 14515 N N . LYS C 1 624 ? -0.251 21.964 50.726 1.00 65.70 681 LYS C N 1
ATOM 14516 C CA . LYS C 1 624 ? 0.099 22.976 49.747 1.00 69.74 681 LYS C CA 1
ATOM 14517 C C . LYS C 1 624 ? 1.493 23.471 50.081 1.00 71.07 681 LYS C C 1
ATOM 14518 O O . LYS C 1 624 ? 1.725 23.959 51.183 1.00 72.30 681 LYS C O 1
ATOM 14524 N N . ILE C 1 625 ? 2.422 23.329 49.140 1.00 73.69 682 ILE C N 1
ATOM 14525 C CA . ILE C 1 625 ? 3.795 23.783 49.344 1.00 75.59 682 ILE C CA 1
ATOM 14526 C C . ILE C 1 625 ? 4.212 24.802 48.277 1.00 76.94 682 ILE C C 1
ATOM 14527 O O . ILE C 1 625 ? 3.336 25.243 47.495 1.00 76.11 682 ILE C O 1
ATOM 14533 N N . ALA D 1 2 ? 38.550 43.261 35.260 1.00 101.45 59 ALA D N 1
ATOM 14534 C CA . ALA D 1 2 ? 39.045 41.888 35.573 1.00 101.74 59 ALA D CA 1
ATOM 14535 C C . ALA D 1 2 ? 39.529 41.171 34.312 1.00 101.80 59 ALA D C 1
ATOM 14536 O O . ALA D 1 2 ? 38.843 41.154 33.287 1.00 100.93 59 ALA D O 1
ATOM 14538 N N . VAL D 1 3 ? 40.719 40.581 34.397 1.00 101.61 60 VAL D N 1
ATOM 14539 C CA . VAL D 1 3 ? 41.297 39.854 33.270 1.00 100.45 60 VAL D CA 1
ATOM 14540 C C . VAL D 1 3 ? 41.417 38.365 33.616 1.00 98.58 60 VAL D C 1
ATOM 14541 O O . VAL D 1 3 ? 42.315 37.957 34.362 1.00 99.49 60 VAL D O 1
ATOM 14545 N N . ILE D 1 4 ? 40.495 37.561 33.085 1.00 94.57 61 ILE D N 1
ATOM 14546 C CA . ILE D 1 4 ? 40.506 36.124 33.331 1.00 89.90 61 ILE D CA 1
ATOM 14547 C C . ILE D 1 4 ? 41.336 35.444 32.250 1.00 85.96 61 ILE D C 1
ATOM 14548 O O . ILE D 1 4 ? 40.838 35.146 31.164 1.00 84.90 61 ILE D O 1
ATOM 14553 N N . ASP D 1 5 ? 42.606 35.202 32.561 1.00 82.49 62 ASP D N 1
ATOM 14554 C CA . ASP D 1 5 ? 43.531 34.591 31.612 1.00 79.29 62 ASP D CA 1
ATOM 14555 C C . ASP D 1 5 ? 43.631 33.078 31.733 1.00 76.13 62 ASP D C 1
ATOM 14556 O O . ASP D 1 5 ? 43.489 32.514 32.818 1.00 74.87 62 ASP D O 1
ATOM 14561 N N . ILE D 1 6 ? 43.876 32.428 30.602 1.00 73.24 63 ILE D N 1
ATOM 14562 C CA . ILE D 1 6 ? 44.035 30.984 30.571 1.00 71.36 63 ILE D CA 1
ATOM 14563 C C . ILE D 1 6 ? 45.423 30.767 31.133 1.00 70.44 63 ILE D C 1
ATOM 14564 O O . ILE D 1 6 ? 46.236 31.699 31.133 1.00 69.80 63 ILE D O 1
ATOM 14569 N N . ASP D 1 7 ? 45.707 29.555 31.603 1.00 67.62 64 ASP D N 1
ATOM 14570 C CA . ASP D 1 7 ? 47.025 29.289 32.161 1.00 65.53 64 ASP D CA 1
ATOM 14571 C C . ASP D 1 7 ? 48.097 29.612 31.114 1.00 63.97 64 ASP D C 1
ATOM 14572 O O . ASP D 1 7 ? 47.841 29.565 29.906 1.00 61.38 64 ASP D O 1
ATOM 14577 N N . ALA D 1 8 ? 49.291 29.951 31.590 1.00 62.58 65 ALA D N 1
ATOM 14578 C CA . ALA D 1 8 ? 50.408 30.303 30.722 1.00 59.43 65 ALA D CA 1
ATOM 14579 C C . ALA D 1 8 ? 50.586 29.325 29.572 1.00 58.49 65 ALA D C 1
ATOM 14580 O O . ALA D 1 8 ? 50.517 29.713 28.408 1.00 60.05 65 ALA D O 1
ATOM 14582 N N . ALA D 1 9 ? 50.823 28.059 29.905 1.00 55.34 66 ALA D N 1
ATOM 14583 C CA . ALA D 1 9 ? 51.032 27.022 28.901 1.00 52.01 66 ALA D CA 1
ATOM 14584 C C . ALA D 1 9 ? 50.064 27.157 27.733 1.00 49.79 66 ALA D C 1
ATOM 14585 O O . ALA D 1 9 ? 50.489 27.284 26.587 1.00 46.00 66 ALA D O 1
ATOM 14587 N N . THR D 1 10 ? 48.766 27.140 28.023 1.00 49.41 67 THR D N 1
ATOM 14588 C CA . THR D 1 10 ? 47.764 27.263 26.971 1.00 50.66 67 THR D CA 1
ATOM 14589 C C . THR D 1 10 ? 48.000 28.535 26.139 1.00 53.24 67 THR D C 1
ATOM 14590 O O . THR D 1 10 ? 47.898 28.522 24.905 1.00 53.75 67 THR D O 1
ATOM 14594 N N . LYS D 1 11 ? 48.322 29.627 26.824 1.00 54.44 68 LYS D N 1
ATOM 14595 C CA . LYS D 1 11 ? 48.610 30.899 26.173 1.00 56.43 68 LYS D CA 1
ATOM 14596 C C . LYS D 1 11 ? 49.728 30.638 25.155 1.00 58.00 68 LYS D C 1
ATOM 14597 O O . LYS D 1 11 ? 49.592 30.926 23.962 1.00 59.24 68 LYS D O 1
ATOM 14603 N N . ILE D 1 12 ? 50.824 30.064 25.642 1.00 57.84 69 ILE D N 1
ATOM 14604 C CA . ILE D 1 12 ? 51.984 29.755 24.818 1.00 57.23 69 ILE D CA 1
ATOM 14605 C C . ILE D 1 12 ? 51.688 28.726 23.725 1.00 58.67 69 ILE D C 1
ATOM 14606 O O . ILE D 1 12 ? 52.157 28.869 22.595 1.00 57.51 69 ILE D O 1
ATOM 14611 N N . MET D 1 13 ? 50.917 27.691 24.061 1.00 60.55 70 MET D N 1
ATOM 14612 C CA . MET D 1 13 ? 50.573 26.650 23.094 1.00 60.53 70 MET D CA 1
ATOM 14613 C C . MET D 1 13 ? 49.722 27.211 21.973 1.00 62.60 70 MET D C 1
ATOM 14614 O O . MET D 1 13 ? 49.959 26.917 20.802 1.00 63.30 70 MET D O 1
ATOM 14619 N N . CYS D 1 14 ? 48.723 28.011 22.332 1.00 64.67 71 CYS D N 1
ATOM 14620 C CA . CYS D 1 14 ? 47.861 28.620 21.328 1.00 67.26 71 CYS D CA 1
ATOM 14621 C C . CYS D 1 14 ? 48.702 29.582 20.502 1.00 68.52 71 CYS D C 1
ATOM 14622 O O . CYS D 1 14 ? 48.499 29.729 19.299 1.00 68.96 71 CYS D O 1
ATOM 14625 N N . SER D 1 15 ? 49.661 30.224 21.160 1.00 70.17 72 SER D N 1
ATOM 14626 C CA . SER D 1 15 ? 50.562 31.164 20.503 1.00 70.14 72 SER D CA 1
ATOM 14627 C C . SER D 1 15 ? 51.368 30.465 19.410 1.00 70.81 72 SER D C 1
ATOM 14628 O O . SER D 1 15 ? 51.392 30.913 18.263 1.00 70.00 72 SER D O 1
ATOM 14631 N N . ASN D 1 16 ? 52.018 29.362 19.778 1.00 71.43 73 ASN D N 1
ATOM 14632 C CA . ASN D 1 16 ? 52.843 28.581 18.856 1.00 72.96 73 ASN D CA 1
ATOM 14633 C C . ASN D 1 16 ? 52.128 28.131 17.577 1.00 74.45 73 ASN D C 1
ATOM 14634 O O . ASN D 1 16 ? 52.682 28.231 16.477 1.00 73.66 73 ASN D O 1
ATOM 14639 N N . ALA D 1 17 ? 50.907 27.623 17.724 1.00 76.55 74 ALA D N 1
ATOM 14640 C CA . ALA D 1 17 ? 50.124 27.156 16.583 1.00 77.53 74 ALA D CA 1
ATOM 14641 C C . ALA D 1 17 ? 49.639 28.354 15.791 1.00 80.02 74 ALA D C 1
ATOM 14642 O O . ALA D 1 17 ? 48.879 28.211 14.833 1.00 79.50 74 ALA D O 1
ATOM 14644 N N . LYS D 1 18 ? 50.089 29.533 16.213 1.00 83.16 75 LYS D N 1
ATOM 14645 C CA . LYS D 1 18 ? 49.738 30.802 15.587 1.00 85.16 75 LYS D CA 1
ATOM 14646 C C . LYS D 1 18 ? 48.263 31.129 15.820 1.00 87.15 75 LYS D C 1
ATOM 14647 O O . LYS D 1 18 ? 47.648 31.873 15.055 1.00 86.54 75 LYS D O 1
ATOM 14653 N N . ALA D 1 19 ? 47.700 30.559 16.883 1.00 89.94 76 ALA D N 1
ATOM 14654 C CA . ALA D 1 19 ? 46.304 30.800 17.235 1.00 92.57 76 ALA D CA 1
ATOM 14655 C C . ALA D 1 19 ? 46.196 32.207 17.820 1.00 95.21 76 ALA D C 1
ATOM 14656 O O . ALA D 1 19 ? 45.099 32.750 17.981 1.00 94.82 76 ALA D O 1
ATOM 14658 N N . ILE D 1 20 ? 47.358 32.776 18.142 1.00 98.42 77 ILE D N 1
ATOM 14659 C CA . ILE D 1 20 ? 47.483 34.128 18.693 1.00 100.26 77 ILE D CA 1
ATOM 14660 C C . ILE D 1 20 ? 48.911 34.613 18.409 1.00 100.80 77 ILE D C 1
ATOM 14661 O O . ILE D 1 20 ? 49.836 33.800 18.277 1.00 100.77 77 ILE D O 1
ATOM 14666 N N . SER D 1 21 ? 49.090 35.929 18.309 1.00 100.52 78 SER D N 1
ATOM 14667 C CA . SER D 1 21 ? 50.410 36.496 18.043 1.00 98.88 78 SER D CA 1
ATOM 14668 C C . SER D 1 21 ? 50.958 37.312 19.208 1.00 98.00 78 SER D C 1
ATOM 14669 O O . SER D 1 21 ? 50.299 38.221 19.723 1.00 96.42 78 SER D O 1
ATOM 14672 N N . LEU D 1 22 ? 52.177 36.958 19.609 1.00 97.38 79 LEU D N 1
ATOM 14673 C CA . LEU D 1 22 ? 52.903 37.605 20.697 1.00 96.00 79 LEU D CA 1
ATOM 14674 C C . LEU D 1 22 ? 54.370 37.612 20.270 1.00 95.07 79 LEU D C 1
ATOM 14675 O O . LEU D 1 22 ? 55.033 36.578 20.320 1.00 96.02 79 LEU D O 1
ATOM 14680 N N . ASN D 1 23 ? 54.876 38.765 19.847 1.00 93.79 80 ASN D N 1
ATOM 14681 C CA . ASN D 1 23 ? 56.264 38.857 19.401 1.00 92.21 80 ASN D CA 1
ATOM 14682 C C . ASN D 1 23 ? 57.256 38.297 20.418 1.00 90.61 80 ASN D C 1
ATOM 14683 O O . ASN D 1 23 ? 57.079 38.451 21.628 1.00 89.61 80 ASN D O 1
ATOM 14688 N N . GLU D 1 24 ? 58.291 37.637 19.899 1.00 88.93 81 GLU D N 1
ATOM 14689 C CA . GLU D 1 24 ? 59.346 37.012 20.695 1.00 87.76 81 GLU D CA 1
ATOM 14690 C C . GLU D 1 24 ? 59.479 37.510 22.134 1.00 86.87 81 GLU D C 1
ATOM 14691 O O . GLU D 1 24 ? 59.503 36.716 23.077 1.00 86.31 81 GLU D O 1
ATOM 14697 N N . VAL D 1 25 ? 59.576 38.820 22.309 1.00 84.89 82 VAL D N 1
ATOM 14698 C CA . VAL D 1 25 ? 59.703 39.375 23.644 1.00 82.64 82 VAL D CA 1
ATOM 14699 C C . VAL D 1 25 ? 58.438 39.154 24.469 1.00 81.62 82 VAL D C 1
ATOM 14700 O O . VAL D 1 25 ? 58.470 38.484 25.498 1.00 80.13 82 VAL D O 1
ATOM 14704 N N . GLU D 1 26 ? 57.323 39.705 24.007 1.00 82.09 83 GLU D N 1
ATOM 14705 C CA . GLU D 1 26 ? 56.055 39.579 24.719 1.00 83.64 83 GLU D CA 1
ATOM 14706 C C . GLU D 1 26 ? 55.726 38.135 25.064 1.00 81.98 83 GLU D C 1
ATOM 14707 O O . GLU D 1 26 ? 55.056 37.862 26.059 1.00 81.45 83 GLU D O 1
ATOM 14713 N N . LYS D 1 27 ? 56.206 37.217 24.233 1.00 80.66 84 LYS D N 1
ATOM 14714 C CA . LYS D 1 27 ? 55.966 35.789 24.415 1.00 79.39 84 LYS D CA 1
ATOM 14715 C C . LYS D 1 27 ? 56.948 35.124 25.377 1.00 79.97 84 LYS D C 1
ATOM 14716 O O . LYS D 1 27 ? 56.559 34.569 26.405 1.00 79.62 84 LYS D O 1
ATOM 14722 N N . ASN D 1 28 ? 58.225 35.183 25.025 1.00 80.87 85 ASN D N 1
ATOM 14723 C CA . ASN D 1 28 ? 59.278 34.573 25.819 1.00 80.72 85 ASN D CA 1
ATOM 14724 C C . ASN D 1 28 ? 59.181 34.887 27.309 1.00 80.00 85 ASN D C 1
ATOM 14725 O O . ASN D 1 28 ? 59.605 34.086 28.144 1.00 79.52 85 ASN D O 1
ATOM 14730 N N . GLU D 1 29 ? 58.624 36.043 27.652 1.00 78.97 86 GLU D N 1
ATOM 14731 C CA . GLU D 1 29 ? 58.504 36.394 29.060 1.00 77.81 86 GLU D CA 1
ATOM 14732 C C . GLU D 1 29 ? 57.451 35.493 29.705 1.00 76.37 86 GLU D C 1
ATOM 14733 O O . GLU D 1 29 ? 57.574 35.106 30.870 1.00 76.09 86 GLU D O 1
ATOM 14739 N N . ILE D 1 30 ? 56.419 35.152 28.938 1.00 72.92 87 ILE D N 1
ATOM 14740 C CA . ILE D 1 30 ? 55.366 34.279 29.436 1.00 68.98 87 ILE D CA 1
ATOM 14741 C C . ILE D 1 30 ? 55.950 32.886 29.627 1.00 65.36 87 ILE D C 1
ATOM 14742 O O . ILE D 1 30 ? 55.615 32.189 30.581 1.00 63.45 87 ILE D O 1
ATOM 14747 N N . ILE D 1 31 ? 56.829 32.485 28.715 1.00 64.51 88 ILE D N 1
ATOM 14748 C CA . ILE D 1 31 ? 57.457 31.176 28.805 1.00 64.14 88 ILE D CA 1
ATOM 14749 C C . ILE D 1 31 ? 58.237 31.074 30.102 1.00 64.85 88 ILE D C 1
ATOM 14750 O O . ILE D 1 31 ? 58.048 30.136 30.868 1.00 67.45 88 ILE D O 1
ATOM 14755 N N . SER D 1 32 ? 59.113 32.039 30.351 1.00 65.91 89 SER D N 1
ATOM 14756 C CA . SER D 1 32 ? 59.901 32.025 31.577 1.00 68.30 89 SER D CA 1
ATOM 14757 C C . SER D 1 32 ? 58.964 31.919 32.780 1.00 68.09 89 SER D C 1
ATOM 14758 O O . SER D 1 32 ? 59.178 31.096 33.670 1.00 67.16 89 SER D O 1
ATOM 14761 N N . LYS D 1 33 ? 57.923 32.748 32.790 1.00 67.92 90 LYS D N 1
ATOM 14762 C CA . LYS D 1 33 ? 56.932 32.745 33.862 1.00 66.69 90 LYS D CA 1
ATOM 14763 C C . LYS D 1 33 ? 56.537 31.300 34.131 1.00 66.65 90 LYS D C 1
ATOM 14764 O O . LYS D 1 33 ? 56.575 30.831 35.269 1.00 64.84 90 LYS D O 1
ATOM 14770 N N . TYR D 1 34 ? 56.160 30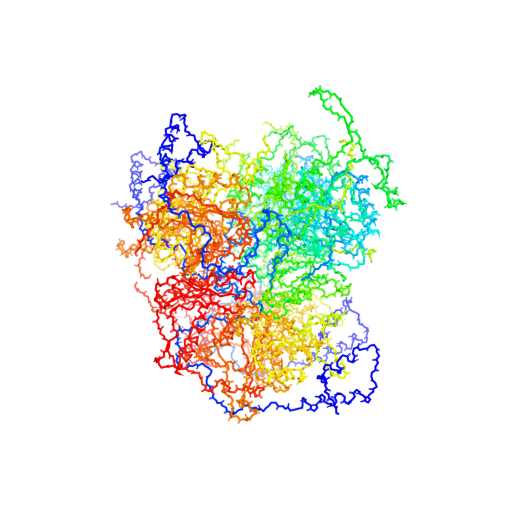.605 33.061 1.00 66.73 91 TYR D N 1
ATOM 14771 C CA . TYR D 1 34 ? 55.767 29.205 33.132 1.00 66.91 91 TYR D CA 1
ATOM 14772 C C . TYR D 1 34 ? 56.904 28.369 33.674 1.00 67.56 91 TYR D C 1
ATOM 14773 O O . TYR D 1 34 ? 56.699 27.490 34.507 1.00 66.54 91 TYR D O 1
ATOM 14782 N N . ARG D 1 35 ? 58.106 28.642 33.182 1.00 68.51 92 ARG D N 1
ATOM 14783 C CA . ARG D 1 35 ? 59.282 27.898 33.601 1.00 70.78 92 ARG D CA 1
ATOM 14784 C C . ARG D 1 35 ? 59.530 28.023 35.103 1.00 71.88 92 ARG D C 1
ATOM 14785 O O . ARG D 1 35 ? 60.005 27.079 35.738 1.00 73.02 92 ARG D O 1
ATOM 14793 N N . GLU D 1 36 ? 59.199 29.174 35.682 1.00 70.44 93 GLU D N 1
ATOM 14794 C CA . GLU D 1 36 ? 59.400 29.343 37.112 1.00 70.47 93 GLU D CA 1
ATOM 14795 C C . GLU D 1 36 ? 58.137 29.010 37.899 1.00 69.37 93 GLU D C 1
ATOM 14796 O O . GLU D 1 36 ? 58.213 28.596 39.057 1.00 68.08 93 GLU D O 1
ATOM 14802 N N . ILE D 1 37 ? 56.976 29.177 37.273 1.00 67.93 94 ILE D N 1
ATOM 14803 C CA . ILE D 1 37 ? 55.714 28.865 37.940 1.00 65.58 94 ILE D CA 1
ATOM 14804 C C . ILE D 1 37 ? 55.566 27.348 38.051 1.00 64.79 94 ILE D C 1
ATOM 14805 O O . ILE D 1 37 ? 54.630 26.851 38.667 1.00 66.01 94 ILE D O 1
ATOM 14810 N N . THR D 1 38 ? 56.497 26.617 37.448 1.00 62.95 95 THR D N 1
ATOM 14811 C CA . THR D 1 38 ? 56.456 25.161 37.472 1.00 61.49 95 THR D CA 1
ATOM 14812 C C . THR D 1 38 ? 57.847 24.599 37.724 1.00 60.85 95 THR D C 1
ATOM 14813 O O . THR D 1 38 ? 58.137 23.449 37.393 1.00 57.68 95 THR D O 1
ATOM 14817 N N . ALA D 1 39 ? 58.701 25.421 38.322 1.00 62.18 96 ALA D N 1
ATOM 14818 C CA . ALA D 1 39 ? 60.075 25.028 38.610 1.00 63.01 96 ALA D CA 1
ATOM 14819 C C . ALA D 1 39 ? 60.205 24.173 39.867 1.00 62.15 96 ALA D C 1
ATOM 14820 O O . ALA D 1 39 ? 61.198 23.467 40.040 1.00 60.84 96 ALA D O 1
ATOM 14822 N N . LYS D 1 40 ? 59.204 24.245 40.739 1.00 60.86 97 LYS D N 1
ATOM 14823 C CA . LYS D 1 40 ? 59.205 23.486 41.985 0.50 61.49 97 LYS D CA 1
ATOM 14824 C C . LYS D 1 40 ? 59.416 21.987 41.742 1.00 61.87 97 LYS D C 1
ATOM 14825 O O . LYS D 1 40 ? 59.056 21.462 40.688 1.00 59.87 97 LYS D O 1
ATOM 14831 N N . LYS D 1 41 ? 60.011 21.307 42.717 1.00 63.32 98 LYS D N 1
ATOM 14832 C CA . LYS D 1 41 ? 60.264 19.871 42.616 1.00 66.63 98 LYS D CA 1
ATOM 14833 C C . LYS D 1 41 ? 59.688 19.099 43.804 1.00 67.44 98 LYS D C 1
ATOM 14834 O O . LYS D 1 41 ? 60.003 19.395 44.957 1.00 69.40 98 LYS D O 1
ATOM 14840 N N . SER D 1 42 ? 58.854 18.101 43.518 1.00 66.66 99 SER D N 1
ATOM 14841 C CA . SER D 1 42 ? 58.235 17.294 44.567 1.00 65.64 99 SER D CA 1
ATOM 14842 C C . SER D 1 42 ? 59.293 16.803 45.544 1.00 66.26 99 SER D C 1
ATOM 14843 O O . SER D 1 42 ? 60.236 16.109 45.151 1.00 67.29 99 SER D O 1
ATOM 14846 N N . GLU D 1 43 ? 59.143 17.163 46.816 1.00 65.16 100 GLU D N 1
ATOM 14847 C CA . GLU D 1 43 ? 60.106 16.737 47.820 1.00 64.07 100 GLU D CA 1
ATOM 14848 C C . GLU D 1 43 ? 59.966 15.237 48.043 1.00 61.58 100 GLU D C 1
ATOM 14849 O O . GLU D 1 43 ? 58.863 14.699 47.998 1.00 61.65 100 GLU D O 1
ATOM 14855 N N . ARG D 1 44 ? 61.088 14.562 48.266 1.00 60.93 101 ARG D N 1
ATOM 14856 C CA . ARG D 1 44 ? 61.080 13.120 48.491 1.00 60.06 101 ARG D CA 1
ATOM 14857 C C . ARG D 1 44 ? 60.245 12.781 49.713 1.00 61.23 101 ARG D C 1
ATOM 14858 O O . ARG D 1 44 ? 59.690 13.659 50.362 1.00 64.19 101 ARG D O 1
ATOM 14866 N N . ALA D 1 45 ? 60.158 11.497 50.023 1.00 62.23 102 ALA D N 1
ATOM 14867 C CA . ALA D 1 45 ? 59.417 11.046 51.189 1.00 65.10 102 ALA D CA 1
ATOM 14868 C C . ALA D 1 45 ? 60.380 10.191 51.996 1.00 67.76 102 ALA D C 1
ATOM 14869 O O . ALA D 1 45 ? 61.092 9.362 51.431 1.00 69.83 102 ALA D O 1
ATOM 14871 N N . GLU D 1 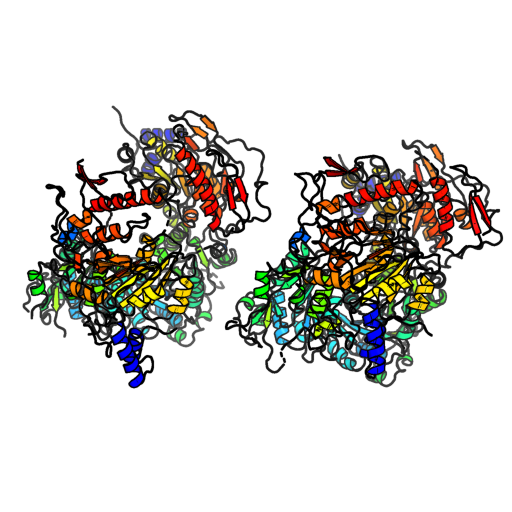46 ? 60.426 10.408 53.306 1.00 70.55 103 GLU D N 1
ATOM 14872 C CA . GLU D 1 46 ? 61.311 9.628 54.160 1.00 73.54 103 GLU D CA 1
ATOM 14873 C C . GLU D 1 46 ? 61.044 8.146 53.907 1.00 74.25 103 GLU D C 1
ATOM 14874 O O . GLU D 1 46 ? 59.892 7.719 53.879 1.00 74.68 103 GLU D O 1
ATOM 14880 N N . LEU D 1 47 ? 62.104 7.370 53.695 1.00 74.90 104 LEU D N 1
ATOM 14881 C CA . LEU D 1 47 ? 61.960 5.934 53.458 1.00 77.13 104 LEU D CA 1
ATOM 14882 C C . LEU D 1 47 ? 62.072 5.214 54.795 1.00 78.60 104 LEU D C 1
ATOM 14883 O O . LEU D 1 47 ? 62.797 5.665 55.680 1.00 79.21 104 LEU D O 1
ATOM 14888 N N . LYS D 1 48 ? 61.355 4.106 54.955 1.00 80.93 105 LYS D N 1
ATOM 14889 C CA . LYS D 1 48 ? 61.420 3.364 56.209 1.00 83.55 105 LYS D CA 1
ATOM 14890 C C . LYS D 1 48 ? 61.635 1.871 56.001 1.00 84.47 105 LYS D C 1
ATOM 14891 O O . LYS D 1 48 ? 61.526 1.367 54.881 1.00 82.78 105 LYS D O 1
ATOM 14897 N N . GLU D 1 49 ? 61.953 1.182 57.095 1.00 87.24 106 GLU D N 1
ATOM 14898 C CA . GLU D 1 49 ? 62.212 -0.256 57.092 1.00 89.95 106 GLU D CA 1
ATOM 14899 C C . GLU D 1 49 ? 61.535 -1.021 55.962 1.00 90.31 106 GLU D C 1
ATOM 14900 O O . GLU D 1 49 ? 60.316 -1.222 55.974 1.00 89.39 106 GLU D O 1
ATOM 14906 N N . VAL D 1 50 ? 62.331 -1.443 54.985 1.00 90.89 107 VAL D N 1
ATOM 14907 C CA . VAL D 1 50 ? 61.803 -2.207 53.862 1.00 91.91 107 VAL D CA 1
ATOM 14908 C C . VAL D 1 50 ? 61.043 -3.385 54.475 1.00 91.57 107 VAL D C 1
ATOM 14909 O O . VAL D 1 50 ? 61.608 -4.181 55.228 1.00 92.74 107 VAL D O 1
ATOM 14913 N N . GLU D 1 51 ? 59.758 -3.488 54.164 1.00 90.22 108 GLU D N 1
ATOM 14914 C CA . GLU D 1 51 ? 58.937 -4.545 54.734 1.00 89.71 108 GLU D CA 1
ATOM 14915 C C . GLU D 1 51 ? 57.892 -5.044 53.733 1.00 90.24 108 GLU D C 1
ATOM 14916 O O . GLU D 1 51 ? 56.693 -4.846 53.928 1.00 91.91 108 GLU D O 1
ATOM 14922 N N . PRO D 1 52 ? 58.334 -5.703 52.645 1.00 89.69 109 PRO D N 1
ATOM 14923 C CA . PRO D 1 52 ? 57.425 -6.226 51.612 1.00 88.36 109 PRO D CA 1
ATOM 14924 C C . PRO D 1 52 ? 56.281 -7.105 52.137 1.00 87.07 109 PRO D C 1
ATOM 14925 O O . PRO D 1 52 ? 55.949 -7.057 53.324 1.00 88.57 109 PRO D O 1
ATOM 14929 N N . ILE D 1 53 ? 55.685 -7.895 51.242 1.00 83.69 110 ILE D N 1
ATOM 14930 C CA . ILE D 1 53 ? 54.572 -8.799 51.570 1.00 80.52 110 ILE D CA 1
ATOM 14931 C C . ILE D 1 53 ? 54.402 -9.099 53.061 1.00 78.48 110 ILE D C 1
ATOM 14932 O O . ILE D 1 53 ? 55.299 -9.647 53.703 1.00 77.18 110 ILE D O 1
ATOM 14937 N N . PRO D 1 54 ? 53.235 -8.743 53.624 1.00 78.04 111 PRO D N 1
ATOM 14938 C CA . PRO D 1 54 ? 52.901 -8.952 55.036 1.00 77.84 111 PRO D CA 1
ATOM 14939 C C . PRO D 1 54 ? 53.218 -10.358 55.532 1.00 78.49 111 PRO D C 1
ATOM 14940 O O . PRO D 1 54 ? 53.077 -11.339 54.798 1.00 78.57 111 PRO D O 1
ATOM 14944 N N . LEU D 1 55 ? 53.636 -10.441 56.790 1.00 78.66 112 LEU D N 1
ATOM 14945 C CA . LEU D 1 55 ? 53.994 -11.707 57.417 1.00 77.96 112 LEU D CA 1
ATOM 14946 C C . LEU D 1 55 ? 52.761 -12.481 57.871 1.00 77.90 112 LEU D C 1
ATOM 14947 O O . LEU D 1 55 ? 52.855 -13.640 58.270 1.00 77.60 112 LEU D O 1
ATOM 14952 N N . ASP D 1 56 ? 51.605 -11.827 57.808 1.00 77.66 113 ASP D N 1
ATOM 14953 C CA . ASP D 1 56 ? 50.346 -12.451 58.195 1.00 77.24 113 ASP D CA 1
ATOM 14954 C C . ASP D 1 56 ? 49.549 -12.806 56.949 1.00 76.26 113 ASP D C 1
ATOM 14955 O O . ASP D 1 56 ? 48.324 -12.881 56.990 1.00 76.42 113 ASP D O 1
ATOM 14960 N N . TRP D 1 57 ? 50.255 -13.011 55.840 1.00 74.77 114 TRP D N 1
ATOM 14961 C CA . TRP D 1 57 ? 49.625 -13.361 54.572 1.00 73.47 114 TRP D CA 1
ATOM 14962 C C . TRP D 1 57 ? 49.453 -14.873 54.489 1.00 72.80 114 TRP D C 1
ATOM 14963 O O . TRP D 1 57 ? 50.427 -15.624 54.537 1.00 72.03 114 TRP D O 1
ATOM 14974 N N . PRO D 1 58 ? 48.204 -15.337 54.339 1.00 73.04 115 PRO D N 1
ATOM 14975 C CA . PRO D 1 58 ? 47.931 -16.771 54.263 1.00 73.73 115 PRO D CA 1
ATOM 14976 C C . PRO D 1 58 ? 49.018 -17.533 53.540 1.00 74.81 115 PRO D C 1
ATOM 14977 O O . PRO D 1 58 ? 49.267 -17.318 52.356 1.00 75.42 115 PRO D O 1
ATOM 14981 N N . SER D 1 59 ? 49.678 -18.413 54.278 1.00 76.01 116 SER D N 1
ATOM 14982 C CA . SER D 1 59 ? 50.752 -19.220 53.727 1.00 77.95 116 SER D CA 1
ATOM 14983 C C . SER D 1 59 ? 50.301 -19.869 52.425 1.00 77.22 116 SER D C 1
ATOM 14984 O O . SER D 1 59 ? 51.097 -20.044 51.502 1.00 75.49 116 SER D O 1
ATOM 14987 N N . ASP D 1 60 ? 49.017 -20.212 52.352 1.00 77.94 117 ASP D N 1
ATOM 14988 C CA . ASP D 1 60 ? 48.472 -20.853 51.162 1.00 78.63 117 ASP D CA 1
ATOM 14989 C C . ASP D 1 60 ? 47.411 -20.030 50.419 1.00 79.07 117 ASP D C 1
ATOM 14990 O O . ASP D 1 60 ? 46.378 -20.564 50.003 1.00 81.01 117 ASP D O 1
ATOM 14995 N N . LEU D 1 61 ? 47.656 -18.734 50.255 1.00 76.72 118 LEU D N 1
ATOM 14996 C CA . LEU D 1 61 ? 46.720 -17.889 49.521 1.00 73.43 118 LEU D CA 1
ATOM 14997 C C . LEU D 1 61 ? 47.495 -17.272 48.371 1.00 72.49 118 LEU D C 1
ATOM 14998 O O . LEU D 1 61 ? 48.232 -16.304 48.551 1.00 71.29 118 LEU D O 1
ATOM 15003 N N . THR D 1 62 ? 47.350 -17.860 47.190 1.00 71.41 119 THR D N 1
ATOM 15004 C CA . THR D 1 62 ? 48.038 -17.350 46.020 1.00 69.74 119 THR D CA 1
ATOM 15005 C C . THR D 1 62 ? 47.067 -16.515 45.207 1.00 68.17 119 THR D C 1
ATOM 15006 O O . THR D 1 62 ? 45.971 -16.961 44.857 1.00 66.73 119 THR D O 1
ATOM 15010 N N . LEU D 1 63 ? 47.482 -15.283 44.939 1.00 66.75 120 LEU D N 1
ATOM 15011 C CA . LEU D 1 63 ? 46.683 -14.336 44.180 1.00 64.83 120 LEU D CA 1
ATOM 15012 C C . LEU D 1 63 ? 46.790 -14.658 42.696 1.00 62.67 120 LEU D C 1
ATOM 15013 O O . LEU D 1 63 ? 47.880 -14.948 42.197 1.00 58.62 120 LEU D O 1
ATOM 15018 N N . PRO D 1 64 ? 45.650 -14.638 41.978 1.00 62.44 121 PRO D N 1
ATOM 15019 C CA . PRO D 1 64 ? 45.635 -14.924 40.539 1.00 61.18 121 PRO D CA 1
ATOM 15020 C C . PRO D 1 64 ? 46.609 -13.972 39.835 1.00 59.61 121 PRO D C 1
ATOM 15021 O O . PRO D 1 64 ? 46.379 -12.761 39.792 1.00 57.91 121 PRO D O 1
ATOM 15025 N N . PRO D 1 65 ? 47.714 -14.513 39.285 1.00 57.96 122 PRO D N 1
ATOM 15026 C CA . PRO D 1 65 ? 48.762 -13.765 38.580 1.00 56.43 122 PRO D CA 1
ATOM 15027 C C . PRO D 1 65 ? 48.275 -12.735 37.565 1.00 55.08 122 PRO D C 1
ATOM 15028 O O . PRO D 1 65 ? 47.228 -12.902 36.941 1.00 54.56 122 PRO D O 1
ATOM 15032 N N . LEU D 1 66 ? 49.058 -11.672 37.406 1.00 54.44 123 LEU D N 1
ATOM 15033 C CA . LEU D 1 66 ? 48.750 -10.594 36.465 1.00 52.85 123 LEU D CA 1
ATOM 15034 C C . LEU D 1 66 ? 49.123 -11.043 35.053 1.00 51.38 123 LEU D C 1
ATOM 15035 O O . LEU D 1 66 ? 49.814 -12.044 34.869 1.00 51.29 123 LEU D O 1
ATOM 15040 N N . PRO D 1 67 ? 48.668 -10.307 34.030 1.00 51.59 124 PRO D N 1
ATOM 15041 C CA . PRO D 1 67 ? 49.012 -10.705 32.662 1.00 48.01 124 PRO D CA 1
ATOM 15042 C C . PRO D 1 67 ? 50.491 -10.424 32.390 1.00 48.95 124 PRO D C 1
ATOM 15043 O O . PRO D 1 67 ? 51.057 -9.475 32.933 1.00 47.98 124 PRO D O 1
ATOM 15047 N N . GLU D 1 68 ? 51.118 -11.243 31.553 1.00 51.15 125 GLU D N 1
ATOM 15048 C CA . GLU D 1 68 ? 52.529 -11.050 31.233 1.00 52.96 125 GLU D CA 1
ATOM 15049 C C . GLU D 1 68 ? 52.750 -9.874 30.294 1.00 53.94 125 GLU D C 1
ATOM 15050 O O . GLU D 1 68 ? 53.870 -9.641 29.844 1.00 55.04 125 GLU D O 1
ATOM 15056 N N . SER D 1 69 ? 51.682 -9.134 30.005 1.00 54.99 126 SER D N 1
ATOM 15057 C CA . SER D 1 69 ? 51.751 -7.979 29.110 1.00 54.74 126 SER D CA 1
ATOM 15058 C C . SER D 1 69 ? 50.372 -7.357 28.965 1.00 53.90 126 SER D C 1
ATOM 15059 O O . SER D 1 69 ? 49.362 -8.045 29.115 1.00 54.22 126 SER D O 1
ATOM 15062 N N . THR D 1 70 ? 50.328 -6.062 28.657 1.00 52.55 127 THR D N 1
ATOM 15063 C CA . THR D 1 70 ? 49.046 -5.373 28.515 1.00 50.26 127 THR D CA 1
ATOM 15064 C C . THR D 1 70 ? 48.196 -6.019 27.439 1.00 47.81 127 THR D C 1
ATOM 15065 O O . THR D 1 70 ? 46.977 -5.882 27.444 1.00 44.26 127 THR D O 1
ATOM 15069 N N . ASN D 1 71 ? 48.842 -6.719 26.517 1.00 45.91 128 ASN D N 1
ATOM 15070 C CA . ASN D 1 71 ? 48.114 -7.376 25.444 1.00 47.26 128 ASN D CA 1
ATOM 15071 C C . ASN D 1 71 ? 48.018 -8.890 25.617 1.00 48.25 128 ASN D C 1
ATOM 15072 O O . ASN D 1 71 ? 47.718 -9.609 24.668 1.00 48.98 128 ASN D O 1
ATOM 15077 N N . ASP D 1 72 ? 48.262 -9.377 26.827 1.00 47.56 129 ASP D N 1
ATOM 15078 C CA . ASP D 1 72 ? 48.201 -10.808 27.062 1.00 47.32 129 ASP D CA 1
ATOM 15079 C C . ASP D 1 72 ? 46.794 -11.387 26.971 1.00 42.99 129 ASP D C 1
ATOM 15080 O O . ASP D 1 72 ? 46.088 -11.489 27.959 1.00 40.21 129 ASP D O 1
ATOM 15085 N N . TYR D 1 73 ? 46.404 -11.785 25.770 1.00 45.15 130 TYR D N 1
ATOM 15086 C CA . TYR D 1 73 ? 45.090 -12.370 25.552 1.00 46.76 130 TYR D CA 1
ATOM 15087 C C . TYR D 1 73 ? 44.858 -13.714 26.264 1.00 45.40 130 TYR D C 1
ATOM 15088 O O . TYR D 1 73 ? 43.722 -14.086 26.542 1.00 42.98 130 TYR D O 1
ATOM 15097 N N . VAL D 1 74 ? 45.930 -14.448 26.545 1.00 47.97 131 VAL D N 1
ATOM 15098 C CA . VAL D 1 74 ? 45.803 -15.738 27.217 1.00 49.68 131 VAL D CA 1
ATOM 15099 C C . VAL D 1 74 ? 45.367 -15.527 28.661 1.00 51.59 131 VAL D C 1
ATOM 15100 O O . VAL D 1 74 ? 44.475 -16.219 29.157 1.00 52.53 131 VAL D O 1
ATOM 15104 N N . TRP D 1 75 ? 45.996 -14.568 29.332 1.00 53.47 132 TRP D N 1
ATOM 15105 C CA . TRP D 1 75 ? 45.647 -14.258 30.714 1.00 56.42 132 TRP D CA 1
ATOM 15106 C C . TRP D 1 75 ? 44.225 -13.691 30.746 1.00 58.60 132 TRP D C 1
ATOM 15107 O O . TRP D 1 75 ? 43.451 -13.961 31.673 1.00 58.58 132 TRP D O 1
ATOM 15118 N N . ALA D 1 76 ? 43.900 -12.897 29.728 1.00 58.89 133 ALA D N 1
ATOM 15119 C CA . ALA D 1 76 ? 42.585 -12.279 29.609 1.00 60.26 133 ALA D CA 1
ATOM 15120 C C . ALA D 1 76 ? 41.495 -13.323 29.396 1.00 60.89 133 ALA D C 1
ATOM 15121 O O . ALA D 1 76 ? 40.408 -13.216 29.958 1.00 60.97 133 ALA D O 1
ATOM 15123 N N . GLY D 1 77 ? 41.787 -14.327 28.575 1.00 62.65 134 GLY D N 1
ATOM 15124 C CA . GLY D 1 77 ? 40.818 -15.376 28.317 1.00 66.11 134 GLY D CA 1
ATOM 15125 C C . GLY D 1 77 ? 40.539 -16.217 29.553 1.00 70.14 134 GLY D C 1
ATOM 15126 O O . GLY D 1 77 ? 39.420 -16.699 29.742 1.00 71.29 134 GLY D O 1
ATOM 15127 N N . LYS D 1 78 ? 41.555 -16.388 30.399 1.00 71.67 135 LYS D N 1
ATOM 15128 C CA . LYS D 1 78 ? 41.432 -17.175 31.624 1.00 73.34 135 LYS D CA 1
ATOM 15129 C C . LYS D 1 78 ? 40.334 -16.691 32.571 1.00 73.48 135 LYS D C 1
ATOM 15130 O O . LYS D 1 78 ? 39.524 -17.490 33.050 1.00 73.14 135 LYS D O 1
ATOM 15136 N N . ARG D 1 79 ? 40.298 -15.391 32.846 1.00 74.62 136 ARG D N 1
ATOM 15137 C CA . ARG D 1 79 ? 39.272 -14.840 33.732 1.00 75.29 136 ARG D CA 1
ATOM 15138 C C . ARG D 1 79 ? 37.870 -15.098 33.180 1.00 77.81 136 ARG D C 1
ATOM 15139 O O . ARG D 1 79 ? 37.703 -15.468 32.012 1.00 78.74 136 ARG D O 1
ATOM 15147 N N . LYS D 1 80 ? 36.861 -14.904 34.025 1.00 79.42 137 LYS D N 1
ATOM 15148 C CA . LYS D 1 80 ? 35.474 -15.119 33.615 1.00 79.89 137 LYS D CA 1
ATOM 15149 C C . LYS D 1 80 ? 34.446 -14.679 34.666 1.00 80.15 137 LYS D C 1
ATOM 15150 O O . LYS D 1 80 ? 34.793 -14.025 35.660 1.00 78.33 137 LYS D O 1
ATOM 15156 N N . GLU D 1 81 ? 33.180 -15.039 34.438 1.00 79.49 138 GLU D N 1
ATOM 15157 C CA . GLU D 1 81 ? 32.110 -14.650 35.371 1.00 79.75 138 GLU D CA 1
ATOM 15158 C C . GLU D 1 81 ? 31.127 -15.806 35.609 1.00 80.85 138 GLU D C 1
ATOM 15159 O O . GLU D 1 81 ? 30.017 -15.603 36.128 1.00 83.01 138 GLU D O 1
ATOM 15165 N N . LEU D 1 90 ? 25.607 -15.489 23.360 1.00 76.72 147 LEU D N 1
ATOM 15166 C CA . LEU D 1 90 ? 26.530 -16.183 22.467 1.00 77.07 147 LEU D CA 1
ATOM 15167 C C . LEU D 1 90 ? 25.882 -16.489 21.109 1.00 75.58 147 LEU D C 1
ATOM 15168 O O . LEU D 1 90 ? 25.282 -17.551 20.914 1.00 78.09 147 LEU D O 1
ATOM 15173 N N . ILE D 1 91 ? 25.997 -15.554 20.170 1.00 71.75 148 ILE D N 1
ATOM 15174 C CA . ILE D 1 91 ? 25.418 -15.752 18.844 1.00 67.29 148 ILE D CA 1
ATOM 15175 C C . ILE D 1 91 ? 26.459 -15.602 17.741 1.00 64.43 148 ILE D C 1
ATOM 15176 O O . ILE D 1 91 ? 26.731 -14.491 17.262 1.00 62.41 148 ILE D O 1
ATOM 15181 N N . ILE D 1 92 ? 27.031 -16.739 17.349 1.00 60.69 149 ILE D N 1
ATOM 15182 C CA . ILE D 1 92 ? 28.046 -16.807 16.302 1.00 56.80 149 ILE D CA 1
ATOM 15183 C C . ILE D 1 92 ? 27.317 -16.999 14.974 1.00 54.25 149 ILE D C 1
ATOM 15184 O O . ILE D 1 92 ? 27.103 -18.137 14.550 1.00 55.14 149 ILE D O 1
ATOM 15189 N N . ASP D 1 93 ? 26.949 -15.900 14.313 1.00 49.27 150 ASP D N 1
ATOM 15190 C CA . ASP D 1 93 ? 26.198 -15.990 13.059 1.00 45.81 150 ASP D CA 1
ATOM 15191 C C . ASP D 1 93 ? 26.978 -16.227 11.770 1.00 42.63 150 ASP D C 1
ATOM 15192 O O . ASP D 1 93 ? 26.542 -16.997 10.911 1.00 41.54 150 ASP D O 1
ATOM 15197 N N . GLY D 1 94 ? 28.123 -15.577 11.624 1.00 38.55 151 GLY D N 1
ATOM 15198 C CA . GLY D 1 94 ? 28.901 -15.755 10.416 1.00 37.55 151 GLY D CA 1
ATOM 15199 C C . GLY D 1 94 ? 29.898 -14.633 10.302 1.00 37.22 151 GLY D C 1
ATOM 15200 O O . GLY D 1 94 ? 29.957 -13.784 11.183 1.00 38.25 151 GLY D O 1
ATOM 15201 N N . LEU D 1 95 ? 30.671 -14.604 9.223 1.00 39.92 152 LEU D N 1
ATOM 15202 C CA . LEU D 1 95 ? 31.687 -13.565 9.048 1.00 38.97 152 LEU D CA 1
ATOM 15203 C C . LEU D 1 95 ? 31.376 -12.597 7.903 1.00 36.42 152 LEU D C 1
ATOM 15204 O O . LEU D 1 95 ? 31.198 -13.023 6.771 1.00 37.80 152 LEU D O 1
ATOM 15209 N N . SER D 1 96 ? 31.313 -11.300 8.205 1.00 37.12 153 SER D N 1
ATOM 15210 C CA . SER D 1 96 ? 31.059 -10.262 7.190 1.00 36.17 153 SER D CA 1
ATOM 15211 C C . SER D 1 96 ? 32.398 -9.742 6.652 1.00 38.45 153 SER D C 1
ATOM 15212 O O . SER D 1 96 ? 33.151 -9.075 7.366 1.00 40.48 153 SER D O 1
ATOM 15215 N N . ILE D 1 97 ? 32.686 -10.047 5.389 1.00 40.42 154 ILE D N 1
ATOM 15216 C CA . ILE D 1 97 ? 33.943 -9.650 4.763 1.00 40.05 154 ILE D CA 1
ATOM 15217 C C . ILE D 1 97 ? 33.845 -8.403 3.869 1.00 38.85 154 ILE D C 1
ATOM 15218 O O . ILE D 1 97 ? 33.271 -8.441 2.787 1.00 41.84 154 ILE D O 1
ATOM 15223 N N . VAL D 1 98 ? 34.426 -7.305 4.334 1.00 37.46 155 VAL D N 1
ATOM 15224 C CA . VAL D 1 98 ? 34.424 -6.051 3.599 1.00 34.62 155 VAL D CA 1
ATOM 15225 C C . VAL D 1 98 ? 35.717 -5.988 2.791 1.00 37.14 155 VAL D C 1
ATOM 15226 O O . VAL D 1 98 ? 36.794 -6.259 3.315 1.00 35.89 155 VAL D O 1
ATOM 15230 N N . ILE D 1 99 ? 35.599 -5.634 1.511 1.00 36.40 156 ILE D N 1
ATOM 15231 C CA . ILE D 1 99 ? 36.751 -5.547 0.632 1.00 33.00 156 ILE D CA 1
ATOM 15232 C C . ILE D 1 99 ? 36.888 -4.189 -0.045 1.00 36.35 156 ILE D C 1
ATOM 15233 O O . ILE D 1 99 ? 36.285 -3.941 -1.089 1.00 36.75 156 ILE D O 1
ATOM 15238 N N . PRO D 1 100 ? 37.681 -3.287 0.538 1.00 37.67 157 PRO D N 1
ATOM 15239 C CA . PRO D 1 100 ? 37.829 -1.986 -0.112 1.00 37.41 157 PRO D CA 1
ATOM 15240 C C . PRO D 1 100 ? 38.295 -2.257 -1.552 1.00 39.15 157 PRO D C 1
ATOM 15241 O O . PRO D 1 100 ? 39.246 -3.008 -1.761 1.00 41.07 157 PRO D O 1
ATOM 15245 N N . THR D 1 101 ? 37.632 -1.656 -2.537 1.00 40.35 158 THR D N 1
ATOM 15246 C CA . THR D 1 101 ? 37.982 -1.878 -3.940 1.00 38.76 158 THR D CA 1
ATOM 15247 C C . THR D 1 101 ? 38.051 -0.593 -4.762 1.00 40.61 158 THR D C 1
ATOM 15248 O O . THR D 1 101 ? 37.189 0.275 -4.650 1.00 41.53 158 THR D O 1
ATOM 15252 N N . TYR D 1 102 ? 39.076 -0.482 -5.598 1.00 42.96 159 TYR D N 1
ATOM 15253 C CA . TYR D 1 102 ? 39.244 0.687 -6.450 1.00 44.21 159 TYR D CA 1
ATOM 15254 C C . TYR D 1 102 ? 39.983 0.297 -7.718 1.00 45.87 159 TYR D C 1
ATOM 15255 O O . TYR D 1 102 ? 41.153 -0.080 -7.674 1.00 47.71 159 TYR D O 1
ATOM 15264 N N . ASN D 1 103 ? 39.267 0.358 -8.837 1.00 49.32 160 ASN D N 1
ATOM 15265 C CA . ASN D 1 103 ? 39.793 0.055 -10.168 1.00 51.33 160 ASN D CA 1
ATOM 15266 C C . ASN D 1 103 ? 40.687 -1.168 -10.403 1.00 53.69 160 ASN D C 1
ATOM 15267 O O . ASN D 1 103 ? 41.556 -1.114 -11.284 1.00 59.13 160 ASN D O 1
ATOM 15272 N N . ARG D 1 104 ? 40.529 -2.264 -9.672 1.00 50.20 161 ARG D N 1
ATOM 15273 C CA . ARG D 1 104 ? 41.407 -3.391 -9.990 1.00 50.01 161 ARG D CA 1
ATOM 15274 C C . ARG D 1 104 ? 40.633 -4.669 -10.231 1.00 48.62 161 ARG D C 1
ATOM 15275 O O . ARG D 1 104 ? 40.829 -5.682 -9.563 1.00 49.47 161 ARG D O 1
ATOM 15283 N N . ALA D 1 105 ? 39.753 -4.593 -11.221 1.00 45.59 162 ALA D N 1
ATOM 15284 C CA . ALA D 1 105 ? 38.885 -5.691 -11.596 1.00 44.93 162 ALA D CA 1
ATOM 15285 C C . ALA D 1 105 ? 39.514 -7.085 -11.610 1.00 42.36 162 ALA D C 1
ATOM 15286 O O . ALA D 1 105 ? 39.059 -7.970 -10.885 1.00 42.26 162 ALA D O 1
ATOM 15288 N N . LYS D 1 106 ? 40.547 -7.292 -12.424 1.00 43.11 163 LYS D N 1
ATOM 15289 C CA . LYS D 1 106 ? 41.190 -8.616 -12.511 1.00 44.37 163 LYS D CA 1
ATOM 15290 C C . LYS D 1 106 ? 41.688 -9.115 -11.157 1.00 43.14 163 LYS D C 1
ATOM 15291 O O . LYS D 1 106 ? 41.393 -10.239 -10.744 1.00 42.52 163 LYS D O 1
ATOM 15297 N N . ILE D 1 107 ? 42.456 -8.267 -10.480 1.00 40.60 164 ILE D N 1
ATOM 15298 C CA . ILE D 1 107 ? 43.011 -8.592 -9.178 1.00 37.55 164 ILE D CA 1
ATOM 15299 C C . ILE D 1 107 ? 41.868 -8.908 -8.234 1.00 35.95 164 ILE D C 1
ATOM 15300 O O . ILE D 1 107 ? 41.907 -9.903 -7.505 1.00 37.49 164 ILE D O 1
ATOM 15305 N N . LEU D 1 108 ? 40.843 -8.065 -8.257 1.00 33.72 165 LEU D N 1
ATOM 15306 C CA . LEU D 1 108 ? 39.676 -8.291 -7.421 1.00 33.76 165 LEU D CA 1
ATOM 15307 C C . LEU D 1 108 ? 39.125 -9.666 -7.765 1.00 33.91 165 LEU D C 1
ATOM 15308 O O . LEU D 1 108 ? 38.844 -10.476 -6.883 1.00 31.74 165 LEU D O 1
ATOM 15313 N N . ALA D 1 109 ? 38.987 -9.917 -9.065 1.00 33.73 166 ALA D N 1
ATOM 15314 C CA . ALA D 1 109 ? 38.465 -11.178 -9.560 1.00 34.19 166 ALA D CA 1
ATOM 15315 C C . ALA D 1 109 ? 39.137 -12.355 -8.863 1.00 36.19 166 ALA D C 1
ATOM 15316 O O . ALA D 1 109 ? 38.467 -13.245 -8.337 1.00 36.48 166 ALA D O 1
ATOM 15318 N N . ILE D 1 110 ? 40.464 -12.337 -8.845 1.00 36.79 167 ILE D N 1
ATOM 15319 C CA . ILE D 1 110 ? 41.252 -13.395 -8.230 1.00 38.59 167 ILE D CA 1
ATOM 15320 C C . ILE D 1 110 ? 40.973 -13.562 -6.736 1.00 40.08 167 ILE D C 1
ATOM 15321 O O . ILE D 1 110 ? 40.887 -14.696 -6.232 1.00 41.39 167 ILE D O 1
ATOM 15326 N N . THR D 1 111 ? 40.830 -12.445 -6.026 1.00 40.85 168 THR D N 1
ATOM 15327 C CA . THR D 1 111 ? 40.533 -12.494 -4.588 1.00 41.06 168 THR D CA 1
ATOM 15328 C C . THR D 1 111 ? 39.182 -13.198 -4.375 1.00 40.20 168 THR D C 1
ATOM 15329 O O . THR D 1 111 ? 39.083 -14.143 -3.589 1.00 38.04 168 THR D O 1
ATOM 15333 N N . LEU D 1 112 ? 38.153 -12.733 -5.087 1.00 39.98 169 LEU D N 1
ATOM 15334 C CA . LEU D 1 112 ? 36.813 -13.311 -4.985 1.00 40.93 169 LEU D CA 1
ATOM 15335 C C . LEU D 1 112 ? 36.838 -14.810 -5.250 1.00 41.13 169 LEU D C 1
ATOM 15336 O O . LEU D 1 112 ? 36.145 -15.582 -4.589 1.00 42.14 169 LEU D O 1
ATOM 15341 N N . ALA D 1 113 ? 37.651 -15.219 -6.216 1.00 42.45 170 ALA D N 1
ATOM 15342 C CA . ALA D 1 113 ? 37.766 -16.629 -6.543 1.00 43.38 170 ALA D CA 1
ATOM 15343 C C . ALA D 1 113 ? 38.368 -17.355 -5.341 1.00 44.05 170 ALA D C 1
ATOM 15344 O O . ALA D 1 113 ? 37.892 -18.422 -4.935 1.00 42.64 170 ALA D O 1
ATOM 15346 N N . CYS D 1 114 ? 39.407 -16.765 -4.763 1.00 43.07 171 CYS D N 1
ATOM 15347 C CA . CYS D 1 114 ? 40.046 -17.379 -3.615 1.00 43.09 171 CYS D CA 1
ATOM 15348 C C . CYS D 1 114 ? 39.106 -17.416 -2.428 1.00 43.88 171 CYS D C 1
ATOM 15349 O O . CYS D 1 114 ? 39.340 -18.153 -1.468 1.00 45.69 171 CYS D O 1
ATOM 15352 N N . LEU D 1 115 ? 38.036 -16.630 -2.481 1.00 43.48 172 LEU D N 1
ATOM 15353 C CA . LEU D 1 115 ? 37.075 -16.652 -1.383 1.00 44.42 172 LEU D CA 1
ATOM 15354 C C . LEU D 1 115 ? 36.052 -17.755 -1.650 1.00 46.29 172 LEU D C 1
ATOM 15355 O O . LEU D 1 115 ? 35.403 -18.246 -0.728 1.00 43.52 172 LEU D O 1
ATOM 15360 N N . CYS D 1 116 ? 35.927 -18.148 -2.919 1.00 48.42 173 CYS D N 1
ATOM 15361 C CA . CYS D 1 116 ? 35.006 -19.223 -3.302 1.00 50.12 173 CYS D CA 1
ATOM 15362 C C . CYS D 1 116 ? 35.560 -20.557 -2.794 1.00 50.13 173 CYS D C 1
ATOM 15363 O O . CYS D 1 116 ? 34.812 -21.461 -2.422 1.00 52.19 173 CYS D O 1
ATOM 15366 N N . ASN D 1 117 ? 36.882 -20.653 -2.763 1.00 50.70 174 ASN D N 1
ATOM 15367 C CA . ASN D 1 117 ? 37.574 -21.862 -2.340 1.00 50.60 174 ASN D CA 1
ATOM 15368 C C . ASN D 1 117 ? 37.913 -21.916 -0.852 1.00 51.82 174 ASN D C 1
ATOM 15369 O O . ASN D 1 117 ? 38.922 -22.504 -0.462 1.00 56.31 174 ASN D O 1
ATOM 15374 N N . GLN D 1 118 ? 37.072 -21.308 -0.022 1.00 51.83 175 GLN D N 1
ATOM 15375 C CA . GLN D 1 118 ? 37.294 -21.295 1.423 1.00 48.62 175 GLN D CA 1
ATOM 15376 C C . GLN D 1 118 ? 36.739 -22.544 2.104 1.00 50.02 175 GLN D C 1
ATOM 15377 O O . GLN D 1 118 ? 35.576 -22.909 1.911 1.00 49.06 175 GLN D O 1
ATOM 15383 N N . LYS D 1 119 ? 37.578 -23.197 2.904 1.00 50.26 176 LYS D N 1
ATOM 15384 C CA . LYS D 1 119 ? 37.167 -24.389 3.628 1.00 46.63 176 LYS D CA 1
ATOM 15385 C C . LYS D 1 119 ? 36.775 -24.014 5.045 1.00 46.10 176 LYS D C 1
ATOM 15386 O O . LYS D 1 119 ? 37.643 -23.812 5.890 1.00 50.01 176 LYS D O 1
ATOM 15392 N N . THR D 1 120 ? 35.476 -23.920 5.315 1.00 43.22 177 THR D N 1
ATOM 15393 C CA . THR D 1 120 ? 35.017 -23.564 6.654 1.00 40.89 177 THR D CA 1
ATOM 15394 C C . THR D 1 120 ? 33.602 -24.037 6.969 1.00 41.92 177 THR D C 1
ATOM 15395 O O . THR D 1 120 ? 32.837 -24.386 6.072 1.00 42.90 177 THR D O 1
ATOM 15399 N N . ILE D 1 121 ? 33.274 -24.055 8.259 1.00 43.94 178 ILE D N 1
ATOM 15400 C CA . ILE D 1 121 ? 31.966 -24.492 8.743 1.00 47.53 178 ILE D CA 1
ATOM 15401 C C . ILE D 1 121 ? 31.083 -23.296 9.047 1.00 47.90 178 ILE D C 1
ATOM 15402 O O . ILE D 1 121 ? 29.872 -23.432 9.188 1.00 48.63 178 ILE D O 1
ATOM 15407 N N . TYR D 1 122 ? 31.704 -22.127 9.158 1.00 46.86 179 TYR D N 1
ATOM 15408 C CA . TYR D 1 122 ? 30.990 -20.899 9.457 1.00 45.19 179 TYR D CA 1
ATOM 15409 C C . TYR D 1 122 ? 30.409 -20.225 8.216 1.00 43.81 179 TYR D C 1
ATOM 15410 O O . TYR D 1 122 ? 30.999 -20.276 7.136 1.00 41.36 179 TYR D O 1
ATOM 15419 N N . ASP D 1 123 ? 29.249 -19.595 8.373 1.00 41.64 180 ASP D N 1
ATOM 15420 C CA . ASP D 1 123 ? 28.621 -18.883 7.262 1.00 40.77 180 ASP D CA 1
ATOM 15421 C C . ASP D 1 123 ? 29.355 -17.561 7.080 1.00 40.13 180 ASP D C 1
ATOM 15422 O O . ASP D 1 123 ? 29.901 -17.008 8.041 1.00 40.09 180 ASP D O 1
ATOM 15427 N N . TYR D 1 124 ? 29.371 -17.044 5.859 1.00 39.91 181 TYR D N 1
ATOM 15428 C CA . TYR D 1 124 ? 30.041 -15.773 5.612 1.00 40.44 181 TYR D CA 1
ATOM 15429 C C . TYR D 1 124 ? 29.530 -15.058 4.366 1.00 41.81 181 TYR D C 1
ATOM 15430 O O . TYR D 1 124 ? 29.149 -15.689 3.374 1.00 41.31 181 TYR D O 1
ATOM 15439 N N . GLU D 1 125 ? 29.508 -13.730 4.424 1.00 41.95 182 GLU D N 1
ATOM 15440 C CA . GLU D 1 125 ? 29.072 -12.946 3.281 1.00 40.44 182 GLU D CA 1
ATOM 15441 C C . GLU D 1 125 ? 30.243 -12.105 2.831 1.00 38.97 182 GLU D C 1
ATOM 15442 O O . GLU D 1 125 ? 31.122 -11.800 3.631 1.00 38.54 182 GLU D O 1
ATOM 15448 N N . VAL D 1 126 ? 30.272 -11.757 1.549 1.00 35.26 183 VAL D N 1
ATOM 15449 C CA . VAL D 1 126 ? 31.336 -10.926 1.030 1.00 35.28 183 VAL D CA 1
ATOM 15450 C C . VAL D 1 126 ? 30.734 -9.611 0.555 1.00 37.88 183 VAL D C 1
ATOM 15451 O O . VAL D 1 126 ? 29.725 -9.605 -0.148 1.00 39.22 183 VAL D O 1
ATOM 15455 N N . ILE D 1 127 ? 31.358 -8.503 0.948 1.00 36.52 184 ILE D N 1
ATOM 15456 C CA . ILE D 1 127 ? 30.884 -7.177 0.589 1.00 35.79 184 ILE D CA 1
ATOM 15457 C C . ILE D 1 127 ? 31.944 -6.334 -0.118 1.00 39.39 184 ILE D C 1
ATOM 15458 O O . ILE D 1 127 ? 32.858 -5.803 0.513 1.00 38.09 184 ILE D O 1
ATOM 15463 N N . VAL D 1 128 ? 31.816 -6.222 -1.436 1.00 40.52 185 VAL D N 1
ATOM 15464 C CA . VAL D 1 128 ? 32.736 -5.421 -2.226 1.00 38.98 185 VAL D CA 1
ATOM 15465 C C . VAL D 1 128 ? 32.315 -3.982 -2.019 1.00 37.91 185 VAL D C 1
ATOM 15466 O O . VAL D 1 128 ? 31.193 -3.611 -2.354 1.00 38.82 185 VAL D O 1
ATOM 15470 N N . ALA D 1 129 ? 33.201 -3.178 -1.447 1.00 35.33 186 ALA D N 1
ATOM 15471 C CA . ALA D 1 129 ? 32.889 -1.778 -1.202 1.00 33.80 186 ALA D CA 1
ATOM 15472 C C . ALA D 1 129 ? 33.689 -0.950 -2.182 1.00 34.23 186 ALA D C 1
ATOM 15473 O O . ALA D 1 129 ? 34.863 -0.662 -1.960 1.00 35.32 186 ALA D O 1
ATOM 15475 N N . ASP D 1 130 ? 33.043 -0.576 -3.277 1.00 36.50 187 ASP D N 1
ATOM 15476 C CA . ASP D 1 130 ? 33.681 0.188 -4.335 1.00 35.39 187 ASP D CA 1
ATOM 15477 C C . ASP D 1 130 ? 33.772 1.654 -3.955 1.00 37.83 187 ASP D C 1
ATOM 15478 O O . ASP D 1 130 ? 32.764 2.285 -3.631 1.00 41.65 187 ASP D O 1
ATOM 15483 N N . ASP D 1 131 ? 34.984 2.198 -3.990 1.00 38.36 188 ASP D N 1
ATOM 15484 C CA . ASP D 1 131 ? 35.203 3.596 -3.629 1.00 40.13 188 ASP D CA 1
ATOM 15485 C C . ASP D 1 131 ? 35.315 4.483 -4.867 1.00 42.63 188 ASP D C 1
ATOM 15486 O O . ASP D 1 131 ? 36.338 5.135 -5.098 1.00 41.61 188 ASP D O 1
ATOM 15491 N N . GLY D 1 132 ? 34.250 4.485 -5.667 1.00 45.35 189 GLY D N 1
ATOM 15492 C CA . GLY D 1 132 ? 34.204 5.299 -6.870 1.00 44.14 189 GLY D CA 1
ATOM 15493 C C . GLY D 1 132 ? 35.077 4.855 -8.028 1.00 44.19 189 GLY D C 1
ATOM 15494 O O . GLY D 1 132 ? 35.635 5.697 -8.744 1.00 47.03 189 GLY D O 1
ATOM 15495 N N . SER D 1 133 ? 35.190 3.546 -8.234 1.00 42.80 190 SER D N 1
ATOM 15496 C CA . SER D 1 133 ? 35.999 3.017 -9.324 1.00 43.02 190 SER D CA 1
ATOM 15497 C C . SER D 1 133 ? 35.416 3.496 -10.642 1.00 45.78 190 SER D C 1
ATOM 15498 O O . SER D 1 133 ? 34.217 3.741 -10.727 1.00 44.35 190 SER D O 1
ATOM 15501 N N . LYS D 1 134 ? 36.262 3.639 -11.662 1.00 48.19 191 LYS D N 1
ATOM 15502 C CA . LYS D 1 134 ? 35.791 4.036 -12.981 1.00 49.36 191 LYS D CA 1
ATOM 15503 C C . LYS D 1 134 ? 35.582 2.753 -13.769 1.00 48.28 191 LYS D C 1
ATOM 15504 O O . LYS D 1 134 ? 34.832 2.715 -14.740 1.00 48.79 191 LYS D O 1
ATOM 15510 N N . GLU D 1 135 ? 36.264 1.698 -13.338 1.00 49.60 192 GLU D N 1
ATOM 15511 C CA . GLU D 1 135 ? 36.147 0.391 -13.972 1.00 51.64 192 GLU D CA 1
ATOM 15512 C C . GLU D 1 135 ? 34.844 -0.191 -13.440 1.00 52.24 192 GLU D C 1
ATOM 15513 O O . GLU D 1 135 ? 34.427 0.168 -12.338 1.00 55.00 192 GLU D O 1
ATOM 15519 N N . ASN D 1 136 ? 34.191 -1.064 -14.203 1.00 52.26 193 ASN D N 1
ATOM 15520 C CA . ASN D 1 136 ? 32.930 -1.619 -13.736 1.00 53.31 193 ASN D CA 1
ATOM 15521 C C . ASN D 1 136 ? 33.091 -2.809 -12.814 1.00 53.03 193 ASN D C 1
ATOM 15522 O O . ASN D 1 136 ? 33.146 -3.964 -13.252 1.00 52.20 193 ASN D O 1
ATOM 15527 N N . ILE D 1 137 ? 33.140 -2.503 -11.522 1.00 50.93 194 ILE D N 1
ATOM 15528 C CA . ILE D 1 137 ? 33.300 -3.496 -10.482 1.00 48.55 194 ILE D CA 1
ATOM 15529 C C . ILE D 1 137 ? 32.040 -4.338 -10.343 1.00 50.70 194 ILE D C 1
ATOM 15530 O O . ILE D 1 137 ? 32.122 -5.547 -10.141 1.00 53.47 194 ILE D O 1
ATOM 15535 N N . GLU D 1 138 ? 30.872 -3.708 -10.450 1.00 50.92 195 GLU D N 1
ATOM 15536 C CA . GLU D 1 138 ? 29.618 -4.443 -10.331 1.00 50.95 195 GLU D CA 1
ATOM 15537 C C . GLU D 1 138 ? 29.627 -5.665 -11.236 1.00 51.35 195 GLU D C 1
ATOM 15538 O O . GLU D 1 138 ? 29.282 -6.772 -10.828 1.00 50.99 195 GLU D O 1
ATOM 15544 N N . GLU D 1 139 ? 30.004 -5.425 -12.484 1.00 52.49 196 GLU D N 1
ATOM 15545 C CA . GLU D 1 139 ? 30.096 -6.448 -13.513 1.00 53.15 196 GLU D CA 1
ATOM 15546 C C . GLU D 1 139 ? 30.839 -7.684 -13.003 1.00 53.12 196 GLU D C 1
ATOM 15547 O O . GLU D 1 139 ? 30.423 -8.818 -13.243 1.00 52.95 196 GLU D O 1
ATOM 15553 N N . ILE D 1 140 ? 31.937 -7.453 -12.294 1.00 52.01 197 ILE D N 1
ATOM 15554 C CA . ILE D 1 140 ? 32.730 -8.536 -11.737 1.00 50.82 197 ILE D CA 1
ATOM 15555 C C . ILE D 1 140 ? 31.927 -9.202 -10.632 1.00 50.11 197 ILE D C 1
ATOM 15556 O O . ILE D 1 140 ? 31.933 -10.422 -10.485 1.00 48.42 197 ILE D O 1
ATOM 15561 N N . VAL D 1 141 ? 31.234 -8.384 -9.852 1.00 50.29 198 VAL D N 1
ATOM 15562 C CA . VAL D 1 141 ? 30.423 -8.883 -8.751 1.00 51.68 198 VAL D CA 1
ATOM 15563 C C . VAL D 1 141 ? 29.344 -9.854 -9.228 1.00 51.01 198 VAL D C 1
ATOM 15564 O O . VAL D 1 141 ? 29.229 -10.969 -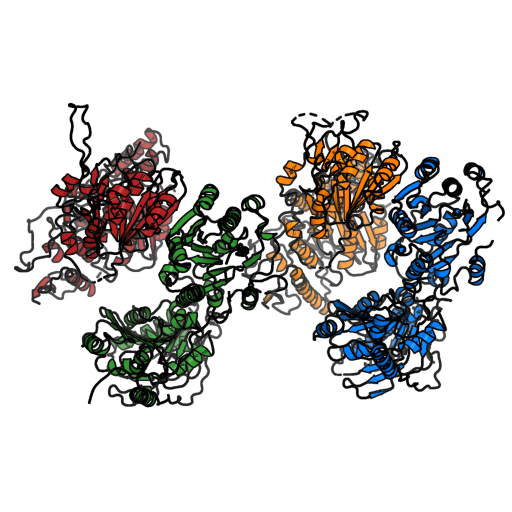8.719 1.00 48.82 198 VAL D O 1
ATOM 15568 N N . ARG D 1 142 ? 28.551 -9.430 -10.202 1.00 50.79 199 ARG D N 1
ATOM 15569 C CA . ARG D 1 142 ? 27.500 -10.296 -10.713 1.00 53.75 199 ARG D CA 1
ATOM 15570 C C . ARG D 1 142 ? 28.066 -11.643 -11.160 1.00 51.79 199 ARG D C 1
ATOM 15571 O O . ARG D 1 142 ? 27.477 -12.692 -10.897 1.00 50.56 199 ARG D O 1
ATOM 15579 N N . GLU D 1 143 ? 29.220 -11.601 -11.818 1.00 52.48 200 GLU D N 1
ATOM 15580 C CA . GLU D 1 143 ? 29.882 -12.803 -12.315 1.00 54.49 200 GLU D CA 1
ATOM 15581 C C . GLU D 1 143 ? 30.089 -13.815 -11.188 1.00 53.93 200 GLU D C 1
ATOM 15582 O O . GLU D 1 143 ? 30.093 -15.029 -11.415 1.00 53.57 200 GLU D O 1
ATOM 15588 N N . PHE D 1 144 ? 30.259 -13.311 -9.970 1.00 51.75 201 PHE D N 1
ATOM 15589 C CA . PHE D 1 144 ? 30.452 -14.179 -8.819 1.00 49.56 201 PHE D CA 1
ATOM 15590 C C . PHE D 1 144 ? 29.180 -14.357 -8.003 1.00 49.92 201 PHE D C 1
ATOM 15591 O O . PHE D 1 144 ? 29.203 -15.002 -6.957 1.00 49.46 201 PHE D O 1
ATOM 15599 N N . GLU D 1 145 ? 28.072 -13.795 -8.476 1.00 50.74 202 GLU D N 1
ATOM 15600 C CA . GLU D 1 145 ? 26.810 -13.898 -7.747 1.00 54.38 202 GLU D CA 1
ATOM 15601 C C . GLU D 1 145 ? 26.355 -15.332 -7.529 1.00 53.75 202 GLU D C 1
ATOM 15602 O O . GLU D 1 145 ? 25.894 -15.688 -6.448 1.00 53.23 202 GLU D O 1
ATOM 15608 N N . SER D 1 146 ? 26.491 -16.155 -8.557 1.00 54.71 203 SER D N 1
ATOM 15609 C CA . SER D 1 146 ? 26.096 -17.551 -8.467 1.00 57.10 203 SER D CA 1
ATOM 15610 C C . SER D 1 146 ? 26.929 -18.338 -7.450 1.00 56.91 203 SER D C 1
ATOM 15611 O O . SER D 1 146 ? 26.428 -19.257 -6.800 1.00 57.10 203 SER D O 1
ATOM 15614 N N . LEU D 1 147 ? 28.193 -17.958 -7.301 1.00 56.53 204 LEU D N 1
ATOM 15615 C CA . LEU D 1 147 ? 29.107 -18.657 -6.403 1.00 56.01 204 LEU D CA 1
ATOM 15616 C C . LEU D 1 147 ? 29.069 -18.267 -4.929 1.00 55.47 204 LEU D C 1
ATOM 15617 O O . LEU D 1 147 ? 28.743 -19.094 -4.082 1.00 57.16 204 LEU D O 1
ATOM 15622 N N . LEU D 1 148 ? 29.407 -17.014 -4.627 1.00 53.51 205 LEU D N 1
ATOM 15623 C CA . LEU D 1 148 ? 29.446 -16.516 -3.249 1.00 49.09 205 LEU D CA 1
ATOM 15624 C C . LEU D 1 148 ? 28.199 -15.763 -2.824 1.00 48.05 205 LEU D C 1
ATOM 15625 O O . LEU D 1 148 ? 27.378 -15.373 -3.650 1.00 51.81 205 LEU D O 1
ATOM 15630 N N . ASN D 1 149 ? 28.064 -15.555 -1.521 1.00 47.41 206 ASN D N 1
ATOM 15631 C CA . ASN D 1 149 ? 26.948 -14.775 -0.991 1.00 47.69 206 ASN D CA 1
ATOM 15632 C C . ASN D 1 149 ? 27.543 -13.363 -0.977 1.00 43.72 206 ASN D C 1
ATOM 15633 O O . ASN D 1 149 ? 28.025 -12.885 0.043 1.00 42.20 206 ASN D O 1
ATOM 15638 N N . ILE D 1 150 ? 27.508 -12.711 -2.132 1.00 40.77 207 ILE D N 1
ATOM 15639 C CA . ILE D 1 150 ? 28.107 -11.400 -2.299 1.00 40.38 207 ILE D CA 1
ATOM 15640 C C . ILE D 1 150 ? 27.155 -10.203 -2.424 1.00 41.35 207 ILE D C 1
ATOM 15641 O O . ILE D 1 150 ? 26.074 -10.299 -3.005 1.00 39.88 207 ILE D O 1
ATOM 15646 N N . LYS D 1 151 ? 27.580 -9.078 -1.856 1.00 39.29 208 LYS D N 1
ATOM 15647 C CA . LYS D 1 151 ? 26.834 -7.833 -1.903 1.00 39.85 208 LYS D CA 1
ATOM 15648 C C . LYS D 1 151 ? 27.752 -6.788 -2.529 1.00 40.85 208 LYS D C 1
ATOM 15649 O O . LYS D 1 151 ? 28.971 -6.922 -2.507 1.00 41.20 208 LYS D O 1
ATOM 15655 N N . TYR D 1 152 ? 27.160 -5.742 -3.081 1.00 40.04 209 TYR D N 1
ATOM 15656 C CA . TYR D 1 152 ? 27.929 -4.696 -3.717 1.00 37.28 209 TYR D CA 1
ATOM 15657 C C . TYR D 1 152 ? 27.518 -3.358 -3.139 1.00 36.98 209 TYR D C 1
ATOM 15658 O O . TYR D 1 152 ? 26.336 -3.015 -3.083 1.00 38.47 209 TYR D O 1
ATOM 15667 N N . VAL D 1 153 ? 28.515 -2.604 -2.703 1.00 35.53 210 VAL D N 1
ATOM 15668 C CA . VAL D 1 153 ? 28.292 -1.311 -2.095 1.00 34.53 210 VAL D CA 1
ATOM 15669 C C . VAL D 1 153 ? 29.220 -0.318 -2.770 1.00 36.99 210 VAL D C 1
ATOM 15670 O O . VAL D 1 153 ? 30.384 -0.622 -3.026 1.00 41.08 210 VAL D O 1
ATOM 15674 N N . ARG D 1 154 ? 28.710 0.863 -3.085 1.00 35.21 211 ARG D N 1
ATOM 15675 C CA . ARG D 1 154 ? 29.540 1.869 -3.724 1.00 33.76 211 ARG D CA 1
ATOM 15676 C C . ARG D 1 154 ? 29.179 3.306 -3.352 1.00 34.82 211 ARG D C 1
ATOM 15677 O O . ARG D 1 154 ? 28.017 3.645 -3.116 1.00 31.13 211 ARG D O 1
ATOM 15685 N N . GLN D 1 155 ? 30.199 4.147 -3.287 1.00 37.63 212 GLN D N 1
ATOM 15686 C CA . GLN D 1 155 ? 29.998 5.563 -3.014 1.00 42.52 212 GLN D CA 1
ATOM 15687 C C . GLN D 1 155 ? 30.704 6.237 -4.185 1.00 42.25 212 GLN D C 1
ATOM 15688 O O . GLN D 1 155 ? 31.352 5.555 -4.978 1.00 43.66 212 GLN D O 1
ATOM 15694 N N . LYS D 1 156 ? 30.583 7.548 -4.331 1.00 43.59 213 LYS D N 1
ATOM 15695 C CA . LYS D 1 156 ? 31.236 8.179 -5.468 1.00 45.53 213 LYS D CA 1
ATOM 15696 C C . LYS D 1 156 ? 32.736 8.318 -5.288 1.00 45.98 213 LYS D C 1
ATOM 15697 O O . LYS D 1 156 ? 33.276 8.008 -4.229 1.00 47.52 213 LYS D O 1
ATOM 15703 N N . ASP D 1 157 ? 33.406 8.766 -6.342 1.00 47.96 214 ASP D N 1
ATOM 15704 C CA . ASP D 1 157 ? 34.849 8.953 -6.324 1.00 50.23 214 ASP D CA 1
ATOM 15705 C C . ASP D 1 157 ? 35.196 10.370 -5.900 1.00 51.04 214 ASP D C 1
ATOM 15706 O O . ASP D 1 157 ? 35.305 11.254 -6.748 1.00 53.12 214 ASP D O 1
ATOM 15711 N N . TYR D 1 158 ? 35.357 10.587 -4.596 1.00 51.37 215 TYR D N 1
ATOM 15712 C CA . TYR D 1 158 ? 35.720 11.902 -4.081 1.00 50.55 215 TYR D CA 1
ATOM 15713 C C . TYR D 1 158 ? 37.073 11.856 -3.361 1.00 51.77 215 TYR D C 1
ATOM 15714 O O . TYR D 1 158 ? 37.211 12.293 -2.214 1.00 53.62 215 TYR D O 1
ATOM 15723 N N . GLY D 1 159 ? 38.071 11.319 -4.056 1.00 51.21 216 GLY D N 1
ATOM 15724 C CA . GLY D 1 159 ? 39.403 11.226 -3.494 1.00 52.75 216 GLY D CA 1
ATOM 15725 C C . GLY D 1 159 ? 39.743 9.860 -2.933 1.00 53.89 216 GLY D C 1
ATOM 15726 O O . GLY D 1 159 ? 38.979 8.906 -3.086 1.00 55.79 216 GLY D O 1
ATOM 15727 N N . TYR D 1 160 ? 40.902 9.771 -2.286 1.00 54.03 217 TYR D N 1
ATOM 15728 C CA . TYR D 1 160 ? 41.372 8.530 -1.676 1.00 54.00 217 TYR D CA 1
ATOM 15729 C C . TYR D 1 160 ? 40.595 8.376 -0.374 1.00 53.01 217 TYR D C 1
ATOM 15730 O O . TYR D 1 160 ? 41.076 8.757 0.698 1.00 51.83 217 TYR D O 1
ATOM 15739 N N . GLN D 1 161 ? 39.388 7.822 -0.480 1.00 51.42 218 GLN D N 1
ATOM 15740 C CA . GLN D 1 161 ? 38.512 7.653 0.670 1.00 47.51 218 GLN D CA 1
ATOM 15741 C C . GLN D 1 161 ? 38.427 6.218 1.161 1.00 48.03 218 GLN D C 1
ATOM 15742 O O . GLN D 1 161 ? 37.335 5.654 1.288 1.00 47.47 218 GLN D O 1
ATOM 15748 N N . LEU D 1 162 ? 39.593 5.648 1.457 1.00 46.27 219 LEU D N 1
ATOM 15749 C CA . LEU D 1 162 ? 39.703 4.277 1.950 1.00 45.02 219 LEU D CA 1
ATOM 15750 C C . LEU D 1 162 ? 38.839 4.072 3.179 1.00 41.17 219 LEU D C 1
ATOM 15751 O O . LEU D 1 162 ? 38.029 3.152 3.226 1.00 41.41 219 LEU D O 1
ATOM 15756 N N . CYS D 1 163 ? 39.029 4.932 4.174 1.00 42.66 220 CYS D N 1
ATOM 15757 C CA . CYS D 1 163 ? 38.274 4.853 5.420 1.00 45.41 220 CYS D CA 1
ATOM 15758 C C . CYS D 1 163 ? 36.774 4.930 5.189 1.00 45.61 220 CYS D C 1
ATOM 15759 O O . CYS D 1 163 ? 36.012 4.110 5.710 1.00 45.24 220 CYS D O 1
ATOM 15762 N N . ALA D 1 164 ? 36.354 5.917 4.406 1.00 44.74 221 ALA D N 1
ATOM 15763 C CA . ALA D 1 164 ? 34.940 6.094 4.113 1.00 43.33 221 ALA D CA 1
ATOM 15764 C C . ALA D 1 164 ? 34.352 4.831 3.475 1.00 41.65 221 ALA D C 1
ATOM 15765 O O . ALA D 1 164 ? 33.192 4.496 3.705 1.00 42.48 221 ALA D O 1
ATOM 15767 N N . VAL D 1 165 ? 35.158 4.120 2.695 1.00 40.14 222 VAL D N 1
ATOM 15768 C CA . VAL D 1 165 ? 34.679 2.916 2.027 1.00 40.15 222 VAL D CA 1
ATOM 15769 C C . VAL D 1 165 ? 34.676 1.729 2.973 1.00 41.87 222 VAL D C 1
ATOM 15770 O O . VAL D 1 165 ? 33.838 0.824 2.860 1.00 44.83 222 VAL D O 1
ATOM 15774 N N . ARG D 1 166 ? 35.614 1.717 3.912 1.00 41.66 223 ARG D N 1
ATOM 15775 C CA . ARG D 1 166 ? 35.644 0.626 4.877 1.00 38.42 223 ARG D CA 1
ATOM 15776 C C . ARG D 1 166 ? 34.411 0.758 5.766 1.00 35.89 223 ARG D C 1
ATOM 15777 O O . ARG D 1 166 ? 33.717 -0.217 6.022 1.00 36.74 223 ARG D O 1
ATOM 15785 N N . ASN D 1 167 ? 34.132 1.982 6.203 1.00 36.43 224 ASN D N 1
ATOM 15786 C CA . ASN D 1 167 ? 32.997 2.260 7.079 1.00 36.00 224 ASN D CA 1
ATOM 15787 C C . ASN D 1 167 ? 31.613 1.975 6.485 1.00 32.65 224 ASN D C 1
ATOM 15788 O O . ASN D 1 167 ? 30.725 1.503 7.180 1.00 34.29 224 ASN D O 1
ATOM 15793 N N . LEU D 1 168 ? 31.426 2.272 5.208 1.00 32.30 225 LEU D N 1
ATOM 15794 C CA . LEU D 1 168 ? 30.150 2.029 4.550 1.00 30.45 225 LEU D CA 1
ATOM 15795 C C . LEU D 1 168 ? 29.886 0.529 4.576 1.00 25.61 225 LEU D C 1
ATOM 15796 O O . LEU D 1 168 ? 28.871 0.058 5.089 0.00 28.15 225 LEU D O 1
ATOM 15801 N N . GLY D 1 169 ? 30.832 -0.201 4.000 1.00 30.98 226 GLY D N 1
ATOM 15802 C CA . GLY D 1 169 ? 30.741 -1.646 3.923 1.00 35.01 226 GLY D CA 1
ATOM 15803 C C . GLY D 1 169 ? 30.584 -2.308 5.271 1.00 36.66 226 GLY D C 1
ATOM 15804 O O . GLY D 1 169 ? 29.866 -3.310 5.397 1.00 36.27 226 GLY D O 1
ATOM 15805 N N . LEU D 1 170 ? 31.255 -1.762 6.284 1.00 37.13 227 LEU D N 1
ATOM 15806 C CA . LEU D 1 170 ? 31.156 -2.324 7.625 1.00 38.59 227 LEU D CA 1
ATOM 15807 C C . LEU D 1 170 ? 29.770 -2.000 8.149 1.00 36.86 227 LEU D C 1
ATOM 15808 O O . LEU D 1 170 ? 29.201 -2.759 8.924 1.00 38.26 227 LEU D O 1
ATOM 15813 N N . ARG D 1 171 ? 29.219 -0.877 7.705 1.00 35.24 228 ARG D N 1
ATOM 15814 C CA . ARG D 1 171 ? 27.873 -0.501 8.105 1.00 35.37 228 ARG D CA 1
ATOM 15815 C C . ARG D 1 171 ? 26.928 -1.518 7.474 1.00 34.82 228 ARG D C 1
ATOM 15816 O O . ARG D 1 171 ? 25.968 -1.961 8.097 1.00 33.22 228 ARG D O 1
ATOM 15824 N N . ALA D 1 172 ? 27.226 -1.893 6.231 1.00 35.83 229 ALA D N 1
ATOM 15825 C CA . ALA D 1 172 ? 26.419 -2.865 5.493 1.00 36.54 229 ALA D CA 1
ATOM 15826 C C . ALA D 1 172 ? 26.496 -4.260 6.105 1.00 35.76 229 ALA D C 1
ATOM 15827 O O . ALA D 1 172 ? 25.526 -5.000 6.076 1.00 34.70 229 ALA D O 1
ATOM 15829 N N . ALA D 1 173 ? 27.655 -4.612 6.651 1.00 37.69 230 ALA D N 1
ATOM 15830 C CA . ALA D 1 173 ? 27.862 -5.921 7.280 1.00 39.01 230 ALA D CA 1
ATOM 15831 C C . ALA D 1 173 ? 26.645 -6.340 8.105 1.00 37.66 230 ALA D C 1
ATOM 15832 O O . ALA D 1 173 ? 26.195 -5.584 8.955 1.00 41.86 230 ALA D O 1
ATOM 15834 N N . LYS D 1 174 ? 26.119 -7.541 7.872 1.00 37.94 231 LYS D N 1
ATOM 15835 C CA . LYS D 1 174 ? 24.947 -7.995 8.622 1.00 40.03 231 LYS D CA 1
ATOM 15836 C C . LYS D 1 174 ? 25.241 -8.886 9.824 1.00 39.59 231 LYS D C 1
ATOM 15837 O O . LYS D 1 174 ? 24.384 -9.054 10.685 1.00 40.83 231 LYS D O 1
ATOM 15843 N N . TYR D 1 175 ? 26.438 -9.456 9.897 1.00 40.97 232 TYR D N 1
ATOM 15844 C CA . TYR D 1 175 ? 26.769 -10.355 11.009 1.00 42.10 232 TYR D CA 1
ATOM 15845 C C . TYR D 1 175 ? 27.367 -9.677 12.226 1.00 40.96 232 TYR D C 1
ATOM 15846 O O . TYR D 1 175 ? 27.515 -8.458 12.258 1.00 40.66 232 TYR D O 1
ATOM 15855 N N . ASN D 1 176 ? 27.703 -10.479 13.231 1.00 41.25 233 ASN D N 1
ATOM 15856 C CA . ASN D 1 176 ? 28.295 -9.948 14.445 1.00 40.69 233 ASN D CA 1
ATOM 15857 C C . ASN D 1 176 ? 29.810 -10.031 14.405 1.00 40.16 233 ASN D C 1
ATOM 15858 O O . ASN D 1 176 ? 30.487 -9.731 15.391 1.00 43.37 233 ASN D O 1
ATOM 15863 N N . TYR D 1 177 ? 30.339 -10.435 13.258 1.00 37.85 234 TYR D N 1
ATOM 15864 C CA . TYR D 1 177 ? 31.778 -10.552 13.091 1.00 36.03 234 TYR D CA 1
ATOM 15865 C C . TYR D 1 177 ? 32.185 -10.031 11.736 1.00 33.10 234 TYR D C 1
ATOM 15866 O O . TYR D 1 177 ? 31.610 -10.391 10.716 1.00 33.00 234 TYR D O 1
ATOM 15875 N N . VAL D 1 178 ? 33.182 -9.162 11.740 1.00 32.01 235 VAL D N 1
ATOM 15876 C CA . VAL D 1 178 ? 33.653 -8.573 10.505 1.00 35.73 235 VAL D CA 1
ATOM 15877 C C . VAL D 1 178 ? 35.146 -8.788 10.309 1.00 36.62 235 VAL D C 1
ATOM 15878 O O . VAL D 1 178 ? 35.879 -9.107 11.250 1.00 36.89 235 VAL D O 1
ATOM 15882 N N . ALA D 1 179 ? 35.575 -8.624 9.066 1.00 35.76 236 ALA D N 1
ATOM 15883 C CA . ALA D 1 179 ? 36.971 -8.731 8.697 1.00 34.96 236 ALA D CA 1
ATOM 15884 C C . ALA D 1 179 ? 37.162 -7.723 7.563 1.00 34.49 236 ALA D C 1
ATOM 15885 O O . ALA D 1 179 ? 36.198 -7.326 6.907 1.00 30.45 236 ALA D O 1
ATOM 15887 N N . ILE D 1 180 ? 38.394 -7.284 7.353 1.00 36.80 237 ILE D N 1
ATOM 15888 C CA . ILE D 1 180 ? 38.673 -6.349 6.280 1.00 37.07 237 ILE D CA 1
ATOM 15889 C C . ILE D 1 180 ? 39.798 -6.928 5.459 1.00 39.90 237 ILE D C 1
ATOM 15890 O O . ILE D 1 180 ? 40.852 -7.279 5.984 1.00 43.14 237 ILE D O 1
ATOM 15895 N N . LEU D 1 181 ? 39.560 -7.006 4.158 1.00 40.92 238 LEU D N 1
ATOM 15896 C CA . LEU D 1 181 ? 40.494 -7.595 3.227 1.00 38.97 238 LEU D CA 1
ATOM 15897 C C . LEU D 1 181 ? 40.546 -6.814 1.912 1.00 41.16 238 LEU D C 1
ATOM 15898 O O . LEU D 1 181 ? 39.639 -6.935 1.095 1.00 44.45 238 LEU D O 1
ATOM 15903 N N . ASP D 1 182 ? 41.599 -6.026 1.699 1.00 38.73 239 ASP D N 1
ATOM 15904 C CA . ASP D 1 182 ? 41.727 -5.271 0.458 1.00 39.43 239 ASP D CA 1
ATOM 15905 C C . ASP D 1 182 ? 41.402 -6.153 -0.747 1.00 39.21 239 ASP D C 1
ATOM 15906 O O . ASP D 1 182 ? 41.424 -7.383 -0.657 1.00 36.88 239 ASP D O 1
ATOM 15911 N N . CYS D 1 183 ? 41.104 -5.512 -1.872 1.00 38.33 240 CYS D N 1
ATOM 15912 C CA . CYS D 1 183 ? 40.747 -6.208 -3.102 1.00 37.98 240 CYS D CA 1
ATOM 15913 C C . CYS D 1 183 ? 41.918 -6.975 -3.690 1.00 40.40 240 CYS D C 1
ATOM 15914 O O . CYS D 1 183 ? 41.721 -7.902 -4.483 1.00 40.27 240 CYS D O 1
ATOM 15917 N N . ASP D 1 184 ? 43.133 -6.577 -3.316 1.00 39.30 241 ASP D N 1
ATOM 15918 C CA . ASP D 1 184 ? 44.332 -7.225 -3.822 1.00 38.69 241 ASP D CA 1
ATOM 15919 C C . ASP D 1 184 ? 44.971 -8.178 -2.815 1.00 42.05 241 ASP D C 1
ATOM 15920 O O . ASP D 1 184 ? 46.147 -8.524 -2.938 1.00 39.46 241 ASP D O 1
ATOM 15925 N N . MET D 1 185 ? 44.183 -8.597 -1.823 1.00 45.76 242 MET D N 1
ATOM 15926 C CA . MET D 1 185 ? 44.639 -9.514 -0.777 1.00 47.04 242 MET D CA 1
ATOM 15927 C C . MET D 1 185 ? 43.905 -10.840 -0.892 1.00 46.48 242 MET D C 1
ATOM 15928 O O . MET D 1 185 ? 42.876 -11.051 -0.256 1.00 46.79 242 MET D O 1
ATOM 15933 N N . ALA D 1 186 ? 44.452 -11.728 -1.712 1.00 46.78 243 ALA D N 1
ATOM 15934 C CA . ALA D 1 186 ? 43.868 -13.039 -1.952 1.00 45.20 243 ALA D CA 1
ATOM 15935 C C . ALA D 1 186 ? 44.023 -13.967 -0.758 1.00 43.22 243 ALA D C 1
ATOM 15936 O O . ALA D 1 186 ? 45.135 -14.357 -0.406 1.00 44.62 243 ALA D O 1
ATOM 15938 N N . PRO D 1 187 ? 42.897 -14.344 -0.131 1.00 41.38 244 PRO D N 1
ATOM 15939 C CA . PRO D 1 187 ? 42.813 -15.230 1.036 1.00 41.24 244 PRO D CA 1
ATOM 15940 C C . PRO D 1 187 ? 43.040 -16.724 0.786 1.00 42.42 244 PRO D C 1
ATOM 15941 O O . PRO D 1 187 ? 42.407 -17.320 -0.083 1.00 41.82 244 PRO D O 1
ATOM 15945 N N . ASN D 1 188 ? 43.932 -17.330 1.565 1.00 43.48 245 ASN D N 1
ATOM 15946 C CA . ASN D 1 188 ? 44.190 -18.759 1.426 1.00 44.94 245 ASN D CA 1
ATOM 15947 C C . ASN D 1 188 ? 42.895 -19.506 1.776 1.00 44.43 245 ASN D C 1
ATOM 15948 O O . ASN D 1 188 ? 41.959 -18.919 2.303 1.00 45.70 245 ASN D O 1
ATOM 15953 N N . PRO D 1 189 ? 42.831 -20.811 1.491 1.00 45.24 246 PRO D N 1
ATOM 15954 C CA . PRO D 1 189 ? 41.658 -21.657 1.753 1.00 44.20 246 PRO D CA 1
ATOM 15955 C C . PRO D 1 189 ? 41.092 -21.704 3.169 1.00 44.13 246 PRO D C 1
ATOM 15956 O O . PRO D 1 189 ? 39.886 -21.895 3.351 1.00 43.76 246 PRO D O 1
ATOM 15960 N N . LEU D 1 190 ? 41.953 -21.532 4.167 1.00 42.72 247 LEU D N 1
ATOM 15961 C CA . LEU D 1 190 ? 41.523 -21.597 5.559 1.00 42.84 247 LEU D CA 1
ATOM 15962 C C . LEU D 1 190 ? 41.494 -20.255 6.282 1.00 43.93 247 LEU D C 1
ATOM 15963 O O . LEU D 1 190 ? 41.661 -20.203 7.505 1.00 42.82 247 LEU D O 1
ATOM 15968 N N . TRP D 1 191 ? 41.270 -19.179 5.529 1.00 43.09 248 TRP D N 1
ATOM 15969 C CA . TRP D 1 191 ? 41.222 -17.822 6.080 1.00 41.78 248 TRP D CA 1
ATOM 15970 C C . TRP D 1 191 ? 39.981 -17.605 6.968 1.00 42.62 248 TRP D C 1
ATOM 15971 O O . TRP D 1 191 ? 40.097 -17.203 8.138 1.00 41.82 248 TRP D O 1
ATOM 15982 N N . VAL D 1 192 ? 38.797 -17.876 6.426 1.00 41.42 249 VAL D N 1
ATOM 15983 C CA . VAL D 1 192 ? 37.572 -17.691 7.200 1.00 43.14 249 VAL D CA 1
ATOM 15984 C C . VAL D 1 192 ? 37.566 -18.550 8.472 1.00 45.99 249 VAL D C 1
ATOM 15985 O O . VAL D 1 192 ? 37.283 -18.061 9.578 1.00 48.27 249 VAL D O 1
ATOM 15989 N N . GLN D 1 193 ? 37.898 -19.825 8.322 1.00 44.39 250 GLN D N 1
ATOM 15990 C CA . GLN D 1 193 ? 37.920 -20.718 9.464 1.00 43.02 250 GLN D CA 1
ATOM 15991 C C . GLN D 1 193 ? 38.894 -20.241 10.534 1.00 40.20 250 GLN D C 1
ATOM 15992 O O . GLN D 1 193 ? 38.534 -20.060 11.692 1.00 38.34 250 GLN D O 1
ATOM 15998 N N . SER D 1 194 ? 40.139 -20.036 10.130 1.00 44.54 251 SER D N 1
ATOM 15999 C CA . SER D 1 194 ? 41.182 -19.609 11.053 1.00 46.07 251 SER D CA 1
ATOM 16000 C C . SER D 1 194 ? 40.806 -18.411 11.907 1.00 45.39 251 SER D C 1
ATOM 16001 O O . SER D 1 194 ? 41.249 -18.299 13.054 1.00 45.02 251 SER D O 1
ATOM 16004 N N . TYR D 1 195 ? 40.000 -17.510 11.351 1.00 46.39 252 TYR D N 1
ATOM 16005 C CA . TYR D 1 195 ? 39.566 -16.344 12.107 1.00 44.75 252 TYR D CA 1
ATOM 16006 C C . TYR D 1 195 ? 38.384 -16.705 13.001 1.00 45.64 252 TYR D C 1
ATOM 16007 O O . TYR D 1 195 ? 38.465 -16.587 14.229 1.00 48.27 252 TYR D O 1
ATOM 16016 N N . MET D 1 196 ? 37.292 -17.160 12.391 1.00 43.72 253 MET D N 1
ATOM 16017 C CA . MET D 1 196 ? 36.094 -17.495 13.150 1.00 42.82 253 MET D CA 1
ATOM 16018 C C . MET D 1 196 ? 36.297 -18.430 14.333 1.00 45.51 253 MET D C 1
ATOM 16019 O O . MET D 1 196 ? 35.645 -18.252 15.361 1.00 48.54 253 MET D O 1
ATOM 16024 N N . GLU D 1 197 ? 37.182 -19.419 14.208 1.00 45.99 254 GLU D N 1
ATOM 16025 C CA . GLU D 1 197 ? 37.440 -20.344 15.321 1.00 45.78 254 GLU D CA 1
ATOM 16026 C C . GLU D 1 197 ? 37.864 -19.565 16.553 1.00 44.33 254 GLU D C 1
ATOM 16027 O O . GLU D 1 197 ? 37.389 -19.816 17.649 1.00 48.10 254 GLU D O 1
ATOM 16033 N N . LEU D 1 198 ? 38.784 -18.627 16.362 1.00 46.46 255 LEU D N 1
ATOM 16034 C CA . LEU D 1 198 ? 39.284 -17.809 17.457 1.00 47.36 255 LEU D CA 1
ATOM 16035 C C . LEU D 1 198 ? 38.262 -16.803 17.949 1.00 49.32 255 LEU D C 1
ATOM 16036 O O . LEU D 1 198 ? 38.066 -16.666 19.159 1.00 50.75 255 LEU D O 1
ATOM 16041 N N . LEU D 1 199 ? 37.623 -16.089 17.020 1.00 49.37 256 LEU D N 1
ATOM 16042 C CA . LEU D 1 199 ? 36.609 -15.097 17.386 1.00 46.61 256 LEU D CA 1
ATOM 16043 C C . LEU D 1 199 ? 35.512 -15.787 18.174 1.00 47.67 256 LEU D C 1
ATOM 16044 O O . LEU D 1 199 ? 35.098 -15.313 19.233 1.00 48.12 256 LEU D O 1
ATOM 16049 N N . ALA D 1 200 ? 35.065 -16.926 17.658 1.00 47.70 257 ALA D N 1
ATOM 16050 C CA . ALA D 1 200 ? 34.003 -17.700 18.287 1.00 49.15 257 ALA D CA 1
ATOM 16051 C C . ALA D 1 200 ? 34.245 -17.970 19.762 1.00 48.48 257 ALA D C 1
ATOM 16052 O O . ALA D 1 200 ? 33.291 -18.041 20.542 1.00 47.91 257 ALA D O 1
ATOM 16054 N N . VAL D 1 201 ? 35.512 -18.116 20.148 1.00 48.63 258 VAL D N 1
ATOM 16055 C CA . VAL D 1 201 ? 35.842 -18.385 21.547 1.00 50.10 258 VAL D CA 1
ATOM 16056 C C . VAL D 1 201 ? 35.977 -17.108 22.392 1.00 51.07 258 VAL D C 1
ATOM 16057 O O . VAL D 1 201 ? 35.493 -17.063 23.523 1.00 53.14 258 VAL D O 1
ATOM 16061 N N . ASP D 1 202 ? 36.632 -16.079 21.860 1.00 50.02 259 ASP D N 1
ATOM 16062 C CA . ASP D 1 202 ? 36.787 -14.826 22.597 1.00 50.81 259 ASP D CA 1
ATOM 16063 C C . ASP D 1 202 ? 36.538 -13.626 21.687 1.00 49.67 259 ASP D C 1
ATOM 16064 O O . ASP D 1 202 ? 37.325 -13.321 20.787 1.00 48.80 259 ASP D O 1
ATOM 16069 N N . ASP D 1 203 ? 35.433 -12.940 21.935 1.00 47.87 260 ASP D N 1
ATOM 16070 C CA . ASP D 1 203 ? 35.074 -11.794 21.128 1.00 49.13 260 ASP D CA 1
ATOM 16071 C C . ASP D 1 203 ? 35.801 -10.514 21.543 1.00 47.04 260 ASP D C 1
ATOM 16072 O O . ASP D 1 203 ? 35.592 -9.470 20.930 1.00 48.38 260 ASP D O 1
ATOM 16077 N N . ASN D 1 204 ? 36.647 -10.574 22.567 1.00 42.45 261 ASN D N 1
ATOM 16078 C CA . ASN D 1 204 ? 37.339 -9.363 22.991 1.00 42.07 261 ASN D CA 1
ATOM 16079 C C . ASN D 1 204 ? 38.741 -9.239 22.430 1.00 41.39 261 ASN D C 1
ATOM 16080 O O . ASN D 1 204 ? 39.527 -8.398 22.876 1.00 39.60 261 ASN D O 1
ATOM 16085 N N . VAL D 1 205 ? 39.062 -10.064 21.446 1.00 41.42 262 VAL D N 1
ATOM 16086 C CA . VAL D 1 205 ? 40.389 -9.999 20.857 1.00 42.66 262 VAL D CA 1
ATOM 16087 C C . VAL D 1 205 ? 40.346 -9.887 19.333 1.00 43.63 262 VAL D C 1
ATOM 16088 O O . VAL D 1 205 ? 39.773 -10.733 18.642 1.00 45.42 262 VAL D O 1
ATOM 16092 N N . ALA D 1 206 ? 40.947 -8.820 18.814 1.00 44.57 263 ALA D N 1
ATOM 16093 C CA . ALA D 1 206 ? 40.995 -8.590 17.376 1.00 42.82 263 ALA D CA 1
ATOM 16094 C C . ALA D 1 206 ? 42.081 -9.478 16.778 1.00 43.70 263 ALA D C 1
ATOM 16095 O O . ALA D 1 206 ? 43.122 -9.693 17.399 1.00 42.84 263 ALA D O 1
ATOM 16097 N N . LEU D 1 207 ? 41.840 -9.977 15.567 1.00 42.74 264 LEU D N 1
ATOM 16098 C CA . LEU D 1 207 ? 42.789 -10.853 14.890 1.00 40.15 264 LEU D CA 1
ATOM 16099 C C . LEU D 1 207 ? 43.502 -10.172 13.724 1.00 40.76 264 LEU D C 1
ATOM 16100 O O . LEU D 1 207 ? 42.915 -9.387 12.979 1.00 42.36 264 LEU D O 1
ATOM 16105 N N . ILE D 1 208 ? 44.780 -10.493 13.574 1.00 39.60 265 ILE D N 1
ATOM 16106 C CA . ILE D 1 208 ? 45.612 -9.921 12.537 1.00 36.17 265 ILE D CA 1
ATOM 16107 C C . ILE D 1 208 ? 46.201 -11.038 11.686 1.00 39.20 265 ILE D C 1
ATOM 16108 O O . ILE D 1 208 ? 46.760 -11.995 12.212 1.00 43.41 265 ILE D O 1
ATOM 16113 N N . GLY D 1 209 ? 46.058 -10.923 10.372 1.00 38.04 266 GLY D N 1
ATOM 16114 C CA . GLY D 1 209 ? 46.578 -11.942 9.491 1.00 38.27 266 GLY D CA 1
ATOM 16115 C C . GLY D 1 209 ? 47.833 -11.482 8.779 1.00 42.29 266 GLY D C 1
ATOM 16116 O O . GLY D 1 209 ? 47.959 -10.313 8.419 1.00 42.49 266 GLY D O 1
ATOM 16117 N N . PRO D 1 210 ? 48.796 -12.388 8.570 1.00 43.81 267 PRO D N 1
ATOM 16118 C CA . PRO D 1 210 ? 50.036 -12.035 7.888 1.00 44.82 267 PRO D CA 1
ATOM 16119 C C . PRO D 1 210 ? 49.811 -12.088 6.377 1.00 47.69 267 PRO D C 1
ATOM 16120 O O . PRO D 1 210 ? 48.744 -12.497 5.907 1.00 48.28 267 PRO D O 1
ATOM 16124 N N . ARG D 1 211 ? 50.824 -11.695 5.619 1.00 48.63 268 ARG D N 1
ATOM 16125 C CA . ARG D 1 211 ? 50.716 -11.687 4.174 1.00 49.29 268 ARG D CA 1
ATOM 16126 C C . ARG D 1 211 ? 52.018 -12.104 3.491 1.00 51.33 268 ARG D C 1
ATOM 16127 O O . ARG D 1 211 ? 53.106 -12.002 4.063 1.00 51.75 268 ARG D O 1
ATOM 16135 N N . LYS D 1 212 ? 51.881 -12.592 2.263 1.00 53.18 269 LYS D N 1
ATOM 16136 C CA . LYS D 1 212 ? 53.006 -12.993 1.435 1.00 53.22 269 LYS D CA 1
ATOM 16137 C C . LYS D 1 212 ? 52.824 -12.225 0.140 1.00 54.60 269 LYS D C 1
ATOM 16138 O O . LYS D 1 212 ? 51.707 -12.108 -0.364 1.00 52.86 269 LYS D O 1
ATOM 16144 N N . TYR D 1 213 ? 53.917 -11.697 -0.393 1.00 55.93 270 TYR D N 1
ATOM 16145 C CA . TYR D 1 213 ? 53.861 -10.932 -1.630 1.00 56.85 270 TYR D CA 1
ATOM 16146 C C . TYR D 1 213 ? 54.077 -11.829 -2.847 1.00 56.26 270 TYR D C 1
ATOM 16147 O O . TYR D 1 213 ? 55.104 -12.491 -2.956 1.00 56.43 270 TYR D O 1
ATOM 16156 N N . ILE D 1 214 ? 53.110 -11.858 -3.758 1.00 56.58 271 ILE D N 1
ATOM 16157 C CA . ILE D 1 214 ? 53.238 -12.673 -4.963 1.00 54.81 271 ILE D CA 1
ATOM 16158 C C . ILE D 1 214 ? 52.784 -11.904 -6.193 1.00 56.46 271 ILE D C 1
ATOM 16159 O O . ILE D 1 214 ? 52.156 -10.846 -6.089 1.00 56.77 271 ILE D O 1
ATOM 16164 N N . ASP D 1 215 ? 53.125 -12.431 -7.364 1.00 57.61 272 ASP D N 1
ATOM 16165 C CA . ASP D 1 215 ? 52.699 -11.807 -8.603 1.00 57.97 272 ASP D CA 1
ATOM 16166 C C . ASP D 1 215 ? 51.637 -12.718 -9.161 1.00 57.01 272 ASP D C 1
ATOM 16167 O O . ASP D 1 215 ? 51.826 -13.928 -9.258 1.00 57.06 272 ASP D O 1
ATOM 16172 N N . THR D 1 216 ? 50.515 -12.127 -9.526 1.00 56.73 273 THR D N 1
ATOM 16173 C CA . THR D 1 216 ? 49.402 -12.889 -10.038 1.00 56.54 273 THR D CA 1
ATOM 16174 C C . THR D 1 216 ? 49.145 -12.546 -11.514 1.00 58.75 273 THR D C 1
ATOM 16175 O O . THR D 1 216 ? 48.198 -13.038 -12.127 1.00 57.82 273 THR D O 1
ATOM 16179 N N . SER D 1 217 ? 50.023 -11.714 -12.072 1.00 61.42 274 SER D N 1
ATOM 16180 C CA . SER D 1 217 ? 49.943 -11.258 -13.462 1.00 65.11 274 SER D CA 1
ATOM 16181 C C . SER D 1 217 ? 49.645 -12.327 -14.508 1.00 66.86 274 SER D C 1
ATOM 16182 O O . SER D 1 217 ? 48.655 -12.236 -15.232 1.00 67.82 274 SER D O 1
ATOM 16185 N N . LYS D 1 218 ? 50.513 -13.326 -14.608 1.00 68.07 275 LYS D N 1
ATOM 16186 C CA . LYS D 1 218 ? 50.325 -14.384 -15.590 1.00 68.83 275 LYS D CA 1
ATOM 16187 C C . LYS D 1 218 ? 49.246 -15.368 -15.152 1.00 68.49 275 LYS D C 1
ATOM 16188 O O . LYS D 1 218 ? 49.439 -16.583 -15.208 1.00 70.90 275 LYS D O 1
ATOM 16194 N N . HIS D 1 219 ? 48.105 -14.830 -14.733 1.00 66.07 276 HIS D N 1
ATOM 16195 C CA . HIS D 1 219 ? 46.983 -15.637 -14.263 1.00 63.76 276 HIS D CA 1
ATOM 16196 C C . HIS D 1 219 ? 45.663 -14.856 -14.337 1.00 62.36 276 HIS D C 1
ATOM 16197 O O . HIS D 1 219 ? 45.658 -13.645 -14.567 1.00 61.40 276 HIS D O 1
ATOM 16204 N N . THR D 1 220 ? 44.552 -15.566 -14.135 1.00 60.83 277 THR D N 1
ATOM 16205 C CA . THR D 1 220 ? 43.207 -14.986 -14.129 1.00 58.74 277 THR D CA 1
ATOM 16206 C C . THR D 1 220 ? 42.398 -15.755 -13.082 1.00 59.30 277 THR D C 1
ATOM 16207 O O . THR D 1 220 ? 42.786 -16.860 -12.680 1.00 59.20 277 THR D O 1
ATOM 16211 N N . TYR D 1 221 ? 41.280 -15.186 -12.640 1.00 57.19 278 TYR D N 1
ATOM 16212 C CA . TYR D 1 221 ? 40.475 -15.820 -11.598 1.00 57.21 278 TYR D CA 1
ATOM 16213 C C . TYR D 1 221 ? 40.021 -17.247 -11.894 1.00 56.36 278 TYR D C 1
ATOM 16214 O O . TYR D 1 221 ? 39.844 -18.048 -10.972 1.00 56.14 278 TYR D O 1
ATOM 16223 N N . LEU D 1 222 ? 39.835 -17.566 -13.171 1.00 55.62 279 LEU D N 1
ATOM 16224 C CA . LEU D 1 222 ? 39.404 -18.906 -13.560 1.00 54.70 279 LEU D CA 1
ATOM 16225 C C . LEU D 1 222 ? 40.459 -19.935 -13.201 1.00 52.56 279 LEU D C 1
ATOM 16226 O O . LEU D 1 222 ? 40.144 -21.073 -12.878 1.00 49.78 279 LEU D O 1
ATOM 16231 N N . ASP D 1 223 ? 41.717 -19.521 -13.272 1.00 53.72 280 ASP D N 1
ATOM 16232 C CA . ASP D 1 223 ? 42.836 -20.391 -12.948 1.00 55.33 280 ASP D CA 1
ATOM 16233 C C . ASP D 1 223 ? 42.725 -20.800 -11.483 1.00 56.28 280 ASP D C 1
ATOM 16234 O O . ASP D 1 223 ? 43.033 -21.932 -11.112 1.00 57.03 280 ASP D O 1
ATOM 16239 N N . PHE D 1 224 ? 42.271 -19.866 -10.655 1.00 55.80 281 PHE D N 1
ATOM 16240 C CA . PHE D 1 224 ? 42.135 -20.105 -9.227 1.00 53.73 281 PHE D CA 1
ATOM 16241 C C . PHE D 1 224 ? 40.854 -20.817 -8.873 1.00 53.38 281 PHE D C 1
ATOM 16242 O O . PHE D 1 224 ? 40.768 -21.479 -7.841 1.00 54.88 281 PHE D O 1
ATOM 16250 N N . LEU D 1 225 ? 39.847 -20.679 -9.720 1.00 54.43 282 LEU D N 1
ATOM 16251 C CA . LEU D 1 225 ? 38.592 -21.351 -9.456 1.00 56.35 282 LEU D CA 1
ATOM 16252 C C . LEU D 1 225 ? 38.698 -22.820 -9.837 1.00 56.67 282 LEU D C 1
ATOM 16253 O O . LEU D 1 225 ? 37.949 -23.646 -9.330 1.00 56.52 282 LEU D O 1
ATOM 16258 N N . SER D 1 226 ? 39.645 -23.139 -10.717 1.00 57.96 283 SER D N 1
ATOM 16259 C CA . SER D 1 226 ? 39.840 -24.513 -11.167 1.00 61.97 283 SER D CA 1
ATOM 16260 C C . SER D 1 226 ? 41.008 -25.206 -10.470 1.00 63.47 283 SER D C 1
ATOM 16261 O O . SER D 1 226 ? 41.205 -26.408 -10.633 1.00 65.48 283 SER D O 1
ATOM 16264 N N . GLN D 1 227 ? 41.780 -24.440 -9.704 1.00 65.12 284 GLN D N 1
ATOM 16265 C CA . GLN D 1 227 ? 42.929 -24.960 -8.956 1.00 66.20 284 GLN D CA 1
ATOM 16266 C C . GLN D 1 227 ? 42.890 -24.390 -7.539 1.00 67.07 284 GLN D C 1
ATOM 16267 O O . GLN D 1 227 ? 43.688 -23.520 -7.184 1.00 68.96 284 GLN D O 1
ATOM 16273 N N . LYS D 1 228 ? 41.960 -24.897 -6.736 1.00 67.89 285 LYS D N 1
ATOM 16274 C CA . LYS D 1 228 ? 41.754 -24.443 -5.358 1.00 66.20 285 LYS D CA 1
ATOM 16275 C C . LYS D 1 228 ? 42.966 -24.452 -4.421 1.00 64.89 285 LYS D C 1
ATOM 16276 O O . LYS D 1 228 ? 42.809 -24.239 -3.219 1.00 65.35 285 LYS D O 1
ATOM 16282 N N . SER D 1 229 ? 44.163 -24.690 -4.952 1.00 63.11 286 SER D N 1
ATOM 16283 C CA . SER D 1 229 ? 45.366 -24.719 -4.118 1.00 62.00 286 SER D CA 1
ATOM 16284 C C . SER D 1 229 ? 46.517 -23.962 -4.758 1.00 58.90 286 SER D C 1
ATOM 16285 O O . SER D 1 229 ? 47.622 -23.902 -4.218 0.00 59.56 286 SER D O 1
ATOM 16288 N N . LEU D 1 230 ? 46.239 -23.384 -5.918 1.00 58.49 287 LEU D N 1
ATOM 16289 C CA . LEU D 1 230 ? 47.234 -22.635 -6.665 1.00 58.48 287 LEU D CA 1
ATOM 16290 C C . LEU D 1 230 ? 47.798 -21.460 -5.882 1.00 57.35 287 LEU D C 1
ATOM 16291 O O . LEU D 1 230 ? 49.013 -21.274 -5.825 1.00 57.68 287 LEU D O 1
ATOM 16296 N N . ILE D 1 231 ? 46.916 -20.670 -5.281 1.00 56.03 288 ILE D N 1
ATOM 16297 C CA . ILE D 1 231 ? 47.350 -19.496 -4.538 1.00 55.91 288 ILE D CA 1
ATOM 16298 C C . ILE D 1 231 ? 48.415 -19.832 -3.496 1.00 57.69 288 ILE D C 1
ATOM 16299 O O . ILE D 1 231 ? 49.212 -18.978 -3.106 1.00 57.04 288 ILE D O 1
ATOM 16304 N N . ASN D 1 232 ? 48.435 -21.090 -3.066 1.00 60.29 289 ASN D N 1
ATOM 16305 C CA . ASN D 1 232 ? 49.400 -21.554 -2.076 1.00 60.51 289 ASN D CA 1
ATOM 16306 C C . ASN D 1 232 ? 50.668 -22.109 -2.732 1.00 61.85 289 ASN D C 1
ATOM 16307 O O . ASN D 1 232 ? 51.550 -22.646 -2.055 1.00 62.91 289 ASN D O 1
ATOM 16312 N N . GLU D 1 233 ? 50.758 -21.969 -4.050 1.00 62.52 290 GLU D N 1
ATOM 16313 C CA . GLU D 1 233 ? 51.909 -22.462 -4.796 1.00 63.82 290 GLU D CA 1
ATOM 16314 C C . GLU D 1 233 ? 52.661 -21.337 -5.489 1.00 63.60 290 GLU D C 1
ATOM 16315 O O . GLU D 1 233 ? 53.892 -21.303 -5.452 1.00 65.05 290 GLU D O 1
ATOM 16321 N N . ILE D 1 234 ? 51.926 -20.426 -6.122 1.00 61.61 291 ILE D N 1
ATOM 16322 C CA . ILE D 1 234 ? 52.553 -19.301 -6.805 1.00 61.58 291 ILE D CA 1
ATOM 16323 C C . ILE D 1 234 ? 53.658 -18.748 -5.912 1.00 61.38 291 ILE D C 1
ATOM 16324 O O . ILE D 1 234 ? 53.420 -18.409 -4.753 1.00 59.82 291 ILE D O 1
ATOM 16329 N N . PRO D 1 235 ? 54.890 -18.667 -6.446 1.00 61.46 292 PRO D N 1
ATOM 16330 C CA . PRO D 1 235 ? 56.078 -18.174 -5.744 1.00 61.12 292 PRO D CA 1
ATOM 16331 C C . PRO D 1 235 ? 56.101 -16.698 -5.368 1.00 60.25 292 PRO D C 1
ATOM 16332 O O . PRO D 1 235 ? 55.686 -15.832 -6.137 1.00 58.14 292 PRO D O 1
ATOM 16336 N N . GLU D 1 236 ? 56.600 -16.435 -4.166 1.00 60.99 293 GLU D N 1
ATOM 16337 C CA . GLU D 1 236 ? 56.714 -15.084 -3.647 1.00 62.28 293 GLU D CA 1
ATOM 16338 C C . GLU D 1 236 ? 57.720 -14.339 -4.512 1.00 62.29 293 GLU D C 1
ATOM 16339 O O . GLU D 1 236 ? 58.770 -14.875 -4.854 1.00 61.52 293 GLU D O 1
ATOM 16345 N N . ILE D 1 237 ? 57.388 -13.102 -4.864 1.00 63.01 294 ILE D N 1
ATOM 16346 C CA . ILE D 1 237 ? 58.247 -12.282 -5.704 1.00 63.07 294 ILE D CA 1
ATOM 16347 C C . ILE D 1 237 ? 59.527 -11.859 -4.979 1.00 65.21 294 ILE D C 1
ATOM 16348 O O . ILE D 1 237 ? 59.523 -11.620 -3.767 1.00 61.87 294 ILE D O 1
ATOM 16353 N N . ILE D 1 238 ? 60.621 -11.791 -5.740 1.00 68.16 295 ILE D N 1
ATOM 16354 C CA . ILE D 1 238 ? 61.934 -11.396 -5.230 1.00 69.50 295 ILE D CA 1
ATOM 16355 C C . ILE D 1 238 ? 62.156 -9.938 -5.597 1.00 72.38 295 ILE D C 1
ATOM 16356 O O . ILE D 1 238 ? 62.162 -9.581 -6.774 1.00 73.71 295 ILE D O 1
ATOM 16361 N N . THR D 1 239 ? 62.339 -9.100 -4.584 1.00 75.17 296 THR D N 1
ATOM 16362 C CA . THR D 1 239 ? 62.535 -7.675 -4.798 1.00 78.86 296 THR D CA 1
ATOM 16363 C C . THR D 1 239 ? 64.006 -7.277 -4.753 1.00 82.08 296 THR D C 1
ATOM 16364 O O . THR D 1 239 ? 64.838 -7.996 -4.196 1.00 82.38 296 THR D O 1
ATOM 16368 N N . ASN D 1 240 ? 64.316 -6.129 -5.351 1.00 85.55 297 ASN D N 1
ATOM 16369 C CA . ASN D 1 240 ? 65.677 -5.607 -5.371 1.00 88.67 297 ASN D CA 1
ATOM 16370 C C . ASN D 1 240 ? 65.980 -5.054 -3.984 1.00 89.76 297 ASN D C 1
ATOM 16371 O O . ASN D 1 240 ? 65.250 -5.340 -3.038 1.00 89.37 297 ASN D O 1
ATOM 16376 N N . ASN D 1 241 ? 67.037 -4.261 -3.845 1.00 92.97 298 ASN D N 1
ATOM 16377 C CA . ASN D 1 241 ? 67.352 -3.737 -2.524 1.00 96.53 298 ASN D CA 1
ATOM 16378 C C . ASN D 1 241 ? 68.448 -2.670 -2.463 1.00 97.90 298 ASN D C 1
ATOM 16379 O O . ASN D 1 241 ? 68.879 -2.141 -3.487 1.00 98.82 298 ASN D O 1
ATOM 16384 N N . GLN D 1 242 ? 68.872 -2.374 -1.235 1.00 99.14 299 GLN D N 1
ATOM 16385 C CA . GLN D 1 242 ? 69.901 -1.383 -0.892 1.00 100.65 299 GLN D CA 1
ATOM 16386 C C . GLN D 1 242 ? 70.719 -0.719 -1.999 1.00 101.89 299 GLN D C 1
ATOM 16387 O O . GLN D 1 242 ? 71.219 -1.381 -2.910 1.00 103.81 299 GLN D O 1
ATOM 16393 N N . VAL D 1 243 ? 70.854 0.602 -1.896 1.00 101.58 300 VAL D N 1
ATOM 16394 C CA . VAL D 1 243 ? 71.655 1.396 -2.825 1.00 100.71 300 VAL D CA 1
ATOM 16395 C C . VAL D 1 243 ? 72.540 2.231 -1.897 1.00 100.90 300 VAL D C 1
ATOM 16396 O O . VAL D 1 243 ? 73.358 3.047 -2.340 1.00 100.78 300 VAL D O 1
ATOM 16400 N N . ALA D 1 244 ? 72.340 2.000 -0.597 1.00 99.91 301 ALA D N 1
ATOM 16401 C CA . ALA D 1 244 ? 73.079 2.652 0.487 1.00 97.81 301 ALA D CA 1
ATOM 16402 C C . ALA D 1 244 ? 73.700 1.524 1.318 1.00 96.53 301 ALA D C 1
ATOM 16403 O O . ALA D 1 244 ? 73.329 1.283 2.469 1.00 95.50 301 ALA D O 1
ATOM 16405 N N . GLY D 1 245 ? 74.646 0.833 0.693 1.00 95.49 302 GLY D N 1
ATOM 16406 C CA . GLY D 1 245 ? 75.331 -0.286 1.304 1.00 92.42 302 GLY D CA 1
ATOM 16407 C C . GLY D 1 245 ? 75.855 -1.060 0.118 1.00 92.27 302 GLY D C 1
ATOM 16408 O O . GLY D 1 245 ? 77.036 -0.977 -0.202 1.00 90.79 302 GLY D O 1
ATOM 16409 N N . LYS D 1 246 ? 74.951 -1.796 -0.532 1.00 92.63 303 LYS D N 1
ATOM 16410 C CA . LYS D 1 246 ? 75.223 -2.584 -1.743 1.00 91.95 303 LYS D CA 1
ATOM 16411 C C . LYS D 1 246 ? 73.951 -3.320 -2.165 1.00 91.64 303 LYS D C 1
ATOM 16412 O O . LYS D 1 246 ? 73.176 -3.764 -1.317 1.00 92.05 303 LYS D O 1
ATOM 16418 N N . VAL D 1 247 ? 73.744 -3.450 -3.473 1.00 90.93 304 VAL D N 1
ATOM 16419 C CA . VAL D 1 247 ? 72.552 -4.108 -4.009 1.00 90.88 304 VAL D CA 1
ATOM 16420 C C . VAL D 1 247 ? 72.445 -5.588 -3.645 1.00 91.77 304 VAL D C 1
ATOM 16421 O O . VAL D 1 247 ? 73.456 -6.263 -3.444 1.00 92.62 304 VAL D O 1
ATOM 16425 N N . GLU D 1 248 ? 71.210 -6.082 -3.561 1.00 92.24 305 GLU D N 1
ATOM 16426 C CA . GLU D 1 248 ? 70.952 -7.482 -3.219 1.00 92.47 305 GLU D CA 1
ATOM 16427 C C . GLU D 1 248 ? 69.635 -8.000 -3.791 1.00 92.20 305 GLU D C 1
ATOM 16428 O O . GLU D 1 248 ? 68.847 -7.241 -4.360 1.00 92.07 305 GLU D O 1
ATOM 16434 N N . GLN D 1 249 ? 69.407 -9.301 -3.622 1.00 91.56 306 GLN D N 1
ATOM 16435 C CA . GLN D 1 249 ? 68.192 -9.956 -4.098 1.00 90.18 306 GLN D CA 1
ATOM 16436 C C . GLN D 1 249 ? 67.635 -10.878 -3.015 1.00 89.02 306 GLN D C 1
ATOM 16437 O O . GLN D 1 249 ? 68.208 -11.929 -2.724 1.00 89.23 306 GLN D O 1
ATOM 16443 N N . ASN D 1 250 ? 66.517 -10.468 -2.421 1.00 87.84 307 ASN D N 1
ATOM 16444 C CA . ASN D 1 250 ? 65.854 -11.234 -1.368 1.00 85.31 307 ASN D CA 1
ATOM 16445 C C . ASN D 1 250 ? 64.360 -11.303 -1.657 1.00 82.26 307 ASN D C 1
ATOM 16446 O O . ASN D 1 250 ? 63.777 -10.329 -2.131 1.00 81.48 307 ASN D O 1
ATOM 16451 N N . LYS D 1 251 ? 63.739 -12.445 -1.373 1.00 79.44 308 LYS D N 1
ATOM 16452 C CA . LYS D 1 251 ? 62.306 -12.580 -1.603 1.00 76.54 308 LYS D CA 1
ATOM 16453 C C . LYS D 1 251 ? 61.573 -11.767 -0.543 1.00 74.21 308 LYS D C 1
ATOM 16454 O O . LYS D 1 251 ? 61.870 -11.871 0.648 1.00 74.74 308 LYS D O 1
ATOM 16460 N N . SER D 1 252 ? 60.617 -10.956 -0.981 1.00 71.01 309 SER D N 1
ATOM 16461 C CA . SER D 1 252 ? 59.850 -10.114 -0.072 1.00 67.95 309 SER D CA 1
ATOM 16462 C C . SER D 1 252 ? 59.103 -10.898 1.001 1.00 65.40 309 SER D C 1
ATOM 16463 O O . SER D 1 252 ? 58.603 -11.996 0.752 1.00 64.55 309 SER D O 1
ATOM 16466 N N . VAL D 1 253 ? 59.039 -10.319 2.196 1.00 64.25 310 VAL D N 1
ATOM 16467 C CA . VAL D 1 253 ? 58.331 -10.918 3.327 1.00 61.80 310 VAL D CA 1
ATOM 16468 C C . VAL D 1 253 ? 57.716 -9.816 4.174 1.00 60.13 310 VAL D C 1
ATOM 16469 O O . VAL D 1 253 ? 58.172 -8.675 4.151 1.00 60.25 310 VAL D O 1
ATOM 16473 N N . ASP D 1 254 ? 56.677 -10.169 4.920 1.00 59.16 311 ASP D N 1
ATOM 16474 C CA . ASP D 1 254 ? 55.967 -9.225 5.782 1.00 56.60 311 ASP D CA 1
ATOM 16475 C C . ASP D 1 254 ? 56.846 -8.856 6.985 1.00 56.96 311 ASP D C 1
ATOM 16476 O O . ASP D 1 254 ? 57.201 -9.723 7.792 1.00 59.06 311 ASP D O 1
ATOM 16481 N N . TRP D 1 255 ? 57.195 -7.574 7.105 1.00 54.48 312 TRP D N 1
ATOM 16482 C CA . TRP D 1 255 ? 58.050 -7.111 8.208 1.00 53.83 312 TRP D CA 1
ATOM 16483 C C . TRP D 1 255 ? 57.574 -7.504 9.609 1.00 52.43 312 TRP D C 1
ATOM 16484 O O . TRP D 1 255 ? 58.369 -7.638 10.536 1.00 52.59 312 TRP D O 1
ATOM 16495 N N . ARG D 1 256 ? 56.276 -7.690 9.764 1.00 51.93 313 ARG D N 1
ATOM 16496 C CA . ARG D 1 256 ? 55.740 -8.042 11.059 1.00 53.89 313 ARG D CA 1
ATOM 16497 C C . ARG D 1 256 ? 55.875 -9.520 11.359 1.00 54.90 313 ARG D C 1
ATOM 16498 O O . ARG D 1 256 ? 55.853 -9.915 12.523 1.00 55.73 313 ARG D O 1
ATOM 16506 N N . ILE D 1 257 ? 56.000 -10.336 10.315 1.00 55.93 314 ILE D N 1
ATOM 16507 C CA . ILE D 1 257 ? 56.115 -11.781 10.493 1.00 59.19 314 ILE D CA 1
ATOM 16508 C C . ILE D 1 257 ? 57.040 -12.100 11.660 1.00 60.80 314 ILE D C 1
ATOM 16509 O O . ILE D 1 257 ? 56.697 -12.890 12.560 1.00 59.24 314 ILE D O 1
ATOM 16514 N N . GLU D 1 258 ? 58.203 -11.453 11.634 1.00 60.46 315 GLU D N 1
ATOM 16515 C CA . GLU D 1 258 ? 59.228 -11.619 12.651 1.00 59.96 315 GLU D CA 1
ATOM 16516 C C . GLU D 1 258 ? 58.705 -11.237 14.026 1.00 58.54 315 GLU D C 1
ATOM 16517 O O . GLU D 1 258 ? 58.642 -12.074 14.921 1.00 60.57 315 GLU D O 1
ATOM 16523 N N . HIS D 1 259 ? 58.327 -9.972 14.180 1.00 58.45 316 HIS D N 1
ATOM 16524 C CA . HIS D 1 259 ? 57.797 -9.455 15.439 1.00 58.05 316 HIS D CA 1
ATOM 16525 C C . HIS D 1 259 ? 56.740 -10.376 16.027 1.00 56.14 316 HIS D C 1
ATOM 16526 O O . HIS D 1 259 ? 56.635 -10.516 17.244 1.00 54.18 316 HIS D O 1
ATOM 16533 N N . PHE D 1 260 ? 55.951 -10.997 15.158 1.00 56.11 317 PHE D N 1
ATOM 16534 C CA . PHE D 1 260 ? 54.903 -11.906 15.604 1.00 57.10 317 PHE D CA 1
ATOM 16535 C C . PHE D 1 260 ? 55.520 -13.087 16.337 1.00 58.64 317 PHE D C 1
ATOM 16536 O O . PHE D 1 260 ? 55.050 -13.494 17.400 1.00 58.02 317 PHE D O 1
ATOM 16544 N N . LYS D 1 261 ? 56.575 -13.642 15.754 1.00 60.67 318 LYS D N 1
ATOM 16545 C CA . LYS D 1 261 ? 57.248 -14.777 16.359 1.00 60.95 318 LYS D CA 1
ATOM 16546 C C . LYS D 1 261 ? 57.910 -14.372 17.668 1.00 60.66 318 LYS D C 1
ATOM 16547 O O . LYS D 1 261 ? 57.781 -15.066 18.674 1.00 58.31 318 LYS D O 1
ATOM 16553 N N . ASN D 1 262 ? 58.596 -13.234 17.651 1.00 61.39 319 ASN D N 1
ATOM 16554 C CA . ASN D 1 262 ? 59.298 -12.729 18.827 1.00 63.92 319 ASN D CA 1
ATOM 16555 C C . ASN D 1 262 ? 58.421 -12.211 19.968 1.00 64.83 319 ASN D C 1
ATOM 16556 O O . ASN D 1 262 ? 58.945 -11.710 20.964 1.00 66.23 319 ASN D O 1
ATOM 16561 N N . THR D 1 263 ? 57.100 -12.321 19.832 1.00 64.80 320 THR D N 1
ATOM 16562 C CA . THR D 1 263 ? 56.185 -11.865 20.883 1.00 60.87 320 THR D CA 1
ATOM 16563 C C . THR D 1 263 ? 55.035 -12.845 21.054 1.00 60.69 320 THR D C 1
ATOM 16564 O O . THR D 1 263 ? 53.961 -12.469 21.519 1.00 61.55 320 THR D O 1
ATOM 16568 N N . ASP D 1 264 ? 55.266 -14.100 20.678 1.00 59.87 321 ASP D N 1
ATOM 16569 C CA . ASP D 1 264 ? 54.243 -15.131 20.787 1.00 57.87 321 ASP D CA 1
ATOM 16570 C C . ASP D 1 264 ? 52.972 -14.549 20.183 1.00 55.42 321 ASP D C 1
ATOM 16571 O O . ASP D 1 264 ? 51.955 -14.376 20.860 1.00 52.93 321 ASP D O 1
ATOM 16576 N N . ASN D 1 265 ? 53.062 -14.233 18.895 1.00 52.38 322 ASN D N 1
ATOM 16577 C CA . ASN D 1 265 ? 51.957 -13.650 18.157 1.00 49.98 322 ASN D CA 1
ATOM 16578 C C . ASN D 1 265 ? 51.344 -12.487 18.929 1.00 49.37 322 ASN D C 1
ATOM 16579 O O . ASN D 1 265 ? 50.151 -12.483 19.236 1.00 47.78 322 ASN D O 1
ATOM 16584 N N . LEU D 1 266 ? 52.198 -11.521 19.259 1.00 49.91 323 LEU D N 1
ATOM 16585 C CA . LEU D 1 266 ? 51.824 -10.290 19.966 1.00 49.78 323 LEU D CA 1
ATOM 16586 C C . LEU D 1 266 ? 51.465 -10.331 21.458 1.00 49.57 323 LEU D C 1
ATOM 16587 O O . LEU D 1 266 ? 51.376 -9.282 22.093 1.00 50.35 323 LEU D O 1
ATOM 16592 N N . ARG D 1 267 ? 51.266 -11.515 22.025 1.00 49.31 324 ARG D N 1
ATOM 16593 C CA . ARG D 1 267 ? 50.904 -11.611 23.435 1.00 50.16 324 ARG D CA 1
ATOM 16594 C C . ARG D 1 267 ? 51.854 -10.888 24.395 1.00 49.78 324 ARG D C 1
ATOM 16595 O O . ARG D 1 267 ? 51.436 -10.403 25.446 1.00 49.47 324 ARG D O 1
ATOM 16603 N N . LEU D 1 268 ? 53.133 -10.831 24.038 1.00 48.97 325 LEU D N 1
ATOM 16604 C CA . LEU D 1 268 ? 54.134 -10.183 24.873 1.00 46.42 325 LEU D CA 1
ATOM 16605 C C . LEU D 1 268 ? 54.408 -8.779 24.363 1.00 49.59 325 LEU D C 1
ATOM 16606 O O . LEU D 1 268 ? 55.414 -8.160 24.709 1.00 50.42 325 LEU D O 1
ATOM 16611 N N . CYS D 1 269 ? 53.496 -8.275 23.543 1.00 50.86 326 CYS D N 1
ATOM 16612 C CA . CYS D 1 269 ? 53.626 -6.948 22.962 1.00 49.66 326 CYS D CA 1
ATOM 16613 C C . CYS D 1 269 ? 52.748 -5.940 23.697 1.00 50.21 326 CYS D C 1
ATOM 16614 O O . CYS D 1 269 ? 51.601 -6.242 24.033 1.00 50.30 326 CYS D O 1
ATOM 16617 N N . ASN D 1 270 ? 53.290 -4.750 23.954 1.00 49.74 327 ASN D N 1
ATOM 16618 C CA . ASN D 1 270 ? 52.548 -3.692 24.647 1.00 48.26 327 ASN D CA 1
ATOM 16619 C C . ASN D 1 270 ? 52.026 -2.624 23.689 1.00 46.75 327 ASN D C 1
ATOM 16620 O O . ASN D 1 270 ? 51.172 -1.817 24.054 1.00 48.62 327 ASN D O 1
ATOM 16625 N N . THR D 1 271 ? 52.541 -2.620 22.466 1.00 44.57 328 THR D N 1
ATOM 16626 C CA . THR D 1 271 ? 52.115 -1.652 21.466 1.00 43.57 328 THR D CA 1
ATOM 16627 C C . THR D 1 271 ? 51.657 -2.374 20.197 1.00 43.57 328 THR D C 1
ATOM 16628 O O . THR D 1 271 ? 52.078 -2.024 19.091 1.00 45.41 328 THR D O 1
ATOM 16632 N N . PRO D 1 272 ? 50.752 -3.366 20.342 1.00 42.05 329 PRO D N 1
ATOM 16633 C CA . PRO D 1 272 ? 50.181 -4.202 19.281 1.00 40.87 329 PRO D CA 1
ATOM 16634 C C . PRO D 1 272 ? 49.600 -3.524 18.052 1.00 41.86 329 PRO D C 1
ATOM 16635 O O . PRO D 1 272 ? 49.740 -4.038 16.942 1.00 41.13 329 PRO D O 1
ATOM 16639 N N . PHE D 1 273 ? 48.942 -2.384 18.242 1.00 43.99 330 PHE D N 1
ATOM 16640 C CA . PHE D 1 273 ? 48.340 -1.665 17.118 1.00 43.33 330 PHE D CA 1
ATOM 16641 C C . PHE D 1 273 ? 49.357 -1.296 16.041 1.00 44.24 330 PHE D C 1
ATOM 16642 O O . PHE D 1 273 ? 48.990 -1.061 14.891 1.00 44.93 330 PHE D O 1
ATOM 16650 N N . ARG D 1 274 ? 50.635 -1.257 16.399 1.00 44.33 331 ARG D N 1
ATOM 16651 C CA . ARG D 1 274 ? 51.648 -0.918 15.411 1.00 46.78 331 ARG D CA 1
ATOM 16652 C C . ARG D 1 274 ? 51.724 -2.001 14.346 1.00 46.76 331 ARG D C 1
ATOM 16653 O O . ARG D 1 274 ? 52.628 -1.984 13.518 1.00 46.51 331 ARG D O 1
ATOM 16661 N N . PHE D 1 275 ? 50.796 -2.953 14.375 1.00 47.41 332 PHE D N 1
ATOM 16662 C CA . PHE D 1 275 ? 50.811 -4.033 13.399 1.00 49.13 332 PHE D CA 1
ATOM 16663 C C . PHE D 1 275 ? 49.423 -4.364 12.885 1.00 49.74 332 PHE D C 1
ATOM 16664 O O . PHE D 1 275 ? 49.240 -5.379 12.212 1.00 50.22 332 PHE D O 1
ATOM 16672 N N . PHE D 1 276 ? 48.446 -3.523 13.205 1.00 49.58 333 PHE D N 1
ATOM 16673 C CA . PHE D 1 276 ? 47.077 -3.766 12.773 1.00 47.62 333 PHE D CA 1
ATOM 16674 C C . PHE D 1 276 ? 46.841 -3.289 11.337 1.00 47.18 333 PHE D C 1
ATOM 16675 O O . PHE D 1 276 ? 45.948 -2.485 11.085 1.00 47.98 333 PHE D O 1
ATOM 16683 N N . SER D 1 277 ? 47.644 -3.794 10.403 1.00 44.41 334 SER D N 1
ATOM 16684 C CA . SER D 1 277 ? 47.531 -3.424 8.996 1.00 45.09 334 SER D CA 1
ATOM 16685 C C . SER D 1 277 ? 46.130 -3.710 8.465 1.00 44.63 334 SER D C 1
ATOM 16686 O O . SER D 1 277 ? 45.699 -4.866 8.409 1.00 42.09 334 SER D O 1
ATOM 16689 N N . GLY D 1 278 ? 45.440 -2.639 8.071 1.00 43.39 335 GLY D N 1
ATOM 16690 C CA . GLY D 1 278 ? 44.076 -2.727 7.570 1.00 42.96 335 GLY D CA 1
ATOM 16691 C C . GLY D 1 278 ? 43.772 -3.676 6.419 1.00 43.17 335 GLY D C 1
ATOM 16692 O O . GLY D 1 278 ? 42.615 -4.049 6.212 1.00 42.64 335 GLY D O 1
ATOM 16693 N N . GLY D 1 279 ? 44.789 -4.078 5.667 1.00 39.76 336 GLY D N 1
ATOM 16694 C CA . GLY D 1 279 ? 44.538 -4.972 4.560 1.00 35.83 336 GLY D CA 1
ATOM 16695 C C . GLY D 1 279 ? 44.042 -6.353 4.943 1.00 36.31 336 GLY D C 1
ATOM 16696 O O . GLY D 1 279 ? 43.408 -7.020 4.132 1.00 39.63 336 GLY D O 1
ATOM 16697 N N . ASN D 1 280 ? 44.298 -6.790 6.172 1.00 36.72 337 ASN D N 1
ATOM 16698 C CA . ASN D 1 280 ? 43.905 -8.146 6.570 1.00 37.09 337 ASN D CA 1
ATOM 16699 C C . ASN D 1 280 ? 43.724 -8.337 8.071 1.00 35.93 337 ASN D C 1
ATOM 16700 O O . ASN D 1 280 ? 44.664 -8.707 8.770 1.00 33.67 337 ASN D O 1
ATOM 16705 N N . VAL D 1 281 ? 42.506 -8.104 8.551 1.00 36.57 338 VAL D N 1
ATOM 16706 C CA . VAL D 1 281 ? 42.174 -8.237 9.972 1.00 37.09 338 VAL D CA 1
ATOM 16707 C C . VAL D 1 281 ? 40.709 -8.668 10.152 1.00 37.00 338 VAL D C 1
ATOM 16708 O O . VAL D 1 281 ? 39.926 -8.644 9.206 1.00 37.53 338 VAL D O 1
ATOM 16712 N N . ALA D 1 282 ? 40.348 -9.059 11.372 1.00 33.96 339 ALA D N 1
ATOM 16713 C CA . ALA D 1 282 ? 38.984 -9.460 11.676 1.00 32.54 339 ALA D CA 1
ATOM 16714 C C . ALA D 1 282 ? 38.741 -9.029 13.100 1.00 36.51 339 ALA D C 1
ATOM 16715 O O . ALA D 1 282 ? 39.692 -8.803 13.843 1.00 36.51 339 ALA D O 1
ATOM 16717 N N . PHE D 1 283 ? 37.476 -8.891 13.480 1.00 37.53 340 PHE D N 1
ATOM 16718 C CA . PHE D 1 283 ? 37.148 -8.481 14.832 1.00 37.74 340 PHE D CA 1
ATOM 16719 C C . PHE D 1 283 ? 35.657 -8.383 15.066 1.00 38.95 340 PHE D C 1
ATOM 16720 O O . PHE D 1 283 ? 34.898 -8.060 14.162 1.00 37.61 340 PHE D O 1
ATOM 16728 N N . ALA D 1 284 ? 35.246 -8.698 16.289 1.00 40.67 341 ALA D N 1
ATOM 16729 C CA . ALA D 1 284 ? 33.842 -8.630 16.660 1.00 42.06 341 ALA D CA 1
ATOM 16730 C C . ALA D 1 284 ? 33.359 -7.227 16.314 1.00 40.96 341 ALA D C 1
ATOM 16731 O O . ALA D 1 284 ? 34.072 -6.249 16.529 1.00 45.00 341 ALA D O 1
ATOM 16733 N N . LYS D 1 285 ? 32.153 -7.124 15.777 1.00 40.01 342 LYS D N 1
ATOM 16734 C CA . LYS D 1 285 ? 31.607 -5.829 15.382 1.00 39.28 342 LYS D CA 1
ATOM 16735 C C . LYS D 1 285 ? 31.316 -4.875 16.562 1.00 37.88 342 LYS D C 1
ATOM 16736 O O . LYS D 1 285 ? 31.303 -3.648 16.399 1.00 37.42 342 LYS D O 1
ATOM 16742 N N . LYS D 1 286 ? 31.109 -5.436 17.749 1.00 37.05 343 LYS D N 1
ATOM 16743 C CA . LYS D 1 286 ? 30.788 -4.636 18.928 1.00 38.66 343 LYS D CA 1
ATOM 16744 C C . LYS D 1 286 ? 31.804 -3.544 19.275 1.00 41.55 343 LYS D C 1
ATOM 16745 O O . LYS D 1 286 ? 31.489 -2.599 19.998 0.00 41.64 343 LYS D O 1
ATOM 16751 N N . TRP D 1 287 ? 33.022 -3.681 18.754 1.00 44.74 344 TRP D N 1
ATOM 16752 C CA . TRP D 1 287 ? 34.091 -2.720 19.017 1.00 44.00 344 TRP D CA 1
ATOM 16753 C C . TRP D 1 287 ? 33.919 -1.405 18.263 1.00 43.81 344 TRP D C 1
ATOM 16754 O O . TRP D 1 287 ? 34.445 -0.377 18.685 1.00 42.40 344 TRP D O 1
ATOM 16765 N N . LEU D 1 288 ? 33.204 -1.445 17.142 1.00 42.65 345 LEU D N 1
ATOM 16766 C CA . LEU D 1 288 ? 32.959 -0.242 16.355 1.00 43.30 345 LEU D CA 1
ATOM 16767 C C . LEU D 1 288 ? 32.166 0.742 17.220 1.00 44.71 345 LEU D C 1
ATOM 16768 O O . LEU D 1 288 ? 32.624 1.849 17.514 1.00 42.32 345 LEU D O 1
ATOM 16773 N N . PHE D 1 289 ? 30.980 0.313 17.636 1.00 46.47 346 PHE D N 1
ATOM 16774 C CA . PHE D 1 289 ? 30.105 1.123 18.468 1.00 51.98 346 PHE D CA 1
ATOM 16775 C C . PHE D 1 289 ? 30.776 1.419 19.807 1.00 53.59 346 PHE D C 1
ATOM 16776 O O . PHE D 1 289 ? 30.219 2.135 20.640 1.00 54.66 346 PHE D O 1
ATOM 16784 N N . ARG D 1 290 ? 31.970 0.867 20.009 1.00 53.35 347 ARG D N 1
ATOM 16785 C CA . ARG D 1 290 ? 32.695 1.023 21.269 1.00 52.13 347 ARG D CA 1
ATOM 16786 C C . ARG D 1 290 ? 33.910 1.949 21.226 1.00 52.21 347 ARG D C 1
ATOM 16787 O O . ARG D 1 290 ? 34.126 2.735 22.160 1.00 52.48 347 ARG D O 1
ATOM 16795 N N . ALA D 1 291 ? 34.698 1.843 20.153 1.00 49.09 348 ALA D N 1
ATOM 16796 C CA . ALA D 1 291 ? 35.918 2.633 19.988 1.00 45.83 348 ALA D CA 1
ATOM 16797 C C . ALA D 1 291 ? 35.866 3.620 18.837 1.00 44.29 348 ALA D C 1
ATOM 16798 O O . ALA D 1 291 ? 36.752 4.460 18.696 1.00 45.65 348 ALA D O 1
ATOM 16800 N N . GLY D 1 292 ? 34.832 3.514 18.014 1.00 44.23 349 GLY D N 1
ATOM 16801 C CA . GLY D 1 292 ? 34.701 4.402 16.876 1.00 42.65 349 GLY D CA 1
ATOM 16802 C C . GLY D 1 292 ? 34.958 3.634 15.594 1.00 44.55 349 GLY D C 1
ATOM 16803 O O . GLY D 1 292 ? 35.467 2.513 15.630 1.00 46.67 349 GLY D O 1
ATOM 16804 N N . TRP D 1 293 ? 34.598 4.217 14.458 1.00 43.49 350 TRP D N 1
ATOM 16805 C CA . TRP D 1 293 ? 34.817 3.556 13.185 1.00 42.14 350 TRP D CA 1
ATOM 16806 C C . TRP D 1 293 ? 36.132 4.072 12.623 1.00 44.73 350 TRP D C 1
ATOM 16807 O O . TRP D 1 293 ? 36.964 4.595 13.374 1.00 44.69 350 TRP D O 1
ATOM 16818 N N . PHE D 1 294 ? 36.334 3.926 11.317 1.00 41.78 351 PHE D N 1
ATOM 16819 C CA . PHE D 1 294 ? 37.570 4.399 10.713 1.00 41.75 351 PHE D CA 1
ATOM 16820 C C . PHE D 1 294 ? 37.559 5.912 10.570 1.00 42.35 351 PHE D C 1
ATOM 16821 O O . PHE D 1 294 ? 36.547 6.500 10.186 1.00 41.48 351 PHE D O 1
ATOM 16829 N N . ASP D 1 295 ? 38.695 6.524 10.908 1.00 46.85 352 ASP D N 1
ATOM 16830 C CA . ASP D 1 295 ? 38.879 7.976 10.862 1.00 50.27 352 ASP D CA 1
ATOM 16831 C C . ASP D 1 295 ? 39.004 8.416 9.415 1.00 50.40 352 ASP D C 1
ATOM 16832 O O . ASP D 1 295 ? 40.026 8.187 8.768 1.00 50.43 352 ASP D O 1
ATOM 16837 N N . GLU D 1 296 ? 37.950 9.058 8.922 1.00 53.33 353 GLU D N 1
ATOM 16838 C CA . GLU D 1 296 ? 37.889 9.517 7.541 1.00 53.60 353 GLU D CA 1
ATOM 16839 C C . GLU D 1 296 ? 38.706 10.757 7.239 1.00 51.87 353 GLU D C 1
ATOM 16840 O O . GLU D 1 296 ? 38.507 11.390 6.207 1.00 53.58 353 GLU D O 1
ATOM 16846 N N . GLU D 1 297 ? 39.628 11.099 8.130 1.00 51.90 354 GLU D N 1
ATOM 16847 C CA . GLU D 1 297 ? 40.476 12.268 7.933 1.00 51.98 354 GLU D CA 1
ATOM 16848 C C . GLU D 1 297 ? 41.779 11.811 7.273 1.00 52.75 354 GLU D C 1
ATOM 16849 O O . GLU D 1 297 ? 42.553 12.624 6.768 1.00 52.65 354 GLU D O 1
ATOM 16855 N N . PHE D 1 298 ? 41.998 10.494 7.282 1.00 53.76 355 PHE D N 1
ATOM 16856 C CA . PHE D 1 298 ? 43.180 9.868 6.686 1.00 51.77 355 PHE D CA 1
ATOM 16857 C C . PHE D 1 298 ? 43.018 9.732 5.175 1.00 51.74 355 PHE D C 1
ATOM 16858 O O . PHE D 1 298 ? 42.517 8.724 4.679 1.00 50.51 355 PHE D O 1
ATOM 16866 N N . THR D 1 299 ? 43.452 10.754 4.450 1.00 52.60 356 THR D N 1
ATOM 16867 C CA . THR D 1 299 ? 43.345 10.761 2.998 1.00 54.09 356 THR D CA 1
ATOM 16868 C C . THR D 1 299 ? 44.707 10.858 2.285 1.00 52.40 356 THR D C 1
ATOM 16869 O O . THR D 1 299 ? 45.023 10.035 1.429 1.00 52.44 356 THR D O 1
ATOM 16873 N N . HIS D 1 300 ? 45.512 11.856 2.631 1.00 51.67 357 HIS D N 1
ATOM 16874 C CA . HIS D 1 300 ? 46.830 11.997 2.016 1.00 51.34 357 HIS D CA 1
ATOM 16875 C C . HIS D 1 300 ? 47.906 11.449 2.946 1.00 53.65 357 HIS D C 1
ATOM 16876 O O . HIS D 1 300 ? 49.086 11.759 2.787 1.00 56.46 357 HIS D O 1
ATOM 16883 N N . TRP D 1 301 ? 47.490 10.627 3.908 1.00 54.90 358 TRP D N 1
ATOM 16884 C CA . TRP D 1 301 ? 48.395 10.047 4.903 1.00 56.33 358 TRP D CA 1
ATOM 16885 C C . TRP D 1 301 ? 47.942 8.662 5.376 1.00 56.12 358 TRP D C 1
ATOM 16886 O O . TRP D 1 301 ? 46.743 8.408 5.511 1.00 58.49 358 TRP D O 1
ATOM 16897 N N . GLY D 1 302 ? 48.901 7.774 5.636 1.00 53.49 359 GLY D N 1
ATOM 16898 C CA . GLY D 1 302 ? 48.562 6.435 6.099 1.00 50.57 359 GLY D CA 1
ATOM 16899 C C . GLY D 1 302 ? 48.484 6.384 7.612 1.00 47.93 359 GLY D C 1
ATOM 16900 O O . GLY D 1 302 ? 48.700 7.398 8.268 1.00 49.84 359 GLY D O 1
ATOM 16901 N N . GLY D 1 303 ? 48.181 5.218 8.173 1.00 46.78 360 GLY D N 1
ATOM 16902 C CA . GLY D 1 303 ? 48.094 5.095 9.620 1.00 44.18 360 GLY D CA 1
ATOM 16903 C C . GLY D 1 303 ? 46.677 4.878 10.117 1.00 44.25 360 GLY D C 1
ATOM 16904 O O . GLY D 1 303 ? 46.443 4.715 11.319 1.00 43.32 360 GLY D O 1
ATOM 16905 N N . GLU D 1 304 ? 45.733 4.885 9.179 1.00 43.73 361 GLU D N 1
ATOM 16906 C CA . GLU D 1 304 ? 44.317 4.678 9.474 1.00 42.55 361 GLU D CA 1
ATOM 16907 C C . GLU D 1 304 ? 44.098 3.427 10.321 1.00 38.41 361 GLU D C 1
ATOM 16908 O O . GLU D 1 304 ? 43.242 3.397 11.204 1.00 38.07 361 GLU D O 1
ATOM 16914 N N . ASP D 1 305 ? 44.873 2.392 10.042 1.00 36.20 362 ASP D N 1
ATOM 16915 C CA . ASP D 1 305 ? 44.760 1.149 10.784 1.00 41.19 362 ASP D CA 1
ATOM 16916 C C . ASP D 1 305 ? 45.326 1.280 12.202 1.00 42.33 362 ASP D C 1
ATOM 16917 O O . ASP D 1 305 ? 44.632 0.995 13.183 1.00 42.33 362 ASP D O 1
ATOM 16922 N N . ASN D 1 306 ? 46.581 1.718 12.299 1.00 43.19 363 ASN D N 1
ATOM 16923 C CA . ASN D 1 306 ? 47.253 1.909 13.582 1.00 40.94 363 ASN D CA 1
ATOM 16924 C C . ASN D 1 306 ? 46.374 2.733 14.508 1.00 41.88 363 ASN D C 1
ATOM 16925 O O . ASN D 1 306 ? 46.111 2.331 15.650 1.00 41.72 363 ASN D O 1
ATOM 16930 N N . GLU D 1 307 ? 45.921 3.886 14.011 1.00 39.89 364 GLU D N 1
ATOM 16931 C CA . GLU D 1 307 ? 45.063 4.782 14.793 1.00 37.05 364 GLU D CA 1
ATOM 16932 C C . GLU D 1 307 ? 43.749 4.098 15.159 1.00 34.26 364 GLU D C 1
ATOM 16933 O O . GLU D 1 307 ? 43.210 4.317 16.236 1.00 34.24 364 GLU D O 1
ATOM 16939 N N . PHE D 1 308 ? 43.232 3.260 14.269 1.00 38.57 365 PHE D N 1
ATOM 16940 C CA . PHE D 1 308 ? 42.001 2.546 14.585 1.00 38.82 365 PHE D CA 1
ATOM 16941 C C . PHE D 1 308 ? 42.313 1.496 15.651 1.00 37.23 365 PHE D C 1
ATOM 16942 O O . PHE D 1 308 ? 41.489 1.224 16.522 1.00 36.88 365 PHE D O 1
ATOM 16950 N N . GLY D 1 309 ? 43.508 0.912 15.575 1.00 36.25 366 GLY D N 1
ATOM 16951 C CA . GLY D 1 309 ? 43.907 -0.090 16.552 1.00 39.02 366 GLY D CA 1
ATOM 16952 C C . GLY D 1 309 ? 44.195 0.524 17.910 1.00 39.65 366 GLY D C 1
ATOM 16953 O O . GLY D 1 309 ? 43.843 -0.040 18.942 1.00 38.55 366 GLY D O 1
ATOM 16954 N N . TYR D 1 310 ? 44.838 1.688 17.917 1.00 41.42 367 TYR D N 1
ATOM 16955 C CA . TYR D 1 310 ? 45.136 2.362 19.176 1.00 42.07 367 TYR D CA 1
ATOM 16956 C C . TYR D 1 310 ? 43.863 2.622 19.984 1.00 42.46 367 TYR D C 1
ATOM 16957 O O . TYR D 1 310 ? 43.869 2.545 21.212 1.00 45.18 367 TYR D O 1
ATOM 16966 N N . ARG D 1 311 ? 42.775 2.950 19.297 1.00 44.85 368 ARG D N 1
ATOM 16967 C CA . ARG D 1 311 ? 41.512 3.215 19.978 1.00 44.13 368 ARG D CA 1
ATOM 16968 C C . ARG D 1 311 ? 40.965 1.927 20.556 1.00 43.14 368 ARG D C 1
ATOM 16969 O O . ARG D 1 311 ? 40.556 1.887 21.710 1.00 43.08 368 ARG D O 1
ATOM 16977 N N . LEU D 1 312 ? 40.949 0.880 19.740 1.00 42.15 369 LEU D N 1
ATOM 16978 C CA . LEU D 1 312 ? 40.479 -0.420 20.187 1.00 45.40 369 LEU D CA 1
ATOM 16979 C C . LEU D 1 312 ? 41.335 -0.805 21.401 1.00 47.43 369 LEU D C 1
ATOM 16980 O O . LEU D 1 312 ? 40.844 -1.392 22.373 1.00 48.20 369 LEU D O 1
ATOM 16985 N N . TYR D 1 313 ? 42.623 -0.475 21.330 1.00 46.80 370 TYR D N 1
ATOM 16986 C CA . TYR D 1 313 ? 43.547 -0.783 22.409 1.00 47.06 370 TYR D CA 1
ATOM 16987 C C . TYR D 1 313 ? 43.159 -0.075 23.709 1.00 47.06 370 TYR D C 1
ATOM 16988 O O . TYR D 1 313 ? 43.182 -0.686 24.777 1.00 47.00 370 TYR D O 1
ATOM 16997 N N . ARG D 1 314 ? 42.792 1.202 23.623 1.00 46.08 371 ARG D N 1
ATOM 16998 C CA . ARG D 1 314 ? 42.408 1.955 24.816 1.00 45.00 371 ARG D CA 1
ATOM 16999 C C . ARG D 1 314 ? 41.071 1.494 25.399 1.00 44.91 371 ARG D C 1
ATOM 17000 O O . ARG D 1 314 ? 40.796 1.711 26.584 1.00 44.22 371 ARG D O 1
ATOM 17008 N N . GLU D 1 315 ? 40.237 0.860 24.582 1.00 43.32 372 GLU D N 1
ATOM 17009 C CA . GLU D 1 315 ? 38.945 0.380 25.065 1.00 44.59 372 GLU D CA 1
ATOM 17010 C C . GLU D 1 315 ? 39.036 -0.977 25.743 1.00 40.80 372 GLU D C 1
ATOM 17011 O O . GLU D 1 315 ? 38.064 -1.484 26.302 0.00 41.76 372 GLU D O 1
ATOM 17017 N N . GLY D 1 316 ? 40.229 -1.551 25.680 1.00 40.74 373 GLY D N 1
ATOM 17018 C CA . GLY D 1 316 ? 40.468 -2.832 26.301 1.00 44.36 373 GLY D CA 1
ATOM 17019 C C . GLY D 1 316 ? 40.538 -4.001 25.345 1.00 44.46 373 GLY D C 1
ATOM 17020 O O . GLY D 1 316 ? 40.740 -5.137 25.779 1.00 46.72 373 GLY D O 1
ATOM 17021 N N . CYS D 1 317 ? 40.378 -3.742 24.053 1.00 42.66 374 CYS D N 1
ATOM 17022 C CA . CYS D 1 317 ? 40.419 -4.822 23.084 1.00 43.60 374 CYS D CA 1
ATOM 17023 C C . CYS D 1 317 ? 41.832 -5.360 22.954 1.00 45.52 374 CYS D C 1
ATOM 17024 O O . CYS D 1 317 ? 42.798 -4.596 22.992 1.00 47.48 374 CYS D O 1
ATOM 17027 N N . TYR D 1 318 ? 41.951 -6.677 22.809 1.00 44.83 375 TYR D N 1
ATOM 17028 C CA . TYR D 1 318 ? 43.253 -7.311 22.655 1.00 44.75 375 TYR D CA 1
ATOM 17029 C C . TYR D 1 318 ? 43.569 -7.573 21.181 1.00 45.38 375 TYR D C 1
ATOM 17030 O O . TYR D 1 318 ? 42.698 -7.474 20.321 1.00 45.24 375 TYR D O 1
ATOM 17039 N N . PHE D 1 319 ? 44.826 -7.901 20.898 1.00 45.90 376 PHE D N 1
ATOM 17040 C CA . PHE D 1 319 ? 45.267 -8.177 19.540 1.00 46.61 376 PHE D CA 1
ATOM 17041 C C . PHE D 1 319 ? 46.040 -9.491 19.505 1.00 47.83 376 PHE D C 1
ATOM 17042 O O . PHE D 1 319 ? 46.693 -9.862 20.478 1.00 47.78 376 PHE D O 1
ATOM 17050 N N . ARG D 1 320 ? 45.974 -10.184 18.371 1.00 47.52 377 ARG D N 1
ATOM 17051 C CA . ARG D 1 320 ? 46.646 -11.467 18.204 1.00 46.50 377 ARG D CA 1
ATOM 17052 C C . ARG D 1 320 ? 46.746 -11.879 16.727 1.00 47.72 377 ARG D C 1
ATOM 17053 O O . ARG D 1 320 ? 45.749 -11.876 15.996 1.00 44.41 377 ARG D O 1
ATOM 17061 N N . SER D 1 321 ? 47.959 -12.233 16.302 1.00 47.60 378 SER D N 1
ATOM 17062 C CA . SER D 1 321 ? 48.210 -12.648 14.918 1.00 49.16 378 SER D CA 1
ATOM 17063 C C . SER D 1 321 ? 47.836 -14.116 14.671 1.00 47.78 378 SER D C 1
ATOM 17064 O O . SER D 1 321 ? 48.054 -14.984 15.527 1.00 45.30 378 SER D O 1
ATOM 17067 N N . VAL D 1 322 ? 47.258 -14.378 13.498 1.00 47.90 379 VAL D N 1
ATOM 17068 C CA . VAL D 1 322 ? 46.814 -15.725 13.131 1.00 51.06 379 VAL D CA 1
ATOM 17069 C C . VAL D 1 322 ? 47.478 -16.243 11.854 1.00 54.03 379 VAL D C 1
ATOM 17070 O O . VAL D 1 322 ? 47.352 -15.642 10.786 1.00 53.46 379 VAL D O 1
ATOM 17074 N N . GLU D 1 323 ? 48.172 -17.371 11.971 1.00 57.17 380 GLU D N 1
ATOM 17075 C CA . GLU D 1 323 ? 48.866 -17.977 10.838 1.00 60.54 380 GLU D CA 1
ATOM 17076 C C . GLU D 1 323 ? 47.915 -18.433 9.728 1.00 59.25 380 GLU D C 1
ATOM 17077 O O . GLU D 1 323 ? 48.219 -18.290 8.545 1.00 61.37 380 GLU D O 1
ATOM 17083 N N . GLY D 1 324 ? 46.765 -18.978 10.112 1.00 57.38 381 GLY D N 1
ATOM 17084 C CA . GLY D 1 324 ? 45.805 -19.451 9.128 1.00 56.85 381 GLY D CA 1
ATOM 17085 C C . GLY D 1 324 ? 45.011 -18.371 8.403 1.00 55.82 381 GLY D C 1
ATOM 17086 O O . GLY D 1 324 ? 44.157 -18.670 7.562 1.00 55.10 381 GLY D O 1
ATOM 17087 N N . ALA D 1 325 ? 45.279 -17.113 8.724 1.00 53.89 382 ALA D N 1
ATOM 17088 C CA . ALA D 1 325 ? 44.576 -16.015 8.076 1.00 52.19 382 ALA D CA 1
ATOM 17089 C C . ALA D 1 325 ? 45.481 -15.382 7.037 1.00 51.83 382 ALA D C 1
ATOM 17090 O O . ALA D 1 325 ? 45.302 -14.223 6.665 1.00 54.24 382 ALA D O 1
ATOM 17092 N N . MET D 1 326 ? 46.459 -16.151 6.575 1.00 51.67 383 MET D N 1
ATOM 17093 C CA . MET D 1 326 ? 47.402 -15.672 5.575 1.00 50.60 383 MET D CA 1
ATOM 17094 C C . MET D 1 326 ? 46.667 -15.225 4.317 1.00 49.47 383 MET D C 1
ATOM 17095 O O . MET D 1 326 ? 45.629 -15.777 3.946 1.00 47.26 383 MET D O 1
ATOM 17100 N N . ALA D 1 327 ? 47.212 -14.207 3.672 1.00 46.12 384 ALA D N 1
ATOM 17101 C CA . ALA D 1 327 ? 46.623 -13.689 2.456 1.00 48.42 384 ALA D CA 1
ATOM 17102 C C . ALA D 1 327 ? 47.785 -13.351 1.561 1.00 48.28 384 ALA D C 1
ATOM 17103 O O . ALA D 1 327 ? 48.838 -12.936 2.041 1.00 47.85 384 ALA D O 1
ATOM 17105 N N . TYR D 1 328 ? 47.589 -13.533 0.262 1.00 47.52 385 TYR D N 1
ATOM 17106 C CA . TYR D 1 328 ? 48.626 -13.268 -0.704 1.00 44.34 385 TYR D CA 1
ATOM 17107 C C . TYR D 1 328 ? 48.435 -11.915 -1.322 1.00 45.68 385 TYR D C 1
ATOM 17108 O O . TYR D 1 328 ? 47.492 -11.689 -2.063 1.00 45.68 385 TYR D O 1
ATOM 17117 N N . HIS D 1 329 ? 49.338 -11.006 -0.985 1.00 47.73 386 HIS D N 1
ATOM 17118 C CA . HIS D 1 329 ? 49.285 -9.655 -1.495 1.00 48.07 386 HIS D CA 1
ATOM 17119 C C . HIS D 1 329 ? 49.721 -9.660 -2.947 1.00 50.38 386 HIS D C 1
ATOM 17120 O O . HIS D 1 329 ? 50.875 -9.965 -3.255 1.00 48.66 386 HIS D O 1
ATOM 17127 N N . GLN D 1 330 ? 48.786 -9.331 -3.834 1.00 53.39 387 GLN D N 1
ATOM 17128 C CA . GLN D 1 330 ? 49.048 -9.282 -5.266 1.00 57.38 387 GLN D CA 1
ATOM 17129 C C . GLN D 1 330 ? 49.722 -7.962 -5.602 1.00 62.63 387 GLN D C 1
ATOM 17130 O O . GLN D 1 330 ? 49.732 -7.039 -4.790 1.00 64.24 387 GLN D O 1
ATOM 17136 N N . GLU D 1 331 ? 50.294 -7.866 -6.792 1.00 69.00 388 GLU D N 1
ATOM 17137 C CA . GLU D 1 331 ? 50.965 -6.631 -7.172 1.00 77.40 388 GLU D CA 1
ATOM 17138 C C . GLU D 1 331 ? 50.187 -5.895 -8.270 1.00 82.41 388 GLU D C 1
ATOM 17139 O O . GLU D 1 331 ? 49.938 -6.438 -9.351 1.00 81.92 388 GLU D O 1
ATOM 17145 N N . PRO D 1 332 ? 49.787 -4.640 -7.994 1.00 87.46 389 PRO D N 1
ATOM 17146 C CA . PRO D 1 332 ? 49.033 -3.797 -8.930 1.00 91.56 389 PRO D CA 1
ATOM 17147 C C . PRO D 1 332 ? 49.773 -3.520 -10.239 1.00 96.57 389 PRO D C 1
ATOM 17148 O O . PRO D 1 332 ? 51.002 -3.613 -10.302 1.00 97.79 389 PRO D O 1
ATOM 17152 N N . PRO D 1 333 ? 49.028 -3.179 -11.306 1.00 99.78 390 PRO D N 1
ATOM 17153 C CA . PRO D 1 333 ? 49.604 -2.885 -12.626 1.00 100.60 390 PRO D CA 1
ATOM 17154 C C . PRO D 1 333 ? 50.095 -1.438 -12.775 1.00 101.00 390 PRO D C 1
ATOM 17155 O O . PRO D 1 333 ? 50.205 -0.923 -13.892 1.00 100.82 390 PRO D O 1
ATOM 17159 N N . GLY D 1 334 ? 50.383 -0.792 -11.647 1.00 101.08 391 GLY D N 1
ATOM 17160 C CA . GLY D 1 334 ? 50.856 0.583 -11.673 1.00 101.47 391 GLY D CA 1
ATOM 17161 C C . GLY D 1 334 ? 49.826 1.578 -11.172 1.00 101.70 391 GLY D C 1
ATOM 17162 O O . GLY D 1 334 ? 49.609 2.627 -11.782 1.00 101.81 391 GLY D O 1
ATOM 17163 N N . THR D 1 348 ? 57.034 13.308 9.085 1.00 81.02 405 THR D N 1
ATOM 17164 C CA . THR D 1 348 ? 55.792 13.785 9.689 1.00 79.82 405 THR D CA 1
ATOM 17165 C C . THR D 1 348 ? 54.718 12.672 9.862 1.00 80.88 405 THR D C 1
ATOM 17166 O O . THR D 1 348 ? 54.860 11.769 10.709 1.00 78.16 405 THR D O 1
ATOM 17170 N N . VAL D 1 349 ? 53.674 12.741 9.020 1.00 81.46 406 VAL D N 1
ATOM 17171 C CA . VAL D 1 349 ? 52.501 11.850 9.083 1.00 78.53 406 VAL D CA 1
ATOM 17172 C C . VAL D 1 349 ? 51.937 12.223 10.440 1.00 77.74 406 VAL D C 1
ATOM 17173 O O . VAL D 1 349 ? 51.561 11.388 11.262 1.00 77.45 406 VAL D O 1
ATOM 17177 N N . GLN D 1 350 ? 51.912 13.534 10.638 1.00 75.95 407 GLN D N 1
ATOM 17178 C CA . GLN D 1 350 ? 51.460 14.165 11.857 1.00 74.91 407 GLN D CA 1
ATOM 17179 C C . GLN D 1 350 ? 49.999 13.930 12.198 1.00 71.99 407 GLN D C 1
ATOM 17180 O O . GLN D 1 350 ? 49.454 14.642 13.038 1.00 74.50 407 GLN D O 1
ATOM 17186 N N . LEU D 1 351 ? 49.351 12.960 11.565 1.00 66.68 408 LEU D N 1
ATOM 17187 C CA . LEU D 1 351 ? 47.955 12.717 11.897 1.00 64.19 408 LEU D CA 1
ATOM 17188 C C . LEU D 1 351 ? 47.920 11.750 13.073 1.00 63.46 408 LEU D C 1
ATOM 17189 O O . LEU D 1 351 ? 47.018 11.802 13.910 1.00 64.35 408 LEU D O 1
ATOM 17194 N N . LEU D 1 352 ? 48.924 10.883 13.143 1.00 62.17 409 LEU D N 1
ATOM 17195 C CA . LEU D 1 352 ? 49.034 9.930 14.238 1.00 61.80 409 LEU D CA 1
ATOM 17196 C C . LEU D 1 352 ? 49.546 10.714 15.428 1.00 62.70 409 LEU D C 1
ATOM 17197 O O . LEU D 1 352 ? 49.139 10.495 16.567 1.00 61.90 409 LEU D O 1
ATOM 17202 N N . GLN D 1 353 ? 50.465 11.625 15.133 1.00 63.69 410 GLN D N 1
ATOM 17203 C CA . GLN D 1 353 ? 51.070 12.494 16.129 1.00 64.56 410 GLN D CA 1
ATOM 17204 C C . GLN D 1 353 ? 49.907 13.166 16.851 1.00 62.44 410 GLN D C 1
ATOM 17205 O O . GLN D 1 353 ? 49.816 13.155 18.082 1.00 63.95 410 GLN D O 1
ATOM 17211 N N . GLN D 1 354 ? 49.011 13.737 16.057 1.00 56.48 411 GLN D N 1
ATOM 17212 C CA . GLN D 1 354 ? 47.842 14.415 16.572 1.00 54.01 411 GLN D CA 1
ATOM 17213 C C . GLN D 1 354 ? 46.840 13.466 17.195 1.00 51.99 411 GLN D C 1
ATOM 17214 O O . GLN D 1 354 ? 46.185 13.813 18.172 1.00 53.38 411 GLN D O 1
ATOM 17220 N N . LYS D 1 355 ? 46.723 12.264 16.643 1.00 51.04 412 LYS D N 1
ATOM 17221 C CA . LYS D 1 355 ? 45.730 11.321 17.144 1.00 52.91 412 LYS D CA 1
ATOM 17222 C C . LYS D 1 355 ? 46.131 10.177 18.069 1.00 50.02 412 LYS D C 1
ATOM 17223 O O . LYS D 1 355 ? 45.271 9.616 18.735 1.00 50.36 412 LYS D O 1
ATOM 17229 N N . VAL D 1 356 ? 47.406 9.815 18.123 1.00 50.45 413 VAL D N 1
ATOM 17230 C CA . VAL D 1 356 ? 47.810 8.718 19.008 1.00 52.12 413 VAL D CA 1
ATOM 17231 C C . VAL D 1 356 ? 48.900 9.150 19.988 1.00 51.79 413 VAL D C 1
ATOM 17232 O O . VAL D 1 356 ? 50.089 9.103 19.673 1.00 52.26 413 VAL D O 1
ATOM 17236 N N . PRO D 1 357 ? 48.505 9.578 21.197 1.00 51.53 414 PRO D N 1
ATOM 17237 C CA . PRO D 1 357 ? 49.480 10.016 22.199 1.00 53.28 414 PRO D CA 1
ATOM 17238 C C . PRO D 1 357 ? 50.300 8.881 22.812 1.00 55.05 414 PRO D C 1
ATOM 17239 O O . PRO D 1 357 ? 51.488 9.044 23.102 1.00 52.76 414 PRO D O 1
ATOM 17243 N N . TYR D 1 358 ? 49.665 7.725 22.984 1.00 59.03 415 TYR D N 1
ATOM 17244 C CA . TYR D 1 358 ? 50.309 6.574 23.603 1.00 60.81 415 TYR D CA 1
ATOM 17245 C C . TYR D 1 358 ? 51.682 6.108 23.129 1.00 62.60 415 TYR D C 1
ATOM 17246 O O . TYR D 1 358 ? 52.529 5.790 23.960 1.00 66.51 415 TYR D O 1
ATOM 17255 N N . PHE D 1 359 ? 51.935 6.060 21.828 1.00 61.22 416 PHE D N 1
ATOM 17256 C CA . PHE D 1 359 ? 53.239 5.550 21.408 1.00 63.33 416 PHE D CA 1
ATOM 17257 C C . PHE D 1 359 ? 54.035 6.374 20.401 1.00 64.01 416 PHE D C 1
ATOM 17258 O O . PHE D 1 359 ? 55.239 6.578 20.566 1.00 62.51 416 PHE D O 1
ATOM 17266 N N . TYR D 1 360 ? 53.360 6.834 19.355 1.00 64.46 417 TYR D N 1
ATOM 17267 C CA . TYR D 1 360 ? 54.000 7.597 18.295 1.00 62.09 417 TYR D CA 1
ATOM 17268 C C . TYR D 1 360 ? 54.263 9.053 18.632 1.00 62.13 417 TYR D C 1
ATOM 17269 O O . TYR D 1 360 ? 54.693 9.811 17.765 1.00 62.63 417 TYR D O 1
ATOM 17278 N N . ARG D 1 361 ? 54.019 9.462 19.870 1.00 62.60 418 ARG D N 1
ATOM 17279 C CA . ARG D 1 361 ? 54.237 10.861 20.200 1.00 64.77 418 ARG D CA 1
ATOM 17280 C C . ARG D 1 361 ? 55.384 11.185 21.144 1.00 68.60 418 ARG D C 1
ATOM 17281 O O . ARG D 1 361 ? 55.320 10.910 22.345 1.00 69.62 418 ARG D O 1
ATOM 17289 N N . LYS D 1 362 ? 56.431 11.782 20.586 1.00 71.86 419 LYS D N 1
ATOM 17290 C CA . LYS D 1 362 ? 57.592 12.203 21.364 1.00 74.41 419 LYS D CA 1
ATOM 17291 C C . LYS D 1 362 ? 57.235 13.604 21.861 1.00 73.08 419 LYS D C 1
ATOM 17292 O O . LYS D 1 362 ? 56.696 14.411 21.098 1.00 71.79 419 LYS D O 1
ATOM 17298 N N . LYS D 1 363 ? 57.508 13.896 23.131 1.00 72.01 420 LYS D N 1
ATOM 17299 C CA . LYS D 1 363 ? 57.166 15.213 23.658 1.00 71.95 420 LYS D CA 1
ATOM 17300 C C . LYS D 1 363 ? 57.895 16.326 22.930 1.00 72.72 420 LYS D C 1
ATOM 17301 O O . LYS D 1 363 ? 58.962 16.125 22.350 1.00 72.56 420 LYS D O 1
ATOM 17307 N N . GLU D 1 364 ? 57.303 17.507 22.964 0.00 74.23 421 GLU D N 1
ATOM 17308 C CA . GLU D 1 364 ? 57.895 18.661 22.329 1.00 75.22 421 GLU D CA 1
ATOM 17309 C C . GLU D 1 364 ? 57.961 19.772 23.363 1.00 75.16 421 GLU D C 1
ATOM 17310 O O . GLU D 1 364 ? 57.114 19.846 24.253 1.00 75.41 421 GLU D O 1
ATOM 17316 N N . LYS D 1 365 ? 58.982 20.618 23.258 1.00 74.90 422 LYS D N 1
ATOM 17317 C CA . LYS D 1 365 ? 59.165 21.724 24.194 1.00 73.12 422 LYS D CA 1
ATOM 17318 C C . LYS D 1 365 ? 58.091 22.793 24.047 1.00 71.58 422 LYS D C 1
ATOM 17319 O O . LYS D 1 365 ? 57.560 23.015 22.959 0.00 71.92 422 LYS D O 1
ATOM 17325 N N . ILE D 1 366 ? 57.782 23.452 25.158 1.00 71.35 423 ILE D N 1
ATOM 17326 C CA . ILE D 1 366 ? 56.769 24.501 25.198 1.00 71.29 423 ILE D CA 1
ATOM 17327 C C . ILE D 1 366 ? 57.133 25.606 24.223 1.00 70.70 423 ILE D C 1
ATOM 17328 O O . ILE D 1 366 ? 56.290 26.407 23.821 0.00 71.34 423 ILE D O 1
ATOM 17333 N N . GLU D 1 367 ? 58.408 25.636 23.850 1.00 72.56 424 GLU D N 1
ATOM 17334 C CA . GLU D 1 367 ? 58.927 26.642 22.929 1.00 74.61 424 GLU D CA 1
ATOM 17335 C C . GLU D 1 367 ? 58.201 26.561 21.585 1.00 73.33 424 GLU D C 1
ATOM 17336 O O . GLU D 1 367 ? 58.040 27.567 20.890 1.00 73.47 424 GLU D O 1
ATOM 17342 N N . SER D 1 368 ? 57.766 25.356 21.231 1.00 71.37 425 SER D N 1
ATOM 17343 C CA . SER D 1 368 ? 57.062 25.124 19.976 1.00 68.56 425 SER D CA 1
ATOM 17344 C C . SER D 1 368 ? 55.888 24.157 20.151 1.00 66.60 425 SER D C 1
ATOM 17345 O O . SER D 1 368 ? 55.227 23.789 19.178 1.00 67.92 425 SER D O 1
ATOM 17348 N N . ALA D 1 369 ? 55.636 23.746 21.391 1.00 64.01 426 ALA D N 1
ATOM 17349 C CA . ALA D 1 369 ? 54.543 22.827 21.687 1.00 60.15 426 ALA D CA 1
ATOM 17350 C C . ALA D 1 369 ? 53.195 23.454 21.350 1.00 58.90 426 ALA D C 1
ATOM 17351 O O . ALA D 1 369 ? 52.989 24.660 21.519 1.00 58.38 426 ALA D O 1
ATOM 17353 N N . THR D 1 370 ? 52.280 22.614 20.876 1.00 58.23 427 THR D N 1
ATOM 17354 C CA . THR D 1 370 ? 50.943 23.046 20.481 1.00 55.54 427 THR D CA 1
ATOM 17355 C C . THR D 1 370 ? 49.868 22.080 20.979 1.00 52.58 427 THR D C 1
ATOM 17356 O O . THR D 1 370 ? 50.130 20.893 21.200 1.00 48.10 427 THR D O 1
ATOM 17360 N N . LEU D 1 371 ? 48.656 22.597 21.155 1.00 51.32 428 LEU D N 1
ATOM 17361 C CA . LEU D 1 371 ? 47.554 21.764 21.612 1.00 50.47 428 LEU D CA 1
ATOM 17362 C C . LEU D 1 371 ? 47.363 20.615 20.641 1.00 50.36 428 LEU D C 1
ATOM 17363 O O . LEU D 1 371 ? 47.352 20.813 19.424 1.00 48.83 428 LEU D O 1
ATOM 17368 N N . LYS D 1 372 ? 47.223 19.413 21.189 1.00 50.88 429 LYS D N 1
ATOM 17369 C CA . LYS D 1 372 ? 47.040 18.220 20.379 1.00 49.73 429 LYS D CA 1
ATOM 17370 C C . LYS D 1 372 ? 45.579 17.775 20.320 1.00 49.74 429 LYS D C 1
ATOM 17371 O O . LYS D 1 372 ? 44.818 17.950 21.280 1.00 47.46 429 LYS D O 1
ATOM 17377 N N . ARG D 1 373 ? 45.213 17.214 19.167 1.00 50.76 430 ARG D N 1
ATOM 17378 C CA . ARG D 1 373 ? 43.876 16.696 18.883 1.00 50.83 430 ARG D CA 1
ATOM 17379 C C . ARG D 1 373 ? 43.428 15.774 20.019 1.00 48.85 430 ARG D C 1
ATOM 17380 O O . ARG D 1 373 ? 42.436 16.042 20.683 1.00 47.49 430 ARG D O 1
ATOM 17388 N N . VAL D 1 374 ? 44.163 14.683 20.220 1.00 47.03 431 VAL D N 1
ATOM 17389 C CA . VAL D 1 374 ? 43.890 13.734 21.302 1.00 48.04 431 VAL D CA 1
ATOM 17390 C C . VAL D 1 374 ? 45.035 13.887 22.301 1.00 47.92 431 VAL D C 1
ATOM 17391 O O . VAL D 1 374 ? 46.153 13.450 22.033 1.00 51.45 431 VAL D O 1
ATOM 17395 N N . PRO D 1 375 ? 44.764 14.483 23.473 1.00 46.92 432 PRO D N 1
ATOM 17396 C CA . PRO D 1 375 ? 45.768 14.707 24.520 1.00 46.93 432 PRO D CA 1
ATOM 17397 C C . PRO D 1 375 ? 46.427 13.437 25.055 1.00 47.96 432 PRO D C 1
ATOM 17398 O O . PRO D 1 375 ? 45.926 12.325 24.866 1.00 51.04 432 PRO D O 1
ATOM 17402 N N . LEU D 1 376 ? 47.554 13.616 25.732 1.00 45.74 433 LEU D N 1
ATOM 17403 C CA . LEU D 1 376 ? 48.265 12.493 26.310 1.00 44.28 433 LEU D CA 1
ATOM 17404 C C . LEU D 1 376 ? 47.715 12.194 27.693 1.00 42.66 433 LEU D C 1
ATOM 17405 O O . LEU D 1 376 ? 47.364 11.056 27.990 1.00 45.24 433 LEU D O 1
ATOM 17410 N N . VAL D 1 377 ? 47.618 13.222 28.529 1.00 40.39 434 VAL D N 1
ATOM 17411 C CA . VAL D 1 377 ? 47.131 13.043 29.887 1.00 39.74 434 VAL D CA 1
ATOM 17412 C C .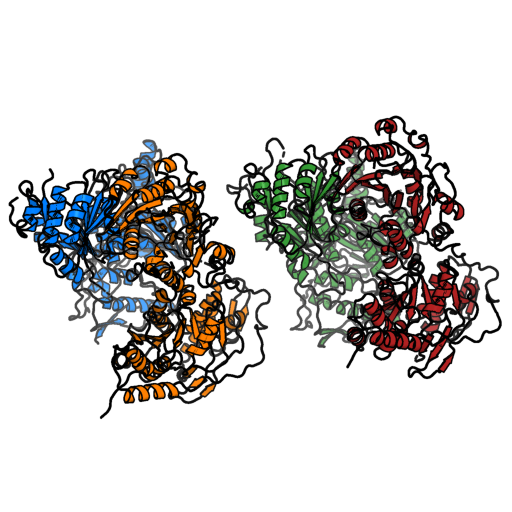 VAL D 1 377 ? 45.762 13.672 30.165 1.00 39.80 434 VAL D C 1
ATOM 17413 O O . VAL D 1 377 ? 45.419 14.716 29.613 1.00 40.60 434 VAL D O 1
ATOM 17417 N N . SER D 1 378 ? 44.991 13.027 31.034 1.00 38.31 435 SER D N 1
ATOM 17418 C CA . SER D 1 378 ? 43.667 13.519 31.410 1.00 41.73 435 SER D CA 1
ATOM 17419 C C . SER D 1 378 ? 43.475 13.436 32.925 1.00 40.89 435 SER D C 1
ATOM 17420 O O . SER D 1 378 ? 43.478 12.352 33.501 1.00 43.07 435 SER D O 1
ATOM 17423 N N . ILE D 1 379 ? 43.313 14.588 33.564 1.00 41.10 436 ILE D N 1
ATOM 17424 C CA . ILE D 1 379 ? 43.101 14.643 35.002 1.00 40.15 436 ILE D CA 1
ATOM 17425 C C . ILE D 1 379 ? 41.603 14.768 35.252 1.00 41.52 436 ILE D C 1
ATOM 17426 O O . ILE D 1 379 ? 40.993 15.766 34.867 1.00 41.78 436 ILE D O 1
ATOM 17431 N N . TYR D 1 380 ? 41.002 13.763 35.884 1.00 42.15 437 TYR D N 1
ATOM 17432 C CA . TYR D 1 380 ? 39.565 13.817 36.153 1.00 41.74 437 TYR D CA 1
ATOM 17433 C C . TYR D 1 380 ? 39.296 14.291 37.569 1.00 41.02 437 TYR D C 1
ATOM 17434 O O . TYR D 1 380 ? 39.964 13.873 38.507 1.00 41.56 437 TYR D O 1
ATOM 17443 N N . ILE D 1 381 ? 38.304 15.159 37.721 1.00 43.02 438 ILE D N 1
ATOM 17444 C CA . ILE D 1 381 ? 37.956 15.691 39.031 1.00 43.39 438 ILE D CA 1
ATOM 17445 C C . ILE D 1 381 ? 36.471 15.535 39.363 1.00 46.64 438 ILE D C 1
ATOM 17446 O O . ILE D 1 381 ? 35.604 16.051 38.649 1.00 47.37 438 ILE D O 1
ATOM 17451 N N . PRO D 1 382 ? 36.158 14.809 40.451 1.00 49.13 439 PRO D N 1
ATOM 17452 C CA . PRO D 1 382 ? 34.777 14.598 40.891 1.00 48.67 439 PRO D CA 1
ATOM 17453 C C . PRO D 1 382 ? 34.548 15.730 41.896 1.00 49.12 439 PRO D C 1
ATOM 17454 O O . PRO D 1 382 ? 35.001 15.665 43.035 0.00 49.10 439 PRO D O 1
ATOM 17458 N N . ALA D 1 383 ? 33.860 16.775 41.456 1.00 49.65 440 ALA D N 1
ATOM 17459 C CA . ALA D 1 383 ? 33.640 17.937 42.302 1.00 50.78 440 ALA D CA 1
ATOM 17460 C C . ALA D 1 383 ? 32.223 18.146 42.823 1.00 51.76 440 ALA D C 1
ATOM 17461 O O . ALA D 1 383 ? 31.241 18.110 42.075 1.00 52.16 440 ALA D O 1
ATOM 17463 N N . TYR D 1 384 ? 32.131 18.379 44.124 1.00 50.60 441 TYR D N 1
ATOM 17464 C CA . TYR D 1 384 ? 30.853 18.624 44.754 1.00 51.67 441 TYR D CA 1
ATOM 17465 C C . TYR D 1 384 ? 31.022 19.705 45.813 1.00 51.15 441 TYR D C 1
ATOM 17466 O O . TYR D 1 384 ? 31.828 19.567 46.733 1.00 49.59 441 TYR D O 1
ATOM 17475 N N . ASN D 1 385 ? 30.265 20.787 45.660 1.00 50.60 442 ASN D N 1
ATOM 17476 C CA . ASN D 1 385 ? 30.324 21.908 46.581 1.00 50.56 442 ASN D CA 1
ATOM 17477 C C . ASN D 1 385 ? 31.766 22.234 46.971 1.00 53.50 442 ASN D C 1
ATOM 17478 O O . ASN D 1 385 ? 32.137 22.229 48.150 1.00 51.33 442 ASN D O 1
ATOM 17483 N N . CYS D 1 386 ? 32.565 22.520 45.944 1.00 57.19 443 CYS D N 1
ATOM 17484 C CA . CYS D 1 386 ? 33.984 22.868 46.067 1.00 58.09 443 CYS D CA 1
ATOM 17485 C C . CYS D 1 386 ? 34.181 24.250 45.425 1.00 58.97 443 CYS D C 1
ATOM 17486 O O . CYS D 1 386 ? 35.183 24.514 44.772 1.00 58.46 443 CYS D O 1
ATOM 17489 N N . SER D 1 387 ? 33.204 25.122 45.628 1.00 62.26 444 SER D N 1
ATOM 17490 C CA . SER D 1 387 ? 33.202 26.465 45.060 1.00 65.13 444 SER D CA 1
ATOM 17491 C C . SER D 1 387 ? 34.462 27.306 45.249 1.00 65.20 444 SER D C 1
ATOM 17492 O O . SER D 1 387 ? 34.868 28.013 44.325 1.00 67.03 444 SER D O 1
ATOM 17495 N N . LYS D 1 388 ? 35.077 27.246 46.429 1.00 66.14 445 LYS D N 1
ATOM 17496 C CA . LYS D 1 388 ? 36.277 28.043 46.683 1.00 67.39 445 LYS D CA 1
ATOM 17497 C C . LYS D 1 388 ? 37.614 27.302 46.756 1.00 67.44 445 LYS D C 1
ATOM 17498 O O . LYS D 1 388 ? 38.531 27.708 47.467 1.00 67.53 445 LYS D O 1
ATOM 17504 N N . TYR D 1 389 ? 37.723 26.215 46.009 1.00 66.40 446 TYR D N 1
ATOM 17505 C CA . TYR D 1 389 ? 38.955 25.450 45.965 1.00 67.97 446 TYR D CA 1
ATOM 17506 C C . TYR D 1 389 ? 39.150 25.070 44.507 1.00 65.84 446 TYR D C 1
ATOM 17507 O O . TYR D 1 389 ? 40.257 25.109 43.976 1.00 67.56 446 TYR D O 1
ATOM 17516 N N . ILE D 1 390 ? 38.039 24.713 43.875 1.00 62.59 447 ILE D N 1
ATOM 17517 C CA . ILE D 1 390 ? 37.999 24.265 42.491 1.00 60.14 447 ILE D CA 1
ATOM 17518 C C . ILE D 1 390 ? 38.892 24.974 41.475 1.00 56.92 447 ILE D C 1
ATOM 17519 O O . ILE D 1 390 ? 39.557 24.315 40.680 1.00 58.25 447 ILE D O 1
ATOM 17524 N N . VAL D 1 391 ? 38.914 26.299 41.481 1.00 54.94 448 VAL D N 1
ATOM 17525 C CA . VAL D 1 391 ? 39.756 27.015 40.528 1.00 53.53 448 VAL D CA 1
ATOM 17526 C C . VAL D 1 391 ? 41.212 26.664 40.809 1.00 52.11 448 VAL D C 1
ATOM 17527 O O . VAL D 1 391 ? 41.958 26.302 39.906 1.00 52.50 448 VAL D O 1
ATOM 17531 N N . ARG D 1 392 ? 41.607 26.775 42.071 1.00 51.56 449 ARG D N 1
ATOM 17532 C CA . ARG D 1 392 ? 42.965 26.448 42.486 1.00 50.36 449 ARG D CA 1
ATOM 17533 C C . ARG D 1 392 ? 43.292 25.005 42.099 1.00 50.19 449 ARG D C 1
ATOM 17534 O O . ARG D 1 392 ? 44.387 24.705 41.631 1.00 50.68 449 ARG D O 1
ATOM 17542 N N . CYS D 1 393 ? 42.322 24.120 42.305 1.00 49.41 450 CYS D N 1
ATOM 17543 C CA . CYS D 1 393 ? 42.459 22.702 41.989 1.00 49.24 450 CYS D CA 1
ATOM 17544 C C . CYS D 1 393 ? 42.777 22.467 40.517 1.00 47.02 450 CYS D C 1
ATOM 17545 O O . CYS D 1 393 ? 43.724 21.760 40.180 1.00 46.26 450 CYS D O 1
ATOM 17548 N N . VAL D 1 394 ? 41.971 23.058 39.646 1.00 45.42 451 VAL D N 1
ATOM 17549 C CA . VAL D 1 394 ? 42.155 22.913 38.213 1.00 43.01 451 VAL D CA 1
ATOM 17550 C C . VAL D 1 394 ? 43.465 23.525 37.739 1.00 43.51 451 VAL D C 1
ATOM 17551 O O . VAL D 1 394 ? 44.187 22.917 36.943 1.00 46.14 451 VAL D O 1
ATOM 17555 N N . GLU D 1 395 ? 43.783 24.720 38.227 1.00 42.64 452 GLU D N 1
ATOM 17556 C CA . GLU D 1 395 ? 45.013 25.392 37.817 1.00 41.68 452 GLU D CA 1
ATOM 17557 C C . GLU D 1 395 ? 46.247 24.592 38.200 1.00 38.54 452 GLU D C 1
ATOM 17558 O O . GLU D 1 395 ? 47.264 24.651 37.514 1.00 39.54 452 GLU D O 1
ATOM 17564 N N . SER D 1 396 ? 46.156 23.841 39.290 1.00 38.09 453 SER D N 1
ATOM 17565 C CA . SER D 1 396 ? 47.274 23.006 39.721 1.00 41.20 453 SER D CA 1
ATOM 17566 C C . SER D 1 396 ? 47.538 21.933 38.647 1.00 42.82 453 SER D C 1
ATOM 17567 O O . SER D 1 396 ? 48.633 21.367 38.568 1.00 43.40 453 SER D O 1
ATOM 17570 N N . ALA D 1 397 ? 46.528 21.655 37.827 1.00 43.94 454 ALA D N 1
ATOM 17571 C CA . ALA D 1 397 ? 46.663 20.665 36.762 1.00 46.03 454 ALA D CA 1
ATOM 17572 C C . ALA D 1 397 ? 47.149 21.356 35.497 1.00 47.42 454 ALA D C 1
ATOM 17573 O O . ALA D 1 397 ? 47.990 20.815 34.772 1.00 46.35 454 ALA D O 1
ATOM 17575 N N . LEU D 1 398 ? 46.620 22.553 35.241 1.00 46.49 455 LEU D N 1
ATOM 17576 C CA . LEU D 1 398 ? 47.003 23.321 34.059 1.00 47.05 455 LEU D CA 1
ATOM 17577 C C . LEU D 1 398 ? 48.439 23.805 34.149 1.00 46.57 455 LEU D C 1
ATOM 17578 O O . LEU D 1 398 ? 49.117 23.978 33.135 1.00 45.49 455 LEU D O 1
ATOM 17583 N N . ASN D 1 399 ? 48.896 24.031 35.372 1.00 46.96 456 ASN D N 1
ATOM 17584 C CA . ASN D 1 399 ? 50.257 24.479 35.589 1.00 48.26 456 ASN D CA 1
ATOM 17585 C C . ASN D 1 399 ? 51.111 23.273 35.941 1.00 50.00 456 ASN D C 1
ATOM 17586 O O . ASN D 1 399 ? 51.582 23.140 37.073 1.00 52.24 456 ASN D O 1
ATOM 17591 N N . GLN D 1 400 ? 51.286 22.387 34.960 1.00 47.16 457 GLN D N 1
ATOM 17592 C CA . GLN D 1 400 ? 52.083 21.176 35.123 1.00 46.49 457 GLN D CA 1
ATOM 17593 C C . GLN D 1 400 ? 53.316 21.187 34.234 1.00 47.62 457 GLN D C 1
ATOM 17594 O O . GLN D 1 400 ? 53.342 21.830 33.186 1.00 44.88 457 GLN D O 1
ATOM 17600 N N . THR D 1 401 ? 54.345 20.467 34.665 1.00 51.91 458 THR D N 1
ATOM 17601 C CA . THR D 1 401 ? 55.573 20.364 33.894 1.00 52.93 458 THR D CA 1
ATOM 17602 C C . THR D 1 401 ? 55.174 19.796 32.546 1.00 53.32 458 THR D C 1
ATOM 17603 O O . THR D 1 401 ? 55.532 20.344 31.504 1.00 54.21 458 THR D O 1
ATOM 17607 N N . ILE D 1 402 ? 54.426 18.695 32.577 1.00 53.28 459 ILE D N 1
ATOM 17608 C CA . ILE D 1 402 ? 53.941 18.071 31.352 1.00 51.82 459 ILE D CA 1
ATOM 17609 C C . ILE D 1 402 ? 52.804 18.938 30.823 1.00 51.93 459 ILE D C 1
ATOM 17610 O O . ILE D 1 402 ? 51.814 19.180 31.516 1.00 50.88 459 ILE D O 1
ATOM 17615 N N . THR D 1 403 ? 52.962 19.397 29.587 1.00 52.16 460 THR D N 1
ATOM 17616 C CA . THR D 1 403 ? 52.002 20.278 28.935 1.00 52.65 460 THR D CA 1
ATOM 17617 C C . THR D 1 403 ? 50.906 19.599 28.093 1.00 50.64 460 THR D C 1
ATOM 17618 O O . THR D 1 403 ? 49.851 20.191 27.840 1.00 46.27 460 THR D O 1
ATOM 17622 N N . ASP D 1 404 ? 51.169 18.364 27.671 1.00 51.06 461 ASP D N 1
ATOM 17623 C CA . ASP D 1 404 ? 50.243 17.566 26.854 1.00 50.39 461 ASP D CA 1
ATOM 17624 C C . ASP D 1 404 ? 49.148 16.951 27.757 1.00 49.27 461 ASP D C 1
ATOM 17625 O O . ASP D 1 404 ? 49.133 15.740 28.006 1.00 49.29 461 ASP D O 1
ATOM 17630 N N . LEU D 1 405 ? 48.217 17.787 28.219 1.00 46.55 462 LEU D N 1
ATOM 17631 C CA . LEU D 1 405 ? 47.182 17.332 29.142 1.00 43.49 462 LEU D CA 1
ATOM 17632 C C . LEU D 1 405 ? 45.912 18.182 29.147 1.00 42.41 462 LEU D C 1
ATOM 17633 O O . LEU D 1 405 ? 45.922 19.344 28.755 1.00 41.15 462 LEU D O 1
ATOM 17638 N N . GLU D 1 406 ? 44.818 17.582 29.605 1.00 42.64 463 GLU D N 1
ATOM 17639 C CA . GLU D 1 406 ? 43.518 18.244 29.662 1.00 42.34 463 GLU D CA 1
ATOM 17640 C C . GLU D 1 406 ? 42.911 17.972 31.021 1.00 43.28 463 GLU D C 1
ATOM 17641 O O . GLU D 1 406 ? 43.357 17.064 31.726 1.00 47.89 463 GLU D O 1
ATOM 17647 N N . VAL D 1 407 ? 41.883 18.733 31.383 1.00 42.31 464 VAL D N 1
ATOM 17648 C CA . VAL D 1 407 ? 41.217 18.518 32.666 1.00 45.00 464 VAL D CA 1
ATOM 17649 C C . VAL D 1 407 ? 39.720 18.309 32.437 1.00 43.44 464 VAL D C 1
ATOM 17650 O O . VAL D 1 407 ? 39.060 19.109 31.775 1.00 41.63 464 VAL D O 1
ATOM 17654 N N . CYS D 1 408 ? 39.202 17.217 32.988 1.00 45.63 465 CYS D N 1
ATOM 17655 C CA . CYS D 1 408 ? 37.799 16.861 32.856 1.00 46.12 465 CYS D CA 1
ATOM 17656 C C . CYS D 1 408 ? 37.143 16.866 34.219 1.00 47.38 465 CYS D C 1
ATOM 17657 O O . CYS D 1 408 ? 37.528 16.090 35.097 1.00 49.77 465 CYS D O 1
ATOM 17660 N N . ILE D 1 409 ? 36.149 17.731 34.397 1.00 46.74 466 ILE D N 1
ATOM 17661 C CA . ILE D 1 409 ? 35.460 17.828 35.674 1.00 46.40 466 ILE D CA 1
ATOM 17662 C C . ILE D 1 409 ? 34.024 17.340 35.598 1.00 47.28 466 ILE D C 1
ATOM 17663 O O . ILE D 1 409 ? 33.364 17.467 34.568 1.00 48.94 466 ILE D O 1
ATOM 17668 N N . CYS D 1 410 ? 33.545 16.769 36.695 1.00 47.16 467 CYS D N 1
ATOM 17669 C CA . CYS D 1 410 ? 32.163 16.328 36.758 1.00 45.84 467 CYS D CA 1
ATOM 17670 C C . CYS D 1 410 ? 31.507 16.986 37.962 1.00 44.12 467 CYS D C 1
ATOM 17671 O O . CYS D 1 410 ? 31.830 16.665 39.111 1.00 39.09 467 CYS D O 1
ATOM 17674 N N . ASP D 1 411 ? 30.613 17.936 37.697 1.00 44.71 468 ASP D N 1
ATOM 17675 C CA . ASP D 1 411 ? 29.904 18.609 38.776 1.00 46.22 468 ASP D CA 1
ATOM 17676 C C . ASP D 1 411 ? 28.766 17.693 39.212 1.00 46.63 468 ASP D C 1
ATOM 17677 O O . ASP D 1 411 ? 27.722 17.626 38.564 1.00 46.02 468 ASP D O 1
ATOM 17682 N N . ASP D 1 412 ? 28.975 16.999 40.322 1.00 47.42 469 ASP D N 1
ATOM 17683 C CA . ASP D 1 412 ? 27.993 16.055 40.827 1.00 49.98 469 ASP D CA 1
ATOM 17684 C C . ASP D 1 412 ? 26.790 16.661 41.564 1.00 49.97 469 ASP D C 1
ATOM 17685 O O . ASP D 1 412 ? 26.542 16.331 42.721 1.00 49.98 469 ASP D O 1
ATOM 17690 N N . GLY D 1 413 ? 26.044 17.532 40.883 1.00 49.27 470 GLY D N 1
ATOM 17691 C CA . GLY D 1 413 ? 24.877 18.158 41.477 0.00 50.17 470 GLY D CA 1
ATOM 17692 C C . GLY D 1 413 ? 25.179 19.106 42.620 1.00 50.19 470 GLY D C 1
ATOM 17693 O O . GLY D 1 413 ? 24.486 19.098 43.633 1.00 51.76 470 GLY D O 1
ATOM 17694 N N . SER D 1 414 ? 26.206 19.933 42.464 1.00 50.24 471 SER D N 1
ATOM 17695 C CA . SER D 1 414 ? 26.589 20.884 43.507 1.00 50.19 471 SER D CA 1
ATOM 17696 C C . SER D 1 414 ? 25.447 21.822 43.880 1.00 51.06 471 SER D C 1
ATOM 17697 O O . SER D 1 414 ? 24.691 22.254 43.010 1.00 50.55 471 SER D O 1
ATOM 17700 N N . THR D 1 415 ? 25.320 22.130 45.172 1.00 51.71 472 THR D N 1
ATOM 17701 C CA . THR D 1 415 ? 24.275 23.040 45.636 1.00 53.93 472 THR D CA 1
ATOM 17702 C C . THR D 1 415 ? 24.818 24.456 45.721 1.00 55.74 472 THR D C 1
ATOM 17703 O O . THR D 1 415 ? 24.051 25.406 45.834 1.00 58.01 472 THR D O 1
ATOM 17707 N N . ASP D 1 416 ? 26.140 24.596 45.693 1.00 58.40 473 ASP D N 1
ATOM 17708 C CA . ASP D 1 416 ? 26.751 25.923 45.699 1.00 61.17 473 ASP D CA 1
ATOM 17709 C C . ASP D 1 416 ? 27.019 26.188 44.220 1.00 62.52 473 ASP D C 1
ATOM 17710 O O . ASP D 1 416 ? 26.816 25.296 43.391 1.00 62.81 473 ASP D O 1
ATOM 17715 N N . ASP D 1 417 ? 27.473 27.382 43.867 1.00 63.93 474 ASP D N 1
ATOM 17716 C CA . ASP D 1 417 ? 27.687 27.659 42.453 1.00 67.67 474 ASP D CA 1
ATOM 17717 C C . ASP D 1 417 ? 29.006 27.189 41.846 1.00 66.99 474 ASP D C 1
ATOM 17718 O O . ASP D 1 417 ? 29.691 27.955 41.162 1.00 67.84 474 ASP D O 1
ATOM 17723 N N . THR D 1 418 ? 29.350 25.923 42.077 1.00 63.98 475 THR D N 1
ATOM 17724 C CA . THR D 1 418 ? 30.581 25.356 41.524 1.00 60.01 475 THR D CA 1
ATOM 17725 C C . THR D 1 418 ? 30.500 25.368 39.998 1.00 57.12 475 THR D C 1
ATOM 17726 O O . THR D 1 418 ? 31.455 25.744 39.319 1.00 53.50 475 THR D O 1
ATOM 17730 N N . LEU D 1 419 ? 29.349 24.960 39.468 1.00 56.09 476 LEU D N 1
ATOM 17731 C CA . LEU D 1 419 ? 29.141 24.931 38.025 1.00 54.24 476 LEU D CA 1
ATOM 17732 C C . LEU D 1 419 ? 29.280 26.331 37.428 1.00 55.05 476 LEU D C 1
ATOM 17733 O O . LEU D 1 419 ? 29.863 26.507 36.359 1.00 54.79 476 LEU D O 1
ATOM 17738 N N . ARG D 1 420 ? 28.755 27.327 38.130 1.00 57.96 477 ARG D N 1
ATOM 17739 C CA . ARG D 1 420 ? 28.830 28.706 37.658 1.00 60.49 477 ARG D CA 1
ATOM 17740 C C . ARG D 1 420 ? 30.279 29.189 37.556 1.00 58.99 477 ARG D C 1
ATOM 17741 O O . ARG D 1 420 ? 30.651 29.856 36.596 1.00 59.25 477 ARG D O 1
ATOM 17749 N N . ILE D 1 421 ? 31.092 28.854 38.551 1.00 58.27 478 ILE D N 1
ATOM 17750 C CA . ILE D 1 421 ? 32.493 29.249 38.548 1.00 54.71 478 ILE D CA 1
ATOM 17751 C C . ILE D 1 421 ? 33.184 28.544 37.383 1.00 55.14 478 ILE D C 1
ATOM 17752 O O . ILE D 1 421 ? 33.931 29.165 36.631 1.00 57.02 478 ILE D O 1
ATOM 17757 N N . LEU D 1 422 ? 32.916 27.248 37.233 1.00 54.14 479 LEU D N 1
ATOM 17758 C CA . LEU D 1 422 ? 33.509 26.449 36.164 1.00 51.54 479 LEU D CA 1
ATOM 17759 C C . LEU D 1 422 ? 33.191 27.052 34.816 1.00 51.32 479 LEU D C 1
ATOM 17760 O O . LEU D 1 422 ? 34.011 27.034 33.901 1.00 52.13 479 LEU D O 1
ATOM 17765 N N . GLN D 1 423 ? 31.987 27.583 34.686 1.00 52.39 480 GLN D N 1
ATOM 17766 C CA . GLN D 1 423 ? 31.593 28.177 33.428 1.00 54.13 480 GLN D CA 1
ATOM 17767 C C . GLN D 1 423 ? 32.304 29.500 33.189 1.00 53.89 480 GLN D C 1
ATOM 17768 O O . GLN D 1 423 ? 32.924 29.691 32.142 1.00 53.61 480 GLN D O 1
ATOM 17774 N N . GLU D 1 424 ? 32.244 30.404 34.161 1.00 54.94 481 GLU D N 1
ATOM 17775 C CA . GLU D 1 424 ? 32.883 31.697 33.980 1.00 58.55 481 GLU D CA 1
ATOM 17776 C C . GLU D 1 424 ? 34.400 31.577 33.898 1.00 58.77 481 GLU D C 1
ATOM 17777 O O . GLU D 1 424 ? 35.081 32.557 33.596 1.00 63.04 481 GLU D O 1
ATOM 17783 N N . HIS D 1 425 ? 34.927 30.378 34.138 1.00 57.01 482 HIS D N 1
ATOM 17784 C CA . HIS D 1 425 ? 36.376 30.155 34.089 1.00 54.38 482 HIS D CA 1
ATOM 17785 C C . HIS D 1 425 ? 36.861 29.165 33.035 1.00 54.12 482 HIS D C 1
ATOM 17786 O O . HIS D 1 425 ? 37.978 29.297 32.522 1.00 53.95 482 HIS D O 1
ATOM 17793 N N . TYR D 1 426 ? 36.040 28.174 32.707 1.00 52.49 483 TYR D N 1
ATOM 17794 C CA . TYR D 1 426 ? 36.484 27.165 31.762 1.00 53.00 483 TYR D CA 1
ATOM 17795 C C . TYR D 1 426 ? 35.543 26.805 30.613 1.00 53.79 483 TYR D C 1
ATOM 17796 O O . TYR D 1 426 ? 35.780 25.828 29.898 1.00 55.05 483 TYR D O 1
ATOM 17805 N N . ALA D 1 427 ? 34.487 27.584 30.417 1.00 55.23 484 ALA D N 1
ATOM 17806 C CA . ALA D 1 427 ? 33.554 27.291 29.330 1.00 55.23 484 ALA D CA 1
ATOM 17807 C C . ALA D 1 427 ? 34.213 27.458 27.959 1.00 56.10 484 ALA D C 1
ATOM 17808 O O . ALA D 1 427 ? 33.749 26.896 26.966 1.00 58.19 484 ALA D O 1
ATOM 17810 N N . ASN D 1 428 ? 35.299 28.224 27.909 1.00 55.29 485 ASN D N 1
ATOM 17811 C CA . ASN D 1 428 ? 36.002 28.469 26.656 1.00 54.39 485 ASN D CA 1
ATOM 17812 C C . ASN D 1 428 ? 37.462 28.122 26.734 1.00 54.40 485 ASN D C 1
ATOM 17813 O O . ASN D 1 428 ? 38.274 28.661 25.980 1.00 53.31 485 ASN D O 1
ATOM 17818 N N . HIS D 1 429 ? 37.792 27.221 27.648 1.00 52.47 486 HIS D N 1
ATOM 17819 C CA . HIS D 1 429 ? 39.167 26.805 27.831 1.00 51.18 486 HIS D CA 1
ATOM 17820 C C . HIS D 1 429 ? 39.435 25.592 26.946 1.00 49.54 486 HIS D C 1
ATOM 17821 O O . HIS D 1 429 ? 38.765 24.574 27.058 1.00 52.33 486 HIS D O 1
ATOM 17828 N N . PRO D 1 430 ? 40.415 25.694 26.041 1.00 49.35 487 PRO D N 1
ATOM 17829 C CA . PRO D 1 430 ? 40.734 24.574 25.150 1.00 49.23 487 PRO D CA 1
ATOM 17830 C C . PRO D 1 430 ? 41.369 23.348 25.806 1.00 46.86 487 PRO D C 1
ATOM 17831 O O . PRO D 1 430 ? 41.758 22.411 25.113 1.00 47.03 487 PRO D O 1
ATOM 17835 N N . ARG D 1 431 ? 41.480 23.349 27.130 1.00 46.96 488 ARG D N 1
ATOM 17836 C CA . ARG D 1 431 ? 42.087 22.216 27.829 1.00 47.43 488 ARG D CA 1
ATOM 17837 C C . ARG D 1 431 ? 41.257 21.730 28.999 1.00 46.55 488 ARG D C 1
ATOM 17838 O O . ARG D 1 431 ? 41.585 20.727 29.630 1.00 47.39 488 ARG D O 1
ATOM 17846 N N . VAL D 1 432 ? 40.183 22.448 29.295 1.00 47.83 489 VAL D N 1
ATOM 17847 C CA . VAL D 1 432 ? 39.308 22.060 30.384 1.00 48.37 489 VAL D CA 1
ATOM 17848 C C . VAL D 1 432 ? 37.892 21.878 29.885 1.00 50.46 489 VAL D C 1
ATOM 17849 O O . VAL D 1 432 ? 37.320 22.752 29.224 1.00 50.34 489 VAL D O 1
ATOM 17853 N N . ARG D 1 433 ? 37.345 20.714 30.206 1.00 52.09 490 ARG D N 1
ATOM 17854 C CA . ARG D 1 433 ? 35.992 20.347 29.836 1.00 53.61 490 ARG D CA 1
ATOM 17855 C C . ARG D 1 433 ? 35.353 19.788 31.095 1.00 53.81 490 ARG D C 1
ATOM 17856 O O . ARG D 1 433 ? 35.985 19.055 31.851 1.00 55.09 490 ARG D O 1
ATOM 17864 N N . PHE D 1 434 ? 34.100 20.142 31.326 1.00 54.01 491 PHE D N 1
ATOM 17865 C CA . PHE D 1 434 ? 33.401 19.679 32.510 1.00 53.31 491 PHE D CA 1
ATOM 17866 C C . PHE D 1 434 ? 31.945 19.431 32.178 1.00 53.27 491 PHE D C 1
ATOM 17867 O O . PHE D 1 434 ? 31.384 20.070 31.286 1.00 53.96 491 PHE D O 1
ATOM 17875 N N . ILE D 1 435 ? 31.326 18.508 32.899 1.00 52.22 492 ILE D N 1
ATOM 17876 C CA . ILE D 1 435 ? 29.927 18.229 32.666 1.00 53.26 492 ILE D CA 1
ATOM 17877 C C . ILE D 1 435 ? 29.218 18.216 34.003 1.00 54.55 492 ILE D C 1
ATOM 17878 O O . ILE D 1 435 ? 29.848 18.027 35.045 1.00 55.45 492 ILE D O 1
ATOM 17883 N N . SER D 1 436 ? 27.908 18.423 33.973 1.00 55.17 493 SER D N 1
ATOM 17884 C CA . SER D 1 436 ? 27.122 18.450 35.197 1.00 56.70 493 SER D CA 1
ATOM 17885 C C . SER D 1 436 ? 26.057 17.354 35.214 1.00 58.50 493 SER D C 1
ATOM 17886 O O . SER D 1 436 ? 25.585 16.923 34.165 1.00 59.89 493 SER D O 1
ATOM 17889 N N . GLN D 1 437 ? 25.704 16.899 36.415 1.00 60.39 494 GLN D N 1
ATOM 17890 C CA . GLN D 1 437 ? 24.689 15.865 36.613 1.00 59.82 494 GLN D CA 1
ATOM 17891 C C . GLN D 1 437 ? 24.099 16.064 37.997 1.00 61.62 494 GLN D C 1
ATOM 17892 O O . GLN D 1 437 ? 24.507 16.967 38.728 1.00 62.12 494 GLN D O 1
ATOM 17898 N N . LYS D 1 438 ? 23.137 15.226 38.359 1.00 62.60 495 LYS D N 1
ATOM 17899 C CA . LYS D 1 438 ? 22.525 15.336 39.669 1.00 64.27 495 LYS D CA 1
ATOM 17900 C C . LYS D 1 438 ? 23.290 14.465 40.661 1.00 63.33 495 LYS D C 1
ATOM 17901 O O . LYS D 1 438 ? 23.807 13.410 40.307 1.00 62.18 495 LYS D O 1
ATOM 17907 N N . ASN D 1 439 ? 23.366 14.933 41.900 1.00 62.39 496 ASN D N 1
ATOM 17908 C CA . ASN D 1 439 ? 24.092 14.246 42.962 1.00 62.52 496 ASN D CA 1
ATOM 17909 C C . ASN D 1 439 ? 23.879 12.733 42.978 1.00 62.76 496 ASN D C 1
ATOM 17910 O O . ASN D 1 439 ? 22.788 12.248 43.266 1.00 65.46 496 ASN D O 1
ATOM 17915 N N . LYS D 1 440 ? 24.933 11.989 42.669 1.00 61.67 497 LYS D N 1
ATOM 17916 C CA . LYS D 1 440 ? 24.857 10.538 42.660 1.00 59.18 497 LYS D CA 1
ATOM 17917 C C . LYS D 1 440 ? 25.958 9.939 43.514 1.00 57.77 497 LYS D C 1
ATOM 17918 O O . LYS D 1 440 ? 25.953 8.744 43.793 1.00 59.57 497 LYS D O 1
ATOM 17924 N N . GLY D 1 441 ? 26.906 10.772 43.922 1.00 56.16 498 GLY D N 1
ATOM 17925 C CA . GLY D 1 441 ? 27.993 10.287 44.754 1.00 55.49 498 GLY D CA 1
ATOM 17926 C C . GLY D 1 441 ? 29.373 10.291 44.117 1.00 53.37 498 GLY D C 1
ATOM 17927 O O . GLY D 1 441 ? 29.524 10.540 42.918 1.00 49.36 498 GLY D O 1
ATOM 17928 N N . ILE D 1 442 ? 30.384 10.021 44.940 1.00 52.83 499 ILE D N 1
ATOM 17929 C CA . ILE D 1 442 ? 31.769 9.975 44.489 1.00 52.62 499 ILE D CA 1
ATOM 17930 C C . ILE D 1 442 ? 31.892 8.982 43.347 1.00 54.01 499 ILE D C 1
ATOM 17931 O O . ILE D 1 442 ? 32.324 9.333 42.245 1.00 53.80 499 ILE D O 1
ATOM 17936 N N . GLY D 1 443 ? 31.501 7.739 43.623 1.00 54.31 500 GLY D N 1
ATOM 17937 C CA . GLY D 1 443 ? 31.564 6.691 42.619 1.00 53.31 500 GLY D CA 1
ATOM 17938 C C . GLY D 1 443 ? 31.045 7.109 41.257 1.00 50.84 500 GLY D C 1
ATOM 17939 O O . GLY D 1 443 ? 31.745 6.978 40.257 1.00 50.42 500 GLY D O 1
ATOM 17940 N N . SER D 1 444 ? 29.818 7.615 41.217 1.00 50.52 501 SER D N 1
ATOM 17941 C CA . SER D 1 444 ? 29.207 8.044 39.963 1.00 50.28 501 SER D CA 1
ATOM 17942 C C . SER D 1 444 ? 29.886 9.276 39.385 1.00 49.35 501 SER D C 1
ATOM 17943 O O . SER D 1 444 ? 30.092 9.359 38.172 1.00 50.11 501 SER D O 1
ATOM 17946 N N . ALA D 1 445 ? 30.223 10.230 40.254 1.00 48.93 502 ALA D N 1
ATOM 17947 C CA . ALA D 1 445 ? 30.872 11.470 39.833 1.00 47.99 502 ALA D CA 1
ATOM 17948 C C . ALA D 1 445 ? 32.162 11.146 39.107 1.00 48.37 502 ALA D C 1
ATOM 17949 O O . ALA D 1 445 ? 32.473 11.731 38.062 1.00 50.26 502 ALA D O 1
ATOM 17951 N N . SER D 1 446 ? 32.902 10.197 39.664 1.00 48.38 503 SER D N 1
ATOM 17952 C CA . SER D 1 446 ? 34.170 9.765 39.097 1.00 48.60 503 SER D CA 1
ATOM 17953 C C . SER D 1 446 ? 34.009 9.180 37.696 1.00 48.17 503 SER D C 1
ATOM 17954 O O . SER D 1 446 ? 34.698 9.585 36.757 1.00 49.21 503 SER D O 1
ATOM 17957 N N . ASN D 1 447 ? 33.095 8.229 37.558 1.00 47.09 504 ASN D N 1
ATOM 17958 C CA . ASN D 1 447 ? 32.865 7.593 36.274 1.00 47.04 504 ASN D CA 1
ATOM 17959 C C . ASN D 1 447 ? 32.506 8.589 35.195 1.00 45.96 504 ASN D C 1
ATOM 17960 O O . ASN D 1 447 ? 33.068 8.546 34.094 1.00 47.59 504 ASN D O 1
ATOM 17965 N N . THR D 1 448 ? 31.582 9.492 35.501 1.00 43.75 505 THR D N 1
ATOM 17966 C CA . THR D 1 448 ? 31.172 10.498 34.518 1.00 45.43 505 THR D CA 1
ATOM 17967 C C . THR D 1 448 ? 32.374 11.277 33.951 1.00 43.88 505 THR D C 1
ATOM 17968 O O . THR D 1 448 ? 32.483 11.476 32.739 1.00 41.64 505 THR D O 1
ATOM 17972 N N . ALA D 1 449 ? 33.271 11.708 34.833 1.00 44.35 506 ALA D N 1
ATOM 17973 C CA . ALA D 1 449 ? 34.455 12.447 34.419 1.00 44.10 506 ALA D CA 1
ATOM 17974 C C . ALA D 1 449 ? 35.390 11.572 33.592 1.00 42.24 506 ALA D C 1
ATOM 17975 O O . ALA D 1 449 ? 35.810 11.969 32.513 1.00 38.18 506 ALA D O 1
ATOM 17977 N N . VAL D 1 450 ? 35.708 10.381 34.101 1.00 42.65 507 VAL D N 1
ATOM 17978 C CA . VAL D 1 450 ? 36.607 9.462 33.397 1.00 43.66 507 VAL D CA 1
ATOM 17979 C C . VAL D 1 450 ? 36.160 9.160 31.970 1.00 44.98 507 VAL D C 1
ATOM 17980 O O . VAL D 1 450 ? 36.993 8.930 31.087 1.00 44.00 507 VAL D O 1
ATOM 17984 N N . ARG D 1 451 ? 34.849 9.158 31.739 1.00 48.04 508 ARG D N 1
ATOM 17985 C CA . ARG D 1 451 ? 34.334 8.897 30.394 1.00 49.37 508 ARG D CA 1
ATOM 17986 C C . ARG D 1 451 ? 34.514 10.133 29.507 1.00 47.92 508 ARG D C 1
ATOM 17987 O O . ARG D 1 451 ? 34.573 10.019 28.285 1.00 49.76 508 ARG D O 1
ATOM 17995 N N . LEU D 1 452 ? 34.613 11.305 30.133 1.00 47.03 509 LEU D N 1
ATOM 17996 C CA . LEU D 1 452 ? 34.823 12.564 29.419 1.00 46.87 509 LEU D CA 1
ATOM 17997 C C . LEU D 1 452 ? 36.264 12.608 28.915 1.00 48.36 509 LEU D C 1
ATOM 17998 O O . LEU D 1 452 ? 36.583 13.259 27.919 1.00 47.34 509 LEU D O 1
ATOM 18003 N N . CYS D 1 453 ? 37.136 11.910 29.624 1.00 48.21 510 CYS D N 1
ATOM 18004 C CA . CYS D 1 453 ? 38.544 11.869 29.275 1.00 48.93 510 CYS D CA 1
ATOM 18005 C C . CYS D 1 453 ? 38.793 11.262 27.899 1.00 47.93 510 CYS D C 1
ATOM 18006 O O . CYS D 1 453 ? 38.106 10.321 27.482 1.00 47.64 510 CYS D O 1
ATOM 18009 N N . ARG D 1 454 ? 39.795 11.797 27.208 1.00 45.90 511 ARG D N 1
ATOM 18010 C CA . ARG D 1 454 ? 40.149 11.319 25.887 1.00 46.12 511 ARG D CA 1
ATOM 18011 C C . ARG D 1 454 ? 41.625 10.922 25.810 1.00 46.50 511 ARG D C 1
ATOM 18012 O O . ARG D 1 454 ? 42.023 10.165 24.931 1.00 49.94 511 ARG D O 1
ATOM 18020 N N . GLY D 1 455 ? 42.437 11.424 26.733 1.00 46.38 512 GLY D N 1
ATOM 18021 C CA . GLY D 1 455 ? 43.848 11.088 26.718 1.00 46.13 512 GLY D CA 1
ATOM 18022 C C . GLY D 1 455 ? 44.044 9.631 27.078 1.00 47.69 512 GLY D C 1
ATOM 18023 O O . GLY D 1 455 ? 43.071 8.935 27.357 1.00 45.54 512 GLY D O 1
ATOM 18024 N N . PHE D 1 456 ? 45.287 9.156 27.066 1.00 48.54 513 PHE D N 1
ATOM 18025 C CA . PHE D 1 456 ? 45.555 7.763 27.410 1.00 49.84 513 PHE D CA 1
ATOM 18026 C C . PHE D 1 456 ? 45.837 7.602 28.897 1.00 50.52 513 PHE D C 1
ATOM 18027 O O . PHE D 1 456 ? 45.317 6.689 29.537 1.00 50.69 513 PHE D O 1
ATOM 18035 N N . TYR D 1 457 ? 46.668 8.483 29.447 1.00 49.82 514 TYR D N 1
ATOM 18036 C CA . TYR D 1 457 ? 46.980 8.431 30.870 1.00 50.55 514 TYR D CA 1
ATOM 18037 C C . TYR D 1 457 ? 46.011 9.316 31.651 1.00 50.52 514 TYR D C 1
ATOM 18038 O O . TYR D 1 457 ? 45.870 10.513 31.379 1.00 51.80 514 TYR D O 1
ATOM 18047 N N . ILE D 1 458 ? 45.350 8.704 32.625 1.00 49.51 515 ILE D N 1
ATOM 18048 C CA . ILE D 1 458 ? 44.360 9.365 33.458 1.00 46.84 515 ILE D CA 1
ATOM 18049 C C . ILE D 1 458 ? 44.863 9.571 34.876 1.00 49.24 515 ILE D C 1
ATOM 18050 O O . ILE D 1 458 ? 45.413 8.647 35.479 1.00 51.23 515 ILE D O 1
ATOM 18055 N N . GLY D 1 459 ? 44.660 10.779 35.406 1.00 47.81 516 GLY D N 1
ATOM 18056 C CA . GLY D 1 459 ? 45.073 11.087 36.767 1.00 46.89 516 GLY D CA 1
ATOM 18057 C C . GLY D 1 459 ? 43.914 11.553 37.643 1.00 46.65 516 GLY D C 1
ATOM 18058 O O . GLY D 1 459 ? 43.009 12.244 37.170 1.00 47.50 516 GLY D O 1
ATOM 18059 N N . GLN D 1 460 ? 43.938 11.187 38.923 1.00 44.49 517 GLN D N 1
ATOM 18060 C CA . GLN D 1 460 ? 42.875 11.578 39.847 1.00 43.50 517 GLN D CA 1
ATOM 18061 C C . GLN D 1 460 ? 43.253 12.787 40.713 1.00 44.56 517 GLN D C 1
ATOM 18062 O O . GLN D 1 460 ? 44.318 12.819 41.339 1.00 43.37 517 GLN D O 1
ATOM 18068 N N . LEU D 1 461 ? 42.355 13.767 40.752 1.00 43.48 518 LEU D N 1
ATOM 18069 C CA . LEU D 1 461 ? 42.551 14.993 41.523 1.00 43.15 518 LEU D CA 1
ATOM 18070 C C . LEU D 1 461 ? 41.218 15.423 42.141 1.00 42.88 518 LEU D C 1
ATOM 18071 O O . LEU D 1 461 ? 40.338 15.917 41.441 1.00 45.77 518 LEU D O 1
ATOM 18076 N N . ASP D 1 462 ? 41.059 15.243 43.444 1.00 44.08 519 ASP D N 1
ATOM 18077 C CA . ASP D 1 462 ? 39.812 15.645 44.089 1.00 44.56 519 ASP D CA 1
ATOM 18078 C C . ASP D 1 462 ? 39.651 17.172 44.065 1.00 44.05 519 ASP D C 1
ATOM 18079 O O . ASP D 1 462 ? 40.635 17.911 44.061 1.00 41.88 519 ASP D O 1
ATOM 18084 N N . SER D 1 463 ? 38.404 17.634 44.037 1.00 45.41 520 SER D N 1
ATOM 18085 C CA . SER D 1 463 ? 38.105 19.060 43.936 1.00 46.50 520 SER D CA 1
ATOM 18086 C C . SER D 1 463 ? 38.608 19.996 45.034 1.00 48.83 520 SER D C 1
ATOM 18087 O O . SER D 1 463 ? 38.646 21.213 44.831 1.00 46.99 520 SER D O 1
ATOM 18090 N N . ASP D 1 464 ? 38.997 19.448 46.183 1.00 50.99 521 ASP D N 1
ATOM 18091 C CA . ASP D 1 464 ? 39.490 20.281 47.280 1.00 52.63 521 ASP D CA 1
ATOM 18092 C C . ASP D 1 464 ? 41.007 20.257 47.431 1.00 52.45 521 ASP D C 1
ATOM 18093 O O . ASP D 1 464 ? 41.567 21.084 48.156 1.00 52.28 521 ASP D O 1
ATOM 18098 N N . ASP D 1 465 ? 41.664 19.313 46.753 1.00 50.56 522 ASP D N 1
ATOM 18099 C CA . ASP D 1 465 ? 43.123 19.182 46.818 1.00 49.82 522 ASP D CA 1
ATOM 18100 C C . ASP D 1 465 ? 43.796 19.885 45.648 1.00 48.64 522 ASP D C 1
ATOM 18101 O O . ASP D 1 465 ? 43.137 20.558 44.856 1.00 51.14 522 ASP D O 1
ATOM 18106 N N . PHE D 1 466 ? 45.114 19.727 45.545 1.00 48.10 523 PHE D N 1
ATOM 18107 C CA . PHE D 1 466 ? 45.868 20.319 44.447 1.00 48.38 523 PHE D CA 1
ATOM 18108 C C . PHE D 1 466 ? 47.243 19.686 44.298 1.00 47.86 523 PHE D C 1
ATOM 18109 O O . PHE D 1 466 ? 47.802 19.182 45.268 1.00 48.83 523 PHE D O 1
ATOM 18117 N N . LEU D 1 467 ? 47.772 19.720 43.075 1.00 46.91 524 LEU D N 1
ATOM 18118 C CA . LEU D 1 467 ? 49.058 19.103 42.734 1.00 48.32 524 LEU D CA 1
ATOM 18119 C C . LEU D 1 467 ? 50.296 19.994 42.638 1.00 48.39 524 LEU D C 1
ATOM 18120 O O . LEU D 1 467 ? 50.211 21.210 42.572 1.00 49.68 524 LEU D O 1
ATOM 18125 N N . GLU D 1 468 ? 51.452 19.338 42.590 1.00 49.98 525 GLU D N 1
ATOM 18126 C CA . GLU D 1 468 ? 52.747 19.991 42.454 1.00 48.93 525 GLU D CA 1
ATOM 18127 C C . GLU D 1 468 ? 53.101 19.936 40.959 1.00 49.46 525 GLU D C 1
ATOM 18128 O O . GLU D 1 468 ? 52.860 18.925 40.292 1.00 48.53 525 GLU D O 1
ATOM 18134 N N . PRO D 1 469 ? 53.704 21.013 40.425 1.00 49.75 526 PRO D N 1
ATOM 18135 C CA . PRO D 1 469 ? 54.123 21.191 39.027 1.00 47.80 526 PRO D CA 1
ATOM 18136 C C . PRO D 1 469 ? 54.713 20.000 38.278 1.00 46.69 526 PRO D C 1
ATOM 18137 O O . PRO D 1 469 ? 54.569 19.900 37.061 0.00 46.49 526 PRO D O 1
ATOM 18141 N N . ASP D 1 470 ? 55.370 19.101 38.994 1.00 44.89 527 ASP D N 1
ATOM 18142 C CA . ASP D 1 470 ? 55.999 17.959 38.348 1.00 46.49 527 ASP D CA 1
ATOM 18143 C C . ASP D 1 470 ? 55.344 16.612 38.652 1.00 43.13 527 ASP D C 1
ATOM 18144 O O . ASP D 1 470 ? 55.900 15.562 38.329 1.00 41.50 527 ASP D O 1
ATOM 18149 N N . ALA D 1 471 ? 54.162 16.641 39.254 1.00 42.14 528 ALA D N 1
ATOM 18150 C CA . ALA D 1 471 ? 53.465 15.404 39.605 1.00 42.07 528 ALA D CA 1
ATOM 18151 C C . ALA D 1 471 ? 53.180 14.514 38.390 1.00 42.75 528 ALA D C 1
ATOM 18152 O O . ALA D 1 471 ? 53.522 13.325 38.380 1.00 37.37 528 ALA D O 1
ATOM 18154 N N . VAL D 1 472 ? 52.560 15.096 37.366 1.00 42.81 529 VAL D N 1
ATOM 18155 C CA . VAL D 1 472 ? 52.219 14.354 36.159 1.00 41.89 529 VAL D CA 1
ATOM 18156 C C . VAL D 1 472 ? 53.459 13.770 35.477 1.00 42.06 529 VAL D C 1
ATOM 18157 O O . VAL D 1 472 ? 53.469 12.613 35.038 1.00 35.80 529 VAL D O 1
ATOM 18161 N N . GLU D 1 473 ? 54.511 14.575 35.413 1.00 42.83 530 GLU D N 1
ATOM 18162 C CA . GLU D 1 473 ? 55.751 14.154 34.789 1.00 44.60 530 GLU D CA 1
ATOM 18163 C C . GLU D 1 473 ? 56.378 12.943 35.477 1.00 46.81 530 GLU D C 1
ATOM 18164 O O . GLU D 1 473 ? 56.605 11.908 34.848 1.00 46.77 530 GLU D O 1
ATOM 18170 N N . LEU D 1 474 ? 56.662 13.080 36.767 1.00 46.55 531 LEU D N 1
ATOM 18171 C CA . LEU D 1 474 ? 57.267 12.003 37.532 1.00 46.36 531 LEU D CA 1
ATOM 18172 C C . LEU D 1 474 ? 56.564 10.668 37.300 1.00 47.74 531 LEU D C 1
ATOM 18173 O O . LEU D 1 474 ? 57.214 9.621 37.215 1.00 46.38 531 LEU D O 1
ATOM 18178 N N . CYS D 1 475 ? 55.239 10.703 37.197 1.00 47.77 532 CYS D N 1
ATOM 18179 C CA . CYS D 1 475 ? 54.479 9.484 36.956 1.00 48.64 532 CYS D CA 1
ATOM 18180 C C . CYS D 1 475 ? 54.666 8.998 35.516 1.00 49.14 532 CYS D C 1
ATOM 18181 O O . CYS D 1 475 ? 54.735 7.793 35.267 1.00 49.40 532 CYS D O 1
ATOM 18184 N N . LEU D 1 476 ? 54.749 9.930 34.569 1.00 50.65 533 LEU D N 1
ATOM 18185 C CA . LEU D 1 476 ? 54.951 9.553 33.172 1.00 51.37 533 LEU D CA 1
ATOM 18186 C C . LEU D 1 476 ? 56.312 8.885 32.985 1.00 52.93 533 LEU D C 1
ATOM 18187 O O . LEU D 1 476 ? 56.455 7.969 32.169 1.00 52.93 533 LEU D O 1
ATOM 18192 N N . ASP D 1 477 ? 57.313 9.342 33.733 1.00 51.83 534 ASP D N 1
ATOM 18193 C CA . ASP D 1 477 ? 58.641 8.765 33.607 1.00 49.99 534 ASP D CA 1
ATOM 18194 C C . ASP D 1 477 ? 58.591 7.299 33.944 1.00 50.87 534 ASP D C 1
ATOM 18195 O O . ASP D 1 477 ? 59.150 6.473 33.225 1.00 55.06 534 ASP D O 1
ATOM 18200 N N . GLU D 1 478 ? 57.917 6.970 35.037 1.00 49.17 535 GLU D N 1
ATOM 18201 C CA . GLU D 1 478 ? 57.814 5.582 35.449 1.00 49.79 535 GLU D CA 1
ATOM 18202 C C . GLU D 1 478 ? 57.028 4.754 34.451 1.00 49.55 535 GLU D C 1
ATOM 18203 O O . GLU D 1 478 ? 57.353 3.595 34.206 1.00 50.42 535 GLU D O 1
ATOM 18209 N N . PHE D 1 479 ? 55.998 5.360 33.875 1.00 50.62 536 PHE D N 1
ATOM 18210 C CA . PHE D 1 479 ? 55.150 4.691 32.891 1.00 52.58 536 PHE D CA 1
ATOM 18211 C C . PHE D 1 479 ? 55.920 4.306 31.632 1.00 54.07 536 PHE D C 1
ATOM 18212 O O . PHE D 1 479 ? 55.709 3.229 31.058 1.00 53.13 536 PHE D O 1
ATOM 18220 N N . ARG D 1 480 ? 56.807 5.207 31.213 1.00 56.03 537 ARG D N 1
ATOM 18221 C CA . ARG D 1 480 ? 57.635 5.026 30.027 1.00 56.70 537 ARG D CA 1
ATOM 18222 C C . ARG D 1 480 ? 58.664 3.912 30.183 1.00 57.62 537 ARG D C 1
ATOM 18223 O O . ARG D 1 480 ? 58.919 3.160 29.237 1.00 57.99 537 ARG D O 1
ATOM 18231 N N . LYS D 1 481 ? 59.248 3.808 31.376 1.00 56.95 538 LYS D N 1
ATOM 18232 C CA . LYS D 1 481 ? 60.253 2.790 31.652 1.00 55.86 538 LYS D CA 1
ATOM 18233 C C . LYS D 1 481 ? 59.666 1.386 31.723 1.00 56.30 538 LYS D C 1
ATOM 18234 O O . LYS D 1 481 ? 60.395 0.396 31.623 1.00 55.20 538 LYS D O 1
ATOM 18240 N N . ASP D 1 482 ? 58.350 1.304 31.897 1.00 56.54 539 ASP D N 1
ATOM 18241 C CA . ASP D 1 482 ? 57.668 0.017 31.981 1.00 56.34 539 ASP D CA 1
ATOM 18242 C C . ASP D 1 482 ? 56.277 0.128 31.375 1.00 56.47 539 ASP D C 1
ATOM 18243 O O . ASP D 1 482 ? 55.321 0.512 32.055 1.00 56.71 539 ASP D O 1
ATOM 18248 N N . LEU D 1 483 ? 56.175 -0.219 30.094 1.00 54.55 540 LEU D N 1
ATOM 18249 C CA . LEU D 1 483 ? 54.915 -0.145 29.358 1.00 51.35 540 LEU D CA 1
ATOM 18250 C C . LEU D 1 483 ? 53.853 -1.120 29.825 1.00 49.41 540 LEU D C 1
ATOM 18251 O O . LEU D 1 483 ? 52.698 -1.006 29.433 1.00 48.58 540 LEU D O 1
ATOM 18256 N N . SER D 1 484 ? 54.233 -2.082 30.652 1.00 48.71 541 SER D N 1
ATOM 18257 C CA . SER D 1 484 ? 53.260 -3.042 31.135 1.00 49.77 541 SER D CA 1
ATOM 18258 C C . SER D 1 484 ? 52.581 -2.498 32.388 1.00 48.89 541 SER D C 1
ATOM 18259 O O . SER D 1 484 ? 51.534 -2.990 32.818 1.00 46.03 541 SER D O 1
ATOM 18262 N N . LEU D 1 485 ? 53.185 -1.452 32.946 1.00 49.44 542 LEU D N 1
ATOM 18263 C CA . LEU D 1 485 ? 52.688 -0.785 34.151 1.00 49.30 542 LEU D CA 1
ATOM 18264 C C . LEU D 1 485 ? 51.223 -0.333 34.004 1.00 48.15 542 LEU D C 1
ATOM 18265 O O . LEU D 1 485 ? 50.858 0.303 33.017 1.00 48.50 542 LEU D O 1
ATOM 18270 N N . ALA D 1 486 ? 50.396 -0.666 34.993 1.00 47.26 543 ALA D N 1
ATOM 18271 C CA . ALA D 1 486 ? 48.975 -0.323 34.988 1.00 46.80 543 ALA D CA 1
ATOM 18272 C C . ALA D 1 486 ? 48.684 0.907 35.824 1.00 49.16 543 ALA D C 1
ATOM 18273 O O . ALA D 1 486 ? 47.734 1.638 35.549 1.00 46.66 543 ALA D O 1
ATOM 18275 N N . CYS D 1 487 ? 49.500 1.121 36.855 1.00 51.67 544 CYS D N 1
ATOM 18276 C CA . CYS D 1 487 ? 49.333 2.262 37.746 1.00 50.75 544 CYS D CA 1
ATOM 18277 C C . CYS D 1 487 ? 50.620 2.743 38.417 1.00 51.50 544 CYS D C 1
ATOM 18278 O O . CYS D 1 487 ? 51.464 1.932 38.798 1.00 53.28 544 CYS D O 1
ATOM 18281 N N . VAL D 1 488 ? 50.770 4.065 38.536 1.00 50.57 545 VAL D N 1
ATOM 18282 C CA . VAL D 1 488 ? 51.912 4.668 39.226 1.00 49.24 545 VAL D CA 1
ATOM 18283 C C . VAL D 1 488 ? 51.369 5.748 40.156 1.00 48.84 545 VAL D C 1
ATOM 18284 O O . VAL D 1 488 ? 50.708 6.686 39.718 1.00 48.80 545 VAL D O 1
ATOM 18288 N N . TYR D 1 489 ? 51.626 5.592 41.449 1.00 49.43 546 TYR D N 1
ATOM 18289 C CA . TYR D 1 489 ? 51.163 6.554 42.439 1.00 49.19 546 TYR D CA 1
ATOM 18290 C C . TYR D 1 489 ? 52.328 7.098 43.258 1.00 51.17 546 TYR D C 1
ATOM 18291 O O . TYR D 1 489 ? 53.288 6.383 43.554 1.00 51.89 546 TYR D O 1
ATOM 18300 N N . THR D 1 490 ? 52.230 8.375 43.609 1.00 50.16 547 THR D N 1
ATOM 18301 C CA . THR D 1 490 ? 53.245 9.057 44.405 1.00 50.23 547 THR D CA 1
ATOM 18302 C C . THR D 1 490 ? 52.724 9.068 45.829 1.00 49.26 547 THR D C 1
ATOM 18303 O O . THR D 1 490 ? 51.837 8.288 46.167 1.00 50.26 547 THR D O 1
ATOM 18307 N N . THR D 1 491 ? 53.284 9.930 46.671 1.00 49.46 548 THR D N 1
ATOM 18308 C CA . THR D 1 491 ? 52.783 10.049 48.031 1.00 52.10 548 THR D CA 1
ATOM 18309 C C . THR D 1 491 ? 52.279 11.462 48.169 1.00 52.73 548 THR D C 1
ATOM 18310 O O . THR D 1 491 ? 52.318 12.236 47.210 1.00 51.15 548 THR D O 1
ATOM 18314 N N . ASN D 1 492 ? 51.830 11.811 49.365 1.00 53.80 549 ASN D N 1
ATOM 18315 C CA . ASN D 1 492 ? 51.272 13.130 49.570 1.00 56.79 549 ASN D CA 1
ATOM 18316 C C . ASN D 1 492 ? 51.657 13.771 50.885 1.00 58.31 549 ASN D C 1
ATOM 18317 O O . ASN D 1 492 ? 52.489 13.259 51.634 1.00 60.28 549 ASN D O 1
ATOM 18322 N N . ARG D 1 493 ? 51.027 14.912 51.143 1.00 59.57 550 ARG D N 1
ATOM 18323 C CA . ARG D 1 493 ? 51.228 15.672 52.361 1.00 58.63 550 ARG D CA 1
ATOM 18324 C C . ARG D 1 493 ? 49.866 16.230 52.746 1.00 60.23 550 ARG D C 1
ATOM 18325 O O . ARG D 1 493 ? 49.093 16.652 51.884 1.00 57.33 550 ARG D O 1
ATOM 18333 N N . ASN D 1 494 ? 49.573 16.218 54.043 1.00 63.40 551 ASN D N 1
ATOM 18334 C CA . ASN D 1 494 ? 48.304 16.715 54.552 1.00 63.95 551 ASN D CA 1
ATOM 18335 C C . ASN D 1 494 ? 48.346 18.222 54.741 1.00 66.42 551 ASN D C 1
ATOM 18336 O O . ASN D 1 494 ? 49.176 18.757 55.477 1.00 67.17 551 ASN D O 1
ATOM 18341 N N . ILE D 1 495 ? 47.437 18.897 54.048 1.00 69.54 552 ILE D N 1
ATOM 18342 C CA . ILE D 1 495 ? 47.327 20.348 54.070 1.00 71.96 552 ILE D CA 1
ATOM 18343 C C . ILE D 1 495 ? 46.059 20.783 54.787 1.00 73.47 552 ILE D C 1
ATOM 18344 O O . ILE D 1 495 ? 45.054 20.073 54.796 1.00 72.29 552 ILE D O 1
ATOM 18349 N N . ASP D 1 496 ? 46.124 21.957 55.397 1.00 76.36 553 ASP D N 1
ATOM 18350 C CA . ASP D 1 496 ? 44.990 22.530 56.096 1.00 80.45 553 ASP D CA 1
ATOM 18351 C C . ASP D 1 496 ? 44.165 23.285 55.055 1.00 82.80 553 ASP D C 1
ATOM 18352 O O . ASP D 1 496 ? 44.728 23.887 54.142 1.00 82.20 553 ASP D O 1
ATOM 18357 N N . ARG D 1 497 ? 42.838 23.240 55.179 1.00 86.44 554 ARG D N 1
ATOM 18358 C CA . ARG D 1 497 ? 41.953 23.914 54.222 1.00 89.87 554 ARG D CA 1
ATOM 18359 C C . ARG D 1 497 ? 42.401 25.338 53.883 1.00 90.61 554 ARG D C 1
ATOM 18360 O O . ARG D 1 497 ? 42.068 25.870 52.822 1.00 89.92 554 ARG D O 1
ATOM 18368 N N . GLU D 1 498 ? 43.164 25.945 54.786 1.00 91.43 555 GLU D N 1
ATOM 18369 C CA . GLU D 1 498 ? 43.668 27.298 54.591 1.00 92.05 555 GLU D CA 1
ATOM 18370 C C . GLU D 1 498 ? 44.944 27.274 53.736 1.00 90.35 555 GLU D C 1
ATOM 18371 O O . GLU D 1 498 ? 45.278 28.251 53.060 1.00 90.52 555 GLU D O 1
ATOM 18377 N N . GLY D 1 499 ? 45.647 26.145 53.767 1.00 87.25 556 GLY D N 1
ATOM 18378 C CA . GLY D 1 499 ? 46.873 26.007 53.003 1.00 81.93 556 GLY D CA 1
ATOM 18379 C C . GLY D 1 499 ? 48.037 25.618 53.895 1.00 79.08 556 GLY D C 1
ATOM 18380 O O . GLY D 1 499 ? 49.079 25.172 53.416 1.00 79.60 556 GLY D O 1
ATOM 18381 N N . ASN D 1 500 ? 47.850 25.777 55.202 1.00 75.76 557 ASN D N 1
ATOM 18382 C CA . ASN D 1 500 ? 48.880 25.456 56.184 1.00 71.62 557 ASN D CA 1
ATOM 18383 C C . ASN D 1 500 ? 49.208 23.966 56.276 1.00 68.75 557 ASN D C 1
ATOM 18384 O O . ASN D 1 500 ? 48.336 23.133 56.525 1.00 68.25 557 ASN D O 1
ATOM 18389 N N . LEU D 1 501 ? 50.480 23.642 56.083 1.00 64.60 558 LEU D N 1
ATOM 18390 C CA . LEU D 1 501 ? 50.951 22.265 56.160 1.00 61.16 558 LEU D CA 1
ATOM 18391 C C . LEU D 1 501 ? 50.608 21.637 57.513 1.00 59.65 558 LEU D C 1
ATOM 18392 O O . LEU D 1 501 ? 50.926 22.194 58.563 1.00 59.93 558 LEU D O 1
ATOM 18397 N N . ILE D 1 502 ? 49.955 20.478 57.480 1.00 57.87 559 ILE D N 1
ATOM 18398 C CA . ILE D 1 502 ? 49.572 19.770 58.704 1.00 53.73 559 ILE D CA 1
ATOM 18399 C C . ILE D 1 502 ? 50.556 18.638 59.018 1.00 55.44 559 ILE D C 1
ATOM 18400 O O . ILE D 1 502 ? 51.090 18.545 60.130 1.00 53.74 559 ILE D O 1
ATOM 18405 N N . SER D 1 503 ? 50.785 17.781 58.026 1.00 55.35 560 SER D N 1
ATOM 18406 C CA . SER D 1 503 ? 51.688 16.647 58.168 1.00 54.27 560 SER D CA 1
ATOM 18407 C C . SER D 1 503 ? 51.872 15.943 56.828 1.00 54.53 560 SER D C 1
ATOM 18408 O O . SER D 1 503 ? 51.097 16.158 55.901 1.00 50.94 560 SER D O 1
ATOM 18411 N N . ASN D 1 504 ? 52.907 15.114 56.727 1.00 56.27 561 ASN D N 1
ATOM 18412 C CA . ASN D 1 504 ? 53.154 14.369 55.501 1.00 58.05 561 ASN D CA 1
ATOM 18413 C C . ASN D 1 504 ? 52.172 13.217 55.494 1.00 59.44 561 ASN D C 1
ATOM 18414 O O . ASN D 1 504 ? 51.969 12.563 56.517 1.00 58.79 561 ASN D O 1
ATOM 18419 N N . GLY D 1 505 ? 51.554 12.975 54.344 1.00 60.38 562 GLY D N 1
ATOM 18420 C CA . GLY D 1 505 ? 50.591 11.898 54.256 1.00 59.84 562 GLY D CA 1
ATOM 18421 C C . GLY D 1 505 ? 51.249 10.549 54.436 1.00 59.08 562 GLY D C 1
ATOM 18422 O O . GLY D 1 505 ? 52.466 10.410 54.265 1.00 60.08 562 GLY D O 1
ATOM 18423 N N . TYR D 1 506 ? 50.439 9.555 54.789 1.00 58.15 563 TYR D N 1
ATOM 18424 C CA . TYR D 1 506 ? 50.919 8.195 54.986 1.00 55.28 563 TYR D CA 1
ATOM 18425 C C . TYR D 1 506 ? 51.706 7.765 53.752 1.00 55.33 563 TYR D C 1
ATOM 18426 O O . TYR D 1 506 ? 51.323 8.094 52.626 1.00 52.72 563 TYR D O 1
ATOM 18435 N N . ASN D 1 507 ? 52.810 7.046 53.966 1.00 54.72 564 ASN D N 1
ATOM 18436 C CA . ASN D 1 507 ? 53.650 6.583 52.861 1.00 53.31 564 ASN D CA 1
ATOM 18437 C C . ASN D 1 507 ? 54.275 5.191 53.037 1.00 52.08 564 ASN D C 1
ATOM 18438 O O . ASN D 1 507 ? 55.139 4.972 53.880 1.00 53.08 564 ASN D O 1
ATOM 18443 N N . TRP D 1 508 ? 53.816 4.250 52.227 1.00 52.27 565 TRP D N 1
ATOM 18444 C CA . TRP D 1 508 ? 54.338 2.897 52.246 1.00 54.56 565 TRP D CA 1
ATOM 18445 C C . TRP D 1 508 ? 55.245 2.843 51.007 1.00 55.73 565 TRP D C 1
ATOM 18446 O O . TRP D 1 508 ? 54.768 2.942 49.879 1.00 57.18 565 TRP D O 1
ATOM 18457 N N . PRO D 1 509 ? 56.570 2.706 51.215 1.00 56.09 566 PRO D N 1
ATOM 18458 C CA . PRO D 1 509 ? 57.647 2.643 50.210 1.00 55.21 566 PRO D CA 1
ATOM 18459 C C . PRO D 1 509 ? 57.546 1.740 48.978 1.00 53.88 566 PRO D C 1
ATOM 18460 O O . PRO D 1 509 ? 57.634 2.223 47.854 1.00 54.97 566 PRO D O 1
ATOM 18464 N N . ILE D 1 510 ? 57.383 0.439 49.184 1.00 54.27 567 ILE D N 1
ATOM 18465 C CA . ILE D 1 510 ? 57.321 -0.507 48.069 1.00 54.08 567 ILE D CA 1
ATOM 18466 C C . ILE D 1 510 ? 55.921 -1.051 47.810 1.00 53.98 567 ILE D C 1
ATOM 18467 O O . ILE D 1 510 ? 55.244 -1.519 48.730 1.00 53.61 567 ILE D O 1
ATOM 18472 N N . TYR D 1 511 ? 55.500 -1.009 46.554 0.00 51.70 568 TYR D N 1
ATOM 18473 C CA . TYR D 1 511 ? 54.185 -1.510 46.197 1.00 49.48 568 TYR D CA 1
ATOM 18474 C C . TYR D 1 511 ? 54.111 -3.030 46.301 1.00 49.07 568 TYR D C 1
ATOM 18475 O O . TYR D 1 511 ? 55.130 -3.722 46.288 0.00 49.52 568 TYR D O 1
ATOM 18484 N N . SER D 1 512 ? 52.885 -3.533 46.402 1.00 50.59 569 SER D N 1
ATOM 18485 C CA . SER D 1 512 ? 52.609 -4.962 46.491 1.00 51.60 569 SER D CA 1
ATOM 18486 C C . SER D 1 512 ? 51.106 -5.223 46.513 1.00 52.20 569 SER D C 1
ATOM 18487 O O . SER D 1 512 ? 50.358 -4.508 47.180 1.00 49.60 569 SER D O 1
ATOM 18490 N N . ARG D 1 513 ? 50.668 -6.248 45.782 1.00 53.39 570 ARG D N 1
ATOM 18491 C CA . ARG D 1 513 ? 49.250 -6.602 45.738 1.00 52.49 570 ARG D CA 1
ATOM 18492 C C . ARG D 1 513 ? 48.866 -7.143 47.095 1.00 52.77 570 ARG D C 1
ATOM 18493 O O . ARG D 1 513 ? 47.815 -6.810 47.643 1.00 52.78 570 ARG D O 1
ATOM 18501 N N . GLU D 1 514 ? 49.728 -8.001 47.622 1.00 54.79 571 GLU D N 1
ATOM 18502 C CA . GLU D 1 514 ? 49.501 -8.604 48.922 1.00 56.09 571 GLU D CA 1
ATOM 18503 C C . GLU D 1 514 ? 49.317 -7.505 49.968 1.00 55.41 571 GLU D C 1
ATOM 18504 O O . GLU D 1 514 ? 48.446 -7.601 50.840 1.00 55.99 571 GLU D O 1
ATOM 18510 N N . LYS D 1 515 ? 50.132 -6.457 49.878 1.00 53.48 572 LYS D N 1
ATOM 18511 C CA . LYS D 1 515 ? 50.037 -5.357 50.833 1.00 52.40 572 LYS D CA 1
ATOM 18512 C C . LYS D 1 515 ? 48.769 -4.531 50.633 1.00 52.09 572 LYS D C 1
ATOM 18513 O O . LYS D 1 515 ? 48.072 -4.190 51.597 1.00 51.55 572 LYS D O 1
ATOM 18519 N N . LEU D 1 516 ? 48.481 -4.209 49.376 1.00 50.78 573 LEU D N 1
ATOM 18520 C CA . LEU D 1 516 ? 47.308 -3.421 49.030 1.00 49.56 573 LEU D CA 1
ATOM 18521 C C . LEU D 1 516 ? 46.034 -4.153 49.443 1.00 49.69 573 LEU D C 1
ATOM 18522 O O . LEU D 1 516 ? 45.138 -3.560 50.046 1.00 46.76 573 LEU D O 1
ATOM 18527 N N . THR D 1 517 ? 45.955 -5.442 49.122 1.00 50.74 574 THR D N 1
ATOM 18528 C CA . THR D 1 517 ? 44.776 -6.222 49.484 1.00 55.15 574 THR D CA 1
ATOM 18529 C C . THR D 1 517 ? 44.634 -6.250 51.002 1.00 54.65 574 THR D C 1
ATOM 18530 O O . THR D 1 517 ? 43.529 -6.358 51.526 1.00 55.73 574 THR D O 1
ATOM 18534 N N . SER D 1 518 ? 45.751 -6.141 51.712 1.00 54.23 575 SER D N 1
ATOM 18535 C CA . SER D 1 518 ? 45.706 -6.145 53.170 1.00 54.01 575 SER D CA 1
ATOM 18536 C C . SER D 1 518 ? 45.426 -4.743 53.713 1.00 55.06 575 SER D C 1
ATOM 18537 O O . SER D 1 518 ? 44.789 -4.586 54.756 1.00 53.89 575 SER D O 1
ATOM 18540 N N . ALA D 1 519 ? 45.897 -3.725 52.996 1.00 56.22 576 ALA D N 1
ATOM 18541 C CA . ALA D 1 519 ? 45.694 -2.345 53.419 1.00 55.92 576 ALA D CA 1
ATOM 18542 C C . ALA D 1 519 ? 45.727 -1.351 52.255 1.00 55.74 576 ALA D C 1
ATOM 18543 O O . ALA D 1 519 ? 46.366 -1.591 51.234 1.00 55.97 576 ALA D O 1
ATOM 18545 N N . MET D 1 520 ? 45.029 -0.232 52.417 1.00 55.97 577 MET D N 1
ATOM 18546 C CA . MET D 1 520 ? 44.988 0.789 51.378 1.00 56.01 577 MET D CA 1
ATOM 18547 C C . MET D 1 520 ? 46.301 1.561 51.348 1.00 55.18 577 MET D C 1
ATOM 18548 O O . MET D 1 520 ? 46.429 2.618 51.965 1.00 56.67 577 MET D O 1
ATOM 18553 N N . ILE D 1 521 ? 47.274 1.030 50.618 1.00 52.82 578 ILE D N 1
ATOM 18554 C CA . ILE D 1 521 ? 48.585 1.662 50.519 1.00 51.29 578 ILE D CA 1
ATOM 18555 C C . ILE D 1 521 ? 48.765 2.564 49.293 1.00 50.34 578 ILE D C 1
ATOM 18556 O O . ILE D 1 521 ? 49.761 3.278 49.187 1.00 48.38 578 ILE D O 1
ATOM 18561 N N . CYS D 1 522 ? 47.807 2.523 48.371 1.00 50.17 579 CYS D N 1
ATOM 18562 C CA . CYS D 1 522 ? 47.868 3.328 47.150 1.00 48.67 579 CYS D CA 1
ATOM 18563 C C . CYS D 1 522 ? 47.553 4.803 47.426 1.00 47.85 579 CYS D C 1
ATOM 18564 O O . CYS D 1 522 ? 46.435 5.271 47.190 1.00 45.11 579 CYS D O 1
ATOM 18567 N N . HIS D 1 523 ? 48.566 5.519 47.918 1.00 49.92 580 HIS D N 1
ATOM 18568 C CA . HIS D 1 523 ? 48.469 6.935 48.273 1.00 49.94 580 HIS D CA 1
ATOM 18569 C C . HIS D 1 523 ? 48.059 7.808 47.113 1.00 51.48 580 HIS D C 1
ATOM 18570 O O . HIS D 1 523 ? 47.846 7.317 46.010 1.00 50.01 580 HIS D O 1
ATOM 18577 N N . HIS D 1 524 ? 47.975 9.114 47.332 1.00 54.68 581 HIS D N 1
ATOM 18578 C CA . HIS D 1 524 ? 47.513 9.943 46.206 1.00 53.58 581 HIS D CA 1
ATOM 18579 C C . HIS D 1 524 ? 48.731 10.495 45.560 1.00 53.73 581 HIS D C 1
ATOM 18580 O O . HIS D 1 524 ? 49.510 10.734 46.205 1.00 52.42 581 HIS D O 1
ATOM 18587 N N . PHE D 1 525 ? 49.000 10.573 44.314 1.00 53.48 582 PHE D N 1
ATOM 18588 C CA . PHE D 1 525 ? 48.244 11.057 43.258 1.00 52.31 582 PHE D CA 1
ATOM 18589 C C . PHE D 1 525 ? 48.324 9.858 42.486 1.00 51.80 582 PHE D C 1
ATOM 18590 O O . PHE D 1 525 ? 49.263 9.274 42.469 1.00 48.59 582 PHE D O 1
ATOM 18598 N N . ARG D 1 526 ? 47.222 9.442 41.912 1.00 50.43 583 ARG D N 1
ATOM 18599 C CA . ARG D 1 526 ? 47.218 8.227 41.232 1.00 47.49 583 ARG D CA 1
ATOM 18600 C C . ARG D 1 526 ? 47.056 8.496 39.816 1.00 46.64 583 ARG D C 1
ATOM 18601 O O . ARG D 1 526 ? 46.338 9.211 39.494 1.00 42.80 583 ARG D O 1
ATOM 18609 N N . MET D 1 527 ? 47.841 7.828 38.992 1.00 46.50 584 MET D N 1
ATOM 18610 C CA . MET D 1 527 ? 47.697 7.964 37.562 1.00 45.92 584 MET D CA 1
ATOM 18611 C C . MET D 1 527 ? 47.520 6.528 37.147 1.00 45.24 584 MET D C 1
ATOM 18612 O O . MET D 1 527 ? 48.037 5.620 37.801 1.00 43.75 584 MET D O 1
ATOM 18617 N N . PHE D 1 528 ? 46.748 6.314 36.097 1.00 44.25 585 PHE D N 1
ATOM 18618 C CA . PHE D 1 528 ? 46.539 4.974 35.611 1.00 42.30 585 PHE D CA 1
ATOM 18619 C C . PHE D 1 528 ? 46.221 5.039 34.144 1.00 43.01 585 PHE D C 1
ATOM 18620 O O . PHE D 1 528 ? 45.893 6.090 33.602 1.00 39.58 585 PHE D O 1
ATOM 18628 N N . THR D 1 529 ? 46.358 3.896 33.502 1.00 44.56 586 THR D N 1
ATOM 18629 C CA . THR D 1 529 ? 46.112 3.782 32.093 1.00 43.33 586 THR D CA 1
ATOM 18630 C C . THR D 1 529 ? 44.621 3.759 31.771 1.00 43.17 586 THR D C 1
ATOM 18631 O O . THR D 1 529 ? 43.806 3.278 32.559 1.00 43.02 586 THR D O 1
ATOM 18635 N N . ALA D 1 530 ? 44.272 4.312 30.613 1.00 42.25 587 ALA D N 1
ATOM 18636 C CA . ALA D 1 530 ? 42.889 4.339 30.160 1.00 41.13 587 ALA D CA 1
ATOM 18637 C C . ALA D 1 530 ? 42.460 2.905 29.861 1.00 39.55 587 ALA D C 1
ATOM 18638 O O . ALA D 1 530 ? 41.431 2.437 30.345 1.00 36.93 587 ALA D O 1
ATOM 18640 N N . ARG D 1 531 ? 43.265 2.219 29.057 1.00 40.24 588 ARG D N 1
ATOM 18641 C CA . ARG D 1 531 ? 42.993 0.837 28.690 1.00 42.17 588 ARG D CA 1
ATOM 18642 C C . ARG D 1 531 ? 42.700 0.003 29.930 1.00 44.05 588 ARG D C 1
ATOM 18643 O O . ARG D 1 531 ? 41.715 -0.739 29.989 1.00 46.03 588 ARG D O 1
ATOM 18651 N N . ALA D 1 532 ? 43.568 0.145 30.926 1.00 46.34 589 ALA D N 1
ATOM 18652 C CA . ALA D 1 532 ? 43.455 -0.602 32.169 1.00 44.54 589 ALA D CA 1
ATOM 18653 C C . ALA D 1 532 ? 42.179 -0.296 32.925 1.00 44.14 589 ALA D C 1
ATOM 18654 O O . ALA D 1 532 ? 41.617 -1.177 33.572 1.00 41.77 589 ALA D O 1
ATOM 18656 N N . TRP D 1 533 ? 41.724 0.951 32.856 1.00 40.97 590 TRP D N 1
ATOM 18657 C CA . TRP D 1 533 ? 40.497 1.314 33.548 1.00 41.29 590 TRP D CA 1
ATOM 18658 C C . TRP D 1 533 ? 39.334 0.578 32.897 1.00 40.73 590 TRP D C 1
ATOM 18659 O O . TRP D 1 533 ? 38.449 0.051 33.573 1.00 38.53 590 TRP D O 1
ATOM 18670 N N . ASN D 1 534 ? 39.349 0.555 31.571 1.00 41.60 591 ASN D N 1
ATOM 18671 C CA . ASN D 1 534 ? 38.307 -0.105 30.820 1.00 45.22 591 ASN D CA 1
ATOM 18672 C C . ASN D 1 534 ? 38.321 -1.596 31.071 1.00 46.02 591 ASN D C 1
ATOM 18673 O O . ASN D 1 534 ? 37.320 -2.269 30.853 1.00 48.55 591 ASN D O 1
ATOM 18678 N N . LEU D 1 535 ? 39.456 -2.111 31.526 1.00 43.14 592 LEU D N 1
ATOM 18679 C CA . LEU D 1 535 ? 39.552 -3.522 31.835 1.00 42.23 592 LEU D CA 1
ATOM 18680 C C . LEU D 1 535 ? 38.892 -3.807 33.185 1.00 41.90 592 LEU D C 1
ATOM 18681 O O . LEU D 1 535 ? 38.916 -4.932 33.663 1.00 44.75 592 LEU D O 1
ATOM 18686 N N . THR D 1 536 ? 38.299 -2.791 33.799 0.00 44.18 593 THR D N 1
ATOM 18687 C CA . THR D 1 536 ? 37.632 -2.985 35.084 1.00 45.25 593 THR D CA 1
ATOM 18688 C C . THR D 1 536 ? 36.167 -2.635 34.922 1.00 46.68 593 THR D C 1
ATOM 18689 O O . THR D 1 536 ? 35.736 -2.298 33.829 1.00 47.04 593 THR D O 1
ATOM 18693 N N . GLU D 1 537 ? 35.404 -2.706 36.009 1.00 48.47 594 GLU D N 1
ATOM 18694 C CA . GLU D 1 537 ? 33.992 -2.360 35.938 1.00 50.18 594 GLU D CA 1
ATOM 18695 C C . GLU D 1 537 ? 33.752 -0.940 36.454 1.00 49.88 594 GLU D C 1
ATOM 18696 O O . GLU D 1 537 ? 32.649 -0.596 36.877 1.00 51.79 594 GLU D O 1
ATOM 18702 N N . GLY D 1 538 ? 34.795 -0.119 36.420 1.00 48.65 595 GLY D N 1
ATOM 18703 C CA . GLY D 1 538 ? 34.666 1.259 36.860 1.00 48.78 595 GLY D CA 1
ATOM 18704 C C . GLY D 1 538 ? 34.521 1.483 38.352 1.00 48.88 595 GLY D C 1
ATOM 18705 O O . GLY D 1 538 ? 34.688 0.560 39.141 1.00 51.01 595 GLY D O 1
ATOM 18706 N N . PHE D 1 539 ? 34.216 2.718 38.741 1.00 47.19 596 PHE D N 1
ATOM 18707 C CA . PHE D 1 539 ? 34.063 3.051 40.151 1.00 48.13 596 PHE D CA 1
ATOM 18708 C C . PHE D 1 539 ? 32.770 2.495 40.724 1.00 49.68 596 PHE D C 1
ATOM 18709 O O . PHE D 1 539 ? 31.755 2.424 40.038 1.00 49.94 596 PHE D O 1
ATOM 18717 N N . ASN D 1 540 ? 32.822 2.106 41.994 1.00 52.96 597 ASN D N 1
ATOM 18718 C CA . ASN D 1 540 ? 31.661 1.566 42.701 1.00 55.01 597 ASN D CA 1
ATOM 18719 C C . ASN D 1 540 ? 30.693 2.720 42.993 1.00 55.81 597 ASN D C 1
ATOM 18720 O O . ASN D 1 540 ? 30.966 3.566 43.850 1.00 55.35 597 ASN D O 1
ATOM 18725 N N . GLU D 1 541 ? 29.573 2.760 42.273 1.00 55.75 598 GLU D N 1
ATOM 18726 C CA . GLU D 1 541 ? 28.585 3.823 42.458 1.00 57.40 598 GLU D CA 1
ATOM 18727 C C . GLU D 1 541 ? 27.588 3.528 43.580 1.00 58.79 598 GLU D C 1
ATOM 18728 O O . GLU D 1 541 ? 26.548 4.180 43.684 1.00 59.89 598 GLU D O 1
ATOM 18734 N N . SER D 1 542 ? 27.917 2.562 44.429 1.00 60.07 599 SER D N 1
ATOM 18735 C CA . SER D 1 542 ? 27.038 2.170 45.524 1.00 60.69 599 SER D CA 1
ATOM 18736 C C . SER D 1 542 ? 27.479 2.635 46.919 1.00 60.30 599 SER D C 1
ATOM 18737 O O . SER D 1 542 ? 26.645 2.977 47.760 1.00 61.60 599 SER D O 1
ATOM 18740 N N . ILE D 1 543 ? 28.786 2.651 47.159 1.00 60.46 600 ILE D N 1
ATOM 18741 C CA . ILE D 1 543 ? 29.328 3.038 48.460 1.00 60.83 600 ILE D CA 1
ATOM 18742 C C . ILE D 1 543 ? 29.594 4.538 48.622 1.00 60.83 600 ILE D C 1
ATOM 18743 O O . ILE D 1 543 ? 29.667 5.272 47.638 1.00 60.19 600 ILE D O 1
ATOM 18748 N N . SER D 1 544 ? 29.747 4.978 49.871 1.00 60.68 601 SER D N 1
ATOM 18749 C CA . SER D 1 544 ? 29.998 6.384 50.173 1.00 60.90 601 SER D CA 1
ATOM 18750 C C . SER D 1 544 ? 31.442 6.648 50.583 1.00 62.22 601 SER D C 1
ATOM 18751 O O . SER D 1 544 ? 31.811 7.775 50.931 1.00 61.15 601 SER D O 1
ATOM 18754 N N . ASN D 1 545 ? 32.255 5.600 50.545 1.00 62.46 602 ASN D N 1
ATOM 18755 C CA . ASN D 1 545 ? 33.658 5.710 50.905 1.00 61.83 602 ASN D CA 1
ATOM 18756 C C . ASN D 1 545 ? 34.379 4.417 50.544 1.00 59.37 602 ASN D C 1
ATOM 18757 O O . ASN D 1 545 ? 33.740 3.381 50.352 1.00 58.96 602 ASN D O 1
ATOM 18762 N N . ALA D 1 546 ? 35.708 4.498 50.450 1.00 57.16 603 ALA D N 1
ATOM 18763 C CA . ALA D 1 546 ? 36.569 3.375 50.080 1.00 50.66 603 ALA D CA 1
ATOM 18764 C C . ALA D 1 546 ? 36.404 3.154 48.576 1.00 47.68 603 ALA D C 1
ATOM 18765 O O . ALA D 1 546 ? 36.791 2.114 48.031 1.00 44.66 603 ALA D O 1
ATOM 18767 N N . VAL D 1 547 ? 35.819 4.160 47.926 1.00 44.21 604 VAL D N 1
ATOM 18768 C CA . VAL D 1 547 ? 35.577 4.155 46.486 1.00 44.11 604 VAL D CA 1
ATOM 18769 C C . VAL D 1 547 ? 36.894 4.087 45.734 1.00 44.00 604 VAL D C 1
ATOM 18770 O O . VAL D 1 547 ? 37.016 3.369 44.740 1.00 44.24 604 VAL D O 1
ATOM 18774 N N . ASP D 1 548 ? 37.866 4.854 46.218 1.00 43.96 605 ASP D N 1
ATOM 18775 C CA . ASP D 1 548 ? 39.190 4.902 45.620 1.00 45.73 605 ASP D CA 1
ATOM 18776 C C . ASP D 1 548 ? 39.879 3.554 45.801 1.00 47.29 605 ASP D C 1
ATOM 18777 O O . ASP D 1 548 ? 40.494 3.043 44.862 1.00 43.37 605 ASP D O 1
ATOM 18782 N N . TYR D 1 549 ? 39.735 2.983 47.003 1.00 47.97 606 TYR D N 1
ATOM 18783 C CA . TYR D 1 549 ? 40.300 1.681 47.362 1.00 49.95 606 TYR D CA 1
ATOM 18784 C C . TYR D 1 549 ? 39.728 0.603 46.444 1.00 52.51 606 TYR D C 1
ATOM 18785 O O . TYR D 1 549 ? 40.469 -0.220 45.900 1.00 54.23 606 TYR D O 1
ATOM 18794 N N . ASP D 1 550 ? 38.407 0.605 46.281 1.00 52.30 607 ASP D N 1
ATOM 18795 C CA . ASP D 1 550 ? 37.742 -0.359 45.407 1.00 50.43 607 ASP D CA 1
ATOM 18796 C C . ASP D 1 550 ? 38.270 -0.211 43.982 1.00 49.72 607 ASP D C 1
ATOM 18797 O O . ASP D 1 550 ? 38.449 -1.196 43.268 1.00 48.96 607 ASP D O 1
ATOM 18802 N N . MET D 1 551 ? 38.541 1.028 43.581 1.00 50.66 608 MET D N 1
ATOM 18803 C CA . MET D 1 551 ? 39.024 1.292 42.232 1.00 49.50 608 MET D CA 1
ATOM 18804 C C . MET D 1 551 ? 40.437 0.789 41.987 1.00 49.25 608 MET D C 1
ATOM 18805 O O . MET D 1 551 ? 40.685 0.057 41.029 0.00 49.01 608 MET D O 1
ATOM 18810 N N . TYR D 1 552 ? 41.364 1.182 42.851 1.00 48.09 609 TYR D N 1
ATOM 18811 C CA . TYR D 1 552 ? 42.744 0.759 42.688 1.00 48.20 609 TYR D CA 1
ATOM 18812 C C . TYR D 1 552 ? 42.873 -0.714 42.994 1.00 47.73 609 TYR D C 1
ATOM 18813 O O . TYR D 1 552 ? 43.795 -1.382 42.520 1.00 47.44 609 TYR D O 1
ATOM 18822 N N . LEU D 1 553 ? 41.928 -1.232 43.762 1.00 46.74 610 LEU D N 1
ATOM 18823 C CA . LEU D 1 553 ? 41.970 -2.642 44.079 1.00 49.03 610 LEU D CA 1
ATOM 18824 C C . LEU D 1 553 ? 41.620 -3.385 42.798 1.00 47.36 610 LEU D C 1
ATOM 18825 O O . LEU D 1 553 ? 42.141 -4.459 42.539 1.00 47.59 610 LEU D O 1
ATOM 18830 N N . LYS D 1 554 ? 40.756 -2.791 41.980 1.00 48.00 611 LYS D N 1
ATOM 18831 C CA . LYS D 1 554 ? 40.367 -3.409 40.707 1.00 46.46 611 LYS D CA 1
ATOM 18832 C C . LYS D 1 554 ? 41.517 -3.349 39.700 1.00 46.50 611 LYS D C 1
ATOM 18833 O O . LYS D 1 554 ? 41.815 -4.332 39.016 1.00 47.41 611 LYS D O 1
ATOM 18839 N N . LEU D 1 555 ? 42.160 -2.188 39.617 1.00 46.59 612 LEU D N 1
ATOM 18840 C CA . LEU D 1 555 ? 43.279 -1.998 38.706 1.00 47.04 612 LEU D CA 1
ATOM 18841 C C . LEU D 1 555 ? 44.419 -2.948 39.039 1.00 45.86 612 LEU D C 1
ATOM 18842 O O . LEU D 1 555 ? 45.128 -3.412 38.149 1.00 47.96 612 LEU D O 1
ATOM 18847 N N . SER D 1 556 ? 44.583 -3.238 40.325 1.00 46.68 613 SER D N 1
ATOM 18848 C CA . SER D 1 556 ? 45.641 -4.127 40.792 1.00 46.63 613 SER D CA 1
ATOM 18849 C C . SER D 1 556 ? 45.453 -5.557 40.299 1.00 46.09 613 SER D C 1
ATOM 18850 O O . SER D 1 556 ? 46.371 -6.367 40.386 1.00 46.15 613 SER D O 1
ATOM 18853 N N . GLU D 1 557 ? 44.260 -5.856 39.795 1.00 44.79 614 GLU D N 1
ATOM 18854 C CA . GLU D 1 557 ? 43.938 -7.179 39.278 1.00 45.82 614 GLU D CA 1
ATOM 18855 C C . GLU D 1 557 ? 44.267 -7.271 37.782 1.00 49.61 614 GLU D C 1
ATOM 18856 O O . GLU D 1 557 ? 44.295 -8.360 37.204 1.00 50.99 614 GLU D O 1
ATOM 18862 N N . VAL D 1 558 ? 44.526 -6.116 37.170 1.00 51.32 615 VAL D N 1
ATOM 18863 C CA . VAL D 1 558 ? 44.786 -6.007 35.736 1.00 47.23 615 VAL D CA 1
ATOM 18864 C C . VAL D 1 558 ? 46.251 -5.788 35.318 1.00 48.03 615 VAL D C 1
ATOM 18865 O O . VAL D 1 558 ? 46.660 -6.163 34.216 1.00 45.63 615 VAL D O 1
ATOM 18869 N N . GLY D 1 559 ? 47.040 -5.178 36.190 1.00 49.03 616 GLY D N 1
ATOM 18870 C CA . GLY D 1 559 ? 48.430 -4.937 35.849 1.00 48.18 616 GLY D CA 1
ATOM 18871 C C . GLY D 1 559 ? 49.286 -4.599 37.054 1.00 48.72 616 GLY D C 1
ATOM 18872 O O . GLY D 1 559 ? 48.768 -4.417 38.158 1.00 47.53 616 GLY D O 1
ATOM 18873 N N . PRO D 1 560 ? 50.610 -4.515 36.877 1.00 47.86 617 PRO D N 1
ATOM 18874 C CA . PRO D 1 560 ? 51.488 -4.191 37.999 1.00 48.48 617 PRO D CA 1
ATOM 18875 C C . PRO D 1 560 ? 51.419 -2.702 38.301 1.00 50.97 617 PRO D C 1
ATOM 18876 O O . PRO D 1 560 ? 51.075 -1.904 37.428 1.00 50.14 617 PRO D O 1
ATOM 18880 N N . PHE D 1 561 ? 51.733 -2.334 39.539 1.00 50.84 618 PHE D N 1
ATOM 18881 C CA . PHE D 1 561 ? 51.714 -0.937 39.948 1.00 51.61 618 PHE D CA 1
ATOM 18882 C C . PHE D 1 561 ? 53.138 -0.503 40.230 1.00 53.82 618 PHE D C 1
ATOM 18883 O O . PHE D 1 561 ? 54.032 -1.336 40.401 1.00 52.90 618 PHE D O 1
ATOM 18891 N N . LYS D 1 562 ? 53.339 0.808 40.277 1.00 54.27 619 LYS D N 1
ATOM 18892 C CA . LYS D 1 562 ? 54.645 1.385 40.551 1.00 54.63 619 LYS D CA 1
ATOM 18893 C C . LYS D 1 562 ? 54.439 2.617 41.432 1.00 56.97 619 LYS D C 1
ATOM 18894 O O . LYS D 1 562 ? 53.621 3.483 41.117 1.00 55.98 619 LYS D O 1
ATOM 18900 N N . HIS D 1 563 ? 55.171 2.691 42.540 1.00 56.33 620 HIS D N 1
ATOM 18901 C CA . HIS D 1 563 ? 55.045 3.820 43.455 1.00 55.53 620 HIS D CA 1
ATOM 18902 C C . HIS D 1 563 ? 56.311 4.675 43.522 1.00 54.76 620 HIS D C 1
ATOM 18903 O O . HIS D 1 563 ? 57.430 4.162 43.514 1.00 56.00 620 HIS D O 1
ATOM 18910 N N . ILE D 1 564 ? 56.114 5.987 43.571 1.00 52.53 621 ILE D N 1
ATOM 18911 C CA . ILE D 1 564 ? 57.201 6.946 43.654 0.00 50.36 621 ILE D CA 1
ATOM 18912 C C . ILE D 1 564 ? 57.147 7.533 45.053 1.00 50.90 621 ILE D C 1
ATOM 18913 O O . ILE D 1 564 ? 56.082 7.929 45.522 1.00 50.94 621 ILE D O 1
ATOM 18918 N N . ASN D 1 565 ? 58.282 7.593 45.730 1.00 51.05 622 ASN D N 1
ATOM 18919 C CA . ASN D 1 565 ? 58.293 8.141 47.078 1.00 52.06 622 ASN D CA 1
ATOM 18920 C C . ASN D 1 565 ? 58.540 9.644 47.060 1.00 53.57 622 ASN D C 1
ATOM 18921 O O . ASN D 1 565 ? 59.584 10.130 47.502 1.00 56.31 622 ASN D O 1
ATOM 18926 N N . LYS D 1 566 ? 57.557 10.375 46.543 1.00 50.92 623 LYS D N 1
ATOM 18927 C CA . LYS D 1 566 ? 57.636 11.827 46.435 1.00 47.31 623 LYS D CA 1
ATOM 18928 C C . LYS D 1 566 ? 56.345 12.454 46.926 1.00 46.12 623 LYS D C 1
ATOM 18929 O O . LYS D 1 566 ? 55.274 11.859 46.824 1.00 45.05 623 LYS D O 1
ATOM 18935 N N . ILE D 1 567 ? 56.444 13.663 47.455 1.00 44.73 624 ILE D N 1
ATOM 18936 C CA . ILE D 1 567 ? 55.258 14.364 47.904 1.00 44.37 624 ILE D CA 1
ATOM 18937 C C . ILE D 1 567 ? 54.822 15.201 46.709 1.00 42.47 624 ILE D C 1
ATOM 18938 O O . ILE D 1 567 ? 55.343 16.285 46.469 1.00 45.09 624 ILE D O 1
ATOM 18943 N N . CYS D 1 568 ? 53.878 14.670 45.944 1.00 42.93 625 CYS D N 1
ATOM 18944 C CA . CYS D 1 568 ? 53.392 15.344 44.746 1.00 45.00 625 CYS D CA 1
ATOM 18945 C C . CYS D 1 568 ? 51.936 15.774 44.847 1.00 45.56 625 CYS D C 1
ATOM 18946 O O . CYS D 1 568 ? 51.367 16.258 43.874 1.00 47.90 625 CYS D O 1
ATOM 18949 N N . TYR D 1 569 ? 51.339 15.602 46.020 1.00 48.36 626 TYR D N 1
ATOM 18950 C CA . TYR D 1 569 ? 49.931 15.940 46.229 1.00 48.97 626 TYR D CA 1
ATOM 18951 C C . TYR D 1 569 ? 49.718 16.735 47.527 1.00 48.56 626 TYR D C 1
ATOM 18952 O O . TYR D 1 569 ? 50.470 16.590 48.492 0.00 48.93 626 TYR D O 1
ATOM 18961 N N . ASN D 1 570 ? 48.684 17.572 47.527 1.00 49.35 627 ASN D N 1
ATOM 18962 C CA . ASN D 1 570 ? 48.329 18.412 48.673 1.00 50.59 627 ASN D CA 1
ATOM 18963 C C . ASN D 1 570 ? 46.909 18.110 49.145 1.00 52.92 627 ASN D C 1
ATOM 18964 O O . ASN D 1 570 ? 45.955 18.796 48.778 1.00 55.08 627 ASN D O 1
ATOM 18969 N N . ARG D 1 571 ? 46.780 17.087 49.976 1.00 54.96 628 ARG D N 1
ATOM 18970 C CA . ARG D 1 571 ? 45.491 16.668 50.491 1.00 55.82 628 ARG D CA 1
ATOM 18971 C C . ARG D 1 571 ? 44.960 17.616 51.566 1.00 56.97 628 ARG D C 1
ATOM 18972 O O . ARG D 1 571 ? 45.728 18.189 52.327 1.00 60.18 628 ARG D O 1
ATOM 18980 N N . VAL D 1 572 ? 43.647 17.789 51.622 1.00 56.31 629 VAL D N 1
ATOM 18981 C CA . VAL D 1 572 ? 43.050 18.648 52.632 1.00 55.08 629 VAL D CA 1
ATOM 18982 C C . VAL D 1 572 ? 42.306 17.794 53.657 1.00 57.30 629 VAL D C 1
ATOM 18983 O O . VAL D 1 572 ? 41.486 16.945 53.301 1.00 54.12 629 VAL D O 1
ATOM 18987 N N . LEU D 1 573 ? 42.617 18.005 54.931 1.00 59.54 630 LEU D N 1
ATOM 18988 C CA . LEU D 1 573 ? 41.961 17.273 56.007 1.00 62.57 630 LEU D CA 1
ATOM 18989 C C . LEU D 1 573 ? 40.841 18.166 56.503 1.00 66.22 630 LEU D C 1
ATOM 18990 O O . LEU D 1 573 ? 40.987 19.391 56.533 1.00 66.94 630 LEU D O 1
ATOM 18995 N N . HIS D 1 574 ? 39.723 17.560 56.884 1.00 69.81 631 HIS D N 1
ATOM 18996 C CA . HIS D 1 574 ? 38.585 18.335 57.359 1.00 72.67 631 HIS D CA 1
ATOM 18997 C C . HIS D 1 574 ? 38.258 18.011 58.815 1.00 72.26 631 HIS D C 1
ATOM 18998 O O . HIS D 1 574 ? 37.876 16.887 59.145 1.00 70.89 631 HIS D O 1
ATOM 19005 N N . ASP D 1 584 ? 30.101 6.444 61.259 1.00 98.55 641 ASP D N 1
ATOM 19006 C CA . ASP D 1 584 ? 31.377 5.734 61.305 1.00 99.33 641 ASP D CA 1
ATOM 19007 C C . ASP D 1 584 ? 31.171 4.229 61.484 1.00 98.48 641 ASP D C 1
ATOM 19008 O O . ASP D 1 584 ? 32.082 3.504 61.896 1.00 97.40 641 ASP D O 1
ATOM 19013 N N . ILE D 1 585 ? 29.958 3.776 61.175 1.00 97.38 642 ILE D N 1
ATOM 19014 C CA . ILE D 1 585 ? 29.597 2.363 61.265 1.00 96.14 642 ILE D CA 1
ATOM 19015 C C . ILE D 1 585 ? 29.978 1.727 59.928 1.00 95.90 642 ILE D C 1
ATOM 19016 O O . ILE D 1 585 ? 30.548 0.633 59.869 1.00 94.67 642 ILE D O 1
ATOM 19021 N N . GLN D 1 586 ? 29.653 2.455 58.861 1.00 94.64 643 GLN D N 1
ATOM 19022 C CA . GLN D 1 586 ? 29.898 2.046 57.484 1.00 92.50 643 GLN D CA 1
ATOM 19023 C C . GLN D 1 586 ? 31.329 2.326 57.023 1.00 90.72 643 GLN D C 1
ATOM 19024 O O . GLN D 1 586 ? 31.804 1.708 56.072 1.00 92.38 643 GLN D O 1
ATOM 19030 N N . LYS D 1 587 ? 32.007 3.263 57.681 1.00 88.47 644 LYS D N 1
ATOM 19031 C CA . LYS D 1 587 ? 33.379 3.597 57.310 1.00 84.62 644 LYS D CA 1
ATOM 19032 C C . LYS D 1 587 ? 34.268 2.361 57.346 1.00 83.36 644 LYS D C 1
ATOM 19033 O O . LYS D 1 587 ? 34.929 2.052 56.362 1.00 83.35 644 LYS D O 1
ATOM 19039 N N . GLU D 1 588 ? 34.282 1.650 58.469 1.00 82.38 645 GLU D N 1
ATOM 19040 C CA . GLU D 1 588 ? 35.102 0.447 58.566 1.00 82.32 645 GLU D CA 1
ATOM 19041 C C . GLU D 1 588 ? 34.438 -0.680 57.776 1.00 81.73 645 GLU D C 1
ATOM 19042 O O . GLU D 1 588 ? 35.110 -1.580 57.273 1.00 81.35 645 GLU D O 1
ATOM 19048 N N . ASN D 1 589 ? 33.114 -0.618 57.665 1.00 81.52 646 ASN D N 1
ATOM 19049 C CA . ASN D 1 589 ? 32.345 -1.627 56.941 1.00 80.64 646 ASN D CA 1
ATOM 19050 C C . ASN D 1 589 ? 32.682 -1.598 55.450 1.00 79.03 646 ASN D C 1
ATOM 19051 O O . ASN D 1 589 ? 33.128 -2.602 54.893 1.00 79.42 646 ASN D O 1
ATOM 19056 N N . HIS D 1 590 ? 32.474 -0.450 54.808 1.00 76.52 647 HIS D N 1
ATOM 19057 C CA . HIS D 1 590 ? 32.766 -0.307 53.385 1.00 75.75 647 HIS D CA 1
ATOM 19058 C C . HIS D 1 590 ? 34.219 -0.637 53.079 1.00 74.06 647 HIS D C 1
ATOM 19059 O O . HIS D 1 590 ? 34.553 -1.062 51.976 1.00 72.27 647 HIS D O 1
ATOM 19066 N N . PHE D 1 591 ? 35.080 -0.443 54.070 1.00 72.94 648 PHE D N 1
ATOM 19067 C CA . PHE D 1 591 ? 36.500 -0.725 53.916 1.00 70.79 648 PHE D CA 1
ATOM 19068 C C . PHE D 1 591 ? 36.711 -2.221 53.703 1.00 70.83 648 PHE D C 1
ATOM 19069 O O . PHE D 1 591 ? 37.268 -2.638 52.688 1.00 71.26 648 PHE D O 1
ATOM 19077 N N . LYS D 1 592 ? 36.258 -3.025 54.663 1.00 69.74 649 LYS D N 1
ATOM 19078 C CA . LYS D 1 592 ? 36.402 -4.477 54.589 1.00 69.61 649 LYS D CA 1
ATOM 19079 C C . LYS D 1 592 ? 35.697 -5.125 53.402 1.00 70.05 649 LYS D C 1
ATOM 19080 O O . LYS D 1 592 ? 36.230 -6.046 52.792 1.00 70.18 649 LYS D O 1
ATOM 19086 N N . VAL D 1 593 ? 34.499 -4.650 53.078 1.00 72.59 650 VAL D N 1
ATOM 19087 C CA . VAL D 1 593 ? 33.741 -5.206 51.959 1.00 72.82 650 VAL D CA 1
ATOM 19088 C C . VAL D 1 593 ? 34.522 -5.107 50.647 1.00 71.85 650 VAL D C 1
ATOM 19089 O O . VAL D 1 593 ? 34.406 -5.977 49.777 1.00 73.21 650 VAL D O 1
ATOM 19093 N N . VAL D 1 594 ? 35.326 -4.054 50.513 1.00 70.33 651 VAL D N 1
ATOM 19094 C CA . VAL D 1 594 ? 36.110 -3.832 49.301 1.00 67.61 651 VAL D CA 1
ATOM 19095 C C . VAL D 1 594 ? 37.115 -4.945 48.995 1.00 66.42 651 VAL D C 1
ATOM 19096 O O . VAL D 1 594 ? 37.219 -5.384 47.851 1.00 63.70 651 VAL D O 1
ATOM 19100 N N . ASN D 1 595 ? 37.855 -5.400 50.004 1.00 67.06 652 ASN D N 1
ATOM 19101 C CA . ASN D 1 595 ? 38.825 -6.472 49.786 1.00 68.31 652 ASN D CA 1
ATOM 19102 C C . ASN D 1 595 ? 38.048 -7.733 49.483 1.00 68.62 652 ASN D C 1
ATOM 19103 O O . ASN D 1 595 ? 38.500 -8.588 48.725 1.00 69.47 652 ASN D O 1
ATOM 19108 N N . GLU D 1 596 ? 36.870 -7.843 50.088 1.00 68.69 653 GLU D N 1
ATOM 19109 C CA . GLU D 1 596 ? 36.019 -9.000 49.876 1.00 66.95 653 GLU D CA 1
ATOM 19110 C C . GLU D 1 596 ? 35.642 -9.039 48.414 1.00 65.39 653 GLU D C 1
ATOM 19111 O O . GLU D 1 596 ? 35.864 -10.043 47.746 1.00 66.35 653 GLU D O 1
ATOM 19117 N N . SER D 1 597 ? 35.075 -7.943 47.916 1.00 62.98 654 SER D N 1
ATOM 19118 C CA . SER D 1 597 ? 34.688 -7.885 46.513 1.00 64.37 654 SER D CA 1
ATOM 19119 C C . SER D 1 597 ? 35.902 -8.211 45.648 1.00 63.31 654 SER D C 1
ATOM 19120 O O . SER D 1 597 ? 35.772 -8.788 44.566 1.00 63.26 654 SER D O 1
ATOM 19123 N N . LEU D 1 598 ? 37.083 -7.848 46.137 1.00 63.17 655 LEU D N 1
ATOM 19124 C CA . LEU D 1 598 ? 38.314 -8.104 45.407 1.00 63.90 655 LEU D CA 1
ATOM 19125 C C . LEU D 1 598 ? 38.337 -9.578 45.048 1.00 64.45 655 LEU D C 1
ATOM 19126 O O . LEU D 1 598 ? 38.899 -9.972 44.031 1.00 65.10 655 LEU D O 1
ATOM 19131 N N . SER D 1 599 ? 37.710 -10.391 45.888 1.00 65.99 656 SER D N 1
ATOM 19132 C CA . SER D 1 599 ? 37.647 -11.816 45.636 1.00 64.82 656 SER D CA 1
ATOM 19133 C C . SER D 1 599 ? 36.597 -12.127 44.576 1.00 66.14 656 SER D C 1
ATOM 19134 O O . SER D 1 599 ? 35.566 -12.764 44.820 1.00 64.04 656 SER D O 1
ATOM 19137 N N . ARG D 1 600 ? 36.897 -11.583 43.399 1.00 66.47 657 ARG D N 1
ATOM 19138 C CA . ARG D 1 600 ? 36.163 -11.738 42.152 1.00 62.75 657 ARG D CA 1
ATOM 19139 C C . ARG D 1 600 ? 37.315 -12.338 41.351 1.00 60.75 657 ARG D C 1
ATOM 19140 O O . ARG D 1 600 ? 37.273 -12.459 40.124 1.00 58.09 657 ARG D O 1
ATOM 19148 N N . LEU D 1 601 ? 38.368 -12.663 42.104 1.00 59.21 658 LEU D N 1
ATOM 19149 C CA . LEU D 1 601 ? 39.578 -13.293 41.597 1.00 60.45 658 LEU D CA 1
ATOM 19150 C C . LEU D 1 601 ? 39.418 -14.779 41.929 1.00 62.08 658 LEU D C 1
ATOM 19151 O O . LEU D 1 601 ? 40.328 -15.587 41.710 1.00 61.75 658 LEU D O 1
ATOM 19156 N N . GLY D 1 602 ? 38.252 -15.117 42.482 1.00 63.05 659 GLY D N 1
ATOM 19157 C CA . GLY D 1 602 ? 37.945 -16.495 42.818 1.00 65.56 659 GLY D CA 1
ATOM 19158 C C . GLY D 1 602 ? 38.252 -16.971 44.226 1.00 66.71 659 GLY D C 1
ATOM 19159 O O . GLY D 1 602 ? 37.718 -17.993 44.660 1.00 67.28 659 GLY D O 1
ATOM 19160 N N . ILE D 1 603 ? 39.106 -16.247 44.942 1.00 67.84 660 ILE D N 1
ATOM 19161 C CA . ILE D 1 603 ? 39.472 -16.634 46.299 1.00 68.04 660 ILE D CA 1
ATOM 19162 C C . ILE D 1 603 ? 38.251 -16.854 47.189 1.00 69.85 660 ILE D C 1
ATOM 19163 O O . ILE D 1 603 ? 37.420 -15.955 47.370 1.00 68.86 660 ILE D O 1
ATOM 19168 N N . LYS D 1 604 ? 38.156 -18.063 47.740 1.00 71.08 661 LYS D N 1
ATOM 19169 C CA . LYS D 1 604 ? 37.050 -18.436 48.615 1.00 72.08 661 LYS D CA 1
ATOM 19170 C C . LYS D 1 604 ? 37.498 -19.101 49.914 1.00 71.52 661 LYS D C 1
ATOM 19171 O O . LYS D 1 604 ? 36.817 -19.001 50.931 1.00 68.86 661 LYS D O 1
ATOM 19177 N N . LYS D 1 605 ? 38.636 -19.783 49.885 1.00 73.23 662 LYS D N 1
ATOM 19178 C CA . LYS D 1 605 ? 39.120 -20.449 51.085 1.00 75.65 662 LYS D CA 1
ATOM 19179 C C . LYS D 1 605 ? 39.407 -19.455 52.199 1.00 76.55 662 LYS D C 1
ATOM 19180 O O . LYS D 1 605 ? 39.448 -19.823 53.376 1.00 78.31 662 LYS D O 1
ATOM 19186 N N . TYR D 1 606 ? 39.596 -18.192 51.831 1.00 76.63 663 TYR D N 1
ATOM 19187 C CA . TYR D 1 606 ? 39.874 -17.156 52.817 1.00 75.90 663 TYR D CA 1
ATOM 19188 C C . TYR D 1 606 ? 38.893 -15.995 52.818 1.00 74.84 663 TYR D C 1
ATOM 19189 O O . TYR D 1 606 ? 38.207 -15.733 51.832 1.00 73.75 663 TYR D O 1
ATOM 19198 N N . LYS D 1 607 ? 38.847 -15.301 53.948 1.00 74.41 664 LYS D N 1
ATOM 19199 C CA . LYS D 1 607 ? 37.972 -14.155 54.142 1.00 74.66 664 LYS D CA 1
ATOM 19200 C C . LYS D 1 607 ? 38.839 -13.092 54.805 1.00 75.88 664 LYS D C 1
ATOM 19201 O O . LYS D 1 607 ? 39.835 -13.417 55.454 1.00 77.55 664 LYS D O 1
ATOM 19207 N N . TYR D 1 608 ? 38.480 -11.827 54.632 1.00 74.85 665 TYR D N 1
ATOM 19208 C CA . TYR D 1 608 ? 39.249 -10.741 55.224 1.00 74.60 665 TYR D CA 1
ATOM 19209 C C . TYR D 1 608 ? 38.380 -10.075 56.284 1.00 75.83 665 TYR D C 1
ATOM 19210 O O . TYR D 1 608 ? 37.556 -9.218 55.978 1.00 76.13 665 TYR D O 1
ATOM 19219 N N . SER D 1 609 ? 38.573 -10.477 57.537 1.00 77.94 666 SER D N 1
ATOM 19220 C CA . SER D 1 609 ? 37.772 -9.958 58.641 1.00 79.61 666 SER D CA 1
ATOM 19221 C C . SER D 1 609 ? 38.472 -8.985 59.595 1.00 81.32 666 SER D C 1
ATOM 19222 O O . SER D 1 609 ? 39.699 -8.998 59.739 1.00 79.61 666 SER D O 1
ATOM 19225 N N . PRO D 1 610 ? 37.682 -8.122 60.263 1.00 82.33 667 PRO D N 1
ATOM 19226 C CA . PRO D 1 610 ? 38.188 -7.133 61.218 1.00 83.35 667 PRO D CA 1
ATOM 19227 C C . PRO D 1 610 ? 38.689 -7.860 62.458 1.00 84.79 667 PRO D C 1
ATOM 19228 O O . PRO D 1 610 ? 38.086 -8.838 62.896 1.00 84.82 667 PRO D O 1
ATOM 19232 N N . LEU D 1 611 ? 39.790 -7.383 63.022 1.00 86.56 668 LEU D N 1
ATOM 19233 C CA . LEU D 1 611 ? 40.347 -7.998 64.218 1.00 87.55 668 LEU D CA 1
ATOM 19234 C C . LEU D 1 611 ? 39.724 -7.359 65.458 1.00 88.66 668 LEU D C 1
ATOM 19235 O O . LEU D 1 611 ? 40.032 -7.738 66.584 1.00 88.25 668 LEU D O 1
ATOM 19240 N N . THR D 1 612 ? 38.835 -6.395 65.239 1.00 90.26 669 THR D N 1
ATOM 19241 C CA . THR D 1 612 ? 38.181 -5.685 66.331 1.00 90.82 669 THR D CA 1
ATOM 19242 C C . THR D 1 612 ? 36.750 -5.327 65.943 1.00 93.96 669 THR D C 1
ATOM 19243 O O . THR D 1 612 ? 36.170 -5.930 65.037 1.00 94.76 669 THR D O 1
ATOM 19247 N N . ASN D 1 613 ? 36.183 -4.354 66.651 1.00 96.79 670 ASN D N 1
ATOM 19248 C CA . ASN D 1 613 ? 34.840 -3.865 66.373 1.00 99.62 670 ASN D CA 1
ATOM 19249 C C . ASN D 1 613 ? 34.837 -2.363 66.645 1.00 101.18 670 ASN D C 1
ATOM 19250 O O . ASN D 1 613 ? 33.782 -1.723 66.687 1.00 101.08 670 ASN D O 1
ATOM 19255 N N . LEU D 1 614 ? 36.035 -1.811 66.835 1.00 102.35 671 LEU D N 1
ATOM 19256 C CA . LEU D 1 614 ? 36.194 -0.380 67.068 1.00 103.05 671 LEU D CA 1
ATOM 19257 C C . LEU D 1 614 ? 35.799 0.324 65.771 1.00 104.68 671 LEU D C 1
ATOM 19258 O O . LEU D 1 614 ? 36.351 0.027 64.709 1.00 105.07 671 LEU D O 1
ATOM 19263 N N . ASN D 1 615 ? 34.850 1.252 65.860 1.00 105.75 672 ASN D N 1
ATOM 19264 C CA . ASN D 1 615 ? 34.365 1.986 64.692 1.00 106.41 672 ASN D CA 1
ATOM 19265 C C . ASN D 1 615 ? 35.466 2.488 63.765 1.00 106.01 672 ASN D C 1
ATOM 19266 O O . ASN D 1 615 ? 35.187 2.862 62.625 1.00 106.55 672 ASN D O 1
ATOM 19271 N N . GLU D 1 616 ? 36.709 2.498 64.245 1.00 105.42 673 GLU D N 1
ATOM 19272 C CA . GLU D 1 616 ? 37.824 2.985 63.438 1.00 104.18 673 GLU D CA 1
ATOM 19273 C C . GLU D 1 616 ? 39.061 2.092 63.442 1.00 103.18 673 GLU D C 1
ATOM 19274 O O . GLU D 1 616 ? 40.167 2.550 63.145 1.00 102.65 673 GLU D O 1
ATOM 19280 N N . CYS D 1 617 ? 38.871 0.820 63.769 1.00 102.16 674 CYS D N 1
ATOM 19281 C CA . CYS D 1 617 ? 39.970 -0.136 63.802 1.00 101.00 674 CYS D CA 1
ATOM 19282 C C . CYS D 1 617 ? 40.144 -0.801 62.434 1.00 99.97 674 CYS D C 1
ATOM 19283 O O . CYS D 1 617 ? 39.276 -1.551 61.983 1.00 100.62 674 CYS D O 1
ATOM 19286 N N . ARG D 1 618 ? 41.268 -0.524 61.777 1.00 97.48 675 ARG D N 1
ATOM 19287 C CA . ARG D 1 618 ? 41.541 -1.096 60.462 1.00 93.66 675 ARG D CA 1
ATOM 19288 C C . ARG D 1 618 ? 42.352 -2.385 60.511 1.00 91.72 675 ARG D C 1
ATOM 19289 O O . ARG D 1 618 ? 42.623 -2.991 59.472 1.00 91.05 675 ARG D O 1
ATOM 19297 N N . LYS D 1 619 ? 42.739 -2.805 61.712 1.00 89.28 676 LYS D N 1
ATOM 19298 C CA . LYS D 1 619 ? 43.494 -4.039 61.856 1.00 86.89 676 LYS D CA 1
ATOM 19299 C C . LYS D 1 619 ? 42.614 -5.188 61.381 1.00 85.26 676 LYS D C 1
ATOM 19300 O O . LYS D 1 619 ? 41.423 -5.242 61.685 1.00 84.86 676 LYS D O 1
ATOM 19306 N N . TYR D 1 620 ? 43.215 -6.102 60.631 1.00 83.29 677 TYR D N 1
ATOM 19307 C CA . TYR D 1 620 ? 42.495 -7.224 60.051 1.00 81.58 677 TYR D CA 1
ATOM 19308 C C . TYR D 1 620 ? 42.994 -8.597 60.471 1.00 82.19 677 TYR D C 1
ATOM 19309 O O . TYR D 1 620 ? 43.981 -8.734 61.196 1.00 81.37 677 TYR D O 1
ATOM 19318 N N . THR D 1 621 ? 42.292 -9.609 59.972 1.00 82.07 678 THR D N 1
ATOM 19319 C CA . THR D 1 621 ? 42.602 -11.008 60.224 1.00 82.53 678 THR D CA 1
ATOM 19320 C C . THR D 1 621 ? 41.980 -11.829 59.099 1.00 82.73 678 THR D C 1
ATOM 19321 O O . THR D 1 621 ? 40.812 -11.641 58.760 1.00 82.41 678 THR D O 1
ATOM 19325 N N . TRP D 1 622 ? 42.765 -12.724 58.511 1.00 83.16 679 TRP D N 1
ATOM 19326 C CA . TRP D 1 622 ? 42.271 -13.562 57.427 1.00 85.11 679 TRP D CA 1
ATOM 19327 C C . TRP D 1 622 ? 41.626 -14.809 57.991 1.00 87.36 679 TRP D C 1
ATOM 19328 O O . TRP D 1 622 ? 42.271 -15.850 58.105 1.00 87.06 679 TRP D O 1
ATOM 19339 N N . GLU D 1 623 ? 40.349 -14.708 58.341 1.00 91.17 680 GLU D N 1
ATOM 19340 C CA . GLU D 1 623 ? 39.654 -15.854 58.902 1.00 94.77 680 GLU D CA 1
ATOM 19341 C C . GLU D 1 623 ? 39.587 -16.976 57.875 1.00 95.53 680 GLU D C 1
ATOM 19342 O O . GLU D 1 623 ? 39.685 -16.741 56.669 1.00 95.52 680 GLU D O 1
ATOM 19348 N N . LYS D 1 624 ? 39.431 -18.197 58.371 1.00 97.22 681 LYS D N 1
ATOM 19349 C CA . LYS D 1 624 ? 39.350 -19.375 57.523 1.00 98.94 681 LYS D CA 1
ATOM 19350 C C . LYS D 1 624 ? 37.891 -19.621 57.162 1.00 99.10 681 LYS D C 1
ATOM 19351 O O . LYS D 1 624 ? 37.004 -19.487 58.009 1.00 98.80 681 LYS D O 1
ATOM 19357 N N . ILE D 1 625 ? 37.642 -19.962 55.902 1.00 99.99 682 ILE D N 1
ATOM 19358 C CA . ILE D 1 625 ? 36.282 -20.223 55.436 1.00 100.75 682 ILE D CA 1
ATOM 19359 C C . ILE D 1 625 ? 36.255 -21.195 54.257 1.00 100.34 682 ILE D C 1
ATOM 19360 O O . ILE D 1 625 ? 37.339 -21.509 53.719 1.00 99.92 682 ILE D O 1
#

Solvent-accessible surface area: 105218 Å² total; per-residue (Å²): 220,106,60,8,11,0,0,34,0,3,24,11,31,55,171,77,71,114,48,98,145,102,61,34,78,114,13,19,72,102,5,113,112,58,19,58,122,165,8,94,167,15,136,92,112,189,26,110,62,80,10,163,83,29,14,126,82,10,102,17,47,88,44,21,114,4,22,0,7,16,73,18,18,42,120,93,164,112,217,210,118,61,50,0,0,0,0,0,0,12,3,123,21,60,17,169,12,0,1,4,0,0,0,6,0,32,11,21,130,38,142,41,89,34,0,0,1,0,0,0,10,4,1,174,84,57,0,8,111,24,4,70,103,3,41,120,104,16,42,2,8,3,0,6,5,29,78,106,41,147,20,32,4,4,1,6,5,0,0,0,37,2,1,87,32,75,17,0,0,0,0,38,6,0,6,0,0,17,12,78,0,0,20,14,0,0,90,30,1,43,114,32,43,62,8,0,0,0,1,11,39,78,46,4,75,12,83,169,51,73,53,114,38,4,41,93,90,126,55,18,10,80,119,25,108,116,112,125,2,131,1,56,103,81,10,140,114,31,67,57,0,40,64,11,32,11,0,0,80,5,2,28,2,16,4,0,0,0,3,33,82,4,0,146,136,15,22,65,6,29,90,83,12,42,150,130,28,20,11,21,32,6,0,0,3,43,0,2,34,41,5,0,8,0,80,8,9,140,28,0,21,0,18,47,3,91,87,146,175,85,18,59,55,19,0,0,11,83,49,16,134,105,73,129,29,70,69,3,41,61,34,120,30,11,5,0,0,0,2,0,17,0,98,66,5,27,171,42,0,43,78,0,0,42,16,0,0,20,0,43,24,14,38,4,9,0,0,0,0,5,4,25,21,105,48,69,0,57,114,24,0,92,114,82,4,58,154,16,75,4,3,78,52,73,54,34,170,81,124,28,79,2,2,2,3,4,29,0,9,160,39,10,109,0,2,4,3,0,10,0,33,8,31,2,49,5,11,16,10,0,0,56,27,0,2,67,24,3,76,150,58,57,24,17,4,0,0,0,0,1,2,38,19,10,11,147,132,33,84,115,84,45,95,13,117,14,26,6,90,32,13,26,30,29,0,8,2,28,39,0,0,11,6,0,5,0,0,10,2,4,4,21,36,28,25,131,5,10,34,101,101,18,75,40,16,4,48,4,2,0,0,0,20,0,3,12,8,2,36,13,88,9,14,36,57,1,0,0,4,78,6,68,182,158,83,150,149,95,37,96,63,83,16,76,23,28,11,60,2,9,42,49,7,33,51,28,68,28,126,94,31,88,1,6,60,102,63,142,92,30,154,23,66,133,45,47,47,79,166,154,161,109,130,95,96,63,12,12,0,0,43,0,1,18,12,37,43,188,80,83,108,26,86,128,110,68,32,86,113,24,25,63,108,12,116,113,73,21,63,120,156,9,74,177,16,138,102,106,163,105,72,73,79,9,152,87,26,17,126,70,15,111,12,47,102,42,17,116,4,20,0,2,20,65,17,18,48,128,104,187,242,170,85,117,60,49,0,0,0,0,0,0,12,3,107,28,48,15,173,15,0,2,5,0,0,0,4,0,31,20,20,119,33,150,47,98,42,1,0,0,0,0,0,15,3,0,180,66,68,1,1,107,24,0,63,97,1,26,106,108,9,81,0,13,1,0,8,8,42,87,93,47,117,38,34,8,8,1,6,4,1,0,0,44,1,2,86,27,70,4,0,0,0,0,42,8,8,4,0,0,16,10,83,0,0,27,15,0,0,87,35,0,37,112,37,14,54,8,0,0,0,0,6,34,73,27,0,54,6,73,188,62,71,52,99,56,2,50,92,92,74,53,17,7,76,107,14,99,39,33,122,46,178,178,74,23,98,4,126,0,57,99,57,11,150,110,28,72,52,0,34,68,15,36,11,0,0,63,3,1,22,0,11,2,0,0,0,4,30,74,2,1,142,119,8,23,73,3,29,102,100,30,62,118,183,18,13,11,28,26,8,0,0,6,47,0,2,32,29,5,0,7,0,76,4,11,148,25,0,31,0,18,40,0,33,48,51,59,178,57,144,186,203,86,75,60,120,70,2,40,70,26,0,1,15,96,27,13,119,111,55,136,23,75,72,0,38,65,29,119,25,11,8,0,0,0,1,0,14,0,108,55,3,35,138,30,0,42,79,0,0,44,14,0,0,21,0,48,13,12,21,4,8,0,0,0,0,3,4,26,24,110,55,59,0,64,156,22,0,90,108,48,6,65,144,15,68,4,3,69,52,82,47,38,146,86,105,29,63,2,4,1,1,5,29,0,7,154,36,6,104,0,2,6,2,0,8,0,32,8,33,2,43,6,16,20,11,0,0,43,28,0,0,56,24,2,83,159,56,51,30,15,3,0,0,0,0,1,9,38,17,7,51,84,127,37,70,110,82,50,97,10,112,12,34,7,88,34,15,27,31,23,0,11,2,21,42,0,0,13,10,0,7,0,0,10,5,3,5,17,39,34,24,129,5,11,38,97,100,17,80,24,18,7,46,3,2,0,0,0,12,0,2,16,6,2,36,15,91,11,15,31,65,1,0,0,3,96,5,65,77,68,134,105,54,106,127,144,74,24,77,62,83,21,81,31,25,14,56,3,13,51,46,10,46,67,22,38,38,132,108,29,88,7,14,58,101,48,142,121,29,152,25,84,144,40,60,46,79,148,145,152,145,137,105,74,8,8,0,0,84,1,2,53,13,44,70,109,114,139,110,36,74,112,114,96,44,76,122,23,14,67,123,11,121,124,72,14,64,125,158,16,85,161,12,122,171,92,165,31,90,51,90,11,183,80,32,15,130,81,9,109,12,46,102,47,19,115,5,21,0,4,17,74,28,20,52,166,95,102,157,118,108,181,202,99,128,50,45,0,0,0,0,0,0,11,3,124,28,63,12,156,14,0,1,4,0,0,0,4,0,36,17,20,141,35,145,44,92,29,1,0,0,0,0,0,14,5,1,184,64,69,0,6,113,20,0,62,84,0,26,106,89,17,82,3,21,0,0,8,6,61,81,109,46,114,32,36,5,6,2,6,5,2,0,0,41,2,0,92,31,73,7,0,0,0,0,48,5,9,5,0,0,14,13,82,0,0,24,15,0,0,88,36,2,26,120,33,30,59,8,0,2,0,0,5,36,71,32,0,50,6,94,168,58,77,52,103,42,1,40,81,95,121,64,15,5,68,112,17,94,48,39,116,28,166,120,140,80,26,75,2,138,1,60,108,69,10,143,110,25,78,59,0,32,68,11,29,6,0,0,70,5,3,29,0,8,1,0,0,0,2,29,76,2,1,135,114,13,23,69,7,26,92,97,30,71,104,181,14,19,12,26,26,8,0,0,3,44,0,2,34,33,5,0,8,0,79,5,13,133,25,0,19,0,18,36,0,36,46,59,61,172,129,196,119,80,72,120,61,2,37,75,21,0,3,13,102,27,19,147,101,56,148,7,69,77,0,36,62,31,138,29,18,10,0,0,0,1,0,16,0,105,57,3,33,170,28,0,46,79,0,0,41,15,0,0,22,0,40,8,14,25,5,15,0,0,0,0,3,4,22,22,112,56,69,0,59,128,25,0,90,93,61,4,61,148,19,69,6,4,70,46,81,53,41,150,83,103,26,73,2,6,2,0,4,27,0,6,153,33,4,126,0,1,3,2,0,6,0,33,7,25,1,45,8,15,20,14,0,0,49,28,0,0,55,22,3,105,150,58,45,29,13,4,0,0,0,0,1,4,31,21,7,16,154,143,28,78,107,76,49,59,10,118,14,20,11,80,37,12,25,37,29,0,4,1,28,41,0,0,12,8,0,9,0,0,11,0,2,4,26,35,26,22,104,5,10,35,85,103,25,72,36,20,2,44,5,1,0,0,0,17,0,1,8,6,2,36,16,86,12,15,60,51,4,0,0,3,83,2,32,96,65,126,118,112,48,138,140,170,87,37,95,48,70,21,77,20,26,15,61,2,5,50,52,15,46,47,27,32,32,141,102,24,80,5,7,52,104,44,146,126,33,157,26,77,138,39,50,45,73,160,134,158,126,102,88,51,9,19,0,0,50,0,2,21,11,38,62,168,69,59,99,52,100,127,105,98,41,78,121,37,6,44,109,9,114,108,87,14,62,128,171,8,91,188,8,149,113,113,158,108,93,68,86,17,175,88,35,12,127,81,7,112,19,43,100,48,13,123,3,23,0,3,18,59,18,23,46,127,92,178,208,203,125,66,46,0,0,0,0,0,0,11,3,104,37,65,19,165,13,0,2,2,0,0,0,5,0,33,21,19,133,40,144,45,93,46,1,0,1,0,0,0,10,4,3,176,77,51,0,5,109,31,2,70,109,2,25,102,99,10,48,2,18,1,0,3,3,68,75,89,43,146,25,29,2,4,1,5,4,0,0,0,37,2,0,82,32,72,17,0,0,0,0,37,4,6,8,0,1,15,10,82,0,0,24,15,0,0,82,34,1,31,120,34,49,60,9,0,0,0,0,3,27,70,48,1,58,7,75,187,61,71,61,108,44,3,48,92,97,138,60,17,6,69,106,18,105,34,45,108,60,90,65,81,145,102,70,150,77,75,111,80,102,20,90,2,128,2,40,101,70,4,135,116,27,64,41,0,40,70,11,32,12,0,0,67,5,0,30,1,13,4,0,0,0,3,29,73,4,1,140,109,14,27,72,8,36,90,75,5,41,157,114,41,11,21,20,27,6,0,0,4,48,0,1,38,35,5,0,11,0,74,3,12,110,25,0,32,0,17,42,0,75,56,125,112,152,70,86,23,20,40,32,10,0,1,16,83,62,14,172,85,58,146,13,62,73,1,33,60,24,119,37,8,9,0,0,0,1,0,20,0,94,58,5,28,181,50,0,41,80,0,0,44,14,0,1,26,0,27,11,8,26,5,6,0,0,0,0,4,4,21,24,117,50,69,0,54,123,22,0,91,92,59,4,64,143,14,72,5,3,65,40,78,49,34,133,98,129,28,94,1,5,2,2,2,28,0,3,148,37,4,103,0,3,5,1,0,11,0,37,8,36,0,49,7,6,18,11,0,0,48,32,0,4,67,25,3,104,157,58,63,24,11,5,0,0,0,0,1,10,24,25,9,28,122,142,34,86,108,87,48,88,7,120,22,14,16,78,36,15,21,34,29,0,6,1,28,41,0,1,13,9,0,9,0,0,11,1,2,5,21,40,40,27,142,4,9,41,97,101,25,81,19,17,5,43,2,4,0,0,0,6,0,2,14,10,2,35,10,84,12,20,34,52,3,0,0,4,88,1,65,154,103,148,60,94,14,78,40,31,11,68,7,9,53,54,8,47,93,28,50,25,165,111,40,80,8,10,55,109,59,132,118,93,133,14,80,146,45,47,41,69,179,120

Sequence (2378 aa):
IDIDAATKIMCSNAKAISLNEVEKNEIISKYREITAKKSERAELKEVEPIPLDWPSDLTLPPLPESTNDYVWAGKRKELLIIDGLSIVIPTYNRAKILAITLACLCNQKTIYDYEVIVADDGSKENIEEIVREFESLLNIKYVRQKDYGYQLCAVRNLGLRAAKYNYVAILDCDMAPNPLWVQSYMELLAVDDNVALIGPRKYIDTSKHTYLDFLSQKSLINEIPESVDWRIEHFKNTDNLRLCNTPFRFFSGGNVAFAKKWLFRAGWFDEEFTHWGGEDNEFGYRLYREGCYFRSVEGAMAYHQEPPQLLQQKVPYFYRKKEKIESATLKRVPLVSIYIPAYNCSKYIVRCVESALNQTITDLEVCICDDGSTDDTLRILQEHYANHPRVRFISQKNKGIGSASNTAVRLCRGFYIGQLDSDDFLEPDAVELCLDEFRKDLSLACVYTTNRNIDREGNLISNGYNWPIYSREKLTSAMICHHFRMFTARAWNLTEGFNESISNAVDYDMYLKLSEVGPFKHINKICYNRVLHSIKKLDIQKENHFKVVNESLSRLGIKKYKYSPLTNLNECRKYTWEKIKAVIDIDAATKIMCSNAKAISLNEVEKNEIISKYREITAKKSERAELKEVEPIPLDWPSDLTLPPLPESTNDYVWAGKRKKQLIIDGLSIVIPTYNRAKILAITLACLCNQKTIYDYEVIVADDGSKENIEEIVREFESLLNIKYVRQKDYGYQLCAVRNLGLRAAKYNYVAILDCDMAPNPLWVQSYMELLAVDDNVALIGPRKYIDTSKHTYLDFLSQKSLINEIPEIITNNKSVDWRIEHFKNTDNLRLCNTPFRFFSGGNVAFAKKWLFRAGWFDEEFTHWGGEDNEFGYRLYREGCYFRSVEGAMAYHQEPPGKENENITVQLLQQKVPYFYRKKEKIESATLKRVPLVSIYIPAYNCSKYIVRCVESALNQTITDLEVCICDDGSTDDTLRILQEHYANHPRVRFISQKNKGIGSASNTAVRLCRGFYIGQLDSDDFLEPDAVELCLDEFRKDLSLACVYTTNRNIDREGNLISNGYNWPIYSREKLTSAMICHHFRMFTARAWNLTEGFNESISNAVDYDMYLKLSEVGPFKHINKICYNRVLHGNTSIKKLDIQKENHFKVVNESLSRLGIKKYKYSPLTNLNECRKYTWEKIAVIDIDAATKIMCSNAKAISLNEVEKNEIISKYREITAKKSERAELKEVEPIPLDWPSDLTLPPLPESTNDYVWAGKRKELDDQLIIDGLSIVIPTYNRAKILAITLACLCNQKTIYDYEVIVADDGSKENIEEIVREFESLLNIKYVRQKDYGYQLCAVRNLGLRAAKYNYVAILDCDMAPNPLWVQSYMELLAVDDNVALIGPRKYIDTSKHTYLDFLSQKSLINEIPEIITNQNKSVDWRIEHFKNTDNLRLCNTPFRFFSGGNVAFAKKWLFRAGWFDEEFTHWGGEDNEFGYRLYREGCYFRSVEGAMAYHQEPPGKENITVQLLQQKVPYFYRKKEKIESATLKRVPLVSIYIPAYNCSKYIVRCVESALNQTITDLEVCICDDGSTDDTLRILQEHYANHPRVRFISQKNKGIGSASNTAVRLCRGFYIGQLDSDDFLEPDAVELCLDEFRKDLSLACVYTTNRNIDREGNLISNGYNWPIYSREKLTSAMICHHFRMFTARAWNLTEGFNESISNAVDYDMYLKLSEVGPFKHINKICYNRVLHGENTSIKKLDIQKENHFKVVNESLSRLGIKKYKYSPLTNLNECRKYTWEKIAVIDIDAATKIMCSNAKAISLNEVEKNEIISKYREITAKKSERAELKEVEPIPLDWPSDLTLPPLPESTNDYVWAGKRKELIIDGLSIVIPTYNRAKILAITLACLCNQKTIYDYEVIVADDGSKENIEEIVREFESLLNIKYVRQKDYGYQLCAVRNLGLRAAKYNYVAILDCDMAPNPLWVQSYMELLAVDDNVALIGPRKYIDTSKHTYLDFLSQKSLINEIPEIITNNQVAGKVEQNKSVDWRIEHFKNTDNLRLCNTPFRFFSGGNVAFAKKWLFRAGWFDEEFTHWGGEDNEFGYRLYREGCYFRSVEGAMAYHQEPPGTVQLLQQKVPYFYRKKEKIESATLKRVPLVSIYIPAYNCSKYIVRCVESALNQTITDLEVCICDDGSTDDTLRILQEHYANHPRVRFISQKNKGIGSASNTAVRLCRGFYIGQLDSDDFLEPDAVELCLDEFRKDLSLACVYTTNRNIDREGNLISNGYNWPIYSREKLTSAMICHHFRMFTARAWNLTEGFNESISNAVDYDMYLKLSEVGPFKHINKICYNRVLHDIQKENHFKVVNESLSRLGIKKYKYSPLTNLNECRKYTWEKI

Foldseek 3Di:
DDDQLLLVLQCVLVPNDDDPPVRSVVSVVVLCVLLPDDFFFFDADPDDAFDPQFDPPDDFQDAALFLFQVVSVLPADDDADQQAEEEEAEEAPPQQLLLQQVLLVLLADADHAYEYEYQYQAHPPPNVVVQVVCVVSGNYDYHYDHHDAQQSFVSSVRSLVVGDGQKYKYAYSQWRWARCQRVLQSVVCRSPLQAKEAEFEFEAACPVDTSVRCNVVVHVQVPGDGPGRVCVVVQVVCVQCSNPLQQLVRQDRNTIMHGSVLCVQQNGQPSVCRPHDCSSSLSVLSSQLLQGHYGYTHSNYIYRHDDCHPCLQRHQLPPNDDDDSSNHHAGNFFAEEEFEQDAQLQPQQVQAVSLVCSAPRNRYAYEFEYQQHPPVNVVCCCVPPVPPPRYYYDYDHNLARQVRRVVRLVPHRHFKYKYTYSQKHWRRYQVVVQVVVCVVRVRAFKEFEAAFEAASVGDGDGGGDAHPWHDLNVLLQDPRRHDTMMGTSNLCSVFPGFDSPQNDCRVSLSVLRSVNHGDYHYDRTHTMYHYDDDDDVVLQSVLVSNQVSSCVSCSSVDDQWGFADPDSHSVDNHTDIDGD/DDDDDDALLLVLQCCLVVVDHDDPVRNVVSQVVLCVLQVDDFFFDDADDPPFFDPQFDPPDDFQDAQLALQQVVSVLPADDADDLAAEEEEEEDAPFQQLLLQQLLLVLLADAPGAYEYEYQYQAHPPPNVVSQVVCVVRGNYHYHYDHHDADQRQVSRVRSLVVGDDQKYKYAYSQWRWARHQRHLPSVVCNSPQLAKEFEFEFAAACPVDGNVVCNVDRCVQVVGDGDAALVHDGGPCPVVCVVCVQCSNPLLQQVRQDSNTIMHGSVLCVQLNGQPSVDHPVDDSRSLSVLSSQLLAGHYGYGHNNYIYRHHGDVVDDDDDSLVVCQQRRCQPSHDADDSNNHHEGNFFAEEEFEEDAQLVPQQVVAVVLVCSARGNSAAYEYEYQQHDPCPVVCCCVHPVPRPRYYYYYDHHLASQVRRQVRLVVHRHWKYKYTYRNKHWRRHQVVVQVVVCVVPVQAFKEFEFAFEAESPRHTDGGDDAHNWDDLNVLLQPVRRHPIMIGGSNLLSSFDGFDRPANDCRVSLSVNRSSSHTDYHYDRTHGIYHYDPVVDDPVVNLQSNQVVNQVSSQVSCSSVDDQWGWADPDSDRVDRHIHIDGD/DDDDFQLLLVLQAQLPDPDHDDPVVNVVSVVVLCVLLPDDFFFFDDDDDDAFDPQQDPPDDFQDAALFLQQVVSVLVQDDDPDDDCLAAEEEEEEDADPLFLLLQLVLLVLLADAPHAYEYEYQYQAHPHPNVVSVVVCVPRGNYHYHYDHHDADFRQPSSVVSLVVGDDQKYKFAYSNWRWARHQRRQQSVVCVSPQLAKEFEFEFEFADVVDTSVVCNVVVHCQVVGDAPDACVNGDGRPCVVVCVVCVFQSNPLQVLVRFDRNTIMHGSVLCVVLNGFDRVDHPVDDRSSLSSQSSLLLQGHYGYTHNNYTYGYHDPVVPDDPLVVCQQRHQQQSHDADDSNNHHAGNFAAEEEFELDAPLQVQQVLAVVLVCSAPGHSYAYFYEYQQHPPVNVVSCCVHPVPRPRYDYYYDHHQAPQVRRVVRLVVHRHFKYKYTYRRKGWNRHQVVVFVVVCNVGSQAFKEAEAAFEAASVGHGDGGGDADPDHDLNVLLQDPHRHPIMMGGSNLLSSFPGFDRPAHDCRVSLSVNRSVSHGDYHYGSTHTIYHYVVVDDPPDDVVLQSVLVVRQVSSQVSCSSVDDQWGWAFPDNDRVGNHTHTDGD/DDQDDQLLQVLQCVLVVVDDQPPVSNVVSVVVLCVLFVDDFFFFDADDDDPFDPQFPPPDDFLDAALFLQQVVSVLPADLADQQAEEEEAEDAADLFLLLQQLLLVLLADADGAYEYEYQYEAHPDPNVVSVVVCVVRGNYDYHYDHNPAQQSQVSRVVSLVVGDGQKYKYAYSNWRWARHQRVLQSVVCRSPQQAKEFEFEAEAACVVHGNVVCNVPSCVQVPGDADWDWDDPPPDIDIGGDGGPCVVVCVVCVQCSNPLLVLVRQPRNTIMHGSVCCVPQHGFDRVQGVADCSSSLSVLSSLLLQGHYGYTHNNYTYRYDDPDVSCPCCQRPLPPPHDDDDSNNHHAGNFFAEEEEELDAQLQPQQVVAVVLVCSAPRNRAAYEYEYAQHPPVNVVVCCVNPVPPPRYYYYYDHHQAPQVSRVVRLVVHRHFKYKYTYRQKHWRRHQVVVFVVVCVVPVQAFKEFEAAFEAASVGHGDGGGDADPDDDLSVLLLHPRRHDIMMGGSNLQSVFPGFDSPDRDCRVSLRVLRSVNHGPYHYGRGHTMYHYDDFQCNLVVNQVSSVVSCSSVDDQWGWAFPDRPRPGSHIHTDGD

Nearest PDB structures (foldseek):
  2z86-assembly2_D  TM=1.002E+00  e=0.000E+00  Escherichia coli
  2z86-assembly1_A  TM=9.878E-01  e=0.000E+00  Escherichia coli
  2z87-assembly2_A  TM=9.873E-01  e=0.000E+00  Escherichia coli
  2z86-assembly2_C  TM=9.752E-01  e=0.000E+00  Escherichia coli
  2z86-assembly1_B  TM=9.736E-01  e=0.000E+00  Escherichia coli

CATH classification: 3.90.550.10 (+1 more: 3.90.550.10)

B-factor: mean 52.03, std 15.28, range [12.79, 109.71]

Radius of gyration: 50.54 Å; Cα contacts (8 Å, |Δi|>4): 5016; chains: 4; bounding box: 146×140×126 Å

Organism: Escherichia coli (NCBI:txid562)

Secondary structure (DSSP, 8-state):
----HHHHHHHHHTTSS---HHHHHHHHHHHHHHT-PPPEE-------SS-TT--TT-------SSTT-HHHHHT---------EEEEEEESS-HHHHHHHHHHHHT---SS-EEEEEEEES-SS-HHHHHHTTTTTS-EEEEEE---S--HHHHHHHHHHH--SSEEEEE-TTEEEPTTHHHHHHHHHHH-TTEEEE--EEEE--TT--HHHHHHSTTGGGTS-----THHHHHHHTTTTTT-S-GGGG--TTEEEEETHHHHHH----TT-SS---HHHHHHHHHHHTT-EEEE-GGG-EEEEPP--TTTTT-TTTT-----TTT----SS-SEEEEEEESS-TTTHHHHHHHHHSSS--SEEEEEEEES-SSSHHHHHHHHHTT-TTEEEEEE----HHHHHHHHHHH--SSEEEE--TT-EE-TTHHHHHHHHHHH-TT-SEEEEEEEEE-TTS-EEEEPP--SS--HHHHTTS----S-EEEEHHHHTTTT---SS-SS-HHHHHHHHHTTTS-EEEEEEEEEEEE----SSHHHHHHHHHHHHHHHTTTTT--SEEEEES---TT---EEEEE-/-------HHHHHHHHHTTSS---HHHHHHHHHHHHHHTT--PBPPPP-----S-TTS-SS--PPPPPSSTT-HHHHHS---------EEEEEEESS-HHHHHHHHHHHHT---SS-EEEEEEEES-SS-HHHHHHTTTTTS-EEEEEE---S--HHHHHHHHHHH--SSEEEEE-TTEEE-TTHHHHHHHHHHH-TTEEEE--EEEE--TT--HHHHHHSTTGGGTSPB-------B-TTHHHHTTTTTTTT-S-GGGG--TTEEEEETTHHHHT----TT--TT--HHHHHHHHHHHTT-EEEE-GGG-EEEEPP-SSS----SHHHHHTT-TTTT-----TTT----SS-SEEEEEEESS-TTTHHHHHHHHHS-S--SEEEEEEE---SSSHHHHHHHHHTT-TTEEEEE-----HHHHHHHHHHH---SEEEE--TT-EE-TTHHHHHHHHHHH-TT-SEEEEEEEEE-TTS-EEE-----SS--HHHHTTS----S-EEEEHHHHHTTT---SS-SS-HHHHHHHHHHTTS-EEEEEEEEEEEEP------HHHHHHHHHHHHHHHHHGGGGS--S-EEEESS--TT---EEEE--/------HHHHHHHHHTSSSPPPHHHHHHHHHHHHHHT---PEEPPP----SS-TTS-TT-------SSTT-HHHHHHS-----------EEEEEEE-S-HHHHHHHHHHHHT---SS-EEEEEEEES-SS-SHHHHHHHTTTS-EEEEEE---S--HHHHHHHHHHH--SSEEEEE-TTEEEPTTHHHHHHHHHHH-TTEEEE--EEEE--TT--HHHHHH-TT-TTTSPB------S-B-HHHHHHHHTTTTTT-S-GGGG--TTEEEEETHHHHHH----TT--TT--HHHHHHHHHHHTT-EEEE-GGG-EEEEPP-S-----HHHHTTT-TTTT-----TTT----SS-SEEEEEEESS-HHHHHHHHHHHHS-S--SEEEEEEEES-SSSHHHHHHHHHTT-TTEEEEEE----HHHHHHHHHHH--SSEEEE--TT-EE-TTHHHHHHHHHHH-TT-SEEEEEEEEE-TTS-EEEEPP--SS--HHHHTTS----S-EEEEHHHHTTS----SS-SS-HHHHHHHHHTTTS-EEEEEEEEEEEEGGGSS---THHHHHHHHHHHHHHHHTTTT---SEEEEESSS-TT---EEEEE-/---PPPHHHHHHHHHTTSS---HHHHHHHHHHHHHHT----EE--------S-TTS-TT-------SSTT-HHHHHH--------EEEEEEE-S-HHHHHHHHHHHHT---SS-EEEEEEEES-SS-HHHHHHHTTTTS-EEEEEE---SS-HHHHHHHHHHH--SSEEEEE-TTEEE-TTHHHHHHHHHHH-TTEEEE--EEEB--TT--HHHHHH-TTGGGTSPBPEE---SSS----EE---HHHHHHHTTTTTTT-S-GGGG--TTEEEEEGGGHHHH----TT-SSS--HHHHHHHHHHHTT-EEEE-GGG-EEE-------HHHHHH--TTT-----TTT----SS-SEEEEEEESS-TTTHHHHHHHHHS-S--SEEEEEEEES-SSTHHHHHHHHHTT-TTEEEEEE----HHHHHHHHHHH--SSEEEE--TT-EE-TTHHHHHHHHHHH-TT--EEEEEEEEEETTS-EEEEPP--SS--HHHHHHS----S-EEEEHHHHHTTT-S-SS-SSSHHHHHHHHHTTTS-EEEEEEEEEEEEE--HHHHHHHHHHHHHH--S---SB--EES---TT---EE--B-

InterPro domains:
  IPR001173 Glycosyltransferase 2-like [PF00535] (153-279)
  IPR001173 Glycosyltransferase 2-like [PF00535] (435-585)
  IPR027791 Galactosyltransferase, C-terminal [PF02709] (326-381)
  IPR029044 Nucleotide-diphospho-sugar transferases [G3DSA:3.90.550.10] (64-678)
  IPR029044 Nucleotide-diphospho-sugar transferases [G3DSA:3.90.550.10] (125-405)
  IPR029044 Nucleotide-diphospho-sugar transferases [SSF53448] (152-395)
  IPR029044 Nucleotide-diphospho-sugar transferases [SSF53448] (432-648)
  IPR050834 Glycosyltransferase 2 family enzymes [PTHR43685] (425-628)